Protein 4IC1 (pdb70)

Structure (mmCIF, N/CA/C/O backbone):
data_4IC1
#
_entry.id   4IC1
#
_cell.length_a   86.152
_cell.length_b   197.761
_cell.length_c   89.410
_cell.angle_alpha   90.00
_cell.angle_beta   100.88
_cell.angle_gamma   90.00
#
_symmetry.space_group_name_H-M   'P 1 21 1'
#
loop_
_entity.id
_entity.type
_entity.pdbx_description
1 polymer 'Uncharacterized protein'
2 non-polymer 'MANGANESE (II) ION'
3 non-polymer 'IRON/SULFUR CLUSTER'
4 water water
#
loop_
_atom_site.group_PDB
_atom_site.id
_atom_site.type_symbol
_atom_site.label_atom_id
_atom_site.label_alt_id
_atom_site.label_comp_id
_atom_site.label_asym_id
_atom_site.label_entity_id
_atom_site.label_seq_id
_atom_site.pdbx_PDB_ins_code
_atom_site.Cartn_x
_atom_site.Cartn_y
_atom_site.Cartn_z
_atom_site.occupancy
_atom_site.B_iso_or_equiv
_atom_site.auth_seq_id
_atom_site.auth_comp_id
_atom_site.auth_asym_id
_atom_site.auth_atom_id
_atom_site.pdbx_PDB_model_num
ATOM 1 N N . TYR A 1 1 ? 11.176 13.998 31.083 1.00 36.80 -3 TYR A N 1
ATOM 2 C CA . TYR A 1 1 ? 11.969 13.370 29.940 1.00 36.69 -3 TYR A CA 1
ATOM 3 C C . TYR A 1 1 ? 11.400 12.037 29.420 1.00 33.17 -3 TYR A C 1
ATOM 4 O O . TYR A 1 1 ? 11.361 11.032 30.137 1.00 34.09 -3 TYR A O 1
ATOM 13 N N . PHE A 1 2 ? 11.005 12.013 28.161 1.00 27.97 -2 PHE A N 1
ATOM 14 C CA . PHE A 1 2 ? 10.413 10.818 27.630 1.00 24.27 -2 PHE A CA 1
ATOM 15 C C . PHE A 1 2 ? 11.494 9.756 27.396 1.00 22.26 -2 PHE A C 1
ATOM 16 O O . PHE A 1 2 ? 11.410 8.684 27.978 1.00 21.34 -2 PHE A O 1
ATOM 24 N N . GLN A 1 3 ? 12.504 10.060 26.569 1.00 20.44 -1 GLN A N 1
ATOM 25 C CA . GLN A 1 3 ? 13.629 9.133 26.306 1.00 19.73 -1 GLN A CA 1
ATOM 26 C C . GLN A 1 3 ? 14.524 9.011 27.545 1.00 18.10 -1 GLN A C 1
ATOM 27 O O . GLN A 1 3 ? 14.962 7.933 27.901 1.00 18.97 -1 GLN A O 1
ATOM 33 N N . GLY A 1 4 ? 14.735 10.130 28.216 1.00 16.86 0 GLY A N 1
ATOM 34 C CA . GLY A 1 4 ? 15.663 10.266 29.327 1.00 15.37 0 GLY A CA 1
ATOM 35 C C . GLY A 1 4 ? 16.676 11.322 29.013 1.00 14.23 0 GLY A C 1
ATOM 36 O O . GLY A 1 4 ? 17.145 11.401 27.894 1.00 12.94 0 GLY A O 1
ATOM 45 N N . ILE A 1 6 ? 19.805 11.733 29.726 1.00 15.67 2 ILE A N 1
ATOM 46 C CA . ILE A 1 6 ? 21.164 11.359 29.300 1.00 14.80 2 ILE A CA 1
ATOM 47 C C . ILE A 1 6 ? 21.116 10.684 27.956 1.00 14.65 2 ILE A C 1
ATOM 48 O O . ILE A 1 6 ? 21.963 10.912 27.102 1.00 15.13 2 ILE A O 1
ATOM 53 N N . THR A 1 7 ? 20.120 9.861 27.741 1.00 14.66 3 THR A N 1
ATOM 54 C CA . THR A 1 7 ? 20.096 9.116 26.507 1.00 16.38 3 THR A CA 1
ATOM 55 C C . THR A 1 7 ? 19.724 9.976 25.282 1.00 16.08 3 THR A C 1
ATOM 56 O O . THR A 1 7 ? 20.296 9.877 24.196 1.00 16.41 3 THR A O 1
ATOM 60 N N . GLU A 1 8 ? 18.797 10.877 25.488 1.00 17.07 4 GLU A N 1
ATOM 61 C CA . GLU A 1 8 ? 18.458 11.875 24.483 1.00 17.69 4 GLU A CA 1
ATOM 62 C C . GLU A 1 8 ? 19.701 12.589 24.014 1.00 16.09 4 GLU A C 1
ATOM 63 O O . GLU A 1 8 ? 19.909 12.760 22.813 1.00 16.35 4 GLU A O 1
ATOM 69 N N . PHE A 1 9 ? 20.579 12.978 24.932 1.00 14.56 5 PHE A N 1
ATOM 70 C CA . PHE A 1 9 ? 21.801 13.654 24.472 1.00 13.81 5 PHE A CA 1
ATOM 71 C C . PHE A 1 9 ? 22.716 12.768 23.652 1.00 12.52 5 PHE A C 1
ATOM 72 O O . PHE A 1 9 ? 23.209 13.157 22.567 1.00 11.97 5 PHE A O 1
ATOM 80 N N . LEU A 1 10 ? 22.929 11.553 24.137 1.00 12.05 6 LEU A N 1
ATOM 81 C CA . LEU A 1 10 ? 23.850 10.627 23.418 1.00 11.99 6 LEU A CA 1
ATOM 82 C C . LEU A 1 10 ? 23.348 10.358 22.015 1.00 11.34 6 LEU A C 1
ATOM 83 O O . LEU A 1 10 ? 24.109 10.320 21.016 1.00 11.67 6 LEU A O 1
ATOM 88 N N . LEU A 1 11 ? 22.049 10.164 21.903 1.00 12.01 7 LEU A N 1
ATOM 89 C CA . LEU A 1 11 ? 21.505 9.803 20.566 1.00 12.22 7 LEU A CA 1
ATOM 90 C C . LEU A 1 11 ? 21.503 11.038 19.678 1.00 13.14 7 LEU A C 1
ATOM 91 O O . LEU A 1 11 ? 21.657 10.941 18.464 1.00 14.81 7 LEU A O 1
ATOM 96 N N . LYS A 1 12 ? 21.388 12.221 20.267 1.00 13.41 8 LYS A N 1
ATOM 97 C CA . LYS A 1 12 ? 21.468 13.398 19.420 1.00 14.28 8 LYS A CA 1
ATOM 98 C C . LYS A 1 12 ? 22.917 13.612 18.904 1.00 14.34 8 LYS A C 1
ATOM 99 O O . LYS A 1 12 ? 23.122 13.920 17.711 1.00 14.37 8 LYS A O 1
ATOM 105 N N . LYS A 1 13 ? 23.922 13.457 19.777 1.00 13.55 9 LYS A N 1
ATOM 106 C CA . LYS A 1 13 ? 25.301 13.639 19.321 1.00 14.13 9 LYS A CA 1
ATOM 107 C C . LYS A 1 13 ? 25.707 12.522 18.366 1.00 14.59 9 LYS A C 1
ATOM 108 O O . LYS A 1 13 ? 26.422 12.764 17.412 1.00 15.84 9 LYS A O 1
ATOM 110 N N . LYS A 1 14 ? 25.253 11.287 18.585 1.00 15.48 10 LYS A N 1
ATOM 111 C CA . LYS A 1 14 ? 25.586 10.223 17.622 1.00 15.04 10 LYS A CA 1
ATOM 112 C C . LYS A 1 14 ? 25.005 10.612 16.245 1.00 14.97 10 LYS A C 1
ATOM 113 O O . LYS A 1 14 ? 25.679 10.540 15.215 1.00 16.44 10 LYS A O 1
ATOM 119 N N . LEU A 1 15 ? 23.772 11.046 16.222 1.00 14.20 11 LEU A N 1
ATOM 120 C CA . LEU A 1 15 ? 23.114 11.240 14.952 1.00 16.15 11 LEU A CA 1
ATOM 121 C C . LEU A 1 15 ? 23.789 12.361 14.206 1.00 19.70 11 LEU A C 1
ATOM 122 O O . LEU A 1 15 ? 24.044 12.285 13.005 1.00 21.76 11 LEU A O 1
ATOM 127 N N . GLU A 1 16 ? 24.091 13.419 14.912 1.00 23.45 12 GLU A N 1
ATOM 128 C CA . GLU A 1 16 ? 24.777 14.551 14.277 1.00 26.70 12 GLU A CA 1
ATOM 129 C C . GLU A 1 16 ? 26.212 14.130 13.861 1.00 28.56 12 GLU A C 1
ATOM 130 O O . GLU A 1 16 ? 26.661 14.431 12.733 1.00 28.52 12 GLU A O 1
ATOM 136 N N . GLU A 1 17 ? 26.900 13.348 14.700 1.00 29.80 13 GLU A N 1
ATOM 137 C CA . GLU A 1 17 ? 28.181 12.818 14.261 1.00 31.25 13 GLU A CA 1
ATOM 138 C C . GLU A 1 17 ? 27.997 12.031 12.967 1.00 30.82 13 GLU A C 1
ATOM 139 O O . GLU A 1 17 ? 28.715 12.260 12.019 1.00 31.25 13 GLU A O 1
ATOM 145 N N . HIS A 1 18 ? 27.011 11.124 12.901 1.00 29.99 14 HIS A N 1
ATOM 146 C CA . HIS A 1 18 ? 26.844 10.291 11.695 1.00 28.48 14 HIS A CA 1
ATOM 147 C C . HIS A 1 18 ? 26.488 11.174 10.509 1.00 28.59 14 HIS A C 1
ATOM 148 O O . HIS A 1 18 ? 27.007 10.972 9.421 1.00 28.23 14 HIS A O 1
ATOM 155 N N . LEU A 1 19 ? 25.622 12.162 10.701 1.00 29.99 15 LEU A N 1
ATOM 156 C CA . LEU A 1 19 ? 25.228 13.010 9.552 1.00 32.24 15 LEU A CA 1
ATOM 157 C C . LEU A 1 19 ? 26.409 13.869 9.049 1.00 37.23 15 LEU A C 1
ATOM 158 O O . LEU A 1 19 ? 26.362 14.394 7.957 1.00 37.73 15 LEU A O 1
ATOM 163 N N . SER A 1 20 ? 27.469 14.023 9.831 1.00 43.88 16 SER A N 1
ATOM 164 C CA . SER A 1 20 ? 28.507 14.962 9.428 1.00 49.77 16 SER A CA 1
ATOM 165 C C . SER A 1 20 ? 29.393 14.342 8.375 1.00 55.78 16 SER A C 1
ATOM 166 O O . SER A 1 20 ? 29.893 15.027 7.510 1.00 56.71 16 SER A O 1
ATOM 169 N N . HIS A 1 21 ? 29.556 13.033 8.417 1.00 62.82 17 HIS A N 1
ATOM 170 C CA . HIS A 1 21 ? 30.450 12.385 7.477 1.00 67.87 17 HIS A CA 1
ATOM 171 C C . HIS A 1 21 ? 29.773 12.107 6.131 1.00 68.87 17 HIS A C 1
ATOM 172 O O . HIS A 1 21 ? 29.234 11.026 5.917 1.00 69.37 17 HIS A O 1
ATOM 179 N N . VAL A 1 22 ? 29.792 13.120 5.251 1.00 69.04 18 VAL A N 1
ATOM 180 C CA . VAL A 1 22 ? 29.440 12.969 3.823 1.00 68.09 18 VAL A CA 1
ATOM 181 C C . VAL A 1 22 ? 30.677 12.557 3.025 1.00 65.45 18 VAL A C 1
ATOM 182 O O . VAL A 1 22 ? 31.750 13.107 3.215 1.00 65.13 18 VAL A O 1
ATOM 186 N N . LYS A 1 23 ? 30.510 11.599 2.122 1.00 62.21 19 LYS A N 1
ATOM 187 C CA . LYS A 1 23 ? 31.632 11.017 1.373 1.00 59.66 19 LYS A CA 1
ATOM 188 C C . LYS A 1 23 ? 31.766 11.668 -0.014 1.00 59.43 19 LYS A C 1
ATOM 189 O O . LYS A 1 23 ? 30.772 11.929 -0.678 1.00 58.71 19 LYS A O 1
ATOM 195 N N . GLU A 1 24 ? 32.991 11.941 -0.446 1.00 59.60 20 GLU A N 1
ATOM 196 C CA . GLU A 1 24 ? 33.201 12.450 -1.795 1.00 60.25 20 GLU A CA 1
ATOM 197 C C . GLU A 1 24 ? 33.219 11.293 -2.795 1.00 58.84 20 GLU A C 1
ATOM 198 O O . GLU A 1 24 ? 33.400 10.140 -2.393 1.00 58.92 20 GLU A O 1
ATOM 204 N N . GLU A 1 25 ? 33.042 11.605 -4.085 1.00 57.02 21 GLU A N 1
ATOM 205 C CA . GLU A 1 25 ? 32.741 10.578 -5.116 1.00 55.54 21 GLU A CA 1
ATOM 206 C C . GLU A 1 25 ? 33.851 9.521 -5.312 1.00 53.47 21 GLU A C 1
ATOM 207 O O . GLU A 1 25 ? 33.560 8.335 -5.564 1.00 53.21 21 GLU A O 1
ATOM 209 N N . ASN A 1 26 ? 35.109 9.943 -5.187 1.00 50.24 22 ASN A N 1
ATOM 210 C CA . ASN A 1 26 ? 36.220 9.028 -5.380 1.00 47.81 22 ASN A CA 1
ATOM 211 C C . ASN A 1 26 ? 36.924 8.672 -4.041 1.00 43.57 22 ASN A C 1
ATOM 212 O O . ASN A 1 26 ? 38.122 8.500 -4.003 1.00 42.84 22 ASN A O 1
ATOM 217 N N . THR A 1 27 ? 36.155 8.548 -2.962 1.00 38.23 23 THR A N 1
ATOM 218 C CA . THR A 1 27 ? 36.682 8.298 -1.628 1.00 34.49 23 THR A CA 1
ATOM 219 C C . THR A 1 27 ? 36.176 6.979 -1.022 1.00 30.77 23 THR A C 1
ATOM 220 O O . THR A 1 27 ? 34.962 6.753 -0.898 1.00 30.73 23 THR A O 1
ATOM 224 N N . ILE A 1 28 ? 37.100 6.125 -0.611 1.00 26.47 24 ILE A N 1
ATOM 225 C CA . ILE A 1 28 ? 36.782 4.852 0.004 1.00 23.21 24 ILE A CA 1
ATOM 226 C C . ILE A 1 28 ? 37.314 4.837 1.432 1.00 22.96 24 ILE A C 1
ATOM 227 O O . ILE A 1 28 ? 38.495 5.099 1.637 1.00 23.86 24 ILE A O 1
ATOM 232 N N . TYR A 1 29 ? 36.496 4.522 2.439 1.00 22.35 25 TYR A N 1
ATOM 233 C CA . TYR A 1 29 ? 37.038 4.416 3.808 1.00 21.76 25 TYR A CA 1
ATOM 234 C C . TYR A 1 29 ? 37.818 3.136 4.010 1.00 20.69 25 TYR A C 1
ATOM 235 O O . TYR A 1 29 ? 37.522 2.123 3.399 1.00 21.49 25 TYR A O 1
ATOM 244 N N . VAL A 1 30 ? 38.810 3.169 4.896 1.00 19.60 26 VAL A N 1
ATOM 245 C CA . VAL A 1 30 ? 39.560 1.989 5.212 1.00 19.19 26 VAL A CA 1
ATOM 246 C C . VAL A 1 30 ? 38.597 0.895 5.729 1.00 19.88 26 VAL A C 1
ATOM 247 O O . VAL A 1 30 ? 38.703 -0.264 5.319 1.00 18.92 26 VAL A O 1
ATOM 251 N N . THR A 1 31 ? 37.649 1.268 6.579 1.00 20.68 27 THR A N 1
ATOM 252 C CA . THR A 1 31 ? 36.645 0.291 7.062 1.00 21.45 27 THR A CA 1
ATOM 253 C C . THR A 1 31 ? 35.858 -0.309 5.894 1.00 20.79 27 THR A C 1
ATOM 254 O O . THR A 1 31 ? 35.549 -1.458 5.901 1.00 22.69 27 THR A O 1
ATOM 258 N N . ASP A 1 32 ? 35.636 0.416 4.828 1.00 20.54 28 ASP A N 1
ATOM 259 C CA . ASP A 1 32 ? 34.938 -0.154 3.682 1.00 19.41 28 ASP A CA 1
ATOM 260 C C . ASP A 1 32 ? 35.698 -1.270 3.011 1.00 19.67 28 ASP A C 1
ATOM 261 O O . ASP A 1 32 ? 35.112 -2.153 2.401 1.00 19.79 28 ASP A O 1
ATOM 266 N N . LEU A 1 33 ? 37.017 -1.216 3.038 1.00 20.42 29 LEU A N 1
ATOM 267 C CA . LEU A 1 33 ? 37.804 -2.188 2.274 1.00 19.99 29 LEU A CA 1
ATOM 268 C C . LEU A 1 33 ? 37.777 -3.558 2.953 1.00 21.23 29 LEU A C 1
ATOM 269 O O . LEU A 1 33 ? 38.098 -4.579 2.328 1.00 22.76 29 LEU A O 1
ATOM 274 N N . VAL A 1 34 ? 37.413 -3.610 4.223 1.00 21.85 30 VAL A N 1
ATOM 275 C CA . VAL A 1 34 ? 37.295 -4.904 4.886 1.00 22.78 30 VAL A CA 1
ATOM 276 C C . VAL A 1 34 ? 35.824 -5.362 5.129 1.00 23.00 30 VAL A C 1
ATOM 277 O O . VAL A 1 34 ? 35.558 -6.271 5.925 1.00 23.70 30 VAL A O 1
ATOM 281 N N . ARG A 1 35 ? 34.881 -4.733 4.439 1.00 22.36 31 ARG A N 1
ATOM 282 C CA . ARG A 1 35 ? 33.489 -5.088 4.543 1.00 21.90 31 ARG A CA 1
ATOM 283 C C . ARG A 1 35 ? 32.831 -5.416 3.198 1.00 21.23 31 ARG A C 1
ATOM 284 O O . ARG A 1 35 ? 33.416 -5.288 2.115 1.00 20.58 31 ARG A O 1
ATOM 292 N N . CYS A 1 36 ? 31.592 -5.873 3.289 1.00 20.80 32 CYS A N 1
ATOM 293 C CA . CYS A 1 36 ? 30.842 -6.303 2.102 1.00 19.50 32 CYS A CA 1
ATOM 294 C C . CYS A 1 36 ? 30.702 -5.166 1.115 1.00 17.55 32 CYS A C 1
ATOM 295 O O . CYS A 1 36 ? 30.254 -4.078 1.468 1.00 17.40 32 CYS A O 1
ATOM 298 N N . PRO A 1 37 ? 31.126 -5.387 -0.118 1.00 16.77 33 PRO A N 1
ATOM 299 C CA . PRO A 1 37 ? 31.004 -4.313 -1.074 1.00 17.22 33 PRO A CA 1
ATOM 300 C C . PRO A 1 37 ? 29.580 -3.867 -1.262 1.00 16.93 33 PRO A C 1
ATOM 301 O O . PRO A 1 37 ? 29.350 -2.683 -1.400 1.00 18.98 33 PRO A O 1
ATOM 305 N N . ARG A 1 38 ? 28.613 -4.764 -1.230 1.00 16.52 34 ARG A N 1
ATOM 306 C CA . ARG A 1 38 ? 27.220 -4.310 -1.404 1.00 16.48 34 ARG A CA 1
ATOM 307 C C . ARG A 1 38 ? 26.782 -3.478 -0.226 1.00 15.97 34 ARG A C 1
ATOM 308 O O . ARG A 1 38 ? 26.084 -2.521 -0.400 1.00 15.43 34 ARG A O 1
ATOM 316 N N . ARG A 1 39 ? 27.234 -3.813 0.970 1.00 15.59 35 ARG A N 1
ATOM 317 C CA . ARG A 1 39 ? 26.778 -3.120 2.108 1.00 16.47 35 ARG A CA 1
ATOM 318 C C . ARG A 1 39 ? 27.299 -1.702 2.037 1.00 17.76 35 ARG A C 1
ATOM 319 O O . ARG A 1 39 ? 26.618 -0.759 2.385 1.00 17.25 35 ARG A O 1
ATOM 327 N N . VAL A 1 40 ? 28.540 -1.558 1.559 1.00 18.81 36 VAL A N 1
ATOM 328 C CA . VAL A 1 40 ? 29.147 -0.260 1.412 1.00 17.72 36 VAL A CA 1
ATOM 329 C C . VAL A 1 40 ? 28.334 0.564 0.460 1.00 17.44 36 VAL A C 1
ATOM 330 O O . VAL A 1 40 ? 28.069 1.729 0.746 1.00 18.65 36 VAL A O 1
ATOM 334 N N . ARG A 1 41 ? 27.893 -0.012 -0.638 1.00 16.98 37 ARG A N 1
ATOM 335 C CA . ARG A 1 41 ? 27.109 0.757 -1.633 1.00 17.04 37 ARG A CA 1
ATOM 336 C C . ARG A 1 41 ? 25.676 0.998 -1.138 1.00 15.05 37 ARG A C 1
ATOM 337 O O . ARG A 1 41 ? 25.106 2.027 -1.374 1.00 16.46 37 ARG A O 1
ATOM 345 N N . TYR A 1 42 ? 25.089 0.095 -0.399 1.00 14.33 38 TYR A N 1
ATOM 346 C CA . TYR A 1 42 ? 23.815 0.433 0.296 1.00 14.55 38 TYR A CA 1
ATOM 347 C C . TYR A 1 42 ? 23.910 1.636 1.198 1.00 14.54 38 TYR A C 1
ATOM 348 O O . TYR A 1 42 ? 22.970 2.416 1.272 1.00 14.45 38 TYR A O 1
ATOM 357 N N . GLU A 1 43 ? 25.027 1.813 1.890 1.00 15.66 39 GLU A N 1
ATOM 358 C CA . GLU A 1 43 ? 25.077 2.870 2.908 1.00 16.65 39 GLU A CA 1
ATOM 359 C C . GLU A 1 43 ? 25.089 4.235 2.217 1.00 18.27 39 GLU A C 1
ATOM 360 O O . GLU A 1 43 ? 24.902 5.274 2.857 1.00 20.20 39 GLU A O 1
ATOM 366 N N . SER A 1 44 ? 25.366 4.247 0.922 1.00 19.13 40 SER A N 1
ATOM 367 C CA . SER A 1 44 ? 25.390 5.479 0.195 1.00 20.26 40 SER A CA 1
ATOM 368 C C . SER A 1 44 ? 24.206 5.626 -0.775 1.00 21.24 40 SER A C 1
ATOM 369 O O . SER A 1 44 ? 23.920 6.734 -1.201 1.00 21.92 40 SER A O 1
ATOM 372 N N . GLU A 1 45 ? 23.554 4.531 -1.154 1.00 22.42 41 GLU A N 1
ATOM 373 C CA . GLU A 1 45 ? 22.276 4.600 -1.908 1.00 23.57 41 GLU A CA 1
ATOM 374 C C . GLU A 1 45 ? 21.035 4.638 -1.030 1.00 22.69 41 GLU A C 1
ATOM 375 O O . GLU A 1 45 ? 20.004 5.091 -1.485 1.00 24.79 41 GLU A O 1
ATOM 381 N N . TYR A 1 46 ? 21.100 4.119 0.195 1.00 20.75 42 TYR A N 1
ATOM 382 C CA . TYR A 1 46 ? 19.949 4.097 1.078 1.00 18.79 42 TYR A CA 1
ATOM 383 C C . TYR A 1 46 ? 20.296 4.745 2.423 1.00 18.23 42 TYR A C 1
ATOM 384 O O . TYR A 1 46 ? 20.129 4.144 3.489 1.00 18.67 42 TYR A O 1
ATOM 393 N N . LYS A 1 47 ? 20.701 6.015 2.360 1.00 17.60 43 LYS A N 1
ATOM 394 C CA . LYS A 1 47 ? 21.236 6.731 3.521 1.00 17.95 43 LYS A CA 1
ATOM 395 C C . LYS A 1 47 ? 20.198 6.853 4.604 1.00 17.06 43 LYS A C 1
ATOM 396 O O . LYS A 1 47 ? 20.548 6.944 5.798 1.00 16.58 43 LYS A O 1
ATOM 402 N N . GLU A 1 48 ? 18.923 6.914 4.205 1.00 15.93 44 GLU A N 1
ATOM 403 C CA . GLU A 1 48 ? 17.842 7.018 5.194 1.00 15.61 44 GLU A CA 1
ATOM 404 C C . GLU A 1 48 ? 17.746 5.700 6.017 1.00 14.95 44 GLU A C 1
ATOM 405 O O . GLU A 1 48 ? 17.584 5.719 7.263 1.00 15.71 44 GLU A O 1
ATOM 411 N N . LEU A 1 49 ? 17.902 4.567 5.352 1.00 12.85 45 LEU A N 1
ATOM 412 C CA . LEU A 1 49 ? 17.909 3.317 6.074 1.00 13.16 45 LEU A CA 1
ATOM 413 C C . LEU A 1 49 ? 19.207 3.182 6.894 1.00 13.50 45 LEU A C 1
ATOM 414 O O . LEU A 1 49 ? 19.162 2.847 8.093 1.00 15.49 45 LEU A O 1
ATOM 419 N N . ALA A 1 50 ? 20.344 3.496 6.276 1.00 12.38 46 ALA A N 1
ATOM 420 C CA . ALA A 1 50 ? 21.606 3.442 6.965 1.00 12.65 46 ALA A CA 1
ATOM 421 C C . ALA A 1 50 ? 21.628 4.169 8.311 1.00 13.61 46 ALA A C 1
ATOM 422 O O . ALA A 1 50 ? 22.309 3.758 9.259 1.00 15.16 46 ALA A O 1
ATOM 424 N N . ILE A 1 51 ? 20.833 5.215 8.452 1.00 14.30 47 ILE A N 1
ATOM 425 C CA . ILE A 1 51 ? 20.840 5.978 9.688 1.00 13.90 47 ILE A CA 1
ATOM 426 C C . ILE A 1 51 ? 20.416 5.133 10.847 1.00 15.06 47 ILE A C 1
ATOM 427 O O . ILE A 1 51 ? 20.621 5.524 12.009 1.00 16.92 47 ILE A O 1
ATOM 432 N N . SER A 1 52 ? 19.849 3.956 10.599 1.00 15.27 48 SER A N 1
ATOM 433 C CA . SER A 1 52 ? 19.340 3.195 11.747 1.00 16.07 48 SER A CA 1
ATOM 434 C C . SER A 1 52 ? 20.514 2.647 12.549 1.00 16.42 48 SER A C 1
ATOM 435 O O . SER A 1 52 ? 20.385 2.417 13.758 1.00 17.92 48 SER A O 1
ATOM 438 N N . GLN A 1 53 ? 21.656 2.498 11.868 1.00 16.22 49 GLN A N 1
ATOM 439 C CA . GLN A 1 53 ? 22.920 2.054 12.464 1.00 15.76 49 GLN A CA 1
ATOM 440 C C . GLN A 1 53 ? 23.340 2.912 13.624 1.00 14.24 49 GLN A C 1
ATOM 441 O O . GLN A 1 53 ? 23.971 2.425 14.522 1.00 18.26 49 GLN A O 1
ATOM 447 N N . VAL A 1 54 ? 23.015 4.183 13.620 1.00 11.49 50 VAL A N 1
ATOM 448 C CA . VAL A 1 54 ? 23.311 5.108 14.722 1.00 10.11 50 VAL A CA 1
ATOM 449 C C . VAL A 1 54 ? 22.718 4.622 16.021 1.00 11.24 50 VAL A C 1
ATOM 450 O O . VAL A 1 54 ? 23.207 4.953 17.084 1.00 12.21 50 VAL A O 1
ATOM 454 N N . TYR A 1 55 ? 21.627 3.859 15.958 1.00 11.66 51 TYR A N 1
ATOM 455 C CA . TYR A 1 55 ? 20.913 3.477 17.172 1.00 10.90 51 TYR A CA 1
ATOM 456 C C . TYR A 1 55 ? 21.300 2.039 17.662 1.00 10.38 51 TYR A C 1
ATOM 457 O O . TYR A 1 55 ? 20.773 1.523 18.600 1.00 10.94 51 TYR A O 1
ATOM 466 N N . ALA A 1 56 ? 22.259 1.405 17.039 1.00 10.14 52 ALA A N 1
ATOM 467 C CA . ALA A 1 56 ? 22.731 0.110 17.545 1.00 9.51 52 ALA A CA 1
ATOM 468 C C . ALA A 1 56 ? 23.377 0.313 18.910 1.00 9.99 52 ALA A C 1
ATOM 469 O O . ALA A 1 56 ? 24.431 0.912 18.997 1.00 11.61 52 ALA A O 1
ATOM 471 N N . PRO A 1 57 ? 22.800 -0.231 19.975 1.00 10.16 53 PRO A N 1
ATOM 472 C CA . PRO A 1 57 ? 23.359 -0.045 21.274 1.00 10.76 53 PRO A CA 1
ATOM 473 C C . PRO A 1 57 ? 24.809 -0.497 21.400 1.00 13.33 53 PRO A C 1
ATOM 474 O O . PRO A 1 57 ? 25.582 0.130 22.173 1.00 14.88 53 PRO A O 1
ATOM 478 N N . SER A 1 58 ? 25.206 -1.544 20.679 1.00 13.34 54 SER A N 1
ATOM 479 C CA . SER A 1 58 ? 26.586 -1.988 20.793 1.00 15.09 54 SER A CA 1
ATOM 480 C C . SER A 1 58 ? 27.525 -0.940 20.216 1.00 14.77 54 SER A C 1
ATOM 481 O O . SER A 1 58 ? 28.700 -0.861 20.589 1.00 15.96 54 SER A O 1
ATOM 484 N N . ALA A 1 59 ? 27.013 -0.103 19.317 1.00 14.53 55 ALA A N 1
ATOM 485 C CA . ALA A 1 59 ? 27.833 0.952 18.704 1.00 13.64 55 ALA A CA 1
ATOM 486 C C . ALA A 1 59 ? 27.976 2.061 19.722 1.00 13.68 55 ALA A C 1
ATOM 487 O O . ALA A 1 59 ? 29.056 2.685 19.838 1.00 15.27 55 ALA A O 1
ATOM 489 N N . ILE A 1 60 ? 26.920 2.281 20.505 1.00 12.55 56 ILE A N 1
ATOM 490 C CA . ILE A 1 60 ? 26.962 3.347 21.479 1.00 11.70 56 ILE A CA 1
ATOM 491 C C . ILE A 1 60 ? 27.898 2.959 22.590 1.00 11.78 56 ILE A C 1
ATOM 492 O O . ILE A 1 60 ? 28.702 3.775 23.062 1.00 12.24 56 ILE A O 1
ATOM 497 N N . LEU A 1 61 ? 27.826 1.699 23.012 1.00 12.26 57 LEU A N 1
ATOM 498 C CA . LEU A 1 61 ? 28.767 1.173 24.026 1.00 11.98 57 LEU A CA 1
ATOM 499 C C . LEU A 1 61 ? 30.216 1.345 23.499 1.00 11.77 57 LEU A C 1
ATOM 500 O O . LEU A 1 61 ? 31.104 1.999 24.113 1.00 8.69 57 LEU A O 1
ATOM 505 N N . GLY A 1 62 ? 30.403 0.829 22.284 1.00 12.44 58 GLY A N 1
ATOM 506 C CA . GLY A 1 62 ? 31.694 0.916 21.593 1.00 11.78 58 GLY A CA 1
ATOM 507 C C . GLY A 1 62 ? 32.208 2.306 21.568 1.00 12.76 58 GLY A C 1
ATOM 508 O O . GLY A 1 62 ? 33.375 2.492 21.813 1.00 14.36 58 GLY A O 1
ATOM 509 N N . ASP A 1 63 ? 31.363 3.309 21.307 1.00 13.64 59 ASP A N 1
ATOM 510 C CA . ASP A 1 63 ? 31.904 4.639 21.115 1.00 14.07 59 ASP A CA 1
ATOM 511 C C . ASP A 1 63 ? 32.345 5.217 22.424 1.00 12.65 59 ASP A C 1
ATOM 512 O O . ASP A 1 63 ? 33.327 5.890 22.445 1.00 13.74 59 ASP A O 1
ATOM 517 N N . ILE A 1 64 ? 31.568 5.008 23.487 1.00 11.13 60 ILE A N 1
ATOM 518 C CA . ILE A 1 64 ? 31.901 5.459 24.811 1.00 9.52 60 ILE A CA 1
ATOM 519 C C . ILE A 1 64 ? 33.173 4.786 25.300 1.00 11.18 60 ILE A C 1
ATOM 520 O O . ILE A 1 64 ? 33.974 5.411 25.940 1.00 11.95 60 ILE A O 1
ATOM 525 N N . LEU A 1 65 ? 33.399 3.524 24.977 1.00 13.74 61 LEU A N 1
ATOM 526 C CA . LEU A 1 65 ? 34.636 2.847 25.379 1.00 15.46 61 LEU A CA 1
ATOM 527 C C . LEU A 1 65 ? 35.807 3.472 24.694 1.00 16.31 61 LEU A C 1
ATOM 528 O O . LEU A 1 65 ? 36.794 3.803 25.356 1.00 16.39 61 LEU A O 1
ATOM 533 N N . HIS A 1 66 ? 35.698 3.655 23.380 1.00 16.64 62 HIS A N 1
ATOM 534 C CA . HIS A 1 66 ? 36.733 4.364 22.662 1.00 16.91 62 HIS A CA 1
ATOM 535 C C . HIS A 1 66 ? 36.989 5.662 23.391 1.00 17.78 62 HIS A C 1
ATOM 536 O O . HIS A 1 66 ? 38.104 5.960 23.729 1.00 19.75 62 HIS A O 1
ATOM 543 N N . LEU A 1 67 ? 35.964 6.407 23.730 1.00 18.53 63 LEU A N 1
ATOM 544 C CA . LEU A 1 67 ? 36.215 7.729 24.258 1.00 19.26 63 LEU A CA 1
ATOM 545 C C . LEU A 1 67 ? 37.034 7.624 25.549 1.00 19.91 63 LEU A C 1
ATOM 546 O O . LEU A 1 67 ? 37.805 8.533 25.842 1.00 22.18 63 LEU A O 1
ATOM 551 N N . GLY A 1 68 ? 36.801 6.584 26.350 1.00 19.03 64 GLY A N 1
ATOM 552 C CA . GLY A 1 68 ? 37.388 6.480 27.679 1.00 18.58 64 GLY A CA 1
ATOM 553 C C . GLY A 1 68 ? 38.843 6.086 27.556 1.00 18.90 64 GLY A C 1
ATOM 554 O O . GLY A 1 68 ? 39.690 6.564 28.256 1.00 19.96 64 GLY A O 1
ATOM 555 N N . LEU A 1 69 ? 39.121 5.225 26.609 1.00 20.25 65 LEU A N 1
ATOM 556 C CA . LEU A 1 69 ? 40.407 4.532 26.509 1.00 21.56 65 LEU A CA 1
ATOM 557 C C . LEU A 1 69 ? 41.233 5.432 25.643 1.00 23.24 65 LEU A C 1
ATOM 558 O O . LEU A 1 69 ? 42.430 5.591 25.839 1.00 24.19 65 LEU A O 1
ATOM 563 N N . GLU A 1 70 ? 40.588 6.069 24.676 1.00 25.84 66 GLU A N 1
ATOM 564 C CA . GLU A 1 70 ? 41.221 7.265 24.081 1.00 27.36 66 GLU A CA 1
ATOM 565 C C . GLU A 1 70 ? 41.661 8.296 25.121 1.00 26.93 66 GLU A C 1
ATOM 566 O O . GLU A 1 70 ? 42.801 8.712 25.044 1.00 27.91 66 GLU A O 1
ATOM 572 N N . SER A 1 71 ? 40.841 8.682 26.090 1.00 26.35 67 SER A N 1
ATOM 573 C CA . SER A 1 71 ? 41.364 9.658 27.047 1.00 27.04 67 SER A CA 1
ATOM 574 C C . SER A 1 71 ? 42.536 9.133 27.890 1.00 26.74 67 SER A C 1
ATOM 575 O O . SER A 1 71 ? 43.492 9.876 28.112 1.00 27.67 67 SER A O 1
ATOM 578 N N . VAL A 1 72 ? 42.520 7.867 28.324 1.00 25.83 68 VAL A N 1
ATOM 579 C CA . VAL A 1 72 ? 43.688 7.343 29.072 1.00 25.38 68 VAL A CA 1
ATOM 580 C C . VAL A 1 72 ? 44.996 7.471 28.243 1.00 24.63 68 VAL A C 1
ATOM 581 O O . VAL A 1 72 ? 46.044 7.855 28.738 1.00 23.94 68 VAL A O 1
ATOM 585 N N . LEU A 1 73 ? 44.902 7.141 26.965 1.00 24.51 69 LEU A N 1
ATOM 586 C CA . LEU A 1 73 ? 46.045 7.121 26.096 1.00 24.63 69 LEU A CA 1
ATOM 587 C C . LEU A 1 73 ? 46.586 8.489 26.011 1.00 26.11 69 LEU A C 1
ATOM 588 O O . LEU A 1 73 ? 47.751 8.682 26.111 1.00 26.05 69 LEU A O 1
ATOM 593 N N . LYS A 1 74 ? 45.713 9.456 25.822 1.00 28.76 70 LYS A N 1
ATOM 594 C CA . LYS A 1 74 ? 46.115 10.837 25.592 1.00 30.64 70 LYS A CA 1
ATOM 595 C C . LYS A 1 74 ? 46.866 11.393 26.774 1.00 31.34 70 LYS A C 1
ATOM 596 O O . LYS A 1 74 ? 47.834 12.102 26.595 1.00 32.25 70 LYS A O 1
ATOM 602 N N . GLY A 1 75 ? 46.429 11.046 27.977 1.00 32.20 71 GLY A N 1
ATOM 603 C CA . GLY A 1 75 ? 46.950 11.657 29.165 1.00 32.90 71 GLY A CA 1
ATOM 604 C C . GLY A 1 75 ? 48.111 10.961 29.852 1.00 33.66 71 GLY A C 1
ATOM 605 O O . GLY A 1 75 ? 48.599 11.468 30.879 1.00 34.82 71 GLY A O 1
ATOM 606 N N . ASN A 1 76 ? 48.522 9.802 29.337 1.00 32.68 72 ASN A N 1
ATOM 607 C CA . ASN A 1 76 ? 49.602 9.036 29.911 1.00 31.28 72 ASN A CA 1
ATOM 608 C C . ASN A 1 76 ? 50.581 8.522 28.879 1.00 31.06 72 ASN A C 1
ATOM 609 O O . ASN A 1 76 ? 51.667 8.140 29.235 1.00 31.29 72 ASN A O 1
ATOM 614 N N . PHE A 1 77 ? 50.217 8.528 27.599 1.00 31.10 73 PHE A N 1
ATOM 615 C CA . PHE A 1 77 ? 51.097 8.118 26.519 1.00 31.37 73 PHE A CA 1
ATOM 616 C C . PHE A 1 77 ? 51.262 9.207 25.467 1.00 33.01 73 PHE A C 1
ATOM 617 O O . PHE A 1 77 ? 51.680 8.901 24.362 1.00 33.35 73 PHE A O 1
ATOM 625 N N . ASN A 1 78 ? 50.916 10.444 25.750 1.00 34.90 74 ASN A N 1
ATOM 626 C CA . ASN A 1 78 ? 51.038 11.515 24.721 1.00 37.53 74 ASN A CA 1
ATOM 627 C C . ASN A 1 78 ? 50.695 11.049 23.271 1.00 36.38 74 ASN A C 1
ATOM 628 O O . ASN A 1 78 ? 51.531 11.074 22.342 1.00 36.13 74 ASN A O 1
ATOM 633 N N . ALA A 1 79 ? 49.456 10.586 23.120 1.00 34.86 75 ALA A N 1
ATOM 634 C CA . ALA A 1 79 ? 48.923 10.141 21.832 1.00 32.95 75 ALA A CA 1
ATOM 635 C C . ALA A 1 79 ? 48.039 11.197 21.302 1.00 30.91 75 ALA A C 1
ATOM 636 O O . ALA A 1 79 ? 47.434 11.938 22.045 1.00 28.82 75 ALA A O 1
ATOM 638 N N . GLU A 1 80 ? 47.917 11.185 20.000 1.00 30.21 76 GLU A N 1
ATOM 639 C CA . GLU A 1 80 ? 46.863 11.861 19.343 1.00 30.97 76 GLU A CA 1
ATOM 640 C C . GLU A 1 80 ? 45.711 10.877 19.104 1.00 28.82 76 GLU A C 1
ATOM 641 O O . GLU A 1 80 ? 45.945 9.768 18.714 1.00 28.31 76 GLU A O 1
ATOM 647 N N . THR A 1 81 ? 44.481 11.287 19.375 1.00 26.76 77 THR A N 1
ATOM 648 C CA . THR A 1 81 ? 43.296 10.484 19.082 1.00 25.40 77 THR A CA 1
ATOM 649 C C . THR A 1 81 ? 42.522 10.969 17.879 1.00 24.61 77 THR A C 1
ATOM 650 O O . THR A 1 81 ? 42.602 12.109 17.520 1.00 23.55 77 THR A O 1
ATOM 654 N N . GLU A 1 82 ? 41.727 10.075 17.291 1.00 24.66 78 GLU A N 1
ATOM 655 C CA . GLU A 1 82 ? 40.845 1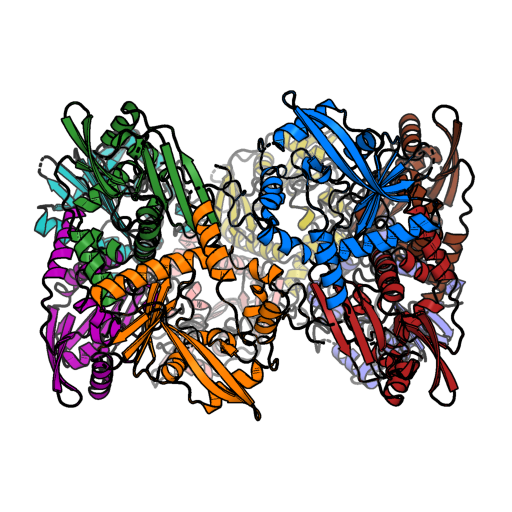0.411 16.192 1.00 24.62 78 GLU A CA 1
ATOM 656 C C . GLU A 1 82 ? 41.599 11.141 15.105 1.00 24.20 78 GLU A C 1
ATOM 657 O O . GLU A 1 82 ? 41.141 12.149 14.579 1.00 24.84 78 GLU A O 1
ATOM 663 N N . VAL A 1 83 ? 42.755 10.609 14.747 1.00 23.38 79 VAL A N 1
ATOM 664 C CA . VAL A 1 83 ? 43.575 11.175 13.701 1.00 23.07 79 VAL A CA 1
ATOM 665 C C . VAL A 1 83 ? 43.060 10.750 12.302 1.00 23.73 79 VAL A C 1
ATOM 666 O O . VAL A 1 83 ? 43.094 9.584 11.971 1.00 22.30 79 VAL A O 1
ATOM 670 N N . GLU A 1 84 ? 42.604 11.687 11.477 1.00 25.22 80 GLU A N 1
ATOM 671 C CA . GLU A 1 84 ? 42.185 11.378 10.082 1.00 27.22 80 GLU A CA 1
ATOM 672 C C . GLU A 1 84 ? 43.324 11.588 9.101 1.00 27.71 80 GLU A C 1
ATOM 673 O O . GLU A 1 84 ? 44.130 12.451 9.291 1.00 28.19 80 GLU A O 1
ATOM 679 N N . THR A 1 85 ? 43.401 10.809 8.047 1.00 28.40 81 THR A N 1
ATOM 680 C CA . THR A 1 85 ? 44.345 11.111 6.996 1.00 29.41 81 THR A CA 1
ATOM 681 C C . THR A 1 85 ? 43.843 10.492 5.707 1.00 30.60 81 THR A C 1
ATOM 682 O O . THR A 1 85 ? 42.880 9.693 5.698 1.00 31.15 81 THR A O 1
ATOM 686 N N . LEU A 1 86 ? 44.566 10.770 4.631 1.00 30.97 82 LEU A N 1
ATOM 687 C CA . LEU A 1 86 ? 44.057 10.558 3.308 1.00 31.66 82 LEU A CA 1
ATOM 688 C C . LEU A 1 86 ? 45.248 10.162 2.497 1.00 30.29 82 LEU A C 1
ATOM 689 O O . LEU A 1 86 ? 46.270 10.724 2.678 1.00 30.73 82 LEU A O 1
ATOM 694 N N . ARG A 1 87 ? 45.139 9.157 1.652 1.00 30.14 83 ARG A N 1
ATOM 695 C CA . ARG A 1 87 ? 46.186 8.787 0.707 1.00 29.69 83 ARG A CA 1
ATOM 696 C C . ARG A 1 87 ? 45.553 8.355 -0.594 1.00 31.03 83 ARG A C 1
ATOM 697 O O . ARG A 1 87 ? 44.479 7.744 -0.576 1.00 32.35 83 ARG A O 1
ATOM 705 N N . GLU A 1 88 ? 46.190 8.655 -1.725 1.00 32.31 84 GLU A N 1
ATOM 706 C CA . GLU A 1 88 ? 45.587 8.396 -3.053 1.00 33.74 84 GLU A CA 1
ATOM 707 C C . GLU A 1 88 ? 46.113 7.138 -3.673 1.00 34.01 84 GLU A C 1
ATOM 708 O O . GLU A 1 88 ? 47.263 6.807 -3.457 1.00 34.45 84 GLU A O 1
ATOM 714 N N . ILE A 1 89 ? 45.272 6.441 -4.451 1.00 35.16 85 ILE A N 1
ATOM 715 C CA . ILE A 1 89 ? 45.657 5.205 -5.143 1.00 35.56 85 ILE A CA 1
ATOM 716 C C . ILE A 1 89 ? 45.042 5.151 -6.505 1.00 38.45 85 ILE A C 1
ATOM 717 O O . ILE A 1 89 ? 44.032 5.767 -6.729 1.00 38.31 85 ILE A O 1
ATOM 722 N N . ASN A 1 90 ? 45.661 4.380 -7.392 1.00 42.66 86 ASN A N 1
ATOM 723 C CA . ASN A 1 90 ? 45.191 4.181 -8.768 1.00 46.30 86 ASN A CA 1
ATOM 724 C C . ASN A 1 90 ? 44.395 2.870 -8.955 1.00 46.95 86 ASN A C 1
ATOM 725 O O . ASN A 1 90 ? 44.934 1.782 -8.789 1.00 46.54 86 ASN A O 1
ATOM 730 N N . VAL A 1 91 ? 43.128 2.983 -9.336 1.00 48.18 87 VAL A N 1
ATOM 731 C CA . VAL A 1 91 ? 42.281 1.804 -9.606 1.00 49.41 87 VAL A CA 1
ATOM 732 C C . VAL A 1 91 ? 41.636 1.926 -10.986 1.00 51.95 87 VAL A C 1
ATOM 733 O O . VAL A 1 91 ? 40.931 2.894 -11.265 1.00 51.81 87 VAL A O 1
ATOM 737 N N . GLY A 1 92 ? 41.890 0.949 -11.851 1.00 55.38 88 GLY A N 1
ATOM 738 C CA . GLY A 1 92 ? 41.418 1.002 -13.245 1.00 57.96 88 GLY A CA 1
ATOM 739 C C . GLY A 1 92 ? 41.834 2.284 -13.949 1.00 60.16 88 GLY A C 1
ATOM 740 O O . GLY A 1 92 ? 41.059 2.845 -14.747 1.00 60.18 88 GLY A O 1
ATOM 741 N N . GLY A 1 93 ? 43.058 2.740 -13.624 1.00 62.06 89 GLY A N 1
ATOM 742 C CA . GLY A 1 93 ? 43.600 4.054 -14.022 1.00 62.44 89 GLY A CA 1
ATOM 743 C C . GLY A 1 93 ? 42.894 5.307 -13.500 1.00 61.81 89 GLY A C 1
ATOM 744 O O . GLY A 1 93 ? 43.058 6.384 -14.065 1.00 62.25 89 GLY A O 1
ATOM 745 N N . LYS A 1 94 ? 42.107 5.187 -12.436 1.00 59.92 90 LYS A N 1
ATOM 746 C CA . LYS A 1 94 ? 41.343 6.319 -11.913 1.00 57.94 90 LYS A CA 1
ATOM 747 C C . LYS A 1 94 ? 41.865 6.607 -10.518 1.00 55.08 90 LYS A C 1
ATOM 748 O O . LYS A 1 94 ? 42.416 5.720 -9.871 1.00 55.13 90 LYS A O 1
ATOM 754 N N . VAL A 1 95 ? 41.703 7.832 -10.035 1.00 51.06 91 VAL A N 1
ATOM 755 C CA . VAL A 1 95 ? 42.261 8.153 -8.723 1.00 47.80 91 VAL A CA 1
ATOM 756 C C . VAL A 1 95 ? 41.190 8.120 -7.636 1.00 44.30 91 VAL A C 1
ATOM 757 O O . VAL A 1 95 ? 40.202 8.848 -7.691 1.00 43.41 91 VAL A O 1
ATOM 761 N N . TYR A 1 96 ? 41.416 7.268 -6.642 1.00 40.47 92 TYR A N 1
ATOM 762 C CA . TYR A 1 96 ? 40.599 7.257 -5.452 1.00 37.60 92 TYR A CA 1
ATOM 763 C C . TYR A 1 96 ? 41.440 7.602 -4.256 1.00 35.30 92 TYR A C 1
ATOM 764 O O . TYR A 1 96 ? 42.577 7.202 -4.184 1.00 35.70 92 TYR A O 1
ATOM 773 N N . LYS A 1 97 ? 40.863 8.342 -3.330 1.00 32.89 93 LYS A N 1
ATOM 774 C CA . LYS A 1 97 ? 41.429 8.577 -2.017 1.00 32.16 93 LYS A CA 1
ATOM 775 C C . LYS A 1 97 ? 40.990 7.485 -1.057 1.00 29.58 93 LYS A C 1
ATOM 776 O O . LYS A 1 97 ? 39.790 7.254 -0.950 1.00 30.16 93 LYS A O 1
ATOM 782 N N . ILE A 1 98 ? 41.925 6.808 -0.385 1.00 25.80 94 ILE A N 1
ATOM 783 C CA . ILE A 1 98 ? 41.581 5.971 0.763 1.00 23.23 94 ILE A CA 1
ATOM 784 C C . ILE A 1 98 ? 41.688 6.851 1.990 1.00 22.96 94 ILE A C 1
ATOM 785 O O . ILE A 1 98 ? 42.711 7.416 2.262 1.00 22.82 94 ILE A O 1
ATOM 790 N N . LYS A 1 99 ? 40.625 6.921 2.758 1.00 23.09 95 LYS A N 1
ATOM 791 C CA . LYS A 1 99 ? 40.558 7.767 3.917 1.00 23.41 95 LYS A CA 1
ATOM 792 C C . LYS A 1 99 ? 40.343 6.920 5.169 1.00 22.27 95 LYS A C 1
ATOM 793 O O . LYS A 1 99 ? 39.567 5.972 5.179 1.00 22.16 95 LYS A O 1
ATOM 799 N N . GLY A 1 100 ? 41.022 7.281 6.238 1.00 20.79 96 GLY A N 1
ATOM 800 C CA . GLY A 1 100 ? 40.935 6.550 7.476 1.00 19.97 96 GLY A CA 1
ATOM 801 C C . GLY A 1 100 ? 41.090 7.435 8.677 1.00 19.06 96 GLY A C 1
ATOM 802 O O . GLY A 1 100 ? 41.475 8.588 8.577 1.00 20.35 96 GLY A O 1
ATOM 803 N N . ARG A 1 101 ? 40.755 6.878 9.808 1.00 17.80 97 ARG A N 1
ATOM 804 C CA . ARG A 1 101 ? 40.834 7.550 11.032 1.00 17.83 97 ARG A CA 1
ATOM 805 C C . ARG A 1 101 ? 41.179 6.568 12.138 1.00 16.75 97 ARG A C 1
ATOM 806 O O . ARG A 1 101 ? 40.410 5.643 12.458 1.00 16.15 97 ARG A O 1
ATOM 814 N N . ALA A 1 102 ? 42.355 6.798 12.714 1.00 15.20 98 ALA A N 1
ATOM 815 C CA . ALA A 1 102 ? 42.939 5.927 13.673 1.00 14.47 98 ALA A CA 1
ATOM 816 C C . ALA A 1 102 ? 42.368 6.283 15.024 1.00 13.36 98 ALA A C 1
ATOM 817 O O . ALA A 1 102 ? 42.206 7.427 15.358 1.00 13.81 98 ALA A O 1
ATOM 819 N N . ASP A 1 103 ? 42.116 5.313 15.858 1.00 12.35 99 ASP A N 1
ATOM 820 C CA . ASP A 1 103 ? 41.574 5.630 17.171 1.00 11.57 99 ASP A CA 1
ATOM 821 C C . ASP A 1 103 ? 42.586 6.415 17.957 1.00 12.06 99 ASP A C 1
ATOM 822 O O . ASP A 1 103 ? 42.229 7.362 18.639 1.00 12.85 99 ASP A O 1
ATOM 827 N N . ALA A 1 104 ? 43.849 5.971 17.917 1.00 12.49 100 ALA A N 1
ATOM 828 C CA . ALA A 1 104 ? 44.979 6.734 18.525 1.00 12.89 100 ALA A CA 1
ATOM 829 C C . ALA A 1 104 ? 46.285 6.435 17.804 1.00 13.94 100 ALA A C 1
ATOM 830 O O . ALA A 1 104 ? 46.456 5.362 17.215 1.00 13.43 100 ALA A O 1
ATOM 832 N N . ILE A 1 105 ? 47.172 7.418 17.800 1.00 16.83 101 ILE A N 1
ATOM 833 C CA . ILE A 1 105 ? 48.549 7.263 17.295 1.00 19.75 101 ILE A CA 1
ATOM 834 C C . ILE A 1 105 ? 49.537 7.759 18.310 1.00 23.44 101 ILE A C 1
ATOM 835 O O . ILE A 1 105 ? 49.377 8.822 18.867 1.00 23.71 101 ILE A O 1
ATOM 840 N N . ILE A 1 106 ? 50.529 6.953 18.609 1.00 28.63 102 ILE A N 1
ATOM 841 C CA . ILE A 1 106 ? 51.499 7.311 19.630 1.00 32.50 102 ILE A CA 1
ATOM 842 C C . ILE A 1 106 ? 52.867 7.689 19.009 1.00 36.74 102 ILE A C 1
ATOM 843 O O . ILE A 1 106 ? 53.330 7.054 18.059 1.00 36.77 102 ILE A O 1
ATOM 848 N N . ARG A 1 107 ? 53.425 8.779 19.549 1.00 41.83 103 ARG A N 1
ATOM 849 C CA . ARG A 1 107 ? 54.793 9.320 19.326 1.00 44.79 103 ARG A CA 1
ATOM 850 C C . ARG A 1 107 ? 55.173 9.427 17.854 1.00 46.20 103 ARG A C 1
ATOM 851 O O . ARG A 1 107 ? 54.978 10.477 17.239 1.00 47.39 103 ARG A O 1
ATOM 853 N N . LYS A 1 112 ? 59.136 7.425 14.992 1.00 35.02 108 LYS A N 1
ATOM 854 C CA . LYS A 1 112 ? 58.641 6.089 15.291 1.00 35.16 108 LYS A CA 1
ATOM 855 C C . LYS A 1 112 ? 57.165 6.135 15.797 1.00 34.86 108 LYS A C 1
ATOM 856 O O . LYS A 1 112 ? 56.912 6.477 16.984 1.00 36.58 108 LYS A O 1
ATOM 858 N N . SER A 1 113 ? 56.190 5.806 14.950 1.00 32.34 109 SER A N 1
ATOM 859 C CA . SER A 1 113 ? 54.806 5.857 15.416 1.00 31.11 109 SER A CA 1
ATOM 860 C C . SER A 1 113 ? 54.028 4.521 15.423 1.00 28.38 109 SER A C 1
ATOM 861 O O . SER A 1 113 ? 54.299 3.598 14.673 1.00 28.47 109 SER A O 1
ATOM 864 N N . ILE A 1 114 ? 53.072 4.464 16.342 1.00 25.19 110 ILE A N 1
ATOM 865 C CA . ILE A 1 114 ? 52.323 3.286 16.666 1.00 22.46 110 ILE A CA 1
ATOM 866 C C . ILE A 1 114 ? 50.846 3.645 16.478 1.00 19.64 110 ILE A C 1
ATOM 867 O O . ILE A 1 114 ? 50.351 4.527 17.145 1.00 18.02 110 ILE A O 1
ATOM 872 N N . VAL A 1 115 ? 50.166 2.945 15.573 1.00 17.03 111 VAL A N 1
ATOM 873 C CA . VAL A 1 115 ? 48.719 3.106 15.355 1.00 13.97 111 VAL A CA 1
ATOM 874 C C . VAL A 1 115 ? 48.039 2.176 16.286 1.00 13.05 111 VAL A C 1
ATOM 875 O O . VAL A 1 115 ? 48.358 0.999 16.328 1.00 13.11 111 VAL A O 1
ATOM 879 N N . ILE A 1 116 ? 47.089 2.690 17.019 1.00 12.49 112 ILE A N 1
ATOM 880 C CA . ILE A 1 116 ? 46.303 1.875 17.942 1.00 12.82 112 ILE A CA 1
ATOM 881 C C . ILE A 1 116 ? 44.844 1.755 17.478 1.00 13.54 112 ILE A C 1
ATOM 882 O O . ILE A 1 116 ? 44.215 2.733 17.144 1.00 13.48 112 ILE A O 1
ATOM 887 N N . GLU A 1 117 ? 44.338 0.535 17.402 1.00 13.69 113 GLU A N 1
ATOM 888 C CA . GLU A 1 117 ? 42.991 0.293 17.018 1.00 14.40 113 GLU A CA 1
ATOM 889 C C . GLU A 1 117 ? 42.337 -0.418 18.151 1.00 14.38 113 GLU A C 1
ATOM 890 O O . GLU A 1 117 ? 42.828 -1.458 18.557 1.00 15.20 113 GLU A O 1
ATOM 896 N N . ILE A 1 118 ? 41.260 0.150 18.687 1.00 14.38 114 ILE A N 1
ATOM 897 C CA . ILE A 1 118 ? 40.592 -0.405 19.863 1.00 14.72 114 ILE A CA 1
ATOM 898 C C . ILE A 1 118 ? 39.353 -1.155 19.413 1.00 15.06 114 ILE A C 1
ATOM 899 O O . ILE A 1 118 ? 38.664 -0.695 18.532 1.00 16.09 114 ILE A O 1
ATOM 904 N N . LYS A 1 119 ? 39.067 -2.329 19.985 1.00 15.51 115 LYS A N 1
ATOM 905 C CA . LYS A 1 119 ? 37.854 -3.098 19.597 1.00 14.89 115 LYS A CA 1
ATOM 906 C C . LYS A 1 119 ? 37.183 -3.542 20.831 1.00 16.98 115 LYS A C 1
ATOM 907 O O . LYS A 1 119 ? 37.832 -3.772 21.845 1.00 17.02 115 LYS A O 1
ATOM 913 N N . THR A 1 120 ? 35.863 -3.624 20.777 1.00 19.68 116 THR A N 1
ATOM 914 C CA . THR A 1 120 ? 35.100 -4.118 21.927 1.00 22.63 116 THR A CA 1
ATOM 915 C C . THR A 1 120 ? 34.129 -5.119 21.359 1.00 23.44 116 THR A C 1
ATOM 916 O O . THR A 1 120 ? 33.477 -4.798 20.426 1.00 27.21 116 THR A O 1
ATOM 920 N N . SER A 1 121 ? 34.107 -6.355 21.805 1.00 24.41 117 SER A N 1
ATOM 921 C CA . SER A 1 121 ? 33.143 -7.360 21.338 1.00 24.58 117 SER A CA 1
ATOM 922 C C . SER A 1 121 ? 32.556 -7.823 22.593 1.00 24.81 117 SER A C 1
ATOM 923 O O . SER A 1 121 ? 33.159 -7.653 23.658 1.00 25.10 117 SER A O 1
ATOM 926 N N . ARG A 1 122 ? 31.456 -8.511 22.540 1.00 24.94 118 ARG A N 1
ATOM 927 C CA . ARG A 1 122 ? 30.868 -9.015 23.739 1.00 25.67 118 ARG A CA 1
ATOM 928 C C . ARG A 1 122 ? 31.393 -10.412 23.977 1.00 24.92 118 ARG A C 1
ATOM 929 O O . ARG A 1 122 ? 31.164 -11.000 24.974 1.00 24.90 118 ARG A O 1
ATOM 937 N N . SER A 1 123 ? 32.158 -10.882 23.035 1.00 24.24 119 SER A N 1
ATOM 938 C CA . SER A 1 123 ? 32.797 -12.192 23.111 1.00 24.30 119 SER A CA 1
ATOM 939 C C . SER A 1 123 ? 34.299 -12.150 22.739 1.00 23.13 119 SER A C 1
ATOM 940 O O . SER A 1 123 ? 34.687 -11.509 21.795 1.00 24.62 119 SER A O 1
ATOM 943 N N . ASP A 1 124 ? 35.117 -12.925 23.413 1.00 21.76 120 ASP A N 1
ATOM 944 C CA . ASP A 1 124 ? 36.551 -13.009 23.131 1.00 20.85 120 ASP A CA 1
ATOM 945 C C . ASP A 1 124 ? 36.876 -14.186 22.280 1.00 21.02 120 ASP A C 1
ATOM 946 O O . ASP A 1 124 ? 37.996 -14.606 22.247 1.00 21.79 120 ASP A O 1
ATOM 951 N N . LYS A 1 125 ? 35.901 -14.723 21.581 1.00 21.39 121 LYS A N 1
ATOM 952 C CA . LYS A 1 125 ? 36.116 -15.872 20.727 1.00 22.69 121 LYS A CA 1
ATOM 953 C C . LYS A 1 125 ? 36.995 -15.563 19.496 1.00 21.04 121 LYS A C 1
ATOM 954 O O . LYS A 1 125 ? 36.710 -14.660 18.728 1.00 20.27 121 LYS A O 1
ATOM 960 N N . GLY A 1 126 ? 38.065 -16.330 19.299 1.00 20.24 122 GLY A N 1
ATOM 961 C CA . GLY A 1 126 ? 38.879 -16.241 18.041 1.00 19.62 122 GLY A CA 1
ATOM 962 C C . GLY A 1 126 ? 39.782 -15.011 17.839 1.00 18.92 122 GLY A C 1
ATOM 963 O O . GLY A 1 126 ? 40.278 -14.767 16.698 1.00 19.33 122 GLY A O 1
ATOM 964 N N . LEU A 1 127 ? 40.031 -14.254 18.911 1.00 16.69 123 LEU A N 1
ATOM 965 C CA . LEU A 1 127 ? 40.813 -13.025 18.780 1.00 16.37 123 LEU A CA 1
ATOM 966 C C . LEU A 1 127 ? 42.220 -13.390 18.374 1.00 15.87 123 LEU A C 1
ATOM 967 O O . LEU A 1 127 ? 42.775 -14.396 18.850 1.00 15.58 123 LEU A O 1
ATOM 972 N N . PRO A 1 128 ? 42.827 -12.577 17.517 1.00 14.56 124 PRO A N 1
ATOM 973 C CA . PRO A 1 128 ? 42.327 -11.399 16.861 1.00 14.16 124 PRO A CA 1
ATOM 974 C C . PRO A 1 128 ? 41.562 -11.740 15.619 1.00 14.93 124 PRO A C 1
ATOM 975 O O . PRO A 1 128 ? 41.966 -12.629 14.876 1.00 15.83 124 PRO A O 1
ATOM 979 N N . LEU A 1 129 ? 40.517 -10.984 15.309 1.00 15.60 125 LEU A N 1
ATOM 980 C CA . LEU A 1 129 ? 39.699 -11.354 14.154 1.00 15.66 125 LEU A CA 1
ATOM 981 C C . LEU A 1 129 ? 40.388 -10.849 12.906 1.00 16.24 125 LEU A C 1
ATOM 982 O O . LEU A 1 129 ? 40.945 -9.773 12.892 1.00 16.61 125 LEU A O 1
ATOM 987 N N . ILE A 1 130 ? 40.325 -11.623 11.839 1.00 17.38 126 ILE A N 1
ATOM 988 C CA . ILE A 1 130 ? 41.066 -11.319 10.623 1.00 17.74 126 ILE A CA 1
ATOM 989 C C . ILE A 1 130 ? 40.721 -9.952 10.084 1.00 18.32 126 ILE A C 1
ATOM 990 O O . ILE A 1 130 ? 41.634 -9.197 9.752 1.00 21.49 126 ILE A O 1
ATOM 995 N N . HIS A 1 131 ? 39.445 -9.572 10.065 1.00 17.55 127 HIS A N 1
ATOM 996 C CA . HIS A 1 131 ? 39.048 -8.272 9.489 1.00 16.61 127 HIS A CA 1
ATOM 997 C C . HIS A 1 131 ? 39.477 -7.088 10.306 1.00 16.38 127 HIS A C 1
ATOM 998 O O . HIS A 1 131 ? 39.697 -6.011 9.758 1.00 16.26 127 HIS A O 1
ATOM 1005 N N . HIS A 1 132 ? 39.581 -7.275 11.619 1.00 15.70 128 HIS A N 1
ATOM 1006 C CA . HIS A 1 132 ? 40.172 -6.280 12.475 1.00 15.01 128 HIS A CA 1
ATOM 1007 C C . HIS A 1 132 ? 41.679 -6.159 12.234 1.00 15.61 128 HIS A C 1
ATOM 1008 O O . HIS A 1 132 ? 42.197 -5.083 12.036 1.00 15.36 128 HIS A O 1
ATOM 1015 N N . LYS A 1 133 ? 42.385 -7.266 12.220 1.00 16.39 129 LYS A N 1
ATOM 1016 C CA . LYS A 1 133 ? 43.770 -7.227 11.771 1.00 18.20 129 LYS A CA 1
ATOM 1017 C C . LYS A 1 133 ? 43.958 -6.502 10.405 1.00 19.60 129 LYS A C 1
ATOM 1018 O O . LYS A 1 133 ? 44.871 -5.693 10.273 1.00 20.47 129 LYS A O 1
ATOM 1032 N N . GLN A 1 135 ? 42.154 -4.172 8.845 1.00 19.31 131 GLN A N 1
ATOM 1033 C CA . GLN A 1 135 ? 41.926 -2.783 9.079 1.00 17.49 131 GLN A CA 1
ATOM 1034 C C . GLN A 1 135 ? 43.212 -2.150 9.574 1.00 16.10 131 GLN A C 1
ATOM 1035 O O . GLN A 1 135 ? 43.692 -1.209 9.008 1.00 16.04 131 GLN A O 1
ATOM 1041 N N . LEU A 1 136 ? 43.765 -2.688 10.629 1.00 15.43 132 LEU A N 1
ATOM 1042 C CA . LEU A 1 136 ? 44.960 -2.118 11.235 1.00 15.57 132 LEU A CA 1
ATOM 1043 C C . LEU A 1 136 ? 46.118 -2.151 10.250 1.00 15.58 132 LEU A C 1
ATOM 1044 O O . LEU A 1 136 ? 46.792 -1.168 10.032 1.00 15.05 132 LEU A O 1
ATOM 1049 N N . GLN A 1 137 ? 46.291 -3.286 9.617 1.00 16.85 133 GLN A N 1
ATOM 1050 C CA . GLN A 1 137 ? 47.334 -3.420 8.634 1.00 18.05 133 GLN A CA 1
ATOM 1051 C C . GLN A 1 137 ? 47.155 -2.388 7.572 1.00 17.69 133 GLN A C 1
ATOM 1052 O O . GLN A 1 137 ? 48.135 -1.921 7.053 1.00 19.15 133 GLN A O 1
ATOM 1058 N N . ILE A 1 138 ? 45.925 -1.999 7.254 1.00 16.63 134 ILE A N 1
ATOM 1059 C CA . ILE A 1 138 ? 45.765 -0.934 6.276 1.00 15.56 134 ILE A CA 1
ATOM 1060 C C . ILE A 1 138 ? 46.141 0.425 6.861 1.00 15.94 134 ILE A C 1
ATOM 1061 O O . ILE A 1 138 ? 46.790 1.199 6.189 1.00 16.41 134 ILE A O 1
ATOM 1066 N N . TYR A 1 139 ? 45.701 0.742 8.079 1.00 15.34 135 TYR A N 1
ATOM 1067 C CA . TYR A 1 139 ? 46.134 1.959 8.733 1.00 14.63 135 TYR A CA 1
ATOM 1068 C C . TYR A 1 139 ? 47.696 2.102 8.741 1.00 15.22 135 TYR A C 1
ATOM 1069 O O . TYR A 1 139 ? 48.228 3.126 8.390 1.00 15.81 135 TYR A O 1
ATOM 1078 N N . LEU A 1 140 ? 48.427 1.065 9.060 1.00 16.26 136 LEU A N 1
ATOM 1079 C CA . LEU A 1 140 ? 49.910 1.129 8.898 1.00 17.39 136 LEU A CA 1
ATOM 1080 C C . LEU A 1 140 ? 50.300 1.690 7.511 1.00 19.40 136 LEU A C 1
ATOM 1081 O O . LEU A 1 140 ? 51.165 2.564 7.418 1.00 21.14 136 LEU A O 1
ATOM 1086 N N . TRP A 1 141 ? 49.680 1.205 6.444 1.00 20.85 137 TRP A N 1
ATOM 1087 C CA . TRP A 1 141 ? 50.014 1.684 5.126 1.00 22.51 137 TRP A CA 1
ATOM 1088 C C . TRP A 1 141 ? 49.643 3.109 5.050 1.00 24.20 137 TRP A C 1
ATOM 1089 O O . TRP A 1 141 ? 50.438 3.947 4.653 1.00 26.55 137 TRP A O 1
ATOM 1100 N N . LEU A 1 142 ? 48.428 3.409 5.460 1.00 25.53 138 LEU A N 1
ATOM 1101 C CA . LEU A 1 142 ? 47.878 4.735 5.331 1.00 25.52 138 LEU A CA 1
ATOM 1102 C C . LEU A 1 142 ? 48.666 5.800 6.085 1.00 26.07 138 LEU A C 1
ATOM 1103 O O . LEU A 1 142 ? 48.895 6.875 5.555 1.00 27.30 138 LEU A O 1
ATOM 1108 N N . PHE A 1 143 ? 49.030 5.537 7.334 1.00 26.32 139 PHE A N 1
ATOM 1109 C CA . PHE A 1 143 ? 49.757 6.530 8.128 1.00 26.42 139 PHE A CA 1
ATOM 1110 C C . PHE A 1 143 ? 51.257 6.318 8.001 1.00 26.87 139 PHE A C 1
ATOM 1111 O O . PHE A 1 143 ? 52.019 6.973 8.669 1.00 27.54 139 PHE A O 1
ATOM 1119 N N . SER A 1 144 ? 51.676 5.417 7.120 1.00 27.70 140 SER A N 1
ATOM 1120 C CA . SER A 1 144 ? 53.075 5.038 6.995 1.00 28.39 140 SER A CA 1
ATOM 1121 C C . SER A 1 144 ? 53.687 4.843 8.373 1.00 28.69 140 SER A C 1
ATOM 1122 O O . SER A 1 144 ? 54.803 5.322 8.632 1.00 28.80 140 SER A O 1
ATOM 1125 N N . ALA A 1 145 ? 52.940 4.151 9.245 1.00 28.62 141 ALA A N 1
ATOM 1126 C CA . ALA A 1 145 ? 53.366 3.885 10.627 1.00 28.78 141 ALA A CA 1
ATOM 1127 C C . ALA A 1 145 ? 54.042 2.528 10.662 1.00 29.45 141 ALA A C 1
ATOM 1128 O O . ALA A 1 145 ? 53.823 1.704 9.787 1.00 28.91 141 ALA A O 1
ATOM 1130 N N . GLU A 1 146 ? 54.869 2.310 11.676 1.00 30.49 142 GLU A N 1
ATOM 1131 C CA . GLU A 1 146 ? 55.733 1.121 11.713 1.00 31.78 142 GLU A CA 1
ATOM 1132 C C . GLU A 1 146 ? 55.250 0.089 12.704 1.00 29.83 142 GLU A C 1
ATOM 1133 O O . GLU A 1 146 ? 55.545 -1.074 12.548 1.00 30.68 142 GLU A O 1
ATOM 1139 N N . LYS A 1 147 ? 54.534 0.519 13.732 1.00 27.20 143 LYS A N 1
ATOM 1140 C CA . LYS A 1 147 ? 53.943 -0.406 14.672 1.00 25.25 143 LYS A CA 1
ATOM 1141 C C . LYS A 1 147 ? 52.420 -0.252 14.682 1.00 22.78 143 LYS A C 1
ATOM 1142 O O . LYS A 1 147 ? 51.880 0.830 14.462 1.00 22.12 143 LYS A O 1
ATOM 1148 N N . GLY A 1 148 ? 51.739 -1.346 14.977 1.00 20.13 144 GLY A N 1
ATOM 1149 C CA . GLY A 1 148 ? 50.310 -1.332 15.186 1.00 17.78 144 GLY A CA 1
ATOM 1150 C C . GLY A 1 148 ? 49.982 -2.072 16.461 1.00 15.94 144 GLY A C 1
ATOM 1151 O O . GLY A 1 148 ? 50.518 -3.125 16.722 1.00 13.43 144 GLY A O 1
ATOM 1152 N N . ILE A 1 149 ? 49.074 -1.523 17.250 1.00 15.19 145 ILE A N 1
ATOM 1153 C CA . ILE A 1 149 ? 48.500 -2.293 18.332 1.00 14.38 145 ILE A CA 1
ATOM 1154 C C . ILE A 1 149 ? 46.981 -2.443 18.133 1.00 13.52 145 ILE A C 1
ATOM 1155 O O . ILE A 1 149 ? 46.304 -1.496 17.911 1.00 12.86 145 ILE A O 1
ATOM 1160 N N . LEU A 1 150 ? 46.474 -3.663 18.320 1.00 13.49 146 LEU A N 1
ATOM 1161 C CA . LEU A 1 150 ? 45.048 -4.014 18.286 1.00 11.45 146 LEU A CA 1
ATOM 1162 C C . LEU A 1 150 ? 44.651 -4.471 19.679 1.00 10.86 146 LEU A C 1
ATOM 1163 O O . LEU A 1 150 ? 45.048 -5.535 20.081 1.00 11.91 146 LEU A O 1
ATOM 1168 N N . VAL A 1 151 ? 43.899 -3.673 20.432 1.00 10.44 147 VAL A N 1
ATOM 1169 C CA . VAL A 1 151 ? 43.543 -4.059 21.804 1.00 10.60 147 VAL A CA 1
ATOM 1170 C C . VAL A 1 151 ? 42.040 -4.310 21.897 1.00 12.02 147 VAL A C 1
ATOM 1171 O O . VAL A 1 151 ? 41.268 -3.468 21.457 1.00 12.42 147 VAL A O 1
ATOM 1175 N N . TYR A 1 152 ? 41.645 -5.459 22.493 1.00 12.11 148 TYR A N 1
ATOM 1176 C CA . TYR A 1 152 ? 40.265 -5.821 22.699 1.00 11.51 148 TYR A CA 1
ATOM 1177 C C . TYR A 1 152 ? 39.924 -5.684 24.127 1.00 12.29 148 TYR A C 1
ATOM 1178 O O . TYR A 1 152 ? 40.633 -6.219 24.957 1.00 11.51 148 TYR A O 1
ATOM 1187 N N . ILE A 1 153 ? 38.823 -4.985 24.415 1.00 13.62 149 ILE A N 1
ATOM 1188 C CA . ILE A 1 153 ? 38.251 -4.867 25.776 1.00 14.05 149 ILE A CA 1
ATOM 1189 C C . ILE A 1 153 ? 36.911 -5.557 25.674 1.00 14.94 149 ILE A C 1
ATOM 1190 O O . ILE A 1 153 ? 36.015 -5.012 25.014 1.00 17.45 149 ILE A O 1
ATOM 1195 N N . THR A 1 154 ? 36.775 -6.777 26.230 1.00 13.85 150 THR A N 1
ATOM 1196 C CA . THR A 1 154 ? 35.541 -7.525 26.197 1.00 11.64 150 THR A CA 1
ATOM 1197 C C . THR A 1 154 ? 35.198 -7.955 27.613 1.00 10.93 150 THR A C 1
ATOM 1198 O O . THR A 1 154 ? 36.057 -7.982 28.483 1.00 11.36 150 THR A O 1
ATOM 1202 N N . PRO A 1 155 ? 33.967 -8.382 27.863 1.00 9.68 151 PRO A N 1
ATOM 1203 C CA . PRO A 1 155 ? 33.656 -8.661 29.268 1.00 9.67 151 PRO A CA 1
ATOM 1204 C C . PRO A 1 155 ? 34.364 -9.899 29.784 1.00 11.51 151 PRO A C 1
ATOM 1205 O O . PRO A 1 155 ? 34.316 -10.169 30.988 1.00 12.99 151 PRO A O 1
ATOM 1209 N N . ASP A 1 156 ? 34.943 -10.692 28.894 1.00 12.91 152 ASP A N 1
ATOM 1210 C CA . ASP A 1 156 ? 35.580 -11.957 29.320 1.00 14.75 152 ASP A CA 1
ATOM 1211 C C . ASP A 1 156 ? 37.090 -11.867 29.320 1.00 14.73 152 ASP A C 1
ATOM 1212 O O . ASP A 1 156 ? 37.771 -12.739 29.876 1.00 16.52 152 ASP A O 1
ATOM 1217 N N . ARG A 1 157 ? 37.636 -10.842 28.693 1.00 14.41 153 ARG A N 1
ATOM 1218 C CA . ARG A 1 157 ? 39.068 -10.796 28.499 1.00 14.25 153 ARG A CA 1
ATOM 1219 C C . ARG A 1 157 ? 39.499 -9.484 27.903 1.00 15.38 153 ARG A C 1
ATOM 1220 O O . ARG A 1 157 ? 38.800 -8.925 27.052 1.00 16.55 153 ARG A O 1
ATOM 1228 N N . ILE A 1 158 ? 40.655 -9.021 28.347 1.00 15.66 154 ILE A N 1
ATOM 1229 C CA . ILE A 1 158 ? 41.394 -7.968 27.703 1.00 16.04 154 ILE A CA 1
ATOM 1230 C C . ILE A 1 158 ? 42.510 -8.649 26.943 1.00 16.12 154 ILE A C 1
ATOM 1231 O O . ILE A 1 158 ? 43.254 -9.408 27.525 1.00 15.83 154 ILE A O 1
ATOM 1236 N N . ALA A 1 159 ? 42.688 -8.335 25.673 1.00 16.21 155 ALA A N 1
ATOM 1237 C CA . ALA A 1 159 ? 43.697 -9.013 24.919 1.00 17.06 155 ALA A CA 1
ATOM 1238 C C . ALA A 1 159 ? 44.303 -8.024 23.962 1.00 17.63 155 ALA A C 1
ATOM 1239 O O . ALA A 1 159 ? 43.577 -7.366 23.263 1.00 20.11 155 ALA A O 1
ATOM 1241 N N . GLU A 1 160 ? 45.629 -7.985 23.862 1.00 17.54 156 GLU A N 1
ATOM 1242 C CA . GLU A 1 160 ? 46.349 -7.004 23.040 1.00 16.78 156 GLU A CA 1
ATOM 1243 C C . GLU A 1 160 ? 47.285 -7.712 22.076 1.00 15.53 156 GLU A C 1
ATOM 1244 O O . GLU A 1 160 ? 47.933 -8.635 22.443 1.00 14.97 156 GLU A O 1
ATOM 1250 N N . TYR A 1 161 ? 47.333 -7.273 20.835 1.00 15.59 157 TYR A N 1
ATOM 1251 C CA . TYR A 1 161 ? 48.092 -7.926 19.778 1.00 15.07 157 TYR A CA 1
ATOM 1252 C C . TYR A 1 161 ? 48.911 -6.869 19.091 1.00 17.42 157 TYR A C 1
ATOM 1253 O O . TYR A 1 161 ? 48.360 -5.809 18.679 1.00 17.22 157 TYR A O 1
ATOM 1262 N N . GLU A 1 162 ? 50.192 -7.146 18.948 1.00 19.54 158 GLU A N 1
ATOM 1263 C CA . GLU A 1 162 ? 51.124 -6.393 18.156 1.00 22.09 158 GLU A CA 1
ATOM 1264 C C . GLU A 1 162 ? 51.037 -6.792 16.685 1.00 22.49 158 GLU A C 1
ATOM 1265 O O . GLU A 1 162 ? 51.246 -7.912 16.350 1.00 23.44 158 GLU A O 1
ATOM 1271 N N . ILE A 1 163 ? 50.752 -5.856 15.805 1.00 23.11 159 ILE A N 1
ATOM 1272 C CA . ILE A 1 163 ? 50.605 -6.164 14.371 1.00 23.77 159 ILE A CA 1
ATOM 1273 C C . ILE A 1 163 ? 51.483 -5.101 13.736 1.00 24.91 159 ILE A C 1
ATOM 1274 O O . ILE A 1 163 ? 51.217 -3.939 13.864 1.00 24.11 159 ILE A O 1
ATOM 1279 N N . ASN A 1 164 ? 52.573 -5.510 13.100 1.00 27.11 160 ASN A N 1
ATOM 1280 C CA . ASN A 1 164 ? 53.538 -4.567 12.545 1.00 28.57 160 ASN A CA 1
ATOM 1281 C C . ASN A 1 164 ? 53.784 -4.707 11.051 1.00 29.66 160 ASN A C 1
ATOM 1282 O O . ASN A 1 164 ? 54.593 -3.941 10.515 1.00 30.62 160 ASN A O 1
ATOM 1287 N N . GLU A 1 165 ? 53.119 -5.639 10.372 1.00 30.33 161 GLU A N 1
ATOM 1288 C CA . GLU A 1 165 ? 53.284 -5.727 8.914 1.00 31.69 161 GLU A CA 1
ATOM 1289 C C . GLU A 1 165 ? 52.110 -5.042 8.206 1.00 30.69 161 GLU A C 1
ATOM 1290 O O . GLU A 1 165 ? 50.940 -5.407 8.372 1.00 31.15 161 GLU A O 1
ATOM 1296 N N . PRO A 1 166 ? 52.411 -4.049 7.396 1.00 29.32 162 PRO A N 1
ATOM 1297 C CA . PRO A 1 166 ? 51.319 -3.417 6.687 1.00 29.05 162 PRO A CA 1
ATOM 1298 C C . PRO A 1 166 ? 50.900 -4.293 5.522 1.00 29.89 162 PRO A C 1
ATOM 1299 O O . PRO A 1 166 ? 51.636 -5.212 5.151 1.00 31.42 162 PRO A O 1
ATOM 1303 N N . LEU A 1 167 ? 49.717 -4.037 4.971 1.00 30.67 163 LEU A N 1
ATOM 1304 C CA . LEU A 1 167 ? 49.278 -4.641 3.727 1.00 30.28 163 LEU A CA 1
ATOM 1305 C C . LEU A 1 167 ? 49.983 -3.874 2.639 1.00 31.59 163 LEU A C 1
ATOM 1306 O O . LEU A 1 167 ? 50.057 -2.660 2.723 1.00 30.64 163 LEU A O 1
ATOM 1311 N N . ASP A 1 168 ? 50.466 -4.558 1.612 1.00 33.37 164 ASP A N 1
ATOM 1312 C CA . ASP A 1 168 ? 51.064 -3.844 0.504 1.00 36.13 164 ASP A CA 1
ATOM 1313 C C . ASP A 1 168 ? 50.010 -3.114 -0.323 1.00 36.52 164 ASP A C 1
ATOM 1314 O O . ASP A 1 168 ? 48.834 -3.461 -0.283 1.00 37.86 164 ASP A O 1
ATOM 1319 N N . GLU A 1 169 ? 50.446 -2.119 -1.071 1.00 36.25 165 GLU A N 1
ATOM 1320 C CA . GLU A 1 169 ? 49.550 -1.262 -1.802 1.00 37.19 165 GLU A CA 1
ATOM 1321 C C . GLU A 1 169 ? 48.733 -2.009 -2.872 1.00 36.67 165 GLU A C 1
ATOM 1322 O O . GLU A 1 169 ? 47.573 -1.724 -3.082 1.00 36.83 165 GLU A O 1
ATOM 1328 N N . ALA A 1 170 ? 49.353 -2.960 -3.544 1.00 36.43 166 ALA A N 1
ATOM 1329 C CA . ALA A 1 170 ? 48.654 -3.871 -4.455 1.00 35.91 166 ALA A CA 1
ATOM 1330 C C . ALA A 1 170 ? 47.491 -4.661 -3.818 1.00 35.06 166 ALA A C 1
ATOM 1331 O O . ALA A 1 170 ? 46.482 -4.883 -4.469 1.00 35.91 166 ALA A O 1
ATOM 1333 N N . THR A 1 171 ? 47.619 -5.113 -2.577 1.00 33.53 167 THR A N 1
ATOM 1334 C CA . THR A 1 171 ? 46.480 -5.754 -1.910 1.00 32.19 167 THR A CA 1
ATOM 1335 C C . THR A 1 171 ? 45.404 -4.687 -1.717 1.00 30.50 167 THR A C 1
ATOM 1336 O O . THR A 1 171 ? 44.245 -4.886 -2.042 1.00 30.46 167 THR A O 1
ATOM 1340 N N . ILE A 1 172 ? 45.818 -3.522 -1.290 1.00 28.80 168 ILE A N 1
ATOM 1341 C CA . ILE A 1 172 ? 44.882 -2.444 -1.076 1.00 28.33 168 ILE A CA 1
ATOM 1342 C C . ILE A 1 172 ? 44.106 -2.111 -2.343 1.00 28.91 168 ILE A C 1
ATOM 1343 O O . ILE A 1 172 ? 42.875 -2.040 -2.318 1.00 28.22 168 ILE A O 1
ATOM 1348 N N . VAL A 1 173 ? 44.807 -1.993 -3.458 1.00 30.21 169 VAL A N 1
ATOM 1349 C CA . VAL A 1 173 ? 44.168 -1.784 -4.750 1.00 31.21 169 VAL A CA 1
ATOM 1350 C C . VAL A 1 173 ? 43.172 -2.907 -5.111 1.00 32.23 169 VAL A C 1
ATOM 1351 O O . VAL A 1 173 ? 42.089 -2.632 -5.597 1.00 32.06 169 VAL A O 1
ATOM 1355 N N . ARG A 1 174 ? 43.538 -4.160 -4.855 1.00 33.40 170 ARG A N 1
ATOM 1356 C CA . ARG A 1 174 ? 42.628 -5.278 -5.070 1.00 34.57 170 ARG A CA 1
ATOM 1357 C C . ARG A 1 174 ? 41.343 -5.145 -4.229 1.00 32.93 170 ARG A C 1
ATOM 1358 O O . ARG A 1 174 ? 40.229 -5.342 -4.736 1.00 33.55 170 ARG A O 1
ATOM 1366 N N . LEU A 1 175 ? 41.514 -4.851 -2.937 1.00 30.41 171 LEU A N 1
ATOM 1367 C CA . LEU A 1 175 ? 40.397 -4.631 -2.046 1.00 28.24 171 LEU A CA 1
ATOM 1368 C C . LEU A 1 175 ? 39.554 -3.466 -2.564 1.00 28.86 171 LEU A C 1
ATOM 1369 O O . LEU A 1 175 ? 38.324 -3.498 -2.502 1.00 29.01 171 LEU A O 1
ATOM 1374 N N . ALA A 1 176 ? 40.199 -2.419 -3.051 1.00 29.44 172 ALA A N 1
ATOM 1375 C CA . ALA A 1 176 ? 39.431 -1.297 -3.549 1.00 30.47 172 ALA A CA 1
ATOM 1376 C C . ALA A 1 176 ? 38.665 -1.645 -4.822 1.00 32.54 172 ALA A C 1
ATOM 1377 O O . ALA A 1 176 ? 37.640 -1.017 -5.081 1.00 32.54 172 ALA A O 1
ATOM 1379 N N . GLU A 1 177 ? 39.144 -2.618 -5.606 1.00 35.23 173 GLU A N 1
ATOM 1380 C CA . GLU A 1 177 ? 38.474 -2.987 -6.866 1.00 37.63 173 GLU A CA 1
ATOM 1381 C C . GLU A 1 177 ? 37.167 -3.661 -6.540 1.00 36.98 173 GLU A C 1
ATOM 1382 O O . GLU A 1 177 ? 36.112 -3.218 -6.981 1.00 37.15 173 GLU A O 1
ATOM 1388 N N . ASP A 1 178 ? 37.254 -4.734 -5.766 1.00 36.32 174 ASP A N 1
ATOM 1389 C CA . ASP A 1 178 ? 36.078 -5.375 -5.182 1.00 35.62 174 ASP A CA 1
ATOM 1390 C C . ASP A 1 178 ? 35.064 -4.385 -4.658 1.00 33.10 174 ASP A C 1
ATOM 1391 O O . ASP A 1 178 ? 33.871 -4.548 -4.866 1.00 33.85 174 ASP A O 1
ATOM 1396 N N . THR A 1 179 ? 35.538 -3.364 -3.973 1.00 29.92 175 THR A N 1
ATOM 1397 C CA . THR A 1 179 ? 34.640 -2.406 -3.425 1.00 28.32 175 THR A CA 1
ATOM 1398 C C . THR A 1 179 ? 33.978 -1.595 -4.505 1.00 29.20 175 THR A C 1
ATOM 1399 O O . THR A 1 179 ? 32.820 -1.233 -4.367 1.00 31.18 175 THR A O 1
ATOM 1403 N N . ILE A 1 180 ? 34.686 -1.269 -5.569 1.00 29.52 176 ILE A N 1
ATOM 1404 C CA . ILE A 1 180 ? 34.115 -0.412 -6.588 1.00 29.25 176 ILE A CA 1
ATOM 1405 C C . ILE A 1 180 ? 33.205 -1.211 -7.479 1.00 29.89 176 ILE A C 1
ATOM 1406 O O . ILE A 1 180 ? 32.134 -0.758 -7.824 1.00 29.29 176 ILE A O 1
ATOM 1419 N N . LEU A 1 182 ? 31.793 -4.283 -6.853 1.00 33.41 178 LEU A N 1
ATOM 1420 C CA . LEU A 1 182 ? 30.980 -5.258 -6.188 1.00 33.34 178 LEU A CA 1
ATOM 1421 C C . LEU A 1 182 ? 31.408 -6.656 -6.511 1.00 35.17 178 LEU A C 1
ATOM 1422 O O . LEU A 1 182 ? 30.581 -7.434 -6.919 1.00 37.40 178 LEU A O 1
ATOM 1427 N N . GLN A 1 183 ? 32.666 -7.028 -6.301 1.00 37.18 179 GLN A N 1
ATOM 1428 C CA . GLN A 1 183 ? 33.120 -8.345 -6.784 1.00 37.95 179 GLN A CA 1
ATOM 1429 C C . GLN A 1 183 ? 32.639 -9.543 -5.935 1.00 38.53 179 GLN A C 1
ATOM 1430 O O . GLN A 1 183 ? 31.975 -10.469 -6.500 1.00 40.47 179 GLN A O 1
ATOM 1432 N N . ASN A 1 184 ? 32.945 -9.593 -4.632 1.00 37.19 180 ASN A N 1
ATOM 1433 C CA . ASN A 1 184 ? 32.528 -10.767 -3.835 1.00 35.13 180 ASN A CA 1
ATOM 1434 C C . ASN A 1 184 ? 31.778 -10.398 -2.556 1.00 32.54 180 ASN A C 1
ATOM 1435 O O . ASN A 1 184 ? 32.396 -10.027 -1.541 1.00 32.10 180 ASN A O 1
ATOM 1440 N N . SER A 1 185 ? 30.456 -10.562 -2.593 1.00 28.76 181 SER A N 1
ATOM 1441 C CA . SER A 1 185 ? 29.581 -10.212 -1.470 1.00 25.35 181 SER A CA 1
ATOM 1442 C C . SER A 1 185 ? 28.856 -11.420 -0.873 1.00 22.34 181 SER A C 1
ATOM 1443 O O . SER A 1 185 ? 28.253 -12.174 -1.573 1.00 22.32 181 SER A O 1
ATOM 1446 N N . PRO A 1 186 ? 28.867 -11.571 0.443 1.00 19.65 182 PRO A N 1
ATOM 1447 C CA . PRO A 1 186 ? 29.507 -10.700 1.357 1.00 19.55 182 PRO A CA 1
ATOM 1448 C C . PRO A 1 186 ? 30.995 -10.990 1.405 1.00 21.99 182 PRO A C 1
ATOM 1449 O O . PRO A 1 186 ? 31.434 -12.084 1.052 1.00 22.92 182 PRO A O 1
ATOM 1453 N N . ARG A 1 187 ? 31.783 -10.044 1.886 1.00 24.29 183 ARG A N 1
ATOM 1454 C CA . ARG A 1 187 ? 33.172 -10.353 2.085 1.00 25.84 183 ARG A CA 1
ATOM 1455 C C . ARG A 1 187 ? 33.341 -11.538 3.054 1.00 25.76 183 ARG A C 1
ATOM 1456 O O . ARG A 1 187 ? 34.159 -12.381 2.763 1.00 28.02 183 ARG A O 1
ATOM 1464 N N . PHE A 1 188 ? 32.538 -11.635 4.132 1.00 24.03 184 PHE A N 1
ATOM 1465 C CA . PHE A 1 188 ? 32.687 -12.640 5.187 1.00 21.97 184 PHE A CA 1
ATOM 1466 C C . PHE A 1 188 ? 31.325 -13.215 5.456 1.00 22.44 184 PHE A C 1
ATOM 1467 O O . PHE A 1 188 ? 30.362 -12.489 5.620 1.00 23.92 184 PHE A O 1
ATOM 1475 N N . ASN A 1 189 ? 31.232 -14.517 5.565 1.00 22.34 185 ASN A N 1
ATOM 1476 C CA . ASN A 1 189 ? 29.931 -15.175 5.737 1.00 23.36 185 ASN A CA 1
ATOM 1477 C C . ASN A 1 189 ? 29.070 -14.704 6.898 1.00 21.95 185 ASN A C 1
ATOM 1478 O O . ASN A 1 189 ? 27.855 -14.786 6.800 1.00 22.85 185 ASN A O 1
ATOM 1483 N N . TRP A 1 190 ? 29.680 -14.242 7.991 1.00 20.10 186 TRP A N 1
ATOM 1484 C CA . TRP A 1 190 ? 28.905 -13.786 9.164 1.00 18.55 186 TRP A CA 1
ATOM 1485 C C . TRP A 1 190 ? 28.231 -12.402 8.936 1.00 17.00 186 TRP A C 1
ATOM 1486 O O . TRP A 1 190 ? 27.417 -11.970 9.760 1.00 16.18 186 TRP A O 1
ATOM 1497 N N . GLU A 1 191 ? 28.544 -11.709 7.838 1.00 15.67 187 GLU A N 1
ATOM 1498 C CA . GLU A 1 191 ? 28.049 -10.326 7.706 1.00 15.68 187 GLU A CA 1
ATOM 1499 C C . GLU A 1 191 ? 26.537 -10.208 7.577 1.00 14.89 187 GLU A C 1
ATOM 1500 O O . GLU A 1 191 ? 25.920 -9.350 8.178 1.00 13.93 187 GLU A O 1
ATOM 1506 N N . CYS A 1 192 ? 25.965 -11.068 6.745 1.00 15.15 188 CYS A N 1
ATOM 1507 C CA . CYS A 1 192 ? 24.528 -11.004 6.396 1.00 14.35 188 CYS A CA 1
ATOM 1508 C C . CYS A 1 192 ? 23.653 -11.033 7.635 1.00 14.74 188 CYS A C 1
ATOM 1509 O O . CYS A 1 192 ? 22.686 -10.294 7.755 1.00 15.84 188 CYS A O 1
ATOM 1512 N N . LYS A 1 193 ? 24.056 -11.824 8.592 1.00 15.75 189 LYS A N 1
ATOM 1513 C CA . LYS A 1 193 ? 23.254 -12.053 9.744 1.00 17.52 189 LYS A CA 1
ATOM 1514 C C . LYS A 1 193 ? 22.912 -10.768 10.464 1.00 18.80 189 LYS A C 1
ATOM 1515 O O . LYS A 1 193 ? 21.895 -10.701 11.095 1.00 18.91 189 LYS A O 1
ATOM 1521 N N . TYR A 1 194 ? 23.756 -9.747 10.377 1.00 20.82 190 TYR A N 1
ATOM 1522 C CA . TYR A 1 194 ? 23.546 -8.534 11.150 1.00 22.38 190 TYR A CA 1
ATOM 1523 C C . TYR A 1 194 ? 23.343 -7.304 10.281 1.00 19.96 190 TYR A C 1
ATOM 1524 O O . TYR A 1 194 ? 23.267 -6.205 10.817 1.00 21.36 190 TYR A O 1
ATOM 1533 N N . CYS A 1 195 ? 23.330 -7.489 8.969 1.00 15.95 191 CYS A N 1
ATOM 1534 C CA . CYS A 1 195 ? 23.236 -6.431 8.025 1.00 13.11 191 CYS A CA 1
ATOM 1535 C C . CYS A 1 195 ? 21.780 -5.928 7.946 1.00 12.22 191 CYS A C 1
ATOM 1536 O O . CYS A 1 195 ? 20.869 -6.691 7.608 1.00 11.73 191 CYS A O 1
ATOM 1539 N N . ILE A 1 196 ? 21.560 -4.643 8.211 1.00 11.43 192 ILE A N 1
ATOM 1540 C CA . ILE A 1 196 ? 20.236 -3.999 8.015 1.00 10.09 192 ILE A CA 1
ATOM 1541 C C . ILE A 1 196 ? 19.707 -4.003 6.539 1.00 9.23 192 ILE A C 1
ATOM 1542 O O . ILE A 1 196 ? 18.516 -3.847 6.341 1.00 8.05 192 ILE A O 1
ATOM 1547 N N . PHE A 1 197 ? 20.575 -4.219 5.529 1.00 8.96 193 PHE A N 1
ATOM 1548 C CA . PHE A 1 197 ? 20.161 -4.307 4.102 1.00 8.45 193 PHE A CA 1
ATOM 1549 C C . PHE A 1 197 ? 19.818 -5.734 3.654 1.00 9.98 193 PHE A C 1
ATOM 1550 O O . PHE A 1 197 ? 19.414 -5.988 2.508 1.00 11.02 193 PHE A O 1
ATOM 1558 N N . SER A 1 198 ? 19.963 -6.704 4.550 1.00 11.06 194 SER A N 1
ATOM 1559 C CA . SER A 1 198 ? 19.618 -8.067 4.184 1.00 10.63 194 SER A CA 1
ATOM 1560 C C . SER A 1 198 ? 18.205 -8.141 3.698 1.00 10.47 194 SER A C 1
ATOM 1561 O O . SER A 1 198 ? 17.908 -8.975 2.840 1.00 12.24 194 SER A O 1
ATOM 1564 N N . VAL A 1 199 ? 17.343 -7.264 4.211 1.00 9.65 195 VAL A N 1
ATOM 1565 C CA . VAL A 1 199 ? 15.890 -7.342 3.895 1.00 8.67 195 VAL A CA 1
ATOM 1566 C C . VAL A 1 199 ? 15.567 -6.992 2.456 1.00 8.73 195 VAL A C 1
ATOM 1567 O O . VAL A 1 199 ? 14.503 -7.346 1.945 1.00 11.03 195 VAL A O 1
ATOM 1571 N N . ILE A 1 200 ? 16.505 -6.372 1.767 1.00 8.40 196 ILE A N 1
ATOM 1572 C CA . ILE A 1 200 ? 16.339 -6.033 0.355 1.00 7.20 196 ILE A CA 1
ATOM 1573 C C . ILE A 1 200 ? 17.493 -6.514 -0.509 1.00 7.62 196 ILE A C 1
ATOM 1574 O O . ILE A 1 200 ? 17.531 -6.171 -1.679 1.00 8.11 196 ILE A O 1
ATOM 1579 N N . CYS A 1 201 ? 18.408 -7.336 0.009 1.00 8.32 197 CYS A N 1
ATOM 1580 C CA . CYS A 1 201 ? 19.593 -7.731 -0.764 1.00 9.07 197 CYS A CA 1
ATOM 1581 C C . CYS A 1 201 ? 19.512 -9.117 -1.359 1.00 9.39 197 CYS A C 1
ATOM 1582 O O . CYS A 1 201 ? 19.288 -10.085 -0.665 1.00 9.80 197 CYS A O 1
ATOM 1585 N N . PRO A 1 202 ? 19.760 -9.227 -2.647 1.00 10.53 198 PRO A N 1
ATOM 1586 C CA . PRO A 1 202 ? 19.683 -10.488 -3.318 1.00 12.14 198 PRO A CA 1
ATOM 1587 C C . PRO A 1 202 ? 20.800 -11.479 -3.034 1.00 13.17 198 PRO A C 1
ATOM 1588 O O . PRO A 1 202 ? 20.604 -12.676 -3.281 1.00 13.53 198 PRO A O 1
ATOM 1592 N N . ALA A 1 203 ? 21.932 -11.001 -2.513 1.00 14.07 199 ALA A N 1
ATOM 1593 C CA . ALA A 1 203 ? 23.092 -11.849 -2.250 1.00 13.68 199 ALA A CA 1
ATOM 1594 C C . ALA A 1 203 ? 23.149 -12.355 -0.823 1.00 14.49 199 ALA A C 1
ATOM 1595 O O . ALA A 1 203 ? 24.065 -13.069 -0.470 1.00 15.35 199 ALA A O 1
ATOM 1597 N N . LYS A 1 204 ? 22.182 -11.993 0.008 1.00 14.88 200 LYS A N 1
ATOM 1598 C CA . LYS A 1 204 ? 22.152 -12.451 1.381 1.00 14.68 200 LYS A CA 1
ATOM 1599 C C . LYS A 1 204 ? 22.314 -13.934 1.420 1.00 16.29 200 LYS A C 1
ATOM 1600 O O . LYS A 1 204 ? 21.619 -14.652 0.683 1.00 16.49 200 LYS A O 1
ATOM 1606 N N . LEU A 1 205 ? 23.183 -14.394 2.326 1.00 17.53 201 LEU A N 1
ATOM 1607 C CA . LEU A 1 205 ? 23.421 -15.798 2.528 1.00 17.52 201 LEU A CA 1
ATOM 1608 C C . LEU A 1 205 ? 22.270 -16.330 3.321 1.00 18.88 201 LEU A C 1
ATOM 1609 O O . LEU A 1 205 ? 21.895 -15.741 4.300 1.00 17.55 201 LEU A O 1
ATOM 1614 N N . THR A 1 206 ? 21.731 -17.474 2.896 1.00 21.61 202 THR A N 1
ATOM 1615 C CA . THR A 1 206 ? 20.597 -18.104 3.585 1.00 23.77 202 THR A CA 1
ATOM 1616 C C . THR A 1 206 ? 20.865 -19.565 3.950 1.00 25.32 202 THR A C 1
ATOM 1617 O O . THR A 1 206 ? 20.116 -20.112 4.815 1.00 25.53 202 THR A O 1
ATOM 1622 N N . TYR B 1 1 ? 21.952 -2.712 -12.946 1.00 37.50 -3 TYR B N 1
ATOM 1623 C CA . TYR B 1 1 ? 21.128 -2.089 -11.806 1.00 37.77 -3 TYR B CA 1
ATOM 1624 C C . TYR B 1 1 ? 21.537 -2.679 -10.425 1.00 36.55 -3 TYR B C 1
ATOM 1625 O O . TYR B 1 1 ? 21.613 -3.912 -10.250 1.00 36.40 -3 TYR B O 1
ATOM 1627 N N . PHE B 1 2 ? 21.843 -1.799 -9.471 1.00 34.35 -2 PHE B N 1
ATOM 1628 C CA . PHE B 1 2 ? 22.469 -2.231 -8.231 1.00 32.51 -2 PHE B CA 1
ATOM 1629 C C . PHE B 1 2 ? 21.486 -2.995 -7.334 1.00 30.86 -2 PHE B C 1
ATOM 1630 O O . PHE B 1 2 ? 21.733 -4.136 -6.965 1.00 29.99 -2 PHE B O 1
ATOM 1638 N N . GLN B 1 3 ? 20.376 -2.352 -6.997 1.00 29.15 -1 GLN B N 1
ATOM 1639 C CA . GLN B 1 3 ? 19.328 -2.957 -6.157 1.00 28.50 -1 GLN B CA 1
ATOM 1640 C C . GLN B 1 3 ? 18.287 -3.743 -6.938 1.00 27.97 -1 GLN B C 1
ATOM 1641 O O . GLN B 1 3 ? 17.692 -4.702 -6.408 1.00 28.28 -1 GLN B O 1
ATOM 1647 N N . GLY B 1 4 ? 18.087 -3.346 -8.189 1.00 26.78 0 GLY B N 1
ATOM 1648 C CA . GLY B 1 4 ? 17.131 -3.956 -9.043 1.00 26.11 0 GLY B CA 1
ATOM 1649 C C . GLY B 1 4 ? 16.168 -2.905 -9.498 1.00 25.81 0 GLY B C 1
ATOM 1650 O O . GLY B 1 4 ? 15.792 -2.047 -8.739 1.00 25.52 0 GLY B O 1
ATOM 1659 N N . ILE B 1 6 ? 13.017 -3.120 -10.413 1.00 24.84 2 ILE B N 1
ATOM 1660 C CA . ILE B 1 6 ? 11.694 -3.133 -9.827 1.00 23.42 2 ILE B CA 1
ATOM 1661 C C . ILE B 1 6 ? 11.794 -2.644 -8.407 1.00 22.36 2 ILE B C 1
ATOM 1662 O O . ILE B 1 6 ? 11.103 -1.706 -8.029 1.00 22.79 2 ILE B O 1
ATOM 1667 N N . THR B 1 7 ? 12.671 -3.261 -7.616 1.00 21.21 3 THR B N 1
ATOM 1668 C CA . THR B 1 7 ? 12.674 -2.993 -6.188 1.00 20.53 3 THR B CA 1
ATOM 1669 C C . THR B 1 7 ? 13.173 -1.580 -5.873 1.00 19.84 3 THR B C 1
ATOM 1670 O O . THR B 1 7 ? 12.627 -0.909 -4.986 1.00 20.52 3 THR B O 1
ATOM 1674 N N . GLU B 1 8 ? 14.132 -1.074 -6.644 1.00 19.03 4 GLU B N 1
ATOM 1675 C CA . GLU B 1 8 ? 14.483 0.359 -6.559 1.00 19.23 4 GLU B CA 1
ATOM 1676 C C . GLU B 1 8 ? 13.211 1.228 -6.608 1.00 18.64 4 GLU B C 1
ATOM 1677 O O . GLU B 1 8 ? 13.058 2.198 -5.876 1.00 17.76 4 GLU B O 1
ATOM 1679 N N . PHE B 1 9 ? 12.269 0.868 -7.468 1.00 19.06 5 PHE B N 1
ATOM 1680 C CA . PHE B 1 9 ? 11.097 1.723 -7.615 1.00 19.11 5 PHE B CA 1
ATOM 1681 C C . PHE B 1 9 ? 10.132 1.612 -6.443 1.00 17.74 5 PHE B C 1
ATOM 1682 O O . PHE B 1 9 ? 9.698 2.611 -5.910 1.00 17.94 5 PHE B O 1
ATOM 1690 N N . LEU B 1 10 ? 9.862 0.396 -5.990 1.00 17.40 6 LEU B N 1
ATOM 1691 C CA . LEU B 1 10 ? 8.912 0.169 -4.853 1.00 15.89 6 LEU B CA 1
ATOM 1692 C C . LEU B 1 10 ? 9.416 0.799 -3.602 1.00 14.99 6 LEU B C 1
ATOM 1693 O O . LEU B 1 10 ? 8.616 1.312 -2.810 1.00 15.04 6 LEU B O 1
ATOM 1698 N N . LEU B 1 11 ? 10.739 0.746 -3.419 1.00 14.18 7 LEU B N 1
ATOM 1699 C CA . LEU B 1 11 ? 11.386 1.356 -2.242 1.00 14.23 7 LEU B CA 1
ATOM 1700 C C . LEU B 1 11 ? 11.328 2.883 -2.296 1.00 14.59 7 LEU B C 1
ATOM 1701 O O . LEU B 1 11 ? 11.029 3.580 -1.319 1.00 13.71 7 LEU B O 1
ATOM 1706 N N . LYS B 1 12 ? 11.503 3.405 -3.490 1.00 15.73 8 LYS B N 1
ATOM 1707 C CA . LYS B 1 12 ? 11.423 4.810 -3.654 1.00 16.83 8 LYS B CA 1
ATOM 1708 C C . LYS B 1 12 ? 10.028 5.281 -3.335 1.00 16.93 8 LYS B C 1
ATOM 1709 O O . LYS B 1 12 ? 9.879 6.293 -2.621 1.00 17.94 8 LYS B O 1
ATOM 1715 N N . LYS B 1 13 ? 9.012 4.549 -3.817 1.00 15.76 9 LYS B N 1
ATOM 1716 C CA . LYS B 1 13 ? 7.638 4.977 -3.623 1.00 15.32 9 LYS B CA 1
ATOM 1717 C C . LYS B 1 13 ? 7.262 4.779 -2.193 1.00 14.97 9 LYS B C 1
ATOM 1718 O O . LYS B 1 13 ? 6.488 5.510 -1.637 1.00 16.61 9 LYS B O 1
ATOM 1720 N N . LYS B 1 14 ? 7.786 3.775 -1.540 1.00 14.79 10 LYS B N 1
ATOM 1721 C CA . LYS B 1 14 ? 7.305 3.574 -0.200 1.00 14.47 10 LYS B CA 1
ATOM 1722 C C . LYS B 1 14 ? 7.942 4.574 0.746 1.00 14.89 10 LYS B C 1
ATOM 1723 O O . LYS B 1 14 ? 7.315 5.022 1.712 1.00 13.26 10 LYS B O 1
ATOM 1729 N N . LEU B 1 15 ? 9.168 4.986 0.427 1.00 16.87 11 LEU B N 1
ATOM 1730 C CA . LEU B 1 15 ? 9.827 6.055 1.202 1.00 18.33 11 LEU B CA 1
ATOM 1731 C C . LEU B 1 15 ? 9.045 7.333 1.033 1.00 20.44 11 LEU B C 1
ATOM 1732 O O . LEU B 1 15 ? 8.717 7.977 2.008 1.00 20.54 11 LEU B O 1
ATOM 1737 N N . GLU B 1 16 ? 8.792 7.713 -0.212 1.00 23.68 12 GLU B N 1
ATOM 1738 C CA . GLU B 1 16 ? 7.899 8.859 -0.524 1.00 26.77 12 GLU B CA 1
ATOM 1739 C C . GLU B 1 16 ? 6.571 8.851 0.252 1.00 27.06 12 GLU B C 1
ATOM 1740 O O . GLU B 1 16 ? 6.204 9.829 0.869 1.00 27.40 12 GLU B O 1
ATOM 1746 N N . GLU B 1 17 ? 5.836 7.750 0.201 1.00 27.16 13 GLU B N 1
ATOM 1747 C CA . GLU B 1 17 ? 4.551 7.673 0.889 1.00 26.93 13 GLU B CA 1
ATOM 1748 C C . GLU B 1 17 ? 4.736 7.846 2.404 1.00 25.07 13 GLU B C 1
ATOM 1749 O O . GLU B 1 17 ? 3.960 8.513 3.077 1.00 25.04 13 GLU B O 1
ATOM 1755 N N . HIS B 1 18 ? 5.803 7.294 2.947 1.00 23.17 14 HIS B N 1
ATOM 1756 C CA . HIS B 1 18 ? 6.041 7.427 4.374 1.00 21.69 14 HIS B CA 1
ATOM 1757 C C . HIS B 1 18 ? 6.308 8.880 4.720 1.00 22.47 14 HIS B C 1
ATOM 1758 O O . HIS B 1 18 ? 5.771 9.392 5.679 1.00 22.28 14 HIS B O 1
ATOM 1765 N N . LEU B 1 19 ? 7.162 9.541 3.965 1.00 24.51 15 LEU B N 1
ATOM 1766 C CA . LEU B 1 19 ? 7.464 10.935 4.244 1.00 26.96 15 LEU B CA 1
ATOM 1767 C C . LEU B 1 19 ? 6.270 11.899 3.993 1.00 31.43 15 LEU B C 1
ATOM 1768 O O . LEU B 1 19 ? 6.284 13.044 4.460 1.00 32.05 15 LEU B O 1
ATOM 1773 N N . SER B 1 20 ? 5.272 11.442 3.234 1.00 36.51 16 SER B N 1
ATOM 1774 C CA . SER B 1 20 ? 4.093 12.237 2.884 1.00 41.09 16 SER B CA 1
ATOM 1775 C C . SER B 1 20 ? 3.069 12.322 3.995 1.00 44.86 16 SER B C 1
ATOM 1776 O O . SER B 1 20 ? 2.146 13.140 3.918 1.00 45.06 16 SER B O 1
ATOM 1779 N N . HIS B 1 21 ? 3.169 11.443 4.980 1.00 48.88 17 HIS B N 1
ATOM 1780 C CA . HIS B 1 21 ? 2.200 11.478 6.050 1.00 52.42 17 HIS B CA 1
ATOM 1781 C C . HIS B 1 21 ? 2.819 12.278 7.152 1.00 53.03 17 HIS B C 1
ATOM 1782 O O . HIS B 1 21 ? 3.705 11.791 7.870 1.00 53.65 17 HIS B O 1
ATOM 1789 N N . VAL B 1 22 ? 2.401 13.542 7.209 1.00 52.63 18 VAL B N 1
ATOM 1790 C CA . VAL B 1 22 ? 2.731 14.420 8.319 1.00 51.72 18 VAL B CA 1
ATOM 1791 C C . VAL B 1 22 ? 1.571 14.397 9.323 1.00 48.80 18 VAL B C 1
ATOM 1792 O O . VAL B 1 22 ? 0.396 14.476 8.941 1.00 48.59 18 VAL B O 1
ATOM 1796 N N . LYS B 1 23 ? 1.929 14.239 10.598 1.00 44.95 19 LYS B N 1
ATOM 1797 C CA . LYS B 1 23 ? 0.979 14.163 11.682 1.00 42.20 19 LYS B CA 1
ATOM 1798 C C . LYS B 1 23 ? 0.967 15.471 12.439 1.00 41.39 19 LYS B C 1
ATOM 1799 O O . LYS B 1 23 ? 2.005 15.956 12.799 1.00 42.05 19 LYS B O 1
ATOM 1805 N N . GLU B 1 24 ? -0.223 16.019 12.678 1.00 40.83 20 GLU B N 1
ATOM 1806 C CA . GLU B 1 24 ? -0.447 17.201 13.494 1.00 40.15 20 GLU B CA 1
ATOM 1807 C C . GLU B 1 24 ? -0.276 16.945 14.981 1.00 39.96 20 GLU B C 1
ATOM 1808 O O . GLU B 1 24 ? -0.321 15.818 15.449 1.00 39.57 20 GLU B O 1
ATOM 1814 N N . GLU B 1 25 ? -0.175 18.046 15.713 1.00 40.89 21 GLU B N 1
ATOM 1815 C CA . GLU B 1 25 ? 0.269 18.069 17.105 1.00 41.98 21 GLU B CA 1
ATOM 1816 C C . GLU B 1 25 ? -0.714 17.380 18.057 1.00 39.08 21 GLU B C 1
ATOM 1817 O O . GLU B 1 25 ? -0.310 16.747 19.030 1.00 38.72 21 GLU B O 1
ATOM 1823 N N . ASN B 1 26 ? -1.999 17.553 17.801 1.00 35.82 22 ASN B N 1
ATOM 1824 C CA . ASN B 1 26 ? -3.010 17.027 18.707 1.00 33.72 22 ASN B CA 1
ATOM 1825 C C . ASN B 1 26 ? -3.846 15.945 18.006 1.00 30.25 22 ASN B C 1
ATOM 1826 O O . ASN B 1 26 ? -5.016 15.738 18.307 1.00 29.34 22 ASN B O 1
ATOM 1831 N N . THR B 1 27 ? -3.213 15.275 17.063 1.00 25.72 23 THR B N 1
ATOM 1832 C CA . THR B 1 27 ? -3.865 14.329 16.263 1.00 24.11 23 THR B CA 1
ATOM 1833 C C . THR B 1 27 ? -3.316 12.968 16.691 1.00 21.72 23 THR B C 1
ATOM 1834 O O . THR B 1 27 ? -2.112 12.769 16.736 1.00 21.43 23 THR B O 1
ATOM 1838 N N . ILE B 1 28 ? -4.228 12.041 16.966 1.00 19.24 24 ILE B N 1
ATOM 1839 C CA . ILE B 1 28 ? -3.936 10.642 17.220 1.00 16.66 24 ILE B CA 1
ATOM 1840 C C . ILE B 1 28 ? -4.509 9.768 16.113 1.00 15.84 24 ILE B C 1
ATOM 1841 O O . ILE B 1 28 ? -5.675 9.881 15.799 1.00 15.67 24 ILE B O 1
ATOM 1846 N N . TYR B 1 29 ? -3.683 8.901 15.515 1.00 14.98 25 TYR B N 1
ATOM 1847 C CA . TYR B 1 29 ? -4.168 7.937 14.524 1.00 13.06 25 TYR B CA 1
ATOM 1848 C C . TYR B 1 29 ? -4.928 6.806 15.247 1.00 11.49 25 TYR B C 1
ATOM 1849 O O . TYR B 1 29 ? -4.664 6.524 16.424 1.00 9.32 25 TYR B O 1
ATOM 1858 N N . VAL B 1 30 ? -5.878 6.176 14.543 1.00 10.39 26 VAL B N 1
ATOM 1859 C CA . VAL B 1 30 ? -6.607 5.051 15.145 1.00 10.34 26 VAL B CA 1
ATOM 1860 C C . VAL B 1 30 ? -5.618 3.930 15.471 1.00 10.24 26 VAL B C 1
ATOM 1861 O O . VAL B 1 30 ? -5.667 3.343 16.546 1.00 10.82 26 VAL B O 1
ATOM 1865 N N . THR B 1 31 ? -4.679 3.704 14.574 1.00 10.30 27 THR B N 1
ATOM 1866 C CA . THR B 1 31 ? -3.708 2.714 14.778 1.00 11.25 27 THR B CA 1
ATOM 1867 C C . THR B 1 31 ? -2.852 2.979 16.001 1.00 12.35 27 THR B C 1
ATOM 1868 O O . THR B 1 31 ? -2.354 1.998 16.610 1.00 14.68 27 THR B O 1
ATOM 1872 N N . ASP B 1 32 ? -2.684 4.236 16.399 1.00 11.76 28 ASP B N 1
ATOM 1873 C CA . ASP B 1 32 ? -1.949 4.559 17.630 1.00 11.41 28 ASP B CA 1
ATOM 1874 C C . ASP B 1 32 ? -2.695 4.161 18.879 1.00 11.07 28 ASP B C 1
ATOM 1875 O O . ASP B 1 32 ? -2.088 3.877 19.890 1.00 11.30 28 ASP B O 1
ATOM 1880 N N . LEU B 1 33 ? -4.018 4.176 18.833 1.00 10.98 29 LEU B N 1
ATOM 1881 C CA . LEU B 1 33 ? -4.813 3.888 20.017 1.00 10.59 29 LEU B CA 1
ATOM 1882 C C . LEU B 1 33 ? -4.744 2.391 20.437 1.00 11.81 29 LEU B C 1
ATOM 1883 O O . LEU B 1 33 ? -5.106 2.015 21.561 1.00 12.86 29 LEU B O 1
ATOM 1888 N N . VAL B 1 34 ? -4.333 1.525 19.516 1.00 12.06 30 VAL B N 1
ATOM 1889 C CA . VAL B 1 34 ? -4.265 0.115 19.795 1.00 12.40 30 VAL B CA 1
ATOM 1890 C C . VAL B 1 34 ? -2.786 -0.368 19.761 1.00 13.66 30 VAL B C 1
ATOM 1891 O O . VAL B 1 34 ? -2.479 -1.518 19.476 1.00 13.89 30 VAL B O 1
ATOM 1895 N N . ARG B 1 35 ? -1.857 0.519 20.015 1.00 14.69 31 ARG B N 1
ATOM 1896 C CA . ARG B 1 35 ? -0.525 0.055 20.202 1.00 15.15 31 ARG B CA 1
ATOM 1897 C C . ARG B 1 35 ? 0.190 0.813 21.282 1.00 13.60 31 ARG B C 1
ATOM 1898 O O . ARG B 1 35 ? -0.387 1.660 21.915 1.00 14.47 31 ARG B O 1
ATOM 1906 N N . CYS B 1 36 ? 1.391 0.375 21.594 1.00 12.85 32 CYS B N 1
ATOM 1907 C CA . CYS B 1 36 ? 2.180 0.878 22.736 1.00 10.22 32 CYS B CA 1
ATOM 1908 C C . CYS B 1 36 ? 2.310 2.377 22.672 1.00 8.70 32 CYS B C 1
ATOM 1909 O O . CYS B 1 36 ? 2.749 2.902 21.694 1.00 8.07 32 CYS B O 1
ATOM 1912 N N . PRO B 1 37 ? 1.959 3.062 23.735 1.00 8.61 33 PRO B N 1
ATOM 1913 C CA . PRO B 1 37 ? 2.090 4.502 23.804 1.00 8.31 33 PRO B CA 1
ATOM 1914 C C . PRO B 1 37 ? 3.520 4.994 23.583 1.00 8.10 33 PRO B C 1
ATOM 1915 O O . PRO B 1 37 ? 3.730 5.873 22.797 1.00 8.31 33 PRO B O 1
ATOM 1919 N N . ARG B 1 38 ? 4.514 4.365 24.214 1.00 7.55 34 ARG B N 1
ATOM 1920 C CA . ARG B 1 38 ? 5.869 4.784 24.017 1.00 5.63 34 ARG B CA 1
ATOM 1921 C C . ARG B 1 38 ? 6.253 4.630 22.561 1.00 6.25 34 ARG B C 1
ATOM 1922 O O . ARG B 1 38 ? 6.955 5.456 22.022 1.00 6.56 34 ARG B O 1
ATOM 1930 N N . ARG B 1 39 ? 5.757 3.606 21.890 1.00 6.85 35 ARG B N 1
ATOM 1931 C CA . ARG B 1 39 ? 6.156 3.393 20.502 1.00 8.16 35 ARG B CA 1
ATOM 1932 C C . ARG B 1 39 ? 5.647 4.487 19.622 1.00 8.80 35 ARG B C 1
ATOM 1933 O O . ARG B 1 39 ? 6.329 4.945 18.733 1.00 7.92 35 ARG B O 1
ATOM 1941 N N . VAL B 1 40 ? 4.434 4.940 19.914 1.00 10.55 36 VAL B N 1
ATOM 1942 C CA . VAL B 1 40 ? 3.799 6.023 19.143 1.00 11.40 36 VAL B CA 1
ATOM 1943 C C . VAL B 1 40 ? 4.551 7.338 19.290 1.00 12.70 36 VAL B C 1
ATOM 1944 O O . VAL B 1 40 ? 4.739 8.077 18.351 1.00 13.99 36 VAL B O 1
ATOM 1948 N N . ARG B 1 41 ? 4.967 7.632 20.503 1.00 13.51 37 ARG B N 1
ATOM 1949 C CA . ARG B 1 41 ? 5.779 8.829 20.769 1.00 13.85 37 ARG B CA 1
ATOM 1950 C C . ARG B 1 41 ? 7.241 8.727 20.193 1.00 13.24 37 ARG B C 1
ATOM 1951 O O . ARG B 1 41 ? 7.712 9.667 19.656 1.00 13.97 37 ARG B O 1
ATOM 1959 N N . TYR B 1 42 ? 7.898 7.569 20.238 1.00 12.17 38 TYR B N 1
ATOM 1960 C CA . TYR B 1 42 ? 9.204 7.404 19.597 1.00 11.44 38 TYR B CA 1
ATOM 1961 C C . TYR B 1 42 ? 9.095 7.669 18.124 1.00 12.38 38 TYR B C 1
ATOM 1962 O O . TYR B 1 42 ? 10.034 8.174 17.558 1.00 13.48 38 TYR B O 1
ATOM 1971 N N . GLU B 1 43 ? 8.014 7.235 17.475 1.00 12.72 39 GLU B N 1
ATOM 1972 C CA . GLU B 1 43 ? 7.819 7.493 16.028 1.00 13.43 39 GLU B CA 1
ATOM 1973 C C . GLU B 1 43 ? 7.715 8.996 15.722 1.00 14.39 39 GLU B C 1
ATOM 1974 O O . GLU B 1 43 ? 7.934 9.433 14.623 1.00 14.00 39 GLU B O 1
ATOM 1980 N N . SER B 1 44 ? 7.390 9.769 16.730 1.00 15.71 40 SER B N 1
ATOM 1981 C CA . SER B 1 44 ? 7.279 11.189 16.579 1.00 17.65 40 SER B CA 1
ATOM 1982 C C . SER B 1 44 ? 8.595 11.879 16.970 1.00 18.67 40 SER B C 1
ATOM 1983 O O . SER B 1 44 ? 8.973 12.882 16.307 1.00 20.33 40 SER B O 1
ATOM 1986 N N . GLU B 1 45 ? 9.313 11.320 17.952 1.00 18.96 41 GLU B N 1
ATOM 1987 C CA . GLU B 1 45 ? 10.642 11.854 18.385 1.00 20.53 41 GLU B CA 1
ATOM 1988 C C . GLU B 1 45 ? 11.876 11.409 17.604 1.00 18.83 41 GLU B C 1
ATOM 1989 O O . GLU B 1 45 ? 12.868 12.108 17.613 1.00 20.38 41 GLU B O 1
ATOM 1995 N N . TYR B 1 46 ? 11.837 10.278 16.944 1.00 16.42 42 TYR B N 1
ATOM 1996 C CA . TYR B 1 46 ? 13.007 9.695 16.332 1.00 14.57 42 TYR B CA 1
ATOM 1997 C C . TYR B 1 46 ? 12.529 9.199 14.983 1.00 14.51 42 TYR B C 1
ATOM 1998 O O . TYR B 1 46 ? 12.517 8.000 14.707 1.00 12.44 42 TYR B O 1
ATOM 2007 N N . LYS B 1 47 ? 12.167 10.167 14.150 1.00 15.37 43 LYS B N 1
ATOM 2008 C CA . LYS B 1 47 ? 11.588 9.948 12.829 1.00 16.24 43 LYS B CA 1
ATOM 2009 C C . LYS B 1 47 ? 12.580 9.378 11.880 1.00 15.84 43 LYS B C 1
ATOM 2010 O O . LYS B 1 47 ? 12.216 8.634 10.975 1.00 15.80 43 LYS B O 1
ATOM 2016 N N . GLU B 1 48 ? 13.835 9.764 12.044 1.00 16.34 44 GLU B N 1
ATOM 2017 C CA . GLU B 1 48 ? 14.914 9.255 11.172 1.00 17.15 44 GLU B CA 1
ATOM 2018 C C . GLU B 1 48 ? 15.137 7.744 11.448 1.00 16.47 44 GLU B C 1
ATOM 2019 O O . GLU B 1 48 ? 15.280 6.963 10.528 1.00 18.37 44 GLU B O 1
ATOM 2025 N N . LEU B 1 49 ? 15.088 7.324 12.709 1.00 14.85 45 LEU B N 1
ATOM 2026 C CA . LEU B 1 49 ? 15.032 5.856 13.019 1.00 13.46 45 LEU B CA 1
ATOM 2027 C C . LEU B 1 49 ? 13.716 5.215 12.519 1.00 12.86 45 LEU B C 1
ATOM 2028 O O . LEU B 1 49 ? 13.752 4.157 11.956 1.00 13.61 45 LEU B O 1
ATOM 2033 N N . ALA B 1 50 ? 12.557 5.849 12.716 1.00 13.19 46 ALA B N 1
ATOM 2034 C CA . ALA B 1 50 ? 11.256 5.265 12.291 1.00 12.73 46 ALA B CA 1
ATOM 2035 C C . ALA B 1 50 ? 11.199 4.967 10.824 1.00 14.07 46 ALA B C 1
ATOM 2036 O O . ALA B 1 50 ? 10.463 4.065 10.381 1.00 14.06 46 ALA B O 1
ATOM 2038 N N . ILE B 1 51 ? 11.995 5.691 10.048 1.00 15.75 47 ILE B N 1
ATOM 2039 C CA . ILE B 1 51 ? 12.039 5.470 8.606 1.00 16.51 47 ILE B CA 1
ATOM 2040 C C . ILE B 1 51 ? 12.476 4.075 8.305 1.00 17.50 47 ILE B C 1
ATOM 2041 O O . ILE B 1 51 ? 12.176 3.544 7.214 1.00 20.11 47 ILE B O 1
ATOM 2046 N N . SER B 1 52 ? 13.151 3.423 9.244 1.00 17.41 48 SER B N 1
ATOM 2047 C CA . SER B 1 52 ? 13.646 2.085 8.974 1.00 17.03 48 SER B CA 1
ATOM 2048 C C . SER B 1 52 ? 12.501 1.087 8.729 1.00 15.18 48 SER B C 1
ATOM 2049 O O . SER B 1 52 ? 12.717 0.104 8.060 1.00 16.05 48 SER B O 1
ATOM 2052 N N . GLN B 1 53 ? 11.322 1.337 9.301 1.00 13.50 49 GLN B N 1
ATOM 2053 C CA A GLN B 1 53 ? 10.044 0.617 9.017 0.50 12.81 49 GLN B CA 1
ATOM 2054 C CA B GLN B 1 53 ? 10.142 0.494 9.002 0.50 13.24 49 GLN B CA 1
ATOM 2055 C C . GLN B 1 53 ? 9.673 0.585 7.530 1.00 12.58 49 GLN B C 1
ATOM 2056 O O . GLN B 1 53 ? 9.037 -0.303 7.035 1.00 14.16 49 GLN B O 1
ATOM 2067 N N . VAL B 1 54 ? 10.007 1.607 6.802 1.00 12.01 50 VAL B N 1
ATOM 2068 C CA . VAL B 1 54 ? 9.711 1.591 5.364 1.00 11.63 50 VAL B CA 1
ATOM 2069 C C . VAL B 1 54 ? 10.223 0.341 4.720 1.00 11.24 50 VAL B C 1
ATOM 2070 O O . VAL B 1 54 ? 9.684 -0.100 3.772 1.00 12.02 50 VAL B O 1
ATOM 2074 N N . TYR B 1 55 ? 11.279 -0.241 5.238 1.00 12.09 51 TYR B N 1
ATOM 2075 C CA . TYR B 1 55 ? 12.021 -1.268 4.500 1.00 12.08 51 TYR B CA 1
ATOM 2076 C C . TYR B 1 55 ? 11.721 -2.668 4.974 1.00 11.51 51 TYR B C 1
ATOM 2077 O O . TYR B 1 55 ? 12.305 -3.623 4.471 1.00 13.00 51 TYR B O 1
ATOM 2086 N N . ALA B 1 56 ? 10.828 -2.791 5.947 1.00 10.57 52 ALA B N 1
ATOM 2087 C CA . ALA B 1 56 ? 10.404 -4.086 6.448 1.00 9.97 52 ALA B CA 1
ATOM 2088 C C . ALA B 1 56 ? 9.661 -4.849 5.306 1.00 10.65 52 ALA B C 1
ATOM 2089 O O . ALA B 1 56 ? 8.583 -4.467 4.859 1.00 10.89 52 ALA B O 1
ATOM 2091 N N . PRO B 1 57 ? 10.229 -5.963 4.841 1.00 11.75 53 PRO B N 1
ATOM 2092 C CA . PRO B 1 57 ? 9.607 -6.674 3.684 1.00 12.44 53 PRO B CA 1
ATOM 2093 C C . PRO B 1 57 ? 8.158 -7.153 3.924 1.00 12.99 53 PRO B C 1
ATOM 2094 O O . PRO B 1 57 ? 7.343 -7.178 3.001 1.00 13.19 53 PRO B O 1
ATOM 2098 N N . SER B 1 58 ? 7.807 -7.494 5.156 1.00 13.60 54 SER B N 1
ATOM 2099 C CA . SER B 1 58 ? 6.402 -7.802 5.437 1.00 13.36 54 SER B CA 1
ATOM 2100 C C . SER B 1 58 ? 5.488 -6.661 5.192 1.00 12.57 54 SER B C 1
ATOM 2101 O O . SER B 1 58 ? 4.376 -6.895 4.794 1.00 13.98 54 SER B O 1
ATOM 2104 N N . ALA B 1 59 ? 5.944 -5.435 5.430 1.00 11.63 55 ALA B N 1
ATOM 2105 C CA . ALA B 1 59 ? 5.147 -4.205 5.174 1.00 10.19 55 ALA B CA 1
ATOM 2106 C C . ALA B 1 59 ? 5.043 -3.985 3.648 1.00 9.76 55 ALA B C 1
ATOM 2107 O O . ALA B 1 59 ? 4.000 -3.719 3.098 1.00 11.07 55 ALA B O 1
ATOM 2109 N N . ILE B 1 60 ? 6.125 -4.164 2.938 1.00 9.51 56 ILE B N 1
ATOM 2110 C CA . ILE B 1 60 ? 6.082 -4.030 1.512 1.00 10.06 56 ILE B CA 1
ATOM 2111 C C . ILE B 1 60 ? 5.111 -5.064 0.962 1.00 11.13 56 ILE B C 1
ATOM 2112 O O . ILE B 1 60 ? 4.218 -4.717 0.186 1.00 13.70 56 ILE B O 1
ATOM 2117 N N . LEU B 1 61 ? 5.229 -6.311 1.394 1.00 10.84 57 LEU B N 1
ATOM 2118 C CA . LEU B 1 61 ? 4.329 -7.361 0.943 1.00 11.46 57 LEU B CA 1
ATOM 2119 C C . LEU B 1 61 ? 2.917 -7.008 1.351 1.00 10.98 57 LEU B C 1
ATOM 2120 O O . LEU B 1 61 ? 2.007 -7.054 0.545 1.00 12.82 57 LEU B O 1
ATOM 2125 N N . GLY B 1 62 ? 2.748 -6.572 2.572 1.00 10.63 58 GLY B N 1
ATOM 2126 C CA . GLY B 1 62 ? 1.449 -6.156 3.031 1.00 11.22 58 GLY B CA 1
ATOM 2127 C C . GLY B 1 62 ? 0.872 -5.014 2.213 1.00 12.14 58 GLY B C 1
ATOM 2128 O O . GLY B 1 62 ? -0.306 -5.053 1.894 1.00 12.54 58 GLY B O 1
ATOM 2129 N N . ASP B 1 63 ? 1.691 -4.036 1.818 1.00 12.83 59 ASP B N 1
ATOM 2130 C CA . ASP B 1 63 ? 1.179 -2.935 0.982 1.00 13.85 59 ASP B CA 1
ATOM 2131 C C . ASP B 1 63 ? 0.817 -3.422 -0.385 1.00 13.51 59 ASP B C 1
ATOM 2132 O O . ASP B 1 63 ? -0.128 -2.936 -0.947 1.00 14.89 59 ASP B O 1
ATOM 2137 N N . ILE B 1 64 ? 1.532 -4.384 -0.936 1.00 13.60 60 ILE B N 1
ATOM 2138 C CA . ILE B 1 64 ? 1.175 -4.826 -2.291 1.00 12.80 60 ILE B CA 1
ATOM 2139 C C . ILE B 1 64 ? -0.140 -5.616 -2.260 1.00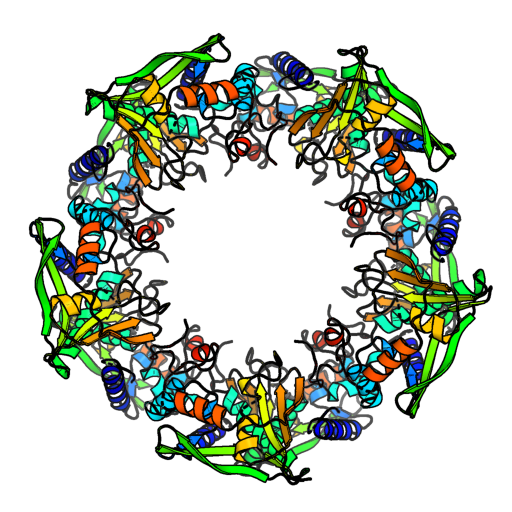 13.61 60 ILE B C 1
ATOM 2140 O O . ILE B 1 64 ? -0.914 -5.550 -3.166 1.00 14.44 60 ILE B O 1
ATOM 2145 N N . LEU B 1 65 ? -0.419 -6.340 -1.193 1.00 14.69 61 LEU B N 1
ATOM 2146 C CA . LEU B 1 65 ? -1.671 -7.119 -1.112 1.00 14.74 61 LEU B CA 1
ATOM 2147 C C . LEU B 1 65 ? -2.866 -6.217 -0.952 1.00 14.40 61 LEU B C 1
ATOM 2148 O O . LEU B 1 65 ? -3.919 -6.475 -1.512 1.00 13.65 61 LEU B O 1
ATOM 2153 N N . HIS B 1 66 ? -2.716 -5.182 -0.129 1.00 15.09 62 HIS B N 1
ATOM 2154 C CA . HIS B 1 66 ? -3.768 -4.150 -0.021 1.00 15.02 62 HIS B CA 1
ATOM 2155 C C . HIS B 1 66 ? -4.014 -3.590 -1.396 1.00 15.86 62 HIS B C 1
ATOM 2156 O O . HIS B 1 66 ? -5.143 -3.532 -1.859 1.00 16.87 62 HIS B O 1
ATOM 2163 N N . LEU B 1 67 ? -2.975 -3.210 -2.111 1.00 17.42 63 LEU B N 1
ATOM 2164 C CA . LEU B 1 67 ? -3.249 -2.636 -3.423 1.00 18.30 63 LEU B CA 1
ATOM 2165 C C . LEU B 1 67 ? -4.026 -3.630 -4.304 1.00 18.36 63 LEU B C 1
ATOM 2166 O O . LEU B 1 67 ? -4.889 -3.241 -5.002 1.00 19.11 63 LEU B O 1
ATOM 2171 N N . GLY B 1 68 ? -3.727 -4.925 -4.247 1.00 18.26 64 GLY B N 1
ATOM 2172 C CA . GLY B 1 68 ? -4.437 -5.910 -5.058 1.00 17.82 64 GLY B CA 1
ATOM 2173 C C . GLY B 1 68 ? -5.888 -6.097 -4.611 1.00 17.87 64 GLY B C 1
ATOM 2174 O O . GLY B 1 68 ? -6.810 -6.038 -5.393 1.00 18.56 64 GLY B O 1
ATOM 2175 N N . LEU B 1 69 ? -6.079 -6.343 -3.330 1.00 17.85 65 LEU B N 1
ATOM 2176 C CA . LEU B 1 69 ? -7.353 -6.708 -2.834 1.00 18.12 65 LEU B CA 1
ATOM 2177 C C . LEU B 1 69 ? -8.197 -5.485 -2.888 1.00 20.41 65 LEU B C 1
ATOM 2178 O O . LEU B 1 69 ? -9.391 -5.577 -3.162 1.00 23.34 65 LEU B O 1
ATOM 2183 N N . GLU B 1 70 ? -7.606 -4.317 -2.658 1.00 22.28 66 GLU B N 1
ATOM 2184 C CA . GLU B 1 70 ? -8.347 -3.017 -2.847 1.00 23.12 66 GLU B CA 1
ATOM 2185 C C . GLU B 1 70 ? -8.809 -2.819 -4.294 1.00 23.45 66 GLU B C 1
ATOM 2186 O O . GLU B 1 70 ? -9.925 -2.381 -4.479 1.00 24.01 66 GLU B O 1
ATOM 2192 N N . SER B 1 71 ? -8.006 -3.152 -5.298 1.00 23.65 67 SER B N 1
ATOM 2193 C CA . SER B 1 71 ? -8.493 -2.934 -6.664 1.00 26.10 67 SER B CA 1
ATOM 2194 C C . SER B 1 71 ? -9.650 -3.872 -7.030 1.00 27.24 67 SER B C 1
ATOM 2195 O O . SER B 1 71 ? -10.484 -3.531 -7.867 1.00 28.11 67 SER B O 1
ATOM 2198 N N . VAL B 1 72 ? -9.672 -5.073 -6.425 1.00 27.90 68 VAL B N 1
ATOM 2199 C CA . VAL B 1 72 ? -10.770 -6.025 -6.666 1.00 27.37 68 VAL B CA 1
ATOM 2200 C C . VAL B 1 72 ? -12.071 -5.508 -6.056 1.00 27.07 68 VAL B C 1
ATOM 2201 O O . VAL B 1 72 ? -13.125 -5.617 -6.670 1.00 27.36 68 VAL B O 1
ATOM 2205 N N . LEU B 1 73 ? -11.968 -4.915 -4.871 1.00 26.31 69 LEU B N 1
ATOM 2206 C CA . LEU B 1 73 ? -13.102 -4.339 -4.192 1.00 26.17 69 LEU B CA 1
ATOM 2207 C C . LEU B 1 73 ? -13.636 -3.135 -4.921 1.00 27.20 69 LEU B C 1
ATOM 2208 O O . LEU B 1 73 ? -14.828 -2.915 -4.969 1.00 27.46 69 LEU B O 1
ATOM 2213 N N . LYS B 1 74 ? -12.754 -2.340 -5.483 1.00 28.46 70 LYS B N 1
ATOM 2214 C CA . LYS B 1 74 ? -13.170 -1.118 -6.146 1.00 29.69 70 LYS B CA 1
ATOM 2215 C C . LYS B 1 74 ? -13.900 -1.526 -7.399 1.00 30.07 70 LYS B C 1
ATOM 2216 O O . LYS B 1 74 ? -14.933 -0.958 -7.765 1.00 30.82 70 LYS B O 1
ATOM 2222 N N . GLY B 1 75 ? -13.343 -2.526 -8.050 1.00 30.53 71 GLY B N 1
ATOM 2223 C CA . GLY B 1 75 ? -13.859 -2.984 -9.316 1.00 30.91 71 GLY B CA 1
ATOM 2224 C C . GLY B 1 75 ? -15.211 -3.675 -9.197 1.00 30.76 71 GLY B C 1
ATOM 2225 O O . GLY B 1 75 ? -16.066 -3.432 -10.013 1.00 33.56 71 GLY B O 1
ATOM 2226 N N . ASN B 1 76 ? -15.436 -4.502 -8.182 1.00 29.28 72 ASN B N 1
ATOM 2227 C CA . ASN B 1 76 ? -16.619 -5.361 -8.155 1.00 26.73 72 ASN B CA 1
ATOM 2228 C C . ASN B 1 76 ? -17.592 -5.047 -7.045 1.00 24.83 72 ASN B C 1
ATOM 2229 O O . ASN B 1 76 ? -18.694 -5.480 -7.104 1.00 24.48 72 ASN B O 1
ATOM 2234 N N . PHE B 1 77 ? -17.210 -4.313 -6.012 1.00 23.66 73 PHE B N 1
ATOM 2235 C CA . PHE B 1 77 ? -18.182 -3.871 -5.007 1.00 23.54 73 PHE B CA 1
ATOM 2236 C C . PHE B 1 77 ? -18.420 -2.359 -4.964 1.00 25.47 73 PHE B C 1
ATOM 2237 O O . PHE B 1 77 ? -19.075 -1.880 -4.051 1.00 25.42 73 PHE B O 1
ATOM 2245 N N . ASN B 1 78 ? -17.903 -1.587 -5.912 1.00 28.27 74 ASN B N 1
ATOM 2246 C CA . ASN B 1 78 ? -18.114 -0.125 -5.844 1.00 31.26 74 ASN B CA 1
ATOM 2247 C C . ASN B 1 78 ? -17.742 0.426 -4.423 1.00 30.07 74 ASN B C 1
ATOM 2248 O O . ASN B 1 78 ? -18.561 1.037 -3.690 1.00 30.29 74 ASN B O 1
ATOM 2253 N N . ALA B 1 79 ? -16.508 0.098 -4.025 1.00 27.65 75 ALA B N 1
ATOM 2254 C CA . ALA B 1 79 ? -15.909 0.538 -2.779 1.00 24.51 75 ALA B CA 1
ATOM 2255 C C . ALA B 1 79 ? -15.069 1.771 -3.045 1.00 22.64 75 ALA B C 1
ATOM 2256 O O . ALA B 1 79 ? -14.457 1.927 -4.114 1.00 20.90 75 ALA B O 1
ATOM 2258 N N . GLU B 1 80 ? -15.006 2.654 -2.070 1.00 21.65 76 GLU B N 1
ATOM 2259 C CA . GLU B 1 80 ? -13.943 3.644 -2.114 1.00 21.83 76 GLU B CA 1
ATOM 2260 C C . GLU B 1 80 ? -12.791 2.969 -1.381 1.00 19.21 76 GLU B C 1
ATOM 2261 O O . GLU B 1 80 ? -13.028 2.187 -0.475 1.00 17.28 76 GLU B O 1
ATOM 2267 N N . THR B 1 81 ? -11.563 3.270 -1.758 1.00 17.36 77 THR B N 1
ATOM 2268 C CA . THR B 1 81 ? -10.434 2.773 -0.994 1.00 17.29 77 THR B CA 1
ATOM 2269 C C . THR B 1 81 ? -9.589 3.885 -0.387 1.00 17.76 77 THR B C 1
ATOM 2270 O O . THR B 1 81 ? -9.709 5.052 -0.779 1.00 18.88 77 THR B O 1
ATOM 2274 N N . GLU B 1 82 ? -8.764 3.506 0.593 1.00 18.08 78 GLU B N 1
ATOM 2275 C CA . GLU B 1 82 ? -7.873 4.408 1.323 1.00 18.68 78 GLU B CA 1
ATOM 2276 C C . GLU B 1 82 ? -8.592 5.695 1.722 1.00 17.35 78 GLU B C 1
ATOM 2277 O O . GLU B 1 82 ? -8.099 6.773 1.451 1.00 18.46 78 GLU B O 1
ATOM 2283 N N . VAL B 1 83 ? -9.720 5.564 2.403 1.00 15.16 79 VAL B N 1
ATOM 2284 C CA . VAL B 1 83 ? -10.541 6.646 2.744 1.00 14.07 79 VAL B CA 1
ATOM 2285 C C . VAL B 1 83 ? -10.213 7.255 4.111 1.00 15.08 79 VAL B C 1
ATOM 2286 O O . VAL B 1 83 ? -10.357 6.561 5.140 1.00 14.49 79 VAL B O 1
ATOM 2290 N N . GLU B 1 84 ? -9.891 8.569 4.153 1.00 16.32 80 GLU B N 1
ATOM 2291 C CA . GLU B 1 84 ? -9.553 9.257 5.431 1.00 17.99 80 GLU B CA 1
ATOM 2292 C C . GLU B 1 84 ? -10.697 9.967 6.065 1.00 17.62 80 GLU B C 1
ATOM 2293 O O . GLU B 1 84 ? -11.520 10.413 5.393 1.00 18.66 80 GLU B O 1
ATOM 2299 N N . THR B 1 85 ? -10.744 10.040 7.380 1.00 18.07 81 THR B N 1
ATOM 2300 C CA . THR B 1 85 ? -11.665 10.904 8.066 1.00 19.06 81 THR B CA 1
ATOM 2301 C C . THR B 1 85 ? -11.072 11.392 9.427 1.00 19.30 81 THR B C 1
ATOM 2302 O O . THR B 1 85 ? -10.138 10.785 9.930 1.00 20.18 81 THR B O 1
ATOM 2306 N N . LEU B 1 86 ? -11.607 12.482 9.989 1.00 18.14 82 LEU B N 1
ATOM 2307 C CA . LEU B 1 86 ? -11.150 13.034 11.252 1.00 18.18 82 LEU B CA 1
ATOM 2308 C C . LEU B 1 86 ? -12.325 13.117 12.157 1.00 17.88 82 LEU B C 1
ATOM 2309 O O . LEU B 1 86 ? -13.390 13.391 11.722 1.00 16.24 82 LEU B O 1
ATOM 2314 N N . ARG B 1 87 ? -12.124 13.018 13.437 1.00 19.14 83 ARG B N 1
ATOM 2315 C CA . ARG B 1 87 ? -13.194 13.264 14.295 1.00 22.27 83 ARG B CA 1
ATOM 2316 C C . ARG B 1 87 ? -12.668 13.809 15.626 1.00 24.26 83 ARG B C 1
ATOM 2317 O O . ARG B 1 87 ? -11.598 13.448 16.078 1.00 25.60 83 ARG B O 1
ATOM 2325 N N . GLU B 1 88 ? -13.380 14.715 16.258 1.00 25.97 84 GLU B N 1
ATOM 2326 C CA . GLU B 1 88 ? -12.812 15.324 17.430 1.00 27.43 84 GLU B CA 1
ATOM 2327 C C . GLU B 1 88 ? -13.336 14.678 18.656 1.00 27.57 84 GLU B C 1
ATOM 2328 O O . GLU B 1 88 ? -14.502 14.336 18.712 1.00 25.59 84 GLU B O 1
ATOM 2334 N N . ILE B 1 89 ? -12.460 14.585 19.652 1.00 29.32 85 ILE B N 1
ATOM 2335 C CA . ILE B 1 89 ? -12.818 14.167 20.980 1.00 31.50 85 ILE B CA 1
ATOM 2336 C C . ILE B 1 89 ? -12.209 15.140 22.022 1.00 35.10 85 ILE B C 1
ATOM 2337 O O . ILE B 1 89 ? -11.155 15.782 21.771 1.00 33.37 85 ILE B O 1
ATOM 2342 N N . ASN B 1 90 ? -12.870 15.228 23.176 1.00 39.74 86 ASN B N 1
ATOM 2343 C CA . ASN B 1 90 ? -12.314 15.905 24.358 1.00 44.21 86 ASN B CA 1
ATOM 2344 C C . ASN B 1 90 ? -11.587 14.878 25.271 1.00 45.78 86 ASN B C 1
ATOM 2345 O O . ASN B 1 90 ? -12.203 13.942 25.797 1.00 45.83 86 ASN B O 1
ATOM 2350 N N . VAL B 1 91 ? -10.283 15.056 25.462 1.00 47.54 87 VAL B N 1
ATOM 2351 C CA . VAL B 1 91 ? -9.518 14.207 26.379 1.00 48.97 87 VAL B CA 1
ATOM 2352 C C . VAL B 1 91 ? -8.884 15.081 27.464 1.00 51.64 87 VAL B C 1
ATOM 2353 O O . VAL B 1 91 ? -8.085 15.954 27.166 1.00 51.19 87 VAL B O 1
ATOM 2357 N N . GLY B 1 92 ? -9.199 14.815 28.723 1.00 55.07 88 GLY B N 1
ATOM 2358 C CA . GLY B 1 92 ? -8.813 15.733 29.783 1.00 57.74 88 GLY B CA 1
ATOM 2359 C C . GLY B 1 92 ? -9.705 16.968 29.655 1.00 59.57 88 GLY B C 1
ATOM 2360 O O . GLY B 1 92 ? -10.939 16.861 29.826 1.00 61.21 88 GLY B O 1
ATOM 2361 N N . GLY B 1 93 ? -9.122 18.122 29.316 1.00 59.35 89 GLY B N 1
ATOM 2362 C CA . GLY B 1 93 ? -9.926 19.303 28.981 1.00 58.54 89 GLY B CA 1
ATOM 2363 C C . GLY B 1 93 ? -9.537 19.900 27.644 1.00 56.67 89 GLY B C 1
ATOM 2364 O O . GLY B 1 93 ? -9.566 21.121 27.478 1.00 56.63 89 GLY B O 1
ATOM 2365 N N . LYS B 1 94 ? -9.199 19.035 26.690 1.00 53.05 90 LYS B N 1
ATOM 2366 C CA . LYS B 1 94 ? -8.516 19.458 25.500 1.00 49.93 90 LYS B CA 1
ATOM 2367 C C . LYS B 1 94 ? -9.051 18.719 24.278 1.00 45.76 90 LYS B C 1
ATOM 2368 O O . LYS B 1 94 ? -9.464 17.582 24.361 1.00 46.12 90 LYS B O 1
ATOM 2374 N N . VAL B 1 95 ? -9.035 19.361 23.128 1.00 40.47 91 VAL B N 1
ATOM 2375 C CA . VAL B 1 95 ? -9.581 18.774 21.955 1.00 36.40 91 VAL B CA 1
ATOM 2376 C C . VAL B 1 95 ? -8.466 18.057 21.196 1.00 33.74 91 VAL B C 1
ATOM 2377 O O . VAL B 1 95 ? -7.397 18.637 20.925 1.00 33.80 91 VAL B O 1
ATOM 2381 N N . TYR B 1 96 ? -8.720 16.786 20.858 1.00 29.52 92 TYR B N 1
ATOM 2382 C CA . TYR B 1 96 ? -7.830 16.052 19.998 1.00 26.37 92 TYR B CA 1
ATOM 2383 C C . TYR B 1 96 ? -8.603 15.623 18.800 1.00 24.79 92 TYR B C 1
ATOM 2384 O O . TYR B 1 96 ? -9.825 15.458 18.862 1.00 25.61 92 TYR B O 1
ATOM 2393 N N . LYS B 1 97 ? -7.891 15.489 17.708 1.00 22.58 93 LYS B N 1
ATOM 2394 C CA . LYS B 1 97 ? -8.398 14.873 16.521 1.00 22.08 93 LYS B CA 1
ATOM 2395 C C . LYS B 1 97 ? -7.979 13.383 16.481 1.00 20.21 93 LYS B C 1
ATOM 2396 O O . LYS B 1 97 ? -6.763 13.109 16.627 1.00 20.21 93 LYS B O 1
ATOM 2402 N N . ILE B 1 98 ? -8.949 12.452 16.334 1.00 16.95 94 ILE B N 1
ATOM 2403 C CA . ILE B 1 98 ? -8.656 11.058 15.935 1.00 14.03 94 ILE B CA 1
ATOM 2404 C C . ILE B 1 98 ? -8.656 10.962 14.447 1.00 12.09 94 ILE B C 1
ATOM 2405 O O . ILE B 1 98 ? -9.669 11.223 13.870 1.00 12.26 94 ILE B O 1
ATOM 2410 N N . LYS B 1 99 ? -7.576 10.550 13.805 1.00 9.71 95 LYS B N 1
ATOM 2411 C CA . LYS B 1 99 ? -7.607 10.432 12.356 1.00 8.87 95 LYS B CA 1
ATOM 2412 C C . LYS B 1 99 ? -7.573 8.966 11.981 1.00 8.81 95 LYS B C 1
ATOM 2413 O O . LYS B 1 99 ? -6.820 8.207 12.582 1.00 9.07 95 LYS B O 1
ATOM 2419 N N . GLY B 1 100 ? -8.288 8.561 10.942 1.00 8.15 96 GLY B N 1
ATOM 2420 C CA . GLY B 1 100 ? -8.205 7.180 10.501 1.00 8.36 96 GLY B CA 1
ATOM 2421 C C . GLY B 1 100 ? -8.193 7.074 9.010 1.00 9.37 96 GLY B C 1
ATOM 2422 O O . GLY B 1 100 ? -8.519 8.014 8.302 1.00 11.77 96 GLY B O 1
ATOM 2423 N N . ARG B 1 101 ? -7.840 5.917 8.498 1.00 9.82 97 ARG B N 1
ATOM 2424 C CA . ARG B 1 101 ? -7.920 5.670 7.071 1.00 10.85 97 ARG B CA 1
ATOM 2425 C C . ARG B 1 101 ? -8.373 4.225 6.843 1.00 10.18 97 ARG B C 1
ATOM 2426 O O . ARG B 1 101 ? -7.650 3.301 7.118 1.00 9.96 97 ARG B O 1
ATOM 2434 N N . ALA B 1 102 ? -9.576 4.055 6.317 1.00 9.35 98 ALA B N 1
ATOM 2435 C CA . ALA B 1 102 ? -10.146 2.768 6.035 1.00 7.77 98 ALA B CA 1
ATOM 2436 C C . ALA B 1 102 ? -9.463 2.204 4.805 1.00 7.33 98 ALA B C 1
ATOM 2437 O O . ALA B 1 102 ? -9.305 2.908 3.807 1.00 7.81 98 ALA B O 1
ATOM 2439 N N . ASP B 1 103 ? -9.122 0.928 4.832 1.00 6.84 99 ASP B N 1
ATOM 2440 C CA . ASP B 1 103 ? -8.655 0.229 3.608 1.00 7.92 99 ASP B CA 1
ATOM 2441 C C . ASP B 1 103 ? -9.700 0.269 2.500 1.00 8.26 99 ASP B C 1
ATOM 2442 O O . ASP B 1 103 ? -9.372 0.515 1.354 1.00 8.94 99 ASP B O 1
ATOM 2447 N N . ALA B 1 104 ? -10.956 -0.010 2.841 1.00 7.93 100 ALA B N 1
ATOM 2448 C CA . ALA B 1 104 ? -12.014 0.202 1.925 1.00 9.03 100 ALA B CA 1
ATOM 2449 C C . ALA B 1 104 ? -13.321 0.464 2.603 1.00 11.64 100 ALA B C 1
ATOM 2450 O O . ALA B 1 104 ? -13.566 -0.052 3.699 1.00 11.01 100 ALA B O 1
ATOM 2452 N N . ILE B 1 105 ? -14.167 1.263 1.938 1.00 15.04 101 ILE B N 1
ATOM 2453 C CA . ILE B 1 105 ? -15.561 1.440 2.375 1.00 18.33 101 ILE B CA 1
ATOM 2454 C C . ILE B 1 105 ? -16.558 1.165 1.280 1.00 21.78 101 ILE B C 1
ATOM 2455 O O . ILE B 1 105 ? -16.360 1.499 0.104 1.00 21.06 101 ILE B O 1
ATOM 2460 N N . ILE B 1 106 ? -17.630 0.510 1.666 1.00 27.41 102 ILE B N 1
ATOM 2461 C CA . ILE B 1 106 ? -18.668 0.157 0.713 1.00 32.29 102 ILE B CA 1
ATOM 2462 C C . ILE B 1 106 ? -19.964 0.843 1.100 1.00 38.30 102 ILE B C 1
ATOM 2463 O O . ILE B 1 106 ? -20.380 0.770 2.265 1.00 37.53 102 ILE B O 1
ATOM 2468 N N . ARG B 1 107 ? -20.559 1.562 0.131 1.00 46.32 103 ARG B N 1
ATOM 2469 C CA . ARG B 1 107 ? -21.967 2.076 0.232 1.00 52.20 103 ARG B CA 1
ATOM 2470 C C . ARG B 1 107 ? -22.997 1.026 -0.309 1.00 57.09 103 ARG B C 1
ATOM 2471 O O . ARG B 1 107 ? -23.161 0.914 -1.529 1.00 58.29 103 ARG B O 1
ATOM 2473 N N . ASN B 1 108 ? -23.631 0.236 0.582 1.00 61.70 104 ASN B N 1
ATOM 2474 C CA . ASN B 1 108 ? -24.752 -0.678 0.210 1.00 64.68 104 ASN B CA 1
ATOM 2475 C C . ASN B 1 108 ? -25.860 0.021 -0.627 1.00 65.65 104 ASN B C 1
ATOM 2476 O O . ASN B 1 108 ? -26.860 0.541 -0.096 1.00 66.26 104 ASN B O 1
ATOM 2481 N N . LYS B 1 112 ? -26.376 2.508 3.693 1.00 31.68 108 LYS B N 1
ATOM 2482 C CA . LYS B 1 112 ? -25.529 1.906 4.709 1.00 32.93 108 LYS B CA 1
ATOM 2483 C C . LYS B 1 112 ? -24.069 1.649 4.249 1.00 30.58 108 LYS B C 1
ATOM 2484 O O . LYS B 1 112 ? -23.811 1.350 3.061 1.00 30.40 108 LYS B O 1
ATOM 2490 N N . SER B 1 113 ? -23.125 1.737 5.190 1.00 26.87 109 SER B N 1
ATOM 2491 C CA . SER B 1 113 ? -21.729 1.523 4.813 1.00 24.79 109 SER B CA 1
ATOM 2492 C C . SER B 1 113 ? -21.048 0.406 5.575 1.00 21.37 109 SER B C 1
ATOM 2493 O O . SER B 1 113 ? -21.383 0.130 6.723 1.00 21.01 109 SER B O 1
ATOM 2496 N N . ILE B 1 114 ? -20.105 -0.236 4.892 1.00 18.01 110 ILE B N 1
ATOM 2497 C CA . ILE B 1 114 ? -19.293 -1.310 5.451 1.00 15.88 110 ILE B CA 1
ATOM 2498 C C . ILE B 1 114 ? -17.820 -0.923 5.393 1.00 13.33 110 ILE B C 1
ATOM 2499 O O . ILE B 1 114 ? -17.266 -0.735 4.264 1.00 13.18 110 ILE B O 1
ATOM 2504 N N . VAL B 1 115 ? -17.190 -0.804 6.565 1.00 9.49 111 VAL B N 1
ATOM 2505 C CA . VAL B 1 115 ? -15.761 -0.594 6.611 1.00 8.01 111 VAL B CA 1
ATOM 2506 C C . VAL B 1 115 ? -15.033 -1.896 6.522 1.00 8.49 111 VAL B C 1
ATOM 2507 O O . VAL B 1 115 ? -15.271 -2.776 7.332 1.00 10.10 111 VAL B O 1
ATOM 2511 N N . ILE B 1 116 ? -14.115 -2.025 5.585 1.00 7.96 112 ILE B N 1
ATOM 2512 C CA . ILE B 1 116 ? -13.339 -3.213 5.437 1.00 7.11 112 ILE B CA 1
ATOM 2513 C C . ILE B 1 116 ? -11.901 -2.983 5.837 1.00 7.61 112 ILE B C 1
ATOM 2514 O O . ILE B 1 116 ? -11.262 -2.039 5.370 1.00 7.55 112 ILE B O 1
ATOM 2519 N N . GLU B 1 117 ? -11.348 -3.878 6.663 1.00 8.22 113 GLU B N 1
ATOM 2520 C CA . GLU B 1 117 ? -9.931 -3.816 7.100 1.00 8.94 113 GLU B CA 1
ATOM 2521 C C . GLU B 1 117 ? -9.285 -5.070 6.631 1.00 10.01 113 GLU B C 1
ATOM 2522 O O . GLU B 1 117 ? -9.769 -6.145 6.967 1.00 11.24 113 GLU B O 1
ATOM 2528 N N . ILE B 1 118 ? -8.298 -4.951 5.744 1.00 11.00 114 ILE B N 1
ATOM 2529 C CA . ILE B 1 118 ? -7.569 -6.071 5.191 1.00 11.58 114 ILE B CA 1
ATOM 2530 C C . ILE B 1 118 ? -6.369 -6.349 6.127 1.00 13.19 114 ILE B C 1
ATOM 2531 O O . ILE B 1 118 ? -5.694 -5.423 6.547 1.00 13.89 114 ILE B O 1
ATOM 2536 N N . LYS B 1 119 ? -6.056 -7.605 6.423 1.00 13.55 115 LYS B N 1
ATOM 2537 C CA . LYS B 1 119 ? -4.899 -7.893 7.263 1.00 13.86 115 LYS B CA 1
ATOM 2538 C C . LYS B 1 119 ? -4.112 -9.021 6.595 1.00 14.69 115 LYS B C 1
ATOM 2539 O O . LYS B 1 119 ? -4.692 -9.856 5.984 1.00 13.67 115 LYS B O 1
ATOM 2545 N N . THR B 1 120 ? -2.793 -9.010 6.657 1.00 17.12 116 THR B N 1
ATOM 2546 C CA . THR B 1 120 ? -1.987 -10.149 6.164 1.00 20.20 116 THR B CA 1
ATOM 2547 C C . THR B 1 120 ? -1.042 -10.599 7.265 1.00 22.05 116 THR B C 1
ATOM 2548 O O . THR B 1 120 ? -0.772 -9.838 8.119 1.00 24.91 116 THR B O 1
ATOM 2552 N N . SER B 1 121 ? -0.665 -11.861 7.347 1.00 23.77 117 SER B N 1
ATOM 2553 C CA . SER B 1 121 ? 0.339 -12.292 8.313 1.00 25.16 117 SER B CA 1
ATOM 2554 C C . SER B 1 121 ? 0.857 -13.599 7.859 1.00 25.51 117 SER B C 1
ATOM 2555 O O . SER B 1 121 ? 0.280 -14.192 6.966 1.00 24.93 117 SER B O 1
ATOM 2558 N N . ARG B 1 122 ? 1.946 -14.050 8.462 1.00 25.97 118 ARG B N 1
ATOM 2559 C CA . ARG B 1 122 ? 2.551 -15.311 8.028 1.00 27.41 118 ARG B CA 1
ATOM 2560 C C . ARG B 1 122 ? 1.791 -16.436 8.688 1.00 26.63 118 ARG B C 1
ATOM 2561 O O . ARG B 1 122 ? 1.909 -17.567 8.298 1.00 27.30 118 ARG B O 1
ATOM 2569 N N . SER B 1 123 ? 1.058 -16.113 9.736 1.00 26.06 119 SER B N 1
ATOM 2570 C CA . SER B 1 123 ? 0.397 -17.109 10.530 1.00 25.13 119 SER B CA 1
ATOM 2571 C C . SER B 1 123 ? -1.121 -16.820 10.667 1.00 23.20 119 SER B C 1
ATOM 2572 O O . SER B 1 123 ? -1.535 -15.646 10.910 1.00 22.51 119 SER B O 1
ATOM 2575 N N . ASP B 1 124 ? -1.910 -17.904 10.647 1.00 19.71 120 ASP B N 1
ATOM 2576 C CA . ASP B 1 124 ? -3.332 -17.808 10.895 1.00 17.83 120 ASP B CA 1
ATOM 2577 C C . ASP B 1 124 ? -3.637 -18.197 12.299 1.00 17.07 120 ASP B C 1
ATOM 2578 O O . ASP B 1 124 ? -4.767 -18.575 12.607 1.00 16.80 120 ASP B O 1
ATOM 2583 N N . LYS B 1 125 ? -2.671 -18.048 13.189 1.00 16.37 121 LYS B N 1
ATOM 2584 C CA . LYS B 1 125 ? -2.925 -18.395 14.595 1.00 17.18 121 LYS B CA 1
ATOM 2585 C C . LYS B 1 125 ? -3.712 -17.380 15.375 1.00 14.97 121 LYS B C 1
ATOM 2586 O O . LYS B 1 125 ? -3.350 -16.247 15.423 1.00 15.89 121 LYS B O 1
ATOM 2592 N N . GLY B 1 126 ? -4.764 -17.771 16.054 1.00 13.37 122 GLY B N 1
ATOM 2593 C CA . GLY B 1 126 ? -5.430 -16.860 17.016 1.00 11.66 122 GLY B CA 1
ATOM 2594 C C . GLY B 1 126 ? -6.444 -15.925 16.336 1.00 12.08 122 GLY B C 1
ATOM 2595 O O . GLY B 1 126 ? -7.028 -15.026 17.006 1.00 13.65 122 GLY B O 1
ATOM 2596 N N . LEU B 1 127 ? -6.674 -16.067 15.030 1.00 9.62 123 LEU B N 1
ATOM 2597 C CA . LEU B 1 127 ? -7.597 -15.144 14.389 1.00 9.95 123 LEU B CA 1
ATOM 2598 C C . LEU B 1 127 ? -9.025 -15.124 15.036 1.00 11.52 123 LEU B C 1
ATOM 2599 O O . LEU B 1 127 ? -9.587 -16.135 15.403 1.00 13.45 123 LEU B O 1
ATOM 2604 N N . PRO B 1 128 ? -9.630 -13.944 15.154 1.00 12.36 124 PRO B N 1
ATOM 2605 C CA . PRO B 1 128 ? -9.071 -12.650 14.773 1.00 11.36 124 PRO B CA 1
ATOM 2606 C C . PRO B 1 128 ? -8.333 -12.036 15.966 1.00 11.52 124 PRO B C 1
ATOM 2607 O O . PRO B 1 128 ? -8.769 -12.137 17.139 1.00 11.22 124 PRO B O 1
ATOM 2611 N N . LEU B 1 129 ? -7.253 -11.325 15.698 1.00 11.68 125 LEU B N 1
ATOM 2612 C CA . LEU B 1 129 ? -6.477 -10.759 16.807 1.00 10.88 125 LEU B CA 1
ATOM 2613 C C . LEU B 1 129 ? -7.207 -9.536 17.409 1.00 11.09 125 LEU B C 1
ATOM 2614 O O . LEU B 1 129 ? -7.871 -8.749 16.723 1.00 9.81 125 LEU B O 1
ATOM 2619 N N . ILE B 1 130 ? -7.102 -9.429 18.716 1.00 11.82 126 ILE B N 1
ATOM 2620 C CA . ILE B 1 130 ? -7.925 -8.535 19.457 1.00 12.18 126 ILE B CA 1
ATOM 2621 C C . ILE B 1 130 ? -7.651 -7.094 19.002 1.00 12.58 126 ILE B C 1
ATOM 2622 O O . ILE B 1 130 ? -8.572 -6.357 18.767 1.00 13.64 126 ILE B O 1
ATOM 2627 N N . HIS B 1 131 ? -6.385 -6.719 18.862 1.00 12.68 127 HIS B N 1
ATOM 2628 C CA . HIS B 1 131 ? -5.993 -5.410 18.435 1.00 12.74 127 HIS B CA 1
ATOM 2629 C C . HIS B 1 131 ? -6.401 -5.055 16.999 1.00 12.51 127 HIS B C 1
ATOM 2630 O O . HIS B 1 131 ? -6.494 -3.888 16.661 1.00 12.05 127 HIS B O 1
ATOM 2637 N N . HIS B 1 132 ? -6.621 -6.032 16.150 1.00 12.57 128 HIS B N 1
ATOM 2638 C CA . HIS B 1 132 ? -7.164 -5.744 14.826 1.00 12.51 128 HIS B CA 1
ATOM 2639 C C . HIS B 1 132 ? -8.674 -5.538 14.941 1.00 13.56 128 HIS B C 1
ATOM 2640 O O . HIS B 1 132 ? -9.284 -4.766 14.198 1.00 13.44 128 HIS B O 1
ATOM 2647 N N . LYS B 1 133 ? -9.320 -6.279 15.824 1.00 13.85 129 LYS B N 1
ATOM 2648 C CA . LYS B 1 133 ? -10.725 -6.097 15.935 1.00 15.06 129 LYS B CA 1
ATOM 2649 C C . LYS B 1 133 ? -10.997 -4.704 16.538 1.00 14.72 129 LYS B C 1
ATOM 2650 O O . LYS B 1 133 ? -11.896 -4.001 16.060 1.00 14.04 129 LYS B O 1
ATOM 2664 N N . GLN B 1 135 ? -9.138 -1.979 16.347 1.00 10.79 131 GLN B N 1
ATOM 2665 C CA . GLN B 1 135 ? -8.929 -1.069 15.260 1.00 9.54 131 GLN B CA 1
ATOM 2666 C C . GLN B 1 135 ? -10.238 -0.885 14.472 1.00 9.76 131 GLN B C 1
ATOM 2667 O O . GLN B 1 135 ? -10.721 0.227 14.334 1.00 10.28 131 GLN B O 1
ATOM 2673 N N . LEU B 1 136 ? -10.821 -1.976 13.991 1.00 9.48 132 LEU B N 1
ATOM 2674 C CA . LEU B 1 136 ? -12.005 -1.880 13.178 1.00 10.17 132 LEU B CA 1
ATOM 2675 C C . LEU B 1 136 ? -13.203 -1.332 13.899 1.00 10.18 132 LEU B C 1
ATOM 2676 O O . LEU B 1 136 ? -13.968 -0.608 13.319 1.00 10.78 132 LEU B O 1
ATOM 2681 N N . GLN B 1 137 ? -13.344 -1.669 15.148 1.00 10.51 133 GLN B N 1
ATOM 2682 C CA . GLN B 1 137 ? -14.461 -1.225 15.951 1.00 11.65 133 GLN B CA 1
ATOM 2683 C C . GLN B 1 137 ? -14.390 0.272 16.155 1.00 12.08 133 GLN B C 1
ATOM 2684 O O . GLN B 1 137 ? -15.432 0.947 16.442 1.00 12.27 133 GLN B O 1
ATOM 2690 N N . ILE B 1 138 ? -13.159 0.787 16.097 1.00 11.83 134 ILE B N 1
ATOM 2691 C CA . ILE B 1 138 ? -12.932 2.211 16.318 1.00 10.74 134 ILE B CA 1
ATOM 2692 C C . ILE B 1 138 ? -13.242 2.903 15.011 1.00 9.88 134 ILE B C 1
ATOM 2693 O O . ILE B 1 138 ? -13.797 3.996 15.064 1.00 10.50 134 ILE B O 1
ATOM 2698 N N . TYR B 1 139 ? -12.876 2.296 13.860 1.00 7.91 135 TYR B N 1
ATOM 2699 C CA . TYR B 1 139 ? -13.250 2.850 12.584 1.00 8.40 135 TYR B CA 1
ATOM 2700 C C . TYR B 1 139 ? -14.783 2.926 12.434 1.00 9.27 135 TYR B C 1
ATOM 2701 O O . TYR B 1 139 ? -15.303 3.838 11.848 1.00 11.19 135 TYR B O 1
ATOM 2710 N N . LEU B 1 140 ? -15.519 1.974 12.962 1.00 10.05 136 LEU B N 1
ATOM 2711 C CA . LEU B 1 140 ? -17.003 2.038 12.901 1.00 10.55 136 LEU B CA 1
ATOM 2712 C C . LEU B 1 140 ? -17.538 3.272 13.614 1.00 11.04 136 LEU B C 1
ATOM 2713 O O . LEU B 1 140 ? -18.526 3.829 13.197 1.00 11.85 136 LEU B O 1
ATOM 2718 N N . TRP B 1 141 ? -16.920 3.671 14.714 1.00 11.52 137 TRP B N 1
ATOM 2719 C CA . TRP B 1 141 ? -17.284 4.921 15.363 1.00 12.55 137 TRP B CA 1
ATOM 2720 C C . TRP B 1 141 ? -16.741 6.069 14.528 1.00 13.17 137 TRP B C 1
ATOM 2721 O O . TRP B 1 141 ? -17.440 6.991 14.221 1.00 14.66 137 TRP B O 1
ATOM 2732 N N . LEU B 1 142 ? -15.499 5.986 14.088 1.00 13.89 138 LEU B N 1
ATOM 2733 C CA . LEU B 1 142 ? -14.921 7.115 13.340 1.00 13.00 138 LEU B CA 1
ATOM 2734 C C . LEU B 1 142 ? -15.784 7.411 12.133 1.00 13.11 138 LEU B C 1
ATOM 2735 O O . LEU B 1 142 ? -16.041 8.535 11.839 1.00 14.05 138 LEU B O 1
ATOM 2740 N N . PHE B 1 143 ? -16.215 6.406 11.394 1.00 13.23 139 PHE B N 1
ATOM 2741 C CA . PHE B 1 143 ? -16.933 6.677 10.155 1.00 13.00 139 PHE B CA 1
ATOM 2742 C C . PHE B 1 143 ? -18.411 6.607 10.404 1.00 12.92 139 PHE B C 1
ATOM 2743 O O . PHE B 1 143 ? -19.171 6.645 9.483 1.00 12.74 139 PHE B O 1
ATOM 2751 N N . SER B 1 144 ? -18.838 6.503 11.648 1.00 13.98 140 SER B N 1
ATOM 2752 C CA . SER B 1 144 ? -20.271 6.200 11.891 1.00 16.20 140 SER B CA 1
ATOM 2753 C C . SER B 1 144 ? -20.821 5.141 10.943 1.00 16.38 140 SER B C 1
ATOM 2754 O O . SER B 1 144 ? -21.830 5.372 10.308 1.00 19.34 140 SER B O 1
ATOM 2757 N N . ALA B 1 145 ? -20.168 4.006 10.820 1.00 16.06 141 ALA B N 1
ATOM 2758 C CA . ALA B 1 145 ? -20.556 2.996 9.849 1.00 16.62 141 ALA B CA 1
ATOM 2759 C C . ALA B 1 145 ? -21.262 1.893 10.595 1.00 17.51 141 ALA B C 1
ATOM 2760 O O . ALA B 1 145 ? -20.965 1.671 11.759 1.00 16.35 141 ALA B O 1
ATOM 2762 N N . GLU B 1 146 ? -22.179 1.195 9.912 1.00 19.17 142 GLU B N 1
ATOM 2763 C CA . GLU B 1 146 ? -23.043 0.203 10.575 1.00 21.39 142 GLU B CA 1
ATOM 2764 C C . GLU B 1 146 ? -22.385 -1.189 10.767 1.00 19.39 142 GLU B C 1
ATOM 2765 O O . GLU B 1 146 ? -22.621 -1.866 11.759 1.00 18.40 142 GLU B O 1
ATOM 2771 N N . LYS B 1 147 ? -21.570 -1.576 9.790 1.00 16.88 143 LYS B N 1
ATOM 2772 C CA . LYS B 1 147 ? -21.086 -2.919 9.697 1.00 16.02 143 LYS B CA 1
ATOM 2773 C C . LYS B 1 147 ? -19.565 -2.843 9.347 1.00 14.98 143 LYS B C 1
ATOM 2774 O O . LYS B 1 147 ? -19.070 -1.831 8.790 1.00 13.56 143 LYS B O 1
ATOM 2776 N N . GLY B 1 148 ? -18.834 -3.869 9.768 1.00 12.56 144 GLY B N 1
ATOM 2777 C CA . GLY B 1 148 ? -17.418 -3.969 9.481 1.00 12.18 144 GLY B CA 1
ATOM 2778 C C . GLY B 1 148 ? -17.018 -5.397 9.127 1.00 11.72 144 GLY B C 1
ATOM 2779 O O . GLY B 1 148 ? -17.584 -6.339 9.633 1.00 12.15 144 GLY B O 1
ATOM 2780 N N . ILE B 1 149 ? -16.081 -5.530 8.202 1.00 11.17 145 ILE B N 1
ATOM 2781 C CA . ILE B 1 149 ? -15.486 -6.788 7.831 1.00 10.25 145 ILE B CA 1
ATOM 2782 C C . ILE B 1 149 ? -13.964 -6.682 8.044 1.00 10.00 145 ILE B C 1
ATOM 2783 O O . ILE B 1 149 ? -13.343 -5.783 7.559 1.00 9.08 145 ILE B O 1
ATOM 2788 N N . LEU B 1 150 ? -13.410 -7.643 8.783 1.00 10.65 146 LEU B N 1
ATOM 2789 C CA . LEU B 1 150 ? -11.969 -7.885 8.958 1.00 9.55 146 LEU B CA 1
ATOM 2790 C C . LEU B 1 150 ? -11.601 -9.149 8.225 1.00 9.17 146 LEU B C 1
ATOM 2791 O O . LEU B 1 150 ? -12.116 -10.168 8.530 1.00 9.40 146 LEU B O 1
ATOM 2796 N N . VAL B 1 151 ? -10.742 -9.066 7.231 1.00 9.42 147 VAL B N 1
ATOM 2797 C CA . VAL B 1 151 ? -10.459 -10.166 6.375 1.00 9.91 147 VAL B CA 1
ATOM 2798 C C . VAL B 1 151 ? -8.950 -10.360 6.382 1.00 10.78 147 VAL B C 1
ATOM 2799 O O . VAL B 1 151 ? -8.215 -9.450 6.057 1.00 11.70 147 VAL B O 1
ATOM 2803 N N . TYR B 1 152 ? -8.506 -11.572 6.731 1.00 10.96 148 TYR B N 1
ATOM 2804 C CA . TYR B 1 152 ? -7.095 -11.980 6.727 1.00 9.25 148 TYR B CA 1
ATOM 2805 C C . TYR B 1 152 ? -6.756 -12.786 5.486 1.00 10.18 148 TYR B C 1
ATOM 2806 O O . TYR B 1 152 ? -7.425 -13.749 5.179 1.00 10.93 148 TYR B O 1
ATOM 2815 N N . ILE B 1 153 ? -5.726 -12.386 4.767 1.00 11.39 149 ILE B N 1
ATOM 2816 C CA . ILE B 1 153 ? -5.128 -13.172 3.702 1.00 13.14 149 ILE B CA 1
ATOM 2817 C C . ILE B 1 153 ? -3.779 -13.699 4.183 1.00 14.14 149 ILE B C 1
ATOM 2818 O O . ILE B 1 153 ? -2.857 -12.944 4.279 1.00 16.46 149 ILE B O 1
ATOM 2823 N N . THR B 1 154 ? -3.663 -14.968 4.540 1.00 14.26 150 THR B N 1
ATOM 2824 C CA . THR B 1 154 ? -2.426 -15.498 5.080 1.00 13.95 150 THR B CA 1
ATOM 2825 C C . THR B 1 154 ? -2.155 -16.752 4.274 1.00 15.19 150 THR B C 1
ATOM 2826 O O . THR B 1 154 ? -3.052 -17.262 3.653 1.00 16.28 150 THR B O 1
ATOM 2830 N N . PRO B 1 155 ? -0.931 -17.262 4.295 1.00 15.83 151 PRO B N 1
ATOM 2831 C CA . PRO B 1 155 ? -0.538 -18.405 3.487 1.00 16.54 151 PRO B CA 1
ATOM 2832 C C . PRO B 1 155 ? -1.206 -19.712 3.878 1.00 16.47 151 PRO B C 1
ATOM 2833 O O . PRO B 1 155 ? -1.217 -20.604 3.078 1.00 18.39 151 PRO B O 1
ATOM 2837 N N . ASP B 1 156 ? -1.721 -19.815 5.086 1.00 16.00 152 ASP B N 1
ATOM 2838 C CA . ASP B 1 156 ? -2.408 -20.993 5.555 1.00 16.88 152 ASP B CA 1
ATOM 2839 C C . ASP B 1 156 ? -3.927 -20.865 5.571 1.00 16.22 152 ASP B C 1
ATOM 2840 O O . ASP B 1 156 ? -4.603 -21.866 5.692 1.00 16.45 152 ASP B O 1
ATOM 2845 N N . ARG B 1 157 ? -4.478 -19.670 5.454 1.00 14.53 153 ARG B N 1
ATOM 2846 C CA . ARG B 1 157 ? -5.914 -19.560 5.556 1.00 13.43 153 ARG B CA 1
ATOM 2847 C C . ARG B 1 157 ? -6.337 -18.199 5.173 1.00 14.18 153 ARG B C 1
ATOM 2848 O O . ARG B 1 157 ? -5.609 -17.238 5.452 1.00 14.02 153 ARG B O 1
ATOM 2856 N N . ILE B 1 158 ? -7.496 -18.143 4.503 1.00 14.82 154 ILE B N 1
ATOM 2857 C CA . ILE B 1 158 ? -8.267 -16.902 4.248 1.00 14.41 154 ILE B CA 1
ATOM 2858 C C . ILE B 1 158 ? -9.450 -16.915 5.187 1.00 13.34 154 ILE B C 1
ATOM 2859 O O . ILE B 1 158 ? -10.177 -17.849 5.152 1.00 13.32 154 ILE B O 1
ATOM 2864 N N . ALA B 1 159 ? -9.546 -15.969 6.114 1.00 12.80 155 ALA B N 1
ATOM 2865 C CA . ALA B 1 159 ? -10.515 -15.984 7.219 1.00 11.79 155 ALA B CA 1
ATOM 2866 C C . ALA B 1 159 ? -11.157 -14.569 7.304 1.00 12.34 155 ALA B C 1
ATOM 2867 O O . ALA B 1 159 ? -10.483 -13.618 7.184 1.00 14.60 155 ALA B O 1
ATOM 2869 N N . GLU B 1 160 ? -12.466 -14.464 7.459 1.00 12.56 156 GLU B N 1
ATOM 2870 C CA . GLU B 1 160 ? -13.206 -13.246 7.330 1.00 13.10 156 GLU B CA 1
ATOM 2871 C C . GLU B 1 160 ? -14.123 -13.158 8.505 1.00 13.07 156 GLU B C 1
ATOM 2872 O O . GLU B 1 160 ? -14.831 -14.097 8.802 1.00 13.29 156 GLU B O 1
ATOM 2878 N N . TYR B 1 161 ? -14.105 -12.035 9.175 1.00 12.56 157 TYR B N 1
ATOM 2879 C CA . TYR B 1 161 ? -14.883 -11.867 10.358 1.00 13.16 157 TYR B CA 1
ATOM 2880 C C . TYR B 1 161 ? -15.765 -10.637 10.189 1.00 15.49 157 TYR B C 1
ATOM 2881 O O . TYR B 1 161 ? -15.313 -9.626 9.581 1.00 16.76 157 TYR B O 1
ATOM 2890 N N . GLU B 1 162 ? -16.979 -10.709 10.771 1.00 16.83 158 GLU B N 1
ATOM 2891 C CA . GLU B 1 162 ? -17.946 -9.611 10.765 1.00 18.11 158 GLU B CA 1
ATOM 2892 C C . GLU B 1 162 ? -17.980 -8.943 12.124 1.00 18.30 158 GLU B C 1
ATOM 2893 O O . GLU B 1 162 ? -18.399 -9.547 13.104 1.00 18.29 158 GLU B O 1
ATOM 2899 N N . ILE B 1 163 ? -17.597 -7.672 12.156 1.00 18.53 159 ILE B N 1
ATOM 2900 C CA . ILE B 1 163 ? -17.531 -6.875 13.379 1.00 19.25 159 ILE B CA 1
ATOM 2901 C C . ILE B 1 163 ? -18.521 -5.709 13.147 1.00 20.41 159 ILE B C 1
ATOM 2902 O O . ILE B 1 163 ? -18.308 -4.876 12.267 1.00 21.10 159 ILE B O 1
ATOM 2907 N N . ASN B 1 164 ? -19.618 -5.685 13.881 1.00 20.97 160 ASN B N 1
ATOM 2908 C CA . ASN B 1 164 ? -20.639 -4.716 13.638 1.00 22.07 160 ASN B CA 1
ATOM 2909 C C . ASN B 1 164 ? -20.869 -3.815 14.828 1.00 23.10 160 ASN B C 1
ATOM 2910 O O . ASN B 1 164 ? -21.619 -2.868 14.716 1.00 23.69 160 ASN B O 1
ATOM 2915 N N . GLU B 1 165 ? -20.234 -4.103 15.954 1.00 23.84 161 GLU B N 1
ATOM 2916 C CA . GLU B 1 165 ? -20.369 -3.310 17.144 1.00 25.22 161 GLU B CA 1
ATOM 2917 C C . GLU B 1 165 ? -19.207 -2.300 17.231 1.00 23.88 161 GLU B C 1
ATOM 2918 O O . GLU B 1 165 ? -18.028 -2.681 17.180 1.00 23.55 161 GLU B O 1
ATOM 2924 N N . PRO B 1 166 ? -19.529 -0.999 17.374 1.00 22.19 162 PRO B N 1
ATOM 2925 C CA . PRO B 1 166 ? -18.479 0.047 17.549 1.00 21.33 162 PRO B CA 1
ATOM 2926 C C . PRO B 1 166 ? -18.012 0.169 18.984 1.00 21.73 162 PRO B C 1
ATOM 2927 O O . PRO B 1 166 ? -18.787 -0.131 19.894 1.00 21.99 162 PRO B O 1
ATOM 2931 N N . LEU B 1 167 ? -16.765 0.600 19.223 1.00 22.90 163 LEU B N 1
ATOM 2932 C CA . LEU B 1 167 ? -16.383 0.898 20.624 1.00 23.37 163 LEU B CA 1
ATOM 2933 C C . LEU B 1 167 ? -17.113 2.176 20.969 1.00 25.09 163 LEU B C 1
ATOM 2934 O O . LEU B 1 167 ? -17.283 3.026 20.112 1.00 25.10 163 LEU B O 1
ATOM 2939 N N . ASP B 1 168 ? -17.526 2.344 22.206 1.00 28.13 164 ASP B N 1
ATOM 2940 C CA . ASP B 1 168 ? -18.169 3.603 22.559 1.00 30.97 164 ASP B CA 1
ATOM 2941 C C . ASP B 1 168 ? -17.106 4.678 22.789 1.00 31.15 164 ASP B C 1
ATOM 2942 O O . ASP B 1 168 ? -15.952 4.370 23.069 1.00 31.81 164 ASP B O 1
ATOM 2947 N N . GLU B 1 169 ? -17.501 5.939 22.644 1.00 31.30 165 GLU B N 1
ATOM 2948 C CA . GLU B 1 169 ? -16.573 7.059 22.755 1.00 31.08 165 GLU B CA 1
ATOM 2949 C C . GLU B 1 169 ? -15.805 7.104 24.107 1.00 29.46 165 GLU B C 1
ATOM 2950 O O . GLU B 1 169 ? -14.642 7.461 24.110 1.00 29.79 165 GLU B O 1
ATOM 2956 N N . ALA B 1 170 ? -16.411 6.721 25.227 1.00 27.68 166 ALA B N 1
ATOM 2957 C CA . ALA B 1 170 ? -15.700 6.809 26.528 1.00 26.74 166 ALA B CA 1
ATOM 2958 C C . ALA B 1 170 ? -14.485 5.918 26.553 1.00 26.13 166 ALA B C 1
ATOM 2959 O O . ALA B 1 170 ? -13.505 6.202 27.254 1.00 26.52 166 ALA B O 1
ATOM 2961 N N . THR B 1 171 ? -14.563 4.793 25.846 1.00 25.05 167 THR B N 1
ATOM 2962 C CA . THR B 1 171 ? -13.431 3.900 25.837 1.00 23.74 167 THR B CA 1
ATOM 2963 C C . THR B 1 171 ? -12.388 4.371 24.805 1.00 23.21 167 THR B C 1
ATOM 2964 O O . THR B 1 171 ? -11.200 4.241 25.014 1.00 23.88 167 THR B O 1
ATOM 2968 N N . ILE B 1 172 ? -12.814 4.988 23.726 1.00 22.41 168 ILE B N 1
ATOM 2969 C CA . ILE B 1 172 ? -11.855 5.611 22.839 1.00 21.87 168 ILE B CA 1
ATOM 2970 C C . ILE B 1 172 ? -11.136 6.741 23.589 1.00 22.77 168 ILE B C 1
ATOM 2971 O O . ILE B 1 172 ? -9.936 6.916 23.470 1.00 22.49 168 ILE B O 1
ATOM 2976 N N . VAL B 1 173 ? -11.872 7.492 24.387 1.00 23.47 169 VAL B N 1
ATOM 2977 C CA . VAL B 1 173 ? -11.265 8.552 25.132 1.00 23.31 169 VAL B CA 1
ATOM 2978 C C . VAL B 1 173 ? -10.201 7.951 26.062 1.00 24.10 169 VAL B C 1
ATOM 2979 O O . VAL B 1 173 ? -9.092 8.497 26.142 1.00 23.82 169 VAL B O 1
ATOM 2983 N N . ARG B 1 174 ? -10.507 6.815 26.712 1.00 23.69 170 ARG B N 1
ATOM 2984 C CA . ARG B 1 174 ? -9.574 6.212 27.661 1.00 22.49 170 ARG B CA 1
ATOM 2985 C C . ARG B 1 174 ? -8.364 5.620 26.954 1.00 21.20 170 ARG B C 1
ATOM 2986 O O . ARG B 1 174 ? -7.268 5.563 27.506 1.00 21.38 170 ARG B O 1
ATOM 2988 N N . LEU B 1 175 ? -8.540 5.212 25.709 1.00 19.81 171 LEU B N 1
ATOM 2989 C CA . LEU B 1 175 ? -7.433 4.667 24.947 1.00 18.11 171 LEU B CA 1
ATOM 2990 C C . LEU B 1 175 ? -6.533 5.815 24.625 1.00 18.37 171 LEU B C 1
ATOM 2991 O O . LEU B 1 175 ? -5.307 5.700 24.646 1.00 19.42 171 LEU B O 1
ATOM 2996 N N . ALA B 1 176 ? -7.160 6.936 24.319 1.00 18.51 172 ALA B N 1
ATOM 2997 C CA . ALA B 1 176 ? -6.468 8.148 23.959 1.00 18.88 172 ALA B CA 1
ATOM 2998 C C . ALA B 1 176 ? -5.633 8.707 25.106 1.00 19.58 172 ALA B C 1
ATOM 2999 O O . ALA B 1 176 ? -4.503 9.148 24.886 1.00 17.63 172 ALA B O 1
ATOM 3001 N N . GLU B 1 177 ? -6.233 8.756 26.291 1.00 22.77 173 GLU B N 1
ATOM 3002 C CA . GLU B 1 177 ? -5.532 9.121 27.537 1.00 26.46 173 GLU B CA 1
ATOM 3003 C C . GLU B 1 177 ? -4.245 8.332 27.727 1.00 27.12 173 GLU B C 1
ATOM 3004 O O . GLU B 1 177 ? -3.189 8.914 28.007 1.00 26.42 173 GLU B O 1
ATOM 3010 N N . ASP B 1 178 ? -4.341 7.015 27.574 1.00 28.24 174 ASP B N 1
ATOM 3011 C CA . ASP B 1 178 ? -3.130 6.161 27.592 1.00 29.56 174 ASP B CA 1
ATOM 3012 C C . ASP B 1 178 ? -2.128 6.655 26.596 1.00 26.97 174 ASP B C 1
ATOM 3013 O O . ASP B 1 178 ? -0.942 6.757 26.900 1.00 27.87 174 ASP B O 1
ATOM 3018 N N . THR B 1 179 ? -2.595 6.961 25.405 1.00 23.84 175 THR B N 1
ATOM 3019 C CA . THR B 1 179 ? -1.662 7.368 24.376 1.00 21.74 175 THR B CA 1
ATOM 3020 C C . THR B 1 179 ? -0.887 8.609 24.732 1.00 22.38 175 THR B C 1
ATOM 3021 O O . THR B 1 179 ? 0.317 8.647 24.575 1.00 21.49 175 THR B O 1
ATOM 3025 N N . ILE B 1 180 ? -1.618 9.608 25.222 1.00 23.61 176 ILE B N 1
ATOM 3026 C CA . ILE B 1 180 ? -1.092 10.944 25.478 1.00 24.17 176 ILE B CA 1
ATOM 3027 C C . ILE B 1 180 ? -0.186 10.899 26.666 1.00 25.39 176 ILE B C 1
ATOM 3028 O O . ILE B 1 180 ? 0.928 11.334 26.579 1.00 24.68 176 ILE B O 1
ATOM 3041 N N . LEU B 1 182 ? 1.253 8.272 28.099 1.00 28.98 178 LEU B N 1
ATOM 3042 C CA . LEU B 1 182 ? 2.128 7.101 28.198 1.00 27.93 178 LEU B CA 1
ATOM 3043 C C . LEU B 1 182 ? 1.776 6.121 29.322 1.00 29.19 178 LEU B C 1
ATOM 3044 O O . LEU B 1 182 ? 2.636 5.714 30.078 1.00 27.87 178 LEU B O 1
ATOM 3049 N N . GLN B 1 183 ? 0.530 5.708 29.445 1.00 31.60 179 GLN B N 1
ATOM 3050 C CA . GLN B 1 183 ? 0.211 4.968 30.654 1.00 33.53 179 GLN B CA 1
ATOM 3051 C C . GLN B 1 183 ? 0.672 3.506 30.722 1.00 33.33 179 GLN B C 1
ATOM 3052 O O . GLN B 1 183 ? 1.396 3.130 31.664 1.00 36.37 179 GLN B O 1
ATOM 3058 N N . ASN B 1 184 ? 0.300 2.639 29.805 1.00 30.91 180 ASN B N 1
ATOM 3059 C CA . ASN B 1 184 ? 0.659 1.230 30.030 1.00 27.90 180 ASN B CA 1
ATOM 3060 C C . ASN B 1 184 ? 1.413 0.763 28.814 1.00 24.40 180 ASN B C 1
ATOM 3061 O O . ASN B 1 184 ? 0.859 0.603 27.737 1.00 24.21 180 ASN B O 1
ATOM 3066 N N . SER B 1 185 ? 2.712 0.630 28.984 1.00 20.50 181 SER B N 1
ATOM 3067 C CA . SER B 1 185 ? 3.603 0.331 27.907 1.00 18.02 181 SER B CA 1
ATOM 3068 C C . SER B 1 185 ? 4.351 -0.938 28.271 1.00 16.19 181 SER B C 1
ATOM 3069 O O . SER B 1 185 ? 4.898 -1.039 29.390 1.00 16.77 181 SER B O 1
ATOM 3072 N N . PRO B 1 186 ? 4.361 -1.927 27.366 1.00 14.37 182 PRO B N 1
ATOM 3073 C CA . PRO B 1 186 ? 3.664 -1.886 26.074 1.00 14.00 182 PRO B CA 1
ATOM 3074 C C . PRO B 1 186 ? 2.194 -2.196 26.270 1.00 14.98 182 PRO B C 1
ATOM 3075 O O . PRO B 1 186 ? 1.800 -2.618 27.370 1.00 16.68 182 PRO B O 1
ATOM 3079 N N . ARG B 1 187 ? 1.389 -1.949 25.252 1.00 15.42 183 ARG B N 1
ATOM 3080 C CA . ARG B 1 187 ? -0.029 -2.320 25.281 1.00 16.63 183 ARG B CA 1
ATOM 3081 C C . ARG B 1 187 ? -0.224 -3.862 25.308 1.00 16.45 183 ARG B C 1
ATOM 3082 O O . ARG B 1 187 ? -1.065 -4.404 26.008 1.00 17.39 183 ARG B O 1
ATOM 3090 N N . PHE B 1 188 ? 0.563 -4.561 24.512 1.00 16.57 184 PHE B N 1
ATOM 3091 C CA . PHE B 1 188 ? 0.487 -5.992 24.426 1.00 15.98 184 PHE B CA 1
ATOM 3092 C C . PHE B 1 188 ? 1.906 -6.478 24.554 1.00 17.37 184 PHE B C 1
ATOM 3093 O O . PHE B 1 188 ? 2.866 -5.864 23.985 1.00 18.83 184 PHE B O 1
ATOM 3101 N N . ASN B 1 189 ? 2.044 -7.603 25.225 1.00 17.20 185 ASN B N 1
ATOM 3102 C CA . ASN B 1 189 ? 3.313 -8.101 25.578 1.00 17.72 185 ASN B CA 1
ATOM 3103 C C . ASN B 1 189 ? 4.149 -8.579 24.405 1.00 15.61 185 ASN B C 1
ATOM 3104 O O . ASN B 1 189 ? 5.420 -8.706 24.515 1.00 16.34 185 ASN B O 1
ATOM 3109 N N . TRP B 1 190 ? 3.489 -8.842 23.290 1.00 11.90 186 TRP B N 1
ATOM 3110 C CA . TRP B 1 190 ? 4.215 -9.339 22.136 1.00 9.19 186 TRP B CA 1
ATOM 3111 C C . TRP B 1 190 ? 4.908 -8.169 21.437 1.00 8.70 186 TRP B C 1
ATOM 3112 O O . TRP B 1 190 ? 5.749 -8.382 20.575 1.00 9.24 186 TRP B O 1
ATOM 3123 N N . GLU B 1 191 ? 4.545 -6.914 21.731 1.00 7.58 187 GLU B N 1
ATOM 3124 C CA . GLU B 1 191 ? 5.037 -5.822 20.856 1.00 7.06 187 GLU B CA 1
ATOM 3125 C C . GLU B 1 191 ? 6.540 -5.613 20.941 1.00 6.62 187 GLU B C 1
ATOM 3126 O O . GLU B 1 191 ? 7.188 -5.269 19.962 1.00 6.67 187 GLU B O 1
ATOM 3132 N N . CYS B 1 192 ? 7.120 -5.793 22.107 1.00 7.11 188 CYS B N 1
ATOM 3133 C CA . CYS B 1 192 ? 8.505 -5.350 22.264 1.00 8.26 188 CYS B CA 1
ATOM 3134 C C . CYS B 1 192 ? 9.453 -6.091 21.313 1.00 8.60 188 CYS B C 1
ATOM 3135 O O . CYS B 1 192 ? 10.384 -5.504 20.757 1.00 7.46 188 CYS B O 1
ATOM 3138 N N . LYS B 1 193 ? 9.185 -7.367 21.112 1.00 9.86 189 LYS B N 1
ATOM 3139 C CA . LYS B 1 193 ? 10.020 -8.182 20.316 1.00 12.12 189 LYS B CA 1
ATOM 3140 C C . LYS B 1 193 ? 10.236 -7.670 18.908 1.00 14.10 189 LYS B C 1
ATOM 3141 O O . LYS B 1 193 ? 11.280 -7.894 18.356 1.00 17.51 189 LYS B O 1
ATOM 3147 N N . TYR B 1 194 ? 9.289 -6.986 18.310 1.00 15.32 190 TYR B N 1
ATOM 3148 C CA . TYR B 1 194 ? 9.459 -6.478 16.949 1.00 16.71 190 TYR B CA 1
ATOM 3149 C C . TYR B 1 194 ? 9.703 -4.988 16.869 1.00 14.09 190 TYR B C 1
ATOM 3150 O O . TYR B 1 194 ? 9.825 -4.483 15.783 1.00 14.76 190 TYR B O 1
ATOM 3159 N N . CYS B 1 195 ? 9.714 -4.308 18.011 1.00 10.75 191 CYS B N 1
ATOM 3160 C CA . CYS B 1 195 ? 9.845 -2.857 18.040 1.00 9.06 191 CYS B CA 1
ATOM 3161 C C . CYS B 1 195 ? 11.268 -2.429 17.719 1.00 8.21 191 CYS B C 1
ATOM 3162 O O . CYS B 1 195 ? 12.225 -2.940 18.300 1.00 8.39 191 CYS B O 1
ATOM 3165 N N . ILE B 1 196 ? 11.406 -1.489 16.790 1.00 6.65 192 ILE B N 1
ATOM 3166 C CA . ILE B 1 196 ? 12.716 -1.014 16.410 1.00 6.18 192 ILE B CA 1
ATOM 3167 C C . ILE B 1 196 ? 13.311 -0.118 17.525 1.00 5.96 192 ILE B C 1
ATOM 3168 O O . ILE B 1 196 ? 14.492 0.222 17.492 1.00 8.01 192 ILE B O 1
ATOM 3173 N N . PHE B 1 197 ? 12.518 0.239 18.526 1.00 4.95 193 PHE B N 1
ATOM 3174 C CA . PHE B 1 197 ? 12.948 1.181 19.562 1.00 5.01 193 PHE B CA 1
ATOM 3175 C C . PHE B 1 197 ? 13.366 0.461 20.816 1.00 5.46 193 PHE B C 1
ATOM 3176 O O . PHE B 1 197 ? 13.797 1.086 21.785 1.00 5.78 193 PHE B O 1
ATOM 3184 N N . SER B 1 198 ? 13.189 -0.864 20.834 1.00 6.34 194 SER B N 1
ATOM 3185 C CA . SER B 1 198 ? 13.517 -1.633 22.011 1.00 6.54 194 SER B CA 1
ATOM 3186 C C . SER B 1 198 ? 14.932 -1.412 22.427 1.00 5.92 194 SER B C 1
ATOM 3187 O O . SER B 1 198 ? 15.275 -1.556 23.606 1.00 9.98 194 SER B O 1
ATOM 3190 N N . VAL B 1 199 ? 15.778 -1.063 21.491 1.00 4.50 195 VAL B N 1
ATOM 3191 C CA . VAL B 1 199 ? 17.167 -0.865 21.776 1.00 3.55 195 VAL B CA 1
ATOM 3192 C C . VAL B 1 199 ? 17.438 0.373 22.609 1.00 4.24 195 VAL B C 1
ATOM 3193 O O . VAL B 1 199 ? 18.508 0.492 23.154 1.00 6.12 195 VAL B O 1
ATOM 3197 N N . ILE B 1 200 ? 16.501 1.320 22.725 1.00 4.41 196 ILE B N 1
ATOM 3198 C CA . ILE B 1 200 ? 16.737 2.475 23.577 1.00 3.73 196 ILE B CA 1
ATOM 3199 C C . ILE B 1 200 ? 15.640 2.619 24.607 1.00 3.66 196 ILE B C 1
ATOM 3200 O O . ILE B 1 200 ? 15.604 3.640 25.287 1.00 4.70 196 ILE B O 1
ATOM 3205 N N . CYS B 1 201 ? 14.754 1.638 24.736 1.00 2.92 197 CYS B N 1
ATOM 3206 C CA . CYS B 1 201 ? 13.527 1.867 25.516 1.00 3.50 197 CYS B CA 1
ATOM 3207 C C . CYS B 1 201 ? 13.624 1.216 26.898 1.00 3.48 197 CYS B C 1
ATOM 3208 O O . CYS B 1 201 ? 13.841 0.052 27.005 1.00 4.92 197 CYS B O 1
ATOM 3211 N N . PRO B 1 202 ? 13.437 1.966 27.960 1.00 3.96 198 PRO B N 1
ATOM 3212 C CA . PRO B 1 202 ? 13.486 1.389 29.284 1.00 4.56 198 PRO B CA 1
ATOM 3213 C C . PRO B 1 202 ? 12.356 0.524 29.640 1.00 5.46 198 PRO B C 1
ATOM 3214 O O . PRO B 1 202 ? 12.473 -0.228 30.604 1.00 6.98 198 PRO B O 1
ATOM 3218 N N . ALA B 1 203 ? 11.239 0.605 28.941 1.00 6.18 199 ALA B N 1
ATOM 3219 C CA . ALA B 1 203 ? 10.090 -0.219 29.350 1.00 5.17 199 ALA B CA 1
ATOM 3220 C C . ALA B 1 203 ? 10.068 -1.540 28.623 1.00 5.44 199 ALA B C 1
ATOM 3221 O O . ALA B 1 203 ? 9.232 -2.357 28.866 1.00 5.24 199 ALA B O 1
ATOM 3223 N N . LYS B 1 204 ? 10.968 -1.767 27.681 1.00 7.18 200 LYS B N 1
ATOM 3224 C CA . LYS B 1 204 ? 11.065 -3.106 27.015 1.00 7.73 200 LYS B CA 1
ATOM 3225 C C . LYS B 1 204 ? 10.944 -4.338 27.918 1.00 9.08 200 LYS B C 1
ATOM 3226 O O . LYS B 1 204 ? 11.709 -4.495 28.836 1.00 10.61 200 LYS B O 1
ATOM 3232 N N . LEU B 1 205 ? 10.021 -5.231 27.628 1.00 10.95 201 LEU B N 1
ATOM 3233 C CA . LEU B 1 205 ? 9.881 -6.482 28.373 1.00 11.59 201 LEU B CA 1
ATOM 3234 C C . LEU B 1 205 ? 11.019 -7.383 28.042 1.00 14.15 201 LEU B C 1
ATOM 3235 O O . LEU B 1 205 ? 11.388 -7.545 26.878 1.00 14.38 201 LEU B O 1
ATOM 3240 N N . THR B 1 206 ? 11.570 -8.018 29.066 1.00 17.56 202 THR B N 1
ATOM 3241 C CA . THR B 1 206 ? 12.625 -9.013 28.857 1.00 19.90 202 THR B CA 1
ATOM 3242 C C . THR B 1 206 ? 12.293 -10.334 29.577 1.00 21.75 202 THR B C 1
ATOM 3243 O O . THR B 1 206 ? 13.110 -11.251 29.531 1.00 22.10 202 THR B O 1
ATOM 3248 N N . TYR C 1 1 ? -22.689 -12.963 4.176 1.00 43.57 -3 TYR C N 1
ATOM 3249 C CA . TYR C 1 1 ? -22.732 -14.385 3.695 1.00 42.78 -3 TYR C CA 1
ATOM 3250 C C . TYR C 1 1 ? -22.193 -15.369 4.767 1.00 40.84 -3 TYR C C 1
ATOM 3251 O O . TYR C 1 1 ? -21.454 -14.956 5.659 1.00 41.00 -3 TYR C O 1
ATOM 3253 N N . PHE C 1 2 ? -22.577 -16.652 4.711 1.00 37.53 -2 PHE C N 1
ATOM 3254 C CA . PHE C 1 2 ? -22.086 -17.610 5.728 1.00 34.17 -2 PHE C CA 1
ATOM 3255 C C . PHE C 1 2 ? -20.563 -17.846 5.621 1.00 31.33 -2 PHE C C 1
ATOM 3256 O O . PHE C 1 2 ? -19.934 -18.011 6.639 1.00 29.99 -2 PHE C O 1
ATOM 3264 N N . GLN C 1 3 ? -20.005 -17.853 4.408 1.00 28.58 -1 GLN C N 1
ATOM 3265 C CA . GLN C 1 3 ? -18.559 -17.836 4.200 1.00 27.91 -1 GLN C CA 1
ATOM 3266 C C . GLN C 1 3 ? -17.902 -16.464 4.421 1.00 26.09 -1 GLN C C 1
ATOM 3267 O O . GLN C 1 3 ? -16.654 -16.400 4.510 1.00 26.28 -1 GLN C O 1
ATOM 3273 N N . GLY C 1 4 ? -18.698 -15.380 4.381 1.00 22.82 0 GLY C N 1
ATOM 3274 C CA . GLY C 1 4 ? -18.165 -14.037 4.306 1.00 20.34 0 GLY C CA 1
ATOM 3275 C C . GLY C 1 4 ? -18.279 -13.574 2.873 1.00 19.14 0 GLY C C 1
ATOM 3276 O O . GLY C 1 4 ? -17.941 -14.334 1.978 1.00 18.89 0 GLY C O 1
ATOM 3285 N N . ILE C 1 6 ? -16.566 -11.247 1.097 1.00 18.99 2 ILE C N 1
ATOM 3286 C CA . ILE C 1 6 ? -15.334 -11.055 0.334 1.00 18.25 2 ILE C CA 1
ATOM 3287 C C . ILE C 1 6 ? -14.770 -12.392 -0.032 1.00 17.77 2 ILE C C 1
ATOM 3288 O O . ILE C 1 6 ? -14.409 -12.619 -1.175 1.00 16.28 2 ILE C O 1
ATOM 3293 N N . THR C 1 7 ? -14.742 -13.286 0.946 1.00 18.55 3 THR C N 1
ATOM 3294 C CA . THR C 1 7 ? -14.231 -14.679 0.744 1.00 20.10 3 THR C CA 1
ATOM 3295 C C . THR C 1 7 ? -14.966 -15.365 -0.406 1.00 20.49 3 THR C C 1
ATOM 3296 O O . THR C 1 7 ? -14.371 -15.781 -1.393 1.00 19.85 3 THR C O 1
ATOM 3300 N N . GLU C 1 8 ? -16.284 -15.398 -0.283 1.00 21.73 4 GLU C N 1
ATOM 3301 C CA . GLU C 1 8 ? -17.168 -15.946 -1.321 1.00 23.31 4 GLU C CA 1
ATOM 3302 C C . GLU C 1 8 ? -16.846 -15.407 -2.724 1.00 21.69 4 GLU C C 1
ATOM 3303 O O . GLU C 1 8 ? -16.843 -16.166 -3.690 1.00 21.39 4 GLU C O 1
ATOM 3309 N N . PHE C 1 9 ? -16.533 -14.115 -2.828 1.00 20.30 5 PHE C N 1
ATOM 3310 C CA . PHE C 1 9 ? -16.341 -13.521 -4.127 1.00 19.64 5 PHE C CA 1
ATOM 3311 C C . PHE C 1 9 ? -15.020 -13.930 -4.729 1.00 18.25 5 PHE C C 1
ATOM 3312 O O . PHE C 1 9 ? -14.944 -14.242 -5.936 1.00 16.04 5 PHE C O 1
ATOM 3320 N N . LEU C 1 10 ? -13.962 -13.892 -3.912 1.00 18.04 6 LEU C N 1
ATOM 3321 C CA . LEU C 1 10 ? -12.619 -14.284 -4.404 1.00 17.81 6 LEU C CA 1
ATOM 3322 C C . LEU C 1 10 ? -12.618 -15.768 -4.787 1.00 18.01 6 LEU C C 1
ATOM 3323 O O . LEU C 1 10 ? -12.055 -16.187 -5.802 1.00 17.65 6 LEU C O 1
ATOM 3328 N N . LEU C 1 11 ? -13.237 -16.582 -3.962 1.00 19.15 7 LEU C N 1
ATOM 3329 C CA . LEU C 1 11 ? -13.268 -18.020 -4.275 1.00 21.23 7 LEU C CA 1
ATOM 3330 C C . LEU C 1 11 ? -14.049 -18.250 -5.583 1.00 23.01 7 LEU C C 1
ATOM 3331 O O . LEU C 1 11 ? -13.661 -19.056 -6.430 1.00 23.78 7 LEU C O 1
ATOM 3336 N N . LYS C 1 12 ? -15.128 -17.496 -5.767 1.00 25.14 8 LYS C N 1
ATOM 3337 C CA . LYS C 1 12 ? -15.964 -17.649 -6.953 1.00 26.72 8 LYS C CA 1
ATOM 3338 C C . LYS C 1 12 ? -15.224 -17.203 -8.206 1.00 25.88 8 LYS C C 1
ATOM 3339 O O . LYS C 1 12 ? -15.232 -17.910 -9.195 1.00 26.66 8 LYS C O 1
ATOM 3345 N N . LYS C 1 13 ? -14.531 -16.081 -8.157 1.00 25.38 9 LYS C N 1
ATOM 3346 C CA . LYS C 1 13 ? -13.737 -15.616 -9.315 1.00 25.52 9 LYS C CA 1
ATOM 3347 C C . LYS C 1 13 ? -12.565 -16.588 -9.571 1.00 25.48 9 LYS C C 1
ATOM 3348 O O . LYS C 1 13 ? -12.168 -16.822 -10.705 1.00 25.33 9 LYS C O 1
ATOM 3350 N N . LYS C 1 14 ? -12.024 -17.197 -8.521 1.00 25.81 10 LYS C N 1
ATOM 3351 C CA . LYS C 1 14 ? -10.850 -18.054 -8.731 1.00 25.72 10 LYS C CA 1
ATOM 3352 C C . LYS C 1 14 ? -11.239 -19.382 -9.360 1.00 25.50 10 LYS C C 1
ATOM 3353 O O . LYS C 1 14 ? -10.563 -19.859 -10.292 1.00 25.23 10 LYS C O 1
ATOM 3359 N N . LEU C 1 15 ? -12.348 -19.953 -8.917 1.00 25.74 11 LEU C N 1
ATOM 3360 C CA . LEU C 1 15 ? -12.898 -21.107 -9.635 1.00 26.82 11 LEU C CA 1
ATOM 3361 C C . LEU C 1 15 ? -13.195 -20.859 -11.125 1.00 29.94 11 LEU C C 1
ATOM 3362 O O . LEU C 1 15 ? -12.864 -21.698 -11.975 1.00 30.00 11 LEU C O 1
ATOM 3367 N N . GLU C 1 16 ? -13.826 -19.728 -11.448 1.00 33.45 12 GLU C N 1
ATOM 3368 C CA . GLU C 1 16 ? -14.137 -19.392 -12.838 1.00 36.73 12 GLU C CA 1
ATOM 3369 C C . GLU C 1 16 ? -12.844 -19.262 -13.605 1.00 38.24 12 GLU C C 1
ATOM 3370 O O . GLU C 1 16 ? -12.690 -19.888 -14.607 1.00 38.79 12 GLU C O 1
ATOM 3376 N N . GLU C 1 17 ? -11.868 -18.515 -13.111 1.00 40.52 13 GLU C N 1
ATOM 3377 C CA . GLU C 1 17 ? -10.521 -18.480 -13.754 1.00 42.26 13 GLU C CA 1
ATOM 3378 C C . GLU C 1 17 ? -9.873 -19.874 -14.014 1.00 42.49 13 GLU C C 1
ATOM 3379 O O . GLU C 1 17 ? -9.324 -20.149 -15.104 1.00 42.63 13 GLU C O 1
ATOM 3385 N N . HIS C 1 18 ? -9.924 -20.748 -13.004 1.00 42.30 14 HIS C N 1
ATOM 3386 C CA . HIS C 1 18 ? -9.356 -22.101 -13.133 1.00 41.68 14 HIS C CA 1
ATOM 3387 C C . HIS C 1 18 ? -10.119 -22.903 -14.183 1.00 42.46 14 HIS C C 1
ATOM 3388 O O . HIS C 1 18 ? -9.508 -23.575 -15.021 1.00 41.70 14 HIS C O 1
ATOM 3395 N N . LEU C 1 19 ? -11.450 -22.839 -14.128 1.00 44.74 15 LEU C N 1
ATOM 3396 C CA . LEU C 1 19 ? -12.281 -23.490 -15.147 1.00 47.15 15 LEU C CA 1
ATOM 3397 C C . LEU C 1 19 ? -12.060 -22.864 -16.524 1.00 52.10 15 LEU C C 1
ATOM 3398 O O . LEU C 1 19 ? -12.243 -23.507 -17.526 1.00 52.50 15 LEU C O 1
ATOM 3403 N N . SER C 1 20 ? -11.634 -21.609 -16.557 1.00 58.59 16 SER C N 1
ATOM 3404 C CA . SER C 1 20 ? -11.485 -20.860 -17.792 1.00 63.80 16 SER C CA 1
ATOM 3405 C C . SER C 1 20 ? -10.647 -21.599 -18.829 1.00 68.26 16 SER C C 1
ATOM 3406 O O . SER C 1 20 ? -11.064 -21.753 -19.971 1.00 68.48 16 SER C O 1
ATOM 3409 N N . HIS C 1 21 ? -9.479 -22.076 -18.427 1.00 73.31 17 HIS C N 1
ATOM 3410 C CA . HIS C 1 21 ? -8.517 -22.637 -19.384 1.00 77.13 17 HIS C CA 1
ATOM 3411 C C . HIS C 1 21 ? -8.699 -24.140 -19.636 1.00 77.02 17 HIS C C 1
ATOM 3412 O O . HIS C 1 21 ? -8.216 -24.974 -18.847 1.00 77.02 17 HIS C O 1
ATOM 3419 N N . VAL C 1 22 ? -9.382 -24.485 -20.731 1.00 76.20 18 VAL C N 1
ATOM 3420 C CA . VAL C 1 22 ? -9.314 -25.849 -21.249 1.00 75.00 18 VAL C CA 1
ATOM 3421 C C . VAL C 1 22 ? -8.017 -25.925 -22.036 1.00 73.06 18 VAL C C 1
ATOM 3422 O O . VAL C 1 22 ? -7.679 -25.006 -22.770 1.00 72.78 18 VAL C O 1
ATOM 3426 N N . LYS C 1 23 ? -7.267 -26.996 -21.837 1.00 70.90 19 LYS C N 1
ATOM 3427 C CA . LYS C 1 23 ? -5.972 -27.128 -22.478 1.00 69.44 19 LYS C CA 1
ATOM 3428 C C . LYS C 1 23 ? -6.171 -27.920 -23.777 1.00 69.10 19 LYS C C 1
ATOM 3429 O O . LYS C 1 23 ? -6.797 -28.996 -23.756 1.00 68.93 19 LYS C O 1
ATOM 3435 N N . GLU C 1 24 ? -5.676 -27.377 -24.898 1.00 68.70 20 GLU C N 1
ATOM 3436 C CA . GLU C 1 24 ? -5.754 -28.070 -26.199 1.00 69.07 20 GLU C CA 1
ATOM 3437 C C . GLU C 1 24 ? -4.970 -29.402 -26.115 1.00 69.49 20 GLU C C 1
ATOM 3438 O O . GLU C 1 24 ? -4.308 -29.665 -25.116 1.00 69.81 20 GLU C O 1
ATOM 3440 N N . GLU C 1 25 ? -5.064 -30.264 -27.119 1.00 70.13 21 GLU C N 1
ATOM 3441 C CA . GLU C 1 25 ? -4.573 -31.636 -26.941 1.00 70.69 21 GLU C CA 1
ATOM 3442 C C . GLU C 1 25 ? -3.061 -31.718 -26.923 1.00 70.21 21 GLU C C 1
ATOM 3443 O O . GLU C 1 25 ? -2.497 -32.516 -26.202 1.00 70.36 21 GLU C O 1
ATOM 3449 N N . ASN C 1 26 ? -2.416 -30.899 -27.735 1.00 69.62 22 ASN C N 1
ATOM 3450 C CA . ASN C 1 26 ? -0.968 -30.961 -27.929 1.00 68.71 22 ASN C CA 1
ATOM 3451 C C . ASN C 1 26 ? -0.264 -29.687 -27.430 1.00 65.34 22 ASN C C 1
ATOM 3452 O O . ASN C 1 26 ? 0.830 -29.335 -27.907 1.00 64.57 22 ASN C O 1
ATOM 3457 N N . THR C 1 27 ? -0.910 -28.977 -26.504 1.00 60.75 23 THR C N 1
ATOM 3458 C CA . THR C 1 27 ? -0.332 -27.760 -25.939 1.00 57.01 23 THR C CA 1
ATOM 3459 C C . THR C 1 27 ? 0.316 -28.080 -24.565 1.00 51.76 23 THR C C 1
ATOM 3460 O O . THR C 1 27 ? -0.292 -28.726 -23.684 1.00 50.63 23 THR C O 1
ATOM 3464 N N . ILE C 1 28 ? 1.576 -27.673 -24.431 1.00 45.53 24 ILE C N 1
ATOM 3465 C CA . ILE C 1 28 ? 2.298 -27.788 -23.178 1.00 40.58 24 ILE C CA 1
ATOM 3466 C C . ILE C 1 28 ? 2.629 -26.403 -22.618 1.00 37.05 24 ILE C C 1
ATOM 3467 O O . ILE C 1 28 ? 3.377 -25.651 -23.225 1.00 35.37 24 ILE C O 1
ATOM 3472 N N . TYR C 1 29 ? 2.077 -26.097 -21.446 1.00 34.04 25 TYR C N 1
ATOM 3473 C CA . TYR C 1 29 ? 2.345 -24.845 -20.777 1.00 32.48 25 TYR C CA 1
ATOM 3474 C C . TYR C 1 29 ? 3.771 -24.775 -20.320 1.00 30.20 25 TYR C C 1
ATOM 3475 O O . TYR C 1 29 ? 4.301 -25.760 -19.912 1.00 30.51 25 TYR C O 1
ATOM 3484 N N . VAL C 1 30 ? 4.375 -23.600 -20.341 1.00 28.72 26 VAL C N 1
ATOM 3485 C CA . VAL C 1 30 ? 5.724 -23.404 -19.784 1.00 28.04 26 VAL C CA 1
ATOM 3486 C C . VAL C 1 30 ? 5.881 -23.957 -18.339 1.00 28.27 26 VAL C C 1
ATOM 3487 O O . VAL C 1 30 ? 6.861 -24.609 -18.005 1.00 27.33 26 VAL C O 1
ATOM 3491 N N . THR C 1 31 ? 4.900 -23.660 -17.504 1.00 28.94 27 THR C N 1
ATOM 3492 C CA . THR C 1 31 ? 4.907 -24.066 -16.138 1.00 29.50 27 THR C CA 1
ATOM 3493 C C . THR C 1 31 ? 4.883 -25.544 -15.974 1.00 30.52 27 THR C C 1
ATOM 3494 O O . THR C 1 31 ? 5.452 -26.034 -14.993 1.00 30.99 27 THR C O 1
ATOM 3498 N N . ASP C 1 32 ? 4.253 -26.266 -16.907 1.00 30.98 28 ASP C N 1
ATOM 3499 C CA . ASP C 1 32 ? 4.299 -27.742 -16.890 1.00 31.03 28 ASP C CA 1
ATOM 3500 C C . ASP C 1 32 ? 5.686 -28.335 -17.137 1.00 29.73 28 ASP C C 1
ATOM 3501 O O . ASP C 1 32 ? 6.009 -29.347 -16.565 1.00 29.25 28 ASP C O 1
ATOM 3506 N N . LEU C 1 33 ? 6.473 -27.693 -17.993 1.00 28.43 29 LEU C N 1
ATOM 3507 C CA . LEU C 1 33 ? 7.838 -28.115 -18.298 1.00 27.93 29 LEU C CA 1
ATOM 3508 C C . LEU C 1 33 ? 8.802 -28.193 -17.116 1.00 27.62 29 LEU C C 1
ATOM 3509 O O . LEU C 1 33 ? 9.821 -28.850 -17.194 1.00 27.68 29 LEU C O 1
ATOM 3514 N N . VAL C 1 34 ? 8.498 -27.495 -16.036 1.00 27.46 30 VAL C N 1
ATOM 3515 C CA . VAL C 1 34 ? 9.359 -27.475 -14.878 1.00 26.79 30 VAL C CA 1
ATOM 3516 C C . VAL C 1 34 ? 8.610 -28.041 -13.703 1.00 26.15 30 VAL C C 1
ATOM 3517 O O . VAL C 1 34 ? 8.935 -27.724 -12.587 1.00 27.45 30 VAL C O 1
ATOM 3521 N N . ARG C 1 35 ? 7.616 -28.882 -13.941 1.00 25.73 31 ARG C N 1
ATOM 3522 C CA . ARG C 1 35 ? 6.946 -29.657 -12.863 1.00 25.44 31 ARG C CA 1
ATOM 3523 C C . ARG C 1 35 ? 6.922 -31.169 -13.090 1.00 24.30 31 ARG C C 1
ATOM 3524 O O . ARG C 1 35 ? 7.200 -31.663 -14.179 1.00 24.90 31 ARG C O 1
ATOM 3532 N N . CYS C 1 36 ? 6.551 -31.911 -12.058 1.00 22.47 32 CYS C N 1
ATOM 3533 C CA . CYS C 1 36 ? 6.439 -33.343 -12.206 1.00 21.11 32 CYS C CA 1
ATOM 3534 C C . CYS C 1 36 ? 5.523 -33.741 -13.402 1.00 21.38 32 CYS C C 1
ATOM 3535 O O . CYS C 1 36 ? 4.349 -33.341 -13.446 1.00 20.25 32 CYS C O 1
ATOM 3538 N N . PRO C 1 37 ? 6.038 -34.580 -14.332 1.00 21.37 33 PRO C N 1
ATOM 3539 C CA . PRO C 1 37 ? 5.202 -35.072 -15.427 1.00 21.39 33 PRO C CA 1
ATOM 3540 C C . PRO C 1 37 ? 3.936 -35.819 -15.007 1.00 20.97 33 PRO C C 1
ATOM 3541 O O . PRO C 1 37 ? 2.881 -35.620 -15.567 1.00 20.92 33 PRO C O 1
ATOM 3545 N N . ARG C 1 38 ? 3.991 -36.655 -14.016 1.00 21.18 34 ARG C N 1
ATOM 3546 C CA . ARG C 1 38 ? 2.744 -37.302 -13.630 1.00 22.13 34 ARG C CA 1
ATOM 3547 C C . ARG C 1 38 ? 1.694 -36.345 -13.143 1.00 23.40 34 ARG C C 1
ATOM 3548 O O . ARG C 1 38 ? 0.483 -36.590 -13.301 1.00 21.72 34 ARG C O 1
ATOM 3556 N N . ARG C 1 39 ? 2.174 -35.300 -12.457 1.00 25.29 35 ARG C N 1
ATOM 3557 C CA . ARG C 1 39 ? 1.325 -34.263 -11.886 1.00 25.96 35 ARG C CA 1
ATOM 3558 C C . ARG C 1 39 ? 0.612 -33.532 -12.994 1.00 24.39 35 ARG C C 1
ATOM 3559 O O . ARG C 1 39 ? -0.594 -33.280 -12.925 1.00 23.85 35 ARG C O 1
ATOM 3567 N N . VAL C 1 40 ? 1.349 -33.208 -14.041 1.00 23.23 36 VAL C N 1
ATOM 3568 C CA . VAL C 1 40 ? 0.747 -32.507 -15.178 1.00 22.97 36 VAL C CA 1
ATOM 3569 C C . VAL C 1 40 ? -0.412 -33.356 -15.764 1.00 24.03 36 VAL C C 1
ATOM 3570 O O . VAL C 1 40 ? -1.542 -32.887 -16.025 1.00 23.90 36 VAL C O 1
ATOM 3574 N N . ARG C 1 41 ? -0.122 -34.641 -15.921 1.00 24.76 37 ARG C N 1
ATOM 3575 C CA . ARG C 1 41 ? -1.018 -35.570 -16.570 1.00 25.04 37 ARG C CA 1
ATOM 3576 C C . ARG C 1 41 ? -2.198 -35.859 -15.666 1.00 24.35 37 ARG C C 1
ATOM 3577 O O . ARG C 1 41 ? -3.296 -36.108 -16.142 1.00 25.07 37 ARG C O 1
ATOM 3585 N N . TYR C 1 42 ? -1.995 -35.797 -14.361 1.00 23.50 38 TYR C N 1
ATOM 3586 C CA . TYR C 1 42 ? -3.100 -36.018 -13.419 1.00 23.40 38 TYR C CA 1
ATOM 3587 C C . TYR C 1 42 ? -4.057 -34.834 -13.479 1.00 24.33 38 TYR C C 1
ATOM 3588 O O . TYR C 1 42 ? -5.275 -34.972 -13.231 1.00 23.65 38 TYR C O 1
ATOM 3597 N N . GLU C 1 43 ? -3.472 -33.661 -13.713 1.00 25.27 39 GLU C N 1
ATOM 3598 C CA . GLU C 1 43 ? -4.255 -32.455 -13.789 1.00 26.99 39 GLU C CA 1
ATOM 3599 C C . GLU C 1 43 ? -5.243 -32.571 -14.943 1.00 27.84 39 GLU C C 1
ATOM 3600 O O . GLU C 1 43 ? -6.365 -32.094 -14.875 1.00 28.86 39 GLU C O 1
ATOM 3606 N N . SER C 1 44 ? -4.833 -33.255 -15.982 1.00 28.54 40 SER C N 1
ATOM 3607 C CA . SER C 1 44 ? -5.699 -33.487 -17.111 1.00 28.88 40 SER C CA 1
ATOM 3608 C C . SER C 1 44 ? -6.601 -34.708 -16.883 1.00 29.06 40 SER C C 1
ATOM 3609 O O . SER C 1 44 ? -7.776 -34.683 -17.198 1.00 29.62 40 SER C O 1
ATOM 3612 N N . GLU C 1 45 ? -6.084 -35.766 -16.278 1.00 29.80 41 GLU C N 1
ATOM 3613 C CA . GLU C 1 45 ? -6.883 -36.980 -16.071 1.00 29.66 41 GLU C CA 1
ATOM 3614 C C . GLU C 1 45 ? -7.802 -36.925 -14.880 1.00 28.41 41 GLU C C 1
ATOM 3615 O O . GLU C 1 45 ? -8.746 -37.679 -14.839 1.00 28.34 41 GLU C O 1
ATOM 3621 N N . TYR C 1 46 ? -7.558 -36.053 -13.913 1.00 27.67 42 TYR C N 1
ATOM 3622 C CA . TYR C 1 46 ? -8.395 -36.017 -12.710 1.00 28.24 42 TYR C CA 1
ATOM 3623 C C . TYR C 1 46 ? -8.769 -34.593 -12.338 1.00 29.28 42 TYR C C 1
ATOM 3624 O O . TYR C 1 46 ? -8.559 -34.137 -11.192 1.00 29.06 42 TYR C O 1
ATOM 3633 N N . LYS C 1 47 ? -9.379 -33.920 -13.314 1.00 30.15 43 LYS C N 1
ATOM 3634 C CA . LYS C 1 47 ? -9.768 -32.517 -13.216 1.00 30.80 43 LYS C CA 1
ATOM 3635 C C . LYS C 1 47 ? -10.629 -32.216 -12.029 1.00 30.36 43 LYS C C 1
ATOM 3636 O O . LYS C 1 47 ? -10.573 -31.111 -11.523 1.00 30.41 43 LYS C O 1
ATOM 3642 N N . GLU C 1 48 ? -11.454 -33.158 -11.595 1.00 29.88 44 GLU C N 1
ATOM 3643 C CA . GLU C 1 48 ? -12.338 -32.866 -10.468 1.00 30.37 44 GLU C CA 1
ATOM 3644 C C . GLU C 1 48 ? -11.533 -32.673 -9.180 1.00 28.49 44 GLU C C 1
ATOM 3645 O O . GLU C 1 48 ? -11.801 -31.765 -8.383 1.00 27.52 44 GLU C O 1
ATOM 3651 N N . LEU C 1 49 ? -10.548 -33.553 -9.005 1.00 26.43 45 LEU C N 1
ATOM 3652 C CA . LEU C 1 49 ? -9.578 -33.473 -7.929 1.00 24.71 45 LEU C CA 1
ATOM 3653 C C . LEU C 1 49 ? -8.643 -32.266 -8.107 1.00 24.03 45 LEU C C 1
ATOM 3654 O O . LEU C 1 49 ? -8.332 -31.584 -7.156 1.00 24.43 45 LEU C O 1
ATOM 3659 N N . ALA C 1 50 ? -8.190 -32.035 -9.335 1.00 23.26 46 ALA C N 1
ATOM 3660 C CA . ALA C 1 50 ? -7.406 -30.861 -9.711 1.00 22.35 46 ALA C CA 1
ATOM 3661 C C . ALA C 1 50 ? -8.037 -29.532 -9.260 1.00 22.01 46 ALA C C 1
ATOM 3662 O O . ALA C 1 50 ? -7.343 -28.614 -8.886 1.00 21.79 46 ALA C O 1
ATOM 3664 N N . ILE C 1 51 ? -9.365 -29.448 -9.275 1.00 22.26 47 ILE C N 1
ATOM 3665 C CA . ILE C 1 51 ? -10.063 -28.261 -8.842 1.00 22.32 47 ILE C CA 1
ATOM 3666 C C . ILE C 1 51 ? -9.732 -27.836 -7.392 1.00 22.54 47 ILE C C 1
ATOM 3667 O O . ILE C 1 51 ? -9.839 -26.662 -7.048 1.00 22.54 47 ILE C O 1
ATOM 3672 N N . SER C 1 52 ? -9.305 -28.747 -6.534 1.00 22.92 48 SER C N 1
ATOM 3673 C CA . SER C 1 52 ? -9.076 -28.338 -5.144 1.00 23.14 48 SER C CA 1
ATOM 3674 C C . SER C 1 52 ? -7.894 -27.395 -5.005 1.00 22.53 48 SER C C 1
ATOM 3675 O O . SER C 1 52 ? -7.725 -26.820 -3.962 1.00 21.89 48 SER C O 1
ATOM 3678 N N . GLN C 1 53 ? -7.078 -27.241 -6.040 1.00 23.17 49 GLN C N 1
ATOM 3679 C CA . GLN C 1 53 ? -5.938 -26.315 -6.005 1.00 24.15 49 GLN C CA 1
ATOM 3680 C C . GLN C 1 53 ? -6.361 -24.864 -5.995 1.00 23.53 49 GLN C C 1
ATOM 3681 O O . GLN C 1 53 ? -5.541 -23.971 -5.730 1.00 24.54 49 GLN C O 1
ATOM 3687 N N . VAL C 1 54 ? -7.629 -24.621 -6.335 1.00 22.74 50 VAL C N 1
ATOM 3688 C CA . VAL C 1 54 ? -8.256 -23.294 -6.317 1.00 21.43 50 VAL C CA 1
ATOM 3689 C C . VAL C 1 54 ? -8.361 -22.776 -4.905 1.00 20.01 50 VAL C C 1
ATOM 3690 O O . VAL C 1 54 ? -8.389 -21.569 -4.692 1.00 19.08 50 VAL C O 1
ATOM 3694 N N . TYR C 1 55 ? -8.423 -23.679 -3.938 1.00 18.73 51 TYR C N 1
ATOM 3695 C CA . TYR C 1 55 ? -8.702 -23.268 -2.582 1.00 18.68 51 TYR C CA 1
ATOM 3696 C C . TYR C 1 55 ? -7.445 -23.261 -1.698 1.00 17.60 51 TYR C C 1
ATOM 3697 O O . TYR C 1 55 ? -7.524 -23.257 -0.455 1.00 17.30 51 TYR C O 1
ATOM 3706 N N . ALA C 1 56 ? -6.301 -23.221 -2.364 1.00 16.04 52 ALA C N 1
ATOM 3707 C CA . ALA C 1 56 ? -4.992 -23.140 -1.712 1.00 15.54 52 ALA C CA 1
ATOM 3708 C C . ALA C 1 56 ? -4.737 -21.673 -1.300 1.00 15.15 52 ALA C C 1
ATOM 3709 O O . ALA C 1 56 ? -4.574 -20.799 -2.174 1.00 16.33 52 ALA C O 1
ATOM 3711 N N . PRO C 1 57 ? -4.713 -21.372 -0.005 1.00 14.13 53 PRO C N 1
ATOM 3712 C CA . PRO C 1 57 ? -4.591 -19.979 0.396 1.00 14.55 53 PRO C CA 1
ATOM 3713 C C . PRO C 1 57 ? -3.337 -19.293 -0.105 1.00 15.64 53 PRO C C 1
ATOM 3714 O O . PRO C 1 57 ? -3.426 -18.130 -0.478 1.00 17.25 53 PRO C O 1
ATOM 3718 N N . SER C 1 58 ? -2.185 -19.959 -0.158 1.00 15.98 54 SER C N 1
ATOM 3719 C CA A SER C 1 58 ? -0.962 -19.305 -0.683 0.52 16.09 54 SER C CA 1
ATOM 3720 C CA B SER C 1 58 ? -0.970 -19.297 -0.665 0.48 15.92 54 SER C CA 1
ATOM 3721 C C . SER C 1 58 ? -1.121 -18.946 -2.141 1.00 15.97 54 SER C C 1
ATOM 3722 O O . SER C 1 58 ? -0.470 -18.026 -2.642 1.00 17.48 54 SER C O 1
ATOM 3727 N N . ALA C 1 59 ? -1.960 -19.692 -2.842 1.00 15.41 55 ALA C N 1
ATOM 3728 C CA . ALA C 1 59 ? -2.243 -19.373 -4.276 1.00 14.48 55 ALA C CA 1
ATOM 3729 C C . ALA C 1 59 ? -3.065 -18.102 -4.364 1.00 13.95 55 ALA C C 1
ATOM 3730 O O . ALA C 1 59 ? -2.824 -17.252 -5.216 1.00 16.09 55 ALA C O 1
ATOM 3732 N N . ILE C 1 60 ? -4.031 -17.968 -3.474 1.00 13.20 56 ILE C N 1
ATOM 3733 C CA . ILE C 1 60 ? -4.893 -16.820 -3.492 1.00 13.91 56 ILE C CA 1
ATOM 3734 C C . ILE C 1 60 ? -4.037 -15.601 -3.123 1.00 14.48 56 ILE C C 1
ATOM 3735 O O . ILE C 1 60 ? -3.980 -14.613 -3.845 1.00 15.90 56 ILE C O 1
ATOM 3740 N N . LEU C 1 61 ? -3.271 -15.732 -2.076 1.00 14.68 57 LEU C N 1
ATOM 3741 C CA . LEU C 1 61 ? -2.300 -14.680 -1.704 1.00 15.13 57 LEU C CA 1
ATOM 3742 C C . LEU C 1 61 ? -1.447 -14.295 -2.921 1.00 15.32 57 LEU C C 1
ATOM 3743 O O . LEU C 1 61 ? -1.337 -13.125 -3.319 1.00 13.75 57 LEU C O 1
ATOM 3748 N N . GLY C 1 62 ? -0.862 -15.284 -3.553 1.00 16.36 58 GLY C N 1
ATOM 3749 C CA . GLY C 1 62 ? 0.008 -14.994 -4.676 1.00 17.83 58 GLY C CA 1
ATOM 3750 C C . GLY C 1 62 ? -0.679 -14.248 -5.797 1.00 19.51 58 GLY C C 1
ATOM 3751 O O . GLY C 1 62 ? -0.072 -13.364 -6.407 1.00 20.28 58 GLY C O 1
ATOM 3752 N N . ASP C 1 63 ? -1.943 -14.584 -6.073 1.00 20.30 59 ASP C N 1
ATOM 3753 C CA . ASP C 1 63 ? -2.663 -13.913 -7.146 1.00 21.08 59 ASP C CA 1
ATOM 3754 C C . ASP C 1 63 ? -2.987 -12.445 -6.826 1.00 19.17 59 ASP C C 1
ATOM 3755 O O . ASP C 1 63 ? -2.845 -11.577 -7.661 1.00 17.98 59 ASP C O 1
ATOM 3760 N N . ILE C 1 64 ? -3.478 -12.193 -5.626 1.00 17.90 60 ILE C N 1
ATOM 3761 C CA . ILE C 1 64 ? -3.783 -10.848 -5.190 1.00 17.48 60 ILE C CA 1
ATOM 3762 C C . ILE C 1 64 ? -2.518 -9.988 -5.305 1.00 19.59 60 ILE C C 1
ATOM 3763 O O . ILE C 1 64 ? -2.508 -8.828 -5.748 1.00 19.56 60 ILE C O 1
ATOM 3768 N N . LEU C 1 65 ? -1.419 -10.590 -4.933 1.00 21.70 61 LEU C N 1
ATOM 3769 C CA . LEU C 1 65 ? -0.161 -9.921 -4.955 1.00 23.36 61 LEU C CA 1
ATOM 3770 C C . LEU C 1 65 ? 0.332 -9.622 -6.373 1.00 24.41 61 LEU C C 1
ATOM 3771 O O . LEU C 1 65 ? 0.762 -8.495 -6.645 1.00 25.36 61 LEU C O 1
ATOM 3776 N N . HIS C 1 66 ? 0.251 -10.586 -7.277 1.00 24.66 62 HIS C N 1
ATOM 3777 C CA . HIS C 1 66 ? 0.531 -10.291 -8.697 1.00 24.89 62 HIS C CA 1
ATOM 3778 C C . HIS C 1 66 ? -0.366 -9.182 -9.181 1.00 25.23 62 HIS C C 1
ATOM 3779 O O . HIS C 1 66 ? 0.074 -8.332 -9.931 1.00 27.41 62 HIS C O 1
ATOM 3786 N N . LEU C 1 67 ? -1.617 -9.138 -8.725 1.00 25.27 63 LEU C N 1
ATOM 3787 C CA . LEU C 1 67 ? -2.555 -8.097 -9.147 1.00 24.82 63 LEU C CA 1
ATOM 3788 C C . LEU C 1 67 ? -2.018 -6.760 -8.607 1.00 25.99 63 LEU C C 1
ATOM 3789 O O . LEU C 1 67 ? -1.817 -5.825 -9.354 1.00 26.68 63 LEU C O 1
ATOM 3794 N N . GLY C 1 68 ? -1.773 -6.687 -7.293 1.00 26.95 64 GLY C N 1
ATOM 3795 C CA . GLY C 1 68 ? -1.158 -5.521 -6.650 1.00 26.79 64 GLY C CA 1
ATOM 3796 C C . GLY C 1 68 ? 0.023 -5.036 -7.455 1.00 28.04 64 GLY C C 1
ATOM 3797 O O . GLY C 1 68 ? 0.148 -3.878 -7.756 1.00 29.02 64 GLY C O 1
ATOM 3798 N N . LEU C 1 69 ? 0.895 -5.928 -7.842 1.00 30.35 65 LEU C N 1
ATOM 3799 C CA . LEU C 1 69 ? 2.225 -5.501 -8.220 1.00 32.67 65 LEU C CA 1
ATOM 3800 C C . LEU C 1 69 ? 2.235 -5.228 -9.669 1.00 36.97 65 LEU C C 1
ATOM 3801 O O . LEU C 1 69 ? 2.951 -4.351 -10.146 1.00 38.78 65 LEU C O 1
ATOM 3806 N N . GLU C 1 70 ? 1.415 -5.984 -10.384 1.00 41.73 66 GLU C N 1
ATOM 3807 C CA . GLU C 1 70 ? 1.188 -5.740 -11.813 1.00 44.76 66 GLU C CA 1
ATOM 3808 C C . GLU C 1 70 ? 0.553 -4.364 -12.094 1.00 45.45 66 GLU C C 1
ATOM 3809 O O . GLU C 1 70 ? 0.900 -3.734 -13.075 1.00 46.16 66 GLU C O 1
ATOM 3815 N N . SER C 1 71 ? -0.320 -3.880 -11.233 1.00 46.15 67 SER C N 1
ATOM 3816 C CA . SER C 1 71 ? -0.822 -2.523 -11.416 1.00 47.33 67 SER C CA 1
ATOM 3817 C C . SER C 1 71 ? 0.296 -1.474 -11.567 1.00 46.94 67 SER C C 1
ATOM 3818 O O . SER C 1 71 ? 0.260 -0.650 -12.483 1.00 47.29 67 SER C O 1
ATOM 3821 N N . VAL C 1 72 ? 1.260 -1.497 -10.631 1.00 46.26 68 VAL C N 1
ATOM 3822 C CA . VAL C 1 72 ? 2.435 -0.586 -10.639 1.00 45.00 68 VAL C CA 1
ATOM 3823 C C . VAL C 1 72 ? 3.328 -0.765 -11.859 1.00 43.43 68 VAL C C 1
ATOM 3824 O O . VAL C 1 72 ? 3.915 0.174 -12.310 1.00 43.98 68 VAL C O 1
ATOM 3828 N N . LEU C 1 73 ? 3.459 -1.972 -12.373 1.00 41.96 69 LEU C N 1
ATOM 3829 C CA . LEU C 1 73 ? 4.242 -2.203 -13.605 1.00 40.96 69 LEU C CA 1
ATOM 3830 C C . LEU C 1 73 ? 3.610 -1.623 -14.873 1.00 41.14 69 LEU C C 1
ATOM 3831 O O . LEU C 1 73 ? 4.296 -1.248 -15.823 1.00 40.90 69 LEU C O 1
ATOM 3836 N N . LYS C 1 74 ? 2.289 -1.610 -14.905 1.00 41.20 70 LYS C N 1
ATOM 3837 C CA . LYS C 1 74 ? 1.583 -1.001 -15.997 1.00 41.54 70 LYS C CA 1
ATOM 3838 C C . LYS C 1 74 ? 1.843 0.491 -15.926 1.00 41.09 70 LYS C C 1
ATOM 3839 O O . LYS C 1 74 ? 2.332 1.118 -16.895 1.00 40.47 70 LYS C O 1
ATOM 3845 N N . GLY C 1 75 ? 1.533 1.040 -14.744 1.00 40.58 71 GLY C N 1
ATOM 3846 C CA . GLY C 1 75 ? 1.492 2.479 -14.548 1.00 39.92 71 GLY C CA 1
ATOM 3847 C C . GLY C 1 75 ? 2.780 3.277 -14.345 1.00 39.62 71 GLY C C 1
ATOM 3848 O O . GLY C 1 75 ? 2.683 4.455 -14.009 1.00 41.83 71 GLY C O 1
ATOM 3849 N N . ASN C 1 76 ? 3.971 2.678 -14.451 1.00 38.30 72 ASN C N 1
ATOM 3850 C CA A ASN C 1 76 ? 5.295 3.404 -14.253 0.52 37.29 72 ASN C CA 1
ATOM 3851 C CA B ASN C 1 76 ? 5.200 3.402 -14.250 0.48 37.25 72 ASN C CA 1
ATOM 3852 C C . ASN C 1 76 ? 6.268 2.836 -15.222 1.00 37.79 72 ASN C C 1
ATOM 3853 O O . ASN C 1 76 ? 7.141 3.534 -15.658 1.00 37.87 72 ASN C O 1
ATOM 3862 N N . PHE C 1 77 ? 6.167 1.544 -15.533 1.00 39.58 73 PHE C N 1
ATOM 3863 C CA . PHE C 1 77 ? 7.035 0.913 -16.511 1.00 41.32 73 PHE C CA 1
ATOM 3864 C C . PHE C 1 77 ? 6.364 0.698 -17.854 1.00 44.51 73 PHE C C 1
ATOM 3865 O O . PHE C 1 77 ? 6.993 0.189 -18.773 1.00 44.16 73 PHE C O 1
ATOM 3873 N N . ASN C 1 78 ? 5.104 1.105 -17.984 1.00 48.28 74 ASN C N 1
ATOM 3874 C CA . ASN C 1 78 ? 4.419 0.987 -19.258 1.00 50.86 74 ASN C CA 1
ATOM 3875 C C . ASN C 1 78 ? 4.692 -0.440 -19.738 1.00 50.56 74 ASN C C 1
ATOM 3876 O O . ASN C 1 78 ? 5.373 -0.675 -20.754 1.00 51.04 74 ASN C O 1
ATOM 3881 N N . ALA C 1 79 ? 4.190 -1.395 -18.954 1.00 49.13 75 ALA C N 1
ATOM 3882 C CA . ALA C 1 79 ? 4.359 -2.804 -19.258 1.00 47.25 75 ALA C CA 1
ATOM 3883 C C . ALA C 1 79 ? 3.037 -3.412 -19.625 1.00 45.35 75 ALA C C 1
ATOM 3884 O O . ALA C 1 79 ? 1.977 -2.947 -19.246 1.00 44.10 75 ALA C O 1
ATOM 3886 N N . GLU C 1 80 ? 3.128 -4.501 -20.355 1.00 44.03 76 GLU C N 1
ATOM 3887 C CA . GLU C 1 80 ? 1.985 -5.328 -20.626 1.00 43.32 76 GLU C CA 1
ATOM 3888 C C . GLU C 1 80 ? 1.977 -6.407 -19.543 1.00 41.26 76 GLU C C 1
ATOM 3889 O O . GLU C 1 80 ? 3.028 -6.996 -19.257 1.00 40.20 76 GLU C O 1
ATOM 3895 N N . THR C 1 81 ? 0.816 -6.644 -18.928 1.00 39.31 77 THR C N 1
ATOM 3896 C CA . THR C 1 81 ? 0.695 -7.697 -17.932 1.00 38.37 77 THR C CA 1
ATOM 3897 C C . THR C 1 81 ? -0.062 -8.907 -18.478 1.00 38.84 77 THR C C 1
ATOM 3898 O O . THR C 1 81 ? -0.811 -8.781 -19.408 1.00 38.33 77 THR C O 1
ATOM 3902 N N . GLU C 1 82 ? 0.167 -10.083 -17.883 1.00 39.91 78 GLU C N 1
ATOM 3903 C CA . GLU C 1 82 ? -0.592 -11.310 -18.164 1.00 39.99 78 GLU C CA 1
ATOM 3904 C C . GLU C 1 82 ? -0.626 -11.591 -19.675 1.00 39.08 78 GLU C C 1
ATOM 3905 O O . GLU C 1 82 ? -1.695 -11.813 -20.264 1.00 39.07 78 GLU C O 1
ATOM 3911 N N . VAL C 1 83 ? 0.564 -11.575 -20.278 1.00 37.78 79 VAL C N 1
ATOM 3912 C CA . VAL C 1 83 ? 0.756 -11.599 -21.728 1.00 37.03 79 VAL C CA 1
ATOM 3913 C C . VAL C 1 83 ? 0.963 -13.012 -22.272 1.00 37.71 79 VAL C C 1
ATOM 3914 O O . VAL C 1 83 ? 1.961 -13.637 -21.939 1.00 37.58 79 VAL C O 1
ATOM 3918 N N . GLU C 1 84 ? 0.050 -13.495 -23.120 1.00 38.45 80 GLU C N 1
ATOM 3919 C CA . GLU C 1 84 ? 0.106 -14.869 -23.665 1.00 39.91 80 GLU C CA 1
ATOM 3920 C C . GLU C 1 84 ? 0.763 -15.021 -25.054 1.00 40.04 80 GLU C C 1
ATOM 3921 O O . GLU C 1 84 ? 0.702 -14.132 -25.900 1.00 40.03 80 GLU C O 1
ATOM 3927 N N . THR C 1 85 ? 1.378 -16.170 -25.287 1.00 40.28 81 THR C N 1
ATOM 3928 C CA . THR C 1 85 ? 1.835 -16.491 -26.602 1.00 41.05 81 THR C CA 1
ATOM 3929 C C . THR C 1 85 ? 2.081 -17.994 -26.724 1.00 42.56 81 THR C C 1
ATOM 3930 O O . THR C 1 85 ? 2.102 -18.719 -25.710 1.00 42.57 81 THR C O 1
ATOM 3934 N N . LEU C 1 86 ? 2.258 -18.435 -27.973 1.00 43.58 82 LEU C N 1
ATOM 3935 C CA . LEU C 1 86 ? 2.546 -19.815 -28.318 1.00 45.10 82 LEU C CA 1
ATOM 3936 C C . LEU C 1 86 ? 3.817 -19.887 -29.119 1.00 45.47 82 LEU C C 1
ATOM 3937 O O . LEU C 1 86 ? 4.198 -18.930 -29.766 1.00 46.46 82 LEU C O 1
ATOM 3942 N N . ARG C 1 87 ? 4.478 -21.022 -29.107 1.00 45.15 83 ARG C N 1
ATOM 3943 C CA . ARG C 1 87 ? 5.549 -21.214 -30.035 1.00 45.39 83 ARG C CA 1
ATOM 3944 C C . ARG C 1 87 ? 5.748 -22.688 -30.161 1.00 46.44 83 ARG C C 1
ATOM 3945 O O . ARG C 1 87 ? 5.660 -23.412 -29.177 1.00 46.37 83 ARG C O 1
ATOM 3953 N N . GLU C 1 88 ? 6.006 -23.116 -31.395 1.00 47.92 84 GLU C N 1
ATOM 3954 C CA . GLU C 1 88 ? 6.068 -24.509 -31.747 1.00 48.83 84 GLU C CA 1
ATOM 3955 C C . GLU C 1 88 ? 7.466 -25.014 -31.738 1.00 49.70 84 GLU C C 1
ATOM 3956 O O . GLU C 1 88 ? 8.423 -24.276 -32.022 1.00 48.68 84 GLU C O 1
ATOM 3962 N N . ILE C 1 89 ? 7.519 -26.308 -31.435 1.00 51.46 85 ILE C N 1
ATOM 3963 C CA . ILE C 1 89 ? 8.704 -27.156 -31.433 1.00 53.07 85 ILE C CA 1
ATOM 3964 C C . ILE C 1 89 ? 8.252 -28.502 -31.999 1.00 55.29 85 ILE C C 1
ATOM 3965 O O . ILE C 1 89 ? 7.044 -28.815 -31.998 1.00 54.60 85 ILE C O 1
ATOM 3970 N N . ASN C 1 90 ? 9.207 -29.321 -32.436 1.00 57.81 86 ASN C N 1
ATOM 3971 C CA . ASN C 1 90 ? 8.871 -30.670 -32.881 1.00 59.70 86 ASN C CA 1
ATOM 3972 C C . ASN C 1 90 ? 9.468 -31.733 -31.956 1.00 59.47 86 ASN C C 1
ATOM 3973 O O . ASN C 1 90 ? 10.628 -31.669 -31.606 1.00 59.47 86 ASN C O 1
ATOM 3978 N N . VAL C 1 91 ? 8.656 -32.696 -31.539 1.00 59.59 87 VAL C N 1
ATOM 3979 C CA . VAL C 1 91 ? 9.083 -33.669 -30.537 1.00 60.05 87 VAL C CA 1
ATOM 3980 C C . VAL C 1 91 ? 8.852 -35.123 -30.993 1.00 62.22 87 VAL C C 1
ATOM 3981 O O . VAL C 1 91 ? 7.708 -35.616 -31.110 1.00 61.74 87 VAL C O 1
ATOM 3985 N N . GLY C 1 92 ? 9.973 -35.805 -31.233 1.00 65.04 88 GLY C N 1
ATOM 3986 C CA . GLY C 1 92 ? 9.958 -37.142 -31.800 1.00 67.39 88 GLY C CA 1
ATOM 3987 C C . GLY C 1 92 ? 9.237 -37.127 -33.137 1.00 69.53 88 GLY C C 1
ATOM 3988 O O . GLY C 1 92 ? 8.723 -38.160 -33.560 1.00 70.05 88 GLY C O 1
ATOM 3989 N N . GLY C 1 93 ? 9.209 -35.960 -33.796 1.00 71.46 89 GLY C N 1
ATOM 3990 C CA . GLY C 1 93 ? 8.420 -35.749 -35.015 1.00 72.48 89 GLY C CA 1
ATOM 3991 C C . GLY C 1 93 ? 7.200 -34.844 -34.859 1.00 72.73 89 GLY C C 1
ATOM 3992 O O . GLY C 1 93 ? 7.028 -33.893 -35.629 1.00 73.08 89 GLY C O 1
ATOM 3993 N N . LYS C 1 94 ? 6.352 -35.128 -33.870 1.00 72.14 90 LYS C N 1
ATOM 3994 C CA . LYS C 1 94 ? 5.069 -34.415 -33.712 1.00 71.26 90 LYS C CA 1
ATOM 3995 C C . LYS C 1 94 ? 5.259 -32.932 -33.352 1.00 68.87 90 LYS C C 1
ATOM 3996 O O . LYS C 1 94 ? 6.166 -32.573 -32.591 1.00 68.88 90 LYS C O 1
ATOM 4002 N N . VAL C 1 95 ? 4.409 -32.072 -33.903 1.00 65.57 91 VAL C N 1
ATOM 4003 C CA . VAL C 1 95 ? 4.430 -30.651 -33.553 1.00 62.77 91 VAL C CA 1
ATOM 4004 C C . VAL C 1 95 ? 3.595 -30.326 -32.308 1.00 60.24 91 VAL C C 1
ATOM 4005 O O . VAL C 1 95 ? 2.364 -30.432 -32.329 1.00 59.97 91 VAL C O 1
ATOM 4009 N N . TYR C 1 96 ? 4.283 -29.895 -31.241 1.00 56.91 92 TYR C N 1
ATOM 4010 C CA . TYR C 1 96 ? 3.632 -29.466 -29.990 1.00 53.98 92 TYR C CA 1
ATOM 4011 C C . TYR C 1 96 ? 3.691 -27.956 -29.840 1.00 50.92 92 TYR C C 1
ATOM 4012 O O . TYR C 1 96 ? 4.637 -27.302 -30.306 1.00 50.50 92 TYR C O 1
ATOM 4021 N N . LYS C 1 97 ? 2.667 -27.407 -29.199 1.00 47.33 93 LYS C N 1
ATOM 4022 C CA . LYS C 1 97 ? 2.620 -25.977 -28.939 1.00 45.10 93 LYS C CA 1
ATOM 4023 C C . LYS C 1 97 ? 3.059 -25.705 -27.496 1.00 43.07 93 LYS C C 1
ATOM 4024 O O . LYS C 1 97 ? 2.563 -26.316 -26.559 1.00 42.12 93 LYS C O 1
ATOM 4027 N N . ILE C 1 98 ? 3.992 -24.785 -27.311 1.00 41.31 94 ILE C N 1
ATOM 4028 C CA . ILE C 1 98 ? 4.351 -24.380 -25.966 1.00 39.88 94 ILE C CA 1
ATOM 4029 C C . ILE C 1 98 ? 3.757 -23.047 -25.624 1.00 39.93 94 ILE C C 1
ATOM 4030 O O . ILE C 1 98 ? 4.177 -22.039 -26.160 1.00 39.99 94 ILE C O 1
ATOM 4035 N N . LYS C 1 99 ? 2.829 -23.066 -24.677 1.00 40.08 95 LYS C N 1
ATOM 4036 C CA . LYS C 1 99 ? 2.003 -21.923 -24.309 1.00 40.69 95 LYS C CA 1
ATOM 4037 C C . LYS C 1 99 ? 2.445 -21.324 -22.967 1.00 38.98 95 LYS C C 1
ATOM 4038 O O . LYS C 1 99 ? 2.497 -22.018 -21.936 1.00 39.65 95 LYS C O 1
ATOM 4044 N N . GLY C 1 100 ? 2.704 -20.027 -22.956 1.00 36.50 96 GLY C N 1
ATOM 4045 C CA . GLY C 1 100 ? 3.106 -19.343 -21.742 1.00 34.63 96 GLY C CA 1
ATOM 4046 C C . GLY C 1 100 ? 2.414 -18.027 -21.529 1.00 33.22 96 GLY C C 1
ATOM 4047 O O . GLY C 1 100 ? 2.013 -17.375 -22.467 1.00 34.61 96 GLY C O 1
ATOM 4048 N N . ARG C 1 101 ? 2.305 -17.609 -20.282 1.00 31.72 97 ARG C N 1
ATOM 4049 C CA . ARG C 1 101 ? 1.722 -16.324 -19.949 1.00 30.14 97 ARG C CA 1
ATOM 4050 C C . ARG C 1 101 ? 2.687 -15.628 -19.030 1.00 28.48 97 ARG C C 1
ATOM 4051 O O . ARG C 1 101 ? 2.923 -16.130 -17.943 1.00 29.11 97 ARG C O 1
ATOM 4059 N N . ALA C 1 102 ? 3.278 -14.502 -19.462 1.00 26.79 98 ALA C N 1
ATOM 4060 C CA . ALA C 1 102 ? 4.249 -13.767 -18.643 1.00 24.61 98 ALA C CA 1
ATOM 4061 C C . ALA C 1 102 ? 3.516 -12.823 -17.738 1.00 23.45 98 ALA C C 1
ATOM 4062 O O . ALA C 1 102 ? 2.509 -12.212 -18.184 1.00 23.99 98 ALA C O 1
ATOM 4064 N N . ASP C 1 103 ? 4.025 -12.672 -16.498 1.00 21.11 99 ASP C N 1
ATOM 4065 C CA . ASP C 1 103 ? 3.449 -11.736 -15.519 1.00 20.07 99 ASP C CA 1
ATOM 4066 C C . ASP C 1 103 ? 3.484 -10.293 -16.038 1.00 20.00 99 ASP C C 1
ATOM 4067 O O . ASP C 1 103 ? 2.549 -9.542 -15.834 1.00 19.71 99 ASP C O 1
ATOM 4072 N N . ALA C 1 104 ? 4.550 -9.932 -16.730 1.00 20.36 100 ALA C N 1
ATOM 4073 C CA . ALA C 1 104 ? 4.690 -8.617 -17.306 1.00 22.42 100 ALA C CA 1
ATOM 4074 C C . ALA C 1 104 ? 5.750 -8.636 -18.395 1.00 24.66 100 ALA C C 1
ATOM 4075 O O . ALA C 1 104 ? 6.741 -9.380 -18.291 1.00 24.45 100 ALA C O 1
ATOM 4077 N N . ILE C 1 105 ? 5.550 -7.844 -19.436 1.00 27.16 101 ILE C N 1
ATOM 4078 C CA . ILE C 1 105 ? 6.625 -7.624 -20.355 1.00 30.81 101 ILE C CA 1
ATOM 4079 C C . ILE C 1 105 ? 6.806 -6.148 -20.626 1.00 34.18 101 ILE C C 1
ATOM 4080 O O . ILE C 1 105 ? 5.840 -5.374 -20.654 1.00 34.20 101 ILE C O 1
ATOM 4085 N N . ILE C 1 106 ? 8.054 -5.768 -20.829 1.00 38.72 102 ILE C N 1
ATOM 4086 C CA . ILE C 1 106 ? 8.401 -4.375 -21.085 1.00 42.76 102 ILE C CA 1
ATOM 4087 C C . ILE C 1 106 ? 9.095 -4.218 -22.414 1.00 46.21 102 ILE C C 1
ATOM 4088 O O . ILE C 1 106 ? 10.068 -4.927 -22.675 1.00 46.40 102 ILE C O 1
ATOM 4093 N N . ARG C 1 107 ? 8.604 -3.266 -23.218 1.00 50.37 103 ARG C N 1
ATOM 4094 C CA . ARG C 1 107 ? 9.083 -3.026 -24.601 1.00 52.86 103 ARG C CA 1
ATOM 4095 C C . ARG C 1 107 ? 9.570 -1.580 -24.839 1.00 53.42 103 ARG C C 1
ATOM 4096 O O . ARG C 1 107 ? 10.744 -1.350 -25.187 1.00 53.87 103 ARG C O 1
ATOM 4104 N N . LYS C 1 112 ? 14.967 -2.959 -26.839 1.00 71.44 108 LYS C N 1
ATOM 4105 C CA . LYS C 1 112 ? 14.761 -4.389 -26.602 1.00 70.42 108 LYS C CA 1
ATOM 4106 C C . LYS C 1 112 ? 13.674 -4.609 -25.532 1.00 68.00 108 LYS C C 1
ATOM 4107 O O . LYS C 1 112 ? 13.147 -3.635 -24.968 1.00 67.70 108 LYS C O 1
ATOM 4109 N N . SER C 1 113 ? 13.336 -5.878 -25.264 1.00 63.45 109 SER C N 1
ATOM 4110 C CA . SER C 1 113 ? 12.227 -6.192 -24.335 1.00 59.14 109 SER C CA 1
ATOM 4111 C C . SER C 1 113 ? 12.604 -7.025 -23.078 1.00 53.31 109 SER C C 1
ATOM 4112 O O . SER C 1 113 ? 13.454 -7.889 -23.137 1.00 51.42 109 SER C O 1
ATOM 4115 N N . ILE C 1 114 ? 11.930 -6.736 -21.964 1.00 47.04 110 ILE C N 1
ATOM 4116 C CA . ILE C 1 114 ? 12.184 -7.392 -20.674 1.00 42.33 110 ILE C CA 1
ATOM 4117 C C . ILE C 1 114 ? 10.982 -8.213 -20.192 1.00 38.03 110 ILE C C 1
ATOM 4118 O O . ILE C 1 114 ? 9.888 -7.706 -20.069 1.00 37.15 110 ILE C O 1
ATOM 4123 N N . VAL C 1 115 ? 11.199 -9.4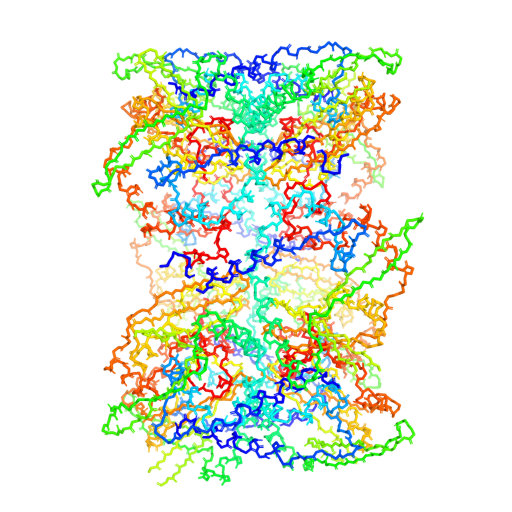83 -19.904 1.00 34.01 111 VAL C N 1
ATOM 4124 C CA . VAL C 1 115 ? 10.172 -10.306 -19.249 1.00 31.17 111 VAL C CA 1
ATOM 4125 C C . VAL C 1 115 ? 10.370 -10.320 -17.733 1.00 28.88 111 VAL C C 1
ATOM 4126 O O . VAL C 1 115 ? 11.484 -10.509 -17.226 1.00 28.38 111 VAL C O 1
ATOM 4130 N N . ILE C 1 116 ? 9.275 -10.154 -17.017 1.00 26.58 112 ILE C N 1
ATOM 4131 C CA . ILE C 1 116 ? 9.305 -10.059 -15.586 1.00 24.84 112 ILE C CA 1
ATOM 4132 C C . ILE C 1 116 ? 8.474 -11.174 -14.954 1.00 24.03 112 ILE C C 1
ATOM 4133 O O . ILE C 1 116 ? 7.336 -11.362 -15.294 1.00 23.43 112 ILE C O 1
ATOM 4138 N N . GLU C 1 117 ? 9.069 -11.900 -14.026 1.00 23.70 113 GLU C N 1
ATOM 4139 C CA . GLU C 1 117 ? 8.377 -12.964 -13.353 1.00 23.96 113 GLU C CA 1
ATOM 4140 C C . GLU C 1 117 ? 8.416 -12.662 -11.880 1.00 23.76 113 GLU C C 1
ATOM 4141 O O . GLU C 1 117 ? 9.504 -12.442 -11.315 1.00 23.36 113 GLU C O 1
ATOM 4147 N N . ILE C 1 118 ? 7.229 -12.631 -11.281 1.00 23.06 114 ILE C N 1
ATOM 4148 C CA . ILE C 1 118 ? 7.062 -12.266 -9.901 1.00 23.04 114 ILE C CA 1
ATOM 4149 C C . ILE C 1 118 ? 6.744 -13.528 -9.123 1.00 22.84 114 ILE C C 1
ATOM 4150 O O . ILE C 1 118 ? 5.890 -14.301 -9.511 1.00 22.88 114 ILE C O 1
ATOM 4155 N N . LYS C 1 119 ? 7.363 -13.674 -7.969 1.00 22.34 115 LYS C N 1
ATOM 4156 C CA . LYS C 1 119 ? 7.161 -14.861 -7.168 1.00 21.22 115 LYS C CA 1
ATOM 4157 C C . LYS C 1 119 ? 6.951 -14.421 -5.754 1.00 20.95 115 LYS C C 1
ATOM 4158 O O . LYS C 1 119 ? 7.422 -13.373 -5.360 1.00 19.43 115 LYS C O 1
ATOM 4164 N N . THR C 1 120 ? 6.230 -15.235 -5.003 1.00 22.01 116 THR C N 1
ATOM 4165 C CA . THR C 1 120 ? 6.127 -15.047 -3.574 1.00 23.32 116 THR C CA 1
ATOM 4166 C C . THR C 1 120 ? 6.211 -16.281 -2.671 1.00 23.45 116 THR C C 1
ATOM 4167 O O . THR C 1 120 ? 5.232 -16.707 -2.170 1.00 25.72 116 THR C O 1
ATOM 4171 N N . SER C 1 121 ? 7.376 -16.818 -2.393 1.00 23.63 117 SER C N 1
ATOM 4172 C CA . SER C 1 121 ? 7.533 -17.851 -1.346 1.00 23.04 117 SER C CA 1
ATOM 4173 C C . SER C 1 121 ? 7.144 -17.371 0.020 1.00 22.59 117 SER C C 1
ATOM 4174 O O . SER C 1 121 ? 7.079 -16.189 0.253 1.00 23.60 117 SER C O 1
ATOM 4177 N N . ARG C 1 122 ? 6.925 -18.260 0.966 1.00 22.32 118 ARG C N 1
ATOM 4178 C CA . ARG C 1 122 ? 6.897 -17.805 2.370 1.00 22.85 118 ARG C CA 1
ATOM 4179 C C . ARG C 1 122 ? 8.263 -17.801 3.044 1.00 22.38 118 ARG C C 1
ATOM 4180 O O . ARG C 1 122 ? 8.410 -17.365 4.181 1.00 22.66 118 ARG C O 1
ATOM 4188 N N . SER C 1 123 ? 9.277 -18.233 2.322 1.00 22.22 119 SER C N 1
ATOM 4189 C CA . SER C 1 123 ? 10.605 -18.345 2.877 1.00 22.99 119 SER C CA 1
ATOM 4190 C C . SER C 1 123 ? 11.527 -17.693 1.867 1.00 22.29 119 SER C C 1
ATOM 4191 O O . SER C 1 123 ? 11.221 -17.784 0.677 1.00 21.57 119 SER C O 1
ATOM 4194 N N . ASP C 1 124 ? 12.643 -17.102 2.317 1.00 21.21 120 ASP C N 1
ATOM 4195 C CA . ASP C 1 124 ? 13.632 -16.600 1.400 1.00 21.44 120 ASP C CA 1
ATOM 4196 C C . ASP C 1 124 ? 14.878 -17.468 1.299 1.00 22.42 120 ASP C C 1
ATOM 4197 O O . ASP C 1 124 ? 15.894 -17.016 0.735 1.00 21.38 120 ASP C O 1
ATOM 4202 N N . LYS C 1 125 ? 14.828 -18.706 1.797 1.00 23.88 121 LYS C N 1
ATOM 4203 C CA . LYS C 1 125 ? 15.976 -19.627 1.583 1.00 26.22 121 LYS C CA 1
ATOM 4204 C C . LYS C 1 125 ? 16.248 -19.979 0.101 1.00 24.22 121 LYS C C 1
ATOM 4205 O O . LYS C 1 125 ? 15.379 -20.378 -0.615 1.00 22.89 121 LYS C O 1
ATOM 4211 N N . GLY C 1 126 ? 17.499 -19.800 -0.328 1.00 23.18 122 GLY C N 1
ATOM 4212 C CA . GLY C 1 126 ? 17.976 -20.349 -1.584 1.00 21.54 122 GLY C CA 1
ATOM 4213 C C . GLY C 1 126 ? 17.650 -19.550 -2.812 1.00 20.87 122 GLY C C 1
ATOM 4214 O O . GLY C 1 126 ? 17.803 -20.050 -3.945 1.00 23.12 122 GLY C O 1
ATOM 4215 N N . LEU C 1 127 ? 17.243 -18.301 -2.640 1.00 18.05 123 LEU C N 1
ATOM 4216 C CA . LEU C 1 127 ? 16.795 -17.554 -3.787 1.00 16.65 123 LEU C CA 1
ATOM 4217 C C . LEU C 1 127 ? 17.994 -17.296 -4.707 1.00 16.43 123 LEU C C 1
ATOM 4218 O O . LEU C 1 127 ? 19.089 -16.954 -4.238 1.00 17.00 123 LEU C O 1
ATOM 4223 N N . PRO C 1 128 ? 17.803 -17.458 -6.009 1.00 15.20 124 PRO C N 1
ATOM 4224 C CA . PRO C 1 128 ? 16.604 -17.860 -6.741 1.00 15.37 124 PRO C CA 1
ATOM 4225 C C . PRO C 1 128 ? 16.517 -19.368 -6.945 1.00 16.42 124 PRO C C 1
ATOM 4226 O O . PRO C 1 128 ? 17.551 -20.023 -7.180 1.00 17.90 124 PRO C O 1
ATOM 4230 N N . LEU C 1 129 ? 15.295 -19.909 -6.821 1.00 16.91 125 LEU C N 1
ATOM 4231 C CA . LEU C 1 129 ? 15.022 -21.319 -6.933 1.00 16.69 125 LEU C CA 1
ATOM 4232 C C . LEU C 1 129 ? 15.169 -21.772 -8.395 1.00 18.62 125 LEU C C 1
ATOM 4233 O O . LEU C 1 129 ? 14.763 -21.069 -9.328 1.00 19.28 125 LEU C O 1
ATOM 4238 N N . ILE C 1 130 ? 15.801 -22.929 -8.601 1.00 20.87 126 ILE C N 1
ATOM 4239 C CA . ILE C 1 130 ? 16.258 -23.291 -9.932 1.00 22.19 126 ILE C CA 1
ATOM 4240 C C . ILE C 1 130 ? 15.033 -23.370 -10.837 1.00 23.09 126 ILE C C 1
ATOM 4241 O O . ILE C 1 130 ? 15.077 -22.912 -11.976 1.00 24.69 126 ILE C O 1
ATOM 4246 N N . HIS C 1 131 ? 13.930 -23.899 -10.321 1.00 23.09 127 HIS C N 1
ATOM 4247 C CA . HIS C 1 131 ? 12.752 -24.054 -11.146 1.00 23.12 127 HIS C CA 1
ATOM 4248 C C . HIS C 1 131 ? 12.114 -22.722 -11.541 1.00 23.00 127 HIS C C 1
ATOM 4249 O O . HIS C 1 131 ? 11.536 -22.628 -12.607 1.00 23.29 127 HIS C O 1
ATOM 4256 N N . HIS C 1 132 ? 12.246 -21.700 -10.705 1.00 22.70 128 HIS C N 1
ATOM 4257 C CA . HIS C 1 132 ? 11.757 -20.376 -11.052 1.00 22.02 128 HIS C CA 1
ATOM 4258 C C . HIS C 1 132 ? 12.655 -19.773 -12.091 1.00 22.04 128 HIS C C 1
ATOM 4259 O O . HIS C 1 132 ? 12.179 -19.128 -12.997 1.00 22.03 128 HIS C O 1
ATOM 4266 N N . LYS C 1 133 ? 13.960 -19.984 -11.979 1.00 22.90 129 LYS C N 1
ATOM 4267 C CA . LYS C 1 133 ? 14.872 -19.503 -13.007 1.00 24.25 129 LYS C CA 1
ATOM 4268 C C . LYS C 1 133 ? 14.627 -20.194 -14.373 1.00 24.97 129 LYS C C 1
ATOM 4269 O O . LYS C 1 133 ? 14.604 -19.542 -15.406 1.00 25.04 129 LYS C O 1
ATOM 4283 N N . GLN C 1 135 ? 11.901 -21.602 -15.670 1.00 26.04 131 GLN C N 1
ATOM 4284 C CA . GLN C 1 135 ? 10.680 -21.014 -16.174 1.00 25.16 131 GLN C CA 1
ATOM 4285 C C . GLN C 1 135 ? 10.964 -19.712 -16.900 1.00 25.35 131 GLN C C 1
ATOM 4286 O O . GLN C 1 135 ? 10.723 -19.600 -18.085 1.00 25.30 131 GLN C O 1
ATOM 4292 N N . LEU C 1 136 ? 11.519 -18.740 -16.194 1.00 25.86 132 LEU C N 1
ATOM 4293 C CA . LEU C 1 136 ? 11.880 -17.464 -16.793 1.00 26.70 132 LEU C CA 1
ATOM 4294 C C . LEU C 1 136 ? 12.788 -17.606 -18.000 1.00 28.65 132 LEU C C 1
ATOM 4295 O O . LEU C 1 136 ? 12.646 -16.870 -18.961 1.00 30.21 132 LEU C O 1
ATOM 4300 N N . GLN C 1 137 ? 13.738 -18.524 -17.929 1.00 30.41 133 GLN C N 1
ATOM 4301 C CA . GLN C 1 137 ? 14.637 -18.786 -19.039 1.00 31.57 133 GLN C CA 1
ATOM 4302 C C . GLN C 1 137 ? 13.840 -19.245 -20.257 1.00 32.68 133 GLN C C 1
ATOM 4303 O O . GLN C 1 137 ? 14.084 -18.787 -21.385 1.00 33.26 133 GLN C O 1
ATOM 4309 N N . ILE C 1 138 ? 12.848 -20.097 -20.020 1.00 33.38 134 ILE C N 1
ATOM 4310 C CA . ILE C 1 138 ? 11.995 -20.562 -21.111 1.00 33.43 134 ILE C CA 1
ATOM 4311 C C . ILE C 1 138 ? 11.143 -19.418 -21.673 1.00 33.17 134 ILE C C 1
ATOM 4312 O O . ILE C 1 138 ? 11.026 -19.308 -22.877 1.00 34.28 134 ILE C O 1
ATOM 4317 N N . TYR C 1 139 ? 10.571 -18.556 -20.835 1.00 32.33 135 TYR C N 1
ATOM 4318 C CA . TYR C 1 139 ? 9.823 -17.391 -21.351 1.00 31.10 135 TYR C CA 1
ATOM 4319 C C . TYR C 1 139 ? 10.703 -16.482 -22.205 1.00 30.92 135 TYR C C 1
ATOM 4320 O O . TYR C 1 139 ? 10.218 -15.843 -23.139 1.00 30.53 135 TYR C O 1
ATOM 4329 N N . LEU C 1 140 ? 11.988 -16.400 -21.881 1.00 30.74 136 LEU C N 1
ATOM 4330 C CA . LEU C 1 140 ? 12.882 -15.622 -22.714 1.00 31.01 136 LEU C CA 1
ATOM 4331 C C . LEU C 1 140 ? 12.880 -16.207 -24.134 1.00 32.97 136 LEU C C 1
ATOM 4332 O O . LEU C 1 140 ? 12.658 -15.492 -25.107 1.00 33.35 136 LEU C O 1
ATOM 4337 N N . TRP C 1 141 ? 13.108 -17.516 -24.243 1.00 34.57 137 TRP C N 1
ATOM 4338 C CA . TRP C 1 141 ? 12.954 -18.220 -25.508 1.00 35.53 137 TRP C CA 1
ATOM 4339 C C . TRP C 1 141 ? 11.577 -17.979 -26.090 1.00 35.51 137 TRP C C 1
ATOM 4340 O O . TRP C 1 141 ? 11.466 -17.510 -27.235 1.00 36.71 137 TRP C O 1
ATOM 4351 N N . LEU C 1 142 ? 10.533 -18.261 -25.317 1.00 34.36 138 LEU C N 1
ATOM 4352 C CA . LEU C 1 142 ? 9.173 -18.117 -25.827 1.00 33.51 138 LEU C CA 1
ATOM 4353 C C . LEU C 1 142 ? 9.049 -16.768 -26.460 1.00 34.37 138 LEU C C 1
ATOM 4354 O O . LEU C 1 142 ? 8.938 -16.693 -27.658 1.00 36.04 138 LEU C O 1
ATOM 4359 N N . PHE C 1 143 ? 9.154 -15.690 -25.696 1.00 35.40 139 PHE C N 1
ATOM 4360 C CA . PHE C 1 143 ? 8.851 -14.361 -26.223 1.00 36.01 139 PHE C CA 1
ATOM 4361 C C . PHE C 1 143 ? 10.004 -13.746 -27.012 1.00 37.28 139 PHE C C 1
ATOM 4362 O O . PHE C 1 143 ? 9.959 -12.568 -27.368 1.00 36.79 139 PHE C O 1
ATOM 4370 N N . SER C 1 144 ? 11.039 -14.538 -27.283 1.00 39.22 140 SER C N 1
ATOM 4371 C CA . SER C 1 144 ? 12.234 -14.040 -27.954 1.00 40.93 140 SER C CA 1
ATOM 4372 C C . SER C 1 144 ? 12.653 -12.724 -27.347 1.00 41.49 140 SER C C 1
ATOM 4373 O O . SER C 1 144 ? 12.696 -11.698 -28.042 1.00 42.65 140 SER C O 1
ATOM 4376 N N . ALA C 1 145 ? 12.928 -12.745 -26.043 1.00 41.68 141 ALA C N 1
ATOM 4377 C CA . ALA C 1 145 ? 13.377 -11.544 -25.319 1.00 41.12 141 ALA C CA 1
ATOM 4378 C C . ALA C 1 145 ? 14.813 -11.698 -24.835 1.00 40.68 141 ALA C C 1
ATOM 4379 O O . ALA C 1 145 ? 15.297 -12.809 -24.555 1.00 40.37 141 ALA C O 1
ATOM 4381 N N . GLU C 1 146 ? 15.473 -10.555 -24.711 1.00 40.58 142 GLU C N 1
ATOM 4382 C CA . GLU C 1 146 ? 16.910 -10.492 -24.409 1.00 40.21 142 GLU C CA 1
ATOM 4383 C C . GLU C 1 146 ? 17.176 -10.447 -22.891 1.00 38.75 142 GLU C C 1
ATOM 4384 O O . GLU C 1 146 ? 18.186 -10.971 -22.417 1.00 39.20 142 GLU C O 1
ATOM 4386 N N . LYS C 1 147 ? 16.259 -9.856 -22.134 1.00 36.82 143 LYS C N 1
ATOM 4387 C CA . LYS C 1 147 ? 16.467 -9.648 -20.693 1.00 35.65 143 LYS C CA 1
ATOM 4388 C C . LYS C 1 147 ? 15.310 -10.247 -19.889 1.00 33.96 143 LYS C C 1
ATOM 4389 O O . LYS C 1 147 ? 14.166 -10.216 -20.357 1.00 32.37 143 LYS C O 1
ATOM 4391 N N . GLY C 1 148 ? 15.640 -10.808 -18.706 1.00 32.17 144 GLY C N 1
ATOM 4392 C CA . GLY C 1 148 ? 14.654 -11.289 -17.711 1.00 30.56 144 GLY C CA 1
ATOM 4393 C C . GLY C 1 148 ? 14.904 -10.886 -16.228 1.00 29.01 144 GLY C C 1
ATOM 4394 O O . GLY C 1 148 ? 16.024 -10.979 -15.714 1.00 28.91 144 GLY C O 1
ATOM 4395 N N . ILE C 1 149 ? 13.858 -10.446 -15.532 1.00 26.50 145 ILE C N 1
ATOM 4396 C CA . ILE C 1 149 ? 13.921 -10.115 -14.110 1.00 24.33 145 ILE C CA 1
ATOM 4397 C C . ILE C 1 149 ? 13.070 -11.150 -13.367 1.00 23.58 145 ILE C C 1
ATOM 4398 O O . ILE C 1 149 ? 11.934 -11.413 -13.771 1.00 24.14 145 ILE C O 1
ATOM 4403 N N . LEU C 1 150 ? 13.614 -11.765 -12.322 1.00 21.59 146 LEU C N 1
ATOM 4404 C CA . LEU C 1 150 ? 12.843 -12.664 -11.451 1.00 19.95 146 LEU C CA 1
ATOM 4405 C C . LEU C 1 150 ? 12.775 -11.939 -10.123 1.00 19.69 146 LEU C C 1
ATOM 4406 O O . LEU C 1 150 ? 13.819 -11.642 -9.564 1.00 20.61 146 LEU C O 1
ATOM 4411 N N . VAL C 1 151 ? 11.586 -11.571 -9.642 1.00 18.77 147 VAL C N 1
ATOM 4412 C CA . VAL C 1 151 ? 11.502 -10.778 -8.427 1.00 17.98 147 VAL C CA 1
ATOM 4413 C C . VAL C 1 151 ? 10.683 -11.518 -7.432 1.00 17.15 147 VAL C C 1
ATOM 4414 O O . VAL C 1 151 ? 9.589 -11.952 -7.759 1.00 18.98 147 VAL C O 1
ATOM 4418 N N . TYR C 1 152 ? 11.246 -11.670 -6.231 1.00 15.37 148 TYR C N 1
ATOM 4419 C CA . TYR C 1 152 ? 10.640 -12.361 -5.092 1.00 13.80 148 TYR C CA 1
ATOM 4420 C C . TYR C 1 152 ? 10.179 -11.350 -4.056 1.00 12.96 148 TYR C C 1
ATOM 4421 O O . TYR C 1 152 ? 10.966 -10.524 -3.635 1.00 11.81 148 TYR C O 1
ATOM 4430 N N . ILE C 1 153 ? 8.923 -11.496 -3.621 1.00 13.50 149 ILE C N 1
ATOM 4431 C CA . ILE C 1 153 ? 8.315 -10.719 -2.537 1.00 13.56 149 ILE C CA 1
ATOM 4432 C C . ILE C 1 153 ? 7.983 -11.696 -1.442 1.00 13.70 149 ILE C C 1
ATOM 4433 O O . ILE C 1 153 ? 6.996 -12.356 -1.507 1.00 16.06 149 ILE C O 1
ATOM 4438 N N . THR C 1 154 ? 8.833 -11.802 -0.430 1.00 13.28 150 THR C N 1
ATOM 4439 C CA . THR C 1 154 ? 8.629 -12.706 0.665 1.00 12.51 150 THR C CA 1
ATOM 4440 C C . THR C 1 154 ? 8.611 -11.920 1.946 1.00 12.11 150 THR C C 1
ATOM 4441 O O . THR C 1 154 ? 9.123 -10.857 1.982 1.00 12.28 150 THR C O 1
ATOM 4445 N N . PRO C 1 155 ? 8.080 -12.502 3.029 1.00 12.46 151 PRO C N 1
ATOM 4446 C CA . PRO C 1 155 ? 7.982 -11.789 4.326 1.00 13.24 151 PRO C CA 1
ATOM 4447 C C . PRO C 1 155 ? 9.302 -11.446 4.988 1.00 14.08 151 PRO C C 1
ATOM 4448 O O . PRO C 1 155 ? 9.319 -10.646 5.910 1.00 14.61 151 PRO C O 1
ATOM 4452 N N . ASP C 1 156 ? 10.368 -12.092 4.542 1.00 15.18 152 ASP C N 1
ATOM 4453 C CA . ASP C 1 156 ? 11.683 -11.940 5.130 1.00 15.77 152 ASP C CA 1
ATOM 4454 C C . ASP C 1 156 ? 12.563 -11.164 4.207 1.00 14.55 152 ASP C C 1
ATOM 4455 O O . ASP C 1 156 ? 13.588 -10.686 4.624 1.00 15.17 152 ASP C O 1
ATOM 4460 N N . ARG C 1 157 ? 12.170 -10.987 2.981 1.00 13.43 153 ARG C N 1
ATOM 4461 C CA . ARG C 1 157 ? 13.026 -10.324 2.075 1.00 12.80 153 ARG C CA 1
ATOM 4462 C C . ARG C 1 157 ? 12.488 -10.114 0.683 1.00 13.58 153 ARG C C 1
ATOM 4463 O O . ARG C 1 157 ? 11.796 -10.897 0.155 1.00 13.56 153 ARG C O 1
ATOM 4471 N N . ILE C 1 158 ? 12.875 -9.017 0.099 1.00 14.60 154 ILE C N 1
ATOM 4472 C CA . ILE C 1 158 ? 12.555 -8.725 -1.276 1.00 15.91 154 ILE C CA 1
ATOM 4473 C C . ILE C 1 158 ? 13.861 -8.865 -2.069 1.00 16.44 154 ILE C C 1
ATOM 4474 O O . ILE C 1 158 ? 14.858 -8.269 -1.696 1.00 17.32 154 ILE C O 1
ATOM 4479 N N . ALA C 1 159 ? 13.867 -9.592 -3.174 1.00 15.81 155 ALA C N 1
ATOM 4480 C CA . ALA C 1 159 ? 15.111 -9.806 -3.865 1.00 15.81 155 ALA C CA 1
ATOM 4481 C C . ALA C 1 159 ? 14.784 -9.929 -5.312 1.00 16.65 155 ALA C C 1
ATOM 4482 O O . ALA C 1 159 ? 13.763 -10.497 -5.642 1.00 17.82 155 ALA C O 1
ATOM 4484 N N . GLU C 1 160 ? 15.649 -9.403 -6.166 1.00 17.00 156 GLU C N 1
ATOM 4485 C CA . GLU C 1 160 ? 15.428 -9.316 -7.604 1.00 17.75 156 GLU C CA 1
ATOM 4486 C C . GLU C 1 160 ? 16.637 -9.840 -8.338 1.00 17.95 156 GLU C C 1
ATOM 4487 O O . GLU C 1 160 ? 17.702 -9.557 -7.940 1.00 18.70 156 GLU C O 1
ATOM 4493 N N . TYR C 1 161 ? 16.474 -10.571 -9.422 1.00 18.98 157 TYR C N 1
ATOM 4494 C CA . TYR C 1 161 ? 17.590 -11.239 -10.065 1.00 20.22 157 TYR C CA 1
ATOM 4495 C C . TYR C 1 161 ? 17.497 -11.034 -11.563 1.00 24.20 157 TYR C C 1
ATOM 4496 O O . TYR C 1 161 ? 16.440 -11.183 -12.148 1.00 24.71 157 TYR C O 1
ATOM 4505 N N . GLU C 1 162 ? 18.607 -10.681 -12.187 1.00 29.15 158 GLU C N 1
ATOM 4506 C CA . GLU C 1 162 ? 18.640 -10.547 -13.636 1.00 32.98 158 GLU C CA 1
ATOM 4507 C C . GLU C 1 162 ? 18.916 -11.931 -14.222 1.00 33.88 158 GLU C C 1
ATOM 4508 O O . GLU C 1 162 ? 19.863 -12.603 -13.866 1.00 33.76 158 GLU C O 1
ATOM 4514 N N . ILE C 1 163 ? 18.035 -12.389 -15.079 1.00 35.12 159 ILE C N 1
ATOM 4515 C CA . ILE C 1 163 ? 18.262 -13.627 -15.771 1.00 36.04 159 ILE C CA 1
ATOM 4516 C C . ILE C 1 163 ? 18.202 -13.264 -17.250 1.00 38.05 159 ILE C C 1
ATOM 4517 O O . ILE C 1 163 ? 17.199 -12.783 -17.732 1.00 37.98 159 ILE C O 1
ATOM 4522 N N . ASN C 1 164 ? 19.307 -13.414 -17.962 1.00 41.01 160 ASN C N 1
ATOM 4523 C CA . ASN C 1 164 ? 19.346 -12.992 -19.365 1.00 43.58 160 ASN C CA 1
ATOM 4524 C C . ASN C 1 164 ? 19.626 -14.077 -20.420 1.00 45.68 160 ASN C C 1
ATOM 4525 O O . ASN C 1 164 ? 19.350 -13.858 -21.590 1.00 46.03 160 ASN C O 1
ATOM 4530 N N . GLU C 1 165 ? 20.101 -15.249 -19.990 1.00 47.84 161 GLU C N 1
ATOM 4531 C CA . GLU C 1 165 ? 20.326 -16.401 -20.868 1.00 49.40 161 GLU C CA 1
ATOM 4532 C C . GLU C 1 165 ? 19.036 -17.205 -21.141 1.00 48.13 161 GLU C C 1
ATOM 4533 O O . GLU C 1 165 ? 18.449 -17.768 -20.221 1.00 48.22 161 GLU C O 1
ATOM 4539 N N . PRO C 1 166 ? 18.587 -17.247 -22.404 1.00 46.70 162 PRO C N 1
ATOM 4540 C CA . PRO C 1 166 ? 17.462 -18.107 -22.799 1.00 45.95 162 PRO C CA 1
ATOM 4541 C C . PRO C 1 166 ? 17.832 -19.585 -22.760 1.00 45.11 162 PRO C C 1
ATOM 4542 O O . PRO C 1 166 ? 18.997 -19.906 -22.947 1.00 45.54 162 PRO C O 1
ATOM 4546 N N . LEU C 1 167 ? 16.879 -20.477 -22.496 1.00 44.44 163 LEU C N 1
ATOM 4547 C CA . LEU C 1 167 ? 17.155 -21.918 -22.619 1.00 44.29 163 LEU C CA 1
ATOM 4548 C C . LEU C 1 167 ? 17.224 -22.341 -24.093 1.00 46.29 163 LEU C C 1
ATOM 4549 O O . LEU C 1 167 ? 16.405 -21.908 -24.882 1.00 45.90 163 LEU C O 1
ATOM 4554 N N . ASP C 1 168 ? 18.215 -23.170 -24.446 1.00 49.41 164 ASP C N 1
ATOM 4555 C CA . ASP C 1 168 ? 18.371 -23.713 -25.813 1.00 51.93 164 ASP C CA 1
ATOM 4556 C C . ASP C 1 168 ? 17.260 -24.722 -26.169 1.00 52.79 164 ASP C C 1
ATOM 4557 O O . ASP C 1 168 ? 16.949 -25.634 -25.383 1.00 52.43 164 ASP C O 1
ATOM 4562 N N . GLU C 1 169 ? 16.685 -24.546 -27.368 1.00 53.90 165 GLU C N 1
ATOM 4563 C CA . GLU C 1 169 ? 15.522 -25.315 -27.850 1.00 54.37 165 GLU C CA 1
ATOM 4564 C C . GLU C 1 169 ? 15.723 -26.808 -27.704 1.00 54.20 165 GLU C C 1
ATOM 4565 O O . GLU C 1 169 ? 14.786 -27.558 -27.481 1.00 53.71 165 GLU C O 1
ATOM 4571 N N . ALA C 1 170 ? 16.972 -27.216 -27.838 1.00 54.33 166 ALA C N 1
ATOM 4572 C CA . ALA C 1 170 ? 17.376 -28.577 -27.590 1.00 54.18 166 ALA C CA 1
ATOM 4573 C C . ALA C 1 170 ? 16.953 -29.057 -26.213 1.00 53.59 166 ALA C C 1
ATOM 4574 O O . ALA C 1 170 ? 16.382 -30.134 -26.108 1.00 53.31 166 ALA C O 1
ATOM 4576 N N . THR C 1 171 ? 17.230 -28.281 -25.156 1.00 52.91 167 THR C N 1
ATOM 4577 C CA . THR C 1 171 ? 16.814 -28.711 -23.802 1.00 51.98 167 THR C CA 1
ATOM 4578 C C . THR C 1 171 ? 15.337 -28.475 -23.604 1.00 49.92 167 THR C C 1
ATOM 4579 O O . THR C 1 171 ? 14.675 -29.241 -22.913 1.00 49.39 167 THR C O 1
ATOM 4583 N N . ILE C 1 172 ? 14.796 -27.443 -24.221 1.00 47.92 168 ILE C N 1
ATOM 4584 C CA . ILE C 1 172 ? 13.350 -27.281 -24.143 1.00 47.03 168 ILE C CA 1
ATOM 4585 C C . ILE C 1 172 ? 12.627 -28.523 -24.647 1.00 46.66 168 ILE C C 1
ATOM 4586 O O . ILE C 1 172 ? 11.721 -29.034 -23.994 1.00 45.42 168 ILE C O 1
ATOM 4591 N N . VAL C 1 173 ? 13.078 -28.992 -25.808 1.00 47.14 169 VAL C N 1
ATOM 4592 C CA . VAL C 1 173 ? 12.604 -30.212 -26.429 1.00 47.66 169 VAL C CA 1
ATOM 4593 C C . VAL C 1 173 ? 12.721 -31.400 -25.523 1.00 48.13 169 VAL C C 1
ATOM 4594 O O . VAL C 1 173 ? 11.769 -32.123 -25.361 1.00 46.92 169 VAL C O 1
ATOM 4598 N N . ARG C 1 174 ? 13.879 -31.593 -24.908 1.00 49.82 170 ARG C N 1
ATOM 4599 C CA . ARG C 1 174 ? 14.033 -32.727 -23.997 1.00 51.34 170 ARG C CA 1
ATOM 4600 C C . ARG C 1 174 ? 13.233 -32.593 -22.693 1.00 48.88 170 ARG C C 1
ATOM 4601 O O . ARG C 1 174 ? 12.840 -33.597 -22.112 1.00 49.43 170 ARG C O 1
ATOM 4609 N N . LEU C 1 175 ? 12.945 -31.374 -22.253 1.00 46.01 171 LEU C N 1
ATOM 4610 C CA . LEU C 1 175 ? 12.066 -31.199 -21.088 1.00 43.74 171 LEU C CA 1
ATOM 4611 C C . LEU C 1 175 ? 10.665 -31.643 -21.503 1.00 43.63 171 LEU C C 1
ATOM 4612 O O . LEU C 1 175 ? 9.935 -32.287 -20.739 1.00 42.44 171 LEU C O 1
ATOM 4617 N N . ALA C 1 176 ? 10.318 -31.286 -22.742 1.00 44.47 172 ALA C N 1
ATOM 4618 C CA . ALA C 1 176 ? 9.041 -31.641 -23.370 1.00 45.24 172 ALA C CA 1
ATOM 4619 C C . ALA C 1 176 ? 8.773 -33.155 -23.480 1.00 46.39 172 ALA C C 1
ATOM 4620 O O . ALA C 1 176 ? 7.728 -33.625 -23.052 1.00 45.25 172 ALA C O 1
ATOM 4622 N N . GLU C 1 177 ? 9.711 -33.931 -24.017 1.00 48.90 173 GLU C N 1
ATOM 4623 C CA . GLU C 1 177 ? 9.462 -35.380 -24.155 1.00 50.85 173 GLU C CA 1
ATOM 4624 C C . GLU C 1 177 ? 9.432 -36.046 -22.821 1.00 50.75 173 GLU C C 1
ATOM 4625 O O . GLU C 1 177 ? 8.831 -37.108 -22.670 1.00 51.00 173 GLU C O 1
ATOM 4631 N N . ASP C 1 178 ? 10.050 -35.413 -21.837 1.00 50.32 174 ASP C N 1
ATOM 4632 C CA . ASP C 1 178 ? 9.997 -35.929 -20.489 1.00 50.01 174 ASP C CA 1
ATOM 4633 C C . ASP C 1 178 ? 8.563 -35.757 -19.935 1.00 47.20 174 ASP C C 1
ATOM 4634 O O . ASP C 1 178 ? 8.072 -36.561 -19.164 1.00 46.55 174 ASP C O 1
ATOM 4639 N N . THR C 1 179 ? 7.871 -34.732 -20.393 1.00 44.55 175 THR C N 1
ATOM 4640 C CA . THR C 1 179 ? 6.510 -34.439 -19.942 1.00 42.22 175 THR C CA 1
ATOM 4641 C C . THR C 1 179 ? 5.490 -35.352 -20.611 1.00 42.29 175 THR C C 1
ATOM 4642 O O . THR C 1 179 ? 4.520 -35.812 -19.971 1.00 40.77 175 THR C O 1
ATOM 4646 N N . ILE C 1 180 ? 5.704 -35.545 -21.920 1.00 42.82 176 ILE C N 1
ATOM 4647 C CA . ILE C 1 180 ? 4.847 -36.360 -22.765 1.00 43.46 176 ILE C CA 1
ATOM 4648 C C . ILE C 1 180 ? 5.037 -37.827 -22.408 1.00 44.72 176 ILE C C 1
ATOM 4649 O O . ILE C 1 180 ? 4.063 -38.563 -22.260 1.00 44.68 176 ILE C O 1
ATOM 4662 N N . LEU C 1 182 ? 6.184 -39.124 -19.565 1.00 46.15 178 LEU C N 1
ATOM 4663 C CA . LEU C 1 182 ? 6.320 -39.377 -18.126 1.00 45.53 178 LEU C CA 1
ATOM 4664 C C . LEU C 1 182 ? 7.658 -39.983 -17.722 1.00 46.94 178 LEU C C 1
ATOM 4665 O O . LEU C 1 182 ? 7.688 -40.869 -16.900 1.00 46.58 178 LEU C O 1
ATOM 4670 N N . GLN C 1 183 ? 8.764 -39.495 -18.262 1.00 49.12 179 GLN C N 1
ATOM 4671 C CA . GLN C 1 183 ? 10.047 -40.138 -18.009 1.00 51.42 179 GLN C CA 1
ATOM 4672 C C . GLN C 1 183 ? 10.612 -40.028 -16.564 1.00 50.11 179 GLN C C 1
ATOM 4673 O O . GLN C 1 183 ? 10.988 -41.045 -15.987 1.00 50.96 179 GLN C O 1
ATOM 4679 N N . ASN C 1 184 ? 10.670 -38.844 -15.965 1.00 47.59 180 ASN C N 1
ATOM 4680 C CA . ASN C 1 184 ? 11.264 -38.731 -14.619 1.00 45.21 180 ASN C CA 1
ATOM 4681 C C . ASN C 1 184 ? 10.385 -37.983 -13.611 1.00 41.21 180 ASN C C 1
ATOM 4682 O O . ASN C 1 184 ? 10.291 -36.752 -13.654 1.00 41.04 180 ASN C O 1
ATOM 4687 N N . SER C 1 185 ? 9.770 -38.727 -12.702 1.00 36.17 181 SER C N 1
ATOM 4688 C CA . SER C 1 185 ? 8.865 -38.152 -11.756 1.00 33.27 181 SER C CA 1
ATOM 4689 C C . SER C 1 185 ? 9.146 -38.580 -10.338 1.00 31.34 181 SER C C 1
ATOM 4690 O O . SER C 1 185 ? 9.337 -39.767 -10.068 1.00 31.57 181 SER C O 1
ATOM 4693 N N . PRO C 1 186 ? 9.155 -37.628 -9.404 1.00 29.18 182 PRO C N 1
ATOM 4694 C CA . PRO C 1 186 ? 8.920 -36.195 -9.602 1.00 28.03 182 PRO C CA 1
ATOM 4695 C C . PRO C 1 186 ? 10.052 -35.520 -10.299 1.00 27.06 182 PRO C C 1
ATOM 4696 O O . PRO C 1 186 ? 11.136 -36.058 -10.381 1.00 27.56 182 PRO C O 1
ATOM 4700 N N . ARG C 1 187 ? 9.812 -34.335 -10.798 1.00 26.54 183 ARG C N 1
ATOM 4701 C CA . ARG C 1 187 ? 10.908 -33.556 -11.297 1.00 27.04 183 ARG C CA 1
ATOM 4702 C C . ARG C 1 187 ? 11.852 -33.077 -10.189 1.00 26.61 183 ARG C C 1
ATOM 4703 O O . ARG C 1 187 ? 13.059 -33.023 -10.419 1.00 26.60 183 ARG C O 1
ATOM 4711 N N . PHE C 1 188 ? 11.336 -32.682 -9.024 1.00 25.58 184 PHE C N 1
ATOM 4712 C CA . PHE C 1 188 ? 12.238 -32.320 -7.915 1.00 25.67 184 PHE C CA 1
ATOM 4713 C C . PHE C 1 188 ? 11.734 -33.020 -6.701 1.00 25.95 184 PHE C C 1
ATOM 4714 O O . PHE C 1 188 ? 10.546 -33.265 -6.568 1.00 26.35 184 PHE C O 1
ATOM 4722 N N . ASN C 1 189 ? 12.630 -33.308 -5.797 1.00 26.69 185 ASN C N 1
ATOM 4723 C CA . ASN C 1 189 ? 12.275 -34.148 -4.692 1.00 28.27 185 ASN C CA 1
ATOM 4724 C C . ASN C 1 189 ? 11.255 -33.551 -3.761 1.00 26.04 185 ASN C C 1
ATOM 4725 O O . ASN C 1 189 ? 10.576 -34.269 -3.023 1.00 26.36 185 ASN C O 1
ATOM 4730 N N . TRP C 1 190 ? 11.139 -32.229 -3.759 1.00 23.31 186 TRP C N 1
ATOM 4731 C CA . TRP C 1 190 ? 10.217 -31.588 -2.823 1.00 20.48 186 TRP C CA 1
ATOM 4732 C C . TRP C 1 190 ? 8.750 -31.666 -3.296 1.00 18.34 186 TRP C C 1
ATOM 4733 O O . TRP C 1 190 ? 7.857 -31.460 -2.483 1.00 16.76 186 TRP C O 1
ATOM 4744 N N . GLU C 1 191 ? 8.498 -31.996 -4.578 1.00 16.71 187 GLU C N 1
ATOM 4745 C CA . GLU C 1 191 ? 7.138 -31.851 -5.145 1.00 16.15 187 GLU C CA 1
ATOM 4746 C C . GLU C 1 191 ? 6.063 -32.685 -4.454 1.00 16.35 187 GLU C C 1
ATOM 4747 O O . GLU C 1 191 ? 4.940 -32.188 -4.230 1.00 14.69 187 GLU C O 1
ATOM 4753 N N . CYS C 1 192 ? 6.405 -33.933 -4.097 1.00 17.20 188 CYS C N 1
ATOM 4754 C CA . CYS C 1 192 ? 5.404 -34.884 -3.555 1.00 18.63 188 CYS C CA 1
ATOM 4755 C C . CYS C 1 192 ? 4.786 -34.408 -2.264 1.00 19.59 188 CYS C C 1
ATOM 4756 O O . CYS C 1 192 ? 3.654 -34.782 -1.915 1.00 19.84 188 CYS C O 1
ATOM 4759 N N . LYS C 1 193 ? 5.520 -33.580 -1.544 1.00 21.71 189 LYS C N 1
ATOM 4760 C CA . LYS C 1 193 ? 5.102 -33.199 -0.207 1.00 23.76 189 LYS C CA 1
ATOM 4761 C C . LYS C 1 193 ? 3.816 -32.389 -0.275 1.00 24.79 189 LYS C C 1
ATOM 4762 O O . LYS C 1 193 ? 2.954 -32.507 0.592 1.00 24.66 189 LYS C O 1
ATOM 4768 N N . TYR C 1 194 ? 3.675 -31.608 -1.341 1.00 26.22 190 TYR C N 1
ATOM 4769 C CA . TYR C 1 194 ? 2.556 -30.679 -1.442 1.00 28.25 190 TYR C CA 1
ATOM 4770 C C . TYR C 1 194 ? 1.553 -31.089 -2.483 1.00 26.20 190 TYR C C 1
ATOM 4771 O O . TYR C 1 194 ? 0.569 -30.401 -2.685 1.00 27.98 190 TYR C O 1
ATOM 4780 N N . CYS C 1 195 ? 1.796 -32.221 -3.122 1.00 23.66 191 CYS C N 1
ATOM 4781 C CA . CYS C 1 195 ? 1.044 -32.642 -4.288 1.00 20.38 191 CYS C CA 1
ATOM 4782 C C . CYS C 1 195 ? -0.236 -33.295 -3.892 1.00 17.99 191 CYS C C 1
ATOM 4783 O O . CYS C 1 195 ? -0.251 -34.226 -3.127 1.00 17.24 191 CYS C O 1
ATOM 4786 N N . ILE C 1 196 ? -1.330 -32.796 -4.413 1.00 16.45 192 ILE C N 1
ATOM 4787 C CA . ILE C 1 196 ? -2.630 -33.327 -4.040 1.00 15.71 192 ILE C CA 1
ATOM 4788 C C . ILE C 1 196 ? -2.880 -34.721 -4.611 1.00 15.04 192 ILE C C 1
ATOM 4789 O O . ILE C 1 196 ? -3.802 -35.363 -4.166 1.00 15.29 192 ILE C O 1
ATOM 4794 N N . PHE C 1 197 ? -2.103 -35.138 -5.607 1.00 14.26 193 PHE C N 1
ATOM 4795 C CA . PHE C 1 197 ? -2.243 -36.458 -6.209 1.00 14.82 193 PHE C CA 1
ATOM 4796 C C . PHE C 1 197 ? -1.410 -37.566 -5.569 1.00 15.04 193 PHE C C 1
ATOM 4797 O O . PHE C 1 197 ? -1.402 -38.702 -6.038 1.00 14.78 193 PHE C O 1
ATOM 4805 N N . SER C 1 198 ? -0.725 -37.236 -4.491 1.00 16.12 194 SER C N 1
ATOM 4806 C CA . SER C 1 198 ? 0.119 -38.187 -3.815 1.00 16.13 194 SER C CA 1
ATOM 4807 C C . SER C 1 198 ? -0.726 -39.258 -3.161 1.00 16.62 194 SER C C 1
ATOM 4808 O O . SER C 1 198 ? -0.244 -40.301 -2.825 1.00 17.75 194 SER C O 1
ATOM 4811 N N . VAL C 1 199 ? -1.994 -39.000 -2.932 1.00 17.66 195 VAL C N 1
ATOM 4812 C CA . VAL C 1 199 ? -2.862 -40.041 -2.378 1.00 18.13 195 VAL C CA 1
ATOM 4813 C C . VAL C 1 199 ? -3.127 -41.227 -3.347 1.00 18.96 195 VAL C C 1
ATOM 4814 O O . VAL C 1 199 ? -3.666 -42.266 -2.956 1.00 19.90 195 VAL C O 1
ATOM 4818 N N . ILE C 1 200 ? -2.743 -41.103 -4.598 1.00 18.63 196 ILE C N 1
ATOM 4819 C CA . ILE C 1 200 ? -3.063 -42.156 -5.531 1.00 18.46 196 ILE C CA 1
ATOM 4820 C C . ILE C 1 200 ? -1.887 -42.428 -6.416 1.00 18.58 196 ILE C C 1
ATOM 4821 O O . ILE C 1 200 ? -1.945 -43.291 -7.231 1.00 19.14 196 ILE C O 1
ATOM 4826 N N . CYS C 1 201 ? -0.799 -41.707 -6.236 1.00 18.66 197 CYS C N 1
ATOM 4827 C CA . CYS C 1 201 ? 0.253 -41.761 -7.215 1.00 19.29 197 CYS C CA 1
ATOM 4828 C C . CYS C 1 201 ? 1.272 -42.821 -6.798 1.00 19.75 197 CYS C C 1
ATOM 4829 O O . CYS C 1 201 ? 1.720 -42.832 -5.657 1.00 21.90 197 CYS C O 1
ATOM 4832 N N . PRO C 1 202 ? 1.620 -43.723 -7.706 1.00 18.47 198 PRO C N 1
ATOM 4833 C CA . PRO C 1 202 ? 2.615 -44.708 -7.448 1.00 18.72 198 PRO C CA 1
ATOM 4834 C C . PRO C 1 202 ? 4.068 -44.223 -7.387 1.00 18.39 198 PRO C C 1
ATOM 4835 O O . PRO C 1 202 ? 4.898 -44.967 -6.902 1.00 19.57 198 PRO C O 1
ATOM 4839 N N . ALA C 1 203 ? 4.374 -43.037 -7.865 1.00 18.13 199 ALA C N 1
ATOM 4840 C CA . ALA C 1 203 ? 5.745 -42.632 -8.051 1.00 18.38 199 ALA C CA 1
ATOM 4841 C C . ALA C 1 203 ? 6.217 -41.825 -6.852 1.00 19.40 199 ALA C C 1
ATOM 4842 O O . ALA C 1 203 ? 7.421 -41.512 -6.763 1.00 19.97 199 ALA C O 1
ATOM 4844 N N . LYS C 1 204 ? 5.276 -41.544 -5.931 1.00 19.59 200 LYS C N 1
ATOM 4845 C CA . LYS C 1 204 ? 5.456 -40.671 -4.770 1.00 19.48 200 LYS C CA 1
ATOM 4846 C C . LYS C 1 204 ? 6.693 -41.008 -3.943 1.00 21.56 200 LYS C C 1
ATOM 4847 O O . LYS C 1 204 ? 6.807 -42.149 -3.471 1.00 22.01 200 LYS C O 1
ATOM 4853 N N . LEU C 1 205 ? 7.569 -40.011 -3.716 1.00 22.74 201 LEU C N 1
ATOM 4854 C CA . LEU C 1 205 ? 8.762 -40.193 -2.878 1.00 23.56 201 LEU C CA 1
ATOM 4855 C C . LEU C 1 205 ? 8.323 -40.307 -1.442 1.00 25.99 201 LEU C C 1
ATOM 4856 O O . LEU C 1 205 ? 7.547 -39.496 -1.011 1.00 26.77 201 LEU C O 1
ATOM 4861 N N . THR C 1 206 ? 8.776 -41.324 -0.697 1.00 29.02 202 THR C N 1
ATOM 4862 C CA . THR C 1 206 ? 8.388 -41.438 0.716 1.00 31.38 202 THR C CA 1
ATOM 4863 C C . THR C 1 206 ? 9.561 -41.471 1.703 1.00 33.13 202 THR C C 1
ATOM 4864 O O . THR C 1 206 ? 9.330 -41.223 2.913 1.00 33.31 202 THR C O 1
ATOM 4869 N N . TYR D 1 1 ? 56.831 -6.063 24.534 1.00 52.68 -3 TYR D N 1
ATOM 4870 C CA . TYR D 1 1 ? 56.084 -5.948 25.842 1.00 52.49 -3 TYR D CA 1
ATOM 4871 C C . TYR D 1 1 ? 55.257 -7.219 26.092 1.00 50.67 -3 TYR D C 1
ATOM 4872 O O . TYR D 1 1 ? 54.161 -7.351 25.535 1.00 50.65 -3 TYR D O 1
ATOM 4874 N N . PHE D 1 2 ? 55.773 -8.148 26.911 1.00 46.99 -2 PHE D N 1
ATOM 4875 C CA . PHE D 1 2 ? 55.224 -9.517 26.940 1.00 43.80 -2 PHE D CA 1
ATOM 4876 C C . PHE D 1 2 ? 53.705 -9.535 27.205 1.00 41.03 -2 PHE D C 1
ATOM 4877 O O . PHE D 1 2 ? 52.968 -10.226 26.489 1.00 40.47 -2 PHE D O 1
ATOM 4885 N N . GLN D 1 3 ? 53.245 -8.767 28.192 1.00 37.46 -1 GLN D N 1
ATOM 4886 C CA . GLN D 1 3 ? 51.817 -8.639 28.420 1.00 35.39 -1 GLN D CA 1
ATOM 4887 C C . GLN D 1 3 ? 51.134 -7.714 27.382 1.00 33.40 -1 GLN D C 1
ATOM 4888 O O . GLN D 1 3 ? 49.972 -7.939 26.970 1.00 32.27 -1 GLN D O 1
ATOM 4894 N N . GLY D 1 4 ? 51.866 -6.683 26.960 1.00 31.11 0 GLY D N 1
ATOM 4895 C CA . GLY D 1 4 ? 51.377 -5.702 26.017 1.00 28.95 0 GLY D CA 1
ATOM 4896 C C . GLY D 1 4 ? 51.375 -4.370 26.732 1.00 27.15 0 GLY D C 1
ATOM 4897 O O . GLY D 1 4 ? 51.015 -4.283 27.919 1.00 25.72 0 GLY D O 1
ATOM 4906 N N . ILE D 1 6 ? 49.546 -1.486 26.409 1.00 22.07 2 ILE D N 1
ATOM 4907 C CA . ILE D 1 6 ? 48.317 -0.864 26.901 1.00 21.16 2 ILE D CA 1
ATOM 4908 C C . ILE D 1 6 ? 47.770 -1.637 28.097 1.00 20.02 2 ILE D C 1
ATOM 4909 O O . ILE D 1 6 ? 47.436 -1.067 29.118 1.00 19.27 2 ILE D O 1
ATOM 4914 N N . THR D 1 7 ? 47.687 -2.935 27.946 1.00 19.77 3 THR D N 1
ATOM 4915 C CA . THR D 1 7 ? 47.219 -3.838 29.011 1.00 21.30 3 THR D CA 1
ATOM 4916 C C . THR D 1 7 ? 47.979 -3.630 30.297 1.00 21.81 3 THR D C 1
ATOM 4917 O O . THR D 1 7 ? 47.385 -3.420 31.359 1.00 22.33 3 THR D O 1
ATOM 4921 N N . GLU D 1 8 ? 49.301 -3.679 30.191 1.00 22.63 4 GLU D N 1
ATOM 4922 C CA . GLU D 1 8 ? 50.188 -3.380 31.314 1.00 24.81 4 GLU D CA 1
ATOM 4923 C C . GLU D 1 8 ? 49.843 -2.064 32.025 1.00 23.29 4 GLU D C 1
ATOM 4924 O O . GLU D 1 8 ? 49.733 -2.023 33.267 1.00 22.87 4 GLU D O 1
ATOM 4930 N N . PHE D 1 9 ? 49.634 -0.997 31.262 1.00 21.64 5 PHE D N 1
ATOM 4931 C CA . PHE D 1 9 ? 49.327 0.282 31.907 1.00 21.33 5 PHE D CA 1
ATOM 4932 C C . PHE D 1 9 ? 47.987 0.248 32.623 1.00 20.28 5 PHE D C 1
ATOM 4933 O O . PHE D 1 9 ? 47.916 0.646 33.773 1.00 19.56 5 PHE D O 1
ATOM 4941 N N . LEU D 1 10 ? 46.930 -0.271 31.980 1.00 19.55 6 LEU D N 1
ATOM 4942 C CA . LEU D 1 10 ? 45.601 -0.304 32.636 1.00 19.96 6 LEU D CA 1
ATOM 4943 C C . LEU D 1 10 ? 45.620 -1.153 33.923 1.00 20.00 6 LEU D C 1
ATOM 4944 O O . LEU D 1 10 ? 45.052 -0.777 34.978 1.00 19.62 6 LEU D O 1
ATOM 4949 N N . LEU D 1 11 ? 46.268 -2.303 33.837 1.00 19.64 7 LEU D N 1
ATOM 4950 C CA . LEU D 1 11 ? 46.344 -3.161 35.023 1.00 20.61 7 LEU D CA 1
ATOM 4951 C C . LEU D 1 11 ? 47.104 -2.473 36.168 1.00 20.09 7 LEU D C 1
ATOM 4952 O O . LEU D 1 11 ? 46.691 -2.524 37.325 1.00 18.51 7 LEU D O 1
ATOM 4957 N N . LYS D 1 12 ? 48.192 -1.798 35.816 1.00 20.74 8 LYS D N 1
ATOM 4958 C CA . LYS D 1 12 ? 48.964 -1.088 36.829 1.00 21.64 8 LYS D CA 1
ATOM 4959 C C . LYS D 1 12 ? 48.129 0.006 37.465 1.00 20.37 8 LYS D C 1
ATOM 4960 O O . LYS D 1 12 ? 48.028 0.080 38.690 1.00 20.30 8 LYS D O 1
ATOM 4966 N N . LYS D 1 13 ? 47.448 0.804 36.649 1.00 19.47 9 LYS D N 1
ATOM 4967 C CA . LYS D 1 13 ? 46.645 1.881 37.217 1.00 19.53 9 LYS D CA 1
ATOM 4968 C C . LYS D 1 13 ? 45.510 1.313 38.038 1.00 19.92 9 LYS D C 1
ATOM 4969 O O . LYS D 1 13 ? 45.209 1.854 39.107 1.00 19.77 9 LYS D O 1
ATOM 4971 N N . LYS D 1 14 ? 44.880 0.221 37.597 1.00 20.56 10 LYS D N 1
ATOM 4972 C CA . LYS D 1 14 ? 43.763 -0.304 38.393 1.00 22.22 10 LYS D CA 1
ATOM 4973 C C . LYS D 1 14 ? 44.161 -0.913 39.783 1.00 22.83 10 LYS D C 1
ATOM 4974 O O . LYS D 1 14 ? 43.432 -0.779 40.814 1.00 21.17 10 LYS D O 1
ATOM 4980 N N . LEU D 1 15 ? 45.299 -1.598 39.810 1.00 24.08 11 LEU D N 1
ATOM 4981 C CA . LEU D 1 15 ? 45.829 -2.111 41.098 1.00 25.93 11 LEU D CA 1
ATOM 4982 C C . LEU D 1 15 ? 46.114 -0.918 42.070 1.00 28.79 11 LEU D C 1
ATOM 4983 O O . LEU D 1 15 ? 45.680 -0.930 43.239 1.00 27.92 11 LEU D O 1
ATOM 4988 N N . GLU D 1 16 ? 46.800 0.113 41.564 1.00 32.01 12 GLU D N 1
ATOM 4989 C CA . GLU D 1 16 ? 46.976 1.373 42.328 1.00 34.66 12 GLU D CA 1
ATOM 4990 C C . GLU D 1 16 ? 45.680 1.981 42.893 1.00 33.95 12 GLU D C 1
ATOM 4991 O O . GLU D 1 16 ? 45.549 2.158 44.083 1.00 34.09 12 GLU D O 1
ATOM 4997 N N . GLU D 1 17 ? 44.726 2.304 42.048 1.00 33.86 13 GLU D N 1
ATOM 4998 C CA . GLU D 1 17 ? 43.402 2.718 42.535 1.00 34.28 13 GLU D CA 1
ATOM 4999 C C . GLU D 1 17 ? 42.859 1.805 43.641 1.00 33.12 13 GLU D C 1
ATOM 5000 O O . GLU D 1 17 ? 42.467 2.273 44.699 1.00 33.67 13 GLU D O 1
ATOM 5006 N N . HIS D 1 18 ? 42.836 0.501 43.408 1.00 32.01 14 HIS D N 1
ATOM 5007 C CA . HIS D 1 18 ? 42.295 -0.431 44.403 1.00 31.59 14 HIS D CA 1
ATOM 5008 C C . HIS D 1 18 ? 43.061 -0.358 45.745 1.00 32.92 14 HIS D C 1
ATOM 5009 O O . HIS D 1 18 ? 42.471 -0.354 46.831 1.00 33.23 14 HIS D O 1
ATOM 5016 N N . LEU D 1 19 ? 44.385 -0.311 45.654 1.00 34.68 15 LEU D N 1
ATOM 5017 C CA . LEU D 1 19 ? 45.251 -0.243 46.831 1.00 36.86 15 LEU D CA 1
ATOM 5018 C C . LEU D 1 19 ? 45.225 1.145 47.497 1.00 39.65 15 LEU D C 1
ATOM 5019 O O . LEU D 1 19 ? 45.615 1.260 48.649 1.00 39.60 15 LEU D O 1
ATOM 5024 N N . SER D 1 20 ? 44.784 2.189 46.786 1.00 42.81 16 SER D N 1
ATOM 5025 C CA . SER D 1 20 ? 44.716 3.529 47.379 1.00 45.40 16 SER D CA 1
ATOM 5026 C C . SER D 1 20 ? 43.627 3.634 48.446 1.00 47.51 16 SER D C 1
ATOM 5027 O O . SER D 1 20 ? 43.685 4.534 49.255 1.00 47.84 16 SER D O 1
ATOM 5030 N N . HIS D 1 21 ? 42.627 2.755 48.414 1.00 49.64 17 HIS D N 1
ATOM 5031 C CA . HIS D 1 21 ? 41.432 2.943 49.219 1.00 51.71 17 HIS D CA 1
ATOM 5032 C C . HIS D 1 21 ? 41.412 2.058 50.434 1.00 52.67 17 HIS D C 1
ATOM 5033 O O . HIS D 1 21 ? 40.712 1.053 50.448 1.00 52.88 17 HIS D O 1
ATOM 5040 N N . VAL D 1 22 ? 42.168 2.430 51.461 1.00 53.55 18 VAL D N 1
ATOM 5041 C CA . VAL D 1 22 ? 42.150 1.698 52.735 1.00 53.82 18 VAL D CA 1
ATOM 5042 C C . VAL D 1 22 ? 40.956 2.184 53.582 1.00 53.75 18 VAL D C 1
ATOM 5043 O O . VAL D 1 22 ? 40.732 3.387 53.707 1.00 54.14 18 VAL D O 1
ATOM 5047 N N . LYS D 1 23 ? 40.212 1.248 54.163 1.00 53.46 19 LYS D N 1
ATOM 5048 C CA . LYS D 1 23 ? 38.895 1.506 54.760 1.00 53.40 19 LYS D CA 1
ATOM 5049 C C . LYS D 1 23 ? 38.967 1.565 56.288 1.00 53.60 19 LYS D C 1
ATOM 5050 O O . LYS D 1 23 ? 39.525 0.666 56.903 1.00 53.13 19 LYS D O 1
ATOM 5056 N N . GLU D 1 24 ? 38.393 2.600 56.900 1.00 54.03 20 GLU D N 1
ATOM 5057 C CA . GLU D 1 24 ? 38.504 2.775 58.357 1.00 54.83 20 GLU D CA 1
ATOM 5058 C C . GLU D 1 24 ? 37.487 1.946 59.106 1.00 54.12 20 GLU D C 1
ATOM 5059 O O . GLU D 1 24 ? 36.453 1.576 58.558 1.00 54.00 20 GLU D O 1
ATOM 5065 N N . GLU D 1 25 ? 37.801 1.667 60.370 1.00 53.32 21 GLU D N 1
ATOM 5066 C CA . GLU D 1 25 ? 37.135 0.600 61.116 1.00 52.43 21 GLU D CA 1
ATOM 5067 C C . GLU D 1 25 ? 35.654 0.892 61.353 1.00 50.75 21 GLU D C 1
ATOM 5068 O O . GLU D 1 25 ? 34.870 -0.043 61.549 1.00 50.60 21 GLU D O 1
ATOM 5070 N N . ASN D 1 26 ? 35.275 2.167 61.317 1.00 48.56 22 ASN D N 1
ATOM 5071 C CA . ASN D 1 26 ? 33.872 2.558 61.479 1.00 47.14 22 ASN D CA 1
ATOM 5072 C C . ASN D 1 26 ? 33.217 3.159 60.224 1.00 45.04 22 ASN D C 1
ATOM 5073 O O . ASN D 1 26 ? 32.149 3.768 60.333 1.00 45.02 22 ASN D O 1
ATOM 5078 N N . THR D 1 27 ? 33.840 3.037 59.049 1.00 42.08 23 THR D N 1
ATOM 5079 C CA . THR D 1 27 ? 33.137 3.442 57.806 1.00 39.80 23 THR D CA 1
ATOM 5080 C C . THR D 1 27 ? 32.438 2.260 57.106 1.00 35.44 23 THR D C 1
ATOM 5081 O O . THR D 1 27 ? 32.844 1.083 57.216 1.00 35.26 23 THR D O 1
ATOM 5085 N N . ILE D 1 28 ? 31.364 2.609 56.416 1.00 29.94 24 ILE D N 1
ATOM 5086 C CA . ILE D 1 28 ? 30.634 1.676 55.598 1.00 25.76 24 ILE D CA 1
ATOM 5087 C C . ILE D 1 28 ? 30.394 2.356 54.290 1.00 23.27 24 ILE D C 1
ATOM 5088 O O . ILE D 1 28 ? 29.771 3.414 54.269 1.00 22.08 24 ILE D O 1
ATOM 5093 N N . TYR D 1 29 ? 30.894 1.783 53.200 1.00 20.90 25 TYR D N 1
ATOM 5094 C CA . TYR D 1 29 ? 30.573 2.326 51.902 1.00 20.15 25 TYR D CA 1
ATOM 5095 C C . TYR D 1 29 ? 29.110 2.014 51.560 1.00 18.58 25 TYR D C 1
ATOM 5096 O O . TYR D 1 29 ? 28.530 1.041 52.019 1.00 17.56 25 TYR D O 1
ATOM 5105 N N . VAL D 1 30 ? 28.520 2.856 50.739 1.00 18.09 26 VAL D N 1
ATOM 5106 C CA . VAL D 1 30 ? 27.175 2.624 50.225 1.00 17.71 26 VAL D CA 1
ATOM 5107 C C . VAL D 1 30 ? 27.107 1.272 49.498 1.00 18.10 26 VAL D C 1
ATOM 5108 O O . VAL D 1 30 ? 26.181 0.524 49.647 1.00 18.71 26 VAL D O 1
ATOM 5112 N N . THR D 1 31 ? 28.088 1.032 48.662 1.00 18.53 27 THR D N 1
ATOM 5113 C CA . THR D 1 31 ? 28.276 -0.172 47.941 1.00 19.84 27 THR D CA 1
ATOM 5114 C C . THR D 1 31 ? 28.287 -1.387 48.834 1.00 20.61 27 THR D C 1
ATOM 5115 O O . THR D 1 31 ? 27.685 -2.421 48.514 1.00 23.01 27 THR D O 1
ATOM 5119 N N . ASP D 1 32 ? 28.922 -1.298 49.985 1.00 19.74 28 ASP D N 1
ATOM 5120 C CA . ASP D 1 32 ? 28.718 -2.357 50.956 1.00 19.22 28 ASP D CA 1
ATOM 5121 C C . ASP D 1 32 ? 27.280 -2.598 51.408 1.00 18.28 28 ASP D C 1
ATOM 5122 O O . ASP D 1 32 ? 26.941 -3.726 51.681 1.00 19.12 28 ASP D O 1
ATOM 5127 N N . LEU D 1 33 ? 26.419 -1.587 51.467 1.00 16.59 29 LEU D N 1
ATOM 5128 C CA . LEU D 1 33 ? 25.083 -1.797 52.030 1.00 15.64 29 LEU D CA 1
ATOM 5129 C C . LEU D 1 33 ? 24.197 -2.679 51.146 1.00 15.71 29 LEU D C 1
ATOM 5130 O O . LEU D 1 33 ? 23.166 -3.194 51.574 1.00 16.05 29 LEU D O 1
ATOM 5135 N N . VAL D 1 34 ? 24.571 -2.829 49.887 1.00 15.79 30 VAL D N 1
ATOM 5136 C CA . VAL D 1 34 ? 23.725 -3.557 48.958 1.00 15.80 30 VAL D CA 1
ATOM 5137 C C . VAL D 1 34 ? 24.402 -4.851 48.523 1.00 17.81 30 VAL D C 1
ATOM 5138 O O . VAL D 1 34 ? 24.088 -5.406 47.480 1.00 18.86 30 VAL D O 1
ATOM 5142 N N . ARG D 1 35 ? 25.347 -5.301 49.337 1.00 19.56 31 ARG D N 1
ATOM 5143 C CA . ARG D 1 35 ? 26.075 -6.519 49.122 1.00 20.69 31 ARG D CA 1
ATOM 5144 C C . ARG D 1 35 ? 26.068 -7.406 50.343 1.00 20.56 31 ARG D C 1
ATOM 5145 O O . ARG D 1 35 ? 25.574 -7.038 51.416 1.00 21.41 31 ARG D O 1
ATOM 5153 N N . CYS D 1 36 ? 26.546 -8.627 50.125 1.00 19.78 32 CYS D N 1
ATOM 5154 C CA . CYS D 1 36 ? 26.591 -9.658 51.146 1.00 18.23 32 CYS D CA 1
ATOM 5155 C C . CYS D 1 36 ? 27.486 -9.183 52.279 1.00 17.13 32 CYS D C 1
ATOM 5156 O O . CYS D 1 36 ? 28.635 -8.799 52.043 1.00 15.99 32 CYS D O 1
ATOM 5159 N N . PRO D 1 37 ? 26.993 -9.256 53.508 1.00 16.60 33 PRO D N 1
ATOM 5160 C CA . PRO D 1 37 ? 27.837 -8.842 54.592 1.00 17.11 33 PRO D CA 1
ATOM 5161 C C . PRO D 1 37 ? 29.112 -9.661 54.732 1.00 19.49 33 PRO D C 1
ATOM 5162 O O . PRO D 1 37 ? 30.195 -9.084 54.920 1.00 20.72 33 PRO D O 1
ATOM 5166 N N . ARG D 1 38 ? 29.013 -10.989 54.628 1.00 20.37 34 ARG D N 1
ATOM 5167 C CA . ARG D 1 38 ? 30.190 -11.806 54.765 1.00 20.99 34 ARG D CA 1
ATOM 5168 C C . ARG D 1 38 ? 31.221 -11.430 53.727 1.00 19.88 34 ARG D C 1
ATOM 5169 O O . ARG D 1 38 ? 32.412 -11.499 53.962 1.00 18.89 34 ARG D O 1
ATOM 5177 N N . ARG D 1 39 ? 30.777 -11.069 52.542 1.00 19.84 35 ARG D N 1
ATOM 5178 C CA . ARG D 1 39 ? 31.739 -10.762 51.474 1.00 19.98 35 ARG D CA 1
ATOM 5179 C C . ARG D 1 39 ? 32.472 -9.453 51.760 1.00 18.97 35 ARG D C 1
ATOM 5180 O O . ARG D 1 39 ? 33.652 -9.274 51.410 1.00 16.49 35 ARG D O 1
ATOM 5188 N N . VAL D 1 40 ? 31.729 -8.529 52.357 1.00 18.77 36 VAL D N 1
ATOM 5189 C CA . VAL D 1 40 ? 32.292 -7.213 52.684 1.00 19.72 36 VAL D CA 1
ATOM 5190 C C . VAL D 1 40 ? 33.365 -7.432 53.739 1.00 20.10 36 VAL D C 1
ATOM 5191 O O . VAL D 1 40 ? 34.473 -6.966 53.594 1.00 19.97 36 VAL D O 1
ATOM 5195 N N . ARG D 1 41 ? 33.062 -8.204 54.768 1.00 20.64 37 ARG D N 1
ATOM 5196 C CA . ARG D 1 41 ? 34.101 -8.491 55.736 1.00 22.14 37 ARG D CA 1
ATOM 5197 C C . ARG D 1 41 ? 35.250 -9.277 55.139 1.00 21.86 37 ARG D C 1
ATOM 5198 O O . ARG D 1 41 ? 36.380 -9.122 55.570 1.00 21.52 37 ARG D O 1
ATOM 5206 N N . TYR D 1 42 ? 34.982 -10.136 54.158 1.00 21.87 38 TYR D N 1
ATOM 5207 C CA . TYR D 1 42 ? 36.071 -10.892 53.545 1.00 21.77 38 TYR D CA 1
ATOM 5208 C C . TYR D 1 42 ? 37.000 -9.956 52.872 1.00 21.46 38 TYR D C 1
ATOM 5209 O O . TYR D 1 42 ? 38.190 -10.174 52.886 1.00 21.51 38 TYR D O 1
ATOM 5218 N N . GLU D 1 43 ? 36.464 -8.910 52.269 1.00 22.46 39 GLU D N 1
ATOM 5219 C CA . GLU D 1 43 ? 37.317 -7.899 51.635 1.00 23.78 39 GLU D CA 1
ATOM 5220 C C . GLU D 1 43 ? 38.270 -7.136 52.586 1.00 24.31 39 GLU D C 1
ATOM 5221 O O . GLU D 1 43 ? 39.274 -6.626 52.106 1.00 24.83 39 GLU D O 1
ATOM 5227 N N . SER D 1 44 ? 37.965 -7.076 53.889 1.00 24.90 40 SER D N 1
ATOM 5228 C CA . SER D 1 44 ? 38.899 -6.570 54.921 1.00 26.98 40 SER D CA 1
ATOM 5229 C C . SER D 1 44 ? 39.846 -7.625 55.467 1.00 27.03 40 SER D C 1
ATOM 5230 O O . SER D 1 44 ? 41.041 -7.362 55.623 1.00 26.85 40 SER D O 1
ATOM 5233 N N . GLU D 1 45 ? 39.309 -8.810 55.772 1.00 27.14 41 GLU D N 1
ATOM 5234 C CA . GLU D 1 45 ? 40.105 -9.869 56.374 1.00 27.11 41 GLU D CA 1
ATOM 5235 C C . GLU D 1 45 ? 40.957 -10.647 55.398 1.00 26.04 41 GLU D C 1
ATOM 5236 O O . GLU D 1 45 ? 41.822 -11.367 55.879 1.00 26.99 41 GLU D O 1
ATOM 5242 N N . TYR D 1 46 ? 40.739 -10.568 54.075 1.00 24.99 42 TYR D N 1
ATOM 5243 C CA . TYR D 1 46 ? 41.553 -11.367 53.095 1.00 25.10 42 TYR D CA 1
ATOM 5244 C C . TYR D 1 46 ? 41.870 -10.522 51.887 1.00 27.58 42 TYR D C 1
ATOM 5245 O O . TYR D 1 46 ? 41.525 -10.831 50.705 1.00 28.68 42 TYR D O 1
ATOM 5254 N N . LYS D 1 47 ? 42.560 -9.442 52.200 1.00 29.31 43 LYS D N 1
ATOM 5255 C CA . LYS D 1 47 ? 42.787 -8.401 51.265 1.00 31.23 43 LYS D CA 1
ATOM 5256 C C . LYS D 1 47 ? 43.676 -8.896 50.160 1.00 31.60 43 LYS D C 1
ATOM 5257 O O . LYS D 1 47 ? 43.619 -8.359 49.043 1.00 33.37 43 LYS D O 1
ATOM 5260 N N . GLU D 1 48 ? 44.525 -9.867 50.445 1.00 30.59 44 GLU D N 1
ATOM 5261 C CA . GLU D 1 48 ? 45.407 -10.319 49.396 1.00 30.86 44 GLU D CA 1
ATOM 5262 C C . GLU D 1 48 ? 44.578 -11.031 48.300 1.00 29.48 44 GLU D C 1
ATOM 5263 O O . GLU D 1 48 ? 44.810 -10.847 47.081 1.00 29.03 44 GLU D O 1
ATOM 5269 N N . LEU D 1 49 ? 43.571 -11.783 48.743 1.00 27.28 45 LEU D N 1
ATOM 5270 C CA . LEU D 1 49 ? 42.678 -12.476 47.820 1.00 25.73 45 LEU D CA 1
ATOM 5271 C C . LEU D 1 49 ? 41.769 -11.417 47.151 1.00 24.55 45 LEU D C 1
ATOM 5272 O O . LEU D 1 49 ? 41.596 -11.409 45.915 1.00 24.89 45 LEU D O 1
ATOM 5277 N N . ALA D 1 50 ? 41.211 -10.510 47.957 1.00 22.97 46 ALA D N 1
ATOM 5278 C CA . ALA D 1 50 ? 40.394 -9.410 47.406 1.00 21.84 46 ALA D CA 1
ATOM 5279 C C . ALA D 1 50 ? 41.020 -8.766 46.158 1.00 21.02 46 ALA D C 1
ATOM 5280 O O . ALA D 1 50 ? 40.326 -8.494 45.218 1.00 21.48 46 ALA D O 1
ATOM 5282 N N . ILE D 1 51 ? 42.331 -8.573 46.143 1.00 20.25 47 ILE D N 1
ATOM 5283 C CA . ILE D 1 51 ? 43.027 -7.923 45.047 1.00 19.89 47 ILE D CA 1
ATOM 5284 C C . ILE D 1 51 ? 42.800 -8.564 43.671 1.00 21.45 47 ILE D C 1
ATOM 5285 O O . ILE D 1 51 ? 42.952 -7.901 42.614 1.00 22.51 47 ILE D O 1
ATOM 5290 N N . SER D 1 52 ? 42.460 -9.852 43.635 1.00 22.27 48 SER D N 1
ATOM 5291 C CA . SER D 1 52 ? 42.216 -10.509 42.340 1.00 22.71 48 SER D CA 1
ATOM 5292 C C . SER D 1 52 ? 41.010 -9.898 41.627 1.00 23.13 48 SER D C 1
ATOM 5293 O O . SER D 1 52 ? 40.902 -9.955 40.401 1.00 23.84 48 SER D O 1
ATOM 5296 N N . GLN D 1 53 ? 40.111 -9.300 42.386 1.00 23.58 49 GLN D N 1
ATOM 5297 C CA . GLN D 1 53 ? 38.960 -8.666 41.766 1.00 24.62 49 GLN D CA 1
ATOM 5298 C C . GLN D 1 53 ? 39.348 -7.458 40.886 1.00 22.97 49 GLN D C 1
ATOM 5299 O O . GLN D 1 53 ? 38.617 -7.121 40.027 1.00 23.28 49 GLN D O 1
ATOM 5305 N N . VAL D 1 54 ? 40.532 -6.875 41.085 1.00 21.92 50 VAL D N 1
ATOM 5306 C CA . VAL D 1 54 ? 41.160 -5.932 40.151 1.00 20.94 50 VAL D CA 1
ATOM 5307 C C . VAL D 1 54 ? 41.251 -6.408 38.707 1.00 20.47 50 VAL D C 1
ATOM 5308 O O . VAL D 1 54 ? 41.306 -5.605 37.755 1.00 20.96 50 VAL D O 1
ATOM 5312 N N . TYR D 1 55 ? 41.366 -7.700 38.518 1.00 19.25 51 TYR D N 1
ATOM 5313 C CA . TYR D 1 55 ? 41.732 -8.185 37.203 1.00 18.23 51 TYR D CA 1
ATOM 5314 C C . TYR D 1 55 ? 40.501 -8.747 36.496 1.00 18.10 51 TYR D C 1
ATOM 5315 O O . TYR D 1 55 ? 40.617 -9.411 35.478 1.00 18.55 51 TYR D O 1
ATOM 5324 N N . ALA D 1 56 ? 39.324 -8.490 37.064 1.00 17.30 52 ALA D N 1
ATOM 5325 C CA . ALA D 1 56 ? 38.081 -8.818 36.434 1.00 17.18 52 ALA D CA 1
ATOM 5326 C C . ALA D 1 56 ? 37.876 -7.926 35.173 1.00 18.03 52 ALA D C 1
ATOM 5327 O O . ALA D 1 56 ? 37.653 -6.710 35.293 1.00 18.61 52 ALA D O 1
ATOM 5329 N N . PRO D 1 57 ? 37.902 -8.514 33.968 1.00 18.72 53 PRO D N 1
ATOM 5330 C CA . PRO D 1 57 ? 37.839 -7.751 32.705 1.00 18.91 53 PRO D CA 1
ATOM 5331 C C . PRO D 1 57 ? 36.552 -6.947 32.540 1.00 19.41 53 PRO D C 1
ATOM 5332 O O . PRO D 1 57 ? 36.608 -5.894 31.920 1.00 21.13 53 PRO D O 1
ATOM 5336 N N . SER D 1 58 ? 35.413 -7.417 33.081 1.00 19.06 54 SER D N 1
ATOM 5337 C CA . SER D 1 58 ? 34.163 -6.614 33.137 1.00 18.08 54 SER D CA 1
ATOM 5338 C C . SER D 1 58 ? 34.308 -5.375 33.958 1.00 17.88 54 SER D C 1
ATOM 5339 O O . SER D 1 58 ? 33.660 -4.348 33.703 1.00 16.92 54 SER D O 1
ATOM 5342 N N . ALA D 1 59 ? 35.167 -5.442 34.975 1.00 18.20 55 ALA D N 1
ATOM 5343 C CA . ALA D 1 59 ? 35.372 -4.255 35.802 1.00 17.28 55 ALA D CA 1
ATOM 5344 C C . ALA D 1 59 ? 36.257 -3.287 35.019 1.00 17.46 55 ALA D C 1
ATOM 5345 O O . ALA D 1 59 ? 36.099 -2.092 35.106 1.00 18.31 55 ALA D O 1
ATOM 5347 N N . ILE D 1 60 ? 37.163 -3.775 34.195 1.00 17.91 56 ILE D N 1
ATOM 5348 C CA . ILE D 1 60 ? 38.063 -2.842 33.504 1.00 19.06 56 ILE D CA 1
ATOM 5349 C C . ILE D 1 60 ? 37.225 -2.196 32.394 1.00 18.55 56 ILE D C 1
ATOM 5350 O O . ILE D 1 60 ? 37.291 -0.987 32.161 1.00 18.04 56 ILE D O 1
ATOM 5355 N N . LEU D 1 61 ? 36.413 -3.037 31.749 1.00 18.00 57 LEU D N 1
ATOM 5356 C CA . LEU D 1 61 ? 35.436 -2.598 30.762 1.00 17.20 57 LEU D CA 1
ATOM 5357 C C . LEU D 1 61 ? 34.534 -1.568 31.422 1.00 16.15 57 LEU D C 1
ATOM 5358 O O . LEU D 1 61 ? 34.375 -0.439 30.919 1.00 17.11 57 LEU D O 1
ATOM 5363 N N . GLY D 1 62 ? 33.984 -1.933 32.563 1.00 14.22 58 GLY D N 1
ATOM 5364 C CA . GLY D 1 62 ? 33.135 -1.038 33.327 1.00 13.68 58 GLY D CA 1
ATOM 5365 C C . GLY D 1 62 ? 33.759 0.295 33.634 1.00 14.05 58 GLY D C 1
ATOM 5366 O O . GLY D 1 62 ? 33.108 1.328 33.473 1.00 16.33 58 GLY D O 1
ATOM 5367 N N . ASP D 1 63 ? 35.015 0.329 34.066 1.00 13.52 59 ASP D N 1
ATOM 5368 C CA . ASP D 1 63 ? 35.651 1.612 34.404 1.00 13.74 59 ASP D CA 1
ATOM 5369 C C . ASP D 1 63 ? 35.987 2.543 33.234 1.00 12.04 59 ASP D C 1
ATOM 5370 O O . ASP D 1 63 ? 35.962 3.711 33.388 1.00 10.19 59 ASP D O 1
ATOM 5375 N N . ILE D 1 64 ? 36.375 1.980 32.104 1.00 12.37 60 ILE D N 1
ATOM 5376 C CA . ILE D 1 64 ? 36.573 2.691 30.858 1.00 12.45 60 ILE D CA 1
ATOM 5377 C C . ILE D 1 64 ? 35.275 3.354 30.376 1.00 14.44 60 ILE D C 1
ATOM 5378 O O . ILE D 1 64 ? 35.299 4.529 29.950 1.00 13.84 60 ILE D O 1
ATOM 5383 N N . LEU D 1 65 ? 34.142 2.638 30.451 1.00 16.50 61 LEU D N 1
ATOM 5384 C CA . LEU D 1 65 ? 32.835 3.222 30.117 1.00 18.62 61 LEU D CA 1
ATOM 5385 C C . LEU D 1 65 ? 32.525 4.421 30.972 1.00 18.63 61 LEU D C 1
ATOM 5386 O O . LEU D 1 65 ? 32.169 5.446 30.459 1.00 17.80 61 LEU D O 1
ATOM 5391 N N . HIS D 1 66 ? 32.673 4.276 32.277 1.00 19.22 62 HIS D N 1
ATOM 5392 C CA . HIS D 1 66 ? 32.469 5.384 33.203 1.00 19.59 62 HIS D CA 1
ATOM 5393 C C . HIS D 1 66 ? 33.385 6.482 32.825 1.00 20.81 62 HIS D C 1
ATOM 5394 O O . HIS D 1 66 ? 32.944 7.622 32.668 1.00 21.95 62 HIS D O 1
ATOM 5401 N N . LEU D 1 67 ? 34.659 6.191 32.621 1.00 22.01 63 LEU D N 1
ATOM 5402 C CA . LEU D 1 67 ? 35.535 7.294 32.184 1.00 23.52 63 LEU D CA 1
ATOM 5403 C C . LEU D 1 67 ? 34.906 7.985 30.972 1.00 23.39 63 LEU D C 1
ATOM 5404 O O . LEU D 1 67 ? 34.668 9.162 31.012 1.00 26.40 63 LEU D O 1
ATOM 5409 N N . GLY D 1 68 ? 34.610 7.267 29.906 1.00 22.19 64 GLY D N 1
ATOM 5410 C CA . GLY D 1 68 ? 34.220 7.926 28.698 1.00 21.98 64 GLY D CA 1
ATOM 5411 C C . GLY D 1 68 ? 32.901 8.658 28.769 1.00 21.87 64 GLY D C 1
ATOM 5412 O O . GLY D 1 68 ? 32.675 9.523 28.000 1.00 20.22 64 GLY D O 1
ATOM 5413 N N . LEU D 1 69 ? 32.000 8.222 29.623 1.00 24.07 65 LEU D N 1
ATOM 5414 C CA . LEU D 1 69 ? 30.630 8.696 29.587 1.00 26.49 65 LEU D CA 1
ATOM 5415 C C . LEU D 1 69 ? 30.637 9.843 30.541 1.00 30.57 65 LEU D C 1
ATOM 5416 O O . LEU D 1 69 ? 30.200 10.921 30.243 1.00 31.47 65 LEU D O 1
ATOM 5421 N N . GLU D 1 70 ? 31.173 9.613 31.720 1.00 35.21 66 GLU D N 1
ATOM 5422 C CA . GLU D 1 70 ? 31.562 10.738 32.566 1.00 38.26 66 GLU D CA 1
ATOM 5423 C C . GLU D 1 70 ? 32.203 11.922 31.821 1.00 39.20 66 GLU D C 1
ATOM 5424 O O . GLU D 1 70 ? 31.798 13.040 32.073 1.00 39.83 66 GLU D O 1
ATOM 5430 N N . SER D 1 71 ? 33.166 11.749 30.928 1.00 40.04 67 SER D N 1
ATOM 5431 C CA . SER D 1 71 ? 33.684 12.989 30.259 1.00 40.88 67 SER D CA 1
ATOM 5432 C C . SER D 1 71 ? 32.601 13.780 29.442 1.00 40.57 67 SER D C 1
ATOM 5433 O O . SER D 1 71 ? 32.683 15.016 29.306 1.00 41.23 67 SER D O 1
ATOM 5436 N N . VAL D 1 72 ? 31.592 13.061 28.909 1.00 38.70 68 VAL D N 1
ATOM 5437 C CA . VAL D 1 72 ? 30.440 13.702 28.271 1.00 36.37 68 VAL D CA 1
ATOM 5438 C C . VAL D 1 72 ? 29.659 14.541 29.278 1.00 33.44 68 VAL D C 1
ATOM 5439 O O . VAL D 1 72 ? 29.146 15.633 28.989 1.00 32.53 68 VAL D O 1
ATOM 5443 N N . LEU D 1 73 ? 29.541 13.984 30.462 1.00 30.16 69 LEU D N 1
ATOM 5444 C CA . LEU D 1 73 ? 28.762 14.586 31.505 1.00 28.84 69 LEU D CA 1
ATOM 5445 C C . LEU D 1 73 ? 29.349 15.886 32.079 1.00 28.73 69 LEU D C 1
ATOM 5446 O O . LEU D 1 73 ? 28.635 16.760 32.557 1.00 27.75 69 LEU D O 1
ATOM 5451 N N . LYS D 1 74 ? 30.666 15.983 32.064 1.00 29.41 70 LYS D N 1
ATOM 5452 C CA . LYS D 1 74 ? 31.361 17.124 32.598 1.00 30.19 70 LYS D CA 1
ATOM 5453 C C . LYS D 1 74 ? 31.209 18.218 31.575 1.00 30.39 70 LYS D C 1
ATOM 5454 O O . LYS D 1 74 ? 30.998 19.364 31.947 1.00 31.01 70 LYS D O 1
ATOM 5460 N N . GLY D 1 75 ? 31.270 17.873 30.280 1.00 31.02 71 GLY D N 1
ATOM 5461 C CA . GLY D 1 75 ? 31.051 18.879 29.204 1.00 31.18 71 GLY D CA 1
ATOM 5462 C C . GLY D 1 75 ? 29.631 19.453 29.133 1.00 31.46 71 GLY D C 1
ATOM 5463 O O . GLY D 1 75 ? 29.322 20.583 29.586 1.00 32.19 71 GLY D O 1
ATOM 5464 N N . ASN D 1 76 ? 28.718 18.644 28.633 1.00 31.31 72 ASN D N 1
ATOM 5465 C CA . ASN D 1 76 ? 27.406 19.138 28.303 1.00 30.64 72 ASN D CA 1
ATOM 5466 C C . ASN D 1 76 ? 26.461 19.380 29.435 1.00 28.21 72 ASN D C 1
ATOM 5467 O O . ASN D 1 76 ? 25.580 20.188 29.298 1.00 27.80 72 ASN D O 1
ATOM 5472 N N . PHE D 1 77 ? 26.621 18.701 30.543 1.00 26.07 73 PHE D N 1
ATOM 5473 C CA . PHE D 1 77 ? 25.735 18.886 31.662 1.00 25.69 73 PHE D CA 1
ATOM 5474 C C . PHE D 1 77 ? 26.410 19.539 32.870 1.00 26.01 73 PHE D C 1
ATOM 5475 O O . PHE D 1 77 ? 25.827 19.629 33.916 1.00 25.59 73 PHE D O 1
ATOM 5483 N N . ASN D 1 78 ? 27.663 19.934 32.774 1.00 26.86 74 ASN D N 1
ATOM 5484 C CA . ASN D 1 78 ? 28.300 20.549 33.927 1.00 28.73 74 ASN D CA 1
ATOM 5485 C C . ASN D 1 78 ? 28.146 19.717 35.230 1.00 26.50 74 ASN D C 1
ATOM 5486 O O . ASN D 1 78 ? 27.911 20.242 36.344 1.00 25.57 74 ASN D O 1
ATOM 5491 N N . ALA D 1 79 ? 28.341 18.409 35.095 1.00 23.55 75 ALA D N 1
ATOM 5492 C CA . ALA D 1 79 ? 28.386 17.560 36.264 1.00 21.16 75 ALA D CA 1
ATOM 5493 C C . ALA D 1 79 ? 29.783 17.545 36.887 1.00 19.08 75 ALA D C 1
ATOM 5494 O O . ALA D 1 79 ? 30.771 17.760 36.220 1.00 17.34 75 ALA D O 1
ATOM 5496 N N . GLU D 1 80 ? 29.837 17.298 38.177 1.00 18.25 76 GLU D N 1
ATOM 5497 C CA . GLU D 1 80 ? 31.060 16.837 38.814 1.00 19.79 76 GLU D CA 1
ATOM 5498 C C . GLU D 1 80 ? 31.045 15.314 38.675 1.00 19.38 76 GLU D C 1
ATOM 5499 O O . GLU D 1 80 ? 29.967 14.725 38.644 1.00 19.10 76 GLU D O 1
ATOM 5505 N N . THR D 1 81 ? 32.211 14.683 38.600 1.00 18.73 77 THR D N 1
ATOM 5506 C CA . THR D 1 81 ? 32.295 13.252 38.422 1.00 18.70 77 THR D CA 1
ATOM 5507 C C . THR D 1 81 ? 33.140 12.666 39.531 1.00 19.59 77 THR D C 1
ATOM 5508 O O . THR D 1 81 ? 34.011 13.334 40.009 1.00 19.42 77 THR D O 1
ATOM 5512 N N . GLU D 1 82 ? 32.822 11.434 39.947 1.00 20.84 78 GLU D N 1
ATOM 5513 C CA . GLU D 1 82 ? 33.489 10.688 40.992 1.00 21.86 78 GLU D CA 1
ATOM 5514 C C . GLU D 1 82 ? 33.521 11.471 42.277 1.00 21.59 78 GLU D C 1
ATOM 5515 O O . GLU D 1 82 ? 34.564 11.704 42.886 1.00 21.69 78 GLU D O 1
ATOM 5521 N N . VAL D 1 83 ? 32.327 11.842 42.693 1.00 21.13 79 VAL D N 1
ATOM 5522 C CA . VAL D 1 83 ? 32.136 12.778 43.742 1.00 20.41 79 VAL D CA 1
ATOM 5523 C C . VAL D 1 83 ? 31.975 12.071 45.053 1.00 21.05 79 VAL D C 1
ATOM 5524 O O . VAL D 1 83 ? 31.011 11.341 45.283 1.00 20.19 79 VAL D O 1
ATOM 5528 N N . GLU D 1 84 ? 32.917 12.348 45.930 1.00 21.80 80 GLU D N 1
ATOM 5529 C CA . GLU D 1 84 ? 33.031 11.625 47.177 1.00 23.73 80 GLU D CA 1
ATOM 5530 C C . GLU D 1 84 ? 32.402 12.423 48.289 1.00 22.24 80 GLU D C 1
ATOM 5531 O O . GLU D 1 84 ? 32.591 13.608 48.362 1.00 23.53 80 GLU D O 1
ATOM 5537 N N . THR D 1 85 ? 31.678 11.795 49.179 1.00 21.66 81 THR D N 1
ATOM 5538 C CA . THR D 1 85 ? 31.011 12.512 50.270 1.00 21.80 81 THR D CA 1
ATOM 5539 C C . THR D 1 85 ? 30.634 11.579 51.393 1.00 22.54 81 THR D C 1
ATOM 5540 O O . THR D 1 85 ? 30.665 10.365 51.263 1.00 22.16 81 THR D O 1
ATOM 5544 N N . LEU D 1 86 ? 30.168 12.141 52.485 1.00 24.18 82 LEU D N 1
ATOM 5545 C CA . LEU D 1 86 ? 30.145 11.369 53.711 1.00 26.01 82 LEU D CA 1
ATOM 5546 C C . LEU D 1 86 ? 28.993 11.828 54.544 1.00 25.16 82 LEU D C 1
ATOM 5547 O O . LEU D 1 86 ? 28.599 12.971 54.459 1.00 24.99 82 LEU D O 1
ATOM 5552 N N . ARG D 1 87 ? 28.377 10.909 55.270 1.00 25.12 83 ARG D N 1
ATOM 5553 C CA . ARG D 1 87 ? 27.175 11.217 56.027 1.00 26.07 83 ARG D CA 1
ATOM 5554 C C . ARG D 1 87 ? 27.133 10.235 57.168 1.00 29.06 83 ARG D C 1
ATOM 5555 O O . ARG D 1 87 ? 27.575 9.095 57.021 1.00 30.09 83 ARG D O 1
ATOM 5563 N N . GLU D 1 88 ? 26.628 10.658 58.318 1.00 32.64 84 GLU D N 1
ATOM 5564 C CA . GLU D 1 88 ? 26.774 9.790 59.487 1.00 35.44 84 GLU D CA 1
ATOM 5565 C C . GLU D 1 88 ? 25.459 9.193 59.934 1.00 36.16 84 GLU D C 1
ATOM 5566 O O . GLU D 1 88 ? 24.391 9.764 59.692 1.00 35.54 84 GLU D O 1
ATOM 5572 N N . ILE D 1 89 ? 25.583 8.043 60.604 1.00 37.71 85 ILE D N 1
ATOM 5573 C CA . ILE D 1 89 ? 24.472 7.219 60.958 1.00 39.63 85 ILE D CA 1
ATOM 5574 C C . ILE D 1 89 ? 24.720 6.609 62.322 1.00 43.68 85 ILE D C 1
ATOM 5575 O O . ILE D 1 89 ? 25.858 6.275 62.632 1.00 43.05 85 ILE D O 1
ATOM 5580 N N . ASN D 1 90 ? 23.661 6.469 63.128 1.00 49.33 86 ASN D N 1
ATOM 5581 C CA . ASN D 1 90 ? 23.740 5.789 64.446 1.00 54.16 86 ASN D CA 1
ATOM 5582 C C . ASN D 1 90 ? 23.251 4.334 64.404 1.00 56.21 86 ASN D C 1
ATOM 5583 O O . ASN D 1 90 ? 22.102 4.061 64.020 1.00 55.70 86 ASN D O 1
ATOM 5588 N N . VAL D 1 91 ? 24.118 3.413 64.831 1.00 58.71 87 VAL D N 1
ATOM 5589 C CA . VAL D 1 91 ? 23.798 1.995 64.817 1.00 60.58 87 VAL D CA 1
ATOM 5590 C C . VAL D 1 91 ? 24.146 1.315 66.139 1.00 63.01 87 VAL D C 1
ATOM 5591 O O . VAL D 1 91 ? 25.271 0.835 66.328 1.00 63.25 87 VAL D O 1
ATOM 5595 N N . GLY D 1 92 ? 23.180 1.252 67.051 1.00 65.50 88 GLY D N 1
ATOM 5596 C CA . GLY D 1 92 ? 23.435 0.653 68.374 1.00 67.38 88 GLY D CA 1
ATOM 5597 C C . GLY D 1 92 ? 24.309 1.571 69.217 1.00 68.64 88 GLY D C 1
ATOM 5598 O O . GLY D 1 92 ? 25.285 1.141 69.860 1.00 68.56 88 GLY D O 1
ATOM 5599 N N . GLY D 1 93 ? 23.963 2.857 69.172 1.00 69.49 89 GLY D N 1
ATOM 5600 C CA . GLY D 1 93 ? 24.721 3.892 69.857 1.00 69.52 89 GLY D CA 1
ATOM 5601 C C . GLY D 1 93 ? 26.162 4.096 69.399 1.00 68.42 89 GLY D C 1
ATOM 5602 O O . GLY D 1 93 ? 26.833 4.999 69.915 1.00 69.07 89 GLY D O 1
ATOM 5603 N N . LYS D 1 94 ? 26.655 3.270 68.465 1.00 65.72 90 LYS D N 1
ATOM 5604 C CA . LYS D 1 94 ? 27.954 3.501 67.827 1.00 62.84 90 LYS D CA 1
ATOM 5605 C C . LYS D 1 94 ? 27.671 4.419 66.647 1.00 59.84 90 LYS D C 1
ATOM 5606 O O . LYS D 1 94 ? 26.620 4.309 66.006 1.00 60.18 90 LYS D O 1
ATOM 5610 N N . VAL D 1 95 ? 28.570 5.360 66.381 1.00 55.57 91 VAL D N 1
ATOM 5611 C CA . VAL D 1 95 ? 28.395 6.271 65.253 1.00 51.98 91 VAL D CA 1
ATOM 5612 C C . VAL D 1 95 ? 29.176 5.731 64.070 1.00 48.33 91 VAL D C 1
ATOM 5613 O O . VAL D 1 95 ? 30.318 5.291 64.236 1.00 47.45 91 VAL D O 1
ATOM 5617 N N . TYR D 1 96 ? 28.553 5.773 62.886 1.00 43.71 92 TYR D N 1
ATOM 5618 C CA . TYR D 1 96 ? 29.177 5.248 61.699 1.00 40.17 92 TYR D CA 1
ATOM 5619 C C . TYR D 1 96 ? 29.146 6.258 60.596 1.00 37.67 92 TYR D C 1
ATOM 5620 O O . TYR D 1 96 ? 28.172 6.959 60.402 1.00 35.67 92 TYR D O 1
ATOM 5629 N N . LYS D 1 97 ? 30.248 6.315 59.880 1.00 36.23 93 LYS D N 1
ATOM 5630 C CA . LYS D 1 97 ? 30.360 7.180 58.726 1.00 35.81 93 LYS D CA 1
ATOM 5631 C C . LYS D 1 97 ? 30.025 6.371 57.464 1.00 32.12 93 LYS D C 1
ATOM 5632 O O . LYS D 1 97 ? 30.771 5.482 57.090 1.00 31.72 93 LYS D O 1
ATOM 5638 N N . ILE D 1 98 ? 28.907 6.695 56.829 1.00 27.63 94 ILE D N 1
ATOM 5639 C CA . ILE D 1 98 ? 28.585 6.140 55.547 1.00 24.50 94 ILE D CA 1
ATOM 5640 C C . ILE D 1 98 ? 29.244 6.952 54.438 1.00 22.39 94 ILE D C 1
ATOM 5641 O O . ILE D 1 98 ? 29.057 8.153 54.316 1.00 20.92 94 ILE D O 1
ATOM 5646 N N . LYS D 1 99 ? 29.998 6.275 53.606 1.00 20.77 95 LYS D N 1
ATOM 5647 C CA . LYS D 1 99 ? 30.806 6.934 52.615 1.00 20.54 95 LYS D CA 1
ATOM 5648 C C . LYS D 1 99 ? 30.451 6.470 51.208 1.00 19.19 95 LYS D C 1
ATOM 5649 O O . LYS D 1 99 ? 30.261 5.313 50.979 1.00 20.07 95 LYS D O 1
ATOM 5655 N N . GLY D 1 100 ? 30.354 7.381 50.252 1.00 18.13 96 GLY D N 1
ATOM 5656 C CA . GLY D 1 100 ? 30.073 7.010 48.892 1.00 16.33 96 GLY D CA 1
ATOM 5657 C C . GLY D 1 100 ? 30.643 7.947 47.887 1.00 15.91 96 GLY D C 1
ATOM 5658 O O . GLY D 1 100 ? 31.038 9.048 48.212 1.00 16.76 96 GLY D O 1
ATOM 5659 N N . ARG D 1 101 ? 30.608 7.508 46.647 1.00 15.89 97 ARG D N 1
ATOM 5660 C CA . ARG D 1 101 ? 31.194 8.196 45.516 1.00 16.21 97 ARG D CA 1
ATOM 5661 C C . ARG D 1 101 ? 30.270 7.974 44.331 1.00 15.16 97 ARG D C 1
ATOM 5662 O O . ARG D 1 101 ? 30.173 6.852 43.810 1.00 14.68 97 ARG D O 1
ATOM 5670 N N . ALA D 1 102 ? 29.605 9.049 43.921 1.00 13.14 98 ALA D N 1
ATOM 5671 C CA . ALA D 1 102 ? 28.618 9.011 42.917 1.00 11.92 98 ALA D CA 1
ATOM 5672 C C . ALA D 1 102 ? 29.363 9.151 41.603 1.00 11.93 98 ALA D C 1
ATOM 5673 O O . ALA D 1 102 ? 30.356 9.865 41.499 1.00 12.58 98 ALA D O 1
ATOM 5675 N N . ASP D 1 103 ? 28.925 8.441 40.597 1.00 11.24 99 ASP D N 1
ATOM 5676 C CA . ASP D 1 103 ? 29.577 8.522 39.313 1.00 10.78 99 ASP D CA 1
ATOM 5677 C C . ASP D 1 103 ? 29.475 9.956 38.789 1.00 10.26 99 ASP D C 1
ATOM 5678 O O . ASP D 1 103 ? 30.423 10.475 38.159 1.00 9.92 99 ASP D O 1
ATOM 5683 N N . ALA D 1 104 ? 28.335 10.614 38.996 1.00 9.88 100 ALA D N 1
ATOM 5684 C CA . ALA D 1 104 ? 28.250 12.037 38.556 1.00 10.34 100 ALA D CA 1
ATOM 5685 C C . ALA D 1 104 ? 27.211 12.760 39.325 1.00 12.06 100 ALA D C 1
ATOM 5686 O O . ALA D 1 104 ? 26.269 12.134 39.778 1.00 12.79 100 ALA D O 1
ATOM 5688 N N . ILE D 1 105 ? 27.397 14.071 39.511 1.00 14.87 101 ILE D N 1
ATOM 5689 C CA . ILE D 1 105 ? 26.364 14.905 40.125 1.00 17.28 101 ILE D CA 1
ATOM 5690 C C . ILE D 1 105 ? 26.111 16.188 39.369 1.00 19.98 101 ILE D C 1
ATOM 5691 O O . ILE D 1 105 ? 27.034 16.911 38.951 1.00 19.01 101 ILE D O 1
ATOM 5696 N N . ILE D 1 106 ? 24.829 16.463 39.180 1.00 23.41 102 ILE D N 1
ATOM 5697 C CA . ILE D 1 106 ? 24.418 17.772 38.713 1.00 26.20 102 ILE D CA 1
ATOM 5698 C C . ILE D 1 106 ? 23.873 18.533 39.928 1.00 29.85 102 ILE D C 1
ATOM 5699 O O . ILE D 1 106 ? 22.806 18.199 40.436 1.00 30.20 102 ILE D O 1
ATOM 5704 N N . ARG D 1 107 ? 24.656 19.519 40.406 1.00 33.76 103 ARG D N 1
ATOM 5705 C CA . ARG D 1 107 ? 24.351 20.272 41.630 1.00 36.77 103 ARG D CA 1
ATOM 5706 C C . ARG D 1 107 ? 23.078 21.159 41.560 1.00 39.65 103 ARG D C 1
ATOM 5707 O O . ARG D 1 107 ? 22.302 21.250 42.549 1.00 39.01 103 ARG D O 1
ATOM 5715 N N . ASN D 1 108 ? 22.875 21.819 40.414 1.00 42.90 104 ASN D N 1
ATOM 5716 C CA . ASN D 1 108 ? 21.756 22.766 40.250 1.00 45.82 104 ASN D CA 1
ATOM 5717 C C . ASN D 1 108 ? 21.271 22.762 38.830 1.00 47.55 104 ASN D C 1
ATOM 5718 O O . ASN D 1 108 ? 21.808 23.460 37.971 1.00 46.75 104 ASN D O 1
ATOM 5723 N N . ASP D 1 109 ? 20.248 21.942 38.630 1.00 50.07 105 ASP D N 1
ATOM 5724 C CA . ASP D 1 109 ? 19.462 21.902 37.425 1.00 52.43 105 ASP D CA 1
ATOM 5725 C C . ASP D 1 109 ? 18.030 22.373 37.795 1.00 53.33 105 ASP D C 1
ATOM 5726 O O . ASP D 1 109 ? 17.239 21.611 38.351 1.00 52.53 105 ASP D O 1
ATOM 5731 N N . ASN D 1 110 ? 17.733 23.646 37.523 1.00 54.50 106 ASN D N 1
ATOM 5732 C CA . ASN D 1 110 ? 16.461 24.274 37.934 1.00 55.33 106 ASN D CA 1
ATOM 5733 C C . ASN D 1 110 ? 16.079 24.089 39.405 1.00 54.26 106 ASN D C 1
ATOM 5734 O O . ASN D 1 110 ? 14.940 23.788 39.735 1.00 54.47 106 ASN D O 1
ATOM 5739 N N . GLY D 1 111 ? 17.031 24.292 40.294 1.00 52.73 107 GLY D N 1
ATOM 5740 C CA . GLY D 1 111 ? 16.784 24.105 41.720 1.00 51.25 107 GLY D CA 1
ATOM 5741 C C . GLY D 1 111 ? 16.764 22.651 42.174 1.00 48.80 107 GLY D C 1
ATOM 5742 O O . GLY D 1 111 ? 16.097 22.312 43.157 1.00 49.56 107 GLY D O 1
ATOM 5743 N N . LYS D 1 112 ? 17.493 21.787 41.466 1.00 44.85 108 LYS D N 1
ATOM 5744 C CA . LYS D 1 112 ? 17.586 20.383 41.841 1.00 41.44 108 LYS D CA 1
ATOM 5745 C C . LYS D 1 112 ? 19.018 19.817 41.625 1.00 37.60 108 LYS D C 1
ATOM 5746 O O . LYS D 1 112 ? 19.722 20.171 40.670 1.00 37.10 108 LYS D O 1
ATOM 5748 N N . SER D 1 113 ? 19.462 19.004 42.576 1.00 32.98 109 SER D N 1
ATOM 5749 C CA . SER D 1 113 ? 20.639 18.155 42.391 1.00 29.78 109 SER D CA 1
ATOM 5750 C C . SER D 1 113 ? 20.193 16.835 41.770 1.00 24.68 109 SER D C 1
ATOM 5751 O O . SER D 1 113 ? 19.186 16.285 42.156 1.00 23.61 109 SER D O 1
ATOM 5754 N N . ILE D 1 114 ? 20.977 16.319 40.859 1.00 19.79 110 ILE D N 1
ATOM 5755 C CA . ILE D 1 114 ? 20.711 15.033 40.300 1.00 17.49 110 ILE D CA 1
ATOM 5756 C C . ILE D 1 114 ? 21.913 14.111 40.510 1.00 14.98 110 ILE D C 1
ATOM 5757 O O . ILE D 1 114 ? 22.989 14.397 39.999 1.00 15.35 110 ILE D O 1
ATOM 5762 N N . VAL D 1 115 ? 21.749 13.011 41.243 1.00 12.60 111 VAL D N 1
ATOM 5763 C CA . VAL D 1 115 ? 22.822 11.988 41.311 1.00 9.99 111 VAL D CA 1
ATOM 5764 C C . VAL D 1 115 ? 22.665 11.044 40.121 1.00 10.39 111 VAL D C 1
ATOM 5765 O O . VAL D 1 115 ? 21.569 10.532 39.873 1.00 10.93 111 VAL D O 1
ATOM 5769 N N . ILE D 1 116 ? 23.726 10.786 39.381 1.00 9.99 112 ILE D N 1
ATOM 5770 C CA . ILE D 1 116 ? 23.635 9.894 38.227 1.00 9.95 112 ILE D CA 1
ATOM 5771 C C . ILE D 1 116 ? 24.491 8.662 38.453 1.00 10.52 112 ILE D C 1
ATOM 5772 O O . ILE D 1 116 ? 25.659 8.787 38.739 1.00 11.84 112 ILE D O 1
ATOM 5777 N N . GLU D 1 117 ? 23.954 7.477 38.266 1.00 11.00 113 GLU D N 1
ATOM 5778 C CA . GLU D 1 117 ? 24.721 6.223 38.449 1.00 12.01 113 GLU D CA 1
ATOM 5779 C C . GLU D 1 117 ? 24.678 5.478 37.121 1.00 12.65 113 GLU D C 1
ATOM 5780 O O . GLU D 1 117 ? 23.619 5.337 36.457 1.00 12.32 113 GLU D O 1
ATOM 5786 N N . ILE D 1 118 ? 25.844 5.122 36.648 1.00 13.27 114 ILE D N 1
ATOM 5787 C CA . ILE D 1 118 ? 25.970 4.526 35.359 1.00 14.22 114 ILE D CA 1
ATOM 5788 C C . ILE D 1 118 ? 26.291 3.063 35.549 1.00 15.79 114 ILE D C 1
ATOM 5789 O O . ILE D 1 118 ? 27.078 2.722 36.410 1.00 17.03 114 ILE D O 1
ATOM 5794 N N . LYS D 1 119 ? 25.714 2.201 34.723 1.00 16.32 115 LYS D N 1
ATOM 5795 C CA . LYS D 1 119 ? 25.880 0.771 34.893 1.00 16.19 115 LYS D CA 1
ATOM 5796 C C . LYS D 1 119 ? 26.063 0.125 33.562 1.00 16.60 115 LYS D C 1
ATOM 5797 O O . LYS D 1 119 ? 25.537 0.592 32.558 1.00 15.95 115 LYS D O 1
ATOM 5803 N N . THR D 1 120 ? 26.817 -0.961 33.551 1.00 17.50 116 THR D N 1
ATOM 5804 C CA . THR D 1 120 ? 27.033 -1.698 32.315 1.00 19.97 116 THR D CA 1
ATOM 5805 C C . THR D 1 120 ? 26.899 -3.153 32.619 1.00 20.31 116 THR D C 1
ATOM 5806 O O . THR D 1 120 ? 27.132 -3.569 33.705 1.00 22.87 116 THR D O 1
ATOM 5810 N N . SER D 1 121 ? 26.416 -3.938 31.707 1.00 20.81 117 SER D N 1
ATOM 5811 C CA . SER D 1 121 ? 26.392 -5.386 31.908 1.00 21.22 117 SER D CA 1
ATOM 5812 C C . SER D 1 121 ? 26.321 -5.924 30.563 1.00 20.08 117 SER D C 1
ATOM 5813 O O . SER D 1 121 ? 26.177 -5.143 29.600 1.00 17.11 117 SER D O 1
ATOM 5816 N N . ARG D 1 122 ? 26.469 -7.238 30.476 1.00 20.10 118 ARG D N 1
ATOM 5817 C CA . ARG D 1 122 ? 26.433 -7.872 29.146 1.00 21.69 118 ARG D CA 1
ATOM 5818 C C . ARG D 1 122 ? 25.030 -8.160 28.647 1.00 20.81 118 ARG D C 1
ATOM 5819 O O . ARG D 1 122 ? 24.853 -8.394 27.440 1.00 21.97 118 ARG D O 1
ATOM 5827 N N . SER D 1 123 ? 24.044 -8.125 29.544 1.00 19.74 119 SER D N 1
ATOM 5828 C CA . SER D 1 123 ? 22.629 -8.294 29.147 1.00 19.41 119 SER D CA 1
ATOM 5829 C C . SER D 1 123 ? 21.701 -7.199 29.739 1.00 17.75 119 SER D C 1
ATOM 5830 O O . SER D 1 123 ? 21.968 -6.671 30.819 1.00 17.26 119 SER D O 1
ATOM 5833 N N . ASP D 1 124 ? 20.563 -6.998 29.085 1.00 15.93 120 ASP D N 1
ATOM 5834 C CA . ASP D 1 124 ? 19.579 -6.021 29.486 1.00 15.12 120 ASP D CA 1
ATOM 5835 C C . ASP D 1 124 ? 18.439 -6.696 30.170 1.00 14.33 120 ASP D C 1
ATOM 5836 O O . ASP D 1 124 ? 17.321 -6.162 30.223 1.00 14.88 120 ASP D O 1
ATOM 5841 N N . LYS D 1 125 ? 18.696 -7.854 30.709 1.00 12.59 121 LYS D N 1
ATOM 5842 C CA . LYS D 1 125 ? 17.640 -8.575 31.362 1.00 13.43 121 LYS D CA 1
ATOM 5843 C C . LYS D 1 125 ? 17.196 -7.951 32.659 1.00 11.78 121 LYS D C 1
ATOM 5844 O O . LYS D 1 125 ? 18.008 -7.647 33.515 1.00 12.49 121 LYS D O 1
ATOM 5850 N N . GLY D 1 126 ? 15.906 -7.784 32.848 1.00 10.70 122 GLY D N 1
ATOM 5851 C CA . GLY D 1 126 ? 15.402 -7.382 34.168 1.00 10.35 122 GLY D CA 1
ATOM 5852 C C . GLY D 1 126 ? 15.685 -5.927 34.612 1.00 10.62 122 GLY D C 1
ATOM 5853 O O . GLY D 1 126 ? 15.439 -5.595 35.807 1.00 10.53 122 GLY D O 1
ATOM 5854 N N . LEU D 1 127 ? 16.132 -5.051 33.683 1.00 9.24 123 LEU D N 1
ATOM 5855 C CA . LEU D 1 127 ? 16.454 -3.650 34.069 1.00 9.33 123 LEU D CA 1
ATOM 5856 C C . LEU D 1 127 ? 15.240 -2.904 34.537 1.00 10.04 123 LEU D C 1
ATOM 5857 O O . LEU D 1 127 ? 14.249 -2.926 33.855 1.00 10.24 123 LEU D O 1
ATOM 5862 N N . PRO D 1 128 ? 15.348 -2.183 35.671 1.00 10.94 124 PRO D N 1
ATOM 5863 C CA . PRO D 1 128 ? 16.565 -2.018 36.461 1.00 11.13 124 PRO D CA 1
ATOM 5864 C C . PRO D 1 128 ? 16.647 -3.008 37.575 1.00 11.89 124 PRO D C 1
ATOM 5865 O O . PRO D 1 128 ? 15.640 -3.354 38.195 1.00 12.46 124 PRO D O 1
ATOM 5869 N N . LEU D 1 129 ? 17.856 -3.416 37.875 1.00 13.01 125 LEU D N 1
ATOM 5870 C CA . LEU D 1 129 ? 18.107 -4.403 38.967 1.00 13.38 125 LEU D CA 1
ATOM 5871 C C . LEU D 1 129 ? 18.004 -3.762 40.360 1.00 14.31 125 LEU D C 1
ATOM 5872 O O . LEU D 1 129 ? 18.389 -2.582 40.601 1.00 15.11 125 LEU D O 1
ATOM 5877 N N . ILE D 1 130 ? 17.453 -4.508 41.288 1.00 15.03 126 ILE D N 1
ATOM 5878 C CA . ILE D 1 130 ? 16.973 -3.879 42.513 1.00 15.81 126 ILE D CA 1
ATOM 5879 C C . ILE D 1 130 ? 18.162 -3.358 43.342 1.00 15.36 126 ILE D C 1
ATOM 5880 O O . ILE D 1 130 ? 18.039 -2.355 43.996 1.00 16.52 126 ILE D O 1
ATOM 5885 N N . HIS D 1 131 ? 19.306 -4.011 43.258 1.00 14.70 127 HIS D N 1
ATOM 5886 C CA . HIS D 1 131 ? 20.446 -3.615 44.030 1.00 14.43 127 HIS D CA 1
ATOM 5887 C C . HIS D 1 131 ? 21.061 -2.395 43.406 1.00 14.82 127 HIS D C 1
ATOM 5888 O O . HIS D 1 131 ? 21.667 -1.614 44.094 1.00 15.72 127 HIS D O 1
ATOM 5895 N N . HIS D 1 132 ? 20.909 -2.212 42.109 1.00 15.00 128 HIS D N 1
ATOM 5896 C CA . HIS D 1 132 ? 21.325 -0.950 41.491 1.00 14.67 128 HIS D CA 1
ATOM 5897 C C . HIS D 1 132 ? 20.418 0.210 41.900 1.00 14.04 128 HIS D C 1
ATOM 5898 O O . HIS D 1 132 ? 20.895 1.322 42.141 1.00 14.28 128 HIS D O 1
ATOM 5905 N N . LYS D 1 133 ? 19.136 -0.035 41.983 1.00 14.15 129 LYS D N 1
ATOM 5906 C CA . LYS D 1 133 ? 18.235 1.032 42.311 1.00 15.06 129 LYS D CA 1
ATOM 5907 C C . LYS D 1 133 ? 18.473 1.361 43.764 1.00 16.12 129 LYS D C 1
ATOM 5908 O O . LYS D 1 133 ? 18.571 2.515 44.101 1.00 16.86 129 LYS D O 1
ATOM 5922 N N . GLN D 1 135 ? 21.107 1.288 45.467 1.00 15.67 131 GLN D N 1
ATOM 5923 C CA . GLN D 1 135 ? 22.368 1.979 45.606 1.00 15.57 131 GLN D CA 1
ATOM 5924 C C . GLN D 1 135 ? 22.101 3.436 45.289 1.00 16.12 131 GLN D C 1
ATOM 5925 O O . GLN D 1 135 ? 22.583 4.310 45.969 1.00 18.46 131 GLN D O 1
ATOM 5931 N N . LEU D 1 136 ? 21.306 3.704 44.267 1.00 15.61 132 LEU D N 1
ATOM 5932 C CA . LEU D 1 136 ? 21.065 5.058 43.827 1.00 14.60 132 LEU D CA 1
ATOM 5933 C C . LEU D 1 136 ? 20.206 5.752 44.856 1.00 15.59 132 LEU D C 1
ATOM 5934 O O . LEU D 1 136 ? 20.359 6.941 45.138 1.00 17.62 132 LEU D O 1
ATOM 5939 N N . GLN D 1 137 ? 19.328 5.012 45.472 1.00 15.11 133 GLN D N 1
ATOM 5940 C CA . GLN D 1 137 ? 18.467 5.603 46.460 1.00 14.79 133 GLN D CA 1
ATOM 5941 C C . GLN D 1 137 ? 19.195 5.949 47.772 1.00 15.11 133 GLN D C 1
ATOM 5942 O O . GLN D 1 137 ? 18.762 6.818 48.530 1.00 15.99 133 GLN D O 1
ATOM 5948 N N . ILE D 1 138 ? 20.261 5.218 48.070 1.00 14.71 134 ILE D N 1
ATOM 5949 C CA . ILE D 1 138 ? 21.053 5.518 49.218 1.00 13.37 134 ILE D CA 1
ATOM 5950 C C . ILE D 1 138 ? 21.866 6.776 48.884 1.00 13.58 134 ILE D C 1
ATOM 5951 O O . ILE D 1 138 ? 21.897 7.672 49.691 1.00 14.45 134 ILE D O 1
ATOM 5956 N N . TYR D 1 139 ? 22.508 6.857 47.709 1.00 12.86 135 TYR D N 1
ATOM 5957 C CA . TYR D 1 139 ? 23.193 8.067 47.341 1.00 12.13 135 TYR D CA 1
ATOM 5958 C C . TYR D 1 139 ? 22.238 9.254 47.512 1.00 13.36 135 TYR D C 1
ATOM 5959 O O . TYR D 1 139 ? 22.625 10.304 48.101 1.00 15.04 135 TYR D O 1
ATOM 5968 N N . LEU D 1 140 ? 20.991 9.113 47.072 1.00 12.99 136 LEU D N 1
ATOM 5969 C CA . LEU D 1 140 ? 20.070 10.240 47.172 1.00 13.70 136 LEU D CA 1
ATOM 5970 C C . LEU D 1 140 ? 20.030 10.756 48.632 1.00 14.51 136 LEU D C 1
ATOM 5971 O O . LEU D 1 140 ? 20.078 11.961 48.873 1.00 14.37 136 LEU D O 1
ATOM 5976 N N . TRP D 1 141 ? 19.939 9.853 49.588 1.00 14.47 137 TRP D N 1
ATOM 5977 C CA . TRP D 1 141 ? 20.030 10.233 50.989 1.00 14.65 137 TRP D CA 1
ATOM 5978 C C . TRP D 1 141 ? 21.411 10.860 51.290 1.00 14.61 137 TRP D C 1
ATOM 5979 O O . TRP D 1 141 ? 21.513 11.950 51.872 1.00 13.65 137 TRP D O 1
ATOM 5990 N N . LEU D 1 142 ? 22.462 10.225 50.792 1.00 14.61 138 LEU D N 1
ATOM 5991 C CA . LEU D 1 142 ? 23.836 10.649 51.125 1.00 15.21 138 LEU D CA 1
ATOM 5992 C C . LEU D 1 142 ? 24.148 12.100 50.755 1.00 15.31 138 LEU D C 1
ATOM 5993 O O . LEU D 1 142 ? 24.695 12.848 51.548 1.00 15.40 138 LEU D O 1
ATOM 5998 N N . PHE D 1 143 ? 23.776 12.459 49.539 1.00 15.28 139 PHE D N 1
ATOM 5999 C CA . PHE D 1 143 ? 23.899 13.788 49.020 1.00 14.77 139 PHE D CA 1
ATOM 6000 C C . PHE D 1 143 ? 22.711 14.658 49.343 1.00 15.77 139 PHE D C 1
ATOM 6001 O O . PHE D 1 143 ? 22.729 15.842 49.017 1.00 15.30 139 PHE D O 1
ATOM 6009 N N . SER D 1 144 ? 21.674 14.089 49.983 1.00 17.22 140 SER D N 1
ATOM 6010 C CA . SER D 1 144 ? 20.361 14.767 50.117 1.00 17.61 140 SER D CA 1
ATOM 6011 C C . SER D 1 144 ? 19.911 15.404 48.813 1.00 17.48 140 SER D C 1
ATOM 6012 O O . SER D 1 144 ? 19.540 16.568 48.782 1.00 18.04 140 SER D O 1
ATOM 6015 N N . ALA D 1 145 ? 19.982 14.646 47.736 1.00 17.89 141 ALA D N 1
ATOM 6016 C CA . ALA D 1 145 ? 19.556 15.100 46.426 1.00 18.90 141 ALA D CA 1
ATOM 6017 C C . ALA D 1 145 ? 18.096 14.707 46.176 1.00 21.66 141 ALA D C 1
ATOM 6018 O O . ALA D 1 145 ? 17.518 13.852 46.857 1.00 22.17 141 ALA D O 1
ATOM 6020 N N . GLU D 1 146 ? 17.466 15.389 45.231 1.00 25.10 142 GLU D N 1
ATOM 6021 C CA . GLU D 1 146 ? 16.030 15.195 44.998 1.00 27.57 142 GLU D CA 1
ATOM 6022 C C . GLU D 1 146 ? 15.763 14.245 43.807 1.00 25.41 142 GLU D C 1
ATOM 6023 O O . GLU D 1 146 ? 14.754 13.559 43.802 1.00 25.04 142 GLU D O 1
ATOM 6029 N N . LYS D 1 147 ? 16.696 14.212 42.849 1.00 22.73 143 LYS D N 1
ATOM 6030 C CA . LYS D 1 147 ? 16.585 13.420 41.647 1.00 21.19 143 LYS D CA 1
ATOM 6031 C C . LYS D 1 147 ? 17.774 12.454 41.454 1.00 17.46 143 LYS D C 1
ATOM 6032 O O . LYS D 1 147 ? 18.962 12.759 41.777 1.00 15.72 143 LYS D O 1
ATOM 6038 N N . GLY D 1 148 ? 17.424 11.294 40.907 1.00 13.57 144 GLY D N 1
ATOM 6039 C CA . GLY D 1 148 ? 18.381 10.242 40.584 1.00 12.22 144 GLY D CA 1
ATOM 6040 C C . GLY D 1 148 ? 18.149 9.692 39.209 1.00 11.04 144 GLY D C 1
ATOM 6041 O O . GLY D 1 148 ? 17.015 9.508 38.812 1.00 11.94 144 GLY D O 1
ATOM 6042 N N . ILE D 1 149 ? 19.215 9.447 38.468 1.00 10.08 145 ILE D N 1
ATOM 6043 C CA . ILE D 1 149 ? 19.121 8.784 37.184 1.00 9.18 145 ILE D CA 1
ATOM 6044 C C . ILE D 1 149 ? 20.064 7.559 37.239 1.00 8.99 145 ILE D C 1
ATOM 6045 O O . ILE D 1 149 ? 21.227 7.688 37.585 1.00 10.16 145 ILE D O 1
ATOM 6050 N N . LEU D 1 150 ? 19.546 6.389 36.860 1.00 7.74 146 LEU D N 1
ATOM 6051 C CA . LEU D 1 150 ? 20.268 5.164 36.712 1.00 6.59 146 LEU D CA 1
ATOM 6052 C C . LEU D 1 150 ? 20.250 4.866 35.230 1.00 6.87 146 LEU D C 1
ATOM 6053 O O . LEU D 1 150 ? 19.197 4.611 34.693 1.00 9.33 146 LEU D O 1
ATOM 6058 N N . VAL D 1 151 ? 21.384 4.833 34.572 1.00 6.06 147 VAL D N 1
ATOM 6059 C CA . VAL D 1 151 ? 21.442 4.640 33.153 1.00 6.23 147 VAL D CA 1
ATOM 6060 C C . VAL D 1 151 ? 22.290 3.391 32.863 1.00 7.29 147 VAL D C 1
ATOM 6061 O O . VAL D 1 151 ? 23.434 3.238 33.419 1.00 8.26 147 VAL D O 1
ATOM 6065 N N . TYR D 1 152 ? 21.759 2.507 32.000 1.00 5.67 148 TYR D N 1
ATOM 6066 C CA . TYR D 1 152 ? 22.411 1.250 31.665 1.00 6.13 148 TYR D CA 1
ATOM 6067 C C . TYR D 1 152 ? 22.906 1.343 30.252 1.00 6.73 148 TYR D C 1
ATOM 6068 O O . TYR D 1 152 ? 22.156 1.671 29.392 1.00 8.01 148 TYR D O 1
ATOM 6077 N N . ILE D 1 153 ? 24.163 1.061 30.026 1.00 7.21 149 ILE D N 1
ATOM 6078 C CA . ILE D 1 153 ? 24.735 0.974 28.702 1.00 8.18 149 ILE D CA 1
ATOM 6079 C C . ILE D 1 153 ? 25.071 -0.507 28.519 1.00 8.65 149 ILE D C 1
ATOM 6080 O O . ILE D 1 153 ? 25.956 -1.008 29.163 1.00 10.65 149 ILE D O 1
ATOM 6085 N N . THR D 1 154 ? 24.321 -1.235 27.709 1.00 7.80 150 THR D N 1
ATOM 6086 C CA . THR D 1 154 ? 24.537 -2.645 27.541 1.00 6.97 150 THR D CA 1
ATOM 6087 C C . THR D 1 154 ? 24.565 -2.922 26.076 1.00 7.40 150 THR D C 1
ATOM 6088 O O . THR D 1 154 ? 24.190 -2.078 25.287 1.00 8.64 150 THR D O 1
ATOM 6092 N N . PRO D 1 155 ? 25.015 -4.091 25.673 1.00 8.55 151 PRO D N 1
ATOM 6093 C CA . PRO D 1 155 ? 25.202 -4.283 24.209 1.00 9.73 151 PRO D CA 1
ATOM 6094 C C . PRO D 1 155 ? 23.900 -4.505 23.432 1.00 11.08 151 PRO D C 1
ATOM 6095 O O . PRO D 1 155 ? 23.903 -4.491 22.192 1.00 12.61 151 PRO D O 1
ATOM 6099 N N . ASP D 1 156 ? 22.843 -4.737 24.176 1.00 12.13 152 ASP D N 1
ATOM 6100 C CA . ASP D 1 156 ? 21.513 -4.985 23.715 1.00 13.55 152 ASP D CA 1
ATOM 6101 C C . ASP D 1 156 ? 20.591 -3.796 23.802 1.00 12.46 152 ASP D C 1
ATOM 6102 O O . ASP D 1 156 ? 19.580 -3.793 23.183 1.00 12.55 152 ASP D O 1
ATOM 6107 N N . ARG D 1 157 ? 20.951 -2.814 24.600 1.00 10.96 153 ARG D N 1
ATOM 6108 C CA . ARG D 1 157 ? 20.083 -1.760 24.992 1.00 9.43 153 ARG D CA 1
ATOM 6109 C C . ARG D 1 157 ? 20.693 -0.669 25.851 1.00 9.27 153 ARG D C 1
ATOM 6110 O O . ARG D 1 157 ? 21.332 -0.897 26.794 1.00 7.71 153 ARG D O 1
ATOM 6118 N N . ILE D 1 158 ? 20.394 0.547 25.536 1.00 8.81 154 ILE D N 1
ATOM 6119 C CA . ILE D 1 158 ? 20.628 1.642 26.411 1.00 9.57 154 ILE D CA 1
ATOM 6120 C C . ILE D 1 158 ? 19.324 1.965 27.077 1.00 9.58 154 ILE D C 1
ATOM 6121 O O . ILE D 1 158 ? 18.366 1.950 26.443 1.00 12.15 154 ILE D O 1
ATOM 6126 N N . ALA D 1 159 ? 19.297 2.231 28.359 1.00 9.50 155 ALA D N 1
ATOM 6127 C CA . ALA D 1 159 ? 18.011 2.331 29.106 1.00 9.81 155 ALA D CA 1
ATOM 6128 C C . ALA D 1 159 ? 18.194 3.179 30.331 1.00 9.60 155 ALA D C 1
ATOM 6129 O O . ALA D 1 159 ? 19.096 2.933 31.045 1.00 11.42 155 ALA D O 1
ATOM 6131 N N . GLU D 1 160 ? 17.342 4.157 30.564 1.00 9.40 156 GLU D N 1
ATOM 6132 C CA . GLU D 1 160 ? 17.542 5.160 31.585 1.00 9.00 156 GLU D CA 1
ATOM 6133 C C . GLU D 1 160 ? 16.308 5.223 32.486 1.00 7.90 156 GLU D C 1
ATOM 6134 O O . GLU D 1 160 ? 15.202 5.223 32.063 1.00 5.68 156 GLU D O 1
ATOM 6140 N N . TYR D 1 161 ? 16.525 5.300 33.763 1.00 9.42 157 TYR D N 1
ATOM 6141 C CA . TYR D 1 161 ? 15.457 5.261 34.745 1.00 9.47 157 TYR D CA 1
ATOM 6142 C C . TYR D 1 161 ? 15.567 6.426 35.705 1.00 10.96 157 TYR D C 1
ATOM 6143 O O . TYR D 1 161 ? 16.648 6.779 36.244 1.00 13.10 157 TYR D O 1
ATOM 6152 N N . GLU D 1 162 ? 14.446 7.021 35.967 1.00 11.76 158 GLU D N 1
ATOM 6153 C CA . GLU D 1 162 ? 14.393 8.129 36.863 1.00 14.09 158 GLU D CA 1
ATOM 6154 C C . GLU D 1 162 ? 13.969 7.554 38.207 1.00 15.10 158 GLU D C 1
ATOM 6155 O O . GLU D 1 162 ? 12.899 6.952 38.331 1.00 15.12 158 GLU D O 1
ATOM 6161 N N . ILE D 1 163 ? 14.850 7.670 39.198 1.00 16.12 159 ILE D N 1
ATOM 6162 C CA . ILE D 1 163 ? 14.623 7.187 40.570 1.00 16.34 159 ILE D CA 1
ATOM 6163 C C . ILE D 1 163 ? 14.746 8.417 41.482 1.00 17.08 159 ILE D C 1
ATOM 6164 O O . ILE D 1 163 ? 15.830 8.980 41.591 1.00 16.07 159 ILE D O 1
ATOM 6169 N N . ASN D 1 164 ? 13.652 8.806 42.115 1.00 18.28 160 ASN D N 1
ATOM 6170 C CA . ASN D 1 164 ? 13.607 10.042 42.871 1.00 20.29 160 ASN D CA 1
ATOM 6171 C C . ASN D 1 164 ? 13.336 9.884 44.363 1.00 23.22 160 ASN D C 1
ATOM 6172 O O . ASN D 1 164 ? 13.552 10.824 45.103 1.00 24.81 160 ASN D O 1
ATOM 6177 N N . GLU D 1 165 ? 12.965 8.694 44.815 1.00 25.82 161 GLU D N 1
ATOM 6178 C CA . GLU D 1 165 ? 12.781 8.472 46.233 1.00 28.19 161 GLU D CA 1
ATOM 6179 C C . GLU D 1 165 ? 14.034 7.919 46.916 1.00 27.74 161 GLU D C 1
ATOM 6180 O O . GLU D 1 165 ? 14.504 6.820 46.625 1.00 27.97 161 GLU D O 1
ATOM 6186 N N . PRO D 1 166 ? 14.551 8.668 47.874 1.00 27.48 162 PRO D N 1
ATOM 6187 C CA . PRO D 1 166 ? 15.653 8.194 48.696 1.00 27.47 162 PRO D CA 1
ATOM 6188 C C . PRO D 1 166 ? 15.178 7.207 49.736 1.00 28.03 162 PRO D C 1
ATOM 6189 O O . PRO D 1 166 ? 14.018 7.305 50.154 1.00 28.60 162 PRO D O 1
ATOM 6193 N N . LEU D 1 167 ? 16.057 6.285 50.170 1.00 28.25 163 LEU D N 1
ATOM 6194 C CA . LEU D 1 167 ? 15.696 5.340 51.233 1.00 28.66 163 LEU D CA 1
ATOM 6195 C C . LEU D 1 167 ? 15.613 6.114 52.528 1.00 30.94 163 LEU D C 1
ATOM 6196 O O . LEU D 1 167 ? 16.461 6.991 52.775 1.00 30.62 163 LEU D O 1
ATOM 6201 N N . ASP D 1 168 ? 14.625 5.781 53.367 1.00 33.76 164 ASP D N 1
ATOM 6202 C CA . ASP D 1 168 ? 14.567 6.358 54.716 1.00 36.66 164 ASP D CA 1
ATOM 6203 C C . ASP D 1 168 ? 15.885 6.048 55.437 1.00 36.45 164 ASP D C 1
ATOM 6204 O O . ASP D 1 168 ? 16.561 5.068 55.131 1.00 36.17 164 ASP D O 1
ATOM 6209 N N . GLU D 1 169 ? 16.200 6.858 56.435 1.00 36.56 165 GLU D N 1
ATOM 6210 C CA . GLU D 1 169 ? 17.374 6.648 57.267 1.00 37.07 165 GLU D CA 1
ATOM 6211 C C . GLU D 1 169 ? 17.261 5.362 58.074 1.00 35.68 165 GLU D C 1
ATOM 6212 O O . GLU D 1 169 ? 18.236 4.691 58.270 1.00 35.59 165 GLU D O 1
ATOM 6218 N N . ALA D 1 170 ? 16.063 5.020 58.525 1.00 34.94 166 ALA D N 1
ATOM 6219 C CA . ALA D 1 170 ? 15.839 3.774 59.262 1.00 34.18 166 ALA D CA 1
ATOM 6220 C C . ALA D 1 170 ? 16.165 2.518 58.430 1.00 33.45 166 ALA D C 1
ATOM 6221 O O . ALA D 1 170 ? 16.740 1.576 58.924 1.00 33.64 166 ALA D O 1
ATOM 6223 N N . THR D 1 171 ? 15.807 2.519 57.157 1.00 32.95 167 THR D N 1
ATOM 6224 C CA . THR D 1 171 ? 16.119 1.406 56.277 1.00 32.04 167 THR D CA 1
ATOM 6225 C C . THR D 1 171 ? 17.629 1.265 56.132 1.00 30.60 167 THR D C 1
ATOM 6226 O O . THR D 1 171 ? 18.155 0.167 56.146 1.00 31.52 167 THR D O 1
ATOM 6230 N N . ILE D 1 172 ? 18.330 2.387 56.037 1.00 28.43 168 ILE D N 1
ATOM 6231 C CA . ILE D 1 172 ? 19.769 2.401 55.867 1.00 25.74 168 ILE D CA 1
ATOM 6232 C C . ILE D 1 172 ? 20.423 1.896 57.135 1.00 25.53 168 ILE D C 1
ATOM 6233 O O . ILE D 1 172 ? 21.443 1.225 57.079 1.00 24.60 168 ILE D O 1
ATOM 6238 N N . VAL D 1 173 ? 19.836 2.209 58.287 1.00 25.28 169 VAL D N 1
ATOM 6239 C CA . VAL D 1 173 ? 20.369 1.725 59.535 1.00 25.55 169 VAL D CA 1
ATOM 6240 C C . VAL D 1 173 ? 20.187 0.218 59.548 1.00 26.33 169 VAL D C 1
ATOM 6241 O O . VAL D 1 173 ? 21.107 -0.489 59.949 1.00 26.62 169 VAL D O 1
ATOM 6245 N N . ARG D 1 174 ? 19.029 -0.277 59.099 1.00 26.10 170 ARG D N 1
ATOM 6246 C CA . ARG D 1 174 ? 18.801 -1.750 59.037 1.00 26.91 170 ARG D CA 1
ATOM 6247 C C . ARG D 1 174 ? 19.840 -2.434 58.113 1.00 25.30 170 ARG D C 1
ATOM 6248 O O . ARG D 1 174 ? 20.432 -3.439 58.505 1.00 25.78 170 ARG D O 1
ATOM 6251 N N . LEU D 1 175 ? 20.105 -1.842 56.939 1.00 23.05 171 LEU D N 1
ATOM 6252 C CA . LEU D 1 175 ? 21.122 -2.359 56.036 1.00 21.82 171 LEU D CA 1
ATOM 6253 C C . LEU D 1 175 ? 22.481 -2.371 56.719 1.00 22.88 171 LEU D C 1
ATOM 6254 O O . LEU D 1 175 ? 23.244 -3.340 56.618 1.00 21.58 171 LEU D O 1
ATOM 6259 N N . ALA D 1 176 ? 22.778 -1.281 57.418 1.00 24.69 172 ALA D N 1
ATOM 6260 C CA . ALA D 1 176 ? 24.044 -1.130 58.113 1.00 26.60 172 ALA D CA 1
ATOM 6261 C C . ALA D 1 176 ? 24.200 -2.179 59.205 1.00 28.76 172 ALA D C 1
ATOM 6262 O O . ALA D 1 176 ? 25.261 -2.773 59.310 1.00 28.39 172 ALA D O 1
ATOM 6264 N N . GLU D 1 177 ? 23.149 -2.419 59.988 1.00 32.05 173 GLU D N 1
ATOM 6265 C CA . GLU D 1 177 ? 23.209 -3.409 61.077 1.00 35.35 173 GLU D CA 1
ATOM 6266 C C . GLU D 1 177 ? 23.586 -4.791 60.562 1.00 35.18 173 GLU D C 1
ATOM 6267 O O . GLU D 1 177 ? 24.370 -5.487 61.216 1.00 35.46 173 GLU D O 1
ATOM 6273 N N . ASP D 1 178 ? 22.995 -5.193 59.428 1.00 34.29 174 ASP D N 1
ATOM 6274 C CA . ASP D 1 178 ? 23.293 -6.487 58.829 1.00 33.87 174 ASP D CA 1
ATOM 6275 C C . ASP D 1 178 ? 24.686 -6.533 58.349 1.00 32.02 174 ASP D C 1
ATOM 6276 O O . ASP D 1 178 ? 25.332 -7.575 58.382 1.00 30.07 174 ASP D O 1
ATOM 6281 N N . THR D 1 179 ? 25.176 -5.397 57.893 1.00 30.75 175 THR D N 1
ATOM 6282 C CA . THR D 1 179 ? 26.535 -5.403 57.396 1.00 30.14 175 THR D CA 1
ATOM 6283 C C . THR D 1 179 ? 27.475 -5.692 58.528 1.00 32.46 175 THR D C 1
ATOM 6284 O O . THR D 1 179 ? 28.397 -6.499 58.403 1.00 32.25 175 THR D O 1
ATOM 6288 N N . ILE D 1 180 ? 27.189 -5.059 59.648 1.00 34.92 176 ILE D N 1
ATOM 6289 C CA . ILE D 1 180 ? 28.045 -5.139 60.815 1.00 36.96 176 ILE D CA 1
ATOM 6290 C C . ILE D 1 180 ? 27.883 -6.496 61.522 1.00 39.04 176 ILE D C 1
ATOM 6291 O O . ILE D 1 180 ? 28.849 -7.214 61.700 1.00 39.08 176 ILE D O 1
ATOM 6304 N N . LEU D 1 182 ? 26.754 -9.277 60.394 1.00 43.99 178 LEU D N 1
ATOM 6305 C CA . LEU D 1 182 ? 26.736 -10.427 59.440 1.00 43.26 178 LEU D CA 1
ATOM 6306 C C . LEU D 1 182 ? 25.419 -11.219 59.472 1.00 44.76 178 LEU D C 1
ATOM 6307 O O . LEU D 1 182 ? 25.442 -12.448 59.417 1.00 45.36 178 LEU D O 1
ATOM 6312 N N . GLN D 1 183 ? 24.306 -10.527 59.423 1.00 46.12 179 GLN D N 1
ATOM 6313 C CA . GLN D 1 183 ? 23.013 -11.112 59.616 1.00 47.06 179 GLN D CA 1
ATOM 6314 C C . GLN D 1 183 ? 22.485 -12.050 58.531 1.00 47.22 179 GLN D C 1
ATOM 6315 O O . GLN D 1 183 ? 22.218 -13.203 58.800 1.00 48.53 179 GLN D O 1
ATOM 6321 N N . ASN D 1 184 ? 22.292 -11.544 57.331 1.00 45.60 180 ASN D N 1
ATOM 6322 C CA . ASN D 1 184 ? 21.669 -12.332 56.232 1.00 43.34 180 ASN D CA 1
ATOM 6323 C C . ASN D 1 184 ? 22.543 -12.402 55.004 1.00 39.60 180 ASN D C 1
ATOM 6324 O O . ASN D 1 184 ? 22.519 -11.534 54.141 1.00 39.64 180 ASN D O 1
ATOM 6329 N N . SER D 1 185 ? 23.339 -13.445 54.940 1.00 35.02 181 SER D N 1
ATOM 6330 C CA . SER D 1 185 ? 24.207 -13.653 53.825 1.00 31.38 181 SER D CA 1
ATOM 6331 C C . SER D 1 185 ? 23.816 -14.883 53.004 1.00 28.22 181 SER D C 1
ATOM 6332 O O . SER D 1 185 ? 23.708 -15.977 53.517 1.00 28.05 181 SER D O 1
ATOM 6335 N N . PRO D 1 186 ? 23.731 -14.729 51.708 1.00 24.81 182 PRO D N 1
ATOM 6336 C CA . PRO D 1 186 ? 24.084 -13.537 50.970 1.00 23.46 182 PRO D CA 1
ATOM 6337 C C . PRO D 1 186 ? 22.944 -12.569 51.009 1.00 23.22 182 PRO D C 1
ATOM 6338 O O . PRO D 1 186 ? 21.878 -12.907 51.513 1.00 24.01 182 PRO D O 1
ATOM 6342 N N . ARG D 1 187 ? 23.144 -11.367 50.507 1.00 22.98 183 ARG D N 1
ATOM 6343 C CA . ARG D 1 187 ? 22.065 -10.423 50.516 1.00 23.45 183 ARG D CA 1
ATOM 6344 C C . ARG D 1 187 ? 21.129 -10.811 49.402 1.00 23.51 183 ARG D C 1
ATOM 6345 O O . ARG D 1 187 ? 19.898 -10.860 49.616 1.00 23.55 183 ARG D O 1
ATOM 6353 N N . PHE D 1 188 ? 21.716 -11.083 48.227 1.00 22.80 184 PHE D N 1
ATOM 6354 C CA . PHE D 1 188 ? 20.951 -11.642 47.099 1.00 23.06 184 PHE D CA 1
ATOM 6355 C C . PHE D 1 188 ? 21.484 -13.010 46.694 1.00 24.49 184 PHE D C 1
ATOM 6356 O O . PHE D 1 188 ? 22.687 -13.271 46.742 1.00 24.09 184 PHE D O 1
ATOM 6364 N N . ASN D 1 189 ? 20.575 -13.862 46.223 1.00 26.05 185 ASN D N 1
ATOM 6365 C CA . ASN D 1 189 ? 20.897 -15.239 45.887 1.00 26.88 185 ASN D CA 1
ATOM 6366 C C . ASN D 1 189 ? 21.938 -15.461 44.800 1.00 24.27 185 ASN D C 1
ATOM 6367 O O . ASN D 1 189 ? 22.644 -16.464 44.825 1.00 25.25 185 ASN D O 1
ATOM 6372 N N . TRP D 1 190 ? 21.994 -14.581 43.819 1.00 20.41 186 TRP D N 1
ATOM 6373 C CA . TRP D 1 190 ? 22.899 -14.743 42.688 1.00 17.82 186 TRP D CA 1
ATOM 6374 C C . TRP D 1 190 ? 24.377 -14.422 43.067 1.00 16.89 186 TRP D C 1
ATOM 6375 O O . TRP D 1 190 ? 25.333 -14.673 42.302 1.00 14.45 186 TRP D O 1
ATOM 6386 N N . GLU D 1 191 ? 24.569 -13.847 44.250 1.00 16.95 187 GLU D N 1
ATOM 6387 C CA . GLU D 1 191 ? 25.926 -13.411 44.685 1.00 16.99 187 GLU D CA 1
ATOM 6388 C C . GLU D 1 191 ? 26.990 -14.461 44.734 1.00 16.26 187 GLU D C 1
ATOM 6389 O O . GLU D 1 191 ? 28.073 -14.260 44.175 1.00 15.91 187 GLU D O 1
ATOM 6395 N N . CYS D 1 192 ? 26.700 -15.584 45.393 1.00 16.37 188 CYS D N 1
ATOM 6396 C CA . CYS D 1 192 ? 27.741 -16.576 45.689 1.00 16.54 188 CYS D CA 1
ATOM 6397 C C . CYS D 1 192 ? 28.355 -17.097 44.382 1.00 16.90 188 CYS D C 1
ATOM 6398 O O . CYS D 1 192 ? 29.568 -17.352 44.291 1.00 15.01 188 CYS D O 1
ATOM 6401 N N . LYS D 1 193 ? 27.531 -17.195 43.343 1.00 18.03 189 LYS D N 1
ATOM 6402 C CA . LYS D 1 193 ? 27.990 -17.754 42.062 1.00 19.64 189 LYS D CA 1
ATOM 6403 C C . LYS D 1 193 ? 29.197 -16.963 41.491 1.00 21.75 189 LYS D C 1
ATOM 6404 O O . LYS D 1 193 ? 30.070 -17.504 40.785 1.00 21.48 189 LYS D O 1
ATOM 6408 N N . TYR D 1 194 ? 29.248 -15.671 41.801 1.00 23.80 190 TYR D N 1
ATOM 6409 C CA . TYR D 1 194 ? 30.264 -14.843 41.224 1.00 25.45 190 TYR D CA 1
ATOM 6410 C C . TYR D 1 194 ? 31.320 -14.467 42.261 1.00 23.90 190 TYR D C 1
ATOM 6411 O O . TYR D 1 194 ? 32.324 -13.886 41.925 1.00 25.06 190 TYR D O 1
ATOM 6420 N N . CYS D 1 195 ? 31.088 -14.857 43.512 1.00 21.48 191 CYS D N 1
ATOM 6421 C CA . CYS D 1 195 ? 31.854 -14.425 44.669 1.00 18.06 191 CYS D CA 1
ATOM 6422 C C . CYS D 1 195 ? 33.193 -15.166 44.778 1.00 16.35 191 CYS D C 1
ATOM 6423 O O . CYS D 1 195 ? 33.233 -16.405 44.857 1.00 14.71 191 CYS D O 1
ATOM 6426 N N . ILE D 1 196 ? 34.285 -14.403 44.824 1.00 14.92 192 ILE D N 1
ATOM 6427 C CA . ILE D 1 196 ? 35.607 -15.008 44.788 1.00 13.76 192 ILE D CA 1
ATOM 6428 C C . ILE D 1 196 ? 35.910 -15.635 46.124 1.00 12.96 192 ILE D C 1
ATOM 6429 O O . ILE D 1 196 ? 36.895 -16.300 46.220 1.00 12.77 192 ILE D O 1
ATOM 6434 N N . PHE D 1 197 ? 35.079 -15.423 47.141 1.00 12.50 193 PHE D N 1
ATOM 6435 C CA . PHE D 1 197 ? 35.287 -16.026 48.452 1.00 13.06 193 PHE D CA 1
ATOM 6436 C C . PHE D 1 197 ? 34.485 -17.306 48.719 1.00 12.97 193 PHE D C 1
ATOM 6437 O O . PHE D 1 197 ? 34.491 -17.869 49.826 1.00 11.30 193 PHE D O 1
ATOM 6445 N N . SER D 1 198 ? 33.763 -17.745 47.707 1.00 14.34 194 SER D N 1
ATOM 6446 C CA . SER D 1 198 ? 32.914 -18.943 47.837 1.00 15.30 194 SER D CA 1
ATOM 6447 C C . SER D 1 198 ? 33.750 -20.141 48.166 1.00 15.44 194 SER D C 1
ATOM 6448 O O . SER D 1 198 ? 33.249 -20.978 48.807 1.00 17.71 194 SER D O 1
ATOM 6451 N N . VAL D 1 199 ? 35.004 -20.184 47.708 1.00 15.19 195 VAL D N 1
ATOM 6452 C CA . VAL D 1 199 ? 35.911 -21.221 48.025 1.00 16.16 195 VAL D CA 1
ATOM 6453 C C . VAL D 1 199 ? 36.234 -21.406 49.488 1.00 17.36 195 VAL D C 1
ATOM 6454 O O . VAL D 1 199 ? 36.810 -22.433 49.832 1.00 18.94 195 VAL D O 1
ATOM 6458 N N . ILE D 1 200 ? 35.920 -20.444 50.358 1.00 17.91 196 ILE D N 1
ATOM 6459 C CA . ILE D 1 200 ? 36.219 -20.586 51.804 1.00 17.19 196 ILE D CA 1
ATOM 6460 C C . ILE D 1 200 ? 35.065 -20.207 52.657 1.00 17.44 196 ILE D C 1
ATOM 6461 O O . ILE D 1 200 ? 35.184 -20.204 53.840 1.00 18.29 196 ILE D O 1
ATOM 6466 N N . CYS D 1 201 ? 33.925 -19.903 52.070 1.00 17.82 197 CYS D N 1
ATOM 6467 C CA . CYS D 1 201 ? 32.836 -19.389 52.838 1.00 18.28 197 CYS D CA 1
ATOM 6468 C C . CYS D 1 201 ? 31.832 -20.451 53.124 1.00 17.87 197 CYS D C 1
ATOM 6469 O O . CYS D 1 201 ? 31.337 -21.081 52.206 1.00 19.47 197 CYS D O 1
ATOM 6472 N N . PRO D 1 202 ? 31.461 -20.607 54.379 1.00 17.13 198 PRO D N 1
ATOM 6473 C CA . PRO D 1 202 ? 30.471 -21.570 54.789 1.00 17.43 198 PRO D CA 1
ATOM 6474 C C . PRO D 1 202 ? 29.043 -21.278 54.480 1.00 17.25 198 PRO D C 1
ATOM 6475 O O . PRO D 1 202 ? 28.211 -22.170 54.665 1.00 18.91 198 PRO D O 1
ATOM 6479 N N . ALA D 1 203 ? 28.728 -20.061 54.071 1.00 16.74 199 ALA D N 1
ATOM 6480 C CA . ALA D 1 203 ? 27.334 -19.663 53.862 1.00 15.87 199 ALA D CA 1
ATOM 6481 C C . ALA D 1 203 ? 26.931 -19.699 52.386 1.00 15.94 199 ALA D C 1
ATOM 6482 O O . ALA D 1 203 ? 25.770 -19.499 52.072 1.00 16.35 199 ALA D O 1
ATOM 6484 N N . LYS D 1 204 ? 27.910 -19.887 51.500 1.00 16.40 200 LYS D N 1
ATOM 6485 C CA . LYS D 1 204 ? 27.723 -20.055 50.057 1.00 17.67 200 LYS D CA 1
ATOM 6486 C C . LYS D 1 204 ? 26.555 -20.904 49.745 1.00 19.78 200 LYS D C 1
ATOM 6487 O O . LYS D 1 204 ? 26.450 -21.967 50.278 1.00 20.48 200 LYS D O 1
ATOM 6493 N N . LEU D 1 205 ? 25.702 -20.450 48.837 1.00 22.31 201 LEU D N 1
ATOM 6494 C CA . LEU D 1 205 ? 24.566 -21.235 48.385 1.00 23.53 201 LEU D CA 1
ATOM 6495 C C . LEU D 1 205 ? 24.990 -22.278 47.368 1.00 25.40 201 LEU D C 1
ATOM 6496 O O . LEU D 1 205 ? 25.852 -22.007 46.518 1.00 25.40 201 LEU D O 1
ATOM 6501 N N . THR D 1 206 ? 24.374 -23.457 47.462 1.00 27.63 202 THR D N 1
ATOM 6502 C CA . THR D 1 206 ? 24.705 -24.601 46.591 1.00 29.57 202 THR D CA 1
ATOM 6503 C C . THR D 1 206 ? 23.463 -25.152 45.879 1.00 30.83 202 THR D C 1
ATOM 6504 O O . THR D 1 206 ? 22.400 -25.196 46.508 1.00 32.57 202 THR D O 1
ATOM 6508 N N . TYR E 1 1 ? -1.451 -48.164 -18.859 1.00 42.87 -3 TYR F N 1
ATOM 6509 C CA . TYR E 1 1 ? -2.342 -47.541 -17.824 1.00 42.46 -3 TYR F CA 1
ATOM 6510 C C . TYR E 1 1 ? -1.616 -46.443 -16.978 1.00 41.69 -3 TYR F C 1
ATOM 6511 O O . TYR E 1 1 ? -0.663 -46.702 -16.223 1.00 41.26 -3 TYR F O 1
ATOM 6513 N N . PHE E 1 2 ? -2.076 -45.202 -17.097 1.00 39.96 -2 PHE F N 1
ATOM 6514 C CA . PHE E 1 2 ? -1.438 -44.127 -16.356 1.00 37.91 -2 PHE F CA 1
ATOM 6515 C C . PHE E 1 2 ? -1.612 -44.296 -14.823 1.00 35.66 -2 PHE F C 1
ATOM 6516 O O . PHE E 1 2 ? -0.640 -44.386 -14.076 1.00 35.15 -2 PHE F O 1
ATOM 6524 N N . GLN E 1 3 ? -2.850 -44.330 -14.370 1.00 33.05 -1 GLN F N 1
ATOM 6525 C CA . GLN E 1 3 ? -3.120 -44.460 -12.977 1.00 31.82 -1 GLN F CA 1
ATOM 6526 C C . GLN E 1 3 ? -3.098 -45.933 -12.576 1.00 32.17 -1 GLN F C 1
ATOM 6527 O O . GLN E 1 3 ? -2.752 -46.267 -11.446 1.00 31.96 -1 GLN F O 1
ATOM 6533 N N . GLY E 1 4 ? -3.459 -46.832 -13.494 1.00 32.12 0 GLY F N 1
ATOM 6534 C CA . GLY E 1 4 ? -3.529 -48.241 -13.157 1.00 32.04 0 GLY F CA 1
ATOM 6535 C C . GLY E 1 4 ? -4.946 -48.763 -13.227 1.00 32.15 0 GLY F C 1
ATOM 6536 O O . GLY E 1 4 ? -5.877 -48.230 -12.589 1.00 32.46 0 GLY F O 1
ATOM 6545 N N . ILE E 1 6 ? -6.727 -51.106 -11.965 1.00 28.04 2 ILE F N 1
ATOM 6546 C CA . ILE E 1 6 ? -7.660 -51.337 -10.841 1.00 27.04 2 ILE F CA 1
ATOM 6547 C C . ILE E 1 6 ? -7.995 -50.048 -10.096 1.00 27.45 2 ILE F C 1
ATOM 6548 O O . ILE E 1 6 ? -9.118 -49.879 -9.576 1.00 26.85 2 ILE F O 1
ATOM 6553 N N . THR E 1 7 ? -7.013 -49.157 -9.980 1.00 27.96 3 THR F N 1
ATOM 6554 C CA . THR E 1 7 ? -7.228 -47.984 -9.130 1.00 28.29 3 THR F CA 1
ATOM 6555 C C . THR E 1 7 ? -8.129 -47.051 -9.910 1.00 29.18 3 THR F C 1
ATOM 6556 O O . THR E 1 7 ? -9.087 -46.519 -9.375 1.00 27.85 3 THR F O 1
ATOM 6560 N N . GLU E 1 8 ? -7.862 -46.956 -11.198 1.00 31.85 4 GLU F N 1
ATOM 6561 C CA . GLU E 1 8 ? -8.700 -46.173 -12.128 1.00 34.47 4 GLU F CA 1
ATOM 6562 C C . GLU E 1 8 ? -10.176 -46.460 -11.949 1.00 33.66 4 GLU F C 1
ATOM 6563 O O . GLU E 1 8 ? -11.014 -45.554 -11.901 1.00 35.13 4 GLU F O 1
ATOM 6569 N N . PHE E 1 9 ? -10.487 -47.736 -11.821 1.00 32.35 5 PHE F N 1
ATOM 6570 C CA . PHE E 1 9 ? -11.834 -48.184 -11.657 1.00 30.78 5 PHE F CA 1
ATOM 6571 C C . PHE E 1 9 ? -12.374 -47.881 -10.288 1.00 28.80 5 PHE F C 1
ATOM 6572 O O . PHE E 1 9 ? -13.534 -47.543 -10.183 1.00 29.71 5 PHE F O 1
ATOM 6580 N N . LEU E 1 10 ? -11.603 -48.040 -9.230 1.00 26.94 6 LEU F N 1
ATOM 6581 C CA . LEU E 1 10 ? -12.142 -47.762 -7.868 1.00 26.14 6 LEU F CA 1
ATOM 6582 C C . LEU E 1 10 ? -12.485 -46.255 -7.714 1.00 25.96 6 LEU F C 1
ATOM 6583 O O . LEU E 1 10 ? -13.462 -45.892 -7.076 1.00 25.06 6 LEU F O 1
ATOM 6588 N N . LEU E 1 11 ? -11.647 -45.399 -8.285 1.00 26.23 7 LEU F N 1
ATOM 6589 C CA . LEU E 1 11 ? -11.784 -43.964 -8.120 1.00 26.86 7 LEU F CA 1
ATOM 6590 C C . LEU E 1 11 ? -12.983 -43.524 -8.982 1.00 28.56 7 LEU F C 1
ATOM 6591 O O . LEU E 1 11 ? -13.794 -42.710 -8.562 1.00 27.60 7 LEU F O 1
ATOM 6596 N N . LYS E 1 12 ? -13.114 -44.144 -10.158 1.00 30.80 8 LYS F N 1
ATOM 6597 C CA . LYS E 1 12 ? -14.289 -43.946 -11.001 1.00 32.59 8 LYS F CA 1
ATOM 6598 C C . LYS E 1 12 ? -15.566 -44.359 -10.304 1.00 32.06 8 LYS F C 1
ATOM 6599 O O . LYS E 1 12 ? -16.467 -43.578 -10.223 1.00 33.35 8 LYS F O 1
ATOM 6605 N N . LYS E 1 13 ? -15.643 -45.535 -9.732 1.00 31.81 9 LYS F N 1
ATOM 6606 C CA . LYS E 1 13 ? -16.881 -45.919 -9.028 1.00 31.69 9 LYS F CA 1
ATOM 6607 C C . LYS E 1 13 ? -17.127 -45.016 -7.788 1.00 31.56 9 LYS F C 1
ATOM 6608 O O . LYS E 1 13 ? -18.264 -44.661 -7.492 1.00 32.33 9 LYS F O 1
ATOM 6610 N N . LYS E 1 14 ? -16.079 -44.594 -7.095 1.00 31.24 10 LYS F N 1
ATOM 6611 C CA . LYS E 1 14 ? -16.273 -43.786 -5.897 1.00 30.85 10 LYS F CA 1
ATOM 6612 C C . LYS E 1 14 ? -16.695 -42.326 -6.240 1.00 31.24 10 LYS F C 1
ATOM 6613 O O . LYS E 1 14 ? -17.478 -41.689 -5.501 1.00 28.72 10 LYS F O 1
ATOM 6619 N N . LEU E 1 15 ? -16.181 -41.810 -7.352 1.00 32.98 11 LEU F N 1
ATOM 6620 C CA . LEU E 1 15 ? -16.611 -40.477 -7.809 1.00 35.33 11 LEU F CA 1
ATOM 6621 C C . LEU E 1 15 ? -18.099 -40.501 -8.091 1.00 37.93 11 LEU F C 1
ATOM 6622 O O . LEU E 1 15 ? -18.807 -39.619 -7.629 1.00 38.10 11 LEU F O 1
ATOM 6627 N N . GLU E 1 16 ? -18.564 -41.540 -8.789 1.00 41.11 12 GLU F N 1
ATOM 6628 C CA . GLU E 1 16 ? -19.977 -41.641 -9.144 1.00 43.91 12 GLU F CA 1
ATOM 6629 C C . GLU E 1 16 ? -20.891 -41.814 -7.947 1.00 45.27 12 GLU F C 1
ATOM 6630 O O . GLU E 1 16 ? -21.925 -41.203 -7.896 1.00 45.58 12 GLU F O 1
ATOM 6636 N N . GLU E 1 17 ? -20.522 -42.632 -6.979 1.00 47.38 13 GLU F N 1
ATOM 6637 C CA . GLU E 1 17 ? -21.346 -42.752 -5.783 1.00 49.12 13 GLU F CA 1
ATOM 6638 C C . GLU E 1 17 ? -21.396 -41.409 -5.060 1.00 48.94 13 GLU F C 1
ATOM 6639 O O . GLU E 1 17 ? -22.403 -41.085 -4.401 1.00 49.16 13 GLU F O 1
ATOM 6645 N N . HIS E 1 18 ? -20.315 -40.632 -5.165 1.00 48.60 14 HIS F N 1
ATOM 6646 C CA . HIS E 1 18 ? -20.289 -39.309 -4.537 1.00 48.34 14 HIS F CA 1
ATOM 6647 C C . HIS E 1 18 ? -21.278 -38.365 -5.201 1.00 49.81 14 HIS F C 1
ATOM 6648 O O . HIS E 1 18 ? -22.113 -37.790 -4.530 1.00 48.84 14 HIS F O 1
ATOM 6655 N N . LEU E 1 19 ? -21.169 -38.252 -6.521 1.00 53.13 15 LEU F N 1
ATOM 6656 C CA . LEU E 1 19 ? -22.011 -37.381 -7.362 1.00 56.46 15 LEU F CA 1
ATOM 6657 C C . LEU E 1 19 ? -23.498 -37.752 -7.406 1.00 61.73 15 LEU F C 1
ATOM 6658 O O . LEU E 1 19 ? -24.313 -36.977 -7.910 1.00 62.84 15 LEU F O 1
ATOM 6663 N N . SER E 1 20 ? -23.854 -38.925 -6.902 1.00 67.93 16 SER F N 1
ATOM 6664 C CA . SER E 1 20 ? -25.240 -39.375 -6.901 1.00 72.75 16 SER F CA 1
ATOM 6665 C C . SER E 1 20 ? -25.978 -39.032 -5.603 1.00 76.65 16 SER F C 1
ATOM 6666 O O . SER E 1 20 ? -27.105 -39.485 -5.415 1.00 77.08 16 SER F O 1
ATOM 6669 N N . HIS E 1 21 ? -25.355 -38.272 -4.702 1.00 80.75 17 HIS F N 1
ATOM 6670 C CA . HIS E 1 21 ? -26.019 -37.893 -3.448 1.00 83.89 17 HIS F CA 1
ATOM 6671 C C . HIS E 1 21 ? -26.725 -36.541 -3.576 1.00 85.08 17 HIS F C 1
ATOM 6672 O O . HIS E 1 21 ? -26.301 -35.521 -2.993 1.00 85.32 17 HIS F O 1
ATOM 6679 N N . VAL E 1 22 ? -27.806 -36.577 -4.363 1.00 85.34 18 VAL F N 1
ATOM 6680 C CA . VAL E 1 22 ? -28.785 -35.506 -4.461 1.00 84.92 18 VAL F CA 1
ATOM 6681 C C . VAL E 1 22 ? -29.399 -35.214 -3.067 1.00 82.88 18 VAL F C 1
ATOM 6682 O O . VAL E 1 22 ? -30.232 -35.975 -2.572 1.00 82.86 18 VAL F O 1
ATOM 6686 N N . LYS E 1 23 ? -28.963 -34.125 -2.435 1.00 79.97 19 LYS F N 1
ATOM 6687 C CA . LYS E 1 23 ? -29.447 -33.757 -1.103 1.00 77.55 19 LYS F CA 1
ATOM 6688 C C . LYS E 1 23 ? -30.733 -32.917 -1.169 1.00 75.21 19 LYS F C 1
ATOM 6689 O O . LYS E 1 23 ? -30.709 -31.770 -1.633 1.00 74.84 19 LYS F O 1
ATOM 6691 N N . GLU E 1 24 ? -31.839 -33.500 -0.688 1.00 72.36 20 GLU F N 1
ATOM 6692 C CA . GLU E 1 24 ? -33.141 -32.833 -0.621 1.00 69.92 20 GLU F CA 1
ATOM 6693 C C . GLU E 1 24 ? -33.181 -31.825 0.530 1.00 67.56 20 GLU F C 1
ATOM 6694 O O . GLU E 1 24 ? -32.509 -32.013 1.549 1.00 67.14 20 GLU F O 1
ATOM 6696 N N . GLU E 1 25 ? -33.985 -30.767 0.365 1.00 64.45 21 GLU F N 1
ATOM 6697 C CA . GLU E 1 25 ? -34.033 -29.666 1.331 1.00 61.88 21 GLU F CA 1
ATOM 6698 C C . GLU E 1 25 ? -34.820 -30.066 2.576 1.00 58.79 21 GLU F C 1
ATOM 6699 O O . GLU E 1 25 ? -35.698 -30.910 2.521 1.00 57.86 21 GLU F O 1
ATOM 6701 N N . ASN E 1 26 ? -34.465 -29.444 3.697 1.00 55.56 22 ASN F N 1
ATOM 6702 C CA . ASN E 1 26 ? -34.952 -29.815 5.036 1.00 53.04 22 ASN F CA 1
ATOM 6703 C C . ASN E 1 26 ? -34.593 -31.258 5.491 1.00 50.08 22 ASN F C 1
ATOM 6704 O O . ASN E 1 26 ? -35.172 -31.776 6.482 1.00 49.30 22 ASN F O 1
ATOM 6709 N N . THR E 1 27 ? -33.620 -31.865 4.793 1.00 46.01 23 THR F N 1
ATOM 6710 C CA . THR E 1 27 ? -33.103 -33.186 5.108 1.00 43.48 23 THR F CA 1
ATOM 6711 C C . THR E 1 27 ? -31.716 -33.108 5.783 1.00 40.56 23 THR F C 1
ATOM 6712 O O . THR E 1 27 ? -30.780 -32.549 5.246 1.00 39.46 23 THR F O 1
ATOM 6716 N N . ILE E 1 28 ? -31.601 -33.677 6.974 1.00 38.22 24 ILE F N 1
ATOM 6717 C CA . ILE E 1 28 ? -30.303 -33.782 7.667 1.00 36.50 24 ILE F CA 1
ATOM 6718 C C . ILE E 1 28 ? -29.909 -35.260 7.913 1.00 35.95 24 ILE F C 1
ATOM 6719 O O . ILE E 1 28 ? -30.584 -35.970 8.664 1.00 35.29 24 ILE F O 1
ATOM 6724 N N . TYR E 1 29 ? -28.823 -35.715 7.290 1.00 35.27 25 TYR F N 1
ATOM 6725 C CA . TYR E 1 29 ? -28.331 -37.058 7.527 1.00 35.30 25 TYR F CA 1
ATOM 6726 C C . TYR E 1 29 ? -27.726 -37.194 8.885 1.00 32.77 25 TYR F C 1
ATOM 6727 O O . TYR E 1 29 ? -27.116 -36.282 9.367 1.00 32.49 25 TYR F O 1
ATOM 6736 N N . VAL E 1 30 ? -27.866 -38.363 9.488 1.00 31.00 26 VAL F N 1
ATOM 6737 C CA . VAL E 1 30 ? -27.267 -38.646 10.792 1.00 29.39 26 VAL F CA 1
ATOM 6738 C C . VAL E 1 30 ? -25.778 -38.332 10.812 1.00 28.73 26 VAL F C 1
ATOM 6739 O O . VAL E 1 30 ? -25.304 -37.796 11.773 1.00 28.68 26 VAL F O 1
ATOM 6743 N N . THR E 1 31 ? -25.045 -38.652 9.756 1.00 28.38 27 THR F N 1
ATOM 6744 C CA . THR E 1 31 ? -23.620 -38.364 9.712 1.00 28.60 27 THR F CA 1
ATOM 6745 C C . THR E 1 31 ? -23.273 -36.863 9.666 1.00 28.94 27 THR F C 1
ATOM 6746 O O . THR E 1 31 ? -22.187 -36.480 10.122 1.00 29.58 27 THR F O 1
ATOM 6750 N N . ASP E 1 32 ? -24.179 -36.029 9.142 1.00 28.18 28 ASP F N 1
ATOM 6751 C CA . ASP E 1 32 ? -24.091 -34.579 9.280 1.00 27.24 28 ASP F CA 1
ATOM 6752 C C . ASP E 1 32 ? -24.411 -34.136 10.709 1.00 26.46 28 ASP F C 1
ATOM 6753 O O . ASP E 1 32 ? -23.759 -33.293 11.263 1.00 26.63 28 ASP F O 1
ATOM 6758 N N . LEU E 1 33 ? -25.375 -34.751 11.344 1.00 26.21 29 LEU F N 1
ATOM 6759 C CA . LEU E 1 33 ? -25.738 -34.346 12.669 1.00 26.42 29 LEU F CA 1
ATOM 6760 C C . LEU E 1 33 ? -24.590 -34.367 13.631 1.00 27.13 29 LEU F C 1
ATOM 6761 O O . LEU E 1 33 ? -24.599 -33.617 14.570 1.00 28.86 29 LEU F O 1
ATOM 6766 N N . VAL E 1 34 ? -23.653 -35.287 13.492 1.00 27.69 30 VAL F N 1
ATOM 6767 C CA . VAL E 1 34 ? -22.629 -35.475 14.535 1.00 27.84 30 VAL F CA 1
ATOM 6768 C C . VAL E 1 34 ? -21.255 -34.814 14.169 1.00 27.22 30 VAL F C 1
ATOM 6769 O O . VAL E 1 34 ? -20.282 -34.943 14.883 1.00 25.75 30 VAL F O 1
ATOM 6773 N N . ARG E 1 35 ? -21.214 -34.155 13.023 1.00 26.94 31 ARG F N 1
ATOM 6774 C CA . ARG E 1 35 ? -20.064 -33.403 12.571 1.00 27.28 31 ARG F CA 1
ATOM 6775 C C . ARG E 1 35 ? -20.279 -31.906 12.726 1.00 26.54 31 ARG F C 1
ATOM 6776 O O . ARG E 1 35 ? -21.345 -31.432 13.073 1.00 27.01 31 ARG F O 1
ATOM 6784 N N . CYS E 1 36 ? -19.224 -31.169 12.500 1.00 25.99 32 CYS F N 1
ATOM 6785 C CA . CYS E 1 36 ? -19.263 -29.697 12.511 1.00 24.62 32 CYS F CA 1
ATOM 6786 C C . CYS E 1 36 ? -20.310 -29.110 11.528 1.00 23.29 32 CYS F C 1
ATOM 6787 O O . CYS E 1 36 ? -20.250 -29.347 10.322 1.00 23.17 32 CYS F O 1
ATOM 6790 N N . PRO E 1 37 ? -21.227 -28.304 12.046 1.00 21.47 33 PRO F N 1
ATOM 6791 C CA . PRO E 1 37 ? -22.224 -27.652 11.221 1.00 21.51 33 PRO F CA 1
ATOM 6792 C C . PRO E 1 37 ? -21.656 -26.906 10.035 1.00 21.18 33 PRO F C 1
ATOM 6793 O O . PRO E 1 37 ? -22.134 -27.121 8.893 1.00 20.91 33 PRO F O 1
ATOM 6797 N N . ARG E 1 38 ? -20.602 -26.104 10.241 1.00 19.89 34 ARG F N 1
ATOM 6798 C CA . ARG E 1 38 ? -20.091 -25.329 9.106 1.00 19.38 34 ARG F CA 1
ATOM 6799 C C . ARG E 1 38 ? -19.523 -26.238 8.044 1.00 19.26 34 ARG F C 1
ATOM 6800 O O . ARG E 1 38 ? -19.620 -25.974 6.861 1.00 16.91 34 ARG F O 1
ATOM 6808 N N . ARG E 1 39 ? -18.910 -27.330 8.464 1.00 20.47 35 ARG F N 1
ATOM 6809 C CA . ARG E 1 39 ? -18.418 -28.292 7.487 1.00 21.89 35 ARG F CA 1
ATOM 6810 C C . ARG E 1 39 ? -19.526 -28.903 6.611 1.00 22.32 35 ARG F C 1
ATOM 6811 O O . ARG E 1 39 ? -19.339 -29.050 5.405 1.00 20.64 35 ARG F O 1
ATOM 6819 N N . VAL E 1 40 ? -20.669 -29.226 7.213 1.00 23.58 36 VAL F N 1
ATOM 6820 C CA . VAL E 1 40 ? -21.834 -29.736 6.436 1.00 25.33 36 VAL F CA 1
ATOM 6821 C C . VAL E 1 40 ? -22.286 -28.692 5.414 1.00 25.85 36 VAL F C 1
ATOM 6822 O O . VAL E 1 40 ? -22.393 -28.951 4.220 1.00 25.44 36 VAL F O 1
ATOM 6826 N N . ARG E 1 41 ? -22.481 -27.468 5.890 1.00 26.45 37 ARG F N 1
ATOM 6827 C CA . ARG E 1 41 ? -22.800 -26.356 4.990 1.00 25.73 37 ARG F CA 1
ATOM 6828 C C . ARG E 1 41 ? -21.703 -26.105 3.972 1.00 23.93 37 ARG F C 1
ATOM 6829 O O . ARG E 1 41 ? -22.006 -25.881 2.819 1.00 23.32 37 ARG F O 1
ATOM 6837 N N . TYR E 1 42 ? -20.428 -26.172 4.356 1.00 22.67 38 TYR F N 1
ATOM 6838 C CA . TYR E 1 42 ? -19.361 -26.010 3.343 1.00 22.21 38 TYR F CA 1
ATOM 6839 C C . TYR E 1 42 ? -19.513 -27.049 2.257 1.00 21.95 38 TYR F C 1
ATOM 6840 O O . TYR E 1 42 ? -19.258 -26.769 1.098 1.00 22.71 38 TYR F O 1
ATOM 6849 N N . GLU E 1 43 ? -19.959 -28.233 2.636 1.00 21.95 39 GLU F N 1
ATOM 6850 C CA . GLU E 1 43 ? -20.059 -29.345 1.689 1.00 23.18 39 GLU F CA 1
ATOM 6851 C C . GLU E 1 43 ? -21.144 -29.130 0.652 1.00 24.48 39 GLU F C 1
ATOM 6852 O O . GLU E 1 43 ? -21.009 -29.529 -0.517 1.00 24.37 39 GLU F O 1
ATOM 6858 N N . SER E 1 44 ? -22.232 -28.506 1.085 1.00 26.41 40 SER F N 1
ATOM 6859 C CA . SER E 1 44 ? -23.320 -28.177 0.174 1.00 28.17 40 SER F CA 1
ATOM 6860 C C . SER E 1 44 ? -22.997 -26.927 -0.664 1.00 28.88 40 SER F C 1
ATOM 6861 O O . SER E 1 44 ? -23.494 -26.793 -1.755 1.00 29.79 40 SER F O 1
ATOM 6864 N N . GLU E 1 45 ? -22.113 -26.057 -0.177 1.00 29.34 41 GLU F N 1
ATOM 6865 C CA . GLU E 1 45 ? -21.821 -24.775 -0.856 1.00 29.23 41 GLU F CA 1
ATOM 6866 C C . GLU E 1 45 ? -20.595 -24.833 -1.763 1.00 27.38 41 GLU F C 1
ATOM 6867 O O . GLU E 1 45 ? -20.538 -24.143 -2.764 1.00 27.47 41 GLU F O 1
ATOM 6873 N N . TYR E 1 46 ? -19.605 -25.643 -1.417 1.00 25.44 42 TYR F N 1
ATOM 6874 C CA . TYR E 1 46 ? -18.416 -25.770 -2.265 1.00 25.16 42 TYR F CA 1
ATOM 6875 C C . TYR E 1 46 ? -18.219 -27.250 -2.714 1.00 25.71 42 TYR F C 1
ATOM 6876 O O . TYR E 1 46 ? -17.255 -27.941 -2.343 1.00 25.08 42 TYR F O 1
ATOM 6885 N N . LYS E 1 47 ? -19.156 -27.702 -3.526 1.00 25.48 43 LYS F N 1
ATOM 6886 C CA . LYS E 1 47 ? -19.160 -29.030 -3.977 1.00 25.64 43 LYS F CA 1
ATOM 6887 C C . LYS E 1 47 ? -17.955 -29.365 -4.798 1.00 25.78 43 LYS F C 1
ATOM 6888 O O . LYS E 1 47 ? -17.574 -30.518 -4.815 1.00 26.44 43 LYS F O 1
ATOM 6894 N N . GLU E 1 48 ? -17.361 -28.418 -5.503 1.00 26.01 44 GLU F N 1
ATOM 6895 C CA . GLU E 1 48 ? -16.229 -28.775 -6.339 1.00 26.95 44 GLU F CA 1
ATOM 6896 C C . GLU E 1 48 ? -15.043 -29.129 -5.446 1.00 26.36 44 GLU F C 1
ATOM 6897 O O . GLU E 1 48 ? -14.339 -30.085 -5.664 1.00 26.73 44 GLU F O 1
ATOM 6903 N N . LEU E 1 49 ? -14.868 -28.383 -4.385 1.00 25.69 45 LEU F N 1
ATOM 6904 C CA . LEU E 1 49 ? -13.867 -28.735 -3.402 1.00 24.84 45 LEU F CA 1
ATOM 6905 C C . LEU E 1 49 ? -14.153 -30.011 -2.616 1.00 24.34 45 LEU F C 1
ATOM 6906 O O . LEU E 1 49 ? -13.202 -30.738 -2.297 1.00 24.01 45 LEU F O 1
ATOM 6911 N N . ALA E 1 50 ? -15.412 -30.228 -2.242 1.00 23.64 46 ALA F N 1
ATOM 6912 C CA . ALA E 1 50 ? -15.846 -31.417 -1.488 1.00 24.54 46 ALA F CA 1
ATOM 6913 C C . ALA E 1 50 ? -15.623 -32.755 -2.182 1.00 24.98 46 ALA F C 1
ATOM 6914 O O . ALA E 1 50 ? -15.478 -33.787 -1.524 1.00 24.76 46 ALA F O 1
ATOM 6916 N N . ILE E 1 51 ? -15.643 -32.729 -3.507 1.00 25.59 47 ILE F N 1
ATOM 6917 C CA . ILE E 1 51 ? -15.391 -33.900 -4.312 1.00 25.81 47 ILE F CA 1
ATOM 6918 C C . ILE E 1 51 ? -14.015 -34.502 -4.003 1.00 25.80 47 ILE F C 1
ATOM 6919 O O . ILE E 1 51 ? -13.806 -35.720 -4.137 1.00 25.14 47 ILE F O 1
ATOM 6924 N N . SER E 1 52 ? -13.084 -33.662 -3.559 1.00 25.28 48 SER F N 1
ATOM 6925 C CA . SER E 1 52 ? -11.742 -34.125 -3.238 1.00 24.90 48 SER F CA 1
ATOM 6926 C C . SER E 1 52 ? -11.720 -35.162 -2.105 1.00 24.72 48 SER F C 1
ATOM 6927 O O . SER E 1 52 ? -10.789 -35.928 -2.070 1.00 23.26 48 SER F O 1
ATOM 6930 N N . GLN E 1 53 ? -12.742 -35.205 -1.239 1.00 25.41 49 GLN F N 1
ATOM 6931 C CA . GLN E 1 53 ? -12.887 -36.291 -0.230 1.00 26.81 49 GLN F CA 1
ATOM 6932 C C . GLN E 1 53 ? -13.025 -37.689 -0.876 1.00 26.33 49 GLN F C 1
ATOM 6933 O O . GLN E 1 53 ? -12.836 -38.721 -0.223 1.00 26.64 49 GLN F O 1
ATOM 6939 N N . VAL E 1 54 ? -13.431 -37.716 -2.132 1.00 26.01 50 VAL F N 1
ATOM 6940 C CA . VAL E 1 54 ? -13.494 -38.959 -2.901 1.00 25.97 50 VAL F CA 1
ATOM 6941 C C . VAL E 1 54 ? -12.142 -39.650 -2.916 1.00 25.34 50 VAL F C 1
ATOM 6942 O O . VAL E 1 54 ? -12.069 -40.873 -2.943 1.00 26.82 50 VAL F O 1
ATOM 6946 N N . TYR E 1 55 ? -11.077 -38.869 -2.913 1.00 23.48 51 TYR F N 1
ATOM 6947 C CA . TYR E 1 55 ? -9.783 -39.383 -3.157 1.00 22.51 51 TYR F CA 1
ATOM 6948 C C . TYR E 1 55 ? -9.019 -39.602 -1.856 1.00 22.23 51 TYR F C 1
ATOM 6949 O O . TYR E 1 55 ? -7.804 -39.764 -1.874 1.00 23.72 51 TYR F O 1
ATOM 6958 N N . ALA E 1 56 ? -9.733 -39.675 -0.737 1.00 21.10 52 ALA F N 1
ATOM 6959 C CA . ALA E 1 56 ? -9.104 -39.940 0.527 1.00 21.19 52 ALA F CA 1
ATOM 6960 C C . ALA E 1 56 ? -8.865 -41.477 0.692 1.00 21.70 52 ALA F C 1
ATOM 6961 O O . ALA E 1 56 ? -9.811 -42.286 0.791 1.00 21.92 52 ALA F O 1
ATOM 6963 N N . PRO E 1 57 ? -7.604 -41.883 0.770 1.00 22.22 53 PRO F N 1
ATOM 6964 C CA . PRO E 1 57 ? -7.333 -43.324 0.849 1.00 22.52 53 PRO F CA 1
ATOM 6965 C C . PRO E 1 57 ? -7.947 -43.963 2.049 1.00 22.46 53 PRO F C 1
ATOM 6966 O O . PRO E 1 57 ? -8.367 -45.092 1.967 1.00 24.15 53 PRO F O 1
ATOM 6970 N N . SER E 1 58 ? -8.074 -43.266 3.147 1.00 23.09 54 SER F N 1
ATOM 6971 C CA . SER E 1 58 ? -8.761 -43.869 4.307 1.00 24.21 54 SER F CA 1
ATOM 6972 C C . SER E 1 58 ? -10.226 -44.150 4.073 1.00 23.67 54 SER F C 1
ATOM 6973 O O . SER E 1 58 ? -10.807 -44.949 4.783 1.00 24.06 54 SER F O 1
ATOM 6976 N N . ALA E 1 59 ? -10.831 -43.424 3.147 1.00 23.23 55 ALA F N 1
ATOM 6977 C CA . ALA E 1 59 ? -12.261 -43.577 2.839 1.00 23.61 55 ALA F CA 1
ATOM 6978 C C . ALA E 1 59 ? -12.425 -44.725 1.865 1.00 24.02 55 ALA F C 1
ATOM 6979 O O . ALA E 1 59 ? -13.394 -45.479 1.959 1.00 24.38 55 ALA F O 1
ATOM 6981 N N . ILE E 1 60 ? -11.505 -44.829 0.907 1.00 24.10 56 ILE F N 1
ATOM 6982 C CA . ILE E 1 60 ? -11.574 -45.901 -0.059 1.00 25.30 56 ILE F CA 1
ATOM 6983 C C . ILE E 1 60 ? -11.377 -47.207 0.735 1.00 25.81 56 ILE F C 1
ATOM 6984 O O . ILE E 1 60 ? -12.249 -48.079 0.736 1.00 24.89 56 ILE F O 1
ATOM 6989 N N . LEU E 1 61 ? -10.256 -47.275 1.480 1.00 25.79 57 LEU F N 1
ATOM 6990 C CA . LEU E 1 61 ? -9.980 -48.377 2.423 1.00 25.31 57 LEU F CA 1
ATOM 6991 C C . LEU E 1 61 ? -11.175 -48.676 3.309 1.00 24.64 57 LEU F C 1
ATOM 6992 O O . LEU E 1 61 ? -11.662 -49.760 3.314 1.00 24.42 57 LEU F O 1
ATOM 6997 N N . GLY E 1 62 ? -11.706 -47.714 4.018 1.00 24.72 58 GLY F N 1
ATOM 6998 C CA . GLY E 1 62 ? -12.864 -47.995 4.877 1.00 25.13 58 GLY F CA 1
ATOM 6999 C C . GLY E 1 62 ? -14.065 -48.566 4.131 1.00 26.31 58 GLY F C 1
ATOM 7000 O O . GLY E 1 62 ? -14.840 -49.372 4.684 1.00 27.03 58 GLY F O 1
ATOM 7001 N N . ASP E 1 63 ? -14.229 -48.175 2.875 1.00 26.74 59 ASP F N 1
ATOM 7002 C CA . ASP E 1 63 ? -15.368 -48.627 2.116 1.00 27.80 59 ASP F CA 1
ATOM 7003 C C . ASP E 1 63 ? -15.226 -50.072 1.752 1.00 27.04 59 ASP F C 1
ATOM 7004 O O . ASP E 1 63 ? -16.170 -50.857 1.891 1.00 28.03 59 ASP F O 1
ATOM 7009 N N . ILE E 1 64 ? -14.027 -50.421 1.308 1.00 25.97 60 ILE F N 1
ATOM 7010 C CA . ILE E 1 64 ? -13.694 -51.773 0.993 1.00 23.90 60 ILE F CA 1
ATOM 7011 C C . ILE E 1 64 ? -13.876 -52.681 2.188 1.00 25.19 60 ILE F C 1
ATOM 7012 O O . ILE E 1 64 ? -14.346 -53.798 2.010 1.00 25.47 60 ILE F O 1
ATOM 7017 N N . LEU E 1 65 ? -13.482 -52.250 3.380 1.00 26.55 61 LEU F N 1
ATOM 7018 C CA . LEU E 1 65 ? -13.753 -53.037 4.585 1.00 29.38 61 LEU F CA 1
ATOM 7019 C C . LEU E 1 65 ? -15.183 -53.250 4.773 1.00 30.00 61 LEU F C 1
ATOM 7020 O O . LEU E 1 65 ? -15.593 -54.281 5.219 1.00 30.53 61 LEU F O 1
ATOM 7025 N N . HIS E 1 66 ? -15.935 -52.193 4.565 1.00 31.85 62 HIS F N 1
ATOM 7026 C CA . HIS E 1 66 ? -17.372 -52.243 4.760 1.00 33.03 62 HIS F CA 1
ATOM 7027 C C . HIS E 1 66 ? -17.941 -53.316 3.845 1.00 32.91 62 HIS F C 1
ATOM 7028 O O . HIS E 1 66 ? -18.684 -54.163 4.298 1.00 32.39 62 HIS F O 1
ATOM 7035 N N . LEU E 1 67 ? -17.526 -53.307 2.584 1.00 33.50 63 LEU F N 1
ATOM 7036 C CA . LEU E 1 67 ? -18.005 -54.269 1.615 1.00 34.69 63 LEU F CA 1
ATOM 7037 C C . LEU E 1 67 ? -17.605 -55.680 2.049 1.00 36.08 63 LEU F C 1
ATOM 7038 O O . LEU E 1 67 ? -18.445 -56.595 2.090 1.00 36.92 63 LEU F O 1
ATOM 7043 N N . GLY E 1 68 ? -16.312 -55.841 2.358 1.00 36.72 64 GLY F N 1
ATOM 7044 C CA . GLY E 1 68 ? -15.772 -57.053 2.915 1.00 37.14 64 GLY F CA 1
ATOM 7045 C C . GLY E 1 68 ? -16.647 -57.526 4.046 1.00 38.34 64 GLY F C 1
ATOM 7046 O O . GLY E 1 68 ? -17.211 -58.566 3.960 1.00 38.25 64 GLY F O 1
ATOM 7047 N N . LEU E 1 69 ? -16.807 -56.749 5.099 1.00 40.38 65 LEU F N 1
ATOM 7048 C CA . LEU E 1 69 ? -17.442 -57.295 6.289 1.00 42.59 65 LEU F CA 1
ATOM 7049 C C . LEU E 1 69 ? -18.934 -57.390 6.075 1.00 46.61 65 LEU F C 1
ATOM 7050 O O . LEU E 1 69 ? -19.642 -58.109 6.790 1.00 46.61 65 LEU F O 1
ATOM 7055 N N . GLU E 1 70 ? -19.423 -56.671 5.066 1.00 51.29 66 GLU F N 1
ATOM 7056 C CA . GLU E 1 70 ? -20.865 -56.663 4.789 1.00 54.29 66 GLU F CA 1
ATOM 7057 C C . GLU E 1 70 ? -21.300 -57.973 4.130 1.00 54.97 66 GLU F C 1
ATOM 7058 O O . GLU E 1 70 ? -22.327 -58.519 4.505 1.00 55.64 66 GLU F O 1
ATOM 7064 N N . SER E 1 71 ? -20.507 -58.501 3.207 1.00 55.46 67 SER F N 1
ATOM 7065 C CA . SER E 1 71 ? -20.871 -59.751 2.536 1.00 55.39 67 SER F CA 1
ATOM 7066 C C . SER E 1 71 ? -21.021 -60.879 3.543 1.00 54.23 67 SER F C 1
ATOM 7067 O O . SER E 1 71 ? -21.780 -61.808 3.324 1.00 54.95 67 SER F O 1
ATOM 7070 N N . VAL E 1 72 ? -20.287 -60.787 4.646 1.00 52.46 68 VAL F N 1
ATOM 7071 C CA . VAL E 1 72 ? -20.293 -61.801 5.709 1.00 50.78 68 VAL F CA 1
ATOM 7072 C C . VAL E 1 72 ? -21.513 -61.727 6.601 1.00 50.26 68 VAL F C 1
ATOM 7073 O O . VAL E 1 72 ? -22.024 -62.726 7.047 1.00 49.44 68 VAL F O 1
ATOM 7077 N N . LEU E 1 73 ? -21.921 -60.514 6.915 1.00 50.98 69 LEU F N 1
ATOM 7078 C CA . LEU E 1 73 ? -23.105 -60.256 7.733 1.00 52.08 69 LEU F CA 1
ATOM 7079 C C . LEU E 1 73 ? -24.419 -60.615 7.044 1.00 53.20 69 LEU F C 1
ATOM 7080 O O . LEU E 1 73 ? -25.421 -60.876 7.712 1.00 52.74 69 LEU F O 1
ATOM 7085 N N . LYS E 1 74 ? -24.425 -60.565 5.716 1.00 54.90 70 LYS F N 1
ATOM 7086 C CA . LYS E 1 74 ? -25.615 -60.919 4.950 1.00 56.69 70 LYS F CA 1
ATOM 7087 C C . LYS E 1 74 ? -25.739 -62.438 4.979 1.00 56.47 70 LYS F C 1
ATOM 7088 O O . LYS E 1 74 ? -26.810 -62.960 5.304 1.00 56.45 70 LYS F O 1
ATOM 7094 N N . GLY E 1 75 ? -24.620 -63.122 4.692 1.00 56.18 71 GLY F N 1
ATOM 7095 C CA . GLY E 1 75 ? -24.589 -64.581 4.511 1.00 55.79 71 GLY F CA 1
ATOM 7096 C C . GLY E 1 75 ? -24.423 -65.493 5.725 1.00 54.74 71 GLY F C 1
ATOM 7097 O O . GLY E 1 75 ? -24.168 -66.678 5.549 1.00 55.59 71 GLY F O 1
ATOM 7098 N N . ASN E 1 76 ? -24.592 -64.978 6.941 1.00 53.25 72 ASN F N 1
ATOM 7099 C CA . ASN E 1 76 ? -24.293 -65.729 8.169 1.00 51.83 72 ASN F CA 1
ATOM 7100 C C . ASN E 1 76 ? -25.082 -65.198 9.377 1.00 51.83 72 ASN F C 1
ATOM 7101 O O . ASN E 1 76 ? -25.375 -65.947 10.298 1.00 51.19 72 ASN F O 1
ATOM 7106 N N . PHE E 1 77 ? -25.390 -63.893 9.402 1.00 52.32 73 PHE F N 1
ATOM 7107 C CA . PHE E 1 77 ? -26.313 -63.309 10.409 1.00 52.81 73 PHE F CA 1
ATOM 7108 C C . PHE E 1 77 ? -27.672 -62.923 9.834 1.00 54.11 73 PHE F C 1
ATOM 7109 O O . PHE E 1 77 ? -28.539 -62.428 10.568 1.00 53.88 73 PHE F O 1
ATOM 7117 N N . ASN E 1 78 ? -27.845 -63.152 8.533 1.00 55.35 74 ASN F N 1
ATOM 7118 C CA . ASN E 1 78 ? -29.094 -62.874 7.842 1.00 56.85 74 ASN F CA 1
ATOM 7119 C C . ASN E 1 78 ? -29.533 -61.420 7.990 1.00 56.22 74 ASN F C 1
ATOM 7120 O O . ASN E 1 78 ? -30.691 -61.128 8.312 1.00 55.67 74 ASN F O 1
ATOM 7125 N N . ALA E 1 79 ? -28.595 -60.511 7.737 1.00 55.26 75 ALA F N 1
ATOM 7126 C CA . ALA E 1 79 ? -28.839 -59.087 7.914 1.00 53.99 75 ALA F CA 1
ATOM 7127 C C . ALA E 1 79 ? -29.029 -58.413 6.580 1.00 53.07 75 ALA F C 1
ATOM 7128 O O . ALA E 1 79 ? -28.606 -58.899 5.529 1.00 52.47 75 ALA F O 1
ATOM 7130 N N . GLU E 1 80 ? -29.702 -57.279 6.635 1.00 52.56 76 GLU F N 1
ATOM 7131 C CA . GLU E 1 80 ? -29.764 -56.407 5.486 1.00 52.02 76 GLU F CA 1
ATOM 7132 C C . GLU E 1 80 ? -28.663 -55.353 5.634 1.00 49.76 76 GLU F C 1
ATOM 7133 O O . GLU E 1 80 ? -28.330 -54.924 6.741 1.00 48.11 76 GLU F O 1
ATOM 7139 N N . THR E 1 81 ? -28.062 -55.014 4.507 1.00 47.88 77 THR F N 1
ATOM 7140 C CA . THR E 1 81 ? -26.969 -54.090 4.486 1.00 47.16 77 THR F CA 1
ATOM 7141 C C . THR E 1 81 ? -27.322 -52.824 3.705 1.00 47.31 77 THR F C 1
ATOM 7142 O O . THR E 1 81 ? -28.092 -52.874 2.749 1.00 46.18 77 THR F O 1
ATOM 7146 N N . GLU E 1 82 ? -26.723 -51.702 4.134 1.00 48.28 78 GLU F N 1
ATOM 7147 C CA . GLU E 1 82 ? -26.892 -50.391 3.514 1.00 49.16 78 GLU F CA 1
ATOM 7148 C C . GLU E 1 82 ? -28.381 -50.012 3.539 1.00 48.75 78 GLU F C 1
ATOM 7149 O O . GLU E 1 82 ? -28.982 -49.821 2.501 1.00 48.83 78 GLU F O 1
ATOM 7155 N N . VAL E 1 83 ? -28.966 -49.905 4.729 1.00 47.99 79 VAL F N 1
ATOM 7156 C CA . VAL E 1 83 ? -30.413 -49.839 4.861 1.00 47.47 79 VAL F CA 1
ATOM 7157 C C . VAL E 1 83 ? -30.908 -48.426 5.214 1.00 47.91 79 VAL F C 1
ATOM 7158 O O . VAL E 1 83 ? -30.846 -47.979 6.366 1.00 47.17 79 VAL F O 1
ATOM 7162 N N . GLU E 1 84 ? -31.449 -47.765 4.202 1.00 48.49 80 GLU F N 1
ATOM 7163 C CA . GLU E 1 84 ? -31.928 -46.402 4.311 1.00 49.33 80 GLU F CA 1
ATOM 7164 C C . GLU E 1 84 ? -33.283 -46.314 4.987 1.00 48.72 80 GLU F C 1
ATOM 7165 O O . GLU E 1 84 ? -34.188 -47.031 4.610 1.00 49.24 80 GLU F O 1
ATOM 7171 N N . THR E 1 85 ? -33.420 -45.439 5.985 1.00 48.13 81 THR F N 1
ATOM 7172 C CA . THR E 1 85 ? -34.734 -44.964 6.436 1.00 47.82 81 THR F CA 1
ATOM 7173 C C . THR E 1 85 ? -34.716 -43.412 6.746 1.00 48.61 81 THR F C 1
ATOM 7174 O O . THR E 1 85 ? -33.705 -42.714 6.536 1.00 48.19 81 THR F O 1
ATOM 7178 N N . LEU E 1 86 ? -35.840 -42.868 7.209 1.00 49.57 82 LEU F N 1
ATOM 7179 C CA . LEU E 1 86 ? -35.904 -41.454 7.589 1.00 50.28 82 LEU F CA 1
ATOM 7180 C C . LEU E 1 86 ? -36.994 -41.214 8.589 1.00 50.30 82 LEU F C 1
ATOM 7181 O O . LEU E 1 86 ? -37.889 -42.013 8.731 1.00 50.41 82 LEU F O 1
ATOM 7186 N N . ARG E 1 87 ? -36.910 -40.100 9.283 1.00 50.88 83 ARG F N 1
ATOM 7187 C CA . ARG E 1 87 ? -37.864 -39.809 10.316 1.00 51.74 83 ARG F CA 1
ATOM 7188 C C . ARG E 1 87 ? -37.978 -38.298 10.528 1.00 53.66 83 ARG F C 1
ATOM 7189 O O . ARG E 1 87 ? -36.972 -37.556 10.480 1.00 53.99 83 ARG F O 1
ATOM 7197 N N . GLU E 1 88 ? -39.203 -37.844 10.766 1.00 55.46 84 GLU F N 1
ATOM 7198 C CA . GLU E 1 88 ? -39.467 -36.433 10.815 1.00 57.21 84 GLU F CA 1
ATOM 7199 C C . GLU E 1 88 ? -39.332 -35.963 12.247 1.00 57.42 84 GLU F C 1
ATOM 7200 O O . GLU E 1 88 ? -39.634 -36.695 13.185 1.00 56.64 84 GLU F O 1
ATOM 7206 N N . ILE E 1 89 ? -38.805 -34.758 12.407 1.00 58.04 85 ILE F N 1
ATOM 7207 C CA . ILE E 1 89 ? -38.847 -34.085 13.699 1.00 59.07 85 ILE F CA 1
ATOM 7208 C C . ILE E 1 89 ? -39.229 -32.631 13.507 1.00 60.02 85 ILE F C 1
ATOM 7209 O O . ILE E 1 89 ? -39.097 -32.083 12.411 1.00 59.81 85 ILE F O 1
ATOM 7214 N N . ASN E 1 90 ? -39.734 -32.042 14.591 1.00 61.26 86 ASN F N 1
ATOM 7215 C CA . ASN E 1 90 ? -40.210 -30.665 14.613 1.00 61.96 86 ASN F CA 1
ATOM 7216 C C . ASN E 1 90 ? -39.105 -29.841 15.221 1.00 62.35 86 ASN F C 1
ATOM 7217 O O . ASN E 1 90 ? -38.860 -29.931 16.412 1.00 61.09 86 ASN F O 1
ATOM 7222 N N . VAL E 1 91 ? -38.415 -29.062 14.399 1.00 63.85 87 VAL F N 1
ATOM 7223 C CA . VAL E 1 91 ? -37.275 -28.282 14.898 1.00 65.81 87 VAL F CA 1
ATOM 7224 C C . VAL E 1 91 ? -37.532 -26.764 14.896 1.00 68.30 87 VAL F C 1
ATOM 7225 O O . VAL E 1 91 ? -37.595 -26.108 13.846 1.00 67.48 87 VAL F O 1
ATOM 7229 N N . GLY E 1 92 ? -37.654 -26.236 16.117 1.00 71.65 88 GLY F N 1
ATOM 7230 C CA . GLY E 1 92 ? -38.189 -24.903 16.352 1.00 73.86 88 GLY F CA 1
ATOM 7231 C C . GLY E 1 92 ? -39.632 -24.952 15.879 1.00 75.02 88 GLY F C 1
ATOM 7232 O O . GLY E 1 92 ? -40.458 -25.692 16.452 1.00 75.67 88 GLY F O 1
ATOM 7233 N N . GLY E 1 93 ? -39.918 -24.206 14.805 1.00 74.54 89 GLY F N 1
ATOM 7234 C CA . GLY E 1 93 ? -41.186 -24.319 14.106 1.00 73.22 89 GLY F CA 1
ATOM 7235 C C . GLY E 1 93 ? -41.156 -25.439 13.091 1.00 71.16 89 GLY F C 1
ATOM 7236 O O . GLY E 1 93 ? -42.014 -26.299 13.093 1.00 71.29 89 GLY F O 1
ATOM 7237 N N . LYS E 1 94 ? -40.137 -25.450 12.247 1.00 68.34 90 LYS F N 1
ATOM 7238 C CA . LYS E 1 94 ? -40.207 -26.167 10.978 1.00 66.01 90 LYS F CA 1
ATOM 7239 C C . LYS E 1 94 ? -39.958 -27.686 11.057 1.00 63.60 90 LYS F C 1
ATOM 7240 O O . LYS E 1 94 ? -39.300 -28.186 11.985 1.00 63.45 90 LYS F O 1
ATOM 7246 N N . VAL E 1 95 ? -40.485 -28.397 10.054 1.00 60.49 91 VAL F N 1
ATOM 7247 C CA . VAL E 1 95 ? -40.412 -29.847 9.966 1.00 57.81 91 VAL F CA 1
ATOM 7248 C C . VAL E 1 95 ? -39.273 -30.309 9.063 1.00 55.80 91 VAL F C 1
ATOM 7249 O O . VAL E 1 95 ? -39.296 -30.092 7.856 1.00 55.62 91 VAL F O 1
ATOM 7253 N N . TYR E 1 96 ? -38.298 -30.977 9.676 1.00 53.47 92 TYR F N 1
ATOM 7254 C CA . TYR E 1 96 ? -37.110 -31.504 8.999 1.00 51.64 92 TYR F CA 1
ATOM 7255 C C . TYR E 1 96 ? -37.122 -33.045 9.024 1.00 49.98 92 TYR F C 1
ATOM 7256 O O . TYR E 1 96 ? -37.621 -33.659 9.979 1.00 49.06 92 TYR F O 1
ATOM 7265 N N . LYS E 1 97 ? -36.587 -33.654 7.969 1.00 48.20 93 LYS F N 1
ATOM 7266 C CA . LYS E 1 97 ? -36.345 -35.102 7.944 1.00 47.31 93 LYS F CA 1
ATOM 7267 C C . LYS E 1 97 ? -34.881 -35.487 8.296 1.00 45.54 93 LYS F C 1
ATOM 7268 O O . LYS E 1 97 ? -33.944 -35.024 7.634 1.00 45.02 93 LYS F O 1
ATOM 7274 N N . ILE E 1 98 ? -34.723 -36.355 9.309 1.00 43.54 94 ILE F N 1
ATOM 7275 C CA . ILE E 1 98 ? -33.454 -37.002 9.657 1.00 41.67 94 ILE F CA 1
ATOM 7276 C C . ILE E 1 98 ? -33.367 -38.338 8.918 1.00 41.56 94 ILE F C 1
ATOM 7277 O O . ILE E 1 98 ? -34.144 -39.239 9.148 1.00 41.54 94 ILE F O 1
ATOM 7282 N N . LYS E 1 99 ? -32.396 -38.449 8.037 1.00 41.74 95 LYS F N 1
ATOM 7283 C CA . LYS E 1 99 ? -32.177 -39.596 7.191 1.00 42.26 95 LYS F CA 1
ATOM 7284 C C . LYS E 1 99 ? -30.845 -40.315 7.579 1.00 42.85 95 LYS F C 1
ATOM 7285 O O . LYS E 1 99 ? -29.849 -39.676 7.971 1.00 42.87 95 LYS F O 1
ATOM 7291 N N . GLY E 1 100 ? -30.834 -41.647 7.469 1.00 42.77 96 GLY F N 1
ATOM 7292 C CA . GLY E 1 100 ? -29.683 -42.448 7.838 1.00 42.55 96 GLY F CA 1
ATOM 7293 C C . GLY E 1 100 ? -29.510 -43.672 6.971 1.00 42.72 96 GLY F C 1
ATOM 7294 O O . GLY E 1 100 ? -30.440 -44.129 6.356 1.00 42.88 96 GLY F O 1
ATOM 7295 N N . ARG E 1 101 ? -28.307 -44.212 6.918 1.00 43.18 97 ARG F N 1
ATOM 7296 C CA . ARG E 1 101 ? -28.097 -45.492 6.285 1.00 43.88 97 ARG F CA 1
ATOM 7297 C C . ARG E 1 101 ? -27.269 -46.389 7.194 1.00 41.97 97 ARG F C 1
ATOM 7298 O O . ARG E 1 101 ? -26.034 -46.219 7.297 1.00 41.88 97 ARG F O 1
ATOM 7306 N N . ALA E 1 102 ? -27.945 -47.341 7.847 1.00 39.51 98 ALA F N 1
ATOM 7307 C CA . ALA E 1 102 ? -27.275 -48.265 8.752 1.00 37.68 98 ALA F CA 1
ATOM 7308 C C . ALA E 1 102 ? -26.360 -49.176 7.940 1.00 35.91 98 ALA F C 1
ATOM 7309 O O . ALA E 1 102 ? -26.681 -49.515 6.810 1.00 34.82 98 ALA F O 1
ATOM 7311 N N . ASP E 1 103 ? -25.182 -49.500 8.477 1.00 34.51 99 ASP F N 1
ATOM 7312 C CA . ASP E 1 103 ? -24.262 -50.404 7.770 1.00 33.79 99 ASP F CA 1
ATOM 7313 C C . ASP E 1 103 ? -24.927 -51.809 7.611 1.00 33.59 99 ASP F C 1
ATOM 7314 O O . ASP E 1 103 ? -24.861 -52.452 6.551 1.00 32.73 99 ASP F O 1
ATOM 7319 N N . ALA E 1 104 ? -25.574 -52.257 8.676 1.00 33.42 100 ALA F N 1
ATOM 7320 C CA . ALA E 1 104 ? -26.250 -53.532 8.684 1.00 34.54 100 ALA F CA 1
ATOM 7321 C C . ALA E 1 104 ? -27.308 -53.565 9.784 1.00 36.29 100 ALA F C 1
ATOM 7322 O O . ALA E 1 104 ? -27.109 -53.004 10.883 1.00 35.00 100 ALA F O 1
ATOM 7324 N N . ILE E 1 105 ? -28.433 -54.211 9.474 1.00 38.80 101 ILE F N 1
ATOM 7325 C CA . ILE E 1 105 ? -29.433 -54.477 10.484 1.00 42.05 101 ILE F CA 1
ATOM 7326 C C . ILE E 1 105 ? -29.753 -55.979 10.428 1.00 45.81 101 ILE F C 1
ATOM 7327 O O . ILE E 1 105 ? -30.088 -56.511 9.367 1.00 45.12 101 ILE F O 1
ATOM 7332 N N . ILE E 1 106 ? -29.575 -56.666 11.548 1.00 51.21 102 ILE F N 1
ATOM 7333 C CA . ILE E 1 106 ? -30.030 -58.040 11.672 1.00 56.24 102 ILE F CA 1
ATOM 7334 C C . ILE E 1 106 ? -31.354 -57.931 12.385 1.00 61.66 102 ILE F C 1
ATOM 7335 O O . ILE E 1 106 ? -31.485 -57.157 13.344 1.00 61.56 102 ILE F O 1
ATOM 7340 N N . ARG E 1 107 ? -32.348 -58.654 11.882 1.00 68.61 103 ARG F N 1
ATOM 7341 C CA . ARG E 1 107 ? -33.642 -58.792 12.576 1.00 74.48 103 ARG F CA 1
ATOM 7342 C C . ARG E 1 107 ? -33.738 -60.196 13.229 1.00 79.70 103 ARG F C 1
ATOM 7343 O O . ARG E 1 107 ? -33.080 -61.147 12.767 1.00 79.95 103 ARG F O 1
ATOM 7345 N N . ASN E 1 108 ? -34.526 -60.303 14.311 1.00 85.33 104 ASN F N 1
ATOM 7346 C CA . ASN E 1 108 ? -34.696 -61.565 15.070 1.00 89.14 104 ASN F CA 1
ATOM 7347 C C . ASN E 1 108 ? -36.180 -61.956 15.259 1.00 89.90 104 ASN F C 1
ATOM 7348 O O . ASN E 1 108 ? -36.745 -61.880 16.360 1.00 90.36 104 ASN F O 1
ATOM 7353 N N . LYS E 1 112 ? -37.674 -57.319 17.532 1.00 71.14 108 LYS F N 1
ATOM 7354 C CA . LYS E 1 112 ? -36.254 -57.406 17.868 1.00 70.63 108 LYS F CA 1
ATOM 7355 C C . LYS E 1 112 ? -35.372 -56.997 16.663 1.00 68.96 108 LYS F C 1
ATOM 7356 O O . LYS E 1 112 ? -35.324 -57.704 15.652 1.00 68.99 108 LYS F O 1
ATOM 7358 N N . SER E 1 113 ? -34.712 -55.841 16.775 1.00 65.69 109 SER F N 1
ATOM 7359 C CA .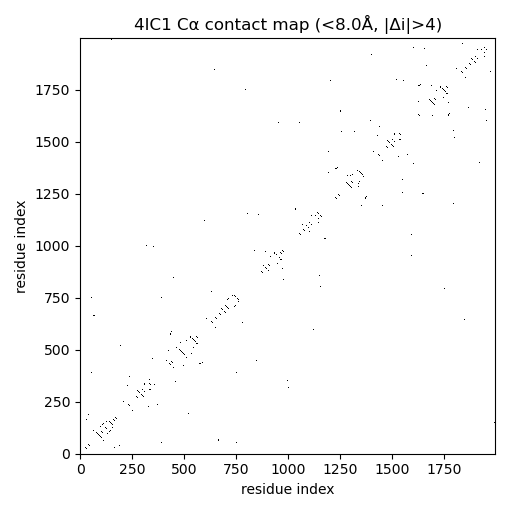 SER E 1 113 ? -33.726 -55.383 15.770 1.00 62.44 109 SER F CA 1
ATOM 7360 C C . SER E 1 113 ? -32.357 -55.011 16.400 1.00 57.70 109 SER F C 1
ATOM 7361 O O . SER E 1 113 ? -32.301 -54.494 17.524 1.00 56.78 109 SER F O 1
ATOM 7364 N N . ILE E 1 114 ? -31.273 -55.337 15.682 1.00 51.87 110 ILE F N 1
ATOM 7365 C CA . ILE E 1 114 ? -29.920 -54.896 16.040 1.00 47.44 110 ILE F CA 1
ATOM 7366 C C . ILE E 1 114 ? -29.289 -54.098 14.888 1.00 43.96 110 ILE F C 1
ATOM 7367 O O . ILE E 1 114 ? -29.195 -54.570 13.740 1.00 43.29 110 ILE F O 1
ATOM 7372 N N . VAL E 1 115 ? -28.885 -52.867 15.200 1.00 39.67 111 VAL F N 1
ATOM 7373 C CA . VAL E 1 115 ? -28.169 -52.029 14.235 1.00 36.22 111 VAL F CA 1
ATOM 7374 C C . VAL E 1 115 ? -26.669 -52.236 14.403 1.00 33.71 111 VAL F C 1
ATOM 7375 O O . VAL E 1 115 ? -26.121 -52.121 15.514 1.00 30.71 111 VAL F O 1
ATOM 7379 N N . ILE E 1 116 ? -26.031 -52.578 13.290 1.00 32.30 112 ILE F N 1
ATOM 7380 C CA . ILE E 1 116 ? -24.595 -52.704 13.233 1.00 31.98 112 ILE F CA 1
ATOM 7381 C C . ILE E 1 116 ? -23.959 -51.480 12.548 1.00 31.44 112 ILE F C 1
ATOM 7382 O O . ILE E 1 116 ? -24.245 -51.179 11.386 1.00 30.47 112 ILE F O 1
ATOM 7387 N N . GLU E 1 117 ? -23.085 -50.792 13.282 1.00 31.28 113 GLU F N 1
ATOM 7388 C CA . GLU E 1 117 ? -22.184 -49.777 12.693 1.00 30.73 113 GLU F CA 1
ATOM 7389 C C . GLU E 1 117 ? -20.749 -50.328 12.701 1.00 29.68 113 GLU F C 1
ATOM 7390 O O . GLU E 1 117 ? -20.236 -50.769 13.736 1.00 27.08 113 GLU F O 1
ATOM 7396 N N . ILE E 1 118 ? -20.149 -50.358 11.522 1.00 29.97 114 ILE F N 1
ATOM 7397 C CA . ILE E 1 118 ? -18.767 -50.761 11.358 1.00 31.03 114 ILE F CA 1
ATOM 7398 C C . ILE E 1 118 ? -17.846 -49.542 11.191 1.00 32.60 114 ILE F C 1
ATOM 7399 O O . ILE E 1 118 ? -18.159 -48.619 10.437 1.00 32.15 114 ILE F O 1
ATOM 7404 N N . LYS E 1 119 ? -16.709 -49.585 11.879 1.00 34.16 115 LYS F N 1
ATOM 7405 C CA . LYS E 1 119 ? -15.718 -48.535 11.835 1.00 35.47 115 LYS F CA 1
ATOM 7406 C C . LYS E 1 119 ? -14.361 -49.153 11.608 1.00 37.28 115 LYS F C 1
ATOM 7407 O O . LYS E 1 119 ? -14.055 -50.239 12.134 1.00 37.90 115 LYS F O 1
ATOM 7413 N N . THR E 1 120 ? -13.563 -48.462 10.809 1.00 38.72 116 THR F N 1
ATOM 7414 C CA . THR E 1 120 ? -12.137 -48.677 10.729 1.00 40.17 116 THR F CA 1
ATOM 7415 C C . THR E 1 120 ? -11.488 -47.527 11.405 1.00 39.57 116 THR F C 1
ATOM 7416 O O . THR E 1 120 ? -12.132 -46.570 11.788 1.00 41.41 116 THR F O 1
ATOM 7420 N N . SER E 1 121 ? -10.199 -47.609 11.567 1.00 38.14 117 SER F N 1
ATOM 7421 C CA . SER E 1 121 ? -9.499 -46.541 12.163 1.00 37.17 117 SER F CA 1
ATOM 7422 C C . SER E 1 121 ? -8.075 -46.940 12.079 1.00 36.62 117 SER F C 1
ATOM 7423 O O . SER E 1 121 ? -7.749 -48.123 11.995 1.00 37.27 117 SER F O 1
ATOM 7426 N N . ARG E 1 122 ? -7.216 -45.950 12.103 1.00 35.44 118 ARG F N 1
ATOM 7427 C CA . ARG E 1 122 ? -5.782 -46.206 12.125 1.00 34.91 118 ARG F CA 1
ATOM 7428 C C . ARG E 1 122 ? -5.260 -46.600 13.505 1.00 32.61 118 ARG F C 1
ATOM 7429 O O . ARG E 1 122 ? -4.172 -47.107 13.638 1.00 31.92 118 ARG F O 1
ATOM 7437 N N . SER E 1 123 ? -6.020 -46.290 14.533 1.00 30.92 119 SER F N 1
ATOM 7438 C CA . SER E 1 123 ? -5.547 -46.396 15.881 1.00 30.22 119 SER F CA 1
ATOM 7439 C C . SER E 1 123 ? -6.630 -47.049 16.720 1.00 29.52 119 SER F C 1
ATOM 7440 O O . SER E 1 123 ? -7.819 -46.815 16.524 1.00 30.14 119 SER F O 1
ATOM 7443 N N . ASP E 1 124 ? -6.217 -47.786 17.715 1.00 28.34 120 ASP F N 1
ATOM 7444 C CA . ASP E 1 124 ? -7.150 -48.349 18.619 1.00 28.45 120 ASP F CA 1
ATOM 7445 C C . ASP E 1 124 ? -7.278 -47.559 19.884 1.00 27.88 120 ASP F C 1
ATOM 7446 O O . ASP E 1 124 ? -7.770 -48.070 20.888 1.00 26.81 120 ASP F O 1
ATOM 7451 N N . LYS E 1 125 ? -6.843 -46.307 19.863 1.00 27.96 121 LYS F N 1
ATOM 7452 C CA . LYS E 1 125 ? -6.762 -45.548 21.103 1.00 28.67 121 LYS F CA 1
ATOM 7453 C C . LYS E 1 125 ? -8.082 -44.900 21.348 1.00 27.99 121 LYS F C 1
ATOM 7454 O O . LYS E 1 125 ? -8.700 -44.431 20.430 1.00 27.90 121 LYS F O 1
ATOM 7460 N N . GLY E 1 126 ? -8.525 -44.926 22.588 1.00 28.12 122 GLY F N 1
ATOM 7461 C CA . GLY E 1 126 ? -9.807 -44.358 23.015 1.00 28.37 122 GLY F CA 1
ATOM 7462 C C . GLY E 1 126 ? -11.138 -45.052 22.679 1.00 28.82 122 GLY F C 1
ATOM 7463 O O . GLY E 1 126 ? -12.225 -44.490 22.947 1.00 29.10 122 GLY F O 1
ATOM 7464 N N . LEU E 1 127 ? -11.087 -46.261 22.123 1.00 27.85 123 LEU F N 1
ATOM 7465 C CA . LEU E 1 127 ? -12.326 -46.938 21.727 1.00 27.04 123 LEU F CA 1
ATOM 7466 C C . LEU E 1 127 ? -13.284 -47.171 22.912 1.00 26.40 123 LEU F C 1
ATOM 7467 O O . LEU E 1 127 ? -12.854 -47.481 24.012 1.00 27.38 123 LEU F O 1
ATOM 7472 N N . PRO E 1 128 ? -14.589 -46.962 22.723 1.00 25.40 124 PRO F N 1
ATOM 7473 C CA . PRO E 1 128 ? -15.262 -46.436 21.565 1.00 24.84 124 PRO F CA 1
ATOM 7474 C C . PRO E 1 128 ? -15.159 -44.901 21.545 1.00 24.71 124 PRO F C 1
ATOM 7475 O O . PRO E 1 128 ? -15.238 -44.240 22.599 1.00 24.10 124 PRO F O 1
ATOM 7479 N N . LEU E 1 129 ? -15.025 -44.343 20.349 1.00 24.44 125 LEU F N 1
ATOM 7480 C CA . LEU E 1 129 ? -15.052 -42.880 20.170 1.00 23.59 125 LEU F CA 1
ATOM 7481 C C . LEU E 1 129 ? -16.484 -42.329 20.334 1.00 24.37 125 LEU F C 1
ATOM 7482 O O . LEU E 1 129 ? -17.452 -42.893 19.821 1.00 23.89 125 LEU F O 1
ATOM 7487 N N . ILE E 1 130 ? -16.613 -41.206 21.038 1.00 25.35 126 ILE F N 1
ATOM 7488 C CA . ILE E 1 130 ? -17.928 -40.647 21.360 1.00 25.93 126 ILE F CA 1
ATOM 7489 C C . ILE E 1 130 ? -18.747 -40.194 20.146 1.00 25.04 126 ILE F C 1
ATOM 7490 O O . ILE E 1 130 ? -19.941 -40.285 20.193 1.00 25.44 126 ILE F O 1
ATOM 7495 N N . HIS E 1 131 ? -18.147 -39.675 19.078 1.00 23.89 127 HIS F N 1
ATOM 7496 C CA . HIS E 1 131 ? -18.961 -39.403 17.874 1.00 22.93 127 HIS F CA 1
ATOM 7497 C C . HIS E 1 131 ? -19.491 -40.644 17.170 1.00 22.56 127 HIS F C 1
ATOM 7498 O O . HIS E 1 131 ? -20.570 -40.610 16.626 1.00 21.41 127 HIS F O 1
ATOM 7505 N N . HIS E 1 132 ? -18.699 -41.712 17.140 1.00 22.68 128 HIS F N 1
ATOM 7506 C CA . HIS E 1 132 ? -19.177 -43.001 16.619 1.00 22.44 128 HIS F CA 1
ATOM 7507 C C . HIS E 1 132 ? -20.345 -43.470 17.473 1.00 22.59 128 HIS F C 1
ATOM 7508 O O . HIS E 1 132 ? -21.405 -43.776 16.980 1.00 21.02 128 HIS F O 1
ATOM 7515 N N . LYS E 1 133 ? -20.152 -43.456 18.774 1.00 24.57 129 LYS F N 1
ATOM 7516 C CA . LYS E 1 133 ? -21.207 -43.861 19.699 1.00 27.48 129 LYS F CA 1
ATOM 7517 C C . LYS E 1 133 ? -22.504 -43.082 19.420 1.00 28.90 129 LYS F C 1
ATOM 7518 O O . LYS E 1 133 ? -23.587 -43.660 19.226 1.00 29.02 129 LYS F O 1
ATOM 7532 N N . GLN E 1 135 ? -23.457 -41.410 16.818 1.00 26.16 131 GLN F N 1
ATOM 7533 C CA . GLN E 1 135 ? -24.035 -41.748 15.543 1.00 25.05 131 GLN F CA 1
ATOM 7534 C C . GLN E 1 135 ? -24.947 -42.987 15.679 1.00 26.62 131 GLN F C 1
ATOM 7535 O O . GLN E 1 135 ? -26.080 -43.001 15.201 1.00 25.53 131 GLN F O 1
ATOM 7541 N N . LEU E 1 136 ? -24.441 -44.040 16.343 1.00 28.52 132 LEU F N 1
ATOM 7542 C CA . LEU E 1 136 ? -25.212 -45.271 16.549 1.00 28.94 132 LEU F CA 1
ATOM 7543 C C . LEU E 1 136 ? -26.391 -45.033 17.481 1.00 29.76 132 LEU F C 1
ATOM 7544 O O . LEU E 1 136 ? -27.466 -45.525 17.201 1.00 29.15 132 LEU F O 1
ATOM 7549 N N . GLN E 1 137 ? -26.215 -44.251 18.543 1.00 30.52 133 GLN F N 1
ATOM 7550 C CA . GLN E 1 137 ? -27.317 -43.975 19.439 1.00 31.89 133 GLN F CA 1
ATOM 7551 C C . GLN E 1 137 ? -28.453 -43.217 18.727 1.00 32.02 133 GLN F C 1
ATOM 7552 O O . GLN E 1 137 ? -29.635 -43.254 19.162 1.00 30.93 133 GLN F O 1
ATOM 7558 N N . ILE E 1 138 ? -28.093 -42.531 17.637 1.00 31.45 134 ILE F N 1
ATOM 7559 C CA . ILE E 1 138 ? -29.077 -41.835 16.844 1.00 30.80 134 ILE F CA 1
ATOM 7560 C C . ILE E 1 138 ? -29.753 -42.805 15.903 1.00 31.18 134 ILE F C 1
ATOM 7561 O O . ILE E 1 138 ? -30.947 -42.618 15.591 1.00 29.89 134 ILE F O 1
ATOM 7566 N N . TYR E 1 139 ? -28.994 -43.798 15.411 1.00 31.53 135 TYR F N 1
ATOM 7567 C CA . TYR E 1 139 ? -29.566 -44.842 14.558 1.00 31.48 135 TYR F CA 1
ATOM 7568 C C . TYR E 1 139 ? -30.552 -45.720 15.345 1.00 31.55 135 TYR F C 1
ATOM 7569 O O . TYR E 1 139 ? -31.462 -46.273 14.770 1.00 31.55 135 TYR F O 1
ATOM 7578 N N . LEU E 1 140 ? -30.383 -45.843 16.649 1.00 32.04 136 LEU F N 1
ATOM 7579 C CA . LEU E 1 140 ? -31.352 -46.604 17.418 1.00 33.10 136 LEU F CA 1
ATOM 7580 C C . LEU E 1 140 ? -32.710 -45.938 17.349 1.00 34.52 136 LEU F C 1
ATOM 7581 O O . LEU E 1 140 ? -33.690 -46.542 16.940 1.00 35.50 136 LEU F O 1
ATOM 7586 N N . TRP E 1 141 ? -32.745 -44.661 17.695 1.00 36.29 137 TRP F N 1
ATOM 7587 C CA . TRP E 1 141 ? -33.952 -43.826 17.597 1.00 36.50 137 TRP F CA 1
ATOM 7588 C C . TRP E 1 141 ? -34.510 -43.864 16.199 1.00 36.35 137 TRP F C 1
ATOM 7589 O O . TRP E 1 141 ? -35.666 -44.194 16.012 1.00 37.09 137 TRP F O 1
ATOM 7600 N N . LEU E 1 142 ? -33.682 -43.606 15.212 1.00 36.80 138 LEU F N 1
ATOM 7601 C CA . LEU E 1 142 ? -34.135 -43.569 13.828 1.00 37.36 138 LEU F CA 1
ATOM 7602 C C . LEU E 1 142 ? -34.802 -44.866 13.338 1.00 38.09 138 LEU F C 1
ATOM 7603 O O . LEU E 1 142 ? -35.757 -44.806 12.595 1.00 38.87 138 LEU F O 1
ATOM 7608 N N . PHE E 1 143 ? -34.281 -46.032 13.688 1.00 39.26 139 PHE F N 1
ATOM 7609 C CA . PHE E 1 143 ? -34.903 -47.311 13.252 1.00 40.07 139 PHE F CA 1
ATOM 7610 C C . PHE E 1 143 ? -35.760 -47.935 14.353 1.00 40.62 139 PHE F C 1
ATOM 7611 O O . PHE E 1 143 ? -36.195 -49.090 14.242 1.00 41.82 139 PHE F O 1
ATOM 7619 N N . SER E 1 144 ? -35.958 -47.192 15.438 1.00 40.58 140 SER F N 1
ATOM 7620 C CA . SER E 1 144 ? -36.656 -47.717 16.598 1.00 40.47 140 SER F CA 1
ATOM 7621 C C . SER E 1 144 ? -36.121 -49.126 16.889 1.00 40.16 140 SER F C 1
ATOM 7622 O O . SER E 1 144 ? -36.861 -50.105 16.868 1.00 41.16 140 SER F O 1
ATOM 7625 N N . ALA E 1 145 ? -34.814 -49.210 17.103 1.00 39.20 141 ALA F N 1
ATOM 7626 C CA . ALA E 1 145 ? -34.166 -50.426 17.555 1.00 38.68 141 ALA F CA 1
ATOM 7627 C C . ALA E 1 145 ? -33.789 -50.273 19.029 1.00 38.53 141 ALA F C 1
ATOM 7628 O O . ALA E 1 145 ? -33.744 -49.165 19.554 1.00 38.00 141 ALA F O 1
ATOM 7630 N N . GLU E 1 146 ? -33.552 -51.404 19.692 1.00 38.74 142 GLU F N 1
ATOM 7631 C CA . GLU E 1 146 ? -33.254 -51.432 21.130 1.00 38.81 142 GLU F CA 1
ATOM 7632 C C . GLU E 1 146 ? -31.851 -51.982 21.372 1.00 38.06 142 GLU F C 1
ATOM 7633 O O . GLU E 1 146 ? -31.428 -52.154 22.506 1.00 38.64 142 GLU F O 1
ATOM 7635 N N . LYS E 1 147 ? -31.120 -52.242 20.308 1.00 36.92 143 LYS F N 1
ATOM 7636 C CA . LYS E 1 147 ? -29.805 -52.814 20.437 1.00 36.35 143 LYS F CA 1
ATOM 7637 C C . LYS E 1 147 ? -28.931 -52.394 19.238 1.00 35.35 143 LYS F C 1
ATOM 7638 O O . LYS E 1 147 ? -29.340 -52.469 18.046 1.00 34.34 143 LYS F O 1
ATOM 7640 N N . GLY E 1 148 ? -27.717 -51.955 19.559 1.00 33.70 144 GLY F N 1
ATOM 7641 C CA . GLY E 1 148 ? -26.730 -51.734 18.524 1.00 32.21 144 GLY F CA 1
ATOM 7642 C C . GLY E 1 148 ? -25.362 -52.218 18.881 1.00 30.81 144 GLY F C 1
ATOM 7643 O O . GLY E 1 148 ? -24.989 -52.336 20.052 1.00 30.65 144 GLY F O 1
ATOM 7644 N N . ILE E 1 149 ? -24.586 -52.467 17.843 1.00 29.81 145 ILE F N 1
ATOM 7645 C CA . ILE E 1 149 ? -23.221 -52.902 18.016 1.00 28.81 145 ILE F CA 1
ATOM 7646 C C . ILE E 1 149 ? -22.276 -51.991 17.240 1.00 27.66 145 ILE F C 1
ATOM 7647 O O . ILE E 1 149 ? -22.455 -51.755 16.044 1.00 27.31 145 ILE F O 1
ATOM 7652 N N . LEU E 1 150 ? -21.241 -51.523 17.915 1.00 26.92 146 LEU F N 1
ATOM 7653 C CA . LEU E 1 150 ? -20.183 -50.754 17.252 1.00 26.58 146 LEU F CA 1
ATOM 7654 C C . LEU E 1 150 ? -18.973 -51.643 17.188 1.00 26.20 146 LEU F C 1
ATOM 7655 O O . LEU E 1 150 ? -18.463 -52.079 18.217 1.00 27.05 146 LEU F O 1
ATOM 7660 N N . VAL E 1 151 ? -18.500 -51.904 15.987 1.00 25.42 147 VAL F N 1
ATOM 7661 C CA . VAL E 1 151 ? -17.368 -52.773 15.796 1.00 25.34 147 VAL F CA 1
ATOM 7662 C C . VAL E 1 151 ? -16.213 -52.049 15.187 1.00 25.15 147 VAL F C 1
ATOM 7663 O O . VAL E 1 151 ? -16.378 -51.478 14.098 1.00 25.99 147 VAL F O 1
ATOM 7667 N N . TYR E 1 152 ? -15.036 -52.135 15.820 1.00 24.34 148 TYR F N 1
ATOM 7668 C CA . TYR E 1 152 ? -13.818 -51.592 15.243 1.00 23.74 148 TYR F CA 1
ATOM 7669 C C . TYR E 1 152 ? -12.892 -52.659 14.631 1.00 24.16 148 TYR F C 1
ATOM 7670 O O . TYR E 1 152 ? -12.543 -53.644 15.266 1.00 23.90 148 TYR F O 1
ATOM 7679 N N . ILE E 1 153 ? -12.507 -52.436 13.388 1.00 23.98 149 ILE F N 1
ATOM 7680 C CA . ILE E 1 153 ? -11.452 -53.160 12.774 1.00 24.43 149 ILE F CA 1
ATOM 7681 C C . ILE E 1 153 ? -10.235 -52.227 12.645 1.00 23.92 149 ILE F C 1
ATOM 7682 O O . ILE E 1 153 ? -10.194 -51.384 11.756 1.00 23.60 149 ILE F O 1
ATOM 7687 N N . THR E 1 154 ? -9.263 -52.385 13.550 1.00 23.51 150 THR F N 1
ATOM 7688 C CA . THR E 1 154 ? -8.027 -51.600 13.526 1.00 22.98 150 THR F CA 1
ATOM 7689 C C . THR E 1 154 ? -6.816 -52.498 13.433 1.00 24.45 150 THR F C 1
ATOM 7690 O O . THR E 1 154 ? -6.853 -53.685 13.818 1.00 24.68 150 THR F O 1
ATOM 7694 N N . PRO E 1 155 ? -5.699 -51.941 12.972 1.00 25.44 151 PRO F N 1
ATOM 7695 C CA . PRO E 1 155 ? -4.498 -52.784 12.854 1.00 25.84 151 PRO F CA 1
ATOM 7696 C C . PRO E 1 155 ? -3.931 -53.246 14.172 1.00 26.30 151 PRO F C 1
ATOM 7697 O O . PRO E 1 155 ? -3.194 -54.181 14.184 1.00 26.61 151 PRO F O 1
ATOM 7701 N N . ASP E 1 156 ? -4.252 -52.584 15.261 1.00 27.28 152 ASP F N 1
ATOM 7702 C CA . ASP E 1 156 ? -3.660 -52.925 16.519 1.00 28.53 152 ASP F CA 1
ATOM 7703 C C . ASP E 1 156 ? -4.649 -53.688 17.348 1.00 28.57 152 ASP F C 1
ATOM 7704 O O . ASP E 1 156 ? -4.278 -54.258 18.392 1.00 28.11 152 ASP F O 1
ATOM 7709 N N . ARG E 1 157 ? -5.880 -53.761 16.861 1.00 28.48 153 ARG F N 1
ATOM 7710 C CA . ARG E 1 157 ? -6.962 -54.341 17.613 1.00 27.83 153 ARG F CA 1
ATOM 7711 C C . ARG E 1 157 ? -8.320 -54.437 16.954 1.00 27.56 153 ARG F C 1
ATOM 7712 O O . ARG E 1 157 ? -8.697 -53.658 16.137 1.00 26.39 153 ARG F O 1
ATOM 7720 N N . ILE E 1 158 ? -9.058 -55.437 17.358 1.00 27.43 154 ILE F N 1
ATOM 7721 C CA . ILE E 1 158 ? -10.444 -55.598 16.925 1.00 27.71 154 ILE F CA 1
ATOM 7722 C C . ILE E 1 158 ? -11.264 -55.495 18.161 1.00 27.42 154 ILE F C 1
ATOM 7723 O O . ILE E 1 158 ? -11.051 -56.243 19.103 1.00 27.67 154 ILE F O 1
ATOM 7728 N N . ALA E 1 159 ? -12.220 -54.591 18.175 1.00 27.05 155 ALA F N 1
ATOM 7729 C CA . ALA E 1 159 ? -12.982 -54.400 19.400 1.00 26.86 155 ALA F CA 1
ATOM 7730 C C . ALA E 1 159 ? -14.428 -54.153 19.062 1.00 26.60 155 ALA F C 1
ATOM 7731 O O . ALA E 1 159 ? -14.713 -53.535 18.056 1.00 28.30 155 ALA F O 1
ATOM 7733 N N . GLU E 1 160 ? -15.325 -54.585 19.920 1.00 26.21 156 GLU F N 1
ATOM 7734 C CA . GLU E 1 160 ? -16.737 -54.535 19.662 1.00 26.89 156 GLU F CA 1
ATOM 7735 C C . GLU E 1 160 ? -17.452 -53.997 20.867 1.00 27.40 156 GLU F C 1
ATOM 7736 O O . GLU E 1 160 ? -17.063 -54.314 21.998 1.00 27.35 156 GLU F O 1
ATOM 7742 N N . TYR E 1 161 ? -18.471 -53.155 20.662 1.00 28.76 157 TYR F N 1
ATOM 7743 C CA . TYR E 1 161 ? -19.171 -52.537 21.804 1.00 30.24 157 TYR F CA 1
ATOM 7744 C C . TYR E 1 161 ? -20.672 -52.562 21.695 1.00 34.00 157 TYR F C 1
ATOM 7745 O O . TYR E 1 161 ? -21.278 -52.243 20.649 1.00 35.57 157 TYR F O 1
ATOM 7754 N N . GLU E 1 162 ? -21.270 -52.908 22.811 1.00 37.49 158 GLU F N 1
ATOM 7755 C CA . GLU E 1 162 ? -22.678 -53.071 22.873 1.00 41.16 158 GLU F CA 1
ATOM 7756 C C . GLU E 1 162 ? -23.241 -51.737 23.263 1.00 42.81 158 GLU F C 1
ATOM 7757 O O . GLU E 1 162 ? -22.971 -51.245 24.363 1.00 43.62 158 GLU F O 1
ATOM 7763 N N . ILE E 1 163 ? -24.004 -51.129 22.368 1.00 44.03 159 ILE F N 1
ATOM 7764 C CA . ILE E 1 163 ? -24.558 -49.809 22.652 1.00 44.94 159 ILE F CA 1
ATOM 7765 C C . ILE E 1 163 ? -26.054 -49.921 22.533 1.00 45.86 159 ILE F C 1
ATOM 7766 O O . ILE E 1 163 ? -26.566 -50.222 21.453 1.00 44.74 159 ILE F O 1
ATOM 7771 N N . ASN E 1 164 ? -26.742 -49.686 23.648 1.00 47.68 160 ASN F N 1
ATOM 7772 C CA . ASN E 1 164 ? -28.170 -50.027 23.762 1.00 49.79 160 ASN F CA 1
ATOM 7773 C C . ASN E 1 164 ? -29.137 -48.883 24.057 1.00 50.94 160 ASN F C 1
ATOM 7774 O O . ASN E 1 164 ? -30.345 -49.014 23.802 1.00 50.55 160 ASN F O 1
ATOM 7779 N N . GLU E 1 165 ? -28.610 -47.785 24.605 1.00 52.25 161 GLU F N 1
ATOM 7780 C CA . GLU E 1 165 ? -29.413 -46.606 24.901 1.00 52.97 161 GLU F CA 1
ATOM 7781 C C . GLU E 1 165 ? -29.515 -45.693 23.672 1.00 50.49 161 GLU F C 1
ATOM 7782 O O . GLU E 1 165 ? -28.518 -45.132 23.233 1.00 51.06 161 GLU F O 1
ATOM 7788 N N . PRO E 1 166 ? -30.718 -45.556 23.095 1.00 47.55 162 PRO F N 1
ATOM 7789 C CA . PRO E 1 166 ? -30.886 -44.641 21.954 1.00 45.44 162 PRO F CA 1
ATOM 7790 C C . PRO E 1 166 ? -30.817 -43.192 22.465 1.00 43.98 162 PRO F C 1
ATOM 7791 O O . PRO E 1 166 ? -30.961 -42.970 23.675 1.00 43.64 162 PRO F O 1
ATOM 7795 N N . LEU E 1 167 ? -30.552 -42.214 21.599 1.00 42.25 163 LEU F N 1
ATOM 7796 C CA . LEU E 1 167 ? -30.603 -40.814 22.059 1.00 40.99 163 LEU F CA 1
ATOM 7797 C C . LEU E 1 167 ? -32.059 -40.350 22.125 1.00 41.23 163 LEU F C 1
ATOM 7798 O O . LEU E 1 167 ? -32.864 -40.701 21.275 1.00 39.80 163 LEU F O 1
ATOM 7803 N N . ASP E 1 168 ? -32.375 -39.547 23.130 1.00 42.23 164 ASP F N 1
ATOM 7804 C CA . ASP E 1 168 ? -33.684 -38.903 23.196 1.00 44.06 164 ASP F CA 1
ATOM 7805 C C . ASP E 1 168 ? -33.917 -37.860 22.078 1.00 43.34 164 ASP F C 1
ATOM 7806 O O . ASP E 1 168 ? -32.967 -37.216 21.564 1.00 43.15 164 ASP F O 1
ATOM 7811 N N . GLU E 1 169 ? -35.186 -37.707 21.713 1.00 42.00 165 GLU F N 1
ATOM 7812 C CA . GLU E 1 169 ? -35.586 -36.822 20.636 1.00 41.61 165 GLU F CA 1
ATOM 7813 C C . GLU E 1 169 ? -35.169 -35.365 20.915 1.00 40.05 165 GLU F C 1
ATOM 7814 O O . GLU E 1 169 ? -34.752 -34.667 20.016 1.00 39.56 165 GLU F O 1
ATOM 7820 N N . ALA E 1 170 ? -35.250 -34.944 22.170 1.00 38.87 166 ALA F N 1
ATOM 7821 C CA . ALA E 1 170 ? -34.869 -33.596 22.566 1.00 38.75 166 ALA F CA 1
ATOM 7822 C C . ALA E 1 170 ? -33.377 -33.272 22.289 1.00 38.37 166 ALA F C 1
ATOM 7823 O O . ALA E 1 170 ? -33.065 -32.128 21.930 1.00 38.86 166 ALA F O 1
ATOM 7825 N N . THR E 1 171 ? -32.486 -34.266 22.475 1.00 37.19 167 THR F N 1
ATOM 7826 C CA . THR E 1 171 ? -31.077 -34.157 22.163 1.00 35.78 167 THR F CA 1
ATOM 7827 C C . THR E 1 171 ? -30.917 -34.166 20.661 1.00 36.09 167 THR F C 1
ATOM 7828 O O . THR E 1 171 ? -30.038 -33.501 20.123 1.00 36.64 167 THR F O 1
ATOM 7832 N N . ILE E 1 172 ? -31.760 -34.894 19.958 1.00 36.02 168 ILE F N 1
ATOM 7833 C CA . ILE E 1 172 ? -31.600 -34.965 18.523 1.00 36.24 168 ILE F CA 1
ATOM 7834 C C . ILE E 1 172 ? -32.031 -33.673 17.949 1.00 36.65 168 ILE F C 1
ATOM 7835 O O . ILE E 1 172 ? -31.522 -33.250 16.903 1.00 36.65 168 ILE F O 1
ATOM 7840 N N . VAL E 1 173 ? -32.987 -33.050 18.629 1.00 37.00 169 VAL F N 1
ATOM 7841 C CA . VAL E 1 173 ? -33.547 -31.797 18.164 1.00 37.15 169 VAL F CA 1
ATOM 7842 C C . VAL E 1 173 ? -32.535 -30.690 18.422 1.00 37.66 169 VAL F C 1
ATOM 7843 O O . VAL E 1 173 ? -32.199 -29.915 17.525 1.00 37.02 169 VAL F O 1
ATOM 7847 N N . ARG E 1 174 ? -32.061 -30.658 19.662 1.00 38.66 170 ARG F N 1
ATOM 7848 C CA . ARG E 1 174 ? -30.967 -29.792 20.100 1.00 39.74 170 ARG F CA 1
ATOM 7849 C C . ARG E 1 174 ? -29.726 -29.901 19.205 1.00 38.70 170 ARG F C 1
ATOM 7850 O O . ARG E 1 174 ? -29.141 -28.887 18.864 1.00 39.74 170 ARG F O 1
ATOM 7858 N N . LEU E 1 175 ? -29.378 -31.103 18.745 1.00 37.10 171 LEU F N 1
ATOM 7859 C CA . LEU E 1 175 ? -28.325 -31.244 17.730 1.00 35.39 171 LEU F CA 1
ATOM 7860 C C . LEU E 1 175 ? -28.716 -30.703 16.348 1.00 35.57 171 LEU F C 1
ATOM 7861 O O . LEU E 1 175 ? -27.844 -30.198 15.594 1.00 34.24 171 LEU F O 1
ATOM 7866 N N . ALA E 1 176 ? -29.981 -30.847 15.985 1.00 36.29 172 ALA F N 1
ATOM 7867 C CA . ALA E 1 176 ? -30.397 -30.430 14.644 1.00 37.87 172 ALA F CA 1
ATOM 7868 C C . ALA E 1 176 ? -30.416 -28.885 14.519 1.00 39.28 172 ALA F C 1
ATOM 7869 O O . ALA E 1 176 ? -30.048 -28.355 13.484 1.00 37.93 172 ALA F O 1
ATOM 7871 N N . GLU E 1 177 ? -30.815 -28.198 15.595 1.00 41.92 173 GLU F N 1
ATOM 7872 C CA . GLU E 1 177 ? -30.653 -26.733 15.738 1.00 44.08 173 GLU F CA 1
ATOM 7873 C C . GLU E 1 177 ? -29.236 -26.305 15.374 1.00 42.66 173 GLU F C 1
ATOM 7874 O O . GLU E 1 177 ? -29.047 -25.384 14.582 1.00 43.23 173 GLU F O 1
ATOM 7880 N N . ASP E 1 178 ? -28.242 -26.950 15.988 1.00 40.06 174 ASP F N 1
ATOM 7881 C CA . ASP E 1 178 ? -26.873 -26.541 15.795 1.00 37.56 174 ASP F CA 1
ATOM 7882 C C . ASP E 1 178 ? -26.512 -26.684 14.319 1.00 34.42 174 ASP F C 1
ATOM 7883 O O . ASP E 1 178 ? -25.839 -25.825 13.763 1.00 33.37 174 ASP F O 1
ATOM 7888 N N . THR E 1 179 ? -27.003 -27.725 13.661 1.00 31.07 175 THR F N 1
ATOM 7889 C CA . THR E 1 179 ? -26.724 -27.894 12.256 1.00 29.08 175 THR F CA 1
ATOM 7890 C C . THR E 1 179 ? -27.347 -26.801 11.474 1.00 29.19 175 THR F C 1
ATOM 7891 O O . THR E 1 179 ? -26.791 -26.376 10.474 1.00 28.04 175 THR F O 1
ATOM 7895 N N . ILE E 1 180 ? -28.538 -26.390 11.891 1.00 29.91 176 ILE F N 1
ATOM 7896 C CA . ILE E 1 180 ? -29.316 -25.464 11.096 1.00 31.08 176 ILE F CA 1
ATOM 7897 C C . ILE E 1 180 ? -28.804 -24.030 11.289 1.00 31.68 176 ILE F C 1
ATOM 7898 O O . ILE E 1 180 ? -28.539 -23.331 10.335 1.00 30.95 176 ILE F O 1
ATOM 7911 N N . LEU E 1 182 ? -25.869 -23.040 12.566 1.00 30.97 178 LEU F N 1
ATOM 7912 C CA . LEU E 1 182 ? -24.415 -23.009 12.640 1.00 28.90 178 LEU F CA 1
ATOM 7913 C C . LEU E 1 182 ? -23.817 -22.783 14.003 1.00 28.80 178 LEU F C 1
ATOM 7914 O O . LEU E 1 182 ? -22.822 -22.133 14.089 1.00 29.22 178 LEU F O 1
ATOM 7919 N N . GLN E 1 183 ? -24.385 -23.346 15.055 1.00 29.40 179 GLN F N 1
ATOM 7920 C CA . GLN E 1 183 ? -23.802 -23.251 16.411 1.00 30.88 179 GLN F CA 1
ATOM 7921 C C . GLN E 1 183 ? -22.735 -24.368 16.710 1.00 31.55 179 GLN F C 1
ATOM 7922 O O . GLN E 1 183 ? -22.552 -25.272 15.881 1.00 30.88 179 GLN F O 1
ATOM 7928 N N . ASN E 1 184 ? -22.016 -24.301 17.848 1.00 31.31 180 ASN F N 1
ATOM 7929 C CA . ASN E 1 184 ? -21.116 -25.420 18.217 1.00 31.46 180 ASN F CA 1
ATOM 7930 C C . ASN E 1 184 ? -20.204 -25.858 17.055 1.00 28.85 180 ASN F C 1
ATOM 7931 O O . ASN E 1 184 ? -20.171 -27.045 16.717 1.00 29.26 180 ASN F O 1
ATOM 7936 N N . SER E 1 185 ? -19.526 -24.930 16.395 1.00 24.77 181 SER F N 1
ATOM 7937 C CA . SER E 1 185 ? -18.595 -25.307 15.384 1.00 22.77 181 SER F CA 1
ATOM 7938 C C . SER E 1 185 ? -17.209 -25.082 15.924 1.00 21.63 181 SER F C 1
ATOM 7939 O O . SER E 1 185 ? -16.897 -23.988 16.309 1.00 21.84 181 SER F O 1
ATOM 7942 N N . PRO E 1 186 ? -16.362 -26.129 15.959 1.00 20.86 182 PRO F N 1
ATOM 7943 C CA . PRO E 1 186 ? -16.685 -27.515 15.574 1.00 20.91 182 PRO F CA 1
ATOM 7944 C C . PRO E 1 186 ? -17.315 -28.237 16.689 1.00 21.48 182 PRO F C 1
ATOM 7945 O O . PRO E 1 186 ? -17.361 -27.730 17.805 1.00 20.88 182 PRO F O 1
ATOM 7949 N N . ARG E 1 187 ? -17.803 -29.439 16.406 1.00 23.53 183 ARG F N 1
ATOM 7950 C CA . ARG E 1 187 ? -18.421 -30.221 17.472 1.00 24.24 183 ARG F CA 1
ATOM 7951 C C . ARG E 1 187 ? -17.338 -30.780 18.319 1.00 24.00 183 ARG F C 1
ATOM 7952 O O . ARG E 1 187 ? -17.438 -30.780 19.535 1.00 26.05 183 ARG F O 1
ATOM 7960 N N . PHE E 1 188 ? -16.278 -31.218 17.682 1.00 22.74 184 PHE F N 1
ATOM 7961 C CA . PHE E 1 188 ? -15.171 -31.809 18.398 1.00 21.84 184 PHE F CA 1
ATOM 7962 C C . PHE E 1 188 ? -13.891 -31.128 17.979 1.00 21.45 184 PHE F C 1
ATOM 7963 O O . PHE E 1 188 ? -13.639 -30.938 16.806 1.00 21.20 184 PHE F O 1
ATOM 7971 N N . ASN E 1 189 ? -13.038 -30.838 18.933 1.00 21.98 185 ASN F N 1
ATOM 7972 C CA . ASN E 1 189 ? -11.858 -30.052 18.654 1.00 22.91 185 ASN F CA 1
ATOM 7973 C C . ASN E 1 189 ? -10.905 -30.689 17.683 1.00 22.33 185 ASN F C 1
ATOM 7974 O O . ASN E 1 189 ? -10.109 -30.001 17.070 1.00 23.80 185 ASN F O 1
ATOM 7979 N N . TRP E 1 190 ? -10.982 -31.987 17.479 1.00 20.84 186 TRP F N 1
ATOM 7980 C CA . TRP E 1 190 ? -10.031 -32.616 16.572 1.00 19.66 186 TRP F CA 1
ATOM 7981 C C . TRP E 1 190 ? -10.443 -32.343 15.173 1.00 17.97 186 TRP F C 1
ATOM 7982 O O . TRP E 1 190 ? -9.635 -32.421 14.288 1.00 19.18 186 TRP F O 1
ATOM 7993 N N . GLU E 1 191 ? -11.687 -31.988 14.931 1.00 16.30 187 GLU F N 1
ATOM 7994 C CA . GLU E 1 191 ? -12.139 -31.968 13.550 1.00 15.15 187 GLU F CA 1
ATOM 7995 C C . GLU E 1 191 ? -11.395 -31.061 12.583 1.00 14.37 187 GLU F C 1
ATOM 7996 O O . GLU E 1 191 ? -11.180 -31.418 11.425 1.00 12.95 187 GLU F O 1
ATOM 8002 N N . CYS E 1 192 ? -11.043 -29.866 13.015 1.00 14.80 188 CYS F N 1
ATOM 8003 C CA . CYS E 1 192 ? -10.458 -28.858 12.070 1.00 16.31 188 CYS F CA 1
ATOM 8004 C C . CYS E 1 192 ? -9.119 -29.334 11.491 1.00 17.51 188 CYS F C 1
ATOM 8005 O O . CYS E 1 192 ? -8.753 -29.025 10.345 1.00 16.63 188 CYS F O 1
ATOM 8008 N N . LYS E 1 193 ? -8.389 -30.094 12.302 1.00 19.50 189 LYS F N 1
ATOM 8009 C CA . LYS E 1 193 ? -7.150 -30.697 11.833 1.00 22.44 189 LYS F CA 1
ATOM 8010 C C . LYS E 1 193 ? -7.278 -31.421 10.488 1.00 24.05 189 LYS F C 1
ATOM 8011 O O . LYS E 1 193 ? -6.402 -31.313 9.682 1.00 25.13 189 LYS F O 1
ATOM 8017 N N . TYR E 1 194 ? -8.370 -32.129 10.230 1.00 26.40 190 TYR F N 1
ATOM 8018 C CA . TYR E 1 194 ? -8.517 -32.905 8.974 1.00 28.98 190 TYR F CA 1
ATOM 8019 C C . TYR E 1 194 ? -9.506 -32.367 7.912 1.00 27.09 190 TYR F C 1
ATOM 8020 O O . TYR E 1 194 ? -9.770 -33.032 6.879 1.00 27.40 190 TYR F O 1
ATOM 8029 N N . CYS E 1 195 ? -10.009 -31.155 8.174 1.00 23.92 191 CYS F N 1
ATOM 8030 C CA . CYS E 1 195 ? -11.090 -30.528 7.428 1.00 19.92 191 CYS F CA 1
ATOM 8031 C C . CYS E 1 195 ? -10.505 -29.870 6.244 1.00 17.61 191 CYS F C 1
ATOM 8032 O O . CYS E 1 195 ? -9.641 -29.067 6.374 1.00 18.29 191 CYS F O 1
ATOM 8035 N N . ILE E 1 196 ? -11.015 -30.164 5.085 1.00 15.77 192 ILE F N 1
ATOM 8036 C CA . ILE E 1 196 ? -10.497 -29.581 3.855 1.00 15.13 192 ILE F CA 1
ATOM 8037 C C . ILE E 1 196 ? -10.886 -28.089 3.659 1.00 14.50 192 ILE F C 1
ATOM 8038 O O . ILE E 1 196 ? -10.294 -27.415 2.821 1.00 12.09 192 ILE F O 1
ATOM 8043 N N . PHE E 1 197 ? -11.875 -27.635 4.440 1.00 13.97 193 PHE F N 1
ATOM 8044 C CA . PHE E 1 197 ? -12.364 -26.266 4.437 1.00 14.88 193 PHE F CA 1
ATOM 8045 C C . PHE E 1 197 ? -11.637 -25.397 5.461 1.00 14.51 193 PHE F C 1
ATOM 8046 O O . PHE E 1 197 ? -11.904 -24.198 5.603 1.00 13.18 193 PHE F O 1
ATOM 8054 N N . SER E 1 198 ? -10.683 -25.993 6.164 1.00 14.77 194 SER F N 1
ATOM 8055 C CA . SER E 1 198 ? -9.946 -25.237 7.184 1.00 13.73 194 SER F CA 1
ATOM 8056 C C . SER E 1 198 ? -9.212 -24.113 6.518 1.00 12.36 194 SER F C 1
ATOM 8057 O O . SER E 1 198 ? -8.913 -23.175 7.165 1.00 12.77 194 SER F O 1
ATOM 8060 N N . VAL E 1 199 ? -8.901 -24.236 5.232 1.00 11.67 195 VAL F N 1
ATOM 8061 C CA . VAL E 1 199 ? -8.216 -23.182 4.520 1.00 10.72 195 VAL F CA 1
ATOM 8062 C C . VAL E 1 199 ? -9.026 -21.903 4.236 1.00 11.69 195 VAL F C 1
ATOM 8063 O O . VAL E 1 199 ? -8.437 -20.892 3.824 1.00 12.50 195 VAL F O 1
ATOM 8067 N N . ILE E 1 200 ? -10.339 -21.937 4.459 1.00 11.39 196 ILE F N 1
ATOM 8068 C CA . ILE E 1 200 ? -11.226 -20.808 4.239 1.00 10.98 196 ILE F CA 1
ATOM 8069 C C . ILE E 1 200 ? -12.171 -20.562 5.406 1.00 10.98 196 ILE F C 1
ATOM 8070 O O . ILE E 1 200 ? -12.883 -19.597 5.411 1.00 10.53 196 ILE F O 1
ATOM 8075 N N . CYS E 1 201 ? -12.083 -21.337 6.453 1.00 11.24 197 CYS F N 1
ATOM 8076 C CA . CYS E 1 201 ? -13.021 -21.186 7.548 1.00 11.81 197 CYS F CA 1
ATOM 8077 C C . CYS E 1 201 ? -12.545 -20.296 8.661 1.00 12.39 197 CYS F C 1
ATOM 8078 O O . CYS E 1 201 ? -11.485 -20.535 9.252 1.00 14.30 197 CYS F O 1
ATOM 8081 N N . PRO E 1 202 ? -13.353 -19.323 9.063 1.00 12.46 198 PRO F N 1
ATOM 8082 C CA . PRO E 1 202 ? -12.927 -18.445 10.158 1.00 12.23 198 PRO F CA 1
ATOM 8083 C C . PRO E 1 202 ? -13.023 -19.018 11.533 1.00 11.74 198 PRO F C 1
ATOM 8084 O O . PRO E 1 202 ? -12.426 -18.510 12.442 1.00 12.77 198 PRO F O 1
ATOM 8088 N N . ALA E 1 203 ? -13.777 -20.062 11.701 1.00 12.77 199 ALA F N 1
ATOM 8089 C CA . ALA E 1 203 ? -13.954 -20.711 13.029 1.00 13.33 199 ALA F CA 1
ATOM 8090 C C . ALA E 1 203 ? -12.899 -21.812 13.343 1.00 13.72 199 ALA F C 1
ATOM 8091 O O . ALA E 1 203 ? -12.863 -22.332 14.470 1.00 14.83 199 ALA F O 1
ATOM 8093 N N . LYS E 1 204 ? -12.067 -22.155 12.368 1.00 13.73 200 LYS F N 1
ATOM 8094 C CA . LYS E 1 204 ? -10.955 -23.071 12.548 1.00 15.14 200 LYS F CA 1
ATOM 8095 C C . LYS E 1 204 ? -10.197 -22.908 13.814 1.00 17.11 200 LYS F C 1
ATOM 8096 O O . LYS E 1 204 ? -9.617 -21.829 14.034 1.00 19.02 200 LYS F O 1
ATOM 8102 N N . LEU E 1 205 ? -10.103 -23.994 14.596 1.00 18.46 201 LEU F N 1
ATOM 8103 C CA . LEU E 1 205 ? -9.339 -23.990 15.822 1.00 19.54 201 LEU F CA 1
ATOM 8104 C C . LEU E 1 205 ? -7.816 -24.004 15.553 1.00 21.23 201 LEU F C 1
ATOM 8105 O O . LEU E 1 205 ? -7.333 -24.658 14.643 1.00 20.42 201 LEU F O 1
ATOM 8110 N N . THR E 1 206 ? -7.078 -23.225 16.327 1.00 23.25 202 THR F N 1
ATOM 8111 C CA . THR E 1 206 ? -5.665 -23.121 16.112 1.00 25.11 202 THR F CA 1
ATOM 8112 C C . THR E 1 206 ? -4.992 -23.099 17.475 1.00 27.42 202 THR F C 1
ATOM 8113 O O . THR E 1 206 ? -3.776 -23.386 17.506 1.00 28.48 202 THR F O 1
ATOM 8118 N N . PHE F 1 2 ? -19.926 -61.935 25.890 1.00 56.61 -2 PHE G N 1
ATOM 8119 C CA . PHE F 1 2 ? -18.541 -61.841 26.464 1.00 56.81 -2 PHE G CA 1
ATOM 8120 C C . PHE F 1 2 ? -17.568 -61.195 25.464 1.00 54.68 -2 PHE G C 1
ATOM 8121 O O . PHE F 1 2 ? -17.169 -60.068 25.663 1.00 54.96 -2 PHE G O 1
ATOM 8129 N N . GLN F 1 3 ? -17.184 -61.906 24.410 1.00 51.60 -1 GLN G N 1
ATOM 8130 C CA . GLN F 1 3 ? -16.259 -61.352 23.440 1.00 49.15 -1 GLN G CA 1
ATOM 8131 C C . GLN F 1 3 ? -17.006 -60.385 22.519 1.00 47.70 -1 GLN G C 1
ATOM 8132 O O . GLN F 1 3 ? -16.463 -59.333 22.173 1.00 47.68 -1 GLN G O 1
ATOM 8138 N N . GLY F 1 4 ? -18.254 -60.698 22.181 1.00 45.35 0 GLY G N 1
ATOM 8139 C CA . GLY F 1 4 ? -18.991 -59.907 21.223 1.00 43.59 0 GLY G CA 1
ATOM 8140 C C . GLY F 1 4 ? -19.443 -60.719 20.016 1.00 42.64 0 GLY G C 1
ATOM 8141 O O . GLY F 1 4 ? -18.646 -61.393 19.339 1.00 41.95 0 GLY G O 1
ATOM 8150 N N . ILE F 1 6 ? -20.182 -60.164 16.876 1.00 38.02 2 ILE G N 1
ATOM 8151 C CA . ILE F 1 6 ? -19.549 -60.128 15.557 1.00 36.95 2 ILE G CA 1
ATOM 8152 C C . ILE F 1 6 ? -18.147 -60.747 15.556 1.00 36.75 2 ILE G C 1
ATOM 8153 O O . ILE F 1 6 ? -17.812 -61.521 14.670 1.00 36.30 2 ILE G O 1
ATOM 8158 N N . THR F 1 7 ? -17.337 -60.357 16.532 1.00 36.80 3 THR G N 1
ATOM 8159 C CA . THR F 1 7 ? -15.945 -60.758 16.591 1.00 37.05 3 THR G CA 1
ATOM 8160 C C . THR F 1 7 ? -15.786 -62.239 17.019 1.00 38.61 3 THR G C 1
ATOM 8161 O O . THR F 1 7 ? -14.894 -62.942 16.536 1.00 38.03 3 THR G O 1
ATOM 8165 N N . GLU F 1 8 ? -16.642 -62.717 17.908 1.00 40.73 4 GLU G N 1
ATOM 8166 C CA . GLU F 1 8 ? -16.608 -64.155 18.255 1.00 43.20 4 GLU G CA 1
ATOM 8167 C C . GLU F 1 8 ? -16.774 -64.977 16.988 1.00 41.24 4 GLU G C 1
ATOM 8168 O O . GLU F 1 8 ? -16.150 -65.999 16.865 1.00 41.54 4 GLU G O 1
ATOM 8174 N N . PHE F 1 9 ? -17.549 -64.474 16.027 1.00 39.17 5 PHE G N 1
ATOM 8175 C CA . PHE F 1 9 ? -17.753 -65.147 14.757 1.00 37.71 5 PHE G CA 1
ATOM 8176 C C . PHE F 1 9 ? -16.547 -65.072 13.852 1.00 36.35 5 PHE G C 1
ATOM 8177 O O . PHE F 1 9 ? -16.178 -66.061 13.190 1.00 36.19 5 PHE G O 1
ATOM 8185 N N . LEU F 1 10 ? -15.972 -63.879 13.756 1.00 35.18 6 LEU G N 1
ATOM 8186 C CA . LEU F 1 10 ? -14.798 -63.660 12.892 1.00 34.49 6 LEU G CA 1
ATOM 8187 C C . LEU F 1 10 ? -13.599 -64.562 13.302 1.00 34.26 6 LEU G C 1
ATOM 8188 O O . LEU F 1 10 ? -12.914 -65.148 12.453 1.00 32.45 6 LEU G O 1
ATOM 8193 N N . LEU F 1 11 ? -13.409 -64.686 14.612 1.00 35.30 7 LEU G N 1
ATOM 8194 C CA . LEU F 1 11 ? -12.326 -65.471 15.194 1.00 36.95 7 LEU G CA 1
ATOM 8195 C C . LEU F 1 11 ? -12.534 -66.990 15.009 1.00 38.69 7 LEU G C 1
ATOM 8196 O O . LEU F 1 11 ? -11.642 -67.700 14.511 1.00 37.98 7 LEU G O 1
ATOM 8201 N N . LYS F 1 12 ? -13.718 -67.469 15.396 1.00 40.67 8 LYS G N 1
ATOM 8202 C CA . LYS F 1 12 ? -14.163 -68.837 15.044 1.00 42.56 8 LYS G CA 1
ATOM 8203 C C . LYS F 1 12 ? -13.846 -69.155 13.567 1.00 41.48 8 LYS G C 1
ATOM 8204 O O . LYS F 1 12 ? -13.001 -69.996 13.267 1.00 40.62 8 LYS G O 1
ATOM 8210 N N . LYS F 1 13 ? -14.497 -68.429 12.659 1.00 40.79 9 LYS G N 1
ATOM 8211 C CA . LYS F 1 13 ? -14.328 -68.637 11.227 1.00 40.11 9 LYS G CA 1
ATOM 8212 C C . LYS F 1 13 ? -12.869 -68.575 10.798 1.00 39.10 9 LYS G C 1
ATOM 8213 O O . LYS F 1 13 ? -12.463 -69.265 9.878 1.00 40.20 9 LYS G O 1
ATOM 8215 N N . LYS F 1 14 ? -12.074 -67.755 11.469 1.00 37.78 10 LYS G N 1
ATOM 8216 C CA . LYS F 1 14 ? -10.663 -67.566 11.092 1.00 36.62 10 LYS G CA 1
ATOM 8217 C C . LYS F 1 14 ? -9.803 -68.737 11.637 1.00 35.90 10 LYS G C 1
ATOM 8218 O O . LYS F 1 14 ? -8.895 -69.199 10.975 1.00 34.47 10 LYS G O 1
ATOM 8224 N N . LEU F 1 15 ? -10.105 -69.210 12.838 1.00 36.39 11 LEU G N 1
ATOM 8225 C CA . LEU F 1 15 ? -9.441 -70.396 13.369 1.00 37.66 11 LEU G CA 1
ATOM 8226 C C . LEU F 1 15 ? -9.639 -71.595 12.434 1.00 40.32 11 LEU G C 1
ATOM 8227 O O . LEU F 1 15 ? -8.652 -72.210 12.023 1.00 40.20 11 LEU G O 1
ATOM 8232 N N . GLU F 1 16 ? -10.891 -71.868 12.044 1.00 43.50 12 GLU G N 1
ATOM 8233 C CA . GLU F 1 16 ? -11.215 -72.990 11.126 1.00 45.86 12 GLU G CA 1
ATOM 8234 C C . GLU F 1 16 ? -10.463 -72.905 9.802 1.00 46.97 12 GLU G C 1
ATOM 8235 O O . GLU F 1 16 ? -9.966 -73.896 9.319 1.00 47.20 12 GLU G O 1
ATOM 8241 N N . GLU F 1 17 ? -10.390 -71.739 9.180 1.00 48.50 13 GLU G N 1
ATOM 8242 C CA . GLU F 1 17 ? -9.629 -71.646 7.906 1.00 49.38 13 GLU G CA 1
ATOM 8243 C C . GLU F 1 17 ? -8.126 -71.944 8.111 1.00 49.77 13 GLU G C 1
ATOM 8244 O O . GLU F 1 17 ? -7.422 -72.371 7.180 1.00 49.27 13 GLU G O 1
ATOM 8246 N N . HIS F 1 18 ? -7.634 -71.698 9.326 1.00 50.11 14 HIS G N 1
ATOM 8247 C CA . HIS F 1 18 ? -6.255 -72.001 9.621 1.00 50.85 14 HIS G CA 1
ATOM 8248 C C . HIS F 1 18 ? -6.152 -73.518 9.750 1.00 52.56 14 HIS G C 1
ATOM 8249 O O . HIS F 1 18 ? -5.533 -74.199 8.911 1.00 52.64 14 HIS G O 1
ATOM 8256 N N . LEU F 1 19 ? -6.816 -74.039 10.769 1.00 54.77 15 LEU G N 1
ATOM 8257 C CA . LEU F 1 19 ? -6.889 -75.478 10.994 1.00 57.33 15 LEU G CA 1
ATOM 8258 C C . LEU F 1 19 ? -7.211 -76.344 9.749 1.00 60.14 15 LEU G C 1
ATOM 8259 O O . LEU F 1 19 ? -6.950 -77.535 9.764 1.00 60.46 15 LEU G O 1
ATOM 8264 N N . SER F 1 20 ? -7.765 -75.762 8.684 1.00 63.55 16 SER G N 1
ATOM 8265 C CA . SER F 1 20 ? -8.111 -76.533 7.482 1.00 65.83 16 SER G CA 1
ATOM 8266 C C . SER F 1 20 ? -6.888 -76.804 6.582 1.00 67.20 16 SER G C 1
ATOM 8267 O O . SER F 1 20 ? -6.623 -77.946 6.217 1.00 67.94 16 SER G O 1
ATOM 8270 N N . HIS F 1 21 ? -6.151 -75.767 6.213 1.00 68.54 17 HIS G N 1
ATOM 8271 C CA . HIS F 1 21 ? -4.950 -75.960 5.409 1.00 69.08 17 HIS G CA 1
ATOM 8272 C C . HIS F 1 21 ? -3.933 -76.662 6.318 1.00 69.14 17 HIS G C 1
ATOM 8273 O O . HIS F 1 21 ? -3.565 -76.118 7.372 1.00 69.86 17 HIS G O 1
ATOM 8275 N N . VAL F 1 22 ? -3.538 -77.881 5.931 1.00 68.27 18 VAL G N 1
ATOM 8276 C CA . VAL F 1 22 ? -2.548 -78.692 6.667 1.00 67.48 18 VAL G CA 1
ATOM 8277 C C . VAL F 1 22 ? -1.403 -79.046 5.706 1.00 66.43 18 VAL G C 1
ATOM 8278 O O . VAL F 1 22 ? -1.561 -79.931 4.865 1.00 66.76 18 VAL G O 1
ATOM 8282 N N . LYS F 1 23 ? -0.261 -78.355 5.831 1.00 64.93 19 LYS G N 1
ATOM 8283 C CA . LYS F 1 23 ? 0.785 -78.376 4.785 1.00 63.58 19 LYS G CA 1
ATOM 8284 C C . LYS F 1 23 ? 1.490 -79.746 4.734 1.00 62.57 19 LYS G C 1
ATOM 8285 O O . LYS F 1 23 ? 2.112 -80.166 5.715 1.00 62.69 19 LYS G O 1
ATOM 8287 N N . GLU F 1 24 ? 1.376 -80.446 3.599 1.00 61.36 20 GLU G N 1
ATOM 8288 C CA . GLU F 1 24 ? 2.088 -81.716 3.391 1.00 60.35 20 GLU G CA 1
ATOM 8289 C C . GLU F 1 24 ? 3.602 -81.541 3.632 1.00 59.54 20 GLU G C 1
ATOM 8290 O O . GLU F 1 24 ? 4.104 -80.410 3.762 1.00 59.31 20 GLU G O 1
ATOM 8292 N N . GLU F 1 25 ? 4.317 -82.667 3.702 1.00 58.65 21 GLU G N 1
ATOM 8293 C CA . GLU F 1 25 ? 5.750 -82.677 4.049 1.00 57.53 21 GLU G CA 1
ATOM 8294 C C . GLU F 1 25 ? 6.594 -81.844 3.090 1.00 55.96 21 GLU G C 1
ATOM 8295 O O . GLU F 1 25 ? 7.451 -81.069 3.527 1.00 56.43 21 GLU G O 1
ATOM 8297 N N . ASN F 1 26 ? 6.353 -82.003 1.790 1.00 53.08 22 ASN G N 1
ATOM 8298 C CA . ASN F 1 26 ? 7.217 -81.411 0.780 1.00 50.53 22 ASN G CA 1
ATOM 8299 C C . ASN F 1 26 ? 6.583 -80.200 0.066 1.00 45.45 22 ASN G C 1
ATOM 8300 O O . ASN F 1 26 ? 6.964 -79.844 -1.044 1.00 43.04 22 ASN G O 1
ATOM 8305 N N . THR F 1 27 ? 5.624 -79.565 0.730 1.00 40.02 23 THR G N 1
ATOM 8306 C CA . THR F 1 27 ? 5.026 -78.368 0.205 1.00 36.64 23 THR G CA 1
ATOM 8307 C C . THR F 1 27 ? 5.691 -77.105 0.746 1.00 34.30 23 THR G C 1
ATOM 8308 O O . THR F 1 27 ? 5.799 -76.921 1.927 1.00 33.49 23 THR G O 1
ATOM 8312 N N . ILE F 1 28 ? 6.091 -76.232 -0.158 1.00 32.55 24 ILE G N 1
ATOM 8313 C CA . ILE F 1 28 ? 6.452 -74.854 0.156 1.00 31.33 24 ILE G CA 1
ATOM 8314 C C . ILE F 1 28 ? 5.449 -73.844 -0.465 1.00 31.39 24 ILE G C 1
ATOM 8315 O O . ILE F 1 28 ? 5.239 -73.823 -1.660 1.00 30.04 24 ILE G O 1
ATOM 8320 N N . TYR F 1 29 ? 4.827 -72.997 0.345 1.00 32.76 25 TYR G N 1
ATOM 8321 C CA . TYR F 1 29 ? 3.977 -71.932 -0.197 1.00 32.92 25 TYR G CA 1
ATOM 8322 C C . TYR F 1 29 ? 4.830 -70.875 -0.850 1.00 31.87 25 TYR G C 1
ATOM 8323 O O . TYR F 1 29 ? 5.997 -70.735 -0.481 1.00 32.67 25 TYR G O 1
ATOM 8332 N N . VAL F 1 30 ? 4.297 -70.165 -1.842 1.00 30.40 26 VAL G N 1
ATOM 8333 C CA . VAL F 1 30 ? 5.027 -69.052 -2.451 1.00 29.79 26 VAL G CA 1
ATOM 8334 C C . VAL F 1 30 ? 5.411 -67.976 -1.393 1.00 29.94 26 VAL G C 1
ATOM 8335 O O . VAL F 1 30 ? 6.498 -67.443 -1.400 1.00 28.01 26 VAL G O 1
ATOM 8339 N N . THR F 1 31 ? 4.519 -67.691 -0.467 1.00 31.16 27 THR G N 1
ATOM 8340 C CA . THR F 1 31 ? 4.832 -66.779 0.609 1.00 32.13 27 THR G CA 1
ATOM 8341 C C . THR F 1 31 ? 5.990 -67.278 1.465 1.00 32.80 27 THR G C 1
ATOM 8342 O O . THR F 1 31 ? 6.709 -66.448 2.031 1.00 34.45 27 THR G O 1
ATOM 8346 N N . ASP F 1 32 ? 6.229 -68.588 1.539 1.00 31.85 28 ASP G N 1
ATOM 8347 C CA . ASP F 1 32 ? 7.371 -69.080 2.313 1.00 31.09 28 ASP G CA 1
ATOM 8348 C C . ASP F 1 32 ? 8.688 -68.808 1.620 1.00 29.36 28 ASP G C 1
ATOM 8349 O O . ASP F 1 32 ? 9.699 -68.648 2.270 1.00 30.47 28 ASP G O 1
ATOM 8354 N N . LEU F 1 33 ? 8.718 -68.762 0.314 1.00 26.98 29 LEU G N 1
ATOM 8355 C CA . LEU F 1 33 ? 9.982 -68.464 -0.378 1.00 25.99 29 LEU G CA 1
ATOM 8356 C C . LEU F 1 33 ? 10.567 -67.005 -0.195 1.00 26.60 29 LEU G C 1
ATOM 8357 O O . LEU F 1 33 ? 11.710 -66.709 -0.597 1.00 25.41 29 LEU G O 1
ATOM 8362 N N . VAL F 1 34 ? 9.740 -66.081 0.310 1.00 27.27 30 VAL G N 1
ATOM 8363 C CA . VAL F 1 34 ? 10.148 -64.699 0.532 1.00 27.76 30 VAL G CA 1
ATOM 8364 C C . VAL F 1 34 ? 10.009 -64.334 2.033 1.00 28.86 30 VAL G C 1
ATOM 8365 O O . VAL F 1 34 ? 9.937 -63.185 2.387 1.00 29.69 30 VAL G O 1
ATOM 8369 N N . ARG F 1 35 ? 9.905 -65.336 2.882 1.00 29.74 31 ARG G N 1
ATOM 8370 C CA . ARG F 1 35 ? 9.957 -65.185 4.301 1.00 30.84 31 ARG G CA 1
ATOM 8371 C C . ARG F 1 35 ? 11.286 -65.765 4.812 1.00 30.92 31 ARG G C 1
ATOM 8372 O O . ARG F 1 35 ? 12.118 -66.326 4.056 1.00 30.88 31 ARG G O 1
ATOM 8380 N N . CYS F 1 36 ? 11.446 -65.607 6.121 1.00 30.10 32 CYS G N 1
ATOM 8381 C CA . CYS F 1 36 ? 12.489 -66.261 6.910 1.00 28.63 32 CYS G CA 1
ATOM 8382 C C . CYS F 1 36 ? 12.385 -67.796 6.953 1.00 27.33 32 CYS G C 1
ATOM 8383 O O . CYS F 1 36 ? 11.401 -68.355 7.477 1.00 26.05 32 CYS G O 1
ATOM 8386 N N . PRO F 1 37 ? 13.426 -68.480 6.468 1.00 26.22 33 PRO G N 1
ATOM 8387 C CA . PRO F 1 37 ? 13.325 -69.928 6.441 1.00 26.10 33 PRO G CA 1
ATOM 8388 C C . PRO F 1 37 ? 13.116 -70.460 7.827 1.00 25.66 33 PRO G C 1
ATOM 8389 O O . PRO F 1 37 ? 12.372 -71.373 8.008 1.00 26.75 33 PRO G O 1
ATOM 8393 N N . ARG F 1 38 ? 13.755 -69.906 8.830 1.00 24.88 34 ARG G N 1
ATOM 8394 C CA . ARG F 1 38 ? 13.537 -70.478 10.122 1.00 24.81 34 ARG G CA 1
ATOM 8395 C C . ARG F 1 38 ? 12.135 -70.280 10.545 1.00 24.85 34 ARG G C 1
ATOM 8396 O O . ARG F 1 38 ? 11.601 -71.079 11.287 1.00 23.18 34 ARG G O 1
ATOM 8404 N N . ARG F 1 39 ? 11.521 -69.182 10.119 1.00 26.02 35 ARG G N 1
ATOM 8405 C CA . ARG F 1 39 ? 10.175 -68.933 10.543 1.00 27.82 35 ARG G CA 1
ATOM 8406 C C . ARG F 1 39 ? 9.222 -69.933 9.878 1.00 27.83 35 ARG G C 1
ATOM 8407 O O . ARG F 1 39 ? 8.307 -70.451 10.528 1.00 26.34 35 ARG G O 1
ATOM 8415 N N . VAL F 1 40 ? 9.453 -70.191 8.592 1.00 28.63 36 VAL G N 1
ATOM 8416 C CA . VAL F 1 40 ? 8.711 -71.207 7.848 1.00 29.94 36 VAL G CA 1
ATOM 8417 C C . VAL F 1 40 ? 8.730 -72.539 8.608 1.00 31.54 36 VAL G C 1
ATOM 8418 O O . VAL F 1 40 ? 7.675 -73.109 8.950 1.00 31.95 36 VAL G O 1
ATOM 8422 N N . ARG F 1 41 ? 9.949 -72.989 8.920 1.00 31.94 37 ARG G N 1
ATOM 8423 C CA . ARG F 1 41 ? 10.155 -74.230 9.635 1.00 31.62 37 ARG G CA 1
ATOM 8424 C C . ARG F 1 41 ? 9.494 -74.178 11.017 1.00 30.27 37 ARG G C 1
ATOM 8425 O O . ARG F 1 41 ? 8.933 -75.174 11.472 1.00 29.73 37 ARG G O 1
ATOM 8433 N N . TYR F 1 42 ? 9.542 -73.042 11.699 1.00 28.70 38 TYR G N 1
ATOM 8434 C CA . TYR F 1 42 ? 8.978 -73.015 13.049 1.00 28.66 38 TYR G CA 1
ATOM 8435 C C . TYR F 1 42 ? 7.478 -73.214 12.951 1.00 28.64 38 TYR G C 1
ATOM 8436 O O . TYR F 1 42 ? 6.860 -73.714 13.852 1.00 27.69 38 TYR G O 1
ATOM 8445 N N . GLU F 1 43 ? 6.877 -72.730 11.883 1.00 29.95 39 GLU G N 1
ATOM 8446 C CA . GLU F 1 43 ? 5.423 -72.801 11.781 1.00 31.89 39 GLU G CA 1
ATOM 8447 C C . GLU F 1 43 ? 5.007 -74.268 11.651 1.00 33.33 39 GLU G C 1
ATOM 8448 O O . GLU F 1 43 ? 4.006 -74.720 12.233 1.00 33.35 39 GLU G O 1
ATOM 8454 N N . SER F 1 44 ? 5.810 -75.006 10.897 1.00 34.80 40 SER G N 1
ATOM 8455 C CA . SER F 1 44 ? 5.667 -76.430 10.795 1.00 37.07 40 SER G CA 1
ATOM 8456 C C . SER F 1 44 ? 5.903 -77.160 12.130 1.00 38.28 40 SER G C 1
ATOM 8457 O O . SER F 1 44 ? 5.056 -77.928 12.584 1.00 37.73 40 SER G O 1
ATOM 8460 N N . GLU F 1 45 ? 7.041 -76.887 12.764 1.00 40.01 41 GLU G N 1
ATOM 8461 C CA . GLU F 1 45 ? 7.436 -77.576 14.013 1.00 40.92 41 GLU G CA 1
ATOM 8462 C C . GLU F 1 45 ? 6.689 -77.183 15.296 1.00 39.83 41 GLU G C 1
ATOM 8463 O O . GLU F 1 45 ? 6.666 -77.967 16.239 1.00 39.33 41 GLU G O 1
ATOM 8469 N N . TYR F 1 46 ? 6.128 -75.975 15.359 1.00 38.66 42 TYR G N 1
ATOM 8470 C CA . TYR F 1 46 ? 5.454 -75.498 16.589 1.00 38.47 42 TYR G CA 1
ATOM 8471 C C . TYR F 1 46 ? 4.096 -74.928 16.236 1.00 38.80 42 TYR G C 1
ATOM 8472 O O . TYR F 1 46 ? 3.841 -73.716 16.341 1.00 37.31 42 TYR G O 1
ATOM 8481 N N . LYS F 1 47 ? 3.216 -75.844 15.835 1.00 39.48 43 LYS G N 1
ATOM 8482 C CA . LYS F 1 47 ? 1.953 -75.493 15.210 1.00 39.78 43 LYS G CA 1
ATOM 8483 C C . LYS F 1 47 ? 0.989 -74.988 16.238 1.00 38.72 43 LYS G C 1
ATOM 8484 O O . LYS F 1 47 ? 0.071 -74.260 15.891 1.00 38.85 43 LYS G O 1
ATOM 8490 N N . GLU F 1 48 ? 1.189 -75.340 17.496 1.00 38.03 44 GLU G N 1
ATOM 8491 C CA . GLU F 1 48 ? 0.333 -74.780 18.545 1.00 38.29 44 GLU G CA 1
ATOM 8492 C C . GLU F 1 48 ? 0.628 -73.301 18.779 1.00 37.12 44 GLU G C 1
ATOM 8493 O O . GLU F 1 48 ? -0.289 -72.532 19.046 1.00 36.05 44 GLU G O 1
ATOM 8499 N N . LEU F 1 49 ? 1.915 -72.926 18.686 1.00 36.18 45 LEU G N 1
ATOM 8500 C CA . LEU F 1 49 ? 2.333 -71.508 18.759 1.00 35.20 45 LEU G CA 1
ATOM 8501 C C . LEU F 1 49 ? 1.954 -70.732 17.491 1.00 34.27 45 LEU G C 1
ATOM 8502 O O . LEU F 1 49 ? 1.523 -69.589 17.613 1.00 34.46 45 LEU G O 1
ATOM 8507 N N . ALA F 1 50 ? 2.136 -71.344 16.306 1.00 32.98 46 ALA G N 1
ATOM 8508 C CA . ALA F 1 50 ? 1.826 -70.726 15.028 1.00 32.49 46 ALA G CA 1
ATOM 8509 C C . ALA F 1 50 ? 0.346 -70.356 14.981 1.00 33.11 46 ALA G C 1
ATOM 8510 O O . ALA F 1 50 ? -0.077 -69.331 14.392 1.00 32.90 46 ALA G O 1
ATOM 8512 N N . ILE F 1 51 ? -0.463 -71.143 15.659 1.00 33.45 47 ILE G N 1
ATOM 8513 C CA . ILE F 1 51 ? -1.849 -70.778 15.725 1.00 33.75 47 ILE G CA 1
ATOM 8514 C C . ILE F 1 51 ? -2.031 -69.334 16.158 1.00 33.32 47 ILE G C 1
ATOM 8515 O O . ILE F 1 51 ? -3.025 -68.729 15.762 1.00 34.33 47 ILE G O 1
ATOM 8520 N N . SER F 1 52 ? -1.119 -68.762 16.958 1.00 32.38 48 SER G N 1
ATOM 8521 C CA . SER F 1 52 ? -1.353 -67.417 17.523 1.00 31.36 48 SER G CA 1
ATOM 8522 C C . SER F 1 52 ? -1.446 -66.349 16.429 1.00 31.72 48 SER G C 1
ATOM 8523 O O . SER F 1 52 ? -2.119 -65.330 16.642 1.00 32.71 48 SER G O 1
ATOM 8526 N N . GLN F 1 53 ? -0.787 -66.572 15.283 1.00 31.59 49 GLN G N 1
ATOM 8527 C CA . GLN F 1 53 ? -0.926 -65.719 14.103 1.00 32.17 49 GLN G CA 1
ATOM 8528 C C . GLN F 1 53 ? -2.372 -65.539 13.658 1.00 32.07 49 GLN G C 1
ATOM 8529 O O . GLN F 1 53 ? -2.709 -64.544 13.027 1.00 32.22 49 GLN G O 1
ATOM 8535 N N . VAL F 1 54 ? -3.237 -66.509 13.925 1.00 32.17 50 VAL G N 1
ATOM 8536 C CA . VAL F 1 54 ? -4.665 -66.371 13.558 1.00 31.81 50 VAL G CA 1
ATOM 8537 C C . VAL F 1 54 ? -5.316 -65.088 14.119 1.00 31.54 50 VAL G C 1
ATOM 8538 O O . VAL F 1 54 ? -6.316 -64.607 13.589 1.00 31.50 50 VAL G O 1
ATOM 8542 N N . TYR F 1 55 ? -4.768 -64.546 15.196 1.00 30.90 51 TYR G N 1
ATOM 8543 C CA . TYR F 1 55 ? -5.449 -63.513 15.943 1.00 30.27 51 TYR G CA 1
ATOM 8544 C C . TYR F 1 55 ? -4.725 -62.172 15.832 1.00 30.08 51 TYR G C 1
ATOM 8545 O O . TYR F 1 55 ? -5.039 -61.286 16.576 1.00 29.91 51 TYR G O 1
ATOM 8554 N N . ALA F 1 56 ? -3.759 -62.044 14.925 1.00 30.53 52 ALA G N 1
ATOM 8555 C CA . ALA F 1 56 ? -3.177 -60.745 14.547 1.00 31.51 52 ALA G CA 1
ATOM 8556 C C . ALA F 1 56 ? -4.257 -59.810 13.900 1.00 32.63 52 ALA G C 1
ATOM 8557 O O . ALA F 1 56 ? -4.728 -60.061 12.797 1.00 33.48 52 ALA G O 1
ATOM 8559 N N . PRO F 1 57 ? -4.617 -58.709 14.564 1.00 33.66 53 PRO G N 1
ATOM 8560 C CA . PRO F 1 57 ? -5.717 -57.894 14.035 1.00 33.77 53 PRO G CA 1
ATOM 8561 C C . PRO F 1 57 ? -5.467 -57.340 12.657 1.00 32.65 53 PRO G C 1
ATOM 8562 O O . PRO F 1 57 ? -6.410 -57.070 11.946 1.00 32.33 53 PRO G O 1
ATOM 8566 N N . SER F 1 58 ? -4.212 -57.200 12.271 1.00 31.66 54 SER G N 1
ATOM 8567 C CA . SER F 1 58 ? -3.918 -56.722 10.941 1.00 31.56 54 SER G CA 1
ATOM 8568 C C . SER F 1 58 ? -4.107 -57.840 9.915 1.00 31.07 54 SER G C 1
ATOM 8569 O O . SER F 1 58 ? -4.209 -57.601 8.709 1.00 31.66 54 SER G O 1
ATOM 8572 N N . ALA F 1 59 ? -4.136 -59.082 10.367 1.00 29.99 55 ALA G N 1
ATOM 8573 C CA . ALA F 1 59 ? -4.386 -60.157 9.428 1.00 29.05 55 ALA G CA 1
ATOM 8574 C C . ALA F 1 59 ? -5.894 -60.207 9.154 1.00 28.21 55 ALA G C 1
ATOM 8575 O O . ALA F 1 59 ? -6.327 -60.376 8.018 1.00 27.87 55 ALA G O 1
ATOM 8577 N N . ILE F 1 60 ? -6.683 -60.027 10.193 1.00 27.61 56 ILE G N 1
ATOM 8578 C CA . ILE F 1 60 ? -8.137 -60.014 10.066 1.00 27.95 56 ILE G CA 1
ATOM 8579 C C . ILE F 1 60 ? -8.565 -58.856 9.171 1.00 27.41 56 ILE G C 1
ATOM 8580 O O . ILE F 1 60 ? -9.429 -59.002 8.301 1.00 25.40 56 ILE G O 1
ATOM 8585 N N . LEU F 1 61 ? -7.916 -57.705 9.378 1.00 26.87 57 LEU G N 1
ATOM 8586 C CA . LEU F 1 61 ? -8.225 -56.551 8.590 1.00 27.01 57 LEU G CA 1
ATOM 8587 C C . LEU F 1 61 ? -7.855 -56.864 7.158 1.00 26.82 57 LEU G C 1
ATOM 8588 O O . LEU F 1 61 ? -8.661 -56.677 6.265 1.00 26.36 57 LEU G O 1
ATOM 8593 N N . GLY F 1 62 ? -6.662 -57.397 6.929 1.00 27.00 58 GLY G N 1
ATOM 8594 C CA . GLY F 1 62 ? -6.230 -57.667 5.561 1.00 27.39 58 GLY G CA 1
ATOM 8595 C C . GLY F 1 62 ? -7.133 -58.639 4.879 1.00 28.38 58 GLY G C 1
ATOM 8596 O O . GLY F 1 62 ? -7.296 -58.640 3.641 1.00 28.07 58 GLY G O 1
ATOM 8597 N N . ASP F 1 63 ? -7.730 -59.503 5.681 1.00 29.51 59 ASP G N 1
ATOM 8598 C CA . ASP F 1 63 ? -8.556 -60.551 5.097 1.00 30.73 59 ASP G CA 1
ATOM 8599 C C . ASP F 1 63 ? -9.917 -59.988 4.727 1.00 29.06 59 ASP G C 1
ATOM 8600 O O . ASP F 1 63 ? -10.439 -60.330 3.668 1.00 29.10 59 ASP G O 1
ATOM 8605 N N . ILE F 1 64 ? -10.472 -59.127 5.583 1.00 27.25 60 ILE G N 1
ATOM 8606 C CA . ILE F 1 64 ? -11.723 -58.442 5.279 1.00 26.04 60 ILE G CA 1
ATOM 8607 C C . ILE F 1 64 ? -11.593 -57.559 4.031 1.00 25.56 60 ILE G C 1
ATOM 8608 O O . ILE F 1 64 ? -12.479 -57.574 3.184 1.00 24.26 60 ILE G O 1
ATOM 8613 N N . LEU F 1 65 ? -10.478 -56.853 3.886 1.00 26.12 61 LEU G N 1
ATOM 8614 C CA . LEU F 1 65 ? -10.206 -56.059 2.681 1.00 27.28 61 LEU G CA 1
ATOM 8615 C C . LEU F 1 65 ? -10.096 -56.899 1.429 1.00 28.27 61 LEU G C 1
ATOM 8616 O O . LEU F 1 65 ? -10.501 -56.459 0.342 1.00 27.59 61 LEU G O 1
ATOM 8621 N N . HIS F 1 66 ? -9.479 -58.072 1.546 1.00 29.45 62 HIS G N 1
ATOM 8622 C CA . HIS F 1 66 ? -9.269 -58.911 0.343 1.00 30.86 62 HIS G CA 1
ATOM 8623 C C . HIS F 1 66 ? -10.625 -59.338 -0.080 1.00 30.65 62 HIS G C 1
ATOM 8624 O O . HIS F 1 66 ? -10.952 -59.242 -1.241 1.00 30.20 62 HIS G O 1
ATOM 8631 N N . LEU F 1 67 ? -11.457 -59.699 0.882 1.00 31.89 63 LEU G N 1
ATOM 8632 C CA . LEU F 1 67 ? -12.866 -60.026 0.579 1.00 33.70 63 LEU G CA 1
ATOM 8633 C C . LEU F 1 67 ? -13.609 -58.930 -0.176 1.00 34.69 63 LEU G C 1
ATOM 8634 O O . LEU F 1 67 ? -14.047 -59.147 -1.298 1.00 36.04 63 LEU G O 1
ATOM 8639 N N . GLY F 1 68 ? -13.715 -57.739 0.408 1.00 35.69 64 GLY G N 1
ATOM 8640 C CA . GLY F 1 68 ? -14.465 -56.662 -0.215 1.00 36.00 64 GLY G CA 1
ATOM 8641 C C . GLY F 1 68 ? -13.943 -56.354 -1.598 1.00 36.55 64 GLY G C 1
ATOM 8642 O O . GLY F 1 68 ? -14.693 -56.043 -2.484 1.00 37.05 64 GLY G O 1
ATOM 8643 N N . LEU F 1 69 ? -12.646 -56.434 -1.783 1.00 37.81 65 LEU G N 1
ATOM 8644 C CA . LEU F 1 69 ? -12.050 -55.905 -2.975 1.00 39.35 65 LEU G CA 1
ATOM 8645 C C . LEU F 1 69 ? -12.156 -56.953 -4.004 1.00 42.45 65 LEU G C 1
ATOM 8646 O O . LEU F 1 69 ? -12.432 -56.667 -5.158 1.00 42.36 65 LEU G O 1
ATOM 8651 N N . GLU F 1 70 ? -11.943 -58.197 -3.563 1.00 46.37 66 GLU G N 1
ATOM 8652 C CA . GLU F 1 70 ? -12.061 -59.380 -4.442 1.00 48.49 66 GLU G CA 1
ATOM 8653 C C . GLU F 1 70 ? -13.474 -59.464 -5.027 1.00 48.37 66 GLU G C 1
ATOM 8654 O O . GLU F 1 70 ? -13.617 -59.722 -6.225 1.00 48.90 66 GLU G O 1
ATOM 8660 N N . SER F 1 71 ? -14.500 -59.209 -4.223 1.00 47.59 67 SER G N 1
ATOM 8661 C CA . SER F 1 71 ? -15.854 -59.256 -4.774 1.00 47.59 67 SER G CA 1
ATOM 8662 C C . SER F 1 71 ? -16.118 -58.176 -5.829 1.00 47.15 67 SER G C 1
ATOM 8663 O O . SER F 1 71 ? -17.051 -58.292 -6.595 1.00 47.32 67 SER G O 1
ATOM 8666 N N . VAL F 1 72 ? -15.291 -57.129 -5.855 1.00 46.79 68 VAL G N 1
ATOM 8667 C CA . VAL F 1 72 ? -15.363 -56.087 -6.885 1.00 45.98 68 VAL G CA 1
ATOM 8668 C C . VAL F 1 72 ? -14.661 -56.556 -8.127 1.00 45.69 68 VAL G C 1
ATOM 8669 O O . VAL F 1 72 ? -15.105 -56.280 -9.227 1.00 44.93 68 VAL G O 1
ATOM 8673 N N . LEU F 1 73 ? -13.537 -57.242 -7.944 1.00 45.67 69 LEU G N 1
ATOM 8674 C CA . LEU F 1 73 ? -12.822 -57.856 -9.080 1.00 46.37 69 LEU G CA 1
ATOM 8675 C C . LEU F 1 73 ? -13.660 -58.941 -9.831 1.00 47.97 69 LEU G C 1
ATOM 8676 O O . LEU F 1 73 ? -13.555 -59.106 -11.054 1.00 46.79 69 LEU G O 1
ATOM 8681 N N . LYS F 1 74 ? -14.495 -59.659 -9.089 1.00 50.75 70 LYS G N 1
ATOM 8682 C CA . LYS F 1 74 ? -15.323 -60.696 -9.685 1.00 53.73 70 LYS G CA 1
ATOM 8683 C C . LYS F 1 74 ? -16.432 -60.012 -10.489 1.00 54.70 70 LYS G C 1
ATOM 8684 O O . LYS F 1 74 ? -16.549 -60.217 -11.701 1.00 54.30 70 LYS G O 1
ATOM 8690 N N . GLY F 1 75 ? -17.199 -59.168 -9.783 1.00 55.78 71 GLY G N 1
ATOM 8691 C CA . GLY F 1 75 ? -18.316 -58.408 -10.333 1.00 56.41 71 GLY G CA 1
ATOM 8692 C C . GLY F 1 75 ? -18.053 -57.559 -11.587 1.00 56.18 71 GLY G C 1
ATOM 8693 O O . GLY F 1 75 ? -18.922 -57.484 -12.434 1.00 57.05 71 GLY G O 1
ATOM 8694 N N . ASN F 1 76 ? -16.875 -56.941 -11.721 1.00 54.73 72 ASN G N 1
ATOM 8695 C CA . ASN F 1 76 ? -16.620 -55.962 -12.779 1.00 53.00 72 ASN G CA 1
ATOM 8696 C C . ASN F 1 76 ? -15.432 -56.229 -13.671 1.00 51.90 72 ASN G C 1
ATOM 8697 O O . ASN F 1 76 ? -15.316 -55.619 -14.732 1.00 50.45 72 ASN G O 1
ATOM 8702 N N . PHE F 1 77 ? -14.507 -57.087 -13.223 1.00 51.11 73 PHE G N 1
ATOM 8703 C CA . PHE F 1 77 ? -13.318 -57.438 -14.046 1.00 49.99 73 PHE G CA 1
ATOM 8704 C C . PHE F 1 77 ? -13.313 -58.857 -14.675 1.00 50.34 73 PHE G C 1
ATOM 8705 O O . PHE F 1 77 ? -12.494 -59.150 -15.590 1.00 49.69 73 PHE G O 1
ATOM 8713 N N . ASN F 1 78 ? -14.252 -59.700 -14.232 1.00 50.08 74 ASN G N 1
ATOM 8714 C CA . ASN F 1 78 ? -14.414 -61.011 -14.831 1.00 50.35 74 ASN G CA 1
ATOM 8715 C C . ASN F 1 78 ? -13.218 -61.857 -14.382 1.00 49.88 74 ASN G C 1
ATOM 8716 O O . ASN F 1 78 ? -12.535 -62.516 -15.198 1.00 49.94 74 ASN G O 1
ATOM 8718 N N . ALA F 1 79 ? -12.948 -61.788 -13.080 1.00 48.25 75 ALA G N 1
ATOM 8719 C CA . ALA F 1 79 ? -11.765 -62.392 -12.528 1.00 46.75 75 ALA G CA 1
ATOM 8720 C C . ALA F 1 79 ? -12.178 -63.528 -11.635 1.00 45.55 75 ALA G C 1
ATOM 8721 O O . ALA F 1 79 ? -13.298 -63.555 -11.094 1.00 45.23 75 ALA G O 1
ATOM 8723 N N . GLU F 1 80 ? -11.263 -64.471 -11.480 1.00 44.30 76 GLU G N 1
ATOM 8724 C CA . GLU F 1 80 ? -11.449 -65.538 -10.523 1.00 43.91 76 GLU G CA 1
ATOM 8725 C C . GLU F 1 80 ? -10.672 -65.121 -9.299 1.00 41.48 76 GLU G C 1
ATOM 8726 O O . GLU F 1 80 ? -9.619 -64.517 -9.413 1.00 39.59 76 GLU G O 1
ATOM 8732 N N . THR F 1 81 ? -11.223 -65.436 -8.149 1.00 39.93 77 THR G N 1
ATOM 8733 C CA . THR F 1 81 ? -10.635 -65.086 -6.891 1.00 39.91 77 THR G CA 1
ATOM 8734 C C . THR F 1 81 ? -10.056 -66.301 -6.191 1.00 39.48 77 THR G C 1
ATOM 8735 O O . THR F 1 81 ? -10.552 -67.400 -6.379 1.00 39.01 77 THR G O 1
ATOM 8739 N N . GLU F 1 82 ? -9.015 -66.073 -5.391 1.00 38.99 78 GLU G N 1
ATOM 8740 C CA . GLU F 1 82 ? -8.410 -67.089 -4.558 1.00 39.09 78 GLU G CA 1
ATOM 8741 C C . GLU F 1 82 ? -8.050 -68.363 -5.379 1.00 36.68 78 GLU G C 1
ATOM 8742 O O . GLU F 1 82 ? -8.467 -69.451 -5.056 1.00 35.45 78 GLU G O 1
ATOM 8748 N N . VAL F 1 83 ? -7.279 -68.201 -6.437 1.00 34.63 79 VAL G N 1
ATOM 8749 C CA . VAL F 1 83 ? -7.037 -69.268 -7.362 1.00 34.45 79 VAL G CA 1
ATOM 8750 C C . VAL F 1 83 ? -5.830 -70.113 -6.907 1.00 34.63 79 VAL G C 1
ATOM 8751 O O . VAL F 1 83 ? -4.673 -69.640 -6.962 1.00 33.10 79 VAL G O 1
ATOM 8755 N N . GLU F 1 84 ? -6.111 -71.355 -6.465 1.00 34.91 80 GLU G N 1
ATOM 8756 C CA . GLU F 1 84 ? -5.045 -72.327 -6.014 1.00 35.66 80 GLU G CA 1
ATOM 8757 C C . GLU F 1 84 ? -4.440 -73.049 -7.191 1.00 34.85 80 GLU G C 1
ATOM 8758 O O . GLU F 1 84 ? -5.125 -73.415 -8.106 1.00 35.34 80 GLU G O 1
ATOM 8764 N N . THR F 1 85 ? -3.140 -73.181 -7.212 1.00 34.73 81 THR G N 1
ATOM 8765 C CA . THR F 1 85 ? -2.486 -73.998 -8.217 1.00 34.86 81 THR G CA 1
ATOM 8766 C C . THR F 1 85 ? -1.184 -74.466 -7.589 1.00 35.56 81 THR G C 1
ATOM 8767 O O . THR F 1 85 ? -0.822 -74.040 -6.464 1.00 35.32 81 THR G O 1
ATOM 8771 N N . LEU F 1 86 ? -0.471 -75.343 -8.285 1.00 35.41 82 LEU G N 1
ATOM 8772 C CA . LEU F 1 86 ? 0.805 -75.774 -7.760 1.00 35.62 82 LEU G CA 1
ATOM 8773 C C . LEU F 1 86 ? 1.713 -76.278 -8.823 1.00 34.67 82 LEU G C 1
ATOM 8774 O O . LEU F 1 86 ? 1.306 -76.537 -9.948 1.00 35.13 82 LEU G O 1
ATOM 8779 N N . ARG F 1 87 ? 2.967 -76.425 -8.470 1.00 32.37 83 ARG G N 1
ATOM 8780 C CA . ARG F 1 87 ? 3.887 -76.822 -9.460 1.00 31.37 83 ARG G CA 1
ATOM 8781 C C . ARG F 1 87 ? 5.012 -77.524 -8.725 1.00 30.27 83 ARG G C 1
ATOM 8782 O O . ARG F 1 87 ? 5.469 -77.070 -7.655 1.00 31.28 83 ARG G O 1
ATOM 8790 N N . GLU F 1 88 ? 5.421 -78.663 -9.252 1.00 27.73 84 GLU G N 1
ATOM 8791 C CA . GLU F 1 88 ? 6.380 -79.489 -8.586 1.00 26.75 84 GLU G CA 1
ATOM 8792 C C . GLU F 1 88 ? 7.743 -79.199 -9.142 1.00 26.01 84 GLU G C 1
ATOM 8793 O O . GLU F 1 88 ? 7.887 -78.874 -10.308 1.00 26.05 84 GLU G O 1
ATOM 8799 N N . ILE F 1 89 ? 8.753 -79.331 -8.304 1.00 25.51 85 ILE G N 1
ATOM 8800 C CA . ILE F 1 89 ? 10.133 -79.092 -8.727 1.00 25.80 85 ILE G CA 1
ATOM 8801 C C . ILE F 1 89 ? 11.057 -80.035 -7.985 1.00 26.78 85 ILE G C 1
ATOM 8802 O O . ILE F 1 89 ? 10.780 -80.432 -6.849 1.00 23.64 85 ILE G O 1
ATOM 8807 N N . ASN F 1 90 ? 12.169 -80.304 -8.648 1.00 29.55 86 ASN G N 1
ATOM 8808 C CA . ASN F 1 90 ? 13.264 -81.061 -8.123 1.00 33.59 86 ASN G CA 1
ATOM 8809 C C . ASN F 1 90 ? 14.260 -80.179 -7.373 1.00 35.48 86 ASN G C 1
ATOM 8810 O O . ASN F 1 90 ? 14.932 -79.348 -7.994 1.00 35.05 86 ASN G O 1
ATOM 8815 N N . VAL F 1 91 ? 14.323 -80.338 -6.051 1.00 38.12 87 VAL G N 1
ATOM 8816 C CA . VAL F 1 91 ? 15.310 -79.651 -5.193 1.00 40.17 87 VAL G CA 1
ATOM 8817 C C . VAL F 1 91 ? 16.216 -80.701 -4.594 1.00 41.96 87 VAL G C 1
ATOM 8818 O O . VAL F 1 91 ? 15.980 -81.148 -3.443 1.00 41.82 87 VAL G O 1
ATOM 8822 N N . GLY F 1 92 ? 17.232 -81.103 -5.383 1.00 43.43 88 GLY G N 1
ATOM 8823 C CA . GLY F 1 92 ? 18.273 -82.066 -4.947 1.00 43.88 88 GLY G CA 1
ATOM 8824 C C . GLY F 1 92 ? 17.732 -83.497 -4.922 1.00 43.65 88 GLY G C 1
ATOM 8825 O O . GLY F 1 92 ? 17.839 -84.213 -3.906 1.00 42.09 88 GLY G O 1
ATOM 8826 N N . GLY F 1 93 ? 17.108 -83.876 -6.050 1.00 43.08 89 GLY G N 1
ATOM 8827 C CA . GLY F 1 93 ? 16.414 -85.149 -6.175 1.00 41.99 89 GLY G CA 1
ATOM 8828 C C . GLY F 1 93 ? 15.002 -85.179 -5.585 1.00 40.58 89 GLY G C 1
ATOM 8829 O O . GLY F 1 93 ? 14.131 -85.823 -6.180 1.00 40.24 89 GLY G O 1
ATOM 8830 N N . LYS F 1 94 ? 14.754 -84.523 -4.437 1.00 38.28 90 LYS G N 1
ATOM 8831 C CA . LYS F 1 94 ? 13.416 -84.570 -3.816 1.00 37.01 90 LYS G CA 1
ATOM 8832 C C . LYS F 1 94 ? 12.399 -83.635 -4.487 1.00 34.54 90 LYS G C 1
ATOM 8833 O O . LYS F 1 94 ? 12.733 -82.586 -5.020 1.00 33.57 90 LYS G O 1
ATOM 8839 N N . VAL F 1 95 ? 11.141 -84.042 -4.445 1.00 31.99 91 VAL G N 1
ATOM 8840 C CA . VAL F 1 95 ? 10.116 -83.367 -5.154 1.00 30.12 91 VAL G CA 1
ATOM 8841 C C . VAL F 1 95 ? 9.455 -82.487 -4.159 1.00 29.11 91 VAL G C 1
ATOM 8842 O O . VAL F 1 95 ? 9.013 -82.969 -3.110 1.00 28.28 91 VAL G O 1
ATOM 8846 N N . TYR F 1 96 ? 9.394 -81.187 -4.487 1.00 27.94 92 TYR G N 1
ATOM 8847 C CA . TYR F 1 96 ? 8.649 -80.255 -3.670 1.00 27.27 92 TYR G CA 1
ATOM 8848 C C . TYR F 1 96 ? 7.471 -79.694 -4.443 1.00 26.62 92 TYR G C 1
ATOM 8849 O O . TYR F 1 96 ? 7.556 -79.442 -5.657 1.00 23.90 92 TYR G O 1
ATOM 8858 N N . LYS F 1 97 ? 6.355 -79.573 -3.729 1.00 27.04 93 LYS G N 1
ATOM 8859 C CA . LYS F 1 97 ? 5.201 -78.806 -4.211 1.00 28.25 93 LYS G CA 1
ATOM 8860 C C . LYS F 1 97 ? 5.308 -77.287 -3.904 1.00 27.26 93 LYS G C 1
ATOM 8861 O O . LYS F 1 97 ? 5.180 -76.839 -2.754 1.00 25.59 93 LYS G O 1
ATOM 8867 N N . ILE F 1 98 ? 5.545 -76.504 -4.941 1.00 27.13 94 ILE G N 1
ATOM 8868 C CA . ILE F 1 98 ? 5.405 -75.045 -4.821 1.00 27.53 94 ILE G CA 1
ATOM 8869 C C . ILE F 1 98 ? 3.900 -74.705 -5.015 1.00 29.59 94 ILE G C 1
ATOM 8870 O O . ILE F 1 98 ? 3.408 -74.633 -6.153 1.00 29.17 94 ILE G O 1
ATOM 8875 N N . LYS F 1 99 ? 3.175 -74.566 -3.916 1.00 31.63 95 LYS G N 1
ATOM 8876 C CA . LYS F 1 99 ? 1.773 -74.251 -3.946 1.00 34.29 95 LYS G CA 1
ATOM 8877 C C . LYS F 1 99 ? 1.567 -72.711 -3.849 1.00 34.18 95 LYS G C 1
ATOM 8878 O O . LYS F 1 99 ? 2.371 -72.028 -3.255 1.00 34.23 95 LYS G O 1
ATOM 8884 N N . GLY F 1 100 ? 0.507 -72.162 -4.451 1.00 34.17 96 GLY G N 1
ATOM 8885 C CA . GLY F 1 100 ? 0.183 -70.727 -4.309 1.00 34.01 96 GLY G CA 1
ATOM 8886 C C . GLY F 1 100 ? -1.284 -70.384 -4.448 1.00 34.32 96 GLY G C 1
ATOM 8887 O O . GLY F 1 100 ? -1.985 -70.995 -5.233 1.00 34.97 96 GLY G O 1
ATOM 8888 N N . ARG F 1 101 ? -1.757 -69.412 -3.687 1.00 34.96 97 ARG G N 1
ATOM 8889 C CA . ARG F 1 101 ? -3.096 -68.850 -3.900 1.00 35.46 97 ARG G CA 1
ATOM 8890 C C . ARG F 1 101 ? -3.117 -67.375 -4.371 1.00 33.83 97 ARG G C 1
ATOM 8891 O O . ARG F 1 101 ? -2.856 -66.456 -3.605 1.00 33.94 97 ARG G O 1
ATOM 8899 N N . ALA F 1 102 ? -3.469 -67.156 -5.630 1.00 32.02 98 ALA G N 1
ATOM 8900 C CA . ALA F 1 102 ? -3.515 -65.817 -6.212 1.00 30.43 98 ALA G CA 1
ATOM 8901 C C . ALA F 1 102 ? -4.809 -65.113 -5.771 1.00 29.98 98 ALA G C 1
ATOM 8902 O O . ALA F 1 102 ? -5.863 -65.722 -5.770 1.00 29.31 98 ALA G O 1
ATOM 8904 N N . ASP F 1 103 ? -4.706 -63.851 -5.332 1.00 28.86 99 ASP G N 1
ATOM 8905 C CA . ASP F 1 103 ? -5.847 -63.152 -4.808 1.00 27.84 99 ASP G CA 1
ATOM 8906 C C . ASP F 1 103 ? -6.928 -63.035 -5.924 1.00 27.13 99 ASP G C 1
ATOM 8907 O O . ASP F 1 103 ? -8.131 -63.111 -5.680 1.00 25.23 99 ASP G O 1
ATOM 8912 N N . ALA F 1 104 ? -6.490 -62.809 -7.145 1.00 26.75 100 ALA G N 1
ATOM 8913 C CA . ALA F 1 104 ? -7.388 -62.849 -8.244 1.00 28.31 100 ALA G CA 1
ATOM 8914 C C . ALA F 1 104 ? -6.622 -63.003 -9.546 1.00 30.19 100 ALA G C 1
ATOM 8915 O O . ALA F 1 104 ? -5.452 -62.619 -9.638 1.00 29.41 100 ALA G O 1
ATOM 8917 N N . ILE F 1 105 ? -7.292 -63.598 -10.540 1.00 33.06 101 ILE G N 1
ATOM 8918 C CA . ILE F 1 105 ? -6.727 -63.763 -11.906 1.00 35.39 101 ILE G CA 1
ATOM 8919 C C . ILE F 1 105 ? -7.763 -63.302 -12.917 1.00 37.97 101 ILE G C 1
ATOM 8920 O O . ILE F 1 105 ? -8.946 -63.506 -12.720 1.00 37.62 101 ILE G O 1
ATOM 8925 N N . ILE F 1 106 ? -7.301 -62.645 -13.964 1.00 42.25 102 ILE G N 1
ATOM 8926 C CA . ILE F 1 106 ? -8.126 -62.299 -15.085 1.00 46.49 102 ILE G CA 1
ATOM 8927 C C . ILE F 1 106 ? -7.522 -62.979 -16.293 1.00 50.99 102 ILE G C 1
ATOM 8928 O O . ILE F 1 106 ? -6.381 -62.672 -16.666 1.00 51.21 102 ILE G O 1
ATOM 8933 N N . ARG F 1 107 ? -8.291 -63.914 -16.869 1.00 56.34 103 ARG G N 1
ATOM 8934 C CA . ARG F 1 107 ? -7.879 -64.747 -18.024 1.00 60.14 103 ARG G CA 1
ATOM 8935 C C . ARG F 1 107 ? -8.535 -64.101 -19.238 1.00 62.64 103 ARG G C 1
ATOM 8936 O O . ARG F 1 107 ? -9.756 -64.041 -19.327 1.00 62.71 103 ARG G O 1
ATOM 8944 N N . ASN F 1 108 ? -7.712 -63.591 -20.146 1.00 65.51 104 ASN G N 1
ATOM 8945 C CA . ASN F 1 108 ? -8.119 -62.518 -21.078 1.00 67.47 104 ASN G CA 1
ATOM 8946 C C . ASN F 1 108 ? -9.018 -61.450 -20.419 1.00 67.70 104 ASN G C 1
ATOM 8947 O O . ASN F 1 108 ? -8.539 -60.546 -19.715 1.00 67.59 104 ASN G O 1
ATOM 8952 N N . LYS F 1 112 ? -2.801 -62.884 -22.613 1.00 62.92 108 LYS G N 1
ATOM 8953 C CA . LYS F 1 112 ? -4.070 -63.541 -22.350 1.00 62.58 108 LYS G CA 1
ATOM 8954 C C . LYS F 1 112 ? -4.346 -63.798 -20.848 1.00 60.88 108 LYS G C 1
ATOM 8955 O O . LYS F 1 112 ? -5.324 -64.514 -20.530 1.00 62.02 108 LYS G O 1
ATOM 8957 N N . SER F 1 113 ? -3.525 -63.248 -19.933 1.00 56.72 109 SER G N 1
ATOM 8958 C CA . SER F 1 113 ? -3.722 -63.466 -18.461 1.00 52.68 109 SER G CA 1
ATOM 8959 C C . SER F 1 113 ? -2.956 -62.521 -17.485 1.00 47.69 109 SER G C 1
ATOM 8960 O O . SER F 1 113 ? -1.825 -62.099 -17.743 1.00 46.55 109 SER G O 1
ATOM 8963 N N . ILE F 1 114 ? -3.587 -62.226 -16.353 1.00 41.69 110 ILE G N 1
ATOM 8964 C CA . ILE F 1 114 ? -3.083 -61.208 -15.426 1.00 37.48 110 ILE G CA 1
ATOM 8965 C C . ILE F 1 114 ? -3.315 -61.633 -13.990 1.00 34.05 110 ILE G C 1
ATOM 8966 O O . ILE F 1 114 ? -4.460 -61.896 -13.602 1.00 33.27 110 ILE G O 1
ATOM 8971 N N . VAL F 1 115 ? -2.233 -61.726 -13.207 1.00 30.16 111 VAL G N 1
ATOM 8972 C CA . VAL F 1 115 ? -2.349 -62.069 -11.798 1.00 27.38 111 VAL G CA 1
ATOM 8973 C C . VAL F 1 115 ? -2.411 -60.778 -10.994 1.00 26.56 111 VAL G C 1
ATOM 8974 O O . VAL F 1 115 ? -1.576 -59.885 -11.186 1.00 24.98 111 VAL G O 1
ATOM 8978 N N . ILE F 1 116 ? -3.376 -60.670 -10.099 1.00 25.40 112 ILE G N 1
ATOM 8979 C CA . ILE F 1 116 ? -3.415 -59.514 -9.291 1.00 25.71 112 ILE G CA 1
ATOM 8980 C C . ILE F 1 116 ? -3.208 -59.856 -7.793 1.00 25.54 112 ILE G C 1
ATOM 8981 O O . ILE F 1 116 ? -3.873 -60.740 -7.222 1.00 24.25 112 ILE G O 1
ATOM 8986 N N . GLU F 1 117 ? -2.253 -59.162 -7.160 1.00 25.41 113 GLU G N 1
ATOM 8987 C CA . GLU F 1 117 ? -2.022 -59.348 -5.729 1.00 25.34 113 GLU G CA 1
ATOM 8988 C C . GLU F 1 117 ? -2.380 -58.042 -5.041 1.00 25.31 113 GLU G C 1
ATOM 8989 O O . GLU F 1 117 ? -1.994 -56.981 -5.477 1.00 24.19 113 GLU G O 1
ATOM 8995 N N . ILE F 1 118 ? -3.148 -58.154 -3.978 1.00 26.00 114 ILE G N 1
ATOM 8996 C CA . ILE F 1 118 ? -3.641 -57.022 -3.257 1.00 27.43 114 ILE G CA 1
ATOM 8997 C C . ILE F 1 118 ? -2.910 -56.975 -1.932 1.00 28.53 114 ILE G C 1
ATOM 8998 O O . ILE F 1 118 ? -2.806 -58.030 -1.281 1.00 30.44 114 ILE G O 1
ATOM 9003 N N . LYS F 1 119 ? -2.439 -55.791 -1.514 1.00 27.98 115 LYS G N 1
ATOM 9004 C CA . LYS F 1 119 ? -1.714 -55.638 -0.233 1.00 28.07 115 LYS G CA 1
ATOM 9005 C C . LYS F 1 119 ? -2.292 -54.512 0.622 1.00 28.62 115 LYS G C 1
ATOM 9006 O O . LYS F 1 119 ? -2.717 -53.472 0.104 1.00 26.86 115 LYS G O 1
ATOM 9012 N N . THR F 1 120 ? -2.301 -54.748 1.924 1.00 29.91 116 THR G N 1
ATOM 9013 C CA . THR F 1 120 ? -2.699 -53.750 2.874 1.00 32.77 116 THR G CA 1
ATOM 9014 C C . THR F 1 120 ? -1.562 -53.525 3.819 1.00 34.11 116 THR G C 1
ATOM 9015 O O . THR F 1 120 ? -1.015 -54.438 4.407 1.00 36.07 116 THR G O 1
ATOM 9019 N N . SER F 1 121 ? -1.201 -52.287 3.980 1.00 35.40 117 SER G N 1
ATOM 9020 C CA . SER F 1 121 ? -0.057 -51.957 4.763 1.00 35.53 117 SER G CA 1
ATOM 9021 C C . SER F 1 121 ? -0.499 -50.807 5.589 1.00 35.43 117 SER G C 1
ATOM 9022 O O . SER F 1 121 ? -1.455 -50.096 5.250 1.00 35.45 117 SER G O 1
ATOM 9025 N N . ARG F 1 122 ? 0.155 -50.668 6.715 1.00 35.56 118 ARG G N 1
ATOM 9026 C CA . ARG F 1 122 ? -0.211 -49.655 7.681 1.00 35.83 118 ARG G CA 1
ATOM 9027 C C . ARG F 1 122 ? 0.263 -48.329 7.140 1.00 34.44 118 ARG G C 1
ATOM 9028 O O . ARG F 1 122 ? -0.350 -47.299 7.391 1.00 35.58 118 ARG G O 1
ATOM 9036 N N . SER F 1 123 ? 1.359 -48.362 6.387 1.00 32.37 119 SER G N 1
ATOM 9037 C CA . SER F 1 123 ? 1.931 -47.169 5.834 1.00 30.70 119 SER G CA 1
ATOM 9038 C C . SER F 1 123 ? 2.255 -47.406 4.373 1.00 29.09 119 SER G C 1
ATOM 9039 O O . SER F 1 123 ? 2.311 -48.547 3.917 1.00 30.28 119 SER G O 1
ATOM 9042 N N . ASP F 1 124 ? 2.594 -46.339 3.681 1.00 26.11 120 ASP G N 1
ATOM 9043 C CA . ASP F 1 124 ? 2.961 -46.423 2.326 1.00 24.78 120 ASP G CA 1
ATOM 9044 C C . ASP F 1 124 ? 4.416 -46.215 2.097 1.00 24.59 120 ASP G C 1
ATOM 9045 O O . ASP F 1 124 ? 4.776 -45.821 0.970 1.00 23.56 120 ASP G O 1
ATOM 9050 N N . LYS F 1 125 ? 5.276 -46.426 3.100 1.00 24.69 121 LYS G N 1
ATOM 9051 C CA . LYS F 1 125 ? 6.718 -46.206 2.811 1.00 26.41 121 LYS G CA 1
ATOM 9052 C C . LYS F 1 125 ? 7.228 -47.267 1.929 1.00 24.34 121 LYS G C 1
ATOM 9053 O O . LYS F 1 125 ? 6.862 -48.424 2.078 1.00 24.46 121 LYS G O 1
ATOM 9059 N N . GLY F 1 126 ? 8.084 -46.880 1.010 1.00 23.32 122 GLY G N 1
ATOM 9060 C CA . GLY F 1 126 ? 8.877 -47.850 0.254 1.00 23.28 122 GLY G CA 1
ATOM 9061 C C . GLY F 1 126 ? 8.129 -48.651 -0.837 1.00 23.30 122 GLY G C 1
ATOM 9062 O O . GLY F 1 126 ? 8.697 -49.594 -1.403 1.00 24.28 122 GLY G O 1
ATOM 9063 N N . LEU F 1 127 ? 6.884 -48.286 -1.159 1.00 21.11 123 LEU G N 1
ATOM 9064 C CA . LEU F 1 127 ? 6.106 -49.071 -2.095 1.00 19.57 123 LEU G CA 1
ATOM 9065 C C . LEU F 1 127 ? 6.786 -49.031 -3.435 1.00 19.06 123 LEU G C 1
ATOM 9066 O O . LEU F 1 127 ? 7.371 -48.052 -3.802 1.00 20.27 123 LEU G O 1
ATOM 9071 N N . PRO F 1 128 ? 6.840 -50.131 -4.128 1.00 18.85 124 PRO G N 1
ATOM 9072 C CA . PRO F 1 128 ? 6.505 -51.499 -3.777 1.00 19.12 124 PRO G CA 1
ATOM 9073 C C . PRO F 1 128 ? 7.575 -52.194 -2.947 1.00 18.61 124 PRO G C 1
ATOM 9074 O O . PRO F 1 128 ? 8.754 -52.090 -3.265 1.00 17.12 124 PRO G O 1
ATOM 9078 N N . LEU F 1 129 ? 7.164 -52.891 -1.898 1.00 18.84 125 LEU G N 1
ATOM 9079 C CA . LEU F 1 129 ? 8.119 -53.659 -1.104 1.00 19.53 125 LEU G CA 1
ATOM 9080 C C . LEU F 1 129 ? 8.686 -54.860 -1.934 1.00 20.76 125 LEU G C 1
ATOM 9081 O O . LEU F 1 129 ? 7.952 -55.510 -2.671 1.00 21.02 125 LEU G O 1
ATOM 9086 N N . ILE F 1 130 ? 9.990 -55.125 -1.843 1.00 21.55 126 ILE G N 1
ATOM 9087 C CA . ILE F 1 130 ? 10.604 -56.095 -2.724 1.00 22.85 126 ILE G CA 1
ATOM 9088 C C . ILE F 1 130 ? 10.088 -57.538 -2.446 1.00 22.42 126 ILE G C 1
ATOM 9089 O O . ILE F 1 130 ? 9.944 -58.291 -3.353 1.00 21.70 126 ILE G O 1
ATOM 9094 N N . HIS F 1 131 ? 9.770 -57.890 -1.204 1.00 22.21 127 HIS G N 1
ATOM 9095 C CA . HIS F 1 131 ? 9.212 -59.199 -0.991 1.00 22.39 127 HIS G CA 1
ATOM 9096 C C . HIS F 1 131 ? 7.851 -59.386 -1.657 1.00 23.99 127 HIS G C 1
ATOM 9097 O O . HIS F 1 131 ? 7.442 -60.515 -2.010 1.00 23.58 127 HIS G O 1
ATOM 9104 N N . HIS F 1 132 ? 7.144 -58.277 -1.832 1.00 25.19 128 HIS G N 1
ATOM 9105 C CA . HIS F 1 132 ? 5.823 -58.323 -2.446 1.00 25.87 128 HIS G CA 1
ATOM 9106 C C . HIS F 1 132 ? 5.984 -58.425 -3.921 1.00 26.19 128 HIS G C 1
ATOM 9107 O O . HIS F 1 132 ? 5.303 -59.167 -4.552 1.00 26.04 128 HIS G O 1
ATOM 9114 N N . LYS F 1 133 ? 6.925 -57.699 -4.462 1.00 27.55 129 LYS G N 1
ATOM 9115 C CA . LYS F 1 133 ? 7.189 -57.798 -5.864 1.00 29.36 129 LYS G CA 1
ATOM 9116 C C . LYS F 1 133 ? 7.499 -59.257 -6.193 1.00 29.87 129 LYS G C 1
ATOM 9117 O O . LYS F 1 133 ? 6.812 -59.867 -7.015 1.00 30.75 129 LYS G O 1
ATOM 9131 N N . GLN F 1 135 ? 7.120 -62.196 -4.651 1.00 23.33 131 GLN G N 1
ATOM 9132 C CA . GLN F 1 135 ? 5.941 -62.986 -4.526 1.00 21.97 131 GLN G CA 1
ATOM 9133 C C . GLN F 1 135 ? 5.120 -62.918 -5.810 1.00 23.19 131 GLN G C 1
ATOM 9134 O O . GLN F 1 135 ? 4.680 -63.924 -6.347 1.00 23.84 131 GLN G O 1
ATOM 9140 N N . LEU F 1 136 ? 4.883 -61.735 -6.323 1.00 24.41 132 LEU G N 1
ATOM 9141 C CA . LEU F 1 136 ? 4.132 -61.625 -7.572 1.00 24.80 132 LEU G CA 1
ATOM 9142 C C . LEU F 1 136 ? 4.939 -62.212 -8.726 1.00 26.27 132 LEU G C 1
ATOM 9143 O O . LEU F 1 136 ? 4.373 -62.863 -9.576 1.00 27.09 132 LEU G O 1
ATOM 9148 N N . GLN F 1 137 ? 6.245 -62.025 -8.771 1.00 27.54 133 GLN G N 1
ATOM 9149 C CA . GLN F 1 137 ? 6.980 -62.599 -9.900 1.00 29.33 133 GLN G CA 1
ATOM 9150 C C . GLN F 1 137 ? 7.007 -64.161 -9.840 1.00 29.29 133 GLN G C 1
ATOM 9151 O O . GLN F 1 137 ? 7.189 -64.831 -10.865 1.00 28.73 133 GLN G O 1
ATOM 9157 N N . ILE F 1 138 ? 6.797 -64.713 -8.644 1.00 28.31 134 ILE G N 1
ATOM 9158 C CA . ILE F 1 138 ? 6.747 -66.125 -8.488 1.00 28.14 134 ILE G CA 1
ATOM 9159 C C . ILE F 1 138 ? 5.408 -66.620 -9.041 1.00 27.99 134 ILE G C 1
ATOM 9160 O O . ILE F 1 138 ? 5.359 -67.693 -9.680 1.00 28.15 134 ILE G O 1
ATOM 9165 N N . TYR F 1 139 ? 4.331 -65.886 -8.761 1.00 26.65 135 TYR G N 1
ATOM 9166 C CA . TYR F 1 139 ? 3.012 -66.281 -9.237 1.00 26.31 135 TYR G CA 1
ATOM 9167 C C . TYR F 1 139 ? 2.960 -66.277 -10.785 1.00 25.96 135 TYR G C 1
ATOM 9168 O O . TYR F 1 139 ? 2.362 -67.134 -11.418 1.00 24.22 135 TYR G O 1
ATOM 9177 N N . LEU F 1 140 ? 3.626 -65.337 -11.412 1.00 26.67 136 LEU G N 1
ATOM 9178 C CA . LEU F 1 140 ? 3.583 -65.332 -12.868 1.00 27.91 136 LEU G CA 1
ATOM 9179 C C . LEU F 1 140 ? 4.168 -66.638 -13.448 1.00 29.60 136 LEU G C 1
ATOM 9180 O O . LEU F 1 140 ? 3.700 -67.136 -14.453 1.00 31.15 136 LEU G O 1
ATOM 9185 N N . TRP F 1 141 ? 5.211 -67.156 -12.814 1.00 30.89 137 TRP G N 1
ATOM 9186 C CA . TRP F 1 141 ? 5.820 -68.448 -13.150 1.00 31.03 137 TRP G CA 1
ATOM 9187 C C . TRP F 1 141 ? 4.838 -69.481 -12.720 1.00 31.46 137 TRP G C 1
ATOM 9188 O O . TRP F 1 141 ? 4.415 -70.292 -13.516 1.00 31.86 137 TRP G O 1
ATOM 9199 N N . LEU F 1 142 ? 4.410 -69.415 -11.470 1.00 31.70 138 LEU G N 1
ATOM 9200 C CA . LEU F 1 142 ? 3.496 -70.410 -10.980 1.00 32.15 138 LEU G CA 1
ATOM 9201 C C . LEU F 1 142 ? 2.273 -70.619 -11.889 1.00 32.80 138 LEU G C 1
ATOM 9202 O O . LEU F 1 142 ? 1.867 -71.736 -12.090 1.00 33.54 138 LEU G O 1
ATOM 9207 N N . PHE F 1 143 ? 1.662 -69.550 -12.392 1.00 33.53 139 PHE G N 1
ATOM 9208 C CA . PHE F 1 143 ? 0.418 -69.634 -13.154 1.00 33.35 139 PHE G CA 1
ATOM 9209 C C . PHE F 1 143 ? 0.721 -69.391 -14.618 1.00 34.23 139 PHE G C 1
ATOM 9210 O O . PHE F 1 143 ? -0.184 -69.240 -15.412 1.00 34.16 139 PHE G O 1
ATOM 9218 N N . SER F 1 144 ? 1.995 -69.341 -14.986 1.00 35.26 140 SER G N 1
ATOM 9219 C CA . SER F 1 144 ? 2.368 -69.033 -16.380 1.00 36.39 140 SER G CA 1
ATOM 9220 C C . SER F 1 144 ? 1.558 -67.861 -16.954 1.00 36.90 140 SER G C 1
ATOM 9221 O O . SER F 1 144 ? 0.978 -67.999 -18.030 1.00 36.51 140 SER G O 1
ATOM 9224 N N . ALA F 1 145 ? 1.510 -66.730 -16.213 1.00 37.80 141 ALA G N 1
ATOM 9225 C CA . ALA F 1 145 ? 0.971 -65.441 -16.727 1.00 37.47 141 ALA G CA 1
ATOM 9226 C C . ALA F 1 145 ? 2.053 -64.507 -17.211 1.00 37.93 141 ALA G C 1
ATOM 9227 O O . ALA F 1 145 ? 3.198 -64.488 -16.705 1.00 37.78 141 ALA G O 1
ATOM 9229 N N . GLU F 1 146 ? 1.684 -63.706 -18.197 1.00 38.85 142 GLU G N 1
ATOM 9230 C CA . GLU F 1 146 ? 2.625 -62.760 -18.807 1.00 38.89 142 GLU G CA 1
ATOM 9231 C C . GLU F 1 146 ? 2.532 -61.414 -18.087 1.00 37.93 142 GLU G C 1
ATOM 9232 O O . GLU F 1 146 ? 3.391 -60.559 -18.262 1.00 38.40 142 GLU G O 1
ATOM 9234 N N . LYS F 1 147 ? 1.486 -61.213 -17.294 1.00 36.51 143 LYS G N 1
ATOM 9235 C CA . LYS F 1 147 ? 1.303 -59.934 -16.619 1.00 35.87 143 LYS G CA 1
ATOM 9236 C C . LYS F 1 147 ? 0.793 -60.077 -15.157 1.00 34.72 143 LYS G C 1
ATOM 9237 O O . LYS F 1 147 ? -0.068 -60.943 -14.826 1.00 33.10 143 LYS G O 1
ATOM 9239 N N . GLY F 1 148 ? 1.347 -59.209 -14.300 1.00 32.94 144 GLY G N 1
ATOM 9240 C CA . GLY F 1 148 ? 0.848 -59.036 -12.938 1.00 31.86 144 GLY G CA 1
ATOM 9241 C C . GLY F 1 148 ? 0.633 -57.608 -12.442 1.00 30.11 144 GLY G C 1
ATOM 9242 O O . GLY F 1 148 ? 1.271 -56.651 -12.884 1.00 29.57 144 GLY G O 1
ATOM 9243 N N . ILE F 1 149 ? -0.263 -57.488 -11.481 1.00 28.17 145 ILE G N 1
ATOM 9244 C CA . ILE F 1 149 ? -0.522 -56.233 -10.841 1.00 27.39 145 ILE G CA 1
ATOM 9245 C C . ILE F 1 149 ? -0.493 -56.352 -9.349 1.00 25.65 145 ILE G C 1
ATOM 9246 O O . ILE F 1 149 ? -1.199 -57.177 -8.756 1.00 24.37 145 ILE G O 1
ATOM 9251 N N . LEU F 1 150 ? 0.329 -55.491 -8.759 1.00 24.03 146 LEU G N 1
ATOM 9252 C CA . LEU F 1 150 ? 0.475 -55.388 -7.330 1.00 23.22 146 LEU G CA 1
ATOM 9253 C C . LEU F 1 150 ? -0.245 -54.109 -6.894 1.00 22.96 146 LEU G C 1
ATOM 9254 O O . LEU F 1 150 ? 0.103 -53.002 -7.331 1.00 21.48 146 LEU G O 1
ATOM 9259 N N . VAL F 1 151 ? -1.269 -54.260 -6.071 1.00 22.72 147 VAL G N 1
ATOM 9260 C CA . VAL F 1 151 ? -2.069 -53.115 -5.708 1.00 23.81 147 VAL G CA 1
ATOM 9261 C C . VAL F 1 151 ? -2.049 -52.928 -4.204 1.00 23.19 147 VAL G C 1
ATOM 9262 O O . VAL F 1 151 ? -2.426 -53.870 -3.511 1.00 24.17 147 VAL G O 1
ATOM 9266 N N . TYR F 1 152 ? -1.645 -51.731 -3.714 1.00 21.27 148 TYR G N 1
ATOM 9267 C CA . TYR F 1 152 ? -1.701 -51.388 -2.274 1.00 20.48 148 TYR G CA 1
ATOM 9268 C C . TYR F 1 152 ? -2.847 -50.429 -1.839 1.00 22.02 148 TYR G C 1
ATOM 9269 O O . TYR F 1 152 ? -3.033 -49.320 -2.387 1.00 22.18 148 TYR G O 1
ATOM 9278 N N . ILE F 1 153 ? -3.597 -50.855 -0.838 1.00 22.79 149 ILE G N 1
ATOM 9279 C CA . ILE F 1 153 ? -4.622 -50.061 -0.222 1.00 23.48 149 ILE G CA 1
ATOM 9280 C C . ILE F 1 153 ? -4.145 -49.735 1.165 1.00 23.58 149 ILE G C 1
ATOM 9281 O O . ILE F 1 153 ? -4.310 -50.589 2.035 1.00 25.06 149 ILE G O 1
ATOM 9286 N N . THR F 1 154 ? -3.564 -48.535 1.382 1.00 22.43 150 THR G N 1
ATOM 9287 C CA . THR F 1 154 ? -3.072 -48.096 2.699 1.00 21.03 150 THR G CA 1
ATOM 9288 C C . THR F 1 154 ? -3.783 -46.808 3.130 1.00 21.81 150 THR G C 1
ATOM 9289 O O . THR F 1 154 ? -4.308 -46.076 2.266 1.00 22.05 150 THR G O 1
ATOM 9293 N N . PRO F 1 155 ? -3.774 -46.471 4.446 1.00 21.72 151 PRO G N 1
ATOM 9294 C CA . PRO F 1 155 ? -4.499 -45.292 4.925 1.00 21.81 151 PRO G CA 1
ATOM 9295 C C . PRO F 1 155 ? -3.974 -43.957 4.436 1.00 22.13 151 PRO G C 1
ATOM 9296 O O . PRO F 1 155 ? -4.720 -42.982 4.483 1.00 23.63 151 PRO G O 1
ATOM 9300 N N . ASP F 1 156 ? -2.757 -43.946 3.913 1.00 21.49 152 ASP G N 1
ATOM 9301 C CA . ASP F 1 156 ? -2.126 -42.791 3.367 1.00 21.27 152 ASP G CA 1
ATOM 9302 C C . ASP F 1 156 ? -2.188 -42.735 1.891 1.00 19.83 152 ASP G C 1
ATOM 9303 O O . ASP F 1 156 ? -1.925 -41.688 1.303 1.00 19.41 152 ASP G O 1
ATOM 9308 N N . ARG F 1 157 ? -2.527 -43.828 1.257 1.00 18.21 153 ARG G N 1
ATOM 9309 C CA . ARG F 1 157 ? -2.321 -43.899 -0.147 1.00 17.43 153 ARG G CA 1
ATOM 9310 C C . ARG F 1 157 ? -2.739 -45.204 -0.789 1.00 18.35 153 ARG G C 1
ATOM 9311 O O . ARG F 1 157 ? -2.611 -46.246 -0.217 1.00 18.41 153 ARG G O 1
ATOM 9319 N N . ILE F 1 158 ? -3.272 -45.111 -1.987 1.00 18.16 154 ILE G N 1
ATOM 9320 C CA . ILE F 1 158 ? -3.516 -46.265 -2.796 1.00 17.96 154 ILE G CA 1
ATOM 9321 C C . ILE F 1 158 ? -2.596 -46.218 -3.997 1.00 18.74 154 ILE G C 1
ATOM 9322 O O . ILE F 1 158 ? -2.398 -45.175 -4.589 1.00 17.89 154 ILE G O 1
ATOM 9327 N N . ALA F 1 159 ? -1.999 -47.341 -4.358 1.00 19.78 155 ALA G N 1
ATOM 9328 C CA . ALA F 1 159 ? -1.054 -47.283 -5.465 1.00 20.94 155 ALA G CA 1
ATOM 9329 C C . ALA F 1 159 ? -0.941 -48.644 -6.092 1.00 21.74 155 ALA G C 1
ATOM 9330 O O . ALA F 1 159 ? -1.173 -49.637 -5.415 1.00 23.65 155 ALA G O 1
ATOM 9332 N N . GLU F 1 160 ? -0.535 -48.681 -7.355 1.00 21.96 156 GLU G N 1
ATOM 9333 C CA . GLU F 1 160 ? -0.663 -49.842 -8.167 1.00 22.37 156 GLU G CA 1
ATOM 9334 C C . GLU F 1 160 ? 0.545 -49.922 -9.060 1.00 22.62 156 GLU G C 1
ATOM 9335 O O . GLU F 1 160 ? 0.948 -48.919 -9.686 1.00 22.06 156 GLU G O 1
ATOM 9341 N N . TYR F 1 161 ? 1.099 -51.134 -9.136 1.00 23.23 157 TYR G N 1
ATOM 9342 C CA . TYR F 1 161 ? 2.335 -51.421 -9.884 1.00 23.44 157 TYR G CA 1
ATOM 9343 C C . TYR F 1 161 ? 2.136 -52.580 -10.838 1.00 24.06 157 TYR G C 1
ATOM 9344 O O . TYR F 1 161 ? 1.534 -53.588 -10.493 1.00 24.47 157 TYR G O 1
ATOM 9353 N N . GLU F 1 162 ? 2.666 -52.407 -12.032 1.00 24.90 158 GLU G N 1
ATOM 9354 C CA . GLU F 1 162 ? 2.591 -53.363 -13.079 1.00 25.92 158 GLU G CA 1
ATOM 9355 C C . GLU F 1 162 ? 3.901 -54.139 -13.065 1.00 27.92 158 GLU G C 1
ATOM 9356 O O . GLU F 1 162 ? 4.903 -53.598 -13.493 1.00 28.95 158 GLU G O 1
ATOM 9358 N N . ILE F 1 163 ? 3.887 -55.403 -12.625 1.00 29.87 159 ILE G N 1
ATOM 9359 C CA . ILE F 1 163 ? 5.087 -56.285 -12.687 1.00 31.68 159 ILE G CA 1
ATOM 9360 C C . ILE F 1 163 ? 4.944 -57.372 -13.772 1.00 34.05 159 ILE G C 1
ATOM 9361 O O . ILE F 1 163 ? 4.042 -58.205 -13.687 1.00 34.97 159 ILE G O 1
ATOM 9366 N N . ASN F 1 164 ? 5.837 -57.396 -14.752 1.00 36.16 160 ASN G N 1
ATOM 9367 C CA . ASN F 1 164 ? 5.621 -58.213 -15.936 1.00 38.56 160 ASN G CA 1
ATOM 9368 C C . ASN F 1 164 ? 6.661 -59.353 -16.208 1.00 39.52 160 ASN G C 1
ATOM 9369 O O . ASN F 1 164 ? 6.449 -60.201 -17.073 1.00 39.86 160 ASN G O 1
ATOM 9374 N N . GLU F 1 165 ? 7.764 -59.356 -15.465 1.00 39.72 161 GLU G N 1
ATOM 9375 C CA . GLU F 1 165 ? 8.826 -60.310 -15.624 1.00 39.82 161 GLU G CA 1
ATOM 9376 C C . GLU F 1 165 ? 8.734 -61.325 -14.461 1.00 39.85 161 GLU G C 1
ATOM 9377 O O . GLU F 1 165 ? 8.934 -60.980 -13.290 1.00 39.76 161 GLU G O 1
ATOM 9379 N N . PRO F 1 166 ? 8.430 -62.595 -14.783 1.00 39.97 162 PRO G N 1
ATOM 9380 C CA . PRO F 1 166 ? 8.395 -63.661 -13.771 1.00 40.04 162 PRO G CA 1
ATOM 9381 C C . PRO F 1 166 ? 9.798 -64.079 -13.429 1.00 40.83 162 PRO G C 1
ATOM 9382 O O . PRO F 1 166 ? 10.691 -63.889 -14.221 1.00 40.19 162 PRO G O 1
ATOM 9386 N N . LEU F 1 167 ? 9.995 -64.599 -12.235 1.00 43.47 163 LEU G N 1
ATOM 9387 C CA . LEU F 1 167 ? 11.310 -65.066 -11.802 1.00 45.83 163 LEU G CA 1
ATOM 9388 C C . LEU F 1 167 ? 11.669 -66.348 -12.547 1.00 49.13 163 LEU G C 1
ATOM 9389 O O . LEU F 1 167 ? 10.802 -67.214 -12.659 1.00 48.75 163 LEU G O 1
ATOM 9394 N N . ASP F 1 168 ? 12.927 -66.475 -13.016 1.00 52.93 164 ASP G N 1
ATOM 9395 C CA . ASP F 1 168 ? 13.510 -67.760 -13.539 1.00 55.75 164 ASP G CA 1
ATOM 9396 C C . ASP F 1 168 ? 13.150 -68.999 -12.693 1.00 54.82 164 ASP G C 1
ATOM 9397 O O . ASP F 1 168 ? 13.101 -68.922 -11.453 1.00 54.98 164 ASP G O 1
ATOM 9402 N N . GLU F 1 169 ? 12.947 -70.146 -13.332 1.00 53.19 165 GLU G N 1
ATOM 9403 C CA . GLU F 1 169 ? 12.752 -71.384 -12.554 1.00 52.03 165 GLU G CA 1
ATOM 9404 C C . GLU F 1 169 ? 13.938 -71.684 -11.618 1.00 50.00 165 GLU G C 1
ATOM 9405 O O . GLU F 1 169 ? 13.748 -72.068 -10.466 1.00 49.04 165 GLU G O 1
ATOM 9411 N N . ALA F 1 170 ? 15.152 -71.481 -12.131 1.00 48.27 166 ALA G N 1
ATOM 9412 C CA . ALA F 1 170 ? 16.397 -71.696 -11.371 1.00 46.87 166 ALA G CA 1
ATOM 9413 C C . ALA F 1 170 ? 16.415 -70.883 -10.092 1.00 45.61 166 ALA G C 1
ATOM 9414 O O . ALA F 1 170 ? 16.757 -71.380 -9.031 1.00 45.32 166 ALA G O 1
ATOM 9416 N N . THR F 1 171 ? 16.050 -69.609 -10.209 1.00 44.30 167 THR G N 1
ATOM 9417 C CA . THR F 1 171 ? 16.019 -68.703 -9.072 1.00 42.21 167 THR G CA 1
ATOM 9418 C C . THR F 1 171 ? 15.024 -69.220 -8.028 1.00 40.22 167 THR G C 1
ATOM 9419 O O . THR F 1 171 ? 15.335 -69.229 -6.826 1.00 39.58 167 THR G O 1
ATOM 9423 N N . ILE F 1 172 ? 13.875 -69.721 -8.473 1.00 37.48 168 ILE G N 1
ATOM 9424 C CA . ILE F 1 172 ? 12.875 -70.218 -7.527 1.00 36.37 168 ILE G CA 1
ATOM 9425 C C . ILE F 1 172 ? 13.384 -71.438 -6.792 1.00 35.90 168 ILE G C 1
ATOM 9426 O O . ILE F 1 172 ? 13.149 -71.605 -5.578 1.00 34.86 168 ILE G O 1
ATOM 9431 N N . VAL F 1 173 ? 14.104 -72.282 -7.534 1.00 35.23 169 VAL G N 1
ATOM 9432 C CA . VAL F 1 173 ? 14.800 -73.430 -6.940 1.00 35.25 169 VAL G CA 1
ATOM 9433 C C . VAL F 1 173 ? 15.792 -72.973 -5.850 1.00 34.13 169 VAL G C 1
ATOM 9434 O O . VAL F 1 173 ? 15.711 -73.447 -4.694 1.00 33.52 169 VAL G O 1
ATOM 9438 N N . ARG F 1 174 ? 16.667 -72.023 -6.193 1.00 32.54 170 ARG G N 1
ATOM 9439 C CA . ARG F 1 174 ? 17.609 -71.489 -5.217 1.00 31.71 170 ARG G CA 1
ATOM 9440 C C . ARG F 1 174 ? 16.843 -70.960 -4.017 1.00 30.70 170 ARG G C 1
ATOM 9441 O O . ARG F 1 174 ? 17.259 -71.137 -2.890 1.00 30.53 170 ARG G O 1
ATOM 9443 N N . LEU F 1 175 ? 15.682 -70.358 -4.240 1.00 29.56 171 LEU G N 1
ATOM 9444 C CA . LEU F 1 175 ? 14.897 -69.832 -3.127 1.00 28.45 171 LEU G CA 1
ATOM 9445 C C . LEU F 1 175 ? 14.410 -70.951 -2.272 1.00 28.22 171 LEU G C 1
ATOM 9446 O O . LEU F 1 175 ? 14.438 -70.875 -1.050 1.00 28.22 171 LEU G O 1
ATOM 9451 N N . ALA F 1 176 ? 13.978 -72.027 -2.911 1.00 28.78 172 ALA G N 1
ATOM 9452 C CA . ALA F 1 176 ? 13.532 -73.201 -2.164 1.00 28.61 172 ALA G CA 1
ATOM 9453 C C . ALA F 1 176 ? 14.685 -73.906 -1.465 1.00 28.94 172 ALA G C 1
ATOM 9454 O O . ALA F 1 176 ? 14.522 -74.338 -0.321 1.00 26.10 172 ALA G O 1
ATOM 9456 N N . GLU F 1 177 ? 15.830 -74.022 -2.129 1.00 31.44 173 GLU G N 1
ATOM 9457 C CA . GLU F 1 177 ? 17.070 -74.532 -1.448 1.00 35.18 173 GLU G CA 1
ATOM 9458 C C . GLU F 1 177 ? 17.310 -73.763 -0.123 1.00 36.63 173 GLU G C 1
ATOM 9459 O O . GLU F 1 177 ? 17.476 -74.376 0.935 1.00 36.23 173 GLU G O 1
ATOM 9465 N N . ASP F 1 178 ? 17.259 -72.429 -0.174 1.00 37.86 174 ASP G N 1
ATOM 9466 C CA . ASP F 1 178 ? 17.556 -71.646 1.017 1.00 39.40 174 ASP G CA 1
ATOM 9467 C C . ASP F 1 178 ? 16.462 -71.871 2.025 1.00 39.36 174 ASP G C 1
ATOM 9468 O O . ASP F 1 178 ? 16.731 -71.922 3.210 1.00 41.12 174 ASP G O 1
ATOM 9473 N N . THR F 1 179 ? 15.241 -72.094 1.576 1.00 38.16 175 THR G N 1
ATOM 9474 C CA . THR F 1 179 ? 14.150 -72.338 2.509 1.00 37.20 175 THR G CA 1
ATOM 9475 C C . THR F 1 179 ? 14.239 -73.600 3.332 1.00 40.02 175 THR G C 1
ATOM 9476 O O . THR F 1 179 ? 14.035 -73.558 4.545 1.00 39.19 175 THR G O 1
ATOM 9480 N N . ILE F 1 180 ? 14.436 -74.743 2.654 1.00 43.36 176 ILE G N 1
ATOM 9481 C CA . ILE F 1 180 ? 14.536 -76.043 3.344 1.00 45.84 176 ILE G CA 1
ATOM 9482 C C . ILE F 1 180 ? 15.876 -76.185 4.037 1.00 47.92 176 ILE G C 1
ATOM 9483 O O . ILE F 1 180 ? 15.927 -76.756 5.114 1.00 47.13 176 ILE G O 1
ATOM 9496 N N . LEU F 1 182 ? 17.541 -73.797 5.421 1.00 55.68 178 LEU G N 1
ATOM 9497 C CA . LEU F 1 182 ? 17.662 -72.770 6.469 1.00 55.23 178 LEU G CA 1
ATOM 9498 C C . LEU F 1 182 ? 18.918 -71.923 6.322 1.00 56.40 178 LEU G C 1
ATOM 9499 O O . LEU F 1 182 ? 19.683 -71.820 7.255 1.00 56.54 178 LEU G O 1
ATOM 9504 N N . GLN F 1 183 ? 19.120 -71.301 5.167 1.00 57.71 179 GLN G N 1
ATOM 9505 C CA . GLN F 1 183 ? 20.429 -70.700 4.856 1.00 58.80 179 GLN G CA 1
ATOM 9506 C C . GLN F 1 183 ? 20.684 -69.256 5.364 1.00 55.69 179 GLN G C 1
ATOM 9507 O O . GLN F 1 183 ? 21.734 -68.974 5.975 1.00 55.60 179 GLN G O 1
ATOM 9513 N N . ASN F 1 184 ? 19.756 -68.349 5.099 1.00 50.98 180 ASN G N 1
ATOM 9514 C CA . ASN F 1 184 ? 19.956 -66.975 5.490 1.00 46.78 180 ASN G CA 1
ATOM 9515 C C . ASN F 1 184 ? 18.717 -66.478 6.176 1.00 42.03 180 ASN G C 1
ATOM 9516 O O . ASN F 1 184 ? 17.799 -65.986 5.546 1.00 42.05 180 ASN G O 1
ATOM 9521 N N . SER F 1 185 ? 18.685 -66.707 7.481 1.00 36.47 181 SER G N 1
ATOM 9522 C CA . SER F 1 185 ? 17.672 -66.223 8.386 1.00 32.40 181 SER G CA 1
ATOM 9523 C C . SER F 1 185 ? 18.162 -65.036 9.224 1.00 31.26 181 SER G C 1
ATOM 9524 O O . SER F 1 185 ? 19.268 -65.072 9.752 1.00 30.60 181 SER G O 1
ATOM 9527 N N . PRO F 1 186 ? 17.346 -63.963 9.326 1.00 29.89 182 PRO G N 1
ATOM 9528 C CA . PRO F 1 186 ? 16.089 -63.774 8.569 1.00 29.54 182 PRO G CA 1
ATOM 9529 C C . PRO F 1 186 ? 16.390 -63.399 7.150 1.00 30.52 182 PRO G C 1
ATOM 9530 O O . PRO F 1 186 ? 17.542 -63.122 6.829 1.00 30.10 182 PRO G O 1
ATOM 9534 N N . ARG F 1 187 ? 15.391 -63.460 6.282 1.00 32.89 183 ARG G N 1
ATOM 9535 C CA . ARG F 1 187 ? 15.586 -62.985 4.892 1.00 35.17 183 ARG G CA 1
ATOM 9536 C C . ARG F 1 187 ? 15.660 -61.447 4.816 1.00 34.14 183 ARG G C 1
ATOM 9537 O O . ARG F 1 187 ? 16.359 -60.894 3.951 1.00 33.91 183 ARG G O 1
ATOM 9545 N N . PHE F 1 188 ? 14.962 -60.781 5.743 1.00 33.00 184 PHE G N 1
ATOM 9546 C CA . PHE F 1 188 ? 14.949 -59.322 5.848 1.00 31.97 184 PHE G CA 1
ATOM 9547 C C . PHE F 1 188 ? 15.014 -58.932 7.312 1.00 32.00 184 PHE G C 1
ATOM 9548 O O . PHE F 1 188 ? 14.374 -59.555 8.145 1.00 30.61 184 PHE G O 1
ATOM 9556 N N . ASN F 1 189 ? 15.705 -57.829 7.594 1.00 32.94 185 ASN G N 1
ATOM 9557 C CA . ASN F 1 189 ? 16.003 -57.384 8.954 1.00 33.17 185 ASN G CA 1
ATOM 9558 C C . ASN F 1 189 ? 14.794 -56.926 9.767 1.00 30.99 185 ASN G C 1
ATOM 9559 O O . ASN F 1 189 ? 14.859 -56.868 10.986 1.00 31.05 185 ASN G O 1
ATOM 9564 N N . TRP F 1 190 ? 13.703 -56.576 9.110 1.00 27.49 186 TRP G N 1
ATOM 9565 C CA . TRP F 1 190 ? 12.480 -56.213 9.839 1.00 24.47 186 TRP G CA 1
ATOM 9566 C C . TRP F 1 190 ? 11.710 -57.380 10.419 1.00 22.28 186 TRP G C 1
ATOM 9567 O O . TRP F 1 190 ? 10.886 -57.193 11.293 1.00 21.46 186 TRP G O 1
ATOM 9578 N N . GLU F 1 191 ? 11.975 -58.594 9.965 1.00 20.84 187 GLU G N 1
ATOM 9579 C CA . GLU F 1 191 ? 11.115 -59.758 10.334 1.00 19.78 187 GLU G CA 1
ATOM 9580 C C . GLU F 1 191 ? 11.059 -60.118 11.800 1.00 18.57 187 GLU G C 1
ATOM 9581 O O . GLU F 1 191 ? 9.981 -60.408 12.332 1.00 16.42 187 GLU G O 1
ATOM 9587 N N . CYS F 1 192 ? 12.225 -60.140 12.450 1.00 18.14 188 CYS G N 1
ATOM 9588 C CA . CYS F 1 192 ? 12.306 -60.597 13.848 1.00 19.01 188 CYS G CA 1
ATOM 9589 C C . CYS F 1 192 ? 11.463 -59.747 14.780 1.00 19.41 188 CYS G C 1
ATOM 9590 O O . CYS F 1 192 ? 10.859 -60.272 15.706 1.00 18.72 188 CYS G O 1
ATOM 9593 N N . LYS F 1 193 ? 11.437 -58.439 14.544 1.00 20.28 189 LYS G N 1
ATOM 9594 C CA . LYS F 1 193 ? 10.630 -57.527 15.364 1.00 22.17 189 LYS G CA 1
ATOM 9595 C C . LYS F 1 193 ? 9.187 -58.000 15.603 1.00 24.08 189 LYS G C 1
ATOM 9596 O O . LYS F 1 193 ? 8.670 -57.819 16.662 1.00 24.74 189 LYS G O 1
ATOM 9598 N N . TYR F 1 194 ? 8.571 -58.586 14.590 1.00 26.43 190 TYR G N 1
ATOM 9599 C CA . TYR F 1 194 ? 7.182 -59.051 14.593 1.00 29.83 190 TYR G CA 1
ATOM 9600 C C . TYR F 1 194 ? 6.982 -60.565 14.855 1.00 29.38 190 TYR G C 1
ATOM 9601 O O . TYR F 1 194 ? 5.884 -60.974 15.213 1.00 30.49 190 TYR G O 1
ATOM 9610 N N . CYS F 1 195 ? 8.030 -61.367 14.625 1.00 28.10 191 CYS G N 1
ATOM 9611 C CA . CYS F 1 195 ? 7.979 -62.834 14.656 1.00 25.86 191 CYS G CA 1
ATOM 9612 C C . CYS F 1 195 ? 7.666 -63.385 16.017 1.00 25.72 191 CYS G C 1
ATOM 9613 O O . CYS F 1 195 ? 8.315 -63.038 17.006 1.00 25.36 191 CYS G O 1
ATOM 9616 N N . ILE F 1 196 ? 6.716 -64.306 16.061 1.00 26.09 192 ILE G N 1
ATOM 9617 C CA . ILE F 1 196 ? 6.270 -64.877 17.331 1.00 26.22 192 ILE G CA 1
ATOM 9618 C C . ILE F 1 196 ? 7.250 -65.928 17.882 1.00 25.23 192 ILE G C 1
ATOM 9619 O O . ILE F 1 196 ? 7.056 -66.403 19.022 1.00 24.43 192 ILE G O 1
ATOM 9624 N N . PHE F 1 197 ? 8.296 -66.234 17.105 1.00 23.90 193 PHE G N 1
ATOM 9625 C CA . PHE F 1 197 ? 9.277 -67.281 17.451 1.00 24.09 193 PHE G CA 1
ATOM 9626 C C . PHE F 1 197 ? 10.590 -66.718 17.981 1.00 23.98 193 PHE G C 1
ATOM 9627 O O . PHE F 1 197 ? 11.558 -67.461 18.300 1.00 22.84 193 PHE G O 1
ATOM 9635 N N . SER F 1 198 ? 10.616 -65.396 18.090 1.00 23.60 194 SER G N 1
ATOM 9636 C CA . SER F 1 198 ? 11.820 -64.691 18.427 1.00 22.06 194 SER G CA 1
ATOM 9637 C C . SER F 1 198 ? 12.208 -65.054 19.840 1.00 21.86 194 SER G C 1
ATOM 9638 O O . SER F 1 198 ? 13.368 -65.027 20.154 1.00 21.64 194 SER G O 1
ATOM 9641 N N . VAL F 1 199 ? 11.233 -65.318 20.690 1.00 22.67 195 VAL G N 1
ATOM 9642 C CA . VAL F 1 199 ? 11.459 -65.754 22.051 1.00 24.21 195 VAL G CA 1
ATOM 9643 C C . VAL F 1 199 ? 12.175 -67.118 22.157 1.00 25.28 195 VAL G C 1
ATOM 9644 O O . VAL F 1 199 ? 12.733 -67.452 23.197 1.00 25.78 195 VAL G O 1
ATOM 9648 N N . ILE F 1 200 ? 12.156 -67.933 21.104 1.00 25.35 196 ILE G N 1
ATOM 9649 C CA . ILE F 1 200 ? 12.969 -69.139 21.125 1.00 23.89 196 ILE G CA 1
ATOM 9650 C C . ILE F 1 200 ? 13.980 -69.196 20.007 1.00 22.42 196 ILE G C 1
ATOM 9651 O O . ILE F 1 200 ? 14.700 -70.156 19.942 1.00 22.68 196 ILE G O 1
ATOM 9656 N N . CYS F 1 201 ? 14.100 -68.188 19.165 1.00 20.26 197 CYS G N 1
ATOM 9657 C CA . CYS F 1 201 ? 14.975 -68.346 18.018 1.00 20.59 197 CYS G CA 1
ATOM 9658 C C . CYS F 1 201 ? 16.392 -67.861 18.230 1.00 20.87 197 CYS G C 1
ATOM 9659 O O . CYS F 1 201 ? 16.607 -66.754 18.658 1.00 22.29 197 CYS G O 1
ATOM 9662 N N . PRO F 1 202 ? 17.390 -68.659 17.893 1.00 21.32 198 PRO G N 1
ATOM 9663 C CA . PRO F 1 202 ? 18.741 -68.122 18.096 1.00 21.46 198 PRO G CA 1
ATOM 9664 C C . PRO F 1 202 ? 19.256 -67.168 17.048 1.00 20.86 198 PRO G C 1
ATOM 9665 O O . PRO F 1 202 ? 20.317 -66.529 17.245 1.00 21.01 198 PRO G O 1
ATOM 9669 N N . ALA F 1 203 ? 18.603 -67.114 15.902 1.00 20.34 199 ALA G N 1
ATOM 9670 C CA . ALA F 1 203 ? 19.139 -66.268 14.821 1.00 20.08 199 ALA G CA 1
ATOM 9671 C C . ALA F 1 203 ? 18.569 -64.830 14.902 1.00 19.08 199 ALA G C 1
ATOM 9672 O O . ALA F 1 203 ? 18.919 -64.027 14.079 1.00 17.74 199 ALA G O 1
ATOM 9674 N N . LYS F 1 204 ? 17.696 -64.580 15.871 1.00 19.23 200 LYS G N 1
ATOM 9675 C CA . LYS F 1 204 ? 16.976 -63.345 16.060 1.00 20.81 200 LYS G CA 1
ATOM 9676 C C . LYS F 1 204 ? 17.860 -62.128 16.031 1.00 21.99 200 LYS G C 1
ATOM 9677 O O . LYS F 1 204 ? 18.815 -62.076 16.762 1.00 21.87 200 LYS G O 1
ATOM 9683 N N . LEU F 1 205 ? 17.536 -61.134 15.208 1.00 23.07 201 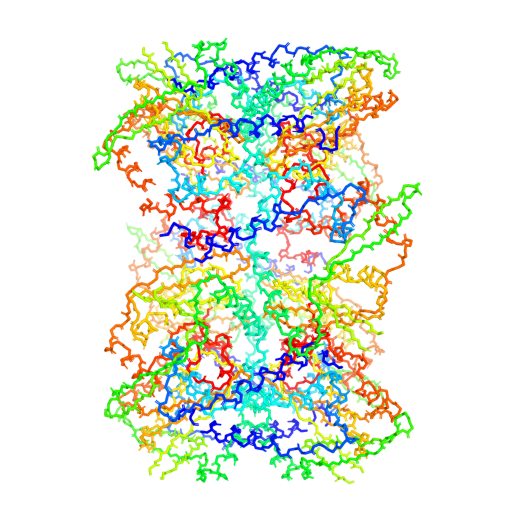LEU G N 1
ATOM 9684 C CA . LEU F 1 205 ? 18.396 -59.956 15.142 1.00 23.57 201 LEU G CA 1
ATOM 9685 C C . LEU F 1 205 ? 18.151 -59.160 16.381 1.00 24.06 201 LEU G C 1
ATOM 9686 O O . LEU F 1 205 ? 17.013 -58.975 16.788 1.00 22.74 201 LEU G O 1
ATOM 9691 N N . THR F 1 206 ? 19.245 -58.826 17.052 1.00 25.66 202 THR G N 1
ATOM 9692 C CA . THR F 1 206 ? 19.163 -57.880 18.149 1.00 27.23 202 THR G CA 1
ATOM 9693 C C . THR F 1 206 ? 20.035 -56.677 17.835 1.00 27.23 202 THR G C 1
ATOM 9694 O O . THR F 1 206 ? 19.914 -55.717 18.566 1.00 26.93 202 THR G O 1
ATOM 9698 N N . TYR G 1 1 ? 15.552 -64.733 60.579 1.00 51.16 -3 TYR H N 1
ATOM 9699 C CA . TYR G 1 1 ? 14.515 -63.663 60.590 1.00 50.84 -3 TYR H CA 1
ATOM 9700 C C . TYR G 1 1 ? 15.063 -62.221 60.420 1.00 49.88 -3 TYR H C 1
ATOM 9701 O O . TYR G 1 1 ? 14.288 -61.327 60.085 1.00 49.62 -3 TYR H O 1
ATOM 9703 N N . PHE G 1 2 ? 16.344 -61.969 60.668 1.00 47.98 -2 PHE H N 1
ATOM 9704 C CA . PHE G 1 2 ? 16.882 -60.649 60.355 1.00 47.05 -2 PHE H CA 1
ATOM 9705 C C . PHE G 1 2 ? 17.048 -60.482 58.845 1.00 46.04 -2 PHE H C 1
ATOM 9706 O O . PHE G 1 2 ? 16.491 -59.552 58.257 1.00 45.27 -2 PHE H O 1
ATOM 9714 N N . GLN G 1 3 ? 17.874 -61.352 58.255 1.00 44.93 -1 GLN H N 1
ATOM 9715 C CA . GLN G 1 3 ? 18.065 -61.416 56.806 1.00 44.43 -1 GLN H CA 1
ATOM 9716 C C . GLN G 1 3 ? 16.914 -62.174 56.150 1.00 44.47 -1 GLN H C 1
ATOM 9717 O O . GLN G 1 3 ? 16.407 -61.766 55.092 1.00 44.29 -1 GLN H O 1
ATOM 9723 N N . GLY G 1 4 ? 16.521 -63.292 56.773 1.00 44.00 0 GLY H N 1
ATOM 9724 C CA . GLY G 1 4 ? 15.487 -64.134 56.226 1.00 43.50 0 GLY H CA 1
ATOM 9725 C C . GLY G 1 4 ? 15.950 -65.566 56.172 1.00 43.21 0 GLY H C 1
ATOM 9726 O O . GLY G 1 4 ? 17.105 -65.842 55.876 1.00 42.61 0 GLY H O 1
ATOM 9735 N N . ILE G 1 6 ? 15.308 -68.270 54.156 1.00 41.14 2 ILE H N 1
ATOM 9736 C CA . ILE G 1 6 ? 15.841 -68.838 52.914 1.00 40.50 2 ILE H CA 1
ATOM 9737 C C . ILE G 1 6 ? 17.155 -68.196 52.517 1.00 40.03 2 ILE H C 1
ATOM 9738 O O . ILE G 1 6 ? 18.163 -68.881 52.306 1.00 40.04 2 ILE H O 1
ATOM 9743 N N . THR G 1 7 ? 17.168 -66.873 52.444 1.00 39.70 3 THR H N 1
ATOM 9744 C CA . THR G 1 7 ? 18.344 -66.199 51.875 1.00 39.60 3 THR H CA 1
ATOM 9745 C C . THR G 1 7 ? 19.579 -66.397 52.732 1.00 38.84 3 THR H C 1
ATOM 9746 O O . THR G 1 7 ? 20.637 -66.728 52.212 1.00 38.24 3 THR H O 1
ATOM 9750 N N . GLU G 1 8 ? 19.425 -66.238 54.041 1.00 38.59 4 GLU H N 1
ATOM 9751 C CA . GLU G 1 8 ? 20.497 -66.552 54.980 1.00 38.78 4 GLU H CA 1
ATOM 9752 C C . GLU G 1 8 ? 21.197 -67.865 54.595 1.00 37.50 4 GLU H C 1
ATOM 9753 O O . GLU G 1 8 ? 22.444 -67.957 54.594 1.00 36.19 4 GLU H O 1
ATOM 9759 N N . PHE G 1 9 ? 20.386 -68.873 54.276 1.00 36.30 5 PHE H N 1
ATOM 9760 C CA . PHE G 1 9 ? 20.921 -70.205 53.957 1.00 36.23 5 PHE H CA 1
ATOM 9761 C C . PHE G 1 9 ? 21.599 -70.206 52.605 1.00 34.23 5 PHE H C 1
ATOM 9762 O O . PHE G 1 9 ? 22.672 -70.824 52.435 1.00 33.98 5 PHE H O 1
ATOM 9770 N N . LEU G 1 10 ? 20.965 -69.550 51.638 1.00 32.12 6 LEU H N 1
ATOM 9771 C CA . LEU G 1 10 ? 21.543 -69.473 50.310 1.00 31.04 6 LEU H CA 1
ATOM 9772 C C . LEU G 1 10 ? 22.891 -68.763 50.316 1.00 30.30 6 LEU H C 1
ATOM 9773 O O . LEU G 1 10 ? 23.821 -69.170 49.604 1.00 29.35 6 LEU H O 1
ATOM 9778 N N . LEU G 1 11 ? 23.015 -67.741 51.165 1.00 30.37 7 LEU H N 1
ATOM 9779 C CA . LEU G 1 11 ? 24.242 -66.966 51.261 1.00 30.72 7 LEU H CA 1
ATOM 9780 C C . LEU G 1 11 ? 25.339 -67.756 51.957 1.00 31.69 7 LEU H C 1
ATOM 9781 O O . LEU G 1 11 ? 26.451 -67.851 51.465 1.00 31.59 7 LEU H O 1
ATOM 9786 N N . LYS G 1 12 ? 24.998 -68.356 53.090 1.00 33.33 8 LYS H N 1
ATOM 9787 C CA . LYS G 1 12 ? 25.855 -69.325 53.808 1.00 34.76 8 LYS H CA 1
ATOM 9788 C C . LYS G 1 12 ? 26.471 -70.428 52.922 1.00 33.35 8 LYS H C 1
ATOM 9789 O O . LYS G 1 12 ? 27.703 -70.628 52.920 1.00 32.92 8 LYS H O 1
ATOM 9795 N N . LYS G 1 13 ? 25.614 -71.148 52.196 1.00 31.67 9 LYS H N 1
ATOM 9796 C CA . LYS G 1 13 ? 26.074 -72.207 51.280 1.00 30.80 9 LYS H CA 1
ATOM 9797 C C . LYS G 1 13 ? 26.845 -71.639 50.100 1.00 30.23 9 LYS H C 1
ATOM 9798 O O . LYS G 1 13 ? 27.720 -72.323 49.550 1.00 30.45 9 LYS H O 1
ATOM 9800 N N . LYS G 1 14 ? 26.547 -70.398 49.676 1.00 29.10 10 LYS H N 1
ATOM 9801 C CA . LYS G 1 14 ? 27.315 -69.848 48.571 1.00 28.17 10 LYS H CA 1
ATOM 9802 C C . LYS G 1 14 ? 28.696 -69.497 49.035 1.00 28.12 10 LYS H C 1
ATOM 9803 O O . LYS G 1 14 ? 29.683 -69.740 48.331 1.00 27.13 10 LYS H O 1
ATOM 9809 N N . LEU G 1 15 ? 28.764 -68.911 50.220 1.00 29.23 11 LEU H N 1
ATOM 9810 C CA . LEU G 1 15 ? 30.049 -68.606 50.849 1.00 30.97 11 LEU H CA 1
ATOM 9811 C C . LEU G 1 15 ? 30.958 -69.884 50.951 1.00 33.17 11 LEU H C 1
ATOM 9812 O O . LEU G 1 15 ? 32.120 -69.898 50.488 1.00 33.33 11 LEU H O 1
ATOM 9817 N N . GLU G 1 16 ? 30.407 -70.965 51.504 1.00 35.45 12 GLU H N 1
ATOM 9818 C CA . GLU G 1 16 ? 31.172 -72.226 51.652 1.00 37.60 12 GLU H CA 1
ATOM 9819 C C . GLU G 1 16 ? 31.674 -72.726 50.330 1.00 37.61 12 GLU H C 1
ATOM 9820 O O . GLU G 1 16 ? 32.816 -73.095 50.237 1.00 36.76 12 GLU H O 1
ATOM 9826 N N . GLU G 1 17 ? 30.803 -72.785 49.316 1.00 38.63 13 GLU H N 1
ATOM 9827 C CA . GLU G 1 17 ? 31.247 -73.205 47.979 1.00 39.59 13 GLU H CA 1
ATOM 9828 C C . GLU G 1 17 ? 32.440 -72.373 47.535 1.00 38.85 13 GLU H C 1
ATOM 9829 O O . GLU G 1 17 ? 33.392 -72.917 46.990 1.00 38.41 13 GLU H O 1
ATOM 9835 N N . HIS G 1 18 ? 32.415 -71.063 47.819 1.00 38.65 14 HIS H N 1
ATOM 9836 C CA . HIS G 1 18 ? 33.515 -70.165 47.440 1.00 38.40 14 HIS H CA 1
ATOM 9837 C C . HIS G 1 18 ? 34.847 -70.557 48.085 1.00 38.86 14 HIS H C 1
ATOM 9838 O O . HIS G 1 18 ? 35.880 -70.701 47.413 1.00 37.55 14 HIS H O 1
ATOM 9845 N N . LEU G 1 19 ? 34.796 -70.714 49.404 1.00 40.73 15 LEU H N 1
ATOM 9846 C CA . LEU G 1 19 ? 35.938 -71.167 50.195 1.00 43.07 15 LEU H CA 1
ATOM 9847 C C . LEU G 1 19 ? 36.338 -72.663 49.962 1.00 46.96 15 LEU H C 1
ATOM 9848 O O . LEU G 1 19 ? 37.408 -73.112 50.401 1.00 46.96 15 LEU H O 1
ATOM 9853 N N . SER G 1 20 ? 35.475 -73.408 49.269 1.00 51.91 16 SER H N 1
ATOM 9854 C CA . SER G 1 20 ? 35.669 -74.845 48.967 1.00 55.92 16 SER H CA 1
ATOM 9855 C C . SER G 1 20 ? 36.714 -75.133 47.895 1.00 58.17 16 SER H C 1
ATOM 9856 O O . SER G 1 20 ? 37.153 -76.271 47.760 1.00 58.61 16 SER H O 1
ATOM 9859 N N . HIS G 1 21 ? 37.054 -74.139 47.091 1.00 60.29 17 HIS H N 1
ATOM 9860 C CA . HIS G 1 21 ? 38.005 -74.348 46.007 1.00 61.88 17 HIS H CA 1
ATOM 9861 C C . HIS G 1 21 ? 39.195 -73.475 46.284 1.00 60.02 17 HIS H C 1
ATOM 9862 O O . HIS G 1 21 ? 39.031 -72.288 46.608 1.00 60.64 17 HIS H O 1
ATOM 9869 N N . VAL G 1 22 ? 40.386 -74.073 46.221 1.00 56.98 18 VAL H N 1
ATOM 9870 C CA . VAL G 1 22 ? 41.624 -73.308 46.251 1.00 53.85 18 VAL H CA 1
ATOM 9871 C C . VAL G 1 22 ? 42.403 -73.738 45.026 1.00 51.70 18 VAL H C 1
ATOM 9872 O O . VAL G 1 22 ? 42.345 -74.910 44.582 1.00 51.13 18 VAL H O 1
ATOM 9876 N N . LYS G 1 23 ? 43.085 -72.768 44.447 1.00 49.38 19 LYS H N 1
ATOM 9877 C CA . LYS G 1 23 ? 43.637 -72.923 43.117 1.00 48.18 19 LYS H CA 1
ATOM 9878 C C . LYS G 1 23 ? 45.028 -73.540 43.220 1.00 47.10 19 LYS H C 1
ATOM 9879 O O . LYS G 1 23 ? 45.791 -73.220 44.129 1.00 47.71 19 LYS H O 1
ATOM 9881 N N . GLU G 1 24 ? 45.343 -74.419 42.278 1.00 46.07 20 GLU H N 1
ATOM 9882 C CA . GLU G 1 24 ? 46.632 -75.086 42.227 1.00 45.95 20 GLU H CA 1
ATOM 9883 C C . GLU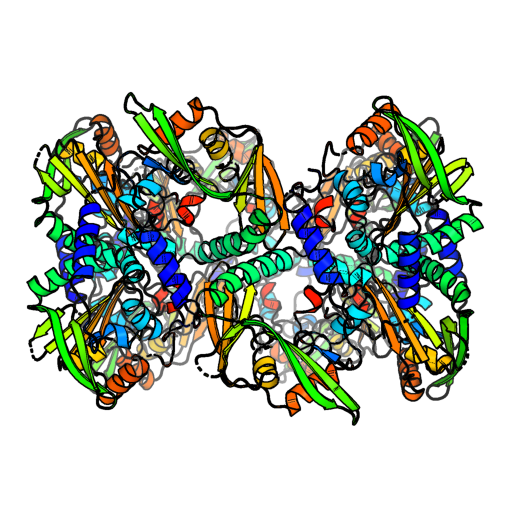 G 1 24 ? 47.693 -74.174 41.641 1.00 46.35 20 GLU H C 1
ATOM 9884 O O . GLU G 1 24 ? 47.397 -73.291 40.860 1.00 46.52 20 GLU H O 1
ATOM 9890 N N . GLU G 1 25 ? 48.930 -74.406 42.039 1.00 47.63 21 GLU H N 1
ATOM 9891 C CA . GLU G 1 25 ? 50.090 -73.743 41.454 1.00 49.15 21 GLU H CA 1
ATOM 9892 C C . GLU G 1 25 ? 50.342 -74.293 40.057 1.00 48.81 21 GLU H C 1
ATOM 9893 O O . GLU G 1 25 ? 50.093 -75.473 39.763 1.00 48.39 21 GLU H O 1
ATOM 9899 N N . ASN G 1 26 ? 50.885 -73.425 39.214 1.00 48.18 22 ASN H N 1
ATOM 9900 C CA . ASN G 1 26 ? 51.112 -73.705 37.797 1.00 47.11 22 ASN H CA 1
ATOM 9901 C C . ASN G 1 26 ? 49.868 -74.178 37.043 1.00 43.89 22 ASN H C 1
ATOM 9902 O O . ASN G 1 26 ? 49.962 -74.840 36.006 1.00 42.62 22 ASN H O 1
ATOM 9907 N N . THR G 1 27 ? 48.712 -73.790 37.580 1.00 40.21 23 THR H N 1
ATOM 9908 C CA . THR G 1 27 ? 47.440 -74.155 37.028 1.00 38.21 23 THR H CA 1
ATOM 9909 C C . THR G 1 27 ? 46.610 -72.921 36.643 1.00 35.81 23 THR H C 1
ATOM 9910 O O . THR G 1 27 ? 46.440 -71.981 37.431 1.00 34.19 23 THR H O 1
ATOM 9914 N N . ILE G 1 28 ? 46.136 -72.940 35.404 1.00 33.80 24 ILE H N 1
ATOM 9915 C CA . ILE G 1 28 ? 45.212 -71.925 34.898 1.00 32.85 24 ILE H CA 1
ATOM 9916 C C . ILE G 1 28 ? 43.882 -72.576 34.573 1.00 31.86 24 ILE H C 1
ATOM 9917 O O . ILE G 1 28 ? 43.847 -73.522 33.841 1.00 30.69 24 ILE H O 1
ATOM 9922 N N . TYR G 1 29 ? 42.786 -72.029 35.049 1.00 31.45 25 TYR H N 1
ATOM 9923 C CA . TYR G 1 29 ? 41.490 -72.567 34.749 1.00 31.76 25 TYR H CA 1
ATOM 9924 C C . TYR G 1 29 ? 40.994 -71.945 33.450 1.00 29.94 25 TYR H C 1
ATOM 9925 O O . TYR G 1 29 ? 41.532 -70.938 32.996 1.00 29.13 25 TYR H O 1
ATOM 9934 N N . VAL G 1 30 ? 40.024 -72.587 32.812 1.00 28.42 26 VAL H N 1
ATOM 9935 C CA . VAL G 1 30 ? 39.545 -72.128 31.504 1.00 26.77 26 VAL H CA 1
ATOM 9936 C C . VAL G 1 30 ? 38.818 -70.818 31.686 1.00 25.93 26 VAL H C 1
ATOM 9937 O O . VAL G 1 30 ? 39.012 -69.901 30.915 1.00 25.27 26 VAL H O 1
ATOM 9941 N N . THR G 1 31 ? 38.020 -70.747 32.752 1.00 25.38 27 THR H N 1
ATOM 9942 C CA . THR G 1 31 ? 37.265 -69.591 33.049 1.00 25.96 27 THR H CA 1
ATOM 9943 C C . THR G 1 31 ? 38.216 -68.403 33.127 1.00 27.43 27 THR H C 1
ATOM 9944 O O . THR G 1 31 ? 37.815 -67.280 32.885 1.00 29.52 27 THR H O 1
ATOM 9948 N N . ASP G 1 32 ? 39.471 -68.634 33.454 1.00 27.92 28 ASP H N 1
ATOM 9949 C CA . ASP G 1 32 ? 40.402 -67.554 33.572 1.00 28.00 28 ASP H CA 1
ATOM 9950 C C . ASP G 1 32 ? 41.102 -67.251 32.263 1.00 26.94 28 ASP H C 1
ATOM 9951 O O . ASP G 1 32 ? 41.511 -66.132 32.057 1.00 28.02 28 ASP H O 1
ATOM 9956 N N . LEU G 1 33 ? 41.247 -68.190 31.350 1.00 25.07 29 LEU H N 1
ATOM 9957 C CA . LEU G 1 33 ? 41.790 -67.810 30.027 1.00 23.93 29 LEU H CA 1
ATOM 9958 C C . LEU G 1 33 ? 40.886 -66.797 29.310 1.00 23.84 29 LEU H C 1
ATOM 9959 O O . LEU G 1 33 ? 41.324 -66.189 28.343 1.00 23.87 29 LEU H O 1
ATOM 9964 N N . VAL G 1 34 ? 39.620 -66.662 29.725 1.00 23.56 30 VAL H N 1
ATOM 9965 C CA . VAL G 1 34 ? 38.696 -65.743 29.043 1.00 24.14 30 VAL H CA 1
ATOM 9966 C C . VAL G 1 34 ? 38.355 -64.433 29.793 1.00 24.43 30 VAL H C 1
ATOM 9967 O O . VAL G 1 34 ? 37.445 -63.711 29.416 1.00 23.94 30 VAL H O 1
ATOM 9971 N N . ARG G 1 35 ? 39.089 -64.161 30.857 1.00 24.75 31 ARG H N 1
ATOM 9972 C CA . ARG G 1 35 ? 38.889 -63.018 31.682 1.00 24.72 31 ARG H CA 1
ATOM 9973 C C . ARG G 1 35 ? 40.179 -62.273 31.782 1.00 24.42 31 ARG H C 1
ATOM 9974 O O . ARG G 1 35 ? 41.230 -62.760 31.381 1.00 23.61 31 ARG H O 1
ATOM 9982 N N . CYS G 1 36 ? 40.068 -61.049 32.287 1.00 24.57 32 CYS H N 1
ATOM 9983 C CA . CYS G 1 36 ? 41.213 -60.141 32.428 1.00 23.08 32 CYS H CA 1
ATOM 9984 C C . CYS G 1 36 ? 42.340 -60.763 33.281 1.00 21.79 32 CYS H C 1
ATOM 9985 O O . CYS G 1 36 ? 42.126 -61.161 34.429 1.00 21.45 32 CYS H O 1
ATOM 9988 N N . PRO G 1 37 ? 43.543 -60.826 32.740 1.00 20.79 33 PRO H N 1
ATOM 9989 C CA . PRO G 1 37 ? 44.681 -61.306 33.527 1.00 20.84 33 PRO H CA 1
ATOM 9990 C C . PRO G 1 37 ? 44.885 -60.626 34.873 1.00 21.51 33 PRO H C 1
ATOM 9991 O O . PRO G 1 37 ? 45.176 -61.304 35.854 1.00 22.05 33 PRO H O 1
ATOM 9995 N N . ARG G 1 38 ? 44.746 -59.299 34.961 1.00 21.60 34 ARG H N 1
ATOM 9996 C CA . ARG G 1 38 ? 44.954 -58.663 36.259 1.00 21.36 34 ARG H CA 1
ATOM 9997 C C . ARG G 1 38 ? 43.847 -59.038 37.201 1.00 21.48 34 ARG H C 1
ATOM 9998 O O . ARG G 1 38 ? 44.064 -59.191 38.373 1.00 21.86 34 ARG H O 1
ATOM 10006 N N . ARG G 1 39 ? 42.645 -59.162 36.702 1.00 21.46 35 ARG H N 1
ATOM 10007 C CA . ARG G 1 39 ? 41.565 -59.525 37.562 1.00 22.58 35 ARG H CA 1
ATOM 10008 C C . ARG G 1 39 ? 41.807 -60.928 38.211 1.00 22.08 35 ARG H C 1
ATOM 10009 O O . ARG G 1 39 ? 41.514 -61.164 39.390 1.00 20.84 35 ARG H O 1
ATOM 10017 N N . VAL G 1 40 ? 42.365 -61.837 37.425 1.00 21.61 36 VAL H N 1
ATOM 10018 C CA . VAL G 1 40 ? 42.583 -63.242 37.880 1.00 21.66 36 VAL H CA 1
ATOM 10019 C C . VAL G 1 40 ? 43.664 -63.194 38.982 1.00 22.05 36 VAL H C 1
ATOM 10020 O O . VAL G 1 40 ? 43.492 -63.750 40.053 1.00 20.82 36 VAL H O 1
ATOM 10024 N N . ARG G 1 41 ? 44.723 -62.436 38.736 1.00 22.88 37 ARG H N 1
ATOM 10025 C CA . ARG G 1 41 ? 45.710 -62.257 39.772 1.00 24.70 37 ARG H CA 1
ATOM 10026 C C . ARG G 1 41 ? 45.133 -61.553 41.002 1.00 24.74 37 ARG H C 1
ATOM 10027 O O . ARG G 1 41 ? 45.430 -61.946 42.129 1.00 26.57 37 ARG H O 1
ATOM 10035 N N . TYR G 1 42 ? 44.269 -60.569 40.806 1.00 24.16 38 TYR H N 1
ATOM 10036 C CA . TYR G 1 42 ? 43.696 -59.854 41.932 1.00 24.43 38 TYR H CA 1
ATOM 10037 C C . TYR G 1 42 ? 42.915 -60.804 42.818 1.00 24.87 38 TYR H C 1
ATOM 10038 O O . TYR G 1 42 ? 42.806 -60.615 44.033 1.00 23.51 38 TYR H O 1
ATOM 10047 N N . GLU G 1 43 ? 42.334 -61.812 42.187 1.00 27.01 39 GLU H N 1
ATOM 10048 C CA . GLU G 1 43 ? 41.502 -62.766 42.916 1.00 28.03 39 GLU H CA 1
ATOM 10049 C C . GLU G 1 43 ? 42.316 -63.655 43.903 1.00 29.02 39 GLU H C 1
ATOM 10050 O O . GLU G 1 43 ? 41.814 -63.972 44.966 1.00 28.59 39 GLU H O 1
ATOM 10056 N N . SER G 1 44 ? 43.557 -63.999 43.561 1.00 30.65 40 SER H N 1
ATOM 10057 C CA . SER G 1 44 ? 44.520 -64.576 44.519 1.00 32.29 40 SER H CA 1
ATOM 10058 C C . SER G 1 44 ? 45.083 -63.564 45.527 1.00 33.37 40 SER H C 1
ATOM 10059 O O . SER G 1 44 ? 45.139 -63.855 46.738 1.00 33.85 40 SER H O 1
ATOM 10062 N N . GLU G 1 45 ? 45.518 -62.394 45.065 1.00 33.56 41 GLU H N 1
ATOM 10063 C CA . GLU G 1 45 ? 46.142 -61.455 45.999 1.00 34.32 41 GLU H CA 1
ATOM 10064 C C . GLU G 1 45 ? 45.207 -60.879 47.058 1.00 33.08 41 GLU H C 1
ATOM 10065 O O . GLU G 1 45 ? 45.670 -60.523 48.132 1.00 32.57 41 GLU H O 1
ATOM 10071 N N . TYR G 1 46 ? 43.910 -60.778 46.762 1.00 32.13 42 TYR H N 1
ATOM 10072 C CA . TYR G 1 46 ? 42.983 -60.001 47.590 1.00 31.73 42 TYR H CA 1
ATOM 10073 C C . TYR G 1 46 ? 41.737 -60.816 47.827 1.00 32.01 42 TYR H C 1
ATOM 10074 O O . TYR G 1 46 ? 40.608 -60.376 47.573 1.00 31.38 42 TYR H O 1
ATOM 10083 N N . LYS G 1 47 ? 41.939 -62.001 48.365 1.00 32.60 43 LYS H N 1
ATOM 10084 C CA . LYS G 1 47 ? 40.832 -62.948 48.525 1.00 33.43 43 LYS H CA 1
ATOM 10085 C C . LYS G 1 47 ? 39.758 -62.388 49.436 1.00 33.36 43 LYS H C 1
ATOM 10086 O O . LYS G 1 47 ? 38.588 -62.724 49.285 1.00 33.33 43 LYS H O 1
ATOM 10092 N N . GLU G 1 48 ? 40.144 -61.584 50.409 1.00 33.83 44 GLU H N 1
ATOM 10093 C CA . GLU G 1 48 ? 39.146 -61.038 51.317 1.00 35.41 44 GLU H CA 1
ATOM 10094 C C . GLU G 1 48 ? 38.208 -60.141 50.487 1.00 35.43 44 GLU H C 1
ATOM 10095 O O . GLU G 1 48 ? 36.978 -60.181 50.657 1.00 35.85 44 GLU H O 1
ATOM 10101 N N . LEU G 1 49 ? 38.775 -59.336 49.579 1.00 34.68 45 LEU H N 1
ATOM 10102 C CA . LEU G 1 49 ? 37.931 -58.502 48.716 1.00 33.44 45 LEU H CA 1
ATOM 10103 C C . LEU G 1 49 ? 37.217 -59.417 47.719 1.00 32.05 45 LEU H C 1
ATOM 10104 O O . LEU G 1 49 ? 35.998 -59.360 47.601 1.00 31.32 45 LEU H O 1
ATOM 10109 N N . ALA G 1 50 ? 37.951 -60.304 47.056 1.00 30.97 46 ALA H N 1
ATOM 10110 C CA . ALA G 1 50 ? 37.308 -61.220 46.068 1.00 29.90 46 ALA H CA 1
ATOM 10111 C C . ALA G 1 50 ? 36.033 -61.855 46.624 1.00 29.09 46 ALA H C 1
ATOM 10112 O O . ALA G 1 50 ? 35.116 -62.081 45.880 1.00 29.68 46 ALA H O 1
ATOM 10114 N N . ILE G 1 51 ? 35.936 -62.056 47.937 1.00 28.69 47 ILE H N 1
ATOM 10115 C CA . ILE G 1 51 ? 34.748 -62.686 48.543 1.00 28.83 47 ILE H CA 1
ATOM 10116 C C . ILE G 1 51 ? 33.406 -61.923 48.354 1.00 29.01 47 ILE H C 1
ATOM 10117 O O . ILE G 1 51 ? 32.334 -62.519 48.304 1.00 29.32 47 ILE H O 1
ATOM 10122 N N . SER G 1 52 ? 33.433 -60.616 48.249 1.00 28.89 48 SER H N 1
ATOM 10123 C CA . SER G 1 52 ? 32.199 -59.921 47.913 1.00 29.20 48 SER H CA 1
ATOM 10124 C C . SER G 1 52 ? 31.519 -60.491 46.633 1.00 29.44 48 SER H C 1
ATOM 10125 O O . SER G 1 52 ? 30.308 -60.361 46.485 1.00 29.33 48 SER H O 1
ATOM 10128 N N . GLN G 1 53 ? 32.269 -61.093 45.707 1.00 28.87 49 GLN H N 1
ATOM 10129 C CA . GLN G 1 53 ? 31.612 -61.654 44.525 1.00 29.85 49 GLN H CA 1
ATOM 10130 C C . GLN G 1 53 ? 30.546 -62.694 44.919 1.00 29.01 49 GLN H C 1
ATOM 10131 O O . GLN G 1 53 ? 29.665 -62.991 44.162 1.00 29.22 49 GLN H O 1
ATOM 10137 N N . VAL G 1 54 ? 30.658 -63.270 46.101 1.00 28.49 50 VAL H N 1
ATOM 10138 C CA . VAL G 1 54 ? 29.683 -64.239 46.583 1.00 27.54 50 VAL H CA 1
ATOM 10139 C C . VAL G 1 54 ? 28.290 -63.684 46.635 1.00 26.84 50 VAL H C 1
ATOM 10140 O O . VAL G 1 54 ? 27.341 -64.432 46.396 1.00 27.27 50 VAL H O 1
ATOM 10144 N N . TYR G 1 55 ? 28.153 -62.389 46.901 1.00 26.23 51 TYR H N 1
ATOM 10145 C CA . TYR G 1 55 ? 26.836 -61.796 47.194 1.00 26.07 51 TYR H CA 1
ATOM 10146 C C . TYR G 1 55 ? 26.198 -61.095 45.975 1.00 25.64 51 TYR H C 1
ATOM 10147 O O . TYR G 1 55 ? 25.169 -60.392 46.066 1.00 26.09 51 TYR H O 1
ATOM 10156 N N . ALA G 1 56 ? 26.787 -61.338 44.820 1.00 24.58 52 ALA H N 1
ATOM 10157 C CA . ALA G 1 56 ? 26.311 -60.767 43.604 1.00 24.09 52 ALA H CA 1
ATOM 10158 C C . ALA G 1 56 ? 25.026 -61.516 43.199 1.00 23.90 52 ALA H C 1
ATOM 10159 O O . ALA G 1 56 ? 25.072 -62.675 42.814 1.00 22.86 52 ALA H O 1
ATOM 10161 N N . PRO G 1 57 ? 23.868 -60.837 43.256 1.00 24.81 53 PRO H N 1
ATOM 10162 C CA . PRO G 1 57 ? 22.584 -61.517 43.035 1.00 24.70 53 PRO H CA 1
ATOM 10163 C C . PRO G 1 57 ? 22.519 -62.155 41.656 1.00 24.10 53 PRO H C 1
ATOM 10164 O O . PRO G 1 57 ? 21.874 -63.185 41.474 1.00 21.91 53 PRO H O 1
ATOM 10168 N N . SER G 1 58 ? 23.201 -61.557 40.686 1.00 23.65 54 SER H N 1
ATOM 10169 C CA . SER G 1 58 ? 23.286 -62.235 39.425 1.00 23.83 54 SER H CA 1
ATOM 10170 C C . SER G 1 58 ? 23.942 -63.567 39.536 1.00 23.22 54 SER H C 1
ATOM 10171 O O . SER G 1 58 ? 23.525 -64.457 38.872 1.00 22.19 54 SER H O 1
ATOM 10174 N N . ALA G 1 59 ? 25.018 -63.682 40.287 1.00 23.61 55 ALA H N 1
ATOM 10175 C CA . ALA G 1 59 ? 25.648 -64.988 40.422 1.00 24.39 55 ALA H CA 1
ATOM 10176 C C . ALA G 1 59 ? 24.707 -65.947 41.175 1.00 23.76 55 ALA H C 1
ATOM 10177 O O . ALA G 1 59 ? 24.536 -67.059 40.771 1.00 24.99 55 ALA H O 1
ATOM 10179 N N . ILE G 1 60 ? 24.048 -65.491 42.217 1.00 23.38 56 ILE H N 1
ATOM 10180 C CA . ILE G 1 60 ? 23.111 -66.342 42.929 1.00 23.42 56 ILE H CA 1
ATOM 10181 C C . ILE G 1 60 ? 22.032 -66.853 42.018 1.00 23.52 56 ILE H C 1
ATOM 10182 O O . ILE G 1 60 ? 21.802 -68.038 41.939 1.00 24.82 56 ILE H O 1
ATOM 10187 N N . LEU G 1 61 ? 21.354 -65.966 41.336 1.00 24.47 57 LEU H N 1
ATOM 10188 C CA . LEU G 1 61 ? 20.366 -66.354 40.294 1.00 25.16 57 LEU H CA 1
ATOM 10189 C C . LEU G 1 61 ? 20.992 -67.307 39.315 1.00 25.47 57 LEU H C 1
ATOM 10190 O O . LEU G 1 61 ? 20.348 -68.213 38.872 1.00 26.07 57 LEU H O 1
ATOM 10195 N N . GLY G 1 62 ? 22.249 -67.077 38.976 1.00 26.25 58 GLY H N 1
ATOM 10196 C CA . GLY G 1 62 ? 22.963 -67.867 37.980 1.00 26.95 58 GLY H CA 1
ATOM 10197 C C . GLY G 1 62 ? 23.229 -69.293 38.426 1.00 28.15 58 GLY H C 1
ATOM 10198 O O . GLY G 1 62 ? 23.055 -70.219 37.631 1.00 28.30 58 GLY H O 1
ATOM 10199 N N . ASP G 1 63 ? 23.654 -69.469 39.681 1.00 28.89 59 ASP H N 1
ATOM 10200 C CA . ASP G 1 63 ? 23.927 -70.799 40.242 1.00 29.69 59 ASP H CA 1
ATOM 10201 C C . ASP G 1 63 ? 22.650 -71.627 40.342 1.00 29.29 59 ASP H C 1
ATOM 10202 O O . ASP G 1 63 ? 22.637 -72.795 39.968 1.00 29.32 59 ASP H O 1
ATOM 10207 N N . ILE G 1 64 ? 21.577 -71.006 40.834 1.00 28.61 60 ILE H N 1
ATOM 10208 C CA . ILE G 1 64 ? 20.329 -71.680 40.969 1.00 27.19 60 ILE H CA 1
ATOM 10209 C C . ILE G 1 64 ? 19.869 -72.177 39.633 1.00 28.88 60 ILE H C 1
ATOM 10210 O O . ILE G 1 64 ? 19.453 -73.344 39.523 1.00 29.86 60 ILE H O 1
ATOM 10215 N N . LEU G 1 65 ? 19.968 -71.343 38.600 1.00 29.55 61 LEU H N 1
ATOM 10216 C CA . LEU G 1 65 ? 19.514 -71.756 37.267 1.00 30.31 61 LEU H CA 1
ATOM 10217 C C . LEU G 1 65 ? 20.392 -72.807 36.656 1.00 31.21 61 LEU H C 1
ATOM 10218 O O . LEU G 1 65 ? 19.923 -73.519 35.786 1.00 31.21 61 LEU H O 1
ATOM 10223 N N . HIS G 1 66 ? 21.678 -72.846 37.015 1.00 32.51 62 HIS H N 1
ATOM 10224 C CA . HIS G 1 66 ? 22.543 -73.950 36.571 1.00 33.76 62 HIS H CA 1
ATOM 10225 C C . HIS G 1 66 ? 22.036 -75.229 37.241 1.00 34.99 62 HIS H C 1
ATOM 10226 O O . HIS G 1 66 ? 21.954 -76.274 36.608 1.00 35.26 62 HIS H O 1
ATOM 10233 N N . LEU G 1 67 ? 21.640 -75.133 38.505 1.00 36.41 63 LEU H N 1
ATOM 10234 C CA . LEU G 1 67 ? 21.201 -76.315 39.257 1.00 37.34 63 LEU H CA 1
ATOM 10235 C C . LEU G 1 67 ? 19.953 -76.929 38.592 1.00 36.42 63 LEU H C 1
ATOM 10236 O O . LEU G 1 67 ? 19.906 -78.139 38.325 1.00 36.31 63 LEU H O 1
ATOM 10241 N N . GLY G 1 68 ? 18.962 -76.082 38.312 1.00 34.88 64 GLY H N 1
ATOM 10242 C CA . GLY G 1 68 ? 17.695 -76.551 37.760 1.00 33.55 64 GLY H CA 1
ATOM 10243 C C . GLY G 1 68 ? 17.880 -77.139 36.378 1.00 32.41 64 GLY H C 1
ATOM 10244 O O . GLY G 1 68 ? 17.259 -78.103 36.027 1.00 31.31 64 GLY H O 1
ATOM 10245 N N . LEU G 1 69 ? 18.726 -76.538 35.574 1.00 33.18 65 LEU H N 1
ATOM 10246 C CA . LEU G 1 69 ? 18.799 -76.943 34.191 1.00 34.45 65 LEU H CA 1
ATOM 10247 C C . LEU G 1 69 ? 19.595 -78.213 34.214 1.00 37.97 65 LEU H C 1
ATOM 10248 O O . LEU G 1 69 ? 19.326 -79.115 33.423 1.00 38.51 65 LEU H O 1
ATOM 10253 N N . GLU G 1 70 ? 20.573 -78.280 35.121 1.00 41.90 66 GLU H N 1
ATOM 10254 C CA . GLU G 1 70 ? 21.401 -79.486 35.281 1.00 44.68 66 GLU H CA 1
ATOM 10255 C C . GLU G 1 70 ? 20.509 -80.677 35.661 1.00 44.36 66 GLU H C 1
ATOM 10256 O O . GLU G 1 70 ? 20.527 -81.707 34.996 1.00 44.26 66 GLU H O 1
ATOM 10262 N N . SER G 1 71 ? 19.678 -80.489 36.678 1.00 43.65 67 SER H N 1
ATOM 10263 C CA . SER G 1 71 ? 18.701 -81.490 37.075 1.00 42.82 67 SER H CA 1
ATOM 10264 C C . SER G 1 71 ? 17.931 -82.112 35.897 1.00 41.32 67 SER H C 1
ATOM 10265 O O . SER G 1 71 ? 17.709 -83.322 35.851 1.00 41.07 67 SER H O 1
ATOM 10268 N N . VAL G 1 72 ? 17.499 -81.267 34.965 1.00 39.49 68 VAL H N 1
ATOM 10269 C CA . VAL G 1 72 ? 16.829 -81.709 33.746 1.00 37.21 68 VAL H CA 1
ATOM 10270 C C . VAL G 1 72 ? 17.799 -82.430 32.859 1.00 35.98 68 VAL H C 1
ATOM 10271 O O . VAL G 1 72 ? 17.456 -83.401 32.222 1.00 34.68 68 VAL H O 1
ATOM 10275 N N . LEU G 1 73 ? 19.020 -81.915 32.761 1.00 35.66 69 LEU H N 1
ATOM 10276 C CA . LEU G 1 73 ? 20.008 -82.527 31.855 1.00 35.35 69 LEU H CA 1
ATOM 10277 C C . LEU G 1 73 ? 20.419 -83.945 32.300 1.00 36.23 69 LEU H C 1
ATOM 10278 O O . LEU G 1 73 ? 20.713 -84.776 31.461 1.00 35.53 69 LEU H O 1
ATOM 10283 N N . LYS G 1 74 ? 20.450 -84.215 33.599 1.00 37.89 70 LYS H N 1
ATOM 10284 C CA . LYS G 1 74 ? 21.055 -85.467 34.069 1.00 40.50 70 LYS H CA 1
ATOM 10285 C C . LYS G 1 74 ? 20.023 -86.589 34.213 1.00 41.77 70 LYS H C 1
ATOM 10286 O O . LYS G 1 74 ? 20.365 -87.755 34.085 1.00 41.60 70 LYS H O 1
ATOM 10292 N N . GLY G 1 75 ? 18.771 -86.206 34.465 1.00 44.11 71 GLY H N 1
ATOM 10293 C CA . GLY G 1 75 ? 17.644 -87.114 34.474 1.00 45.74 71 GLY H CA 1
ATOM 10294 C C . GLY G 1 75 ? 16.853 -87.235 33.179 1.00 47.24 71 GLY H C 1
ATOM 10295 O O . GLY G 1 75 ? 15.742 -87.733 33.193 1.00 47.99 71 GLY H O 1
ATOM 10296 N N . ASN G 1 76 ? 17.387 -86.775 32.062 1.00 48.69 72 ASN H N 1
ATOM 10297 C CA . ASN G 1 76 ? 16.683 -86.921 30.772 1.00 49.70 72 ASN H CA 1
ATOM 10298 C C . ASN G 1 76 ? 17.649 -87.047 29.624 1.00 49.36 72 ASN H C 1
ATOM 10299 O O . ASN G 1 76 ? 17.305 -87.592 28.592 1.00 49.48 72 ASN H O 1
ATOM 10304 N N . PHE G 1 77 ? 18.848 -86.516 29.791 1.00 48.90 73 PHE H N 1
ATOM 10305 C CA . PHE G 1 77 ? 19.913 -86.758 28.848 1.00 48.78 73 PHE H CA 1
ATOM 10306 C C . PHE G 1 77 ? 20.981 -87.654 29.421 1.00 49.43 73 PHE H C 1
ATOM 10307 O O . PHE G 1 77 ? 21.995 -87.907 28.775 1.00 48.09 73 PHE H O 1
ATOM 10315 N N . ASN G 1 78 ? 20.748 -88.144 30.632 1.00 50.91 74 ASN H N 1
ATOM 10316 C CA . ASN G 1 78 ? 21.742 -88.979 31.311 1.00 52.55 74 ASN H CA 1
ATOM 10317 C C . ASN G 1 78 ? 23.137 -88.290 31.281 1.00 50.78 74 ASN H C 1
ATOM 10318 O O . ASN G 1 78 ? 24.192 -88.902 31.060 1.00 50.50 74 ASN H O 1
ATOM 10323 N N . ALA G 1 79 ? 23.102 -86.984 31.500 1.00 47.85 75 ALA H N 1
ATOM 10324 C CA . ALA G 1 79 ? 24.283 -86.158 31.492 1.00 45.00 75 ALA H CA 1
ATOM 10325 C C . ALA G 1 79 ? 25.131 -86.380 32.749 1.00 41.78 75 ALA H C 1
ATOM 10326 O O . ALA G 1 79 ? 24.608 -86.587 33.847 1.00 40.17 75 ALA H O 1
ATOM 10328 N N . GLU G 1 80 ? 26.438 -86.296 32.569 1.00 38.61 76 GLU H N 1
ATOM 10329 C CA . GLU G 1 80 ? 27.353 -86.051 33.669 1.00 36.96 76 GLU H CA 1
ATOM 10330 C C . GLU G 1 80 ? 27.440 -84.504 33.917 1.00 33.99 76 GLU H C 1
ATOM 10331 O O . GLU G 1 80 ? 27.540 -83.733 32.964 1.00 32.82 76 GLU H O 1
ATOM 10337 N N . THR G 1 81 ? 27.345 -84.060 35.169 1.00 31.25 77 THR H N 1
ATOM 10338 C CA . THR G 1 81 ? 27.507 -82.637 35.481 1.00 30.15 77 THR H CA 1
ATOM 10339 C C . THR G 1 81 ? 28.806 -82.319 36.242 1.00 29.93 77 THR H C 1
ATOM 10340 O O . THR G 1 81 ? 29.369 -83.178 36.874 1.00 30.49 77 THR H O 1
ATOM 10344 N N . GLU G 1 82 ? 29.304 -81.093 36.086 1.00 29.68 78 GLU H N 1
ATOM 10345 C CA . GLU G 1 82 ? 30.483 -80.592 36.757 1.00 29.65 78 GLU H CA 1
ATOM 10346 C C . GLU G 1 82 ? 31.702 -81.483 36.532 1.00 27.81 78 GLU H C 1
ATOM 10347 O O . GLU G 1 82 ? 32.416 -81.816 37.445 1.00 26.55 78 GLU H O 1
ATOM 10353 N N . VAL G 1 83 ? 31.966 -81.785 35.279 1.00 26.52 79 VAL H N 1
ATOM 10354 C CA . VAL G 1 83 ? 33.014 -82.693 34.941 1.00 26.04 79 VAL H CA 1
ATOM 10355 C C . VAL G 1 83 ? 34.372 -82.025 34.882 1.00 25.99 79 VAL H C 1
ATOM 10356 O O . VAL G 1 83 ? 34.621 -81.162 34.042 1.00 25.80 79 VAL H O 1
ATOM 10360 N N . GLU G 1 84 ? 35.271 -82.476 35.749 1.00 25.73 80 GLU H N 1
ATOM 10361 C CA . GLU G 1 84 ? 36.603 -81.942 35.862 1.00 25.39 80 GLU H CA 1
ATOM 10362 C C . GLU G 1 84 ? 37.519 -82.678 34.957 1.00 23.87 80 GLU H C 1
ATOM 10363 O O . GLU G 1 84 ? 37.305 -83.837 34.693 1.00 24.77 80 GLU H O 1
ATOM 10369 N N . THR G 1 85 ? 38.522 -82.007 34.440 1.00 22.94 81 THR H N 1
ATOM 10370 C CA . THR G 1 85 ? 39.605 -82.652 33.699 1.00 23.53 81 THR H CA 1
ATOM 10371 C C . THR G 1 85 ? 40.813 -81.723 33.526 1.00 24.02 81 THR H C 1
ATOM 10372 O O . THR G 1 85 ? 40.782 -80.581 33.992 1.00 23.47 81 THR H O 1
ATOM 10376 N N . LEU G 1 86 ? 41.863 -82.189 32.844 1.00 24.75 82 LEU H N 1
ATOM 10377 C CA . LEU G 1 86 ? 43.002 -81.347 32.577 1.00 26.55 82 LEU H CA 1
ATOM 10378 C C . LEU G 1 86 ? 43.735 -81.740 31.345 1.00 28.66 82 LEU H C 1
ATOM 10379 O O . LEU G 1 86 ? 43.543 -82.820 30.869 1.00 29.88 82 LEU H O 1
ATOM 10384 N N . ARG G 1 87 ? 44.557 -80.847 30.820 1.00 32.13 83 ARG H N 1
ATOM 10385 C CA . ARG G 1 87 ? 45.525 -81.131 29.770 1.00 36.25 83 ARG H CA 1
ATOM 10386 C C . ARG G 1 87 ? 46.769 -80.422 30.184 1.00 39.63 83 ARG H C 1
ATOM 10387 O O . ARG G 1 87 ? 46.729 -79.580 31.084 1.00 39.78 83 ARG H O 1
ATOM 10395 N N . GLU G 1 88 ? 47.873 -80.752 29.518 1.00 43.95 84 GLU H N 1
ATOM 10396 C CA . GLU G 1 88 ? 49.128 -80.091 29.788 1.00 47.91 84 GLU H CA 1
ATOM 10397 C C . GLU G 1 88 ? 49.477 -79.254 28.582 1.00 49.74 84 GLU H C 1
ATOM 10398 O O . GLU G 1 88 ? 49.223 -79.646 27.433 1.00 49.37 84 GLU H O 1
ATOM 10404 N N . ILE G 1 89 ? 50.063 -78.096 28.852 1.00 51.88 85 ILE H N 1
ATOM 10405 C CA . ILE G 1 89 ? 50.589 -77.283 27.789 1.00 53.88 85 ILE H CA 1
ATOM 10406 C C . ILE G 1 89 ? 51.959 -76.781 28.174 1.00 56.66 85 ILE H C 1
ATOM 10407 O O . ILE G 1 89 ? 52.270 -76.625 29.359 1.00 55.85 85 ILE H O 1
ATOM 10412 N N . ASN G 1 90 ? 52.772 -76.550 27.152 1.00 60.53 86 ASN H N 1
ATOM 10413 C CA . ASN G 1 90 ? 54.086 -75.934 27.318 1.00 63.90 86 ASN H CA 1
ATOM 10414 C C . ASN G 1 90 ? 53.986 -74.403 27.093 1.00 64.98 86 ASN H C 1
ATOM 10415 O O . ASN G 1 90 ? 53.472 -73.961 26.055 1.00 65.25 86 ASN H O 1
ATOM 10420 N N . VAL G 1 91 ? 54.456 -73.606 28.058 1.00 65.77 87 VAL H N 1
ATOM 10421 C CA . VAL G 1 91 ? 54.535 -72.159 27.869 1.00 66.54 87 VAL H CA 1
ATOM 10422 C C . VAL G 1 91 ? 55.726 -71.500 28.606 1.00 67.57 87 VAL H C 1
ATOM 10423 O O . VAL G 1 91 ? 55.728 -71.331 29.829 1.00 67.57 87 VAL H O 1
ATOM 10427 N N . GLY G 1 92 ? 56.729 -71.114 27.824 1.00 68.53 88 GLY H N 1
ATOM 10428 C CA . GLY G 1 92 ? 57.935 -70.481 28.348 1.00 69.29 88 GLY H CA 1
ATOM 10429 C C . GLY G 1 92 ? 58.968 -71.528 28.710 1.00 69.55 88 GLY H C 1
ATOM 10430 O O . GLY G 1 92 ? 59.810 -71.303 29.594 1.00 69.79 88 GLY H O 1
ATOM 10431 N N . GLY G 1 93 ? 58.899 -72.675 28.026 1.00 69.01 89 GLY H N 1
ATOM 10432 C CA . GLY G 1 93 ? 59.688 -73.844 28.386 1.00 68.04 89 GLY H CA 1
ATOM 10433 C C . GLY G 1 93 ? 59.323 -74.398 29.752 1.00 66.54 89 GLY H C 1
ATOM 10434 O O . GLY G 1 93 ? 60.064 -75.214 30.311 1.00 66.66 89 GLY H O 1
ATOM 10435 N N . LYS G 1 94 ? 58.194 -73.944 30.302 1.00 63.96 90 LYS H N 1
ATOM 10436 C CA . LYS G 1 94 ? 57.686 -74.434 31.589 1.00 61.42 90 LYS H CA 1
ATOM 10437 C C . LYS G 1 94 ? 56.350 -75.122 31.337 1.00 57.53 90 LYS H C 1
ATOM 10438 O O . LYS G 1 94 ? 55.627 -74.766 30.389 1.00 56.80 90 LYS H O 1
ATOM 10444 N N . VAL G 1 95 ? 56.037 -76.118 32.166 1.00 52.69 91 VAL H N 1
ATOM 10445 C CA . VAL G 1 95 ? 54.805 -76.885 32.000 1.00 48.82 91 VAL H CA 1
ATOM 10446 C C . VAL G 1 95 ? 53.729 -76.325 32.924 1.00 44.90 91 VAL H C 1
ATOM 10447 O O . VAL G 1 95 ? 53.988 -76.045 34.099 1.00 43.95 91 VAL H O 1
ATOM 10451 N N . TYR G 1 96 ? 52.540 -76.121 32.344 1.00 40.49 92 TYR H N 1
ATOM 10452 C CA . TYR G 1 96 ? 51.366 -75.641 33.071 1.00 37.64 92 TYR H CA 1
ATOM 10453 C C . TYR G 1 96 ? 50.231 -76.599 32.781 1.00 34.23 92 TYR H C 1
ATOM 10454 O O . TYR G 1 96 ? 50.199 -77.234 31.733 1.00 32.63 92 TYR H O 1
ATOM 10463 N N . LYS G 1 97 ? 49.289 -76.644 33.704 1.00 30.95 93 LYS H N 1
ATOM 10464 C CA . LYS G 1 97 ? 48.092 -77.399 33.530 1.00 29.62 93 LYS H CA 1
ATOM 10465 C C . LYS G 1 97 ? 46.917 -76.434 33.253 1.00 28.65 93 LYS H C 1
ATOM 10466 O O . LYS G 1 97 ? 46.743 -75.430 33.967 1.00 29.33 93 LYS H O 1
ATOM 10468 N N . ILE G 1 98 ? 46.127 -76.709 32.213 1.00 26.05 94 ILE H N 1
ATOM 10469 C CA . ILE G 1 98 ? 44.837 -76.062 32.056 1.00 23.79 94 ILE H CA 1
ATOM 10470 C C . ILE G 1 98 ? 43.770 -76.977 32.608 1.00 22.73 94 ILE H C 1
ATOM 10471 O O . ILE G 1 98 ? 43.691 -78.145 32.247 1.00 21.74 94 ILE H O 1
ATOM 10476 N N . LYS G 1 99 ? 42.936 -76.455 33.468 1.00 21.47 95 LYS H N 1
ATOM 10477 C CA . LYS G 1 99 ? 41.943 -77.249 34.091 1.00 22.45 95 LYS H CA 1
ATOM 10478 C C . LYS G 1 99 ? 40.611 -76.650 33.772 1.00 21.93 95 LYS H C 1
ATOM 10479 O O . LYS G 1 99 ? 40.514 -75.454 33.558 1.00 21.83 95 LYS H O 1
ATOM 10485 N N . GLY G 1 100 ? 39.578 -77.475 33.775 1.00 21.51 96 GLY H N 1
ATOM 10486 C CA . GLY G 1 100 ? 38.233 -76.960 33.710 1.00 22.27 96 GLY H CA 1
ATOM 10487 C C . GLY G 1 100 ? 37.159 -77.881 34.200 1.00 22.75 96 GLY H C 1
ATOM 10488 O O . GLY G 1 100 ? 37.416 -79.049 34.398 1.00 23.69 96 GLY H O 1
ATOM 10489 N N . ARG G 1 101 ? 35.964 -77.335 34.384 1.00 23.48 97 ARG H N 1
ATOM 10490 C CA . ARG G 1 101 ? 34.788 -78.010 34.917 1.00 24.81 97 ARG H CA 1
ATOM 10491 C C . ARG G 1 101 ? 33.595 -77.744 33.972 1.00 23.84 97 ARG H C 1
ATOM 10492 O O . ARG G 1 101 ? 32.932 -76.708 34.070 1.00 24.91 97 ARG H O 1
ATOM 10500 N N . ALA G 1 102 ? 33.335 -78.657 33.037 1.00 22.44 98 ALA H N 1
ATOM 10501 C CA . ALA G 1 102 ? 32.182 -78.543 32.145 1.00 21.71 98 ALA H CA 1
ATOM 10502 C C . ALA G 1 102 ? 30.932 -78.625 32.958 1.00 21.13 98 ALA H C 1
ATOM 10503 O O . ALA G 1 102 ? 30.872 -79.438 33.849 1.00 21.61 98 ALA H O 1
ATOM 10505 N N . ASP G 1 103 ? 29.952 -77.774 32.652 1.00 20.92 99 ASP H N 1
ATOM 10506 C CA . ASP G 1 103 ? 28.668 -77.745 33.347 1.00 20.75 99 ASP H CA 1
ATOM 10507 C C . ASP G 1 103 ? 27.940 -79.064 33.146 1.00 21.14 99 ASP H C 1
ATOM 10508 O O . ASP G 1 103 ? 27.244 -79.519 34.046 1.00 21.12 99 ASP H O 1
ATOM 10513 N N . ALA G 1 104 ? 28.012 -79.607 31.934 1.00 21.39 100 ALA H N 1
ATOM 10514 C CA . ALA G 1 104 ? 27.439 -80.918 31.665 1.00 22.14 100 ALA H CA 1
ATOM 10515 C C . ALA G 1 104 ? 28.092 -81.462 30.441 1.00 23.27 100 ALA H C 1
ATOM 10516 O O . ALA G 1 104 ? 28.537 -80.684 29.613 1.00 23.13 100 ALA H O 1
ATOM 10518 N N . ILE G 1 105 ? 28.209 -82.789 30.385 1.00 25.03 101 ILE H N 1
ATOM 10519 C CA . ILE G 1 105 ? 28.580 -83.473 29.176 1.00 27.02 101 ILE H CA 1
ATOM 10520 C C . ILE G 1 105 ? 27.583 -84.591 28.840 1.00 29.41 101 ILE H C 1
ATOM 10521 O O . ILE G 1 105 ? 27.060 -85.270 29.736 1.00 29.67 101 ILE H O 1
ATOM 10526 N N . ILE G 1 106 ? 27.324 -84.766 27.549 1.00 31.77 102 ILE H N 1
ATOM 10527 C CA . ILE G 1 106 ? 26.357 -85.737 27.094 1.00 34.75 102 ILE H CA 1
ATOM 10528 C C . ILE G 1 106 ? 27.016 -86.522 25.995 1.00 38.63 102 ILE H C 1
ATOM 10529 O O . ILE G 1 106 ? 27.845 -85.941 25.257 1.00 38.42 102 ILE H O 1
ATOM 10534 N N . ARG G 1 107 ? 26.660 -87.828 25.918 1.00 43.20 103 ARG H N 1
ATOM 10535 C CA . ARG G 1 107 ? 27.127 -88.792 24.883 1.00 46.96 103 ARG H CA 1
ATOM 10536 C C . ARG G 1 107 ? 26.023 -89.084 23.810 1.00 50.70 103 ARG H C 1
ATOM 10537 O O . ARG G 1 107 ? 24.901 -88.600 23.932 1.00 49.95 103 ARG H O 1
ATOM 10539 N N . ASN G 1 108 ? 26.347 -89.926 22.808 1.00 55.49 104 ASN H N 1
ATOM 10540 C CA . ASN G 1 108 ? 25.529 -90.152 21.577 1.00 58.18 104 ASN H CA 1
ATOM 10541 C C . ASN G 1 108 ? 24.879 -91.542 21.374 1.00 59.24 104 ASN H C 1
ATOM 10542 O O . ASN G 1 108 ? 24.442 -91.905 20.247 1.00 59.98 104 ASN H O 1
ATOM 10547 N N . LYS G 1 112 ? 30.165 -90.723 21.578 1.00 45.71 108 LYS H N 1
ATOM 10548 C CA . LYS G 1 112 ? 30.804 -89.388 21.441 1.00 45.47 108 LYS H CA 1
ATOM 10549 C C . LYS G 1 112 ? 30.168 -88.223 22.278 1.00 42.43 108 LYS H C 1
ATOM 10550 O O . LYS G 1 112 ? 28.960 -88.159 22.543 1.00 40.57 108 LYS H O 1
ATOM 10556 N N . SER G 1 113 ? 31.040 -87.323 22.693 1.00 39.58 109 SER H N 1
ATOM 10557 C CA . SER G 1 113 ? 30.731 -86.388 23.750 1.00 37.80 109 SER H CA 1
ATOM 10558 C C . SER G 1 113 ? 30.337 -84.995 23.214 1.00 34.98 109 SER H C 1
ATOM 10559 O O . SER G 1 113 ? 30.892 -84.492 22.204 1.00 32.48 109 SER H O 1
ATOM 10562 N N . ILE G 1 114 ? 29.354 -84.426 23.918 1.00 31.75 110 ILE H N 1
ATOM 10563 C CA . ILE G 1 114 ? 28.827 -83.084 23.673 1.00 29.30 110 ILE H CA 1
ATOM 10564 C C . ILE G 1 114 ? 29.033 -82.262 24.937 1.00 26.85 110 ILE H C 1
ATOM 10565 O O . ILE G 1 114 ? 28.403 -82.537 25.955 1.00 26.04 110 ILE H O 1
ATOM 10570 N N . VAL G 1 115 ? 29.904 -81.254 24.865 1.00 24.22 111 VAL H N 1
ATOM 10571 C CA . VAL G 1 115 ? 30.081 -80.343 25.997 1.00 22.91 111 VAL H CA 1
ATOM 10572 C C . VAL G 1 115 ? 28.924 -79.287 26.023 1.00 22.17 111 VAL H C 1
ATOM 10573 O O . VAL G 1 115 ? 28.673 -78.600 25.030 1.00 20.03 111 VAL H O 1
ATOM 10577 N N . ILE G 1 116 ? 28.218 -79.219 27.140 1.00 21.89 112 ILE H N 1
ATOM 10578 C CA . ILE G 1 116 ? 27.198 -78.240 27.336 1.00 22.95 112 ILE H CA 1
ATOM 10579 C C . ILE G 1 116 ? 27.731 -77.113 28.239 1.00 23.83 112 ILE H C 1
ATOM 10580 O O . ILE G 1 116 ? 28.235 -77.369 29.325 1.00 23.37 112 ILE H O 1
ATOM 10585 N N . GLU G 1 117 ? 27.610 -75.854 27.798 1.00 24.79 113 GLU H N 1
ATOM 10586 C CA . GLU G 1 117 ? 27.897 -74.681 28.667 1.00 24.56 113 GLU H CA 1
ATOM 10587 C C . GLU G 1 117 ? 26.561 -73.951 28.802 1.00 23.95 113 GLU H C 1
ATOM 10588 O O . GLU G 1 117 ? 25.901 -73.671 27.807 1.00 25.65 113 GLU H O 1
ATOM 10594 N N . ILE G 1 118 ? 26.105 -73.736 30.024 1.00 22.36 114 ILE H N 1
ATOM 10595 C CA . ILE G 1 118 ? 24.879 -73.026 30.292 1.00 21.30 114 ILE H CA 1
ATOM 10596 C C . ILE G 1 118 ? 25.212 -71.537 30.615 1.00 22.20 114 ILE H C 1
ATOM 10597 O O . ILE G 1 118 ? 26.172 -71.288 31.355 1.00 21.81 114 ILE H O 1
ATOM 10602 N N . LYS G 1 119 ? 24.454 -70.566 30.055 1.00 22.02 115 LYS H N 1
ATOM 10603 C CA . LYS G 1 119 ? 24.609 -69.129 30.419 1.00 22.48 115 LYS H CA 1
ATOM 10604 C C . LYS G 1 119 ? 23.312 -68.485 30.792 1.00 23.79 115 LYS H C 1
ATOM 10605 O O . LYS G 1 119 ? 22.278 -68.835 30.283 1.00 24.54 115 LYS H O 1
ATOM 10611 N N . THR G 1 120 ? 23.374 -67.546 31.707 1.00 26.15 116 THR H N 1
ATOM 10612 C CA . THR G 1 120 ? 22.204 -66.771 32.077 1.00 29.02 116 THR H CA 1
ATOM 10613 C C . THR G 1 120 ? 22.623 -65.314 31.943 1.00 30.37 116 THR H C 1
ATOM 10614 O O . THR G 1 120 ? 23.720 -64.998 32.280 1.00 32.37 116 THR H O 1
ATOM 10618 N N . SER G 1 121 ? 21.795 -64.477 31.364 1.00 31.20 117 SER H N 1
ATOM 10619 C CA . SER G 1 121 ? 22.094 -63.075 31.126 1.00 32.22 117 SER H CA 1
ATOM 10620 C C . SER G 1 121 ? 20.794 -62.377 31.317 1.00 32.22 117 SER H C 1
ATOM 10621 O O . SER G 1 121 ? 19.706 -62.933 31.067 1.00 30.93 117 SER H O 1
ATOM 10624 N N . ARG G 1 122 ? 20.955 -61.131 31.706 1.00 32.70 118 ARG H N 1
ATOM 10625 C CA . ARG G 1 122 ? 19.908 -60.152 31.900 1.00 33.75 118 ARG H CA 1
ATOM 10626 C C . ARG G 1 122 ? 19.213 -59.861 30.587 1.00 33.13 118 ARG H C 1
ATOM 10627 O O . ARG G 1 122 ? 17.996 -59.636 30.555 1.00 32.59 118 ARG H O 1
ATOM 10635 N N . SER G 1 123 ? 20.008 -59.858 29.517 1.00 32.05 119 SER H N 1
ATOM 10636 C CA . SER G 1 123 ? 19.491 -59.508 28.234 1.00 31.34 119 SER H CA 1
ATOM 10637 C C . SER G 1 123 ? 19.925 -60.499 27.180 1.00 29.98 119 SER H C 1
ATOM 10638 O O . SER G 1 123 ? 20.969 -61.109 27.280 1.00 28.34 119 SER H O 1
ATOM 10641 N N . ASP G 1 124 ? 19.171 -60.533 26.101 1.00 28.79 120 ASP H N 1
ATOM 10642 C CA . ASP G 1 124 ? 19.472 -61.408 25.015 1.00 28.05 120 ASP H CA 1
ATOM 10643 C C . ASP G 1 124 ? 20.186 -60.699 23.898 1.00 26.66 120 ASP H C 1
ATOM 10644 O O . ASP G 1 124 ? 20.061 -61.057 22.737 1.00 26.60 120 ASP H O 1
ATOM 10649 N N . LYS G 1 125 ? 20.979 -59.708 24.240 1.00 25.45 121 LYS H N 1
ATOM 10650 C CA . LYS G 1 125 ? 21.623 -58.890 23.232 1.00 25.23 121 LYS H CA 1
ATOM 10651 C C . LYS G 1 125 ? 22.938 -59.457 22.705 1.00 23.61 121 LYS H C 1
ATOM 10652 O O . LYS G 1 125 ? 23.802 -59.810 23.494 1.00 25.41 121 LYS H O 1
ATOM 10658 N N . GLY G 1 126 ? 23.133 -59.551 21.392 1.00 22.17 122 GLY H N 1
ATOM 10659 C CA . GLY G 1 126 ? 24.432 -60.012 20.832 1.00 21.36 122 GLY H CA 1
ATOM 10660 C C . GLY G 1 126 ? 24.724 -61.527 21.011 1.00 21.13 122 GLY H C 1
ATOM 10661 O O . GLY G 1 126 ? 25.854 -61.966 20.816 1.00 21.39 122 GLY H O 1
ATOM 10662 N N . LEU G 1 127 ? 23.715 -62.334 21.330 1.00 19.79 123 LEU H N 1
ATOM 10663 C CA . LEU G 1 127 ? 23.925 -63.818 21.476 1.00 19.69 123 LEU H CA 1
ATOM 10664 C C . LEU G 1 127 ? 24.441 -64.459 20.194 1.00 19.95 123 LEU H C 1
ATOM 10665 O O . LEU G 1 127 ? 24.002 -64.168 19.123 1.00 20.23 123 LEU H O 1
ATOM 10670 N N . PRO G 1 128 ? 25.450 -65.298 20.302 1.00 20.57 124 PRO H N 1
ATOM 10671 C CA . PRO G 1 128 ? 26.153 -65.664 21.500 1.00 20.11 124 PRO H CA 1
ATOM 10672 C C . PRO G 1 128 ? 27.350 -64.750 21.688 1.00 20.63 124 PRO H C 1
ATOM 10673 O O . PRO G 1 128 ? 28.099 -64.481 20.741 1.00 20.51 124 PRO H O 1
ATOM 10677 N N . LEU G 1 129 ? 27.592 -64.345 22.918 1.00 20.98 125 LEU H N 1
ATOM 10678 C CA . LEU G 1 129 ? 28.676 -63.447 23.189 1.00 21.43 125 LEU H CA 1
ATOM 10679 C C . LEU G 1 129 ? 29.976 -64.133 22.913 1.00 22.62 125 LEU H C 1
ATOM 10680 O O . LEU G 1 129 ? 30.119 -65.315 23.144 1.00 22.88 125 LEU H O 1
ATOM 10685 N N . ILE G 1 130 ? 30.926 -63.401 22.354 1.00 24.10 126 ILE H N 1
ATOM 10686 C CA . ILE G 1 130 ? 32.149 -64.006 21.844 1.00 24.76 126 ILE H CA 1
ATOM 10687 C C . ILE G 1 130 ? 32.919 -64.700 22.971 1.00 24.44 126 ILE H C 1
ATOM 10688 O O . ILE G 1 130 ? 33.425 -65.764 22.799 1.00 25.33 126 ILE H O 1
ATOM 10693 N N . HIS G 1 131 ? 32.952 -64.129 24.154 1.00 24.61 127 HIS H N 1
ATOM 10694 C CA . HI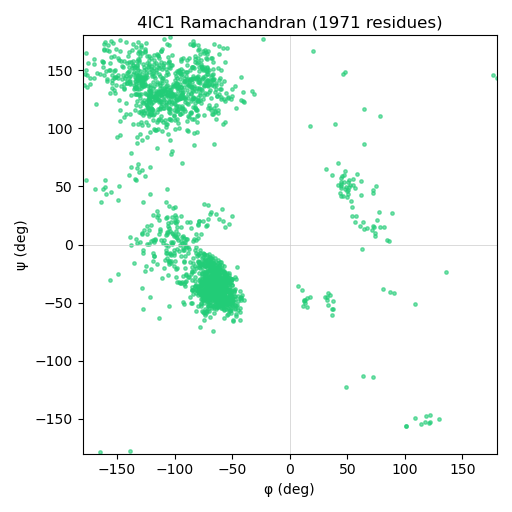S G 1 131 ? 33.779 -64.716 25.216 1.00 24.20 127 HIS H CA 1
ATOM 10695 C C . HIS G 1 131 ? 33.252 -66.073 25.675 1.00 23.48 127 HIS H C 1
ATOM 10696 O O . HIS G 1 131 ? 34.043 -66.983 25.955 1.00 23.87 127 HIS H O 1
ATOM 10703 N N . HIS G 1 132 ? 31.922 -66.183 25.713 1.00 22.24 128 HIS H N 1
ATOM 10704 C CA . HIS G 1 132 ? 31.229 -67.404 26.017 1.00 20.19 128 HIS H CA 1
ATOM 10705 C C . HIS G 1 132 ? 31.589 -68.415 25.019 1.00 20.03 128 HIS H C 1
ATOM 10706 O O . HIS G 1 132 ? 31.983 -69.509 25.375 1.00 18.79 128 HIS H O 1
ATOM 10713 N N . LYS G 1 133 ? 31.495 -68.043 23.750 1.00 20.92 129 LYS H N 1
ATOM 10714 C CA . LYS G 1 133 ? 31.796 -68.973 22.673 1.00 21.83 129 LYS H CA 1
ATOM 10715 C C . LYS G 1 133 ? 33.210 -69.393 22.884 1.00 23.25 129 LYS H C 1
ATOM 10716 O O . LYS G 1 133 ? 33.548 -70.571 22.706 1.00 23.04 129 LYS H O 1
ATOM 10730 N N . GLN G 1 135 ? 34.917 -69.686 25.627 1.00 22.85 131 GLN H N 1
ATOM 10731 C CA . GLN G 1 135 ? 35.035 -70.620 26.728 1.00 22.37 131 GLN H CA 1
ATOM 10732 C C . GLN G 1 135 ? 34.742 -72.073 26.304 1.00 22.55 131 GLN H C 1
ATOM 10733 O O . GLN G 1 135 ? 35.468 -73.026 26.657 1.00 22.03 131 GLN H O 1
ATOM 10739 N N . LEU G 1 136 ? 33.667 -72.228 25.544 1.00 22.56 132 LEU H N 1
ATOM 10740 C CA . LEU G 1 136 ? 33.241 -73.529 25.074 1.00 22.73 132 LEU H CA 1
ATOM 10741 C C . LEU G 1 136 ? 34.253 -74.106 24.089 1.00 22.65 132 LEU H C 1
ATOM 10742 O O . LEU G 1 136 ? 34.594 -75.263 24.190 1.00 24.73 132 LEU H O 1
ATOM 10747 N N . GLN G 1 137 ? 34.769 -73.323 23.172 1.00 22.17 133 GLN H N 1
ATOM 10748 C CA . GLN G 1 137 ? 35.816 -73.828 22.272 1.00 22.62 133 GLN H CA 1
ATOM 10749 C C . GLN G 1 137 ? 37.061 -74.315 22.996 1.00 22.84 133 GLN H C 1
ATOM 10750 O O . GLN G 1 137 ? 37.739 -75.238 22.532 1.00 22.07 133 GLN H O 1
ATOM 10756 N N . ILE G 1 138 ? 37.367 -73.683 24.118 1.00 22.63 134 ILE H N 1
ATOM 10757 C CA . ILE G 1 138 ? 38.489 -74.120 24.898 1.00 23.04 134 ILE H CA 1
ATOM 10758 C C . ILE G 1 138 ? 38.140 -75.483 25.553 1.00 21.85 134 ILE H C 1
ATOM 10759 O O . ILE G 1 138 ? 38.979 -76.347 25.587 1.00 22.18 134 ILE H O 1
ATOM 10764 N N . TYR G 1 139 ? 36.923 -75.646 26.060 1.00 20.54 135 TYR H N 1
ATOM 10765 C CA . TYR G 1 139 ? 36.486 -76.897 26.594 1.00 20.20 135 TYR H CA 1
ATOM 10766 C C . TYR G 1 139 ? 36.461 -77.988 25.508 1.00 20.57 135 TYR H C 1
ATOM 10767 O O . TYR G 1 139 ? 36.720 -79.139 25.792 1.00 21.21 135 TYR H O 1
ATOM 10776 N N . LEU G 1 140 ? 36.214 -77.657 24.260 1.00 20.95 136 LEU H N 1
ATOM 10777 C CA . LEU G 1 140 ? 36.220 -78.722 23.262 1.00 21.38 136 LEU H CA 1
ATOM 10778 C C . LEU G 1 140 ? 37.629 -79.280 23.101 1.00 21.44 136 LEU H C 1
ATOM 10779 O O . LEU G 1 140 ? 37.821 -80.457 22.836 1.00 20.94 136 LEU H O 1
ATOM 10784 N N . TRP G 1 141 ? 38.617 -78.420 23.215 1.00 21.21 137 TRP H N 1
ATOM 10785 C CA . TRP G 1 141 ? 39.990 -78.877 23.152 1.00 21.54 137 TRP H CA 1
ATOM 10786 C C . TRP G 1 141 ? 40.348 -79.601 24.452 1.00 22.03 137 TRP H C 1
ATOM 10787 O O . TRP G 1 141 ? 41.061 -80.598 24.422 1.00 22.85 137 TRP H O 1
ATOM 10798 N N . LEU G 1 142 ? 39.858 -79.103 25.593 1.00 22.04 138 LEU H N 1
ATOM 10799 C CA . LEU G 1 142 ? 40.248 -79.646 26.872 1.00 22.41 138 LEU H CA 1
ATOM 10800 C C . LEU G 1 142 ? 39.785 -81.126 26.952 1.00 23.69 138 LEU H C 1
ATOM 10801 O O . LEU G 1 142 ? 40.562 -82.017 27.190 1.00 24.01 138 LEU H O 1
ATOM 10806 N N . PHE G 1 143 ? 38.508 -81.349 26.701 1.00 25.77 139 PHE H N 1
ATOM 10807 C CA . PHE G 1 143 ? 37.890 -82.667 26.644 1.00 26.34 139 PHE H CA 1
ATOM 10808 C C . PHE G 1 143 ? 38.070 -83.393 25.323 1.00 27.88 139 PHE H C 1
ATOM 10809 O O . PHE G 1 143 ? 37.547 -84.483 25.149 1.00 28.54 139 PHE H O 1
ATOM 10817 N N . SER G 1 144 ? 38.820 -82.821 24.393 1.00 29.70 140 SER H N 1
ATOM 10818 C CA . SER G 1 144 ? 38.918 -83.383 23.037 1.00 31.36 140 SER H CA 1
ATOM 10819 C C . SER G 1 144 ? 37.558 -83.794 22.497 1.00 31.91 140 SER H C 1
ATOM 10820 O O . SER G 1 144 ? 37.444 -84.899 21.932 1.00 32.85 140 SER H O 1
ATOM 10823 N N . ALA G 1 145 ? 36.532 -82.970 22.722 1.00 32.30 141 ALA H N 1
ATOM 10824 C CA . ALA G 1 145 ? 35.174 -83.235 22.232 1.00 33.11 141 ALA H CA 1
ATOM 10825 C C . ALA G 1 145 ? 35.091 -82.613 20.838 1.00 35.00 141 ALA H C 1
ATOM 10826 O O . ALA G 1 145 ? 35.878 -81.690 20.513 1.00 35.18 141 ALA H O 1
ATOM 10828 N N . GLU G 1 146 ? 34.187 -83.142 19.996 1.00 36.44 142 GLU H N 1
ATOM 10829 C CA . GLU G 1 146 ? 34.057 -82.632 18.609 1.00 37.16 142 GLU H CA 1
ATOM 10830 C C . GLU G 1 146 ? 32.790 -81.830 18.412 1.00 36.09 142 GLU H C 1
ATOM 10831 O O . GLU G 1 146 ? 32.631 -81.257 17.369 1.00 36.40 142 GLU H O 1
ATOM 10833 N N . LYS G 1 147 ? 31.916 -81.816 19.419 1.00 34.58 143 LYS H N 1
ATOM 10834 C CA . LYS G 1 147 ? 30.641 -81.154 19.371 1.00 33.54 143 LYS H CA 1
ATOM 10835 C C . LYS G 1 147 ? 30.309 -80.477 20.718 1.00 32.41 143 LYS H C 1
ATOM 10836 O O . LYS G 1 147 ? 30.606 -81.029 21.796 1.00 30.61 143 LYS H O 1
ATOM 10838 N N . GLY G 1 148 ? 29.710 -79.266 20.625 1.00 30.44 144 GLY H N 1
ATOM 10839 C CA . GLY G 1 148 ? 29.426 -78.380 21.771 1.00 28.91 144 GLY H CA 1
ATOM 10840 C C . GLY G 1 148 ? 28.145 -77.555 21.668 1.00 27.61 144 GLY H C 1
ATOM 10841 O O . GLY G 1 148 ? 27.789 -77.099 20.591 1.00 26.86 144 GLY H O 1
ATOM 10842 N N . ILE G 1 149 ? 27.440 -77.381 22.788 1.00 26.33 145 ILE H N 1
ATOM 10843 C CA . ILE G 1 149 ? 26.211 -76.590 22.839 1.00 25.58 145 ILE H CA 1
ATOM 10844 C C . ILE G 1 149 ? 26.300 -75.469 23.876 1.00 25.08 145 ILE H C 1
ATOM 10845 O O . ILE G 1 149 ? 26.458 -75.734 25.083 1.00 25.62 145 ILE H O 1
ATOM 10850 N N . LEU G 1 150 ? 26.158 -74.217 23.416 1.00 23.87 146 LEU H N 1
ATOM 10851 C CA . LEU G 1 150 ? 26.014 -73.030 24.300 1.00 21.64 146 LEU H CA 1
ATOM 10852 C C . LEU G 1 150 ? 24.562 -72.694 24.478 1.00 21.55 146 LEU H C 1
ATOM 10853 O O . LEU G 1 150 ? 23.882 -72.406 23.498 1.00 22.44 146 LEU H O 1
ATOM 10858 N N . VAL G 1 151 ? 24.038 -72.722 25.680 1.00 21.40 147 VAL H N 1
ATOM 10859 C CA . VAL G 1 151 ? 22.604 -72.498 25.802 1.00 21.95 147 VAL H CA 1
ATOM 10860 C C . VAL G 1 151 ? 22.300 -71.362 26.747 1.00 23.12 147 VAL H C 1
ATOM 10861 O O . VAL G 1 151 ? 22.647 -71.429 27.903 1.00 24.67 147 VAL H O 1
ATOM 10865 N N . TYR G 1 152 ? 21.589 -70.348 26.279 1.00 23.85 148 TYR H N 1
ATOM 10866 C CA . TYR G 1 152 ? 21.247 -69.167 27.090 1.00 24.06 148 TYR H CA 1
ATOM 10867 C C . TYR G 1 152 ? 19.847 -69.220 27.693 1.00 25.31 148 TYR H C 1
ATOM 10868 O O . TYR G 1 152 ? 18.926 -69.559 27.011 1.00 25.96 148 TYR H O 1
ATOM 10877 N N . ILE G 1 153 ? 19.688 -68.871 28.959 1.00 27.11 149 ILE H N 1
ATOM 10878 C CA . ILE G 1 153 ? 18.365 -68.676 29.536 1.00 29.19 149 ILE H CA 1
ATOM 10879 C C . ILE G 1 153 ? 18.277 -67.206 29.987 1.00 30.00 149 ILE H C 1
ATOM 10880 O O . ILE G 1 153 ? 18.778 -66.829 31.051 1.00 31.67 149 ILE H O 1
ATOM 10885 N N . THR G 1 154 ? 17.640 -66.377 29.173 1.00 29.47 150 THR H N 1
ATOM 10886 C CA . THR G 1 154 ? 17.411 -64.984 29.484 1.00 28.21 150 THR H CA 1
ATOM 10887 C C . THR G 1 154 ? 15.900 -64.728 29.552 1.00 29.20 150 THR H C 1
ATOM 10888 O O . THR G 1 154 ? 15.108 -65.483 28.986 1.00 29.78 150 THR H O 1
ATOM 10892 N N . PRO G 1 155 ? 15.478 -63.656 30.225 1.00 29.87 151 PRO H N 1
ATOM 10893 C CA . PRO G 1 155 ? 14.067 -63.310 30.380 1.00 30.03 151 PRO H CA 1
ATOM 10894 C C . PRO G 1 155 ? 13.359 -62.906 29.102 1.00 29.91 151 PRO H C 1
ATOM 10895 O O . PRO G 1 155 ? 12.147 -62.802 29.102 1.00 28.67 151 PRO H O 1
ATOM 10899 N N . ASP G 1 156 ? 14.107 -62.642 28.039 1.00 30.46 152 ASP H N 1
ATOM 10900 C CA . ASP G 1 156 ? 13.496 -62.267 26.756 1.00 31.50 152 ASP H CA 1
ATOM 10901 C C . ASP G 1 156 ? 13.496 -63.400 25.778 1.00 30.75 152 ASP H C 1
ATOM 10902 O O . ASP G 1 156 ? 12.801 -63.315 24.735 1.00 31.22 152 ASP H O 1
ATOM 10907 N N . ARG G 1 157 ? 14.304 -64.418 26.072 1.00 28.83 153 ARG H N 1
ATOM 10908 C CA . ARG G 1 157 ? 14.677 -65.384 25.071 1.00 27.76 153 ARG H CA 1
ATOM 10909 C C . ARG G 1 157 ? 15.533 -66.532 25.597 1.00 28.00 153 ARG H C 1
ATOM 10910 O O . ARG G 1 157 ? 16.413 -66.356 26.498 1.00 25.64 153 ARG H O 1
ATOM 10918 N N . ILE G 1 158 ? 15.265 -67.688 24.972 1.00 28.45 154 ILE H N 1
ATOM 10919 C CA . ILE G 1 158 ? 15.982 -68.952 25.147 1.00 28.87 154 ILE H CA 1
ATOM 10920 C C . ILE G 1 158 ? 16.658 -69.245 23.836 1.00 28.90 154 ILE H C 1
ATOM 10921 O O . ILE G 1 158 ? 16.008 -69.229 22.787 1.00 29.96 154 ILE H O 1
ATOM 10926 N N . ALA G 1 159 ? 17.956 -69.462 23.850 1.00 28.00 155 ALA H N 1
ATOM 10927 C CA . ALA G 1 159 ? 18.655 -69.547 22.597 1.00 27.83 155 ALA H CA 1
ATOM 10928 C C . ALA G 1 159 ? 19.809 -70.488 22.727 1.00 28.12 155 ALA H C 1
ATOM 10929 O O . ALA G 1 159 ? 20.679 -70.293 23.568 1.00 27.74 155 ALA H O 1
ATOM 10931 N N . GLU G 1 160 ? 19.821 -71.486 21.850 1.00 28.55 156 GLU H N 1
ATOM 10932 C CA . GLU G 1 160 ? 20.781 -72.547 21.881 1.00 28.53 156 GLU H CA 1
ATOM 10933 C C . GLU G 1 160 ? 21.688 -72.459 20.664 1.00 27.40 156 GLU H C 1
ATOM 10934 O O . GLU G 1 160 ? 21.212 -72.211 19.562 1.00 25.96 156 GLU H O 1
ATOM 10940 N N . TYR G 1 161 ? 22.998 -72.613 20.873 1.00 26.76 157 TYR H N 1
ATOM 10941 C CA . TYR G 1 161 ? 23.952 -72.560 19.768 1.00 27.07 157 TYR H CA 1
ATOM 10942 C C . TYR G 1 161 ? 24.827 -73.803 19.738 1.00 29.04 157 TYR H C 1
ATOM 10943 O O . TYR G 1 161 ? 25.325 -74.237 20.760 1.00 29.71 157 TYR H O 1
ATOM 10952 N N . GLU G 1 162 ? 25.065 -74.318 18.546 1.00 31.10 158 GLU H N 1
ATOM 10953 C CA . GLU G 1 162 ? 25.973 -75.417 18.350 1.00 33.28 158 GLU H CA 1
ATOM 10954 C C . GLU G 1 162 ? 27.273 -74.846 17.974 1.00 33.91 158 GLU H C 1
ATOM 10955 O O . GLU G 1 162 ? 27.395 -74.301 16.902 1.00 33.93 158 GLU H O 1
ATOM 10961 N N . ILE G 1 163 ? 28.255 -74.969 18.841 1.00 35.33 159 ILE H N 1
ATOM 10962 C CA . ILE G 1 163 ? 29.596 -74.575 18.481 1.00 37.03 159 ILE H CA 1
ATOM 10963 C C . ILE G 1 163 ? 30.423 -75.829 18.416 1.00 39.39 159 ILE H C 1
ATOM 10964 O O . ILE G 1 163 ? 30.498 -76.544 19.414 1.00 40.19 159 ILE H O 1
ATOM 10969 N N . ASN G 1 164 ? 31.045 -76.098 17.270 1.00 41.85 160 ASN H N 1
ATOM 10970 C CA . ASN G 1 164 ? 31.743 -77.368 17.070 1.00 44.03 160 ASN H CA 1
ATOM 10971 C C . ASN G 1 164 ? 33.215 -77.246 16.685 1.00 44.90 160 ASN H C 1
ATOM 10972 O O . ASN G 1 164 ? 33.868 -78.264 16.495 1.00 45.39 160 ASN H O 1
ATOM 10977 N N . GLU G 1 165 ? 33.754 -76.038 16.565 1.00 45.19 161 GLU H N 1
ATOM 10978 C CA . GLU G 1 165 ? 35.204 -75.904 16.366 1.00 45.39 161 GLU H CA 1
ATOM 10979 C C . GLU G 1 165 ? 35.923 -75.684 17.707 1.00 43.01 161 GLU H C 1
ATOM 10980 O O . GLU G 1 165 ? 35.581 -74.776 18.463 1.00 42.55 161 GLU H O 1
ATOM 10986 N N . PRO G 1 166 ? 36.938 -76.514 18.014 1.00 40.03 162 PRO H N 1
ATOM 10987 C CA . PRO G 1 166 ? 37.744 -76.212 19.185 1.00 37.79 162 PRO H CA 1
ATOM 10988 C C . PRO G 1 166 ? 38.826 -75.242 18.804 1.00 36.63 162 PRO H C 1
ATOM 10989 O O . PRO G 1 166 ? 39.258 -75.239 17.651 1.00 35.82 162 PRO H O 1
ATOM 10993 N N . LEU G 1 167 ? 39.288 -74.449 19.766 1.00 36.40 163 LEU H N 1
ATOM 10994 C CA . LEU G 1 167 ? 40.440 -73.589 19.535 1.00 36.97 163 LEU H CA 1
ATOM 10995 C C . LEU G 1 167 ? 41.684 -74.409 19.320 1.00 39.72 163 LEU H C 1
ATOM 10996 O O . LEU G 1 167 ? 41.850 -75.457 19.908 1.00 39.87 163 LEU H O 1
ATOM 11001 N N . ASP G 1 168 ? 42.568 -73.904 18.484 1.00 43.85 164 ASP H N 1
ATOM 11002 C CA . ASP G 1 168 ? 43.844 -74.549 18.229 1.00 46.97 164 ASP H CA 1
ATOM 11003 C C . ASP G 1 168 ? 44.749 -74.279 19.406 1.00 47.00 164 ASP H C 1
ATOM 11004 O O . ASP G 1 168 ? 44.634 -73.249 20.081 1.00 47.45 164 ASP H O 1
ATOM 11009 N N . GLU G 1 169 ? 45.665 -75.211 19.619 1.00 46.75 165 GLU H N 1
ATOM 11010 C CA . GLU G 1 169 ? 46.498 -75.250 20.803 1.00 46.29 165 GLU H CA 1
ATOM 11011 C C . GLU G 1 169 ? 47.385 -74.008 20.961 1.00 44.84 165 GLU H C 1
ATOM 11012 O O . GLU G 1 169 ? 47.529 -73.487 22.063 1.00 44.42 165 GLU H O 1
ATOM 11018 N N . ALA G 1 170 ? 47.934 -73.519 19.851 1.00 43.14 166 ALA H N 1
ATOM 11019 C CA . ALA G 1 170 ? 48.720 -72.284 19.855 1.00 41.71 166 ALA H CA 1
ATOM 11020 C C . ALA G 1 170 ? 47.987 -71.142 20.532 1.00 39.62 166 ALA H C 1
ATOM 11021 O O . ALA G 1 170 ? 48.578 -70.383 21.313 1.00 39.28 166 ALA H O 1
ATOM 11023 N N . THR G 1 171 ? 46.701 -71.033 20.200 1.00 37.03 167 THR H N 1
ATOM 11024 C CA . THR G 1 171 ? 45.865 -69.922 20.637 1.00 34.84 167 THR H CA 1
ATOM 11025 C C . THR G 1 171 ? 45.668 -70.025 22.116 1.00 33.23 167 THR H C 1
ATOM 11026 O O . THR G 1 171 ? 45.658 -68.996 22.829 1.00 33.60 167 THR H O 1
ATOM 11030 N N . ILE G 1 172 ? 45.496 -71.260 22.585 1.00 30.65 168 ILE H N 1
ATOM 11031 C CA . ILE G 1 172 ? 45.350 -71.464 24.006 1.00 28.99 168 ILE H CA 1
ATOM 11032 C C . ILE G 1 172 ? 46.645 -71.073 24.703 1.00 29.15 168 ILE H C 1
ATOM 11033 O O . ILE G 1 172 ? 46.628 -70.404 25.758 1.00 27.60 168 ILE H O 1
ATOM 11038 N N . VAL G 1 173 ? 47.766 -71.432 24.083 1.00 30.07 169 VAL H N 1
ATOM 11039 C CA . VAL G 1 173 ? 49.059 -71.120 24.669 1.00 31.57 169 VAL H CA 1
ATOM 11040 C C . VAL G 1 173 ? 49.146 -69.596 24.822 1.00 34.15 169 VAL H C 1
ATOM 11041 O O . VAL G 1 173 ? 49.515 -69.075 25.884 1.00 34.38 169 VAL H O 1
ATOM 11045 N N . ARG G 1 174 ? 48.739 -68.898 23.771 1.00 36.28 170 ARG H N 1
ATOM 11046 C CA . ARG G 1 174 ? 48.800 -67.456 23.752 1.00 38.33 170 ARG H CA 1
ATOM 11047 C C . ARG G 1 174 ? 47.936 -66.881 24.879 1.00 35.55 170 ARG H C 1
ATOM 11048 O O . ARG G 1 174 ? 48.422 -66.077 25.694 1.00 35.14 170 ARG H O 1
ATOM 11056 N N . LEU G 1 175 ? 46.669 -67.293 24.932 1.00 32.23 171 LEU H N 1
ATOM 11057 C CA . LEU G 1 175 ? 45.800 -66.879 26.029 1.00 30.20 171 LEU H CA 1
ATOM 11058 C C . LEU G 1 175 ? 46.472 -67.142 27.393 1.00 29.59 171 LEU H C 1
ATOM 11059 O O . LEU G 1 175 ? 46.361 -66.348 28.333 1.00 27.15 171 LEU H O 1
ATOM 11064 N N . ALA G 1 176 ? 47.138 -68.297 27.485 1.00 29.40 172 ALA H N 1
ATOM 11065 C CA . ALA G 1 176 ? 47.877 -68.648 28.675 1.00 30.43 172 ALA H CA 1
ATOM 11066 C C . ALA G 1 176 ? 49.063 -67.693 28.980 1.00 30.87 172 ALA H C 1
ATOM 11067 O O . ALA G 1 176 ? 49.204 -67.249 30.117 1.00 29.76 172 ALA H O 1
ATOM 11069 N N . GLU G 1 177 ? 49.903 -67.416 27.989 1.00 32.64 173 GLU H N 1
ATOM 11070 C CA . GLU G 1 177 ? 50.966 -66.418 28.137 1.00 35.28 173 GLU H CA 1
ATOM 11071 C C . GLU G 1 177 ? 50.419 -65.117 28.678 1.00 34.92 173 GLU H C 1
ATOM 11072 O O . GLU G 1 177 ? 50.985 -64.572 29.611 1.00 36.01 173 GLU H O 1
ATOM 11078 N N . ASP G 1 178 ? 49.312 -64.627 28.143 1.00 33.76 174 ASP H N 1
ATOM 11079 C CA . ASP G 1 178 ? 48.762 -63.362 28.649 1.00 33.56 174 ASP H CA 1
ATOM 11080 C C . ASP G 1 178 ? 48.357 -63.479 30.072 1.00 31.83 174 ASP H C 1
ATOM 11081 O O . ASP G 1 178 ? 48.423 -62.507 30.798 1.00 31.47 174 ASP H O 1
ATOM 11086 N N . THR G 1 179 ? 47.908 -64.658 30.474 1.00 30.40 175 THR H N 1
ATOM 11087 C CA . THR G 1 179 ? 47.369 -64.822 31.809 1.00 29.81 175 THR H CA 1
ATOM 11088 C C . THR G 1 179 ? 48.522 -64.766 32.776 1.00 31.20 175 THR H C 1
ATOM 11089 O O . THR G 1 179 ? 48.416 -64.144 33.844 1.00 30.76 175 THR H O 1
ATOM 11093 N N . ILE G 1 180 ? 49.637 -65.364 32.367 1.00 32.98 176 ILE H N 1
ATOM 11094 C CA . ILE G 1 180 ? 50.787 -65.500 33.251 1.00 34.92 176 ILE H CA 1
ATOM 11095 C C . ILE G 1 180 ? 51.564 -64.209 33.320 1.00 37.17 176 ILE H C 1
ATOM 11096 O O . ILE G 1 180 ? 51.913 -63.772 34.413 1.00 38.28 176 ILE H O 1
ATOM 11109 N N . LEU G 1 182 ? 50.500 -61.195 32.575 1.00 42.68 178 LEU H N 1
ATOM 11110 C CA . LEU G 1 182 ? 49.597 -60.060 32.786 1.00 43.17 178 LEU H CA 1
ATOM 11111 C C . LEU G 1 182 ? 49.599 -59.099 31.639 1.00 45.68 178 LEU H C 1
ATOM 11112 O O . LEU G 1 182 ? 49.446 -57.902 31.846 1.00 46.51 178 LEU H O 1
ATOM 11117 N N . GLN G 1 183 ? 49.714 -59.610 30.425 1.00 48.39 179 GLN H N 1
ATOM 11118 C CA . GLN G 1 183 ? 50.068 -58.766 29.294 1.00 50.45 179 GLN H CA 1
ATOM 11119 C C . GLN G 1 183 ? 48.973 -57.753 28.798 1.00 49.12 179 GLN H C 1
ATOM 11120 O O . GLN G 1 183 ? 49.259 -56.528 28.680 1.00 50.51 179 GLN H O 1
ATOM 11126 N N . ASN G 1 184 ? 47.756 -58.216 28.507 1.00 45.61 180 ASN H N 1
ATOM 11127 C CA . ASN G 1 184 ? 46.764 -57.329 27.883 1.00 41.88 180 ASN H CA 1
ATOM 11128 C C . ASN G 1 184 ? 45.486 -57.359 28.647 1.00 36.75 180 ASN H C 1
ATOM 11129 O O . ASN G 1 184 ? 44.579 -58.187 28.425 1.00 35.08 180 ASN H O 1
ATOM 11134 N N . SER G 1 185 ? 45.454 -56.440 29.591 1.00 30.65 181 SER H N 1
ATOM 11135 C CA . SER G 1 185 ? 44.355 -56.318 30.465 1.00 27.52 181 SER H CA 1
ATOM 11136 C C . SER G 1 185 ? 43.694 -54.987 30.219 1.00 25.18 181 SER H C 1
ATOM 11137 O O . SER G 1 185 ? 44.388 -53.979 30.035 1.00 25.92 181 SER H O 1
ATOM 11140 N N . PRO G 1 186 ? 42.364 -54.962 30.208 1.00 22.26 182 PRO H N 1
ATOM 11141 C CA . PRO G 1 186 ? 41.476 -56.093 30.430 1.00 21.17 182 PRO H CA 1
ATOM 11142 C C . PRO G 1 186 ? 41.374 -56.962 29.166 1.00 22.08 182 PRO H C 1
ATOM 11143 O O . PRO G 1 186 ? 41.830 -56.575 28.095 1.00 22.47 182 PRO H O 1
ATOM 11147 N N . ARG G 1 187 ? 40.794 -58.145 29.266 1.00 22.84 183 ARG H N 1
ATOM 11148 C CA . ARG G 1 187 ? 40.736 -58.972 28.105 1.00 23.82 183 ARG H CA 1
ATOM 11149 C C . ARG G 1 187 ? 39.670 -58.424 27.201 1.00 24.49 183 ARG H C 1
ATOM 11150 O O . ARG G 1 187 ? 39.885 -58.321 25.977 1.00 26.13 183 ARG H O 1
ATOM 11158 N N . PHE G 1 188 ? 38.532 -58.069 27.792 1.00 24.46 184 PHE H N 1
ATOM 11159 C CA . PHE G 1 188 ? 37.500 -57.341 27.071 1.00 24.85 184 PHE H CA 1
ATOM 11160 C C . PHE G 1 188 ? 37.198 -55.998 27.750 1.00 26.52 184 PHE H C 1
ATOM 11161 O O . PHE G 1 188 ? 37.013 -55.926 28.977 1.00 25.82 184 PHE H O 1
ATOM 11169 N N . ASN G 1 189 ? 37.091 -54.966 26.904 1.00 27.86 185 ASN H N 1
ATOM 11170 C CA . ASN G 1 189 ? 36.813 -53.604 27.298 1.00 29.39 185 ASN H CA 1
ATOM 11171 C C . ASN G 1 189 ? 35.672 -53.394 28.267 1.00 28.34 185 ASN H C 1
ATOM 11172 O O . ASN G 1 189 ? 35.673 -52.411 29.001 1.00 29.09 185 ASN H O 1
ATOM 11177 N N . TRP G 1 190 ? 34.689 -54.278 28.266 1.00 26.36 186 TRP H N 1
ATOM 11178 C CA . TRP G 1 190 ? 33.504 -54.060 29.096 1.00 24.75 186 TRP H CA 1
ATOM 11179 C C . TRP G 1 190 ? 33.724 -54.508 30.552 1.00 23.76 186 TRP H C 1
ATOM 11180 O O . TRP G 1 190 ? 32.873 -54.309 31.426 1.00 23.18 186 TRP H O 1
ATOM 11191 N N . GLU G 1 191 ? 34.877 -55.100 30.815 1.00 23.17 187 GLU H N 1
ATOM 11192 C CA . GLU G 1 191 ? 35.078 -55.815 32.069 1.00 23.09 187 GLU H CA 1
ATOM 11193 C C . GLU G 1 191 ? 35.188 -54.850 33.234 1.00 23.82 187 GLU H C 1
ATOM 11194 O O . GLU G 1 191 ? 34.517 -55.015 34.258 1.00 23.86 187 GLU H O 1
ATOM 11200 N N . CYS G 1 192 ? 36.029 -53.825 33.073 1.00 24.04 188 CYS H N 1
ATOM 11201 C CA . CYS G 1 192 ? 36.316 -52.894 34.168 1.00 24.04 188 CYS H CA 1
ATOM 11202 C C . CYS G 1 192 ? 35.040 -52.322 34.742 1.00 25.12 188 CYS H C 1
ATOM 11203 O O . CYS G 1 192 ? 34.972 -52.050 35.919 1.00 24.52 188 CYS H O 1
ATOM 11206 N N . LYS G 1 193 ? 34.011 -52.165 33.930 1.00 27.59 189 LYS H N 1
ATOM 11207 C CA . LYS G 1 193 ? 32.778 -51.553 34.411 1.00 30.60 189 LYS H CA 1
ATOM 11208 C C . LYS G 1 193 ? 32.171 -52.319 35.586 1.00 31.31 189 LYS H C 1
ATOM 11209 O O . LYS G 1 193 ? 31.585 -51.760 36.511 1.00 30.85 189 LYS H O 1
ATOM 11215 N N . TYR G 1 194 ? 32.361 -53.622 35.552 1.00 33.10 190 TYR H N 1
ATOM 11216 C CA . TYR G 1 194 ? 31.854 -54.525 36.594 1.00 34.03 190 TYR H CA 1
ATOM 11217 C C . TYR G 1 194 ? 32.939 -55.047 37.561 1.00 30.10 190 TYR H C 1
ATOM 11218 O O . TYR G 1 194 ? 32.600 -55.530 38.617 1.00 30.59 190 TYR H O 1
ATOM 11227 N N . CYS G 1 195 ? 34.211 -54.912 37.204 1.00 25.33 191 CYS H N 1
ATOM 11228 C CA . CYS G 1 195 ? 35.293 -55.366 38.076 1.00 22.43 191 CYS H CA 1
ATOM 11229 C C . CYS G 1 195 ? 35.225 -54.741 39.474 1.00 21.59 191 CYS H C 1
ATOM 11230 O O . CYS G 1 195 ? 35.105 -53.524 39.614 1.00 20.67 191 CYS H O 1
ATOM 11233 N N . ILE G 1 196 ? 35.307 -55.584 40.501 1.00 20.01 192 ILE H N 1
ATOM 11234 C CA . ILE G 1 196 ? 35.316 -55.122 41.912 1.00 19.46 192 ILE H CA 1
ATOM 11235 C C . ILE G 1 196 ? 36.661 -54.554 42.325 1.00 18.57 192 ILE H C 1
ATOM 11236 O O . ILE G 1 196 ? 36.762 -53.896 43.350 1.00 18.63 192 ILE H O 1
ATOM 11241 N N . PHE G 1 197 ? 37.681 -54.833 41.520 1.00 17.90 193 PHE H N 1
ATOM 11242 C CA . PHE G 1 197 ? 39.029 -54.321 41.737 1.00 18.09 193 PHE H CA 1
ATOM 11243 C C . PHE G 1 197 ? 39.316 -53.035 40.957 1.00 18.30 193 PHE H C 1
ATOM 11244 O O . PHE G 1 197 ? 40.463 -52.547 40.926 1.00 16.93 193 PHE H O 1
ATOM 11252 N N . SER G 1 198 ? 38.313 -52.517 40.246 1.00 19.50 194 SER H N 1
ATOM 11253 C CA . SER G 1 198 ? 38.527 -51.287 39.447 1.00 19.69 194 SER H CA 1
ATOM 11254 C C . SER G 1 198 ? 39.013 -50.141 40.334 1.00 20.39 194 SER H C 1
ATOM 11255 O O . SER G 1 198 ? 39.814 -49.327 39.905 1.00 22.10 194 SER H O 1
ATOM 11258 N N . VAL G 1 199 ? 38.551 -50.108 41.575 1.00 20.87 195 VAL H N 1
ATOM 11259 C CA . VAL G 1 199 ? 39.007 -49.150 42.575 1.00 20.82 195 VAL H CA 1
ATOM 11260 C C . VAL G 1 199 ? 40.498 -49.132 42.966 1.00 20.00 195 VAL H C 1
ATOM 11261 O O . VAL G 1 199 ? 40.961 -48.135 43.548 1.00 21.19 195 VAL H O 1
ATOM 11265 N N . ILE G 1 200 ? 41.269 -50.151 42.639 1.00 17.67 196 ILE H N 1
ATOM 11266 C CA . ILE G 1 200 ? 42.715 -50.123 42.934 1.00 16.37 196 ILE H CA 1
ATOM 11267 C C . ILE G 1 200 ? 43.511 -50.482 41.728 1.00 15.63 196 ILE H C 1
ATOM 11268 O O . ILE G 1 200 ? 44.698 -50.525 41.791 1.00 14.73 196 ILE H O 1
ATOM 11273 N N . CYS G 1 201 ? 42.868 -50.724 40.602 1.00 15.65 197 CYS H N 1
ATOM 11274 C CA . CYS G 1 201 ? 43.593 -51.162 39.430 1.00 16.22 197 CYS H CA 1
ATOM 11275 C C . CYS G 1 201 ? 44.101 -50.014 38.549 1.00 16.70 197 CYS H C 1
ATOM 11276 O O . CYS G 1 201 ? 43.339 -49.266 37.975 1.00 15.55 197 CYS H O 1
ATOM 11279 N N . PRO G 1 202 ? 45.400 -49.956 38.344 1.00 18.01 198 PRO H N 1
ATOM 11280 C CA . PRO G 1 202 ? 46.027 -49.008 37.450 1.00 18.41 198 PRO H CA 1
ATOM 11281 C C . PRO G 1 202 ? 45.626 -49.100 36.018 1.00 20.05 198 PRO H C 1
ATOM 11282 O O . PRO G 1 202 ? 45.928 -48.166 35.237 1.00 22.26 198 PRO H O 1
ATOM 11286 N N . ALA G 1 203 ? 45.040 -50.218 35.614 1.00 20.13 199 ALA H N 1
ATOM 11287 C CA . ALA G 1 203 ? 44.774 -50.447 34.194 1.00 19.29 199 ALA H CA 1
ATOM 11288 C C . ALA G 1 203 ? 43.301 -50.256 33.833 1.00 18.65 199 ALA H C 1
ATOM 11289 O O . ALA G 1 203 ? 42.966 -50.345 32.667 1.00 17.59 199 ALA H O 1
ATOM 11291 N N . LYS G 1 204 ? 42.435 -50.076 34.823 1.00 18.47 200 LYS H N 1
ATOM 11292 C CA . LYS G 1 204 ? 41.058 -49.718 34.617 1.00 19.95 200 LYS H CA 1
ATOM 11293 C C . LYS G 1 204 ? 40.915 -48.875 33.366 1.00 21.91 200 LYS H C 1
ATOM 11294 O O . LYS G 1 204 ? 41.652 -47.887 33.218 1.00 22.14 200 LYS H O 1
ATOM 11300 N N . LEU G 1 205 ? 39.982 -49.277 32.485 1.00 23.71 201 LEU H N 1
ATOM 11301 C CA . LEU G 1 205 ? 39.537 -48.486 31.313 1.00 25.25 201 LEU H CA 1
ATOM 11302 C C . LEU G 1 205 ? 38.567 -47.441 31.797 1.00 28.14 201 LEU H C 1
ATOM 11303 O O . LEU G 1 205 ? 37.707 -47.669 32.649 1.00 28.87 201 LEU H O 1
ATOM 11308 N N . THR G 1 206 ? 38.711 -46.271 31.226 1.00 31.63 202 THR H N 1
ATOM 11309 C CA . THR G 1 206 ? 38.206 -45.083 31.875 1.00 33.85 202 THR H CA 1
ATOM 11310 C C . THR G 1 206 ? 37.569 -44.094 30.852 1.00 35.25 202 THR H C 1
ATOM 11311 O O . THR G 1 206 ? 36.671 -43.310 31.264 1.00 35.17 202 THR H O 1
ATOM 11316 N N . PHE H 1 2 ? 17.312 -78.676 14.987 1.00 44.90 -2 PHE I N 1
ATOM 11317 C CA . PHE H 1 2 ? 16.892 -77.444 14.232 1.00 45.52 -2 PHE I CA 1
ATOM 11318 C C . PHE H 1 2 ? 16.673 -76.288 15.201 1.00 43.41 -2 PHE I C 1
ATOM 11319 O O . PHE H 1 2 ? 17.265 -75.234 15.052 1.00 41.71 -2 PHE I O 1
ATOM 11327 N N . GLN H 1 3 ? 15.778 -76.512 16.160 1.00 41.72 -1 GLN I N 1
ATOM 11328 C CA . GLN H 1 3 ? 15.595 -75.618 17.280 1.00 41.21 -1 GLN I CA 1
ATOM 11329 C C . GLN H 1 3 ? 16.756 -75.746 18.248 1.00 40.47 -1 GLN I C 1
ATOM 11330 O O . GLN H 1 3 ? 17.077 -74.775 18.924 1.00 40.17 -1 GLN I O 1
ATOM 11336 N N . GLY H 1 4 ? 17.376 -76.938 18.301 1.00 39.66 0 GLY I N 1
ATOM 11337 C CA . GLY H 1 4 ? 18.399 -77.250 19.265 1.00 39.08 0 GLY I CA 1
ATOM 11338 C C . GLY H 1 4 ? 17.880 -78.232 20.280 1.00 39.33 0 GLY I C 1
ATOM 11339 O O . GLY H 1 4 ? 16.706 -78.161 20.711 1.00 38.21 0 GLY I O 1
ATOM 11348 N N . ILE H 1 6 ? 18.376 -78.984 23.576 1.00 38.74 2 ILE I N 1
ATOM 11349 C CA . ILE H 1 6 ? 17.895 -78.701 24.948 1.00 37.87 2 ILE I CA 1
ATOM 11350 C C . ILE H 1 6 ? 16.532 -78.002 24.926 1.00 38.54 2 ILE I C 1
ATOM 11351 O O . ILE H 1 6 ? 15.604 -78.333 25.677 1.00 37.97 2 ILE I O 1
ATOM 11356 N N . THR H 1 7 ? 16.422 -77.004 24.064 1.00 39.21 3 THR I N 1
ATOM 11357 C CA . THR H 1 7 ? 15.234 -76.170 24.069 1.00 39.96 3 THR I CA 1
ATOM 11358 C C . THR H 1 7 ? 14.033 -76.963 23.581 1.00 40.77 3 THR I C 1
ATOM 11359 O O . THR H 1 7 ? 12.962 -76.896 24.198 1.00 39.57 3 THR I O 1
ATOM 11363 N N . GLU H 1 8 ? 14.232 -77.761 22.537 1.00 41.95 4 GLU I N 1
ATOM 11364 C CA . GLU H 1 8 ? 13.189 -78.723 22.111 1.00 43.42 4 GLU I CA 1
ATOM 11365 C C . GLU H 1 8 ? 12.564 -79.442 23.310 1.00 40.58 4 GLU I C 1
ATOM 11366 O O . GLU H 1 8 ? 11.342 -79.403 23.502 1.00 39.37 4 GLU I O 1
ATOM 11372 N N . PHE H 1 9 ? 13.430 -80.063 24.119 1.00 37.50 5 PHE I N 1
ATOM 11373 C CA . PHE H 1 9 ? 12.976 -80.829 25.245 1.00 35.54 5 PHE I CA 1
ATOM 11374 C C . PHE H 1 9 ? 12.246 -79.953 26.220 1.00 34.60 5 PHE I C 1
ATOM 11375 O O . PHE H 1 9 ? 11.165 -80.319 26.676 1.00 34.06 5 PHE I O 1
ATOM 11383 N N . LEU H 1 10 ? 12.827 -78.806 26.578 1.00 34.05 6 LEU I N 1
ATOM 11384 C CA . LEU H 1 10 ? 12.211 -77.961 27.620 1.00 33.88 6 LEU I CA 1
ATOM 11385 C C . LEU H 1 10 ? 10.810 -77.495 27.163 1.00 33.50 6 LEU I C 1
ATOM 11386 O O . LEU H 1 10 ? 9.846 -77.417 27.952 1.00 33.23 6 LEU I O 1
ATOM 11391 N N . LEU H 1 11 ? 10.697 -77.216 25.871 1.00 32.72 7 LEU I N 1
ATOM 11392 C CA . LEU H 1 11 ? 9.469 -76.680 25.347 1.00 32.92 7 LEU I CA 1
ATOM 11393 C C . LEU H 1 11 ? 8.433 -77.782 25.198 1.00 33.43 7 LEU I C 1
ATOM 11394 O O . LEU H 1 11 ? 7.246 -77.586 25.547 1.00 33.11 7 LEU I O 1
ATOM 11399 N N . LYS H 1 12 ? 8.854 -78.936 24.673 1.00 34.08 8 LYS I N 1
ATOM 11400 C CA . LYS H 1 12 ? 7.900 -80.058 24.559 1.00 34.61 8 LYS I CA 1
ATOM 11401 C C . LYS H 1 12 ? 7.337 -80.362 25.951 1.00 35.31 8 LYS I C 1
ATOM 11402 O O . LYS H 1 12 ? 6.113 -80.478 26.103 1.00 34.58 8 LYS I O 1
ATOM 11404 N N . LYS H 1 13 ? 8.209 -80.413 26.964 1.00 36.33 9 LYS I N 1
ATOM 11405 C CA . LYS H 1 13 ? 7.768 -80.688 28.337 1.00 37.89 9 LYS I CA 1
ATOM 11406 C C . LYS H 1 13 ? 6.919 -79.574 28.887 1.00 38.88 9 LYS I C 1
ATOM 11407 O O . LYS H 1 13 ? 5.900 -79.811 29.537 1.00 38.76 9 LYS I O 1
ATOM 11409 N N . LYS H 1 14 ? 7.330 -78.338 28.635 1.00 40.18 10 LYS I N 1
ATOM 11410 C CA . LYS H 1 14 ? 6.495 -77.229 29.073 1.00 41.28 10 LYS I CA 1
ATOM 11411 C C . LYS H 1 14 ? 5.090 -77.295 28.418 1.00 41.93 10 LYS I C 1
ATOM 11412 O O . LYS H 1 14 ? 4.075 -77.157 29.095 1.00 40.91 10 LYS I O 1
ATOM 11418 N N . LEU H 1 15 ? 5.053 -77.524 27.111 1.00 43.58 11 LEU I N 1
ATOM 11419 C CA . LEU H 1 15 ? 3.784 -77.618 26.404 1.00 45.83 11 LEU I CA 1
ATOM 11420 C C . LEU H 1 15 ? 2.922 -78.707 27.020 1.00 48.66 11 LEU I C 1
ATOM 11421 O O . LEU H 1 15 ? 1.743 -78.464 27.360 1.00 48.16 11 LEU I O 1
ATOM 11426 N N . GLU H 1 16 ? 3.518 -79.895 27.177 1.00 51.98 12 GLU I N 1
ATOM 11427 C CA . GLU H 1 16 ? 2.775 -81.059 27.656 1.00 55.06 12 GLU I CA 1
ATOM 11428 C C . GLU H 1 16 ? 2.252 -80.820 29.069 1.00 56.11 12 GLU I C 1
ATOM 11429 O O . GLU H 1 16 ? 1.132 -81.233 29.378 1.00 55.89 12 GLU I O 1
ATOM 11435 N N . GLU H 1 17 ? 3.018 -80.118 29.905 1.00 57.49 13 GLU I N 1
ATOM 11436 C CA . GLU H 1 17 ? 2.520 -79.776 31.232 1.00 59.31 13 GLU I CA 1
ATOM 11437 C C . GLU H 1 17 ? 1.371 -78.776 31.191 1.00 59.87 13 GLU I C 1
ATOM 11438 O O . GLU H 1 17 ? 0.571 -78.714 32.135 1.00 60.24 13 GLU I O 1
ATOM 11444 N N . HIS H 1 18 ? 1.299 -77.974 30.124 1.00 60.16 14 HIS I N 1
ATOM 11445 C CA . HIS H 1 18 ? 0.219 -77.008 29.983 1.00 60.44 14 HIS I CA 1
ATOM 11446 C C . HIS H 1 18 ? -1.071 -77.728 29.535 1.00 61.60 14 HIS I C 1
ATOM 11447 O O . HIS H 1 18 ? -2.120 -77.575 30.179 1.00 61.53 14 HIS I O 1
ATOM 11454 N N . LEU H 1 19 ? -1.008 -78.530 28.472 1.00 63.07 15 LEU I N 1
ATOM 11455 C CA . LEU H 1 19 ? -2.208 -79.274 28.027 1.00 64.95 15 LEU I CA 1
ATOM 11456 C C . LEU H 1 19 ? -2.734 -80.314 29.055 1.00 67.71 15 LEU I C 1
ATOM 11457 O O . LEU H 1 19 ? -3.860 -80.796 28.935 1.00 67.84 15 LEU I O 1
ATOM 11462 N N . SER H 1 20 ? -1.928 -80.653 30.062 1.00 71.13 16 SER I N 1
ATOM 11463 C CA . SER H 1 20 ? -2.349 -81.592 31.115 1.00 73.44 16 SER I CA 1
ATOM 11464 C C . SER H 1 20 ? -3.302 -80.955 32.127 1.00 75.75 16 SER I C 1
ATOM 11465 O O . SER H 1 20 ? -4.254 -81.600 32.547 1.00 76.42 16 SER I O 1
ATOM 11468 N N . HIS H 1 21 ? -3.033 -79.717 32.548 1.00 78.22 17 HIS I N 1
ATOM 11469 C CA . HIS H 1 21 ? -3.849 -79.073 33.588 1.00 80.10 17 HIS I CA 1
ATOM 11470 C C . HIS H 1 21 ? -5.342 -79.040 33.185 1.00 82.14 17 HIS I C 1
ATOM 11471 O O . HIS H 1 21 ? -5.749 -78.270 32.315 1.00 82.52 17 HIS I O 1
ATOM 11473 N N . VAL H 1 22 ? -6.145 -79.905 33.805 1.00 84.27 18 VAL I N 1
ATOM 11474 C CA . VAL H 1 22 ? -7.572 -80.013 33.485 1.00 85.69 18 VAL I CA 1
ATOM 11475 C C . VAL H 1 22 ? -8.378 -79.205 34.497 1.00 85.83 18 VAL I C 1
ATOM 11476 O O . VAL H 1 22 ? -8.333 -79.484 35.698 1.00 85.92 18 VAL I O 1
ATOM 11480 N N . LYS H 1 23 ? -9.105 -78.201 34.014 1.00 85.68 19 LYS I N 1
ATOM 11481 C CA . LYS H 1 23 ? -9.849 -77.291 34.894 1.00 85.45 19 LYS I CA 1
ATOM 11482 C C . LYS H 1 23 ? -11.313 -77.711 34.999 1.00 85.34 19 LYS I C 1
ATOM 11483 O O . LYS H 1 23 ? -12.043 -77.687 34.007 1.00 85.06 19 LYS I O 1
ATOM 11485 N N . GLU H 1 24 ? -11.731 -78.093 36.205 1.00 85.46 20 GLU I N 1
ATOM 11486 C CA . GLU H 1 24 ? -13.114 -78.489 36.459 1.00 85.59 20 GLU I CA 1
ATOM 11487 C C . GLU H 1 24 ? -14.052 -77.295 36.311 1.00 85.84 20 GLU I C 1
ATOM 11488 O O . GLU H 1 24 ? -13.633 -76.134 36.365 1.00 85.66 20 GLU I O 1
ATOM 11490 N N . GLU H 1 25 ? -15.328 -77.606 36.120 1.00 86.41 21 GLU I N 1
ATOM 11491 C CA . GLU H 1 25 ? -16.336 -76.603 35.804 1.00 86.61 21 GLU I CA 1
ATOM 11492 C C . GLU H 1 25 ? -16.204 -75.421 36.722 1.00 86.35 21 GLU I C 1
ATOM 11493 O O . GLU H 1 25 ? -15.936 -74.310 36.276 1.00 86.18 21 GLU I O 1
ATOM 11495 N N . ASN H 1 26 ? -16.346 -75.697 38.013 1.00 85.81 22 ASN I N 1
ATOM 11496 C CA . ASN H 1 26 ? -16.588 -74.661 39.006 1.00 85.06 22 ASN I CA 1
ATOM 11497 C C . ASN H 1 26 ? -15.365 -74.237 39.825 1.00 82.26 22 ASN I C 1
ATOM 11498 O O . ASN H 1 26 ? -15.484 -73.822 40.984 1.00 82.08 22 ASN I O 1
ATOM 11503 N N . THR H 1 27 ? -14.189 -74.303 39.217 1.00 78.23 23 THR I N 1
ATOM 11504 C CA . THR H 1 27 ? -12.963 -74.024 39.953 1.00 74.69 23 THR I CA 1
ATOM 11505 C C . THR H 1 27 ? -12.225 -72.771 39.461 1.00 70.62 23 THR I C 1
ATOM 11506 O O . THR H 1 27 ? -11.965 -72.609 38.273 1.00 69.80 23 THR I O 1
ATOM 11510 N N . ILE H 1 28 ? -11.897 -71.898 40.408 1.00 66.09 24 ILE I N 1
ATOM 11511 C CA . ILE H 1 28 ? -11.046 -70.740 40.165 1.00 62.61 24 ILE I CA 1
ATOM 11512 C C . ILE H 1 28 ? -9.685 -70.934 40.843 1.00 60.66 24 ILE I C 1
ATOM 11513 O O . ILE H 1 28 ? -9.617 -71.323 42.016 1.00 59.89 24 ILE I O 1
ATOM 11518 N N . TYR H 1 29 ? -8.603 -70.664 40.110 1.00 58.63 25 TYR I N 1
ATOM 11519 C CA . TYR H 1 29 ? -7.263 -70.786 40.677 1.00 57.31 25 TYR I CA 1
ATOM 11520 C C . TYR H 1 29 ? -6.952 -69.597 41.561 1.00 55.56 25 TYR I C 1
ATOM 11521 O O . TYR H 1 29 ? -7.536 -68.528 41.396 1.00 55.48 25 TYR I O 1
ATOM 11530 N N . VAL H 1 30 ? -6.043 -69.779 42.509 1.00 53.70 26 VAL I N 1
ATOM 11531 C CA . VAL H 1 30 ? -5.650 -68.665 43.331 1.00 52.75 26 VAL I CA 1
ATOM 11532 C C . VAL H 1 30 ? -5.051 -67.613 42.392 1.00 52.16 26 VAL I C 1
ATOM 11533 O O . VAL H 1 30 ? -5.469 -66.469 42.413 1.00 52.06 26 VAL I O 1
ATOM 11537 N N . THR H 1 31 ? -4.119 -68.016 41.530 1.00 51.42 27 THR I N 1
ATOM 11538 C CA . THR H 1 31 ? -3.470 -67.073 40.644 1.00 50.91 27 THR I CA 1
ATOM 11539 C C . THR H 1 31 ? -4.490 -66.312 39.785 1.00 51.37 27 THR I C 1
ATOM 11540 O O . THR H 1 31 ? -4.228 -65.178 39.375 1.00 51.57 27 THR I O 1
ATOM 11544 N N . ASP H 1 32 ? -5.647 -66.919 39.525 1.00 51.43 28 ASP I N 1
ATOM 11545 C CA . ASP H 1 32 ? -6.696 -66.241 38.768 1.00 51.48 28 ASP I CA 1
ATOM 11546 C C . ASP H 1 32 ? -7.393 -65.142 39.571 1.00 50.95 28 ASP I C 1
ATOM 11547 O O . ASP H 1 32 ? -7.929 -64.210 38.977 1.00 50.69 28 ASP I O 1
ATOM 11552 N N . LEU H 1 33 ? -7.355 -65.232 40.902 1.00 50.09 29 LEU I N 1
ATOM 11553 C CA . LEU H 1 33 ? -8.018 -64.238 41.773 1.00 49.61 29 LEU I CA 1
ATOM 11554 C C . LEU H 1 33 ? -7.275 -62.873 41.844 1.00 49.16 29 LEU I C 1
ATOM 11555 O O . LEU H 1 33 ? -7.861 -61.829 42.172 1.00 48.37 29 LEU I O 1
ATOM 11560 N N . VAL H 1 34 ? -5.979 -62.910 41.555 1.00 48.69 30 VAL I N 1
ATOM 11561 C CA . VAL H 1 34 ? -5.178 -61.716 41.458 1.00 48.33 30 VAL I CA 1
ATOM 11562 C C . VAL H 1 34 ? -4.875 -61.376 39.981 1.00 49.14 30 VAL I C 1
ATOM 11563 O O . VAL H 1 34 ? -3.817 -60.840 39.663 1.00 49.59 30 VAL I O 1
ATOM 11567 N N . ARG H 1 35 ? -5.804 -61.683 39.082 1.00 49.80 31 ARG I N 1
ATOM 11568 C CA . ARG H 1 35 ? -5.644 -61.328 37.685 1.00 50.41 31 ARG I CA 1
ATOM 11569 C C . ARG H 1 35 ? -6.910 -60.756 37.084 1.00 49.70 31 ARG I C 1
ATOM 11570 O O . ARG H 1 35 ? -7.972 -60.743 37.726 1.00 49.39 31 ARG I O 1
ATOM 11578 N N . CYS H 1 36 ? -6.773 -60.263 35.855 1.00 48.53 32 CYS I N 1
ATOM 11579 C CA . CYS H 1 36 ? -7.866 -59.600 35.167 1.00 47.32 32 CYS I CA 1
ATOM 11580 C C . CYS H 1 36 ? -8.959 -60.609 34.887 1.00 46.80 32 CYS I C 1
ATOM 11581 O O . CYS H 1 36 ? -8.748 -61.575 34.141 1.00 46.12 32 CYS I O 1
ATOM 11584 N N . PRO H 1 37 ? -10.134 -60.381 35.471 1.00 46.38 33 PRO I N 1
ATOM 11585 C CA . PRO H 1 37 ? -11.276 -61.230 35.249 1.00 47.39 33 PRO I CA 1
ATOM 11586 C C . PRO H 1 37 ? -11.447 -61.646 33.791 1.00 49.44 33 PRO I C 1
ATOM 11587 O O . PRO H 1 37 ? -11.645 -62.822 33.522 1.00 49.23 33 PRO I O 1
ATOM 11591 N N . ARG H 1 38 ? -11.361 -60.681 32.876 1.00 52.19 34 ARG I N 1
ATOM 11592 C CA . ARG H 1 38 ? -11.467 -60.935 31.436 1.00 54.61 34 ARG I CA 1
ATOM 11593 C C . ARG H 1 38 ? -10.331 -61.791 30.914 1.00 52.75 34 ARG I C 1
ATOM 11594 O O . ARG H 1 38 ? -10.466 -62.477 29.921 1.00 51.69 34 ARG I O 1
ATOM 11602 N N . ARG H 1 39 ? -9.184 -61.709 31.562 1.00 51.45 35 ARG I N 1
ATOM 11603 C CA . ARG H 1 39 ? -8.043 -62.465 31.117 1.00 50.24 35 ARG I CA 1
ATOM 11604 C C . ARG H 1 39 ? -8.216 -63.949 31.412 1.00 47.89 35 ARG I C 1
ATOM 11605 O O . ARG H 1 39 ? -7.953 -64.771 30.549 1.00 47.25 35 ARG I O 1
ATOM 11613 N N . VAL H 1 40 ? -8.698 -64.295 32.597 1.00 45.45 36 VAL I N 1
ATOM 11614 C CA . VAL H 1 40 ? -8.843 -65.733 32.928 1.00 44.26 36 VAL I CA 1
ATOM 11615 C C . VAL H 1 40 ? -9.941 -66.376 32.040 1.00 42.95 36 VAL I C 1
ATOM 11616 O O . VAL H 1 40 ? -9.787 -67.508 31.572 1.00 42.90 36 VAL I O 1
ATOM 11620 N N . ARG H 1 41 ? -10.998 -65.607 31.760 1.00 41.44 37 ARG I N 1
ATOM 11621 C CA . ARG H 1 41 ? -12.045 -66.022 30.844 1.00 40.36 37 ARG I CA 1
ATOM 11622 C C . ARG H 1 41 ? -11.579 -66.246 29.440 1.00 39.16 37 ARG I C 1
ATOM 11623 O O . ARG H 1 41 ? -12.027 -67.177 28.783 1.00 38.92 37 ARG I O 1
ATOM 11631 N N . TYR H 1 42 ? -10.709 -65.380 28.951 1.00 38.49 38 TYR I N 1
ATOM 11632 C CA . TYR H 1 42 ? -10.178 -65.585 27.598 1.00 38.35 38 TYR I CA 1
ATOM 11633 C C . TYR H 1 42 ? -9.478 -66.931 27.544 1.00 39.22 38 TYR I C 1
ATOM 11634 O O . TYR H 1 42 ? -9.581 -67.655 26.552 1.00 37.85 38 TYR I O 1
ATOM 11643 N N . GLU H 1 43 ? -8.782 -67.231 28.639 1.00 41.13 39 GLU I N 1
ATOM 11644 C CA . GLU H 1 43 ? -7.946 -68.424 28.753 1.00 43.79 39 GLU I CA 1
ATOM 11645 C C . GLU H 1 43 ? -8.724 -69.747 28.604 1.00 45.63 39 GLU I C 1
ATOM 11646 O O . GLU H 1 43 ? -8.200 -70.706 28.061 1.00 45.77 39 GLU I O 1
ATOM 11652 N N . SER H 1 44 ? -9.973 -69.768 29.063 1.00 47.50 40 SER I N 1
ATOM 11653 C CA . SER H 1 44 ? -10.837 -70.895 28.823 1.00 48.69 40 SER I CA 1
ATOM 11654 C C . SER H 1 44 ? -11.608 -70.751 27.511 1.00 49.02 40 SER I C 1
ATOM 11655 O O . SER H 1 44 ? -11.924 -71.760 26.877 1.00 49.46 40 SER I O 1
ATOM 11658 N N . GLU H 1 45 ? -11.885 -69.534 27.055 1.00 48.66 41 GLU I N 1
ATOM 11659 C CA . GLU H 1 45 ? -12.645 -69.414 25.828 1.00 48.31 41 GLU I CA 1
ATOM 11660 C C . GLU H 1 45 ? -11.791 -69.481 24.584 1.00 45.97 41 GLU I C 1
ATOM 11661 O O . GLU H 1 45 ? -12.293 -69.850 23.544 1.00 45.83 41 GLU I O 1
ATOM 11667 N N . TYR H 1 46 ? -10.516 -69.118 24.682 1.00 43.89 42 TYR I N 1
ATOM 11668 C CA . TYR H 1 46 ? -9.588 -69.072 23.518 1.00 42.42 42 TYR I CA 1
ATOM 11669 C C . TYR H 1 46 ? -8.292 -69.771 23.895 1.00 41.96 42 TYR I C 1
ATOM 11670 O O . TYR H 1 46 ? -7.218 -69.161 24.018 1.00 41.98 42 TYR I O 1
ATOM 11679 N N . LYS H 1 47 ? -8.433 -71.074 24.120 1.00 41.40 43 LYS I N 1
ATOM 11680 C CA . LYS H 1 47 ? -7.395 -71.893 24.684 1.00 40.57 43 LYS I CA 1
ATOM 11681 C C . LYS H 1 47 ? -6.274 -72.039 23.678 1.00 40.14 43 LYS I C 1
ATOM 11682 O O . LYS H 1 47 ? -5.095 -72.054 24.046 1.00 39.24 43 LYS I O 1
ATOM 11688 N N . GLU H 1 48 ? -6.638 -72.138 22.405 1.00 40.15 44 GLU I N 1
ATOM 11689 C CA . GLU H 1 48 ? -5.638 -72.359 21.369 1.00 41.23 44 GLU I CA 1
ATOM 11690 C C . GLU H 1 48 ? -4.637 -71.174 21.350 1.00 40.46 44 GLU I C 1
ATOM 11691 O O . GLU H 1 48 ? -3.412 -71.368 21.239 1.00 40.80 44 GLU I O 1
ATOM 11697 N N . LEU H 1 49 ? -5.166 -69.951 21.493 1.00 38.34 45 LEU I N 1
ATOM 11698 C CA . LEU H 1 49 ? -4.337 -68.729 21.613 1.00 36.25 45 LEU I CA 1
ATOM 11699 C C . LEU H 1 49 ? -3.589 -68.711 22.930 1.00 34.57 45 LEU I C 1
ATOM 11700 O O . LEU H 1 49 ? -2.402 -68.388 22.952 1.00 33.75 45 LEU I O 1
ATOM 11705 N N . ALA H 1 50 ? -4.300 -69.032 24.013 1.00 33.26 46 ALA I N 1
ATOM 11706 C CA . ALA H 1 50 ? -3.704 -69.127 25.354 1.00 32.84 46 ALA I CA 1
ATOM 11707 C C . ALA H 1 50 ? -2.427 -69.988 25.424 1.00 32.61 46 ALA I C 1
ATOM 11708 O O . ALA H 1 50 ? -1.517 -69.722 26.217 1.00 33.29 46 ALA I O 1
ATOM 11710 N N . ILE H 1 51 ? -2.340 -70.978 24.554 1.00 32.35 47 ILE I N 1
ATOM 11711 C CA . ILE H 1 51 ? -1.176 -71.830 24.495 1.00 32.69 47 ILE I CA 1
ATOM 11712 C C . ILE H 1 51 ? 0.138 -71.112 24.212 1.00 32.51 47 ILE I C 1
ATOM 11713 O O . ILE H 1 51 ? 1.209 -71.680 24.456 1.00 32.24 47 ILE I O 1
ATOM 11718 N N . SER H 1 52 ? 0.084 -69.883 23.703 1.00 32.62 48 SER I N 1
ATOM 11719 C CA . SER H 1 52 ? 1.305 -69.155 23.362 1.00 32.70 48 SER I CA 1
ATOM 11720 C C . SER H 1 52 ? 2.078 -68.700 24.630 1.00 34.05 48 SER I C 1
ATOM 11721 O O . SER H 1 52 ? 3.287 -68.528 24.577 1.00 32.71 48 SER I O 1
ATOM 11724 N N . GLN H 1 53 ? 1.381 -68.556 25.754 1.00 36.88 49 GLN I N 1
ATOM 11725 C CA . GLN H 1 53 ? 2.017 -68.217 27.055 1.00 40.18 49 GLN I CA 1
ATOM 11726 C C . GLN H 1 53 ? 3.105 -69.204 27.453 1.00 40.23 49 GLN I C 1
ATOM 11727 O O . GLN H 1 53 ? 4.044 -68.851 28.154 1.00 41.25 49 GLN I O 1
ATOM 11733 N N . VAL H 1 54 ? 2.940 -70.451 27.025 1.00 39.82 50 VAL I N 1
ATOM 11734 C CA . VAL H 1 54 ? 3.881 -71.545 27.277 1.00 38.72 50 VAL I CA 1
ATOM 11735 C C . VAL H 1 54 ? 5.262 -71.166 26.822 1.00 37.45 50 VAL I C 1
ATOM 11736 O O . VAL H 1 54 ? 6.252 -71.643 27.368 1.00 36.85 50 VAL I O 1
ATOM 11740 N N . TYR H 1 55 ? 5.329 -70.287 25.828 1.00 35.88 51 TYR I N 1
ATOM 11741 C CA . TYR H 1 55 ? 6.604 -69.967 25.212 1.00 34.60 51 TYR I CA 1
ATOM 11742 C C . TYR H 1 55 ? 7.151 -68.618 25.713 1.00 33.30 51 TYR I C 1
ATOM 11743 O O . TYR H 1 55 ? 8.125 -68.120 25.187 1.00 33.01 51 TYR I O 1
ATOM 11752 N N . ALA H 1 56 ? 6.533 -68.059 26.744 1.00 32.27 52 ALA I N 1
ATOM 11753 C CA . ALA H 1 56 ? 7.063 -66.889 27.437 1.00 32.01 52 ALA I CA 1
ATOM 11754 C C . ALA H 1 56 ? 8.404 -67.220 28.111 1.00 32.14 52 ALA I C 1
ATOM 11755 O O . ALA H 1 56 ? 8.410 -67.942 29.100 1.00 32.76 52 ALA I O 1
ATOM 11757 N N . PRO H 1 57 ? 9.548 -66.707 27.597 1.00 32.42 53 PRO I N 1
ATOM 11758 C CA . PRO H 1 57 ? 10.845 -67.076 28.179 1.00 32.73 53 PRO I CA 1
ATOM 11759 C C . PRO H 1 57 ? 10.990 -66.749 29.655 1.00 33.02 53 PRO I C 1
ATOM 11760 O O . PRO H 1 57 ? 11.671 -67.482 30.353 1.00 33.07 53 PRO I O 1
ATOM 11764 N N . SER H 1 58 ? 10.365 -65.677 30.142 1.00 33.09 54 SER I N 1
ATOM 11765 C CA A SER H 1 58 ? 10.447 -65.420 31.573 0.51 33.30 54 SER I CA 1
ATOM 11766 C CA B SER H 1 58 ? 10.361 -65.374 31.578 0.49 33.40 54 SER I CA 1
ATOM 11767 C C . SER H 1 58 ? 9.747 -66.497 32.390 1.00 33.77 54 SER I C 1
ATOM 11768 O O . SER H 1 58 ? 10.026 -66.646 33.565 1.00 33.52 54 SER I O 1
ATOM 11773 N N . ALA H 1 59 ? 8.844 -67.236 31.776 1.00 35.60 55 ALA I N 1
ATOM 11774 C CA . ALA H 1 59 ? 8.122 -68.302 32.508 1.00 37.50 55 ALA I CA 1
ATOM 11775 C C . ALA H 1 59 ? 9.012 -69.574 32.577 1.00 38.48 55 ALA I C 1
ATOM 11776 O O . ALA H 1 59 ? 9.132 -70.216 33.633 1.00 38.64 55 ALA I O 1
ATOM 11778 N N . ILE H 1 60 ? 9.674 -69.876 31.454 1.00 39.13 56 ILE I N 1
ATOM 11779 C CA . ILE H 1 60 ? 10.609 -70.982 31.377 1.00 39.37 56 ILE I CA 1
ATOM 11780 C C . ILE H 1 60 ? 11.727 -70.785 32.406 1.00 39.01 56 ILE I C 1
ATOM 11781 O O . ILE H 1 60 ? 12.056 -71.683 33.188 1.00 38.78 56 ILE I O 1
ATOM 11786 N N . LEU H 1 61 ? 12.307 -69.594 32.391 1.00 37.99 57 LEU I N 1
ATOM 11787 C CA . LEU H 1 61 ? 13.361 -69.263 33.310 1.00 36.93 57 LEU I CA 1
ATOM 11788 C C . LEU H 1 61 ? 12.879 -69.402 34.745 1.00 36.54 57 LEU I C 1
ATOM 11789 O O . LEU H 1 61 ? 13.580 -69.958 35.552 1.00 35.47 57 LEU I O 1
ATOM 11794 N N . GLY H 1 62 ? 11.673 -68.941 35.038 1.00 36.88 58 GLY I N 1
ATOM 11795 C CA . GLY H 1 62 ? 11.095 -69.070 36.378 1.00 37.35 58 GLY I CA 1
ATOM 11796 C C . GLY H 1 62 ? 10.920 -70.516 36.790 1.00 37.89 58 GLY I C 1
ATOM 11797 O O . GLY H 1 62 ? 11.191 -70.901 37.933 1.00 38.18 58 GLY I O 1
ATOM 11798 N N . ASP H 1 63 ? 10.482 -71.344 35.851 1.00 37.80 59 ASP I N 1
ATOM 11799 C CA . ASP H 1 63 ? 10.314 -72.734 36.159 1.00 37.36 59 ASP I CA 1
ATOM 11800 C C . ASP H 1 63 ? 11.652 -73.292 36.520 1.00 35.64 59 ASP I C 1
ATOM 11801 O O . ASP H 1 63 ? 11.767 -73.873 37.582 1.00 36.37 59 ASP I O 1
ATOM 11806 N N . ILE H 1 64 ? 12.646 -73.116 35.644 1.00 33.46 60 ILE I N 1
ATOM 11807 C CA . ILE H 1 64 ? 13.970 -73.678 35.819 1.00 32.47 60 ILE I CA 1
ATOM 11808 C C . ILE H 1 64 ? 14.514 -73.287 37.177 1.00 35.28 60 ILE I C 1
ATOM 11809 O O . ILE H 1 64 ? 15.226 -74.052 37.842 1.00 35.27 60 ILE I O 1
ATOM 11814 N N . LEU H 1 65 ? 14.132 -72.104 37.623 1.00 38.32 61 LEU I N 1
ATOM 11815 C CA . LEU H 1 65 ? 14.531 -71.640 38.932 1.00 41.06 61 LEU I CA 1
ATOM 11816 C C . LEU H 1 65 ? 13.995 -72.480 40.060 1.00 41.43 61 LEU I C 1
ATOM 11817 O O . LEU H 1 65 ? 14.763 -72.888 40.914 1.00 41.29 61 LEU I O 1
ATOM 11822 N N . HIS H 1 66 ? 12.675 -72.676 40.086 1.00 41.57 62 HIS I N 1
ATOM 11823 C CA . HIS H 1 66 ? 12.039 -73.420 41.154 1.00 41.40 62 HIS I CA 1
ATOM 11824 C C . HIS H 1 66 ? 12.652 -74.818 41.176 1.00 41.20 62 HIS I C 1
ATOM 11825 O O . HIS H 1 66 ? 12.998 -75.352 42.238 1.00 41.40 62 HIS I O 1
ATOM 11832 N N . LEU H 1 67 ? 12.876 -75.376 40.000 1.00 40.67 63 LEU I N 1
ATOM 11833 C CA . LEU H 1 67 ? 13.535 -76.663 39.892 1.00 40.99 63 LEU I CA 1
ATOM 11834 C C . LEU H 1 67 ? 14.851 -76.606 40.692 1.00 42.62 63 LEU I C 1
ATOM 11835 O O . LEU H 1 67 ? 15.075 -77.381 41.629 1.00 42.79 63 LEU I O 1
ATOM 11840 N N . GLY H 1 68 ? 15.717 -75.659 40.351 1.00 44.46 64 GLY I N 1
ATOM 11841 C CA . GLY H 1 68 ? 17.024 -75.592 41.002 1.00 46.09 64 GLY I CA 1
ATOM 11842 C C . GLY H 1 68 ? 16.962 -75.349 42.506 1.00 48.06 64 GLY I C 1
ATOM 11843 O O . GLY H 1 68 ? 17.860 -75.700 43.234 1.00 48.07 64 GLY I O 1
ATOM 11844 N N . LEU H 1 69 ? 15.892 -74.734 42.972 1.00 51.45 65 LEU I N 1
ATOM 11845 C CA . LEU H 1 69 ? 15.869 -74.209 44.309 1.00 54.56 65 LEU I CA 1
ATOM 11846 C C . LEU H 1 69 ? 15.311 -75.256 45.219 1.00 59.02 65 LEU I C 1
ATOM 11847 O O . LEU H 1 69 ? 15.434 -75.177 46.438 1.00 60.13 65 LEU I O 1
ATOM 11852 N N . GLU H 1 70 ? 14.691 -76.261 44.634 1.00 63.57 66 GLU I N 1
ATOM 11853 C CA . GLU H 1 70 ? 13.800 -77.045 45.405 1.00 66.81 66 GLU I CA 1
ATOM 11854 C C . GLU H 1 70 ? 14.528 -78.217 46.016 1.00 67.31 66 GLU I C 1
ATOM 11855 O O . GLU H 1 70 ? 14.089 -78.747 47.050 1.00 67.60 66 GLU I O 1
ATOM 11861 N N . SER H 1 71 ? 15.684 -78.587 45.472 1.00 66.98 67 SER I N 1
ATOM 11862 C CA . SER H 1 71 ? 16.526 -79.510 46.230 1.00 66.44 67 SER I CA 1
ATOM 11863 C C . SER H 1 71 ? 16.888 -78.924 47.575 1.00 65.90 67 SER I C 1
ATOM 11864 O O . SER H 1 71 ? 16.941 -79.660 48.565 1.00 66.04 67 SER I O 1
ATOM 11867 N N . VAL H 1 72 ? 17.178 -77.612 47.583 1.00 65.08 68 VAL I N 1
ATOM 11868 C CA . VAL H 1 72 ? 17.579 -76.880 48.794 1.00 64.06 68 VAL I CA 1
ATOM 11869 C C . VAL H 1 72 ? 16.432 -76.922 49.762 1.00 63.43 68 VAL I C 1
ATOM 11870 O O . VAL H 1 72 ? 16.619 -77.186 50.942 1.00 63.56 68 VAL I O 1
ATOM 11874 N N . LEU H 1 73 ? 15.241 -76.628 49.255 1.00 62.78 69 LEU I N 1
ATOM 11875 C CA . LEU H 1 73 ? 14.031 -76.661 50.072 1.00 62.40 69 LEU I CA 1
ATOM 11876 C C . LEU H 1 73 ? 13.726 -78.068 50.638 1.00 62.60 69 LEU I C 1
ATOM 11877 O O . LEU H 1 73 ? 13.312 -78.205 51.794 1.00 62.23 69 LEU I O 1
ATOM 11882 N N . LYS H 1 74 ? 13.924 -79.104 49.823 1.00 63.00 70 LYS I N 1
ATOM 11883 C CA . LYS H 1 74 ? 13.622 -80.477 50.258 1.00 63.49 70 LYS I CA 1
ATOM 11884 C C . LYS H 1 74 ? 14.673 -80.975 51.257 1.00 62.90 70 LYS I C 1
ATOM 11885 O O . LYS H 1 74 ? 14.324 -81.391 52.373 1.00 62.86 70 LYS I O 1
ATOM 11891 N N . GLY H 1 75 ? 15.944 -80.918 50.847 1.00 61.61 71 GLY I N 1
ATOM 11892 C CA . GLY H 1 75 ? 17.043 -81.390 51.667 1.00 60.31 71 GLY I CA 1
ATOM 11893 C C . GLY H 1 75 ? 17.096 -80.700 53.021 1.00 58.55 71 GLY I C 1
ATOM 11894 O O . GLY H 1 75 ? 16.872 -81.341 54.052 1.00 59.07 71 GLY I O 1
ATOM 11895 N N . ASN H 1 76 ? 17.322 -79.383 53.008 1.00 56.42 72 ASN I N 1
ATOM 11896 C CA A ASN H 1 76 ? 17.688 -78.639 54.200 0.58 55.28 72 ASN I CA 1
ATOM 11897 C CA B ASN H 1 76 ? 17.655 -78.642 54.237 0.42 55.44 72 ASN I CA 1
ATOM 11898 C C . ASN H 1 76 ? 16.489 -78.016 54.967 1.00 55.50 72 ASN I C 1
ATOM 11899 O O . ASN H 1 76 ? 16.575 -77.737 56.161 1.00 55.40 72 ASN I O 1
ATOM 11908 N N . PHE H 1 77 ? 15.386 -77.773 54.285 1.00 56.37 73 PHE I N 1
ATOM 11909 C CA . PHE H 1 77 ? 14.224 -77.192 54.970 1.00 57.18 73 PHE I CA 1
ATOM 11910 C C . PHE H 1 77 ? 13.142 -78.243 55.160 1.00 58.41 73 PHE I C 1
ATOM 11911 O O . PHE H 1 77 ? 12.150 -77.982 55.834 1.00 57.91 73 PHE I O 1
ATOM 11919 N N . ASN H 1 78 ? 13.334 -79.429 54.576 1.00 59.98 74 ASN I N 1
ATOM 11920 C CA . ASN H 1 78 ? 12.359 -80.501 54.713 1.00 61.30 74 ASN I CA 1
ATOM 11921 C C . ASN H 1 78 ? 10.967 -79.968 54.462 1.00 61.61 74 ASN I C 1
ATOM 11922 O O . ASN H 1 78 ? 10.088 -79.990 55.343 1.00 61.63 74 ASN I O 1
ATOM 11927 N N . ALA H 1 79 ? 10.788 -79.440 53.258 1.00 61.86 75 ALA I N 1
ATOM 11928 C CA . ALA H 1 79 ? 9.486 -78.977 52.838 1.00 62.30 75 ALA I CA 1
ATOM 11929 C C . ALA H 1 79 ? 8.986 -79.847 51.719 1.00 63.32 75 ALA I C 1
ATOM 11930 O O . ALA H 1 79 ? 9.737 -80.559 51.053 1.00 62.13 75 ALA I O 1
ATOM 11932 N N . GLU H 1 80 ? 7.681 -79.784 51.549 1.00 65.49 76 GLU I N 1
ATOM 11933 C CA . GLU H 1 80 ? 7.023 -80.339 50.398 1.00 67.48 76 GLU I CA 1
ATOM 11934 C C . GLU H 1 80 ? 6.963 -79.194 49.392 1.00 65.97 76 GLU I C 1
ATOM 11935 O O . GLU H 1 80 ? 6.666 -78.052 49.756 1.00 65.31 76 GLU I O 1
ATOM 11941 N N . THR H 1 81 ? 7.280 -79.504 48.142 1.00 64.29 77 THR I N 1
ATOM 11942 C CA . THR H 1 81 ? 7.131 -78.568 47.063 1.00 63.10 77 THR I CA 1
ATOM 11943 C C . THR H 1 81 ? 5.897 -78.898 46.269 1.00 62.70 77 THR I C 1
ATOM 11944 O O . THR H 1 81 ? 5.366 -79.995 46.383 1.00 62.93 77 THR I O 1
ATOM 11948 N N . GLU H 1 82 ? 5.444 -77.938 45.462 1.00 62.30 78 GLU I N 1
ATOM 11949 C CA . GLU H 1 82 ? 4.348 -78.140 44.510 1.00 61.94 78 GLU I CA 1
ATOM 11950 C C . GLU H 1 82 ? 3.109 -78.739 45.145 1.00 61.11 78 GLU I C 1
ATOM 11951 O O . GLU H 1 82 ? 2.543 -79.676 44.634 1.00 60.40 78 GLU I O 1
ATOM 11957 N N . VAL H 1 83 ? 2.682 -78.157 46.251 1.00 61.29 79 VAL I N 1
ATOM 11958 C CA . VAL H 1 83 ? 1.625 -78.728 47.054 1.00 61.80 79 VAL I CA 1
ATOM 11959 C C . VAL H 1 83 ? 0.234 -78.257 46.619 1.00 62.98 79 VAL I C 1
ATOM 11960 O O . VAL H 1 83 ? -0.165 -77.135 46.900 1.00 62.35 79 VAL I O 1
ATOM 11964 N N . GLU H 1 84 ? -0.505 -79.147 45.963 1.00 64.98 80 GLU I N 1
ATOM 11965 C CA . GLU H 1 84 ? -1.856 -78.861 45.481 1.00 66.61 80 GLU I CA 1
ATOM 11966 C C . GLU H 1 84 ? -2.889 -79.022 46.583 1.00 66.06 80 GLU I C 1
ATOM 11967 O O . GLU H 1 84 ? -2.765 -79.890 47.412 1.00 66.09 80 GLU I O 1
ATOM 11973 N N . THR H 1 85 ? -3.900 -78.160 46.583 1.00 65.56 81 THR I N 1
ATOM 11974 C CA . THR H 1 85 ? -5.029 -78.257 47.508 1.00 65.12 81 THR I CA 1
ATOM 11975 C C . THR H 1 85 ? -6.181 -77.414 47.002 1.00 64.17 81 THR I C 1
ATOM 11976 O O . THR H 1 85 ? -5.971 -76.502 46.221 1.00 64.36 81 THR I O 1
ATOM 11980 N N . LEU H 1 86 ? -7.398 -77.721 47.442 1.00 62.83 82 LEU I N 1
ATOM 11981 C CA . LEU H 1 86 ? -8.523 -76.871 47.143 1.00 61.75 82 LEU I CA 1
ATOM 11982 C C . LEU H 1 86 ? -9.323 -76.602 48.407 1.00 61.60 82 LEU I C 1
ATOM 11983 O O . LEU H 1 86 ? -9.099 -77.233 49.431 1.00 61.53 82 LEU I O 1
ATOM 11988 N N . ARG H 1 87 ? -10.187 -75.601 48.341 1.00 62.06 83 ARG I N 1
ATOM 11989 C CA . ARG H 1 87 ? -10.991 -75.163 49.472 1.00 63.27 83 ARG I CA 1
ATOM 11990 C C . ARG H 1 87 ? -12.302 -74.650 48.903 1.00 64.62 83 ARG I C 1
ATOM 11991 O O . ARG H 1 87 ? -12.387 -74.347 47.724 1.00 64.63 83 ARG I O 1
ATOM 11999 N N . GLU H 1 88 ? -13.338 -74.614 49.729 1.00 66.77 84 GLU I N 1
ATOM 12000 C CA . GLU H 1 88 ? -14.673 -74.277 49.271 1.00 68.43 84 GLU I CA 1
ATOM 12001 C C . GLU H 1 88 ? -15.118 -72.939 49.836 1.00 69.10 84 GLU I C 1
ATOM 12002 O O . GLU H 1 88 ? -14.979 -72.669 51.036 1.00 68.50 84 GLU I O 1
ATOM 12008 N N . ILE H 1 89 ? -15.644 -72.110 48.938 1.00 70.61 85 ILE I N 1
ATOM 12009 C CA . ILE H 1 89 ? -16.213 -70.823 49.282 1.00 72.27 85 ILE I CA 1
ATOM 12010 C C . ILE H 1 89 ? -17.636 -70.801 48.756 1.00 74.81 85 ILE I C 1
ATOM 12011 O O . ILE H 1 89 ? -18.000 -71.602 47.900 1.00 73.94 85 ILE I O 1
ATOM 12013 N N . ASN H 1 90 ? -18.430 -69.879 49.286 1.00 79.21 86 ASN I N 1
ATOM 12014 C CA . ASN H 1 90 ? -19.814 -69.663 48.847 1.00 83.22 86 ASN I CA 1
ATOM 12015 C C . ASN H 1 90 ? -19.993 -68.270 48.214 1.00 86.64 86 ASN I C 1
ATOM 12016 O O . ASN H 1 90 ? -19.878 -67.248 48.900 1.00 86.66 86 ASN I O 1
ATOM 12021 N N . VAL H 1 91 ? -20.289 -68.234 46.912 1.00 90.79 87 VAL I N 1
ATOM 12022 C CA . VAL H 1 91 ? -20.482 -66.959 46.182 1.00 93.77 87 VAL I CA 1
ATOM 12023 C C . VAL H 1 91 ? -21.796 -66.922 45.370 1.00 95.83 87 VAL I C 1
ATOM 12024 O O . VAL H 1 91 ? -21.969 -67.662 44.386 1.00 95.96 87 VAL I O 1
ATOM 12028 N N . GLY H 1 92 ? -22.709 -66.050 45.810 1.00 97.80 88 GLY I N 1
ATOM 12029 C CA . GLY H 1 92 ? -24.025 -65.870 45.190 1.00 98.71 88 GLY I CA 1
ATOM 12030 C C . GLY H 1 92 ? -25.019 -66.981 45.501 1.00 99.02 88 GLY I C 1
ATOM 12031 O O . GLY H 1 92 ? -25.993 -67.169 44.762 1.00 99.38 88 GLY I O 1
ATOM 12032 N N . GLY H 1 93 ? -24.787 -67.721 46.588 1.00 98.31 89 GLY I N 1
ATOM 12033 C CA . GLY H 1 93 ? -25.600 -68.896 46.906 1.00 97.09 89 GLY I CA 1
ATOM 12034 C C . GLY H 1 93 ? -25.029 -70.162 46.294 1.00 95.40 89 GLY I C 1
ATOM 12035 O O . GLY H 1 93 ? -25.022 -71.207 46.951 1.00 95.39 89 GLY I O 1
ATOM 12036 N N . LYS H 1 94 ? -24.566 -70.077 45.038 1.00 92.97 90 LYS I N 1
ATOM 12037 C CA . LYS H 1 94 ? -23.789 -71.156 44.414 1.00 90.93 90 LYS I CA 1
ATOM 12038 C C . LYS H 1 94 ? -22.454 -71.266 45.147 1.00 88.95 90 LYS I C 1
ATOM 12039 O O . LYS H 1 94 ? -22.021 -70.310 45.777 1.00 88.87 90 LYS I O 1
ATOM 12041 N N . VAL H 1 95 ? -21.818 -72.432 45.079 1.00 86.62 91 VAL I N 1
ATOM 12042 C CA . VAL H 1 95 ? -20.610 -72.735 45.876 1.00 84.63 91 VAL I CA 1
ATOM 12043 C C . VAL H 1 95 ? -19.412 -73.114 44.984 1.00 82.55 91 VAL I C 1
ATOM 12044 O O . VAL H 1 95 ? -19.551 -73.945 44.077 1.00 82.38 91 VAL I O 1
ATOM 12048 N N . TYR H 1 96 ? -18.239 -72.529 45.261 1.00 79.71 92 TYR I N 1
ATOM 12049 C CA . TYR H 1 96 ? -17.071 -72.640 44.363 1.00 77.23 92 TYR I CA 1
ATOM 12050 C C . TYR H 1 96 ? -15.808 -73.280 44.993 1.00 74.92 92 TYR I C 1
ATOM 12051 O O . TYR H 1 96 ? -15.601 -73.223 46.217 1.00 74.41 92 TYR I O 1
ATOM 12060 N N . LYS H 1 97 ? -14.979 -73.887 44.131 1.00 72.15 93 LYS I N 1
ATOM 12061 C CA . LYS H 1 97 ? -13.662 -74.461 44.512 1.00 69.84 93 LYS I CA 1
ATOM 12062 C C . LYS H 1 97 ? -12.445 -73.534 44.179 1.00 67.48 93 LYS I C 1
ATOM 12063 O O . LYS H 1 97 ? -11.968 -73.467 43.029 1.00 67.10 93 LYS I O 1
ATOM 12065 N N . ILE H 1 98 ? -11.969 -72.829 45.205 1.00 64.27 94 ILE I N 1
ATOM 12066 C CA . ILE H 1 98 ? -10.739 -72.056 45.144 1.00 61.70 94 ILE I CA 1
ATOM 12067 C C . ILE H 1 98 ? -9.536 -72.991 45.327 1.00 59.83 94 ILE I C 1
ATOM 12068 O O . ILE H 1 98 ? -9.232 -73.425 46.429 1.00 60.08 94 ILE I O 1
ATOM 12073 N N . LYS H 1 99 ? -8.841 -73.263 44.234 1.00 57.59 95 LYS I N 1
ATOM 12074 C CA . LYS H 1 99 ? -7.755 -74.231 44.171 1.00 55.86 95 LYS I CA 1
ATOM 12075 C C . LYS H 1 99 ? -6.401 -73.539 43.971 1.00 54.90 95 LYS I C 1
ATOM 12076 O O . LYS H 1 99 ? -6.313 -72.575 43.208 1.00 54.82 95 LYS I O 1
ATOM 12082 N N . GLY H 1 100 ? -5.344 -74.039 44.619 1.00 53.68 96 GLY I N 1
ATOM 12083 C CA . GLY H 1 100 ? -4.010 -73.420 44.525 1.00 52.87 96 GLY I CA 1
ATOM 12084 C C . GLY H 1 100 ? -2.832 -74.373 44.531 1.00 52.47 96 GLY I C 1
ATOM 12085 O O . GLY H 1 100 ? -2.925 -75.496 45.000 1.00 52.81 96 GLY I O 1
ATOM 12086 N N . ARG H 1 101 ? -1.705 -73.918 44.011 1.00 52.40 97 ARG I N 1
ATOM 12087 C CA . ARG H 1 101 ? -0.463 -74.664 44.094 1.00 52.21 97 ARG I CA 1
ATOM 12088 C C . ARG H 1 101 ? 0.636 -73.826 44.745 1.00 51.79 97 ARG I C 1
ATOM 12089 O O . ARG H 1 101 ? 1.073 -72.833 44.178 1.00 52.28 97 ARG I O 1
ATOM 12097 N N . ALA H 1 102 ? 1.079 -74.224 45.930 1.00 51.14 98 ALA I N 1
ATOM 12098 C CA . ALA H 1 102 ? 2.130 -73.499 46.646 1.00 50.66 98 ALA I CA 1
ATOM 12099 C C . ALA H 1 102 ? 3.494 -74.028 46.260 1.00 49.99 98 ALA I C 1
ATOM 12100 O O . ALA H 1 102 ? 3.688 -75.225 46.250 1.00 50.59 98 ALA I O 1
ATOM 12102 N N . ASP H 1 103 ? 4.430 -73.130 45.958 1.00 49.16 99 ASP I N 1
ATOM 12103 C CA . ASP H 1 103 ? 5.827 -73.480 45.616 1.00 48.60 99 ASP I CA 1
ATOM 12104 C C . ASP H 1 103 ? 6.466 -74.410 46.621 1.00 46.98 99 ASP I C 1
ATOM 12105 O O . ASP H 1 103 ? 7.304 -75.219 46.259 1.00 46.37 99 ASP I O 1
ATOM 12110 N N . ALA H 1 104 ? 6.121 -74.240 47.885 1.00 45.68 100 ALA I N 1
ATOM 12111 C CA . ALA H 1 104 ? 6.785 -74.959 48.937 1.00 46.13 100 ALA I CA 1
ATOM 12112 C C . ALA H 1 104 ? 6.098 -74.710 50.273 1.00 47.34 100 ALA I C 1
ATOM 12113 O O . ALA H 1 104 ? 5.707 -73.572 50.555 1.00 46.76 100 ALA I O 1
ATOM 12115 N N . ILE H 1 105 ? 5.945 -75.773 51.082 1.00 49.38 101 ILE I N 1
ATOM 12116 C CA . ILE H 1 105 ? 5.348 -75.681 52.437 1.00 51.09 101 ILE I CA 1
ATOM 12117 C C . ILE H 1 105 ? 6.209 -76.426 53.464 1.00 53.73 101 ILE I C 1
ATOM 12118 O O . ILE H 1 105 ? 6.832 -77.443 53.149 1.00 53.42 101 ILE I O 1
ATOM 12123 N N . ILE H 1 106 ? 6.257 -75.900 54.684 1.00 57.63 102 ILE I N 1
ATOM 12124 C CA . ILE H 1 106 ? 6.989 -76.534 55.784 1.00 61.26 102 ILE I CA 1
ATOM 12125 C C . ILE H 1 106 ? 6.083 -76.715 56.995 1.00 65.20 102 ILE I C 1
ATOM 12126 O O . ILE H 1 106 ? 5.668 -75.724 57.606 1.00 65.53 102 ILE I O 1
ATOM 12131 N N . ARG H 1 107 ? 5.778 -77.969 57.339 1.00 69.64 103 ARG I N 1
ATOM 12132 C CA . ARG H 1 107 ? 4.882 -78.281 58.466 1.00 72.66 103 ARG I CA 1
ATOM 12133 C C . ARG H 1 107 ? 5.729 -78.523 59.712 1.00 75.30 103 ARG I C 1
ATOM 12134 O O . ARG H 1 107 ? 6.661 -79.314 59.646 1.00 75.82 103 ARG I O 1
ATOM 12136 N N . ASN H 1 108 ? 5.443 -77.837 60.826 1.00 77.88 104 ASN I N 1
ATOM 12137 C CA . ASN H 1 108 ? 6.204 -78.042 62.088 1.00 79.50 104 ASN I CA 1
ATOM 12138 C C . ASN H 1 108 ? 5.335 -78.481 63.288 1.00 79.47 104 ASN I C 1
ATOM 12139 O O . ASN H 1 108 ? 4.230 -77.972 63.503 1.00 78.89 104 ASN I O 1
ATOM 12144 N N . LYS H 1 112 ? 1.521 -75.542 63.041 1.00 66.36 108 LYS I N 1
ATOM 12145 C CA . LYS H 1 112 ? 2.463 -74.453 62.828 1.00 66.50 108 LYS I CA 1
ATOM 12146 C C . LYS H 1 112 ? 3.230 -74.644 61.506 1.00 66.55 108 LYS I C 1
ATOM 12147 O O . LYS H 1 112 ? 4.328 -75.223 61.499 1.00 67.10 108 LYS I O 1
ATOM 12149 N N . SER H 1 113 ? 2.663 -74.172 60.388 1.00 65.88 109 SER I N 1
ATOM 12150 C CA . SER H 1 113 ? 3.336 -74.295 59.068 1.00 65.25 109 SER I CA 1
ATOM 12151 C C . SER H 1 113 ? 3.594 -72.979 58.287 1.00 64.33 109 SER I C 1
ATOM 12152 O O . SER H 1 113 ? 2.895 -71.963 58.434 1.00 63.26 109 SER I O 1
ATOM 12155 N N . ILE H 1 114 ? 4.628 -73.026 57.458 1.00 63.22 110 ILE I N 1
ATOM 12156 C CA . ILE H 1 114 ? 5.060 -71.859 56.713 1.00 62.50 110 ILE I CA 1
ATOM 12157 C C . ILE H 1 114 ? 5.058 -72.170 55.232 1.00 61.26 110 ILE I C 1
ATOM 12158 O O . ILE H 1 114 ? 5.764 -73.054 54.766 1.00 61.12 110 ILE I O 1
ATOM 12163 N N . VAL H 1 115 ? 4.219 -71.438 54.511 1.00 59.58 111 VAL I N 1
ATOM 12164 C CA . VAL H 1 115 ? 4.110 -71.559 53.063 1.00 57.83 111 VAL I CA 1
ATOM 12165 C C . VAL H 1 115 ? 5.056 -70.575 52.409 1.00 54.82 111 VAL I C 1
ATOM 12166 O O . VAL H 1 115 ? 5.227 -69.442 52.863 1.00 53.99 111 VAL I O 1
ATOM 12170 N N . ILE H 1 116 ? 5.684 -71.004 51.338 1.00 51.26 112 ILE I N 1
ATOM 12171 C CA . ILE H 1 116 ? 6.674 -70.164 50.783 1.00 49.04 112 ILE I CA 1
ATOM 12172 C C . ILE H 1 116 ? 6.544 -70.026 49.257 1.00 46.78 112 ILE I C 1
ATOM 12173 O O . ILE H 1 116 ? 6.423 -71.013 48.556 1.00 45.36 112 ILE I O 1
ATOM 12178 N N . GLU H 1 117 ? 6.540 -68.769 48.781 1.00 44.78 113 GLU I N 1
ATOM 12179 C CA . GLU H 1 117 ? 6.469 -68.422 47.338 1.00 43.23 113 GLU I CA 1
ATOM 12180 C C . GLU H 1 117 ? 7.780 -67.803 46.819 1.00 41.69 113 GLU I C 1
ATOM 12181 O O . GLU H 1 117 ? 8.384 -66.942 47.458 1.00 41.25 113 GLU I O 1
ATOM 12187 N N . ILE H 1 118 ? 8.229 -68.267 45.666 1.00 40.54 114 ILE I N 1
ATOM 12188 C CA . ILE H 1 118 ? 9.476 -67.806 45.079 1.00 40.33 114 ILE I CA 1
ATOM 12189 C C . ILE H 1 118 ? 9.203 -67.008 43.809 1.00 40.40 114 ILE I C 1
ATOM 12190 O O . ILE H 1 118 ? 8.455 -67.454 42.937 1.00 41.35 114 ILE I O 1
ATOM 12195 N N . LYS H 1 119 ? 9.800 -65.831 43.677 1.00 40.11 115 LYS I N 1
ATOM 12196 C CA . LYS H 1 119 ? 9.585 -65.033 42.446 1.00 39.79 115 LYS I CA 1
ATOM 12197 C C . LYS H 1 119 ? 10.888 -64.644 41.809 1.00 39.10 115 LYS I C 1
ATOM 12198 O O . LYS H 1 119 ? 11.876 -64.382 42.509 1.00 38.07 115 LYS I O 1
ATOM 12204 N N . THR H 1 120 ? 10.880 -64.635 40.481 1.00 39.18 116 THR I N 1
ATOM 12205 C CA . THR H 1 120 ? 11.899 -63.970 39.710 1.00 40.42 116 THR I CA 1
ATOM 12206 C C . THR H 1 120 ? 11.323 -62.769 38.976 1.00 40.75 116 THR I C 1
ATOM 12207 O O . THR H 1 120 ? 10.277 -62.827 38.401 1.00 40.97 116 THR I O 1
ATOM 12211 N N . SER H 1 121 ? 12.062 -61.690 38.947 1.00 41.59 117 SER I N 1
ATOM 12212 C CA . SER H 1 121 ? 11.709 -60.544 38.127 1.00 41.37 117 SER I CA 1
ATOM 12213 C C . SER H 1 121 ? 13.005 -60.081 37.569 1.00 40.49 117 SER I C 1
ATOM 12214 O O . SER H 1 121 ? 14.055 -60.263 38.198 1.00 39.45 117 SER I O 1
ATOM 12217 N N . ARG H 1 122 ? 12.930 -59.447 36.401 1.00 40.08 118 ARG I N 1
ATOM 12218 C CA . ARG H 1 122 ? 14.069 -58.737 35.814 1.00 39.65 118 ARG I CA 1
ATOM 12219 C C . ARG H 1 122 ? 14.412 -57.500 36.655 1.00 38.20 118 ARG I C 1
ATOM 12220 O O . ARG H 1 122 ? 15.476 -56.889 36.480 1.00 38.86 118 ARG I O 1
ATOM 12228 N N . SER H 1 123 ? 13.525 -57.140 37.574 1.00 36.18 119 SER I N 1
ATOM 12229 C CA . SER H 1 123 ? 13.624 -55.860 38.248 1.00 35.61 119 SER I CA 1
ATOM 12230 C C . SER H 1 123 ? 13.262 -55.970 39.710 1.00 34.20 119 SER I C 1
ATOM 12231 O O . SER H 1 123 ? 12.240 -56.564 40.060 1.00 32.56 119 SER I O 1
ATOM 12234 N N . ASP H 1 124 ? 14.026 -55.280 40.547 1.00 33.07 120 ASP I N 1
ATOM 12235 C CA . ASP H 1 124 ? 13.722 -55.286 41.969 1.00 32.31 120 ASP I CA 1
ATOM 12236 C C . ASP H 1 124 ? 12.974 -54.054 42.399 1.00 31.27 120 ASP I C 1
ATOM 12237 O O . ASP H 1 124 ? 12.934 -53.730 43.587 1.00 31.01 120 ASP I O 1
ATOM 12242 N N . LYS H 1 125 ? 12.331 -53.407 41.428 1.00 30.60 121 LYS I N 1
ATOM 12243 C CA . LYS H 1 125 ? 11.565 -52.188 41.665 1.00 30.92 121 LYS I CA 1
ATOM 12244 C C . LYS H 1 125 ? 10.251 -52.495 42.348 1.00 30.21 121 LYS I C 1
ATOM 12245 O O . LYS H 1 125 ? 9.482 -53.296 41.862 1.00 29.19 121 LYS I O 1
ATOM 12251 N N . GLY H 1 126 ? 9.998 -51.858 43.485 1.00 30.96 122 GLY I N 1
ATOM 12252 C CA . GLY H 1 126 ? 8.680 -51.950 44.157 1.00 31.58 122 GLY I CA 1
ATOM 12253 C C . GLY H 1 126 ? 8.497 -53.137 45.107 1.00 32.44 122 GLY I C 1
ATOM 12254 O O . GLY H 1 126 ? 7.434 -53.305 45.689 1.00 33.12 122 GLY I O 1
ATOM 12255 N N . LEU H 1 127 ? 9.526 -53.951 45.304 1.00 33.19 123 LEU I N 1
ATOM 12256 C CA . LEU H 1 127 ? 9.319 -55.215 46.010 1.00 34.13 123 LEU I CA 1
ATOM 12257 C C . LEU H 1 127 ? 8.830 -54.935 47.418 1.00 35.45 123 LEU I C 1
ATOM 12258 O O . LEU H 1 127 ? 9.274 -53.958 48.031 1.00 35.81 123 LEU I O 1
ATOM 12263 N N . PRO H 1 128 ? 7.887 -55.761 47.926 1.00 36.40 124 PRO I N 1
ATOM 12264 C CA . PRO H 1 128 ? 7.172 -56.811 47.201 1.00 36.37 124 PRO I CA 1
ATOM 12265 C C . PRO H 1 128 ? 6.055 -56.191 46.396 1.00 36.29 124 PRO I C 1
ATOM 12266 O O . PRO H 1 128 ? 5.439 -55.255 46.873 1.00 36.20 124 PRO I O 1
ATOM 12270 N N . LEU H 1 129 ? 5.773 -56.744 45.220 1.00 36.22 125 LEU I N 1
ATOM 12271 C CA . LEU H 1 129 ? 4.688 -56.281 44.365 1.00 35.67 125 LEU I CA 1
ATOM 12272 C C . LEU H 1 129 ? 3.392 -56.773 44.992 1.00 36.48 125 LEU I C 1
ATOM 12273 O O . LEU H 1 129 ? 3.359 -57.862 45.556 1.00 35.74 125 LEU I O 1
ATOM 12278 N N . ILE H 1 130 ? 2.331 -55.967 44.902 1.00 37.32 126 ILE I N 1
ATOM 12279 C CA . ILE H 1 130 ? 1.141 -56.145 45.742 1.00 37.56 126 ILE I CA 1
ATOM 12280 C C . ILE H 1 130 ? 0.359 -57.410 45.398 1.00 38.37 126 ILE I C 1
ATOM 12281 O O . ILE H 1 130 ? -0.190 -58.031 46.285 1.00 38.47 126 ILE I O 1
ATOM 12286 N N . HIS H 1 131 ? 0.312 -57.776 44.114 1.00 39.72 127 HIS I N 1
ATOM 12287 C CA . HIS H 1 131 ? -0.363 -58.992 43.664 1.00 40.36 127 HIS I CA 1
ATOM 12288 C C . HIS H 1 131 ? 0.380 -60.275 44.056 1.00 41.35 127 HIS I C 1
ATOM 12289 O O . HIS H 1 131 ? -0.197 -61.355 44.030 1.00 42.31 127 HIS I O 1
ATOM 12296 N N . HIS H 1 132 ? 1.666 -60.174 44.362 1.00 41.77 128 HIS I N 1
ATOM 12297 C CA . HIS H 1 132 ? 2.426 -61.306 44.872 1.00 41.58 128 HIS I CA 1
ATOM 12298 C C . HIS H 1 132 ? 2.126 -61.503 46.329 1.00 42.48 128 HIS I C 1
ATOM 12299 O O . HIS H 1 132 ? 2.000 -62.648 46.783 1.00 42.74 128 HIS I O 1
ATOM 12306 N N . LYS H 1 133 ? 2.057 -60.397 47.068 1.00 43.49 129 LYS I N 1
ATOM 12307 C CA . LYS H 1 133 ? 1.701 -60.425 48.484 1.00 44.61 129 LYS I CA 1
ATOM 12308 C C . LYS H 1 133 ? 0.305 -60.983 48.623 1.00 45.63 129 LYS I C 1
ATOM 12309 O O . LYS H 1 133 ? 0.064 -61.837 49.445 1.00 45.32 129 LYS I O 1
ATOM 12323 N N . GLN H 1 135 ? -1.328 -62.801 46.635 1.00 46.62 131 GLN I N 1
ATOM 12324 C CA . GLN H 1 135 ? -1.291 -64.208 46.312 1.00 45.81 131 GLN I CA 1
ATOM 12325 C C . GLN H 1 135 ? -0.886 -65.005 47.541 1.00 45.91 131 GLN I C 1
ATOM 12326 O O . GLN H 1 135 ? -1.481 -66.016 47.852 1.00 46.17 131 GLN I O 1
ATOM 12332 N N . LEU H 1 136 ? 0.132 -64.549 48.250 1.00 46.35 132 LEU I N 1
ATOM 12333 C CA . LEU H 1 136 ? 0.660 -65.342 49.337 1.00 46.70 132 LEU I CA 1
ATOM 12334 C C . LEU H 1 136 ? -0.395 -65.394 50.387 1.00 48.49 132 LEU I C 1
ATOM 12335 O O . LEU H 1 136 ? -0.566 -66.406 51.018 1.00 48.75 132 LEU I O 1
ATOM 12340 N N . GLN H 1 137 ? -1.121 -64.295 50.546 1.00 50.62 133 GLN I N 1
ATOM 12341 C CA . GLN H 1 137 ? -2.147 -64.209 51.558 1.00 52.28 133 GLN I CA 1
ATOM 12342 C C . GLN H 1 137 ? -3.390 -65.015 51.256 1.00 52.52 133 GLN I C 1
ATOM 12343 O O . GLN H 1 137 ? -4.238 -65.175 52.135 1.00 52.84 133 GLN I O 1
ATOM 12349 N N . ILE H 1 138 ? -3.537 -65.481 50.018 1.00 52.27 134 ILE I N 1
ATOM 12350 C CA . ILE H 1 138 ? -4.648 -66.358 49.674 1.00 51.32 134 ILE I CA 1
ATOM 12351 C C . ILE H 1 138 ? -4.170 -67.794 49.865 1.00 51.27 134 ILE I C 1
ATOM 12352 O O . ILE H 1 138 ? -4.953 -68.636 50.284 1.00 51.44 134 ILE I O 1
ATOM 12357 N N . TYR H 1 139 ? -2.892 -68.082 49.596 1.00 50.86 135 TYR I N 1
ATOM 12358 C CA . TYR H 1 139 ? -2.331 -69.385 49.959 1.00 50.38 135 TYR I CA 1
ATOM 12359 C C . TYR H 1 139 ? -2.309 -69.611 51.486 1.00 51.33 135 TYR I C 1
ATOM 12360 O O . TYR H 1 139 ? -2.420 -70.745 51.966 1.00 51.54 135 TYR I O 1
ATOM 12369 N N . LEU H 1 140 ? -2.188 -68.536 52.244 1.00 52.42 136 LEU I N 1
ATOM 12370 C CA . LEU H 1 140 ? -2.213 -68.642 53.694 1.00 53.63 136 LEU I CA 1
ATOM 12371 C C . LEU H 1 140 ? -3.583 -69.132 54.180 1.00 55.58 136 LEU I C 1
ATOM 12372 O O . LEU H 1 140 ? -3.663 -70.017 55.020 1.00 56.13 136 LEU I O 1
ATOM 12377 N N . TRP H 1 141 ? -4.649 -68.553 53.650 1.00 57.71 137 TRP I N 1
ATOM 12378 C CA . TRP H 1 141 ? -6.019 -68.937 54.015 1.00 59.40 137 TRP I CA 1
ATOM 12379 C C . TRP H 1 141 ? -6.421 -70.267 53.398 1.00 58.78 137 TRP I C 1
ATOM 12380 O O . TRP H 1 141 ? -7.213 -71.001 53.970 1.00 59.41 137 TRP I O 1
ATOM 12391 N N . LEU H 1 142 ? -5.874 -70.569 52.232 1.00 57.99 138 LEU I N 1
ATOM 12392 C CA . LEU H 1 142 ? -6.176 -71.817 51.557 1.00 57.73 138 LEU I CA 1
ATOM 12393 C C . LEU H 1 142 ? -5.630 -72.971 52.354 1.00 57.71 138 LEU I C 1
ATOM 12394 O O . LEU H 1 142 ? -6.352 -73.895 52.640 1.00 57.82 138 LEU I O 1
ATOM 12399 N N . PHE H 1 143 ? -4.348 -72.902 52.686 1.00 58.25 139 PHE I N 1
ATOM 12400 C CA . PHE H 1 143 ? -3.686 -73.923 53.492 1.00 58.79 139 PHE I CA 1
ATOM 12401 C C . PHE H 1 143 ? -3.871 -73.735 54.996 1.00 60.15 139 PHE I C 1
ATOM 12402 O O . PHE H 1 143 ? -3.303 -74.493 55.786 1.00 60.49 139 PHE I O 1
ATOM 12410 N N . SER H 1 144 ? -4.651 -72.733 55.394 1.00 61.40 140 SER I N 1
ATOM 12411 C CA . SER H 1 144 ? -4.813 -72.397 56.809 1.00 62.25 140 SER I CA 1
ATOM 12412 C C . SER H 1 144 ? -3.449 -72.477 57.487 1.00 61.75 140 SER I C 1
ATOM 12413 O O . SER H 1 144 ? -3.158 -73.392 58.252 1.00 61.90 140 SER I O 1
ATOM 12416 N N . ALA H 1 145 ? -2.603 -71.518 57.138 1.00 60.96 141 ALA I N 1
ATOM 12417 C CA . ALA H 1 145 ? -1.237 -71.445 57.631 1.00 60.14 141 ALA I CA 1
ATOM 12418 C C . ALA H 1 145 ? -1.082 -70.108 58.323 1.00 59.56 141 ALA I C 1
ATOM 12419 O O . ALA H 1 145 ? -1.822 -69.165 58.028 1.00 59.31 141 ALA I O 1
ATOM 12421 N N . GLU H 1 146 ? -0.137 -70.045 59.257 1.00 58.82 142 GLU I N 1
ATOM 12422 C CA . GLU H 1 146 ? 0.060 -68.853 60.092 1.00 58.25 142 GLU I CA 1
ATOM 12423 C C . GLU H 1 146 ? 1.194 -67.963 59.562 1.00 57.25 142 GLU I C 1
ATOM 12424 O O . GLU H 1 146 ? 1.259 -66.786 59.896 1.00 57.35 142 GLU I O 1
ATOM 12426 N N . LYS H 1 147 ? 2.084 -68.526 58.748 1.00 55.98 143 LYS I N 1
ATOM 12427 C CA . LYS H 1 147 ? 3.263 -67.802 58.273 1.00 55.00 143 LYS I CA 1
ATOM 12428 C C . LYS H 1 147 ? 3.465 -68.009 56.758 1.00 54.20 143 LYS I C 1
ATOM 12429 O O . LYS H 1 147 ? 3.216 -69.109 56.234 1.00 53.83 143 LYS I O 1
ATOM 12431 N N . GLY H 1 148 ? 3.869 -66.928 56.073 1.00 53.09 144 GLY I N 1
ATOM 12432 C CA . GLY H 1 148 ? 4.261 -66.945 54.648 1.00 52.10 144 GLY I CA 1
ATOM 12433 C C . GLY H 1 148 ? 5.614 -66.266 54.388 1.00 50.84 144 GLY I C 1
ATOM 12434 O O . GLY H 1 148 ? 5.961 -65.267 55.030 1.00 51.11 144 GLY I O 1
ATOM 12435 N N . ILE H 1 149 ? 6.393 -66.810 53.456 1.00 48.56 145 ILE I N 1
ATOM 12436 C CA . ILE H 1 149 ? 7.662 -66.198 53.070 1.00 46.02 145 ILE I CA 1
ATOM 12437 C C . ILE H 1 149 ? 7.691 -65.989 51.568 1.00 44.28 145 ILE I C 1
ATOM 12438 O O . ILE H 1 149 ? 7.664 -66.948 50.792 1.00 44.17 145 ILE I O 1
ATOM 12443 N N . LEU H 1 150 ? 7.739 -64.730 51.158 1.00 41.56 146 LEU I N 1
ATOM 12444 C CA . LEU H 1 150 ? 7.829 -64.401 49.751 1.00 39.62 146 LEU I CA 1
ATOM 12445 C C . LEU H 1 150 ? 9.248 -64.034 49.483 1.00 37.99 146 LEU I C 1
ATOM 12446 O O . LEU H 1 150 ? 9.804 -63.217 50.200 1.00 38.37 146 LEU I O 1
ATOM 12451 N N . VAL H 1 151 ? 9.865 -64.618 48.473 1.00 35.95 147 VAL I N 1
ATOM 12452 C CA . VAL H 1 151 ? 11.275 -64.360 48.276 1.00 34.78 147 VAL I CA 1
ATOM 12453 C C . VAL H 1 151 ? 11.552 -64.168 46.828 1.00 33.46 147 VAL I C 1
ATOM 12454 O O . VAL H 1 151 ? 11.197 -65.026 46.020 1.00 33.84 147 VAL I O 1
ATOM 12458 N N . TYR H 1 152 ? 12.226 -63.062 46.512 1.00 31.60 148 TYR I N 1
ATOM 12459 C CA . TYR H 1 152 ? 12.469 -62.662 45.134 1.00 30.05 148 TYR I CA 1
ATOM 12460 C C . TYR H 1 152 ? 13.906 -62.960 44.783 1.00 29.42 148 TYR I C 1
ATOM 12461 O O . TYR H 1 152 ? 14.766 -62.686 45.585 1.00 29.67 148 TYR I O 1
ATOM 12470 N N . ILE H 1 153 ? 14.176 -63.539 43.614 1.00 28.80 149 ILE I N 1
ATOM 12471 C CA . ILE H 1 153 ? 15.548 -63.688 43.119 1.00 28.84 149 ILE I CA 1
ATOM 12472 C C . ILE H 1 153 ? 15.624 -62.864 41.841 1.00 29.20 149 ILE I C 1
ATOM 12473 O O . ILE H 1 153 ? 15.141 -63.311 40.797 1.00 30.51 149 ILE I O 1
ATOM 12478 N N . THR H 1 154 ? 16.146 -61.632 41.930 1.00 28.19 150 THR I N 1
ATOM 12479 C CA . THR H 1 154 ? 16.328 -60.785 40.760 1.00 27.32 150 THR I CA 1
ATOM 12480 C C . THR H 1 154 ? 17.841 -60.527 40.499 1.00 26.84 150 THR I C 1
ATOM 12481 O O . THR H 1 154 ? 18.667 -60.719 41.386 1.00 26.25 150 THR I O 1
ATOM 12485 N N . PRO H 1 155 ? 18.192 -60.092 39.277 1.00 26.33 151 PRO I N 1
ATOM 12486 C CA . PRO H 1 155 ? 19.586 -59.879 38.949 1.00 27.20 151 PRO I CA 1
ATOM 12487 C C . PRO H 1 155 ? 20.222 -58.666 39.679 1.00 28.54 151 PRO I C 1
ATOM 12488 O O . PRO H 1 155 ? 21.451 -58.522 39.706 1.00 27.32 151 PRO I O 1
ATOM 12492 N N . ASP H 1 156 ? 19.363 -57.846 40.279 1.00 30.40 152 ASP I N 1
ATOM 12493 C CA . ASP H 1 156 ? 19.757 -56.663 41.035 1.00 32.22 152 ASP I CA 1
ATOM 12494 C C . ASP H 1 156 ? 19.796 -56.923 42.516 1.00 32.77 152 ASP I C 1
ATOM 12495 O O . ASP H 1 156 ? 20.518 -56.221 43.232 1.00 33.14 152 ASP I O 1
ATOM 12500 N N . ARG H 1 157 ? 18.930 -57.809 43.000 1.00 32.85 153 ARG I N 1
ATOM 12501 C CA . ARG H 1 157 ? 18.976 -58.162 44.397 1.00 32.86 153 ARG I CA 1
ATOM 12502 C C . ARG H 1 157 ? 18.102 -59.350 44.765 1.00 32.12 153 ARG I C 1
ATOM 12503 O O . ARG H 1 157 ? 17.138 -59.719 44.074 1.00 31.82 153 ARG I O 1
ATOM 12511 N N . ILE H 1 158 ? 18.464 -59.920 45.889 1.00 30.97 154 ILE I N 1
ATOM 12512 C CA . ILE H 1 158 ? 17.745 -61.018 46.469 1.00 30.67 154 ILE I CA 1
ATOM 12513 C C . ILE H 1 158 ? 17.011 -60.443 47.662 1.00 29.35 154 ILE I C 1
ATOM 12514 O O . ILE H 1 158 ? 17.604 -59.725 48.420 1.00 27.94 154 ILE I O 1
ATOM 12519 N N . ALA H 1 159 ? 15.739 -60.750 47.824 1.00 29.29 155 ALA I N 1
ATOM 12520 C CA . ALA H 1 159 ? 14.974 -60.159 48.905 1.00 30.54 155 ALA I CA 1
ATOM 12521 C C . ALA H 1 159 ? 13.826 -60.994 49.401 1.00 32.01 155 ALA I C 1
ATOM 12522 O O . ALA H 1 159 ? 13.113 -61.620 48.621 1.00 33.03 155 ALA I O 1
ATOM 12524 N N . GLU H 1 160 ? 13.608 -60.935 50.700 1.00 33.46 156 GLU I N 1
ATOM 12525 C CA . GLU H 1 160 ? 12.733 -61.843 51.373 1.00 35.43 156 GLU I CA 1
ATOM 12526 C C . GLU H 1 160 ? 11.806 -61.114 52.340 1.00 36.39 156 GLU I C 1
ATOM 12527 O O . GLU H 1 160 ? 12.259 -60.359 53.191 1.00 35.26 156 GLU I O 1
ATOM 12533 N N . TYR H 1 161 ? 10.508 -61.394 52.244 1.00 38.78 157 TYR I N 1
ATOM 12534 C CA . TYR H 1 161 ? 9.501 -60.758 53.101 1.00 40.45 157 TYR I CA 1
ATOM 12535 C C . TYR H 1 161 ? 8.556 -61.712 53.792 1.00 43.46 157 TYR I C 1
ATOM 12536 O O . TYR H 1 161 ? 8.022 -62.656 53.207 1.00 42.89 157 TYR I O 1
ATOM 12545 N N . GLU H 1 162 ? 8.294 -61.394 55.044 1.00 47.26 158 GLU I N 1
ATOM 12546 C CA . GLU H 1 162 ? 7.396 -62.183 55.841 1.00 50.13 158 GLU I CA 1
ATOM 12547 C C . GLU H 1 162 ? 5.989 -61.639 55.784 1.00 51.17 158 GLU I C 1
ATOM 12548 O O . GLU H 1 162 ? 5.705 -60.545 56.250 1.00 50.64 158 GLU I O 1
ATOM 12554 N N . ILE H 1 163 ? 5.120 -62.437 55.172 1.00 53.08 159 ILE I N 1
ATOM 12555 C CA . ILE H 1 163 ? 3.708 -62.155 55.067 1.00 54.55 159 ILE I CA 1
ATOM 12556 C C . ILE H 1 163 ? 3.030 -63.147 55.996 1.00 56.71 159 ILE I C 1
ATOM 12557 O O . ILE H 1 163 ? 2.974 -64.345 55.719 1.00 57.11 159 ILE I O 1
ATOM 12562 N N . ASN H 1 164 ? 2.546 -62.645 57.120 1.00 59.34 160 ASN I N 1
ATOM 12563 C CA . ASN H 1 164 ? 2.021 -63.494 58.161 1.00 61.63 160 ASN I CA 1
ATOM 12564 C C . ASN H 1 164 ? 0.545 -63.271 58.442 1.00 63.31 160 ASN I C 1
ATOM 12565 O O . ASN H 1 164 ? 0.018 -63.878 59.371 1.00 63.84 160 ASN I O 1
ATOM 12570 N N . GLU H 1 165 ? -0.118 -62.409 57.670 1.00 64.93 161 GLU I N 1
ATOM 12571 C CA . GLU H 1 165 ? -1.548 -62.173 57.845 1.00 66.46 161 GLU I CA 1
ATOM 12572 C C . GLU H 1 165 ? -2.263 -62.616 56.597 1.00 66.41 161 GLU I C 1
ATOM 12573 O O . GLU H 1 165 ? -1.907 -62.199 55.504 1.00 66.71 161 GLU I O 1
ATOM 12579 N N . PRO H 1 166 ? -3.277 -63.467 56.751 1.00 66.55 162 PRO I N 1
ATOM 12580 C CA . PRO H 1 166 ? -4.016 -63.991 55.605 1.00 66.85 162 PRO I CA 1
ATOM 12581 C C . PRO H 1 166 ? -5.190 -63.105 55.227 1.00 67.41 162 PRO I C 1
ATOM 12582 O O . PRO H 1 166 ? -5.688 -62.325 56.049 1.00 67.36 162 PRO I O 1
ATOM 12586 N N . LEU H 1 167 ? -5.644 -63.235 53.992 1.00 68.26 163 LEU I N 1
ATOM 12587 C CA . LEU H 1 167 ? -6.859 -62.554 53.588 1.00 69.22 163 LEU I CA 1
ATOM 12588 C C . LEU H 1 167 ? -8.077 -63.164 54.309 1.00 71.19 163 LEU I C 1
ATOM 12589 O O . LEU H 1 167 ? -8.124 -64.378 54.556 1.00 71.56 163 LEU I O 1
ATOM 12594 N N . ASP H 1 168 ? -9.043 -62.309 54.649 1.00 73.18 164 ASP I N 1
ATOM 12595 C CA . ASP H 1 168 ? -10.275 -62.729 55.310 1.00 74.80 164 ASP I CA 1
ATOM 12596 C C . ASP H 1 168 ? -11.124 -63.480 54.268 1.00 75.82 164 ASP I C 1
ATOM 12597 O O . ASP H 1 168 ? -11.137 -63.093 53.098 1.00 76.02 164 ASP I O 1
ATOM 12602 N N . GLU H 1 169 ? -11.811 -64.555 54.667 1.00 77.04 165 GLU I N 1
ATOM 12603 C CA . GLU H 1 169 ? -12.670 -65.319 53.724 1.00 77.88 165 GLU I CA 1
ATOM 12604 C C . GLU H 1 169 ? -13.670 -64.380 53.023 1.00 78.42 165 GLU I C 1
ATOM 12605 O O . GLU H 1 169 ? -14.013 -64.574 51.857 1.00 78.09 165 GLU I O 1
ATOM 12607 N N . ALA H 1 170 ? -14.109 -63.357 53.758 1.00 79.01 166 ALA I N 1
ATOM 12608 C CA . ALA H 1 170 ? -14.946 -62.275 53.226 1.00 78.93 166 ALA I CA 1
ATOM 12609 C C . ALA H 1 170 ? -14.347 -61.599 51.991 1.00 78.11 166 ALA I C 1
ATOM 12610 O O . ALA H 1 170 ? -15.049 -61.382 51.000 1.00 78.39 166 ALA I O 1
ATOM 12612 N N . THR H 1 171 ? -13.058 -61.255 52.067 1.00 76.35 167 THR I N 1
ATOM 12613 C CA . THR H 1 171 ? -12.348 -60.595 50.959 1.00 74.59 167 THR I CA 1
ATOM 12614 C C . THR H 1 171 ? -12.326 -61.498 49.740 1.00 72.49 167 THR I C 1
ATOM 12615 O O . THR H 1 171 ? -12.679 -61.079 48.627 1.00 72.33 167 THR I O 1
ATOM 12619 N N . ILE H 1 172 ? -11.931 -62.747 49.972 1.00 70.03 168 ILE I N 1
ATOM 12620 C CA . ILE H 1 172 ? -11.801 -63.741 48.908 1.00 68.14 168 ILE I CA 1
ATOM 12621 C C . ILE H 1 172 ? -13.108 -63.849 48.105 1.00 68.35 168 ILE I C 1
ATOM 12622 O O . ILE H 1 172 ? -13.085 -64.030 46.876 1.00 67.94 168 ILE I O 1
ATOM 12627 N N . VAL H 1 173 ? -14.237 -63.680 48.800 1.00 68.57 169 VAL I N 1
ATOM 12628 C CA . VAL H 1 173 ? -15.553 -63.689 48.165 1.00 68.86 169 VAL I CA 1
ATOM 12629 C C . VAL H 1 173 ? -15.646 -62.595 47.086 1.00 68.76 169 VAL I C 1
ATOM 12630 O O . VAL H 1 173 ? -15.928 -62.904 45.926 1.00 69.06 169 VAL I O 1
ATOM 12634 N N . ARG H 1 174 ? -15.367 -61.337 47.461 1.00 68.19 170 ARG I N 1
ATOM 12635 C CA . ARG H 1 174 ? -15.455 -60.184 46.529 1.00 67.28 170 ARG I CA 1
ATOM 12636 C C . ARG H 1 174 ? -14.603 -60.381 45.284 1.00 65.93 170 ARG I C 1
ATOM 12637 O O . ARG H 1 174 ? -14.962 -59.877 44.219 1.00 65.93 170 ARG I O 1
ATOM 12639 N N . LEU H 1 175 ? -13.502 -61.131 45.438 1.00 64.34 171 LEU I N 1
ATOM 12640 C CA . LEU H 1 175 ? -12.523 -61.418 44.368 1.00 62.90 171 LEU I CA 1
ATOM 12641 C C . LEU H 1 175 ? -12.879 -62.601 43.476 1.00 62.79 171 LEU I C 1
ATOM 12642 O O . LEU H 1 175 ? -12.594 -62.579 42.276 1.00 61.81 171 LEU I O 1
ATOM 12647 N N . ALA H 1 176 ? -13.464 -63.645 44.059 1.00 63.33 172 ALA I N 1
ATOM 12648 C CA . ALA H 1 176 ? -14.051 -64.710 43.260 1.00 64.28 172 ALA I CA 1
ATOM 12649 C C . ALA H 1 176 ? -15.271 -64.166 42.519 1.00 65.99 172 ALA I C 1
ATOM 12650 O O . ALA H 1 176 ? -15.504 -64.526 41.367 1.00 65.72 172 ALA I O 1
ATOM 12652 N N . GLU H 1 177 ? -16.030 -63.283 43.179 1.00 68.15 173 GLU I N 1
ATOM 12653 C CA . GLU H 1 177 ? -17.170 -62.572 42.555 1.00 69.81 173 GLU I CA 1
ATOM 12654 C C . GLU H 1 177 ? -16.743 -61.770 41.314 1.00 69.17 173 GLU I C 1
ATOM 12655 O O . GLU H 1 177 ? -17.312 -61.951 40.219 1.00 68.37 173 GLU I O 1
ATOM 12661 N N . ASP H 1 178 ? -15.765 -60.869 41.528 1.00 68.07 174 ASP I N 1
ATOM 12662 C CA . ASP H 1 178 ? -15.108 -60.095 40.459 1.00 67.00 174 ASP I CA 1
ATOM 12663 C C . ASP H 1 178 ? -14.794 -60.998 39.277 1.00 64.94 174 ASP I C 1
ATOM 12664 O O . ASP H 1 178 ? -15.056 -60.640 38.125 1.00 64.41 174 ASP I O 1
ATOM 12669 N N . THR H 1 179 ? -14.232 -62.167 39.582 1.00 62.64 175 THR I N 1
ATOM 12670 C CA . THR H 1 179 ? -13.751 -63.098 38.571 1.00 60.94 175 THR I CA 1
ATOM 12671 C C . THR H 1 179 ? -14.887 -63.735 37.767 1.00 61.51 175 THR I C 1
ATOM 12672 O O . THR H 1 179 ? -14.727 -63.965 36.543 1.00 60.91 175 THR I O 1
ATOM 12676 N N . ILE H 1 180 ? -16.012 -64.020 38.443 1.00 62.05 176 ILE I N 1
ATOM 12677 C CA . ILE H 1 180 ? -17.169 -64.644 37.791 1.00 63.25 176 ILE I CA 1
ATOM 12678 C C . ILE H 1 180 ? -17.983 -63.632 36.992 1.00 64.94 176 ILE I C 1
ATOM 12679 O O . ILE H 1 180 ? -18.278 -63.855 35.810 1.00 64.96 176 ILE I O 1
ATOM 12692 N N . LEU H 1 182 ? -17.012 -60.813 35.932 1.00 68.26 178 LEU I N 1
ATOM 12693 C CA . LEU H 1 182 ? -16.104 -60.038 35.071 1.00 67.75 178 LEU I CA 1
ATOM 12694 C C . LEU H 1 182 ? -16.171 -58.556 35.369 1.00 67.28 178 LEU I C 1
ATOM 12695 O O . LEU H 1 182 ? -16.266 -57.748 34.456 1.00 67.79 178 LEU I O 1
ATOM 12700 N N . GLN H 1 183 ? -16.094 -58.193 36.640 1.00 66.40 179 GLN I N 1
ATOM 12701 C CA . GLN H 1 183 ? -16.385 -56.828 37.047 1.00 65.77 179 GLN I CA 1
ATOM 12702 C C . GLN H 1 183 ? -15.247 -55.806 36.779 1.00 63.38 179 GLN I C 1
ATOM 12703 O O . GLN H 1 183 ? -15.391 -54.937 35.904 1.00 63.73 179 GLN I O 1
ATOM 12709 N N . ASN H 1 184 ? -14.139 -55.867 37.511 1.00 59.78 180 ASN I N 1
ATOM 12710 C CA . ASN H 1 184 ? -13.126 -54.800 37.383 1.00 56.65 180 ASN I CA 1
ATOM 12711 C C . ASN H 1 184 ? -11.922 -55.236 36.574 1.00 53.18 180 ASN I C 1
ATOM 12712 O O . ASN H 1 184 ? -10.965 -55.771 37.122 1.00 52.86 180 ASN I O 1
ATOM 12717 N N . SER H 1 185 ? -12.002 -55.021 35.265 1.00 49.52 181 SER I N 1
ATOM 12718 C CA . SER H 1 185 ? -10.952 -55.404 34.320 1.00 47.28 181 SER I CA 1
ATOM 12719 C C . SER H 1 185 ? -10.232 -54.185 33.709 1.00 46.16 181 SER I C 1
ATOM 12720 O O . SER H 1 185 ? -10.859 -53.187 33.401 1.00 45.79 181 SER I O 1
ATOM 12723 N N . PRO H 1 186 ? -8.904 -54.258 33.561 1.00 45.64 182 PRO I N 1
ATOM 12724 C CA . PRO H 1 186 ? -8.052 -55.297 34.148 1.00 45.77 182 PRO I CA 1
ATOM 12725 C C . PRO H 1 186 ? -7.960 -54.996 35.626 1.00 46.44 182 PRO I C 1
ATOM 12726 O O . PRO H 1 186 ? -8.380 -53.916 36.047 1.00 46.39 182 PRO I O 1
ATOM 12730 N N . ARG H 1 187 ? -7.460 -55.931 36.422 1.00 47.62 183 ARG I N 1
ATOM 12731 C CA . ARG H 1 187 ? -7.391 -55.711 37.872 1.00 48.53 183 ARG I CA 1
ATOM 12732 C C . ARG H 1 187 ? -6.329 -54.662 38.227 1.00 47.68 183 ARG I C 1
ATOM 12733 O O . ARG H 1 187 ? -6.509 -53.881 39.159 1.00 47.79 183 ARG I O 1
ATOM 12741 N N . PHE H 1 188 ? -5.223 -54.668 37.480 1.00 46.77 184 PHE I N 1
ATOM 12742 C CA . PHE H 1 188 ? -4.097 -53.730 37.668 1.00 45.60 184 PHE I CA 1
ATOM 12743 C C . PHE H 1 188 ? -3.795 -53.103 36.331 1.00 44.53 184 PHE I C 1
ATOM 12744 O O . PHE H 1 188 ? -3.767 -53.795 35.323 1.00 44.43 184 PHE I O 1
ATOM 12752 N N . ASN H 1 189 ? -3.509 -51.812 36.334 1.00 43.32 185 ASN I N 1
ATOM 12753 C CA . ASN H 1 189 ? -3.430 -51.058 35.106 1.00 42.70 185 ASN I CA 1
ATOM 12754 C C . ASN H 1 189 ? -2.256 -51.469 34.210 1.00 40.88 185 ASN I C 1
ATOM 12755 O O . ASN H 1 189 ? -2.317 -51.266 32.994 1.00 40.81 185 ASN I O 1
ATOM 12760 N N . TRP H 1 190 ? -1.240 -52.120 34.769 1.00 38.75 186 TRP I N 1
ATOM 12761 C CA . TRP H 1 190 ? -0.110 -52.618 33.954 1.00 37.60 186 TRP I CA 1
ATOM 12762 C C . TRP H 1 190 ? -0.316 -53.922 33.151 1.00 36.54 186 TRP I C 1
ATOM 12763 O O . TRP H 1 190 ? 0.556 -54.318 32.318 1.00 35.68 186 TRP I O 1
ATOM 12774 N N . GLU H 1 191 ? -1.437 -54.607 33.391 1.00 35.24 187 GLU I N 1
ATOM 12775 C CA . GLU H 1 191 ? -1.683 -55.913 32.750 1.00 34.54 187 GLU I CA 1
ATOM 12776 C C . GLU H 1 191 ? -1.852 -55.882 31.256 1.00 33.62 187 GLU I C 1
ATOM 12777 O O . GLU H 1 191 ? -1.338 -56.765 30.589 1.00 33.75 187 GLU I O 1
ATOM 12783 N N . CYS H 1 192 ? -2.588 -54.905 30.717 1.00 32.70 188 CYS I N 1
ATOM 12784 C CA . CYS H 1 192 ? -2.978 -54.975 29.321 1.00 32.55 188 CYS I CA 1
ATOM 12785 C C . CYS H 1 192 ? -1.747 -54.947 28.446 1.00 33.59 188 CYS I C 1
ATOM 12786 O O . CYS H 1 192 ? -1.711 -55.569 27.417 1.00 32.91 188 CYS I O 1
ATOM 12789 N N . LYS H 1 193 ? -0.730 -54.208 28.869 1.00 35.94 189 LYS I N 1
ATOM 12790 C CA . LYS H 1 193 ? 0.497 -54.051 28.097 1.00 38.01 189 LYS I CA 1
ATOM 12791 C C . LYS H 1 193 ? 1.139 -55.375 27.713 1.00 38.93 189 LYS I C 1
ATOM 12792 O O . LYS H 1 193 ? 1.680 -55.532 26.637 1.00 39.33 189 LYS I O 1
ATOM 12798 N N . TYR H 1 194 ? 1.088 -56.334 28.615 1.00 40.73 190 TYR I N 1
ATOM 12799 C CA . TYR H 1 194 ? 1.713 -57.648 28.385 1.00 42.20 190 TYR I CA 1
ATOM 12800 C C . TYR H 1 194 ? 0.722 -58.761 27.959 1.00 39.45 190 TYR I C 1
ATOM 12801 O O . TYR H 1 194 ? 1.111 -59.932 27.896 1.00 39.88 190 TYR I O 1
ATOM 12810 N N . CYS H 1 195 ? -0.538 -58.404 27.697 1.00 35.60 191 CYS I N 1
ATOM 12811 C CA . CYS H 1 195 ? -1.596 -59.390 27.581 1.00 33.21 191 CYS I CA 1
ATOM 12812 C C . CYS H 1 195 ? -1.794 -59.827 26.126 1.00 31.59 191 CYS I C 1
ATOM 12813 O O . CYS H 1 195 ? -1.986 -58.990 25.215 1.00 30.85 191 CYS I O 1
ATOM 12816 N N . ILE H 1 196 ? -1.747 -61.145 25.919 1.00 29.21 192 ILE I N 1
ATOM 12817 C CA . ILE H 1 196 ? -1.820 -61.696 24.590 1.00 28.08 192 ILE I CA 1
ATOM 12818 C C . ILE H 1 196 ? -3.233 -61.592 24.027 1.00 27.31 192 ILE I C 1
ATOM 12819 O O . ILE H 1 196 ? -3.402 -61.790 22.824 1.00 27.40 192 ILE I O 1
ATOM 12824 N N . PHE H 1 197 ? -4.225 -61.311 24.885 1.00 26.26 193 PHE I N 1
ATOM 12825 C CA . PHE H 1 197 ? -5.622 -61.061 24.454 1.00 26.79 193 PHE I CA 1
ATOM 12826 C C . PHE H 1 197 ? -5.964 -59.624 24.178 1.00 26.63 193 PHE I C 1
ATOM 12827 O O . PHE H 1 197 ? -7.085 -59.318 23.833 1.00 26.21 193 PHE I O 1
ATOM 12835 N N . SER H 1 198 ? -4.997 -58.732 24.296 1.00 27.47 194 SER I N 1
ATOM 12836 C CA . SER H 1 198 ? -5.271 -57.294 24.072 1.00 27.41 194 SER I CA 1
ATOM 12837 C C . SER H 1 198 ? -5.676 -57.055 22.655 1.00 27.61 194 SER I C 1
ATOM 12838 O O . SER H 1 198 ? -6.282 -56.070 22.394 1.00 29.77 194 SER I O 1
ATOM 12841 N N . VAL H 1 199 ? -5.303 -57.924 21.724 1.00 27.18 195 VAL I N 1
ATOM 12842 C CA . VAL H 1 199 ? -5.681 -57.731 20.349 1.00 26.58 195 VAL I CA 1
ATOM 12843 C C . VAL H 1 199 ? -7.174 -57.926 20.044 1.00 26.46 195 VAL I C 1
ATOM 12844 O O . VAL H 1 199 ? -7.600 -57.692 18.931 1.00 27.38 195 VAL I O 1
ATOM 12848 N N . ILE H 1 200 ? -7.976 -58.403 20.977 1.00 26.27 196 ILE I N 1
ATOM 12849 C CA . ILE H 1 200 ? -9.396 -58.640 20.677 1.00 26.24 196 ILE I CA 1
ATOM 12850 C C . ILE H 1 200 ? -10.258 -58.198 21.848 1.00 25.55 196 ILE I C 1
ATOM 12851 O O . ILE H 1 200 ? -11.457 -58.367 21.849 1.00 25.87 196 ILE I O 1
ATOM 12856 N N . CYS H 1 201 ? -9.628 -57.583 22.829 1.00 25.35 197 CYS I N 1
ATOM 12857 C CA . CYS H 1 201 ? -10.240 -57.215 24.078 1.00 25.64 197 CYS I CA 1
ATOM 12858 C C . CYS H 1 201 ? -10.675 -55.734 24.108 1.00 27.07 197 CYS I C 1
ATOM 12859 O O . CYS H 1 201 ? -9.833 -54.814 24.100 1.00 27.64 197 CYS I O 1
ATOM 12862 N N . PRO H 1 202 ? -11.991 -55.489 24.189 1.00 28.03 198 PRO I N 1
ATOM 12863 C CA . PRO H 1 202 ? -12.562 -54.167 24.172 1.00 28.23 198 PRO I CA 1
ATOM 12864 C C . PRO H 1 202 ? -12.305 -53.371 25.471 1.00 29.62 198 PRO I C 1
ATOM 12865 O O . PRO H 1 202 ? -12.606 -52.141 25.543 1.00 29.96 198 PRO I O 1
ATOM 12869 N N . ALA H 1 203 ? -11.769 -54.026 26.496 1.00 30.39 199 ALA I N 1
ATOM 12870 C CA . ALA H 1 203 ? -11.516 -53.320 27.753 1.00 30.70 199 ALA I CA 1
ATOM 12871 C C . ALA H 1 203 ? -10.089 -52.856 27.896 1.00 30.93 199 ALA I C 1
ATOM 12872 O O . ALA H 1 203 ? -9.777 -52.179 28.892 1.00 30.92 199 ALA I O 1
ATOM 12874 N N . LYS H 1 204 ? -9.249 -53.218 26.921 1.00 31.06 200 LYS I N 1
ATOM 12875 C CA . LYS H 1 204 ? -7.837 -52.843 26.876 1.00 31.49 200 LYS I CA 1
ATOM 12876 C C . LYS H 1 204 ? -7.608 -51.375 27.160 1.00 34.05 200 LYS I C 1
ATOM 12877 O O . LYS H 1 204 ? -8.093 -50.521 26.402 1.00 34.06 200 LYS I O 1
ATOM 12883 N N . LEU H 1 205 ? -6.874 -51.102 28.246 1.00 36.23 201 LEU I N 1
ATOM 12884 C CA . LEU H 1 205 ? -6.349 -49.784 28.543 1.00 38.18 201 LEU I CA 1
ATOM 12885 C C . LEU H 1 205 ? -5.411 -49.343 27.431 1.00 41.40 201 LEU I C 1
ATOM 12886 O O . LEU H 1 205 ? -4.547 -50.108 27.001 1.00 42.18 201 LEU I O 1
ATOM 12891 N N . THR H 1 206 ? -5.577 -48.107 26.979 1.00 44.76 202 THR I N 1
ATOM 12892 C CA . THR H 1 206 ? -4.902 -47.635 25.782 1.00 47.47 202 THR I CA 1
ATOM 12893 C C . THR H 1 206 ? -4.374 -46.183 25.896 1.00 48.73 202 THR I C 1
ATOM 12894 O O . THR H 1 206 ? -4.791 -45.455 26.825 1.00 48.50 202 THR I O 1
ATOM 12899 N N . PHE I 1 2 ? 53.273 -55.624 41.662 1.00 38.43 -2 PHE J N 1
ATOM 12900 C CA . PHE I 1 2 ? 52.212 -55.987 40.674 1.00 38.74 -2 PHE J CA 1
ATOM 12901 C C . PHE I 1 2 ? 50.984 -55.080 40.869 1.00 39.72 -2 PHE J C 1
ATOM 12902 O O . PHE I 1 2 ? 50.370 -54.621 39.883 1.00 39.41 -2 PHE J O 1
ATOM 12910 N N . GLN I 1 3 ? 50.593 -54.902 42.134 1.00 39.75 -1 GLN J N 1
ATOM 12911 C CA . GLN I 1 3 ? 49.568 -53.948 42.478 1.00 40.55 -1 GLN J CA 1
ATOM 12912 C C . GLN I 1 3 ? 50.192 -52.566 42.792 1.00 39.39 -1 GLN J C 1
ATOM 12913 O O . GLN I 1 3 ? 49.473 -51.587 42.874 1.00 39.49 -1 GLN J O 1
ATOM 12919 N N . GLY I 1 4 ? 51.522 -52.513 42.910 1.00 37.64 0 GLY J N 1
ATOM 12920 C CA . GLY I 1 4 ? 52.249 -51.307 43.246 1.00 35.85 0 GLY J CA 1
ATOM 12921 C C . GLY I 1 4 ? 52.631 -51.342 44.707 1.00 34.72 0 GLY J C 1
ATOM 12922 O O . GLY I 1 4 ? 51.804 -51.674 45.569 1.00 32.74 0 GLY J O 1
ATOM 12931 N N . ILE I 1 6 ? 53.380 -48.825 46.993 1.00 33.11 2 ILE J N 1
ATOM 12932 C CA . ILE I 1 6 ? 52.714 -47.955 47.974 1.00 32.71 2 ILE J CA 1
ATOM 12933 C C . ILE I 1 6 ? 51.298 -48.455 48.240 1.00 33.59 2 ILE J C 1
ATOM 12934 O O . ILE I 1 6 ? 50.881 -48.571 49.396 1.00 33.42 2 ILE J O 1
ATOM 12939 N N . THR I 1 7 ? 50.558 -48.694 47.163 1.00 34.61 3 THR J N 1
ATOM 12940 C CA . THR I 1 7 ? 49.176 -49.220 47.203 1.00 36.25 3 THR J CA 1
ATOM 12941 C C . THR I 1 7 ? 49.026 -50.464 48.073 1.00 36.72 3 THR J C 1
ATOM 12942 O O . THR I 1 7 ? 48.123 -50.577 48.912 1.00 36.04 3 THR J O 1
ATOM 12946 N N . GLU I 1 8 ? 49.924 -51.407 47.845 1.00 37.35 4 GLU J N 1
ATOM 12947 C CA . GLU I 1 8 ? 49.934 -52.625 48.635 1.00 38.01 4 GLU J CA 1
ATOM 12948 C C . GLU I 1 8 ? 50.002 -52.347 50.138 1.00 35.17 4 GLU J C 1
ATOM 12949 O O . GLU I 1 8 ? 49.139 -52.800 50.913 1.00 33.78 4 GLU J O 1
ATOM 12955 N N . PHE I 1 9 ? 51.009 -51.567 50.542 1.00 32.50 5 PHE J N 1
ATOM 12956 C CA . PHE I 1 9 ? 51.122 -51.160 51.931 1.00 30.26 5 PHE J CA 1
ATOM 12957 C C . PHE I 1 9 ? 49.883 -50.510 52.442 1.00 28.92 5 PHE J C 1
ATOM 12958 O O . PHE I 1 9 ? 49.403 -50.899 53.491 1.00 28.81 5 PHE J O 1
ATOM 12966 N N . LEU I 1 10 ? 49.321 -49.543 51.712 1.00 27.62 6 LEU J N 1
ATOM 12967 C CA . LEU I 1 10 ? 48.105 -48.859 52.214 1.00 27.49 6 LEU J CA 1
ATOM 12968 C C . LEU I 1 10 ? 46.918 -49.803 52.467 1.00 27.75 6 LEU J C 1
ATOM 12969 O O . LEU I 1 10 ? 46.160 -49.676 53.435 1.00 26.89 6 LEU J O 1
ATOM 12974 N N . LEU I 1 11 ? 46.735 -50.728 51.545 1.00 28.85 7 LEU J N 1
ATOM 12975 C CA . LEU I 1 11 ? 45.565 -51.598 51.601 1.00 29.79 7 LEU J CA 1
ATOM 12976 C C . LEU I 1 11 ? 45.788 -52.658 52.690 1.00 30.26 7 LEU J C 1
ATOM 12977 O O . LEU I 1 11 ? 44.916 -52.886 53.524 1.00 28.88 7 LEU J O 1
ATOM 12982 N N . LYS I 1 12 ? 46.994 -53.224 52.709 1.00 31.63 8 LYS J N 1
ATOM 12983 C CA . LYS I 1 12 ? 47.436 -54.065 53.811 1.00 32.75 8 LYS J CA 1
ATOM 12984 C C . LYS I 1 12 ? 47.169 -53.412 55.156 1.00 32.45 8 LYS J C 1
ATOM 12985 O O . LYS I 1 12 ? 46.667 -54.077 56.030 1.00 31.35 8 LYS J O 1
ATOM 12991 N N . LYS I 1 13 ? 47.466 -52.107 55.320 1.00 32.88 9 LYS J N 1
ATOM 12992 C CA . LYS I 1 13 ? 47.256 -51.453 56.631 1.00 33.68 9 LYS J CA 1
ATOM 12993 C C . LYS I 1 13 ? 45.774 -51.184 56.953 1.00 34.11 9 LYS J C 1
ATOM 12994 O O . LYS I 1 13 ? 45.324 -51.383 58.095 1.00 34.05 9 LYS J O 1
ATOM 12996 N N . LYS I 1 14 ? 45.002 -50.767 55.960 1.00 34.89 10 LYS J N 1
ATOM 12997 C CA . LYS I 1 14 ? 43.568 -50.558 56.179 1.00 36.01 10 LYS J CA 1
ATOM 12998 C C . LYS I 1 14 ? 42.878 -51.858 56.602 1.00 36.74 10 LYS J C 1
ATOM 12999 O O . LYS I 1 14 ? 41.953 -51.854 57.440 1.00 35.78 10 LYS J O 1
ATOM 13005 N N . LEU I 1 15 ? 43.299 -52.956 55.968 1.00 38.36 11 LEU J N 1
ATOM 13006 C CA . LEU I 1 15 ? 42.731 -54.268 56.242 1.00 40.43 11 LEU J CA 1
ATOM 13007 C C . LEU I 1 15 ? 42.949 -54.584 57.705 1.00 44.27 11 LEU J C 1
ATOM 13008 O O . LEU I 1 15 ? 42.004 -54.846 58.434 1.00 43.51 11 LEU J O 1
ATOM 13013 N N . GLU I 1 16 ? 44.195 -54.517 58.138 1.00 49.59 12 GLU J N 1
ATOM 13014 C CA . GLU I 1 16 ? 44.494 -54.820 59.523 1.00 54.71 12 GLU J CA 1
ATOM 13015 C C . GLU I 1 16 ? 43.612 -53.978 60.411 1.00 56.47 12 GLU J C 1
ATOM 13016 O O . GLU I 1 16 ? 42.827 -54.502 61.168 1.00 56.30 12 GLU J O 1
ATOM 13022 N N . GLU I 1 17 ? 43.695 -52.673 60.242 1.00 59.13 13 GLU J N 1
ATOM 13023 C CA . GLU I 1 17 ? 42.891 -51.725 61.007 1.00 61.34 13 GLU J CA 1
ATOM 13024 C C . GLU I 1 17 ? 41.446 -52.191 61.124 1.00 59.89 13 GLU J C 1
ATOM 13025 O O . GLU I 1 17 ? 40.921 -52.362 62.224 1.00 60.20 13 GLU J O 1
ATOM 13031 N N . HIS I 1 18 ? 40.803 -52.396 59.987 1.00 58.08 14 HIS J N 1
ATOM 13032 C CA . HIS I 1 18 ? 39.404 -52.828 59.984 1.00 56.39 14 HIS J CA 1
ATOM 13033 C C . HIS I 1 18 ? 39.194 -54.075 60.846 1.00 56.49 14 HIS J C 1
ATOM 13034 O O . HIS I 1 18 ? 38.256 -54.140 61.667 1.00 55.90 14 HIS J O 1
ATOM 13041 N N . LEU I 1 19 ? 40.072 -55.056 60.627 1.00 56.90 15 LEU J N 1
ATOM 13042 C CA . LEU I 1 19 ? 39.968 -56.365 61.266 1.00 57.96 15 LEU J CA 1
ATOM 13043 C C . LEU I 1 19 ? 40.155 -56.317 62.784 1.00 61.89 15 LEU J C 1
ATOM 13044 O O . LEU I 1 19 ? 39.601 -57.156 63.483 1.00 62.21 15 LEU J O 1
ATOM 13049 N N . SER I 1 20 ? 40.943 -55.354 63.272 1.00 66.90 16 SER J N 1
ATOM 13050 C CA . SER I 1 20 ? 41.122 -55.100 64.708 1.00 71.04 16 SER J CA 1
ATOM 13051 C C . SER I 1 20 ? 39.805 -54.953 65.460 1.00 75.17 16 SER J C 1
ATOM 13052 O O . SER I 1 20 ? 39.545 -55.678 66.425 1.00 75.54 16 SER J O 1
ATOM 13055 N N . HIS I 1 21 ? 38.980 -54.011 65.013 1.00 80.03 17 HIS J N 1
ATOM 13056 C CA . HIS I 1 21 ? 37.827 -53.554 65.801 1.00 83.86 17 HIS J CA 1
ATOM 13057 C C . HIS I 1 21 ? 36.710 -54.604 66.028 1.00 85.18 17 HIS J C 1
ATOM 13058 O O . HIS I 1 21 ? 35.745 -54.674 65.266 1.00 85.50 17 HIS J O 1
ATOM 13065 N N . VAL I 1 22 ? 36.864 -55.415 67.082 1.00 86.27 18 VAL J N 1
ATOM 13066 C CA . VAL I 1 22 ? 35.768 -56.255 67.595 1.00 86.76 18 VAL J CA 1
ATOM 13067 C C . VAL I 1 22 ? 34.855 -55.423 68.508 1.00 86.20 18 VAL J C 1
ATOM 13068 O O . VAL I 1 22 ? 35.303 -54.912 69.536 1.00 86.01 18 VAL J O 1
ATOM 13072 N N . LYS I 1 23 ? 33.583 -55.291 68.116 1.00 85.34 19 LYS J N 1
ATOM 13073 C CA . LYS I 1 23 ? 32.560 -54.629 68.939 1.00 84.39 19 LYS J CA 1
ATOM 13074 C C . LYS I 1 23 ? 31.977 -55.598 70.000 1.00 84.68 19 LYS J C 1
ATOM 13075 O O . LYS I 1 23 ? 31.368 -56.626 69.671 1.00 84.49 19 LYS J O 1
ATOM 13081 N N . GLU I 1 24 ? 32.179 -55.251 71.272 1.00 84.86 20 GLU J N 1
ATOM 13082 C CA . GLU I 1 24 ? 31.660 -56.017 72.403 1.00 85.10 20 GLU J CA 1
ATOM 13083 C C . GLU I 1 24 ? 30.126 -55.981 72.440 1.00 84.10 20 GLU J C 1
ATOM 13084 O O . GLU I 1 24 ? 29.510 -55.234 71.685 1.00 84.31 20 GLU J O 1
ATOM 13090 N N . GLU I 1 25 ? 29.526 -56.766 73.338 1.00 82.49 21 GLU J N 1
ATOM 13091 C CA . GLU I 1 25 ? 28.125 -57.224 73.198 1.00 80.46 21 GLU J CA 1
ATOM 13092 C C . GLU I 1 25 ? 27.021 -56.156 73.356 1.00 77.47 21 GLU J C 1
ATOM 13093 O O . GLU I 1 25 ? 25.965 -56.263 72.717 1.00 77.35 21 GLU J O 1
ATOM 13095 N N . ASN I 1 26 ? 27.251 -55.146 74.195 1.00 73.13 22 ASN J N 1
ATOM 13096 C CA . ASN I 1 26 ? 26.223 -54.140 74.470 1.00 69.46 22 ASN J CA 1
ATOM 13097 C C . ASN I 1 26 ? 26.726 -52.747 74.110 1.00 66.16 22 ASN J C 1
ATOM 13098 O O . ASN I 1 26 ? 26.520 -51.754 74.813 1.00 66.04 22 ASN J O 1
ATOM 13103 N N . THR I 1 27 ? 27.377 -52.680 72.972 1.00 62.01 23 THR J N 1
ATOM 13104 C CA . THR I 1 27 ? 28.016 -51.468 72.537 1.00 59.14 23 THR J CA 1
ATOM 13105 C C . THR I 1 27 ? 27.397 -50.968 71.215 1.00 57.00 23 THR J C 1
ATOM 13106 O O . THR I 1 27 ? 26.938 -51.761 70.376 1.00 56.62 23 THR J O 1
ATOM 13110 N N . ILE I 1 28 ? 27.329 -49.643 71.077 1.00 54.50 24 ILE J N 1
ATOM 13111 C CA . ILE I 1 28 ? 26.853 -48.976 69.851 1.00 52.78 24 ILE J CA 1
ATOM 13112 C C . ILE I 1 28 ? 27.763 -47.771 69.559 1.00 51.68 24 ILE J C 1
ATOM 13113 O O . ILE I 1 28 ? 27.792 -46.797 70.319 1.00 51.38 24 ILE J O 1
ATOM 13118 N N . TYR I 1 29 ? 28.526 -47.838 68.476 1.00 50.48 25 TYR J N 1
ATOM 13119 C CA . TYR I 1 29 ? 29.368 -46.729 68.122 1.00 49.91 25 TYR J CA 1
ATOM 13120 C C . TYR I 1 29 ? 28.480 -45.525 67.831 1.00 48.29 25 TYR J C 1
ATOM 13121 O O . TYR I 1 29 ? 27.332 -45.677 67.417 1.00 47.72 25 TYR J O 1
ATOM 13130 N N . VAL I 1 30 ? 28.998 -44.323 68.050 1.00 47.00 26 VAL J N 1
ATOM 13131 C CA . VAL I 1 30 ? 28.231 -43.111 67.740 1.00 45.95 26 VAL J CA 1
ATOM 13132 C C . VAL I 1 30 ? 27.912 -43.042 66.246 1.00 46.09 26 VAL J C 1
ATOM 13133 O O . VAL I 1 30 ? 26.789 -42.743 65.869 1.00 45.63 26 VAL J O 1
ATOM 13137 N N . THR I 1 31 ? 28.916 -43.334 65.421 1.00 46.58 27 THR J N 1
ATOM 13138 C CA . THR I 1 31 ? 28.764 -43.391 63.978 1.00 46.94 27 THR J CA 1
ATOM 13139 C C . THR I 1 31 ? 27.693 -44.376 63.548 1.00 48.39 27 THR J C 1
ATOM 13140 O O . THR I 1 31 ? 27.249 -44.308 62.409 1.00 48.93 27 THR J O 1
ATOM 13144 N N . ASP I 1 32 ? 27.309 -45.313 64.419 1.00 49.71 28 ASP J N 1
ATOM 13145 C CA . ASP I 1 32 ? 26.220 -46.253 64.114 1.00 50.80 28 ASP J CA 1
ATOM 13146 C C . ASP I 1 32 ? 24.857 -45.637 64.453 1.00 51.02 28 ASP J C 1
ATOM 13147 O O . ASP I 1 32 ? 23.843 -46.047 63.910 1.00 50.06 28 ASP J O 1
ATOM 13152 N N . LEU I 1 33 ? 24.836 -44.645 65.345 1.00 51.58 29 LEU J N 1
ATOM 13153 C CA . LEU I 1 33 ? 23.591 -43.937 65.682 1.00 51.77 29 LEU J CA 1
ATOM 13154 C C . LEU I 1 33 ? 23.089 -43.053 64.523 1.00 50.90 29 LEU J C 1
ATOM 13155 O O . LEU I 1 33 ? 21.901 -42.714 64.438 1.00 50.50 29 LEU J O 1
ATOM 13160 N N . VAL I 1 34 ? 23.994 -42.695 63.621 1.00 49.45 30 VAL J N 1
ATOM 13161 C CA . VAL I 1 34 ? 23.637 -41.787 62.550 1.00 48.59 30 VAL J CA 1
ATOM 13162 C C . VAL I 1 34 ? 23.492 -42.499 61.187 1.00 47.45 30 VAL J C 1
ATOM 13163 O O . VAL I 1 34 ? 23.464 -41.860 60.146 1.00 47.46 30 VAL J O 1
ATOM 13167 N N . ARG I 1 35 ? 23.330 -43.818 61.232 1.00 45.99 31 ARG J N 1
ATOM 13168 C CA . ARG I 1 35 ? 23.278 -44.648 60.053 1.00 44.73 31 ARG J CA 1
ATOM 13169 C C . ARG I 1 35 ? 22.053 -45.571 60.062 1.00 43.20 31 ARG J C 1
ATOM 13170 O O . ARG I 1 35 ? 21.339 -45.638 61.063 1.00 43.66 31 ARG J O 1
ATOM 13178 N N . CYS I 1 36 ? 21.815 -46.257 58.939 1.00 40.96 32 CYS J N 1
ATOM 13179 C CA . CYS I 1 36 ? 20.752 -47.260 58.822 1.00 39.42 32 CYS J CA 1
ATOM 13180 C C . CYS I 1 36 ? 20.944 -48.413 59.833 1.00 39.00 32 CYS J C 1
ATOM 13181 O O . CYS I 1 36 ? 22.013 -49.024 59.902 1.00 38.72 32 CYS J O 1
ATOM 13184 N N . PRO I 1 37 ? 19.915 -48.706 60.627 1.00 38.64 33 PRO J N 1
ATOM 13185 C CA . PRO I 1 37 ? 20.112 -49.790 61.595 1.00 39.14 33 PRO J CA 1
ATOM 13186 C C . PRO I 1 37 ? 20.468 -51.166 60.977 1.00 39.54 33 PRO J C 1
ATOM 13187 O O . PRO I 1 37 ? 21.271 -51.934 61.542 1.00 38.99 33 PRO J O 1
ATOM 13191 N N . ARG I 1 38 ? 19.871 -51.467 59.829 1.00 40.18 34 ARG J N 1
ATOM 13192 C CA . ARG I 1 38 ? 20.108 -52.750 59.144 1.00 41.00 34 ARG J CA 1
ATOM 13193 C C . ARG I 1 38 ? 21.539 -52.888 58.648 1.00 41.60 34 ARG J C 1
ATOM 13194 O O . ARG I 1 38 ? 22.131 -53.939 58.751 1.00 40.28 34 ARG J O 1
ATOM 13202 N N . ARG I 1 39 ? 22.086 -51.800 58.114 1.00 43.32 35 ARG J N 1
ATOM 13203 C CA . ARG I 1 39 ? 23.476 -51.775 57.672 1.00 44.26 35 ARG J CA 1
ATOM 13204 C C . ARG I 1 39 ? 24.410 -52.042 58.846 1.00 43.09 35 ARG J C 1
ATOM 13205 O O . ARG I 1 39 ? 25.435 -52.718 58.685 1.00 42.28 35 ARG J O 1
ATOM 13213 N N . VAL I 1 40 ? 24.055 -51.536 60.031 1.00 42.31 36 VAL J N 1
ATOM 13214 C CA . VAL I 1 40 ? 24.921 -51.721 61.225 1.00 41.84 36 VAL J CA 1
ATOM 13215 C C . VAL I 1 40 ? 24.884 -53.174 61.658 1.00 41.12 36 VAL J C 1
ATOM 13216 O O . VAL I 1 40 ? 25.893 -53.782 61.903 1.00 39.78 36 VAL J O 1
ATOM 13220 N N . ARG I 1 41 ? 23.673 -53.689 61.737 1.00 41.70 37 ARG J N 1
ATOM 13221 C CA . ARG I 1 41 ? 23.441 -55.110 61.869 1.00 42.75 37 ARG J CA 1
ATOM 13222 C C . ARG I 1 41 ? 24.125 -55.969 60.788 1.00 41.65 37 ARG J C 1
ATOM 13223 O O . ARG I 1 41 ? 24.824 -56.905 61.124 1.00 41.90 37 ARG J O 1
ATOM 13231 N N . TYR I 1 42 ? 23.948 -55.652 59.511 1.00 40.29 38 TYR J N 1
ATOM 13232 C CA . TYR I 1 42 ? 24.617 -56.417 58.475 1.00 39.61 38 TYR J CA 1
ATOM 13233 C C . TYR I 1 42 ? 26.092 -56.449 58.650 1.00 38.99 38 TYR J C 1
ATOM 13234 O O . TYR I 1 42 ? 26.726 -57.408 58.284 1.00 38.35 38 TYR J O 1
ATOM 13243 N N . GLU I 1 43 ? 26.656 -55.379 59.170 1.00 39.66 39 GLU J N 1
ATOM 13244 C CA . GLU I 1 43 ? 28.113 -55.315 59.362 1.00 40.52 39 GLU J CA 1
ATOM 13245 C C . GLU I 1 43 ? 28.621 -56.278 60.434 1.00 41.39 39 GLU J C 1
ATOM 13246 O O . GLU I 1 43 ? 29.815 -56.591 60.503 1.00 40.90 39 GLU J O 1
ATOM 13252 N N . SER I 1 44 ? 27.687 -56.739 61.252 1.00 43.18 40 SER J N 1
ATOM 13253 C CA . SER I 1 44 ? 27.954 -57.695 62.299 1.00 45.32 40 SER J CA 1
ATOM 13254 C C . SER I 1 44 ? 27.730 -59.104 61.760 1.00 46.22 40 SER J C 1
ATOM 13255 O O . SER I 1 44 ? 28.614 -59.965 61.850 1.00 46.70 40 SER J O 1
ATOM 13258 N N . GLU I 1 45 ? 26.567 -59.326 61.147 1.00 46.77 41 GLU J N 1
ATOM 13259 C CA . GLU I 1 45 ? 26.223 -60.661 60.651 1.00 46.95 41 GLU J CA 1
ATOM 13260 C C . GLU I 1 45 ? 26.875 -61.080 59.321 1.00 44.39 41 GLU J C 1
ATOM 13261 O O . GLU I 1 45 ? 26.918 -62.273 59.031 1.00 45.00 41 GLU J O 1
ATOM 13267 N N . TYR I 1 46 ? 27.403 -60.142 58.539 1.00 40.72 42 TYR J N 1
ATOM 13268 C CA . TYR I 1 46 ? 28.055 -60.477 57.271 1.00 38.30 42 TYR J CA 1
ATOM 13269 C C . TYR I 1 46 ? 29.405 -59.804 57.152 1.00 36.94 42 TYR J C 1
ATOM 13270 O O . TYR I 1 46 ? 29.656 -59.006 56.249 1.00 36.57 42 TYR J O 1
ATOM 13279 N N . LYS I 1 47 ? 30.262 -60.180 58.080 1.00 35.80 43 LYS J N 1
ATOM 13280 C CA . LYS I 1 47 ? 31.582 -59.623 58.266 1.00 35.45 43 LYS J CA 1
ATOM 13281 C C . LYS I 1 47 ? 32.391 -59.768 57.026 1.00 34.34 43 LYS J C 1
ATOM 13282 O O . LYS I 1 47 ? 33.164 -58.914 56.699 1.00 35.18 43 LYS J O 1
ATOM 13288 N N . GLU I 1 48 ? 32.271 -60.896 56.367 1.00 33.65 44 GLU J N 1
ATOM 13289 C CA . GLU I 1 48 ? 33.115 -61.188 55.200 1.00 33.40 44 GLU J CA 1
ATOM 13290 C C . GLU I 1 48 ? 32.903 -60.150 54.085 1.00 32.25 44 GLU J C 1
ATOM 13291 O O . GLU I 1 48 ? 33.853 -59.675 53.459 1.00 31.77 44 GLU J O 1
ATOM 13297 N N . LEU I 1 49 ? 31.635 -59.806 53.896 1.00 30.55 45 LEU J N 1
ATOM 13298 C CA . LEU I 1 49 ? 31.219 -58.863 52.911 1.00 30.19 45 LEU J CA 1
ATOM 13299 C C . LEU I 1 49 ? 31.666 -57.456 53.340 1.00 30.13 45 LEU J C 1
ATOM 13300 O O . LEU I 1 49 ? 32.307 -56.730 52.542 1.00 30.37 45 LEU J O 1
ATOM 13305 N N . ALA I 1 50 ? 31.436 -57.120 54.612 1.00 29.79 46 ALA J N 1
ATOM 13306 C CA . ALA I 1 50 ? 31.735 -55.781 55.120 1.00 29.64 46 ALA J CA 1
ATOM 13307 C C . ALA I 1 50 ? 33.189 -55.431 54.899 1.00 30.35 46 ALA J C 1
ATOM 13308 O O . ALA I 1 50 ? 33.570 -54.279 54.832 1.00 31.47 46 ALA J O 1
ATOM 13310 N N . ILE I 1 51 ? 34.029 -56.424 54.747 1.00 31.29 47 ILE J N 1
ATOM 13311 C CA . ILE I 1 51 ? 35.427 -56.145 54.475 1.00 31.97 47 ILE J CA 1
ATOM 13312 C C . ILE I 1 51 ? 35.590 -55.424 53.115 1.00 32.95 47 ILE J C 1
ATOM 13313 O O . ILE I 1 51 ? 36.613 -54.789 52.852 1.00 32.89 47 ILE J O 1
ATOM 13318 N N . SER I 1 52 ? 34.619 -55.536 52.228 1.00 33.85 48 SER J N 1
ATOM 13319 C CA . SER I 1 52 ? 34.772 -54.811 50.962 1.00 35.05 48 SER J CA 1
ATOM 13320 C C . SER I 1 52 ? 34.794 -53.259 51.186 1.00 35.84 48 SER J C 1
ATOM 13321 O O . SER I 1 52 ? 35.411 -52.540 50.394 1.00 35.97 48 SER J O 1
ATOM 13324 N N . GLN I 1 53 ? 34.128 -52.767 52.245 1.00 36.23 49 GLN J N 1
ATOM 13325 C CA . GLN I 1 53 ? 34.225 -51.353 52.652 1.00 36.88 49 GLN J CA 1
ATOM 13326 C C . GLN I 1 53 ? 35.675 -50.864 52.813 1.00 34.96 49 GLN J C 1
ATOM 13327 O O . GLN I 1 53 ? 35.980 -49.736 52.543 1.00 35.69 49 GLN J O 1
ATOM 13333 N N . VAL I 1 54 ? 36.568 -51.724 53.244 1.00 33.39 50 VAL J N 1
ATOM 13334 C CA . VAL I 1 54 ? 37.983 -51.394 53.328 1.00 32.27 50 VAL J CA 1
ATOM 13335 C C . VAL I 1 54 ? 38.603 -50.920 52.041 1.00 31.15 50 VAL J C 1
ATOM 13336 O O . VAL I 1 54 ? 39.534 -50.130 52.066 1.00 31.05 50 VAL J O 1
ATOM 13340 N N . TYR I 1 55 ? 38.113 -51.408 50.913 1.00 29.98 51 TYR J N 1
ATOM 13341 C CA . TYR I 1 55 ? 38.708 -51.030 49.637 1.00 29.16 51 TYR J CA 1
ATOM 13342 C C . TYR I 1 55 ? 38.059 -49.791 48.951 1.00 28.60 51 TYR J C 1
ATOM 13343 O O . TYR I 1 55 ? 38.425 -49.476 47.823 1.00 28.84 51 TYR J O 1
ATOM 13352 N N . ALA I 1 56 ? 37.117 -49.115 49.622 1.00 27.64 52 ALA J N 1
ATOM 13353 C CA . ALA I 1 56 ? 36.516 -47.846 49.136 1.00 27.31 52 ALA J CA 1
ATOM 13354 C C . ALA I 1 56 ? 37.606 -46.790 49.024 1.00 26.70 52 ALA J C 1
ATOM 13355 O O . ALA I 1 56 ? 38.205 -46.475 50.037 1.00 28.87 52 ALA J O 1
ATOM 13357 N N . PRO I 1 57 ? 37.914 -46.297 47.822 1.00 25.19 53 PRO J N 1
ATOM 13358 C CA . PRO I 1 57 ? 38.947 -45.280 47.599 1.00 25.84 53 PRO J CA 1
ATOM 13359 C C . PRO I 1 57 ? 38.619 -43.964 48.281 1.00 26.03 53 PRO J C 1
ATOM 13360 O O . PRO I 1 57 ? 39.496 -43.268 48.693 1.00 25.65 53 PRO J O 1
ATOM 13364 N N . SER I 1 58 ? 37.340 -43.649 48.345 1.00 26.50 54 SER J N 1
ATOM 13365 C CA A SER I 1 58 ? 36.798 -42.549 49.082 0.57 27.06 54 SER J CA 1
ATOM 13366 C CA B SER I 1 58 ? 36.930 -42.461 49.069 0.43 26.45 54 SER J CA 1
ATOM 13367 C C . SER I 1 58 ? 37.346 -42.557 50.494 1.00 27.12 54 SER J C 1
ATOM 13368 O O . SER I 1 58 ? 37.860 -41.575 51.011 1.00 27.64 54 SER J O 1
ATOM 13373 N N . ALA I 1 59 ? 37.179 -43.711 51.120 1.00 28.13 55 ALA J N 1
ATOM 13374 C CA . ALA I 1 59 ? 37.562 -43.893 52.530 1.00 27.99 55 ALA J CA 1
ATOM 13375 C C . ALA I 1 59 ? 39.062 -43.832 52.696 1.00 27.85 55 ALA J C 1
ATOM 13376 O O . ALA I 1 59 ? 39.539 -43.220 53.634 1.00 28.89 55 ALA J O 1
ATOM 13378 N N . ILE I 1 60 ? 39.819 -44.398 51.778 1.00 27.68 56 ILE J N 1
ATOM 13379 C CA . ILE I 1 60 ? 41.300 -44.356 51.891 1.00 28.14 56 ILE J CA 1
ATOM 13380 C C . ILE I 1 60 ? 41.814 -42.921 51.797 1.00 29.10 56 ILE J C 1
ATOM 13381 O O . ILE I 1 60 ? 42.742 -42.511 52.523 1.00 29.18 56 ILE J O 1
ATOM 13386 N N . LEU I 1 61 ? 41.242 -42.178 50.853 1.00 29.49 57 LEU J N 1
ATOM 13387 C CA . LEU I 1 61 ? 41.515 -40.731 50.700 1.00 30.03 57 LEU J CA 1
ATOM 13388 C C . LEU I 1 61 ? 41.096 -39.994 51.976 1.00 29.84 57 LEU J C 1
ATOM 13389 O O . LEU I 1 61 ? 41.870 -39.267 52.506 1.00 28.64 57 LEU J O 1
ATOM 13394 N N . GLY I 1 62 ? 39.884 -40.234 52.462 1.00 30.56 58 GLY J N 1
ATOM 13395 C CA . GLY I 1 62 ? 39.418 -39.674 53.716 1.00 31.58 58 GLY J CA 1
ATOM 13396 C C . GLY I 1 62 ? 40.310 -39.962 54.910 1.00 33.14 58 GLY J C 1
ATOM 13397 O O . GLY I 1 62 ? 40.380 -39.152 55.855 1.00 34.74 58 GLY J O 1
ATOM 13398 N N . ASP I 1 63 ? 40.989 -41.107 54.888 1.00 33.26 59 ASP J N 1
ATOM 13399 C CA . ASP I 1 63 ? 41.887 -41.463 55.950 1.00 33.40 59 ASP J CA 1
ATOM 13400 C C . ASP I 1 63 ? 43.193 -40.704 55.847 1.00 31.76 59 ASP J C 1
ATOM 13401 O O . ASP I 1 63 ? 43.685 -40.163 56.844 1.00 31.95 59 ASP J O 1
ATOM 13406 N N . ILE I 1 64 ? 43.791 -40.722 54.665 1.00 29.79 60 ILE J N 1
ATOM 13407 C CA . ILE I 1 64 ? 45.069 -40.086 54.464 1.00 29.21 60 ILE J CA 1
ATOM 13408 C C . ILE I 1 64 ? 44.937 -38.615 54.811 1.00 31.09 60 ILE J C 1
ATOM 13409 O O . ILE I 1 64 ? 45.878 -37.985 55.261 1.00 31.53 60 ILE J O 1
ATOM 13414 N N . LEU I 1 65 ? 43.728 -38.097 54.625 1.00 32.88 61 LEU J N 1
ATOM 13415 C CA . LEU I 1 65 ? 43.397 -36.716 54.839 1.00 34.36 61 LEU J CA 1
ATOM 13416 C C . LEU I 1 65 ? 43.276 -36.378 56.296 1.00 35.40 61 LEU J C 1
ATOM 13417 O O . LEU I 1 65 ? 43.802 -35.362 56.703 1.00 35.42 61 LEU J O 1
ATOM 13422 N N . HIS I 1 66 ? 42.557 -37.172 57.080 1.00 37.38 62 HIS J N 1
ATOM 13423 C CA . HIS I 1 66 ? 42.589 -36.969 58.546 1.00 39.57 62 HIS J CA 1
ATOM 13424 C C . HIS I 1 66 ? 44.029 -37.047 59.117 1.00 41.61 62 HIS J C 1
ATOM 13425 O O . HIS I 1 66 ? 44.416 -36.262 59.959 1.00 41.93 62 HIS J O 1
ATOM 13432 N N . LEU I 1 67 ? 44.836 -37.984 58.658 1.00 44.52 63 LEU J N 1
ATOM 13433 C CA . LEU I 1 67 ? 46.254 -37.995 59.073 1.00 46.56 63 LEU J CA 1
ATOM 13434 C C . LEU I 1 67 ? 47.008 -36.685 58.829 1.00 47.09 63 LEU J C 1
ATOM 13435 O O . LEU I 1 67 ? 47.703 -36.207 59.690 1.00 47.44 63 LEU J O 1
ATOM 13440 N N . GLY I 1 68 ? 46.944 -36.128 57.636 1.00 48.14 64 GLY J N 1
ATOM 13441 C CA . GLY I 1 68 ? 47.652 -34.859 57.401 1.00 48.64 64 GLY J CA 1
ATOM 13442 C C . GLY I 1 68 ? 47.150 -33.770 58.333 1.00 48.90 64 GLY J C 1
ATOM 13443 O O . GLY I 1 68 ? 47.917 -33.098 58.945 1.00 48.41 64 GLY J O 1
ATOM 13444 N N . LEU I 1 69 ? 45.843 -33.654 58.468 1.00 50.42 65 LEU J N 1
ATOM 13445 C CA . LEU I 1 69 ? 45.237 -32.499 59.078 1.00 52.27 65 LEU J CA 1
ATOM 13446 C C . LEU I 1 69 ? 45.410 -32.581 60.566 1.00 54.31 65 LEU J C 1
ATOM 13447 O O . LEU I 1 69 ? 45.814 -31.610 61.229 1.00 54.40 65 LEU J O 1
ATOM 13452 N N . GLU I 1 70 ? 45.111 -33.761 61.091 1.00 56.42 66 GLU J N 1
ATOM 13453 C CA . GLU I 1 70 ? 45.383 -34.078 62.494 1.00 57.62 66 GLU J CA 1
ATOM 13454 C C . GLU I 1 70 ? 46.835 -33.827 62.929 1.00 56.07 66 GLU J C 1
ATOM 13455 O O . GLU I 1 70 ? 47.042 -33.450 64.065 1.00 56.24 66 GLU J O 1
ATOM 13461 N N . SER I 1 71 ? 47.833 -33.982 62.062 1.00 54.22 67 SER J N 1
ATOM 13462 C CA . SER I 1 71 ? 49.198 -33.643 62.493 1.00 53.41 67 SER J CA 1
ATOM 13463 C C . SER I 1 71 ? 49.433 -32.140 62.645 1.00 53.16 67 SER J C 1
ATOM 13464 O O . SER I 1 71 ? 50.349 -31.730 63.338 1.00 53.04 67 SER J O 1
ATOM 13467 N N . VAL I 1 72 ? 48.612 -31.329 61.960 1.00 53.14 68 VAL J N 1
ATOM 13468 C CA . VAL I 1 72 ? 48.551 -29.861 62.148 1.00 52.52 68 VAL J CA 1
ATOM 13469 C C . VAL I 1 72 ? 47.841 -29.537 63.446 1.00 51.54 68 VAL J C 1
ATOM 13470 O O . VAL I 1 72 ? 48.158 -28.556 64.090 1.00 50.31 68 VAL J O 1
ATOM 13474 N N . LEU I 1 73 ? 46.857 -30.358 63.793 1.00 51.41 69 LEU J N 1
ATOM 13475 C CA . LEU I 1 73 ? 46.024 -30.120 64.955 1.00 52.08 69 LEU J CA 1
ATOM 13476 C C . LEU I 1 73 ? 46.713 -30.425 66.299 1.00 52.77 69 LEU J C 1
ATOM 13477 O O . LEU I 1 73 ? 46.439 -29.768 67.307 1.00 52.09 69 LEU J O 1
ATOM 13482 N N . LYS I 1 74 ? 47.578 -31.439 66.325 1.00 53.73 70 LYS J N 1
ATOM 13483 C CA . LYS I 1 74 ? 48.375 -31.749 67.539 1.00 54.52 70 LYS J CA 1
ATOM 13484 C C . LYS I 1 74 ? 49.426 -30.655 67.712 1.00 54.30 70 LYS J C 1
ATOM 13485 O O . LYS I 1 74 ? 49.719 -30.263 68.836 1.00 54.53 70 LYS J O 1
ATOM 13487 N N . GLY I 1 75 ? 49.937 -30.169 66.576 1.00 53.86 71 GLY J N 1
ATOM 13488 C CA . GLY I 1 75 ? 51.125 -29.331 66.502 1.00 53.48 71 GLY J CA 1
ATOM 13489 C C . GLY I 1 75 ? 50.931 -27.815 66.488 1.00 53.18 71 GLY J C 1
ATOM 13490 O O . GLY I 1 75 ? 51.914 -27.094 66.577 1.00 53.57 71 GLY J O 1
ATOM 13491 N N . ASN I 1 76 ? 49.701 -27.319 66.337 1.00 52.25 72 ASN J N 1
ATOM 13492 C CA . ASN I 1 76 ? 49.434 -25.890 66.455 1.00 51.13 72 ASN J CA 1
ATOM 13493 C C . ASN I 1 76 ? 48.308 -25.557 67.400 1.00 50.32 72 ASN J C 1
ATOM 13494 O O . ASN I 1 76 ? 48.369 -24.561 68.078 1.00 50.19 72 ASN J O 1
ATOM 13499 N N . PHE I 1 77 ? 47.262 -26.358 67.427 1.00 50.18 73 PHE J N 1
ATOM 13500 C CA . PHE I 1 77 ? 46.179 -26.168 68.398 1.00 50.05 73 PHE J CA 1
ATOM 13501 C C . PHE I 1 77 ? 46.303 -27.069 69.633 1.00 51.42 73 PHE J C 1
ATOM 13502 O O . PHE I 1 77 ? 45.327 -27.203 70.382 1.00 50.87 73 PHE J O 1
ATOM 13510 N N . ASN I 1 78 ? 47.480 -27.676 69.848 1.00 53.03 74 ASN J N 1
ATOM 13511 C CA . ASN I 1 78 ? 47.722 -28.505 71.039 1.00 54.66 74 ASN J CA 1
ATOM 13512 C C . ASN I 1 78 ? 46.573 -29.475 71.383 1.00 54.05 74 ASN J C 1
ATOM 13513 O O . ASN I 1 78 ? 46.065 -29.511 72.504 1.00 53.73 74 ASN J O 1
ATOM 13518 N N . ALA I 1 79 ? 46.151 -30.250 70.398 1.00 53.55 75 ALA J N 1
ATOM 13519 C CA . ALA I 1 79 ? 44.948 -31.051 70.575 1.00 53.21 75 ALA J CA 1
ATOM 13520 C C . ALA I 1 79 ? 45.245 -32.549 70.641 1.00 52.81 75 ALA J C 1
ATOM 13521 O O . ALA I 1 79 ? 46.354 -33.010 70.350 1.00 50.99 75 ALA J O 1
ATOM 13523 N N . GLU I 1 80 ? 44.227 -33.289 71.044 1.00 53.52 76 GLU J N 1
ATOM 13524 C CA . GLU I 1 80 ? 44.332 -34.735 71.166 1.00 54.77 76 GLU J CA 1
ATOM 13525 C C . GLU I 1 80 ? 43.682 -35.387 69.953 1.00 54.43 76 GLU J C 1
ATOM 13526 O O . GLU I 1 80 ? 42.496 -35.327 69.789 1.00 54.31 76 GLU J O 1
ATOM 13532 N N . THR I 1 81 ? 44.452 -36.012 69.099 1.00 54.57 77 THR J N 1
ATOM 13533 C CA . THR I 1 81 ? 43.852 -36.689 67.964 1.00 55.31 77 THR J CA 1
ATOM 13534 C C . THR I 1 81 ? 43.353 -38.111 68.305 1.00 55.59 77 THR J C 1
ATOM 13535 O O . THR I 1 81 ? 43.960 -38.833 69.071 1.00 55.14 77 THR J O 1
ATOM 13539 N N . GLU I 1 82 ? 42.233 -38.498 67.711 1.00 56.59 78 GLU J N 1
ATOM 13540 C CA . GLU I 1 82 ? 41.689 -39.863 67.809 1.00 57.05 78 GLU J CA 1
ATOM 13541 C C . GLU I 1 82 ? 41.359 -40.175 69.246 1.00 56.20 78 GLU J C 1
ATOM 13542 O O . GLU I 1 82 ? 41.833 -41.171 69.793 1.00 56.02 78 GLU J O 1
ATOM 13548 N N . VAL I 1 83 ? 40.549 -39.326 69.860 1.00 55.18 79 VAL J N 1
ATOM 13549 C CA . VAL I 1 83 ? 40.247 -39.511 71.257 1.00 54.58 79 VAL J CA 1
ATOM 13550 C C . VAL I 1 83 ? 39.018 -40.364 71.410 1.00 54.88 79 VAL J C 1
ATOM 13551 O O . VAL I 1 83 ? 37.961 -40.059 70.874 1.00 54.54 79 VAL J O 1
ATOM 13555 N N . GLU I 1 84 ? 39.196 -41.419 72.200 1.00 55.22 80 GLU J N 1
ATOM 13556 C CA . GLU I 1 84 ? 38.250 -42.496 72.377 1.00 55.50 80 GLU J CA 1
ATOM 13557 C C . GLU I 1 84 ? 37.589 -42.416 73.776 1.00 55.27 80 GLU J C 1
ATOM 13558 O O . GLU I 1 84 ? 38.253 -42.231 74.782 1.00 55.06 80 GLU J O 1
ATOM 13564 N N . THR I 1 85 ? 36.279 -42.525 73.847 1.00 55.65 81 THR J N 1
ATOM 13565 C CA . THR I 1 85 ? 35.638 -42.685 75.134 1.00 56.42 81 THR J CA 1
ATOM 13566 C C . THR I 1 85 ? 34.243 -43.263 74.988 1.00 57.82 81 THR J C 1
ATOM 13567 O O . THR I 1 85 ? 33.750 -43.451 73.874 1.00 57.59 81 THR J O 1
ATOM 13571 N N . LEU I 1 86 ? 33.627 -43.546 76.133 1.00 59.65 82 LEU J N 1
ATOM 13572 C CA . LEU I 1 86 ? 32.384 -44.295 76.203 1.00 61.24 82 LEU J CA 1
ATOM 13573 C C . LEU I 1 86 ? 31.466 -43.680 77.245 1.00 61.68 82 LEU J C 1
ATOM 13574 O O . LEU I 1 86 ? 31.922 -42.988 78.137 1.00 61.66 82 LEU J O 1
ATOM 13579 N N . ARG I 1 87 ? 30.173 -43.916 77.115 1.00 62.56 83 ARG J N 1
ATOM 13580 C CA . ARG I 1 87 ? 29.235 -43.538 78.149 1.00 63.84 83 ARG J CA 1
ATOM 13581 C C . ARG I 1 87 ? 28.040 -44.461 78.142 1.00 65.43 83 ARG J C 1
ATOM 13582 O O . ARG I 1 87 ? 27.514 -44.795 77.082 1.00 65.60 83 ARG J O 1
ATOM 13590 N N . GLU I 1 88 ? 27.614 -44.864 79.336 1.00 67.65 84 GLU J N 1
ATOM 13591 C CA . GLU I 1 88 ? 26.548 -45.850 79.499 1.00 69.55 84 GLU J CA 1
ATOM 13592 C C . GLU I 1 88 ? 25.191 -45.156 79.460 1.00 71.27 84 GLU J C 1
ATOM 13593 O O . GLU I 1 88 ? 25.016 -44.106 80.058 1.00 70.97 84 GLU J O 1
ATOM 13595 N N . ILE I 1 89 ? 24.243 -45.749 78.744 1.00 74.00 85 ILE J N 1
ATOM 13596 C CA . ILE I 1 89 ? 22.883 -45.216 78.647 1.00 76.17 85 ILE J CA 1
ATOM 13597 C C . ILE I 1 89 ? 21.935 -46.364 78.948 1.00 78.35 85 ILE J C 1
ATOM 13598 O O . ILE I 1 89 ? 22.335 -47.524 78.947 1.00 77.79 85 ILE J O 1
ATOM 13600 N N . ASN I 1 90 ? 20.677 -46.031 79.196 1.00 81.38 86 ASN J N 1
ATOM 13601 C CA . ASN I 1 90 ? 19.701 -47.023 79.609 1.00 83.76 86 ASN J CA 1
ATOM 13602 C C . ASN I 1 90 ? 18.490 -47.109 78.673 1.00 85.14 86 ASN J C 1
ATOM 13603 O O . ASN I 1 90 ? 17.663 -46.193 78.600 1.00 84.96 86 ASN J O 1
ATOM 13608 N N . VAL I 1 91 ? 18.389 -48.238 77.982 1.00 86.66 87 VAL J N 1
ATOM 13609 C CA . VAL I 1 91 ? 17.337 -48.454 77.007 1.00 87.69 87 VAL J CA 1
ATOM 13610 C C . VAL I 1 91 ? 16.709 -49.820 77.291 1.00 88.04 87 VAL J C 1
ATOM 13611 O O . VAL I 1 91 ? 17.430 -50.815 77.419 1.00 88.29 87 VAL J O 1
ATOM 13615 N N . GLY I 1 92 ? 15.378 -49.861 77.414 1.00 87.96 88 GLY J N 1
ATOM 13616 C CA . GLY I 1 92 ? 14.640 -51.109 77.681 1.00 87.51 88 GLY J CA 1
ATOM 13617 C C . GLY I 1 92 ? 15.103 -51.890 78.912 1.00 86.97 88 GLY J C 1
ATOM 13618 O O . GLY I 1 92 ? 15.053 -53.124 78.931 1.00 86.74 88 GLY J O 1
ATOM 13619 N N . GLY I 1 93 ? 15.568 -51.181 79.938 1.00 86.17 89 GLY J N 1
ATOM 13620 C CA . GLY I 1 93 ? 16.096 -51.830 81.144 1.00 85.35 89 GLY J CA 1
ATOM 13621 C C . GLY I 1 93 ? 17.578 -52.200 81.086 1.00 84.07 89 GLY J C 1
ATOM 13622 O O . GLY I 1 93 ? 18.288 -52.027 82.080 1.00 83.88 89 GLY J O 1
ATOM 13623 N N . LYS I 1 94 ? 18.043 -52.715 79.938 1.00 82.38 90 LYS J N 1
ATOM 13624 C CA . LYS I 1 94 ? 19.464 -53.082 79.748 1.00 80.64 90 LYS J CA 1
ATOM 13625 C C . LYS I 1 94 ? 20.371 -51.852 79.729 1.00 78.98 90 LYS J C 1
ATOM 13626 O O . LYS I 1 94 ? 19.906 -50.727 79.508 1.00 78.61 90 LYS J O 1
ATOM 13628 N N . VAL I 1 95 ? 21.660 -52.076 79.969 1.00 76.93 91 VAL J N 1
ATOM 13629 C CA . VAL I 1 95 ? 22.668 -51.009 79.914 1.00 75.21 91 VAL J CA 1
ATOM 13630 C C . VAL I 1 95 ? 23.585 -51.218 78.697 1.00 73.66 91 VAL J C 1
ATOM 13631 O O . VAL I 1 95 ? 24.165 -52.293 78.532 1.00 73.51 91 VAL J O 1
ATOM 13635 N N . TYR I 1 96 ? 23.709 -50.195 77.841 1.00 71.45 92 TYR J N 1
ATOM 13636 C CA . TYR I 1 96 ? 24.601 -50.270 76.665 1.00 69.38 92 TYR J CA 1
ATOM 13637 C C . TYR I 1 96 ? 25.757 -49.287 76.753 1.00 67.06 92 TYR J C 1
ATOM 13638 O O . TYR I 1 96 ? 25.651 -48.232 77.383 1.00 66.97 92 TYR J O 1
ATOM 13647 N N . LYS I 1 97 ? 26.858 -49.632 76.100 1.00 64.11 93 LYS J N 1
ATOM 13648 C CA . LYS I 1 97 ? 28.020 -48.756 76.047 1.00 61.83 93 LYS J CA 1
ATOM 13649 C C . LYS I 1 97 ? 28.035 -47.934 74.725 1.00 59.25 93 LYS J C 1
ATOM 13650 O O . LYS I 1 97 ? 28.338 -48.475 73.664 1.00 59.25 93 LYS J O 1
ATOM 13652 N N . ILE I 1 98 ? 27.697 -46.640 74.773 1.00 56.30 94 ILE J N 1
ATOM 13653 C CA . ILE I 1 98 ? 27.848 -45.778 73.587 1.00 53.52 94 ILE J CA 1
ATOM 13654 C C . ILE I 1 98 ? 29.284 -45.333 73.456 1.00 52.78 94 ILE J C 1
ATOM 13655 O O . ILE I 1 98 ? 29.688 -44.396 74.091 1.00 52.12 94 ILE J O 1
ATOM 13660 N N . LYS I 1 99 ? 30.060 -46.019 72.645 1.00 52.84 95 LYS J N 1
ATOM 13661 C CA . LYS I 1 99 ? 31.438 -45.654 72.437 1.00 54.04 95 LYS J CA 1
ATOM 13662 C C . LYS I 1 99 ? 31.493 -44.558 71.359 1.00 53.77 95 LYS J C 1
ATOM 13663 O O . LYS I 1 99 ? 30.483 -44.238 70.734 1.00 54.28 95 LYS J O 1
ATOM 13669 N N . GLY I 1 100 ? 32.666 -43.974 71.152 1.00 52.83 96 GLY J N 1
ATOM 13670 C CA . GLY I 1 100 ? 32.851 -42.967 70.125 1.00 51.80 96 GLY J CA 1
ATOM 13671 C C . GLY I 1 100 ? 34.317 -42.653 69.959 1.00 50.72 96 GLY J C 1
ATOM 13672 O O . GLY I 1 100 ? 35.106 -42.869 70.879 1.00 50.98 96 GLY J O 1
ATOM 13673 N N . ARG I 1 101 ? 34.701 -42.168 68.786 1.00 48.97 97 ARG J N 1
ATOM 13674 C CA . ARG I 1 101 ? 36.053 -41.670 68.614 1.00 47.53 97 ARG J CA 1
ATOM 13675 C C . ARG I 1 101 ? 36.066 -40.318 67.884 1.00 44.78 97 ARG J C 1
ATOM 13676 O O . ARG I 1 101 ? 35.661 -40.219 66.733 1.00 44.70 97 ARG J O 1
ATOM 13684 N N . ALA I 1 102 ? 36.524 -39.287 68.596 1.00 41.74 98 ALA J N 1
ATOM 13685 C CA . ALA I 1 102 ? 36.575 -37.928 68.102 1.00 39.42 98 ALA J CA 1
ATOM 13686 C C . ALA I 1 102 ? 37.848 -37.770 67.334 1.00 37.95 98 ALA J C 1
ATOM 13687 O O . ALA I 1 102 ? 38.920 -38.215 67.775 1.00 37.60 98 ALA J O 1
ATOM 13689 N N . ASP I 1 103 ? 37.726 -37.133 66.181 1.00 35.98 99 ASP J N 1
ATOM 13690 C CA . ASP I 1 103 ? 38.857 -36.882 65.351 1.00 35.53 99 ASP J CA 1
ATOM 13691 C C . ASP I 1 103 ? 39.832 -36.016 66.125 1.00 35.57 99 ASP J C 1
ATOM 13692 O O . ASP I 1 103 ? 41.028 -36.223 66.040 1.00 35.26 99 ASP J O 1
ATOM 13697 N N . ALA I 1 104 ? 39.340 -35.032 66.866 1.00 35.55 100 ALA J N 1
ATOM 13698 C CA . ALA I 1 104 ? 40.225 -34.314 67.766 1.00 36.77 100 ALA J CA 1
ATOM 13699 C C . ALA I 1 104 ? 39.490 -33.545 68.838 1.00 38.34 100 ALA J C 1
ATOM 13700 O O . ALA I 1 104 ? 38.294 -33.263 68.704 1.00 37.40 100 ALA J O 1
ATOM 13702 N N . ILE I 1 105 ? 40.209 -33.277 69.931 1.00 41.03 101 ILE J N 1
ATOM 13703 C CA . ILE I 1 105 ? 39.657 -32.484 71.040 1.00 44.13 101 ILE J CA 1
ATOM 13704 C C . ILE I 1 105 ? 40.637 -31.417 71.431 1.00 47.17 101 ILE J C 1
ATOM 13705 O O . ILE I 1 105 ? 41.840 -31.638 71.339 1.00 47.31 101 ILE J O 1
ATOM 13710 N N . ILE I 1 106 ? 40.115 -30.242 71.810 1.00 51.20 102 ILE J N 1
ATOM 13711 C CA . ILE I 1 106 ? 40.965 -29.137 72.297 1.00 54.30 102 ILE J CA 1
ATOM 13712 C C . ILE I 1 106 ? 40.558 -28.775 73.712 1.00 58.53 102 ILE J C 1
ATOM 13713 O O . ILE I 1 106 ? 39.419 -28.360 73.957 1.00 58.57 102 ILE J O 1
ATOM 13718 N N . ARG I 1 107 ? 41.520 -28.960 74.619 1.00 63.62 103 ARG J N 1
ATOM 13719 C CA . ARG I 1 107 ? 41.318 -28.877 76.065 1.00 67.89 103 ARG J CA 1
ATOM 13720 C C . ARG I 1 107 ? 41.887 -27.542 76.598 1.00 70.24 103 ARG J C 1
ATOM 13721 O O . ARG I 1 107 ? 43.104 -27.365 76.614 1.00 70.27 103 ARG J O 1
ATOM 13729 N N . ASN I 1 108 ? 41.010 -26.603 76.983 1.00 72.82 104 ASN J N 1
ATOM 13730 C CA . ASN I 1 108 ? 41.419 -25.306 77.595 1.00 74.44 104 ASN J CA 1
ATOM 13731 C C . ASN I 1 108 ? 41.159 -25.310 79.119 1.00 74.66 104 ASN J C 1
ATOM 13732 O O . ASN I 1 108 ? 40.326 -24.556 79.633 1.00 75.13 104 ASN J O 1
ATOM 13737 N N . LYS I 1 112 ? 37.613 -26.294 79.747 1.00 70.78 108 LYS J N 1
ATOM 13738 C CA . LYS I 1 112 ? 36.785 -25.783 78.661 1.00 70.58 108 LYS J CA 1
ATOM 13739 C C . LYS I 1 112 ? 37.217 -26.476 77.365 1.00 69.26 108 LYS J C 1
ATOM 13740 O O . LYS I 1 112 ? 38.362 -26.305 76.925 1.00 69.58 108 LYS J O 1
ATOM 13742 N N . SER I 1 113 ? 36.312 -27.253 76.754 1.00 66.21 109 SER J N 1
ATOM 13743 C CA . SER I 1 113 ? 36.710 -28.252 75.731 1.00 62.97 109 SER J CA 1
ATOM 13744 C C . SER I 1 113 ? 35.960 -28.194 74.380 1.00 58.82 109 SER J C 1
ATOM 13745 O O . SER I 1 113 ? 34.743 -28.018 74.356 1.00 57.79 109 SER J O 1
ATOM 13748 N N . ILE I 1 114 ? 36.708 -28.390 73.285 1.00 54.04 110 ILE J N 1
ATOM 13749 C CA . ILE I 1 114 ? 36.195 -28.310 71.897 1.00 50.65 110 ILE J CA 1
ATOM 13750 C C . ILE I 1 114 ? 36.363 -29.612 71.074 1.00 48.41 110 ILE J C 1
ATOM 13751 O O . ILE I 1 114 ? 37.486 -30.003 70.729 1.00 48.30 110 ILE J O 1
ATOM 13756 N N . VAL I 1 115 ? 35.261 -30.268 70.734 1.00 45.40 111 VAL J N 1
ATOM 13757 C CA . VAL I 1 115 ? 35.322 -31.418 69.817 1.00 43.14 111 VAL J CA 1
ATOM 13758 C C . VAL I 1 115 ? 35.419 -31.015 68.331 1.00 41.44 111 VAL J C 1
ATOM 13759 O O . VAL I 1 115 ? 34.536 -30.298 67.814 1.00 40.19 111 VAL J O 1
ATOM 13763 N N . ILE I 1 116 ? 36.457 -31.502 67.650 1.00 39.41 112 ILE J N 1
ATOM 13764 C CA . ILE I 1 116 ? 36.608 -31.291 66.219 1.00 38.57 112 ILE J CA 1
ATOM 13765 C C . ILE I 1 116 ? 36.324 -32.560 65.371 1.00 38.57 112 ILE J C 1
ATOM 13766 O O . ILE I 1 116 ? 36.847 -33.653 65.642 1.00 38.33 112 ILE J O 1
ATOM 13771 N N . GLU I 1 117 ? 35.457 -32.404 64.363 1.00 37.88 113 GLU J N 1
ATOM 13772 C CA . GLU I 1 117 ? 35.161 -33.436 63.375 1.00 37.01 113 GLU J CA 1
ATOM 13773 C C . GLU I 1 117 ? 35.464 -32.905 61.969 1.00 36.72 113 GLU J C 1
ATOM 13774 O O . GLU I 1 117 ? 34.946 -31.866 61.531 1.00 36.94 113 GLU J O 1
ATOM 13780 N N . ILE I 1 118 ? 36.335 -33.623 61.286 1.00 35.92 114 ILE J N 1
ATOM 13781 C CA . ILE I 1 118 ? 36.726 -33.341 59.924 1.00 35.76 114 ILE J CA 1
ATOM 13782 C C . ILE I 1 118 ? 35.954 -34.206 58.918 1.00 35.28 114 ILE J C 1
ATOM 13783 O O . ILE I 1 118 ? 35.749 -35.380 59.142 1.00 36.22 114 ILE J O 1
ATOM 13788 N N . LYS I 1 119 ? 35.515 -33.633 57.818 1.00 34.41 115 LYS J N 1
ATOM 13789 C CA . LYS I 1 119 ? 34.826 -34.413 56.820 1.00 34.17 115 LYS J CA 1
ATOM 13790 C C . LYS I 1 119 ? 35.451 -34.124 55.498 1.00 34.84 115 LYS J C 1
ATOM 13791 O O . LYS I 1 119 ? 35.994 -33.038 55.252 1.00 34.29 115 LYS J O 1
ATOM 13797 N N . THR I 1 120 ? 35.410 -35.145 54.666 1.00 35.93 116 THR J N 1
ATOM 13798 C CA . THR I 1 120 ? 35.762 -35.046 53.273 1.00 37.33 116 THR J CA 1
ATOM 13799 C C . THR I 1 120 ? 34.543 -35.395 52.482 1.00 36.96 116 THR J C 1
ATOM 13800 O O . THR I 1 120 ? 33.631 -36.055 52.980 1.00 38.31 116 THR J O 1
ATOM 13804 N N . SER I 1 121 ? 34.492 -34.887 51.270 1.00 36.05 117 SER J N 1
ATOM 13805 C CA . SER I 1 121 ? 33.391 -35.145 50.384 1.00 35.52 117 SER J CA 1
ATOM 13806 C C . SER I 1 121 ? 33.914 -34.663 49.083 1.00 34.45 117 SER J C 1
ATOM 13807 O O . SER I 1 121 ? 34.709 -33.737 49.070 1.00 32.87 117 SER J O 1
ATOM 13810 N N . ARG I 1 122 ? 33.505 -35.295 47.989 1.00 33.99 118 ARG J N 1
ATOM 13811 C CA . ARG I 1 122 ? 33.889 -34.780 46.694 1.00 34.42 118 ARG J CA 1
ATOM 13812 C C . ARG I 1 122 ? 33.005 -33.595 46.261 1.00 33.57 118 ARG J C 1
ATOM 13813 O O . ARG I 1 122 ? 33.324 -32.970 45.263 1.00 33.19 118 ARG J O 1
ATOM 13821 N N . SER I 1 123 ? 31.924 -33.313 47.018 1.00 32.75 119 SER J N 1
ATOM 13822 C CA . SER I 1 123 ? 30.968 -32.241 46.750 1.00 32.23 119 SER J CA 1
ATOM 13823 C C . SER I 1 123 ? 30.746 -31.351 47.972 1.00 31.44 119 SER J C 1
ATOM 13824 O O . SER I 1 123 ? 30.514 -31.883 49.070 1.00 31.47 119 SER J O 1
ATOM 13827 N N . ASP I 1 124 ? 30.681 -30.030 47.765 1.00 29.79 120 ASP J N 1
ATOM 13828 C CA . ASP I 1 124 ? 30.335 -29.067 48.832 1.00 29.10 120 ASP J CA 1
ATOM 13829 C C . ASP I 1 124 ? 28.866 -28.693 48.889 1.00 28.80 120 ASP J C 1
ATOM 13830 O O . ASP I 1 124 ? 28.487 -27.633 49.386 1.00 27.72 120 ASP J O 1
ATOM 13835 N N . LYS I 1 125 ? 28.040 -29.584 48.376 1.00 28.48 121 LYS J N 1
ATOM 13836 C CA . LYS I 1 125 ? 26.632 -29.329 48.231 1.00 29.16 121 LYS J CA 1
ATOM 13837 C C . LYS I 1 125 ? 25.883 -29.599 49.541 1.00 28.10 121 LYS J C 1
ATOM 13838 O O . LYS I 1 125 ? 25.977 -30.665 50.103 1.00 27.24 121 LYS J O 1
ATOM 13844 N N . GLY I 1 126 ? 25.123 -28.633 50.020 1.00 28.16 122 GLY J N 1
ATOM 13845 C CA . GLY I 1 126 ? 24.270 -28.854 51.189 1.00 28.42 122 GLY J CA 1
ATOM 13846 C C . GLY I 1 126 ? 24.993 -28.822 52.535 1.00 28.94 122 GLY J C 1
ATOM 13847 O O . GLY I 1 126 ? 24.428 -29.268 53.545 1.00 30.15 122 GLY J O 1
ATOM 13848 N N . LEU I 1 127 ? 26.224 -28.310 52.575 1.00 28.17 123 LEU J N 1
ATOM 13849 C CA . LEU I 1 127 ? 26.943 -28.243 53.829 1.00 28.15 123 LEU J CA 1
ATOM 13850 C C . LEU I 1 127 ? 26.225 -27.265 54.802 1.00 28.79 123 LEU J C 1
ATOM 13851 O O . LEU I 1 127 ? 25.759 -26.170 54.384 1.00 28.24 123 LEU J O 1
ATOM 13856 N N . PRO I 1 128 ? 26.091 -27.661 56.086 1.00 29.41 124 PRO J N 1
ATOM 13857 C CA . PRO I 1 128 ? 26.502 -28.902 56.711 1.00 30.14 124 PRO J CA 1
ATOM 13858 C C . PRO I 1 128 ? 25.425 -29.982 56.608 1.00 29.56 124 PRO J C 1
ATOM 13859 O O . PRO I 1 128 ? 24.237 -29.706 56.851 1.00 29.49 124 PRO J O 1
ATOM 13863 N N . LEU I 1 129 ? 25.841 -31.204 56.299 1.00 28.94 125 LEU J N 1
ATOM 13864 C CA . LEU I 1 129 ? 24.895 -32.355 56.173 1.00 28.20 125 LEU J CA 1
ATOM 13865 C C . LEU I 1 129 ? 24.375 -32.726 57.559 1.00 28.30 125 LEU J C 1
ATOM 13866 O O . LEU I 1 129 ? 25.137 -32.726 58.512 1.00 27.86 125 LEU J O 1
ATOM 13871 N N . ILE I 1 130 ? 23.087 -33.013 57.662 1.00 29.41 126 ILE J N 1
ATOM 13872 C CA . ILE I 1 130 ? 22.392 -33.138 58.951 1.00 31.48 126 ILE J CA 1
ATOM 13873 C C . ILE I 1 130 ? 22.964 -34.236 59.866 1.00 32.59 126 ILE J C 1
ATOM 13874 O O . ILE I 1 130 ? 23.120 -34.047 61.093 1.00 32.77 126 ILE J O 1
ATOM 13879 N N . HIS I 1 131 ? 23.309 -35.348 59.242 1.00 33.33 127 HIS J N 1
ATOM 13880 C CA . HIS I 1 131 ? 23.845 -36.517 59.909 1.00 34.86 127 HIS J CA 1
ATOM 13881 C C . HIS I 1 131 ? 25.304 -36.359 60.302 1.00 34.93 127 HIS J C 1
ATOM 13882 O O . HIS I 1 131 ? 25.752 -37.062 61.192 1.00 34.39 127 HIS J O 1
ATOM 13889 N N . HIS I 1 132 ? 26.058 -35.486 59.626 1.00 35.72 128 HIS J N 1
ATOM 13890 C CA . HIS I 1 132 ? 27.406 -35.115 60.118 1.00 36.53 128 HIS J CA 1
ATOM 13891 C C . HIS I 1 132 ? 27.227 -34.263 61.363 1.00 37.99 128 HIS J C 1
ATOM 13892 O O . HIS I 1 132 ? 28.008 -34.353 62.316 1.00 37.31 128 HIS J O 1
ATOM 13899 N N . LYS I 1 133 ? 26.187 -33.431 61.316 1.00 39.67 129 LYS J N 1
ATOM 13900 C CA . LYS I 1 133 ? 25.869 -32.534 62.386 1.00 41.47 129 LYS J CA 1
ATOM 13901 C C . LYS I 1 133 ? 25.370 -33.336 63.586 1.00 42.12 129 LYS J C 1
ATOM 13902 O O . LYS I 1 133 ? 25.777 -33.090 64.690 1.00 41.71 129 LYS J O 1
ATOM 13916 N N . GLN I 1 135 ? 26.091 -36.421 64.314 1.00 40.24 131 GLN J N 1
ATOM 13917 C CA . GLN I 1 135 ? 27.294 -37.081 64.803 1.00 39.17 131 GLN J CA 1
ATOM 13918 C C . GLN I 1 135 ? 28.090 -36.187 65.781 1.00 38.65 131 GLN J C 1
ATOM 13919 O O . GLN I 1 135 ? 28.555 -36.668 66.807 1.00 37.91 131 GLN J O 1
ATOM 13925 N N . LEU I 1 136 ? 28.251 -34.894 65.464 1.00 38.46 132 LEU J N 1
ATOM 13926 C CA . LEU I 1 136 ? 29.018 -33.971 66.331 1.00 38.07 132 LEU J CA 1
ATOM 13927 C C . LEU I 1 136 ? 28.217 -33.556 67.577 1.00 38.26 132 LEU J C 1
ATOM 13928 O O . LEU I 1 136 ? 28.795 -33.346 68.615 1.00 37.57 132 LEU J O 1
ATOM 13933 N N . GLN I 1 137 ? 26.898 -33.508 67.454 1.00 38.89 133 GLN J N 1
ATOM 13934 C CA . GLN I 1 137 ? 26.001 -33.230 68.549 1.00 39.88 133 GLN J CA 1
ATOM 13935 C C . GLN I 1 137 ? 25.967 -34.361 69.561 1.00 40.45 133 GLN J C 1
ATOM 13936 O O . GLN I 1 137 ? 25.771 -34.117 70.772 1.00 40.42 133 GLN J O 1
ATOM 13942 N N . ILE I 1 138 ? 26.108 -35.600 69.075 1.00 40.42 134 ILE J N 1
ATOM 13943 C CA . ILE I 1 138 ? 26.230 -36.724 69.979 1.00 40.72 134 ILE J CA 1
ATOM 13944 C C . ILE I 1 138 ? 27.617 -36.755 70.640 1.00 40.86 134 ILE J C 1
ATOM 13945 O O . ILE I 1 138 ? 27.716 -36.975 71.849 1.00 40.93 134 ILE J O 1
ATOM 13950 N N . TYR I 1 139 ? 28.675 -36.501 69.877 1.00 40.78 135 TYR J N 1
ATOM 13951 C CA . TYR I 1 139 ? 29.999 -36.364 70.488 1.00 41.17 135 TYR J CA 1
ATOM 13952 C C . TYR I 1 139 ? 30.086 -35.275 71.606 1.00 42.72 135 TYR J C 1
ATOM 13953 O O . TYR I 1 139 ? 30.911 -35.382 72.505 1.00 41.88 135 TYR J O 1
ATOM 13962 N N . LEU I 1 140 ? 29.277 -34.210 71.498 1.00 44.82 136 LEU J N 1
ATOM 13963 C CA . LEU I 1 140 ? 29.299 -33.137 72.485 1.00 46.43 136 LEU J CA 1
ATOM 13964 C C . LEU I 1 140 ? 28.777 -33.698 73.794 1.00 48.70 136 LEU J C 1
ATOM 13965 O O . LEU I 1 140 ? 29.252 -33.345 74.859 1.00 49.08 136 LEU J O 1
ATOM 13970 N N . TRP I 1 141 ? 27.795 -34.575 73.701 1.00 51.34 137 TRP J N 1
ATOM 13971 C CA . TRP I 1 141 ? 27.261 -35.238 74.864 1.00 53.09 137 TRP J CA 1
ATOM 13972 C C . TRP I 1 141 ? 28.314 -36.208 75.367 1.00 53.97 137 TRP J C 1
ATOM 13973 O O . TRP I 1 141 ? 28.647 -36.194 76.547 1.00 54.44 137 TRP J O 1
ATOM 13984 N N . LEU I 1 142 ? 28.894 -36.992 74.459 1.00 54.42 138 LEU J N 1
ATOM 13985 C CA . LEU I 1 142 ? 29.753 -38.105 74.839 1.00 54.23 138 LEU J CA 1
ATOM 13986 C C . LEU I 1 142 ? 30.904 -37.620 75.667 1.00 53.91 138 LEU J C 1
ATOM 13987 O O . LEU I 1 142 ? 31.239 -38.203 76.709 1.00 54.66 138 LEU J O 1
ATOM 13992 N N . PHE I 1 143 ? 31.518 -36.551 75.205 1.00 53.13 139 PHE J N 1
ATOM 13993 C CA . PHE I 1 143 ? 32.643 -35.995 75.900 1.00 52.87 139 PHE J CA 1
ATOM 13994 C C . PHE I 1 143 ? 32.186 -34.890 76.847 1.00 53.51 139 PHE J C 1
ATOM 13995 O O . PHE I 1 143 ? 33.012 -34.280 77.547 1.00 53.37 139 PHE J O 1
ATOM 14003 N N . SER I 1 144 ? 30.878 -34.646 76.892 1.00 53.93 140 SER J N 1
ATOM 14004 C CA . SER I 1 144 ? 30.326 -33.490 77.632 1.00 54.39 140 SER J CA 1
ATOM 14005 C C . SER I 1 144 ? 31.115 -32.212 77.302 1.00 53.61 140 SER J C 1
ATOM 14006 O O . SER I 1 144 ? 31.623 -31.560 78.196 1.00 53.82 140 SER J O 1
ATOM 14009 N N . ALA I 1 145 ? 31.245 -31.891 76.016 1.00 52.60 141 ALA J N 1
ATOM 14010 C CA . ALA I 1 145 ? 31.992 -30.712 75.599 1.00 52.10 141 ALA J CA 1
ATOM 14011 C C . ALA I 1 145 ? 31.001 -29.589 75.237 1.00 51.78 141 ALA J C 1
ATOM 14012 O O . ALA I 1 145 ? 29.831 -29.853 74.938 1.00 51.00 141 ALA J O 1
ATOM 14014 N N . GLU I 1 146 ? 31.465 -28.345 75.351 1.00 51.41 142 GLU J N 1
ATOM 14015 C CA . GLU I 1 146 ? 30.584 -27.176 75.260 1.00 51.41 142 GLU J CA 1
ATOM 14016 C C . GLU I 1 146 ? 30.562 -26.671 73.814 1.00 50.53 142 GLU J C 1
ATOM 14017 O O . GLU I 1 146 ? 29.535 -26.187 73.332 1.00 51.04 142 GLU J O 1
ATOM 14019 N N . LYS I 1 147 ? 31.697 -26.836 73.140 1.00 48.94 143 LYS J N 1
ATOM 14020 C CA . LYS I 1 147 ? 31.892 -26.419 71.762 1.00 47.83 143 LYS J CA 1
ATOM 14021 C C . LYS I 1 147 ? 32.234 -27.569 70.790 1.00 44.69 143 LYS J C 1
ATOM 14022 O O . LYS I 1 147 ? 32.940 -28.535 71.148 1.00 44.04 143 LYS J O 1
ATOM 14028 N N . GLY I 1 148 ? 31.759 -27.408 69.552 1.00 40.86 144 GLY J N 1
ATOM 14029 C CA . GLY I 1 148 ? 32.069 -28.295 68.446 1.00 38.64 144 GLY J CA 1
ATOM 14030 C C . GLY I 1 148 ? 32.328 -27.564 67.135 1.00 36.21 144 GLY J C 1
ATOM 14031 O O . GLY I 1 148 ? 31.656 -26.620 66.834 1.00 35.07 144 GLY J O 1
ATOM 14032 N N . ILE I 1 149 ? 33.311 -28.034 66.379 1.00 33.94 145 ILE J N 1
ATOM 14033 C CA . ILE I 1 149 ? 33.623 -27.546 65.072 1.00 32.67 145 ILE J CA 1
ATOM 14034 C C . ILE I 1 149 ? 33.434 -28.704 64.065 1.00 31.72 145 ILE J C 1
ATOM 14035 O O . ILE I 1 149 ? 34.023 -29.802 64.257 1.00 31.34 145 ILE J O 1
ATOM 14040 N N . LEU I 1 150 ? 32.645 -28.466 63.010 1.00 29.66 146 LEU J N 1
ATOM 14041 C CA . LEU I 1 150 ? 32.520 -29.389 61.874 1.00 28.22 146 LEU J CA 1
ATOM 14042 C C . LEU I 1 150 ? 33.303 -28.755 60.734 1.00 27.62 146 LEU J C 1
ATOM 14043 O O . LEU I 1 150 ? 32.955 -27.638 60.315 1.00 28.18 146 LEU J O 1
ATOM 14048 N N . VAL I 1 151 ? 34.358 -29.395 60.242 1.00 25.89 147 VAL J N 1
ATOM 14049 C CA . VAL I 1 151 ? 35.076 -28.821 59.129 1.00 25.36 147 VAL J CA 1
ATOM 14050 C C . VAL I 1 151 ? 35.173 -29.731 57.914 1.00 24.83 147 VAL J C 1
ATOM 14051 O O . VAL I 1 151 ? 35.684 -30.810 58.021 1.00 24.77 147 VAL J O 1
ATOM 14055 N N . TYR I 1 152 ? 34.712 -29.239 56.747 1.00 24.13 148 TYR J N 1
ATOM 14056 C CA . TYR I 1 152 ? 34.760 -29.959 55.488 1.00 22.78 148 TYR J CA 1
ATOM 14057 C C . TYR I 1 152 ? 35.963 -29.588 54.689 1.00 23.21 148 TYR J C 1
ATOM 14058 O O . TYR I 1 152 ? 36.278 -28.438 54.606 1.00 24.94 148 TYR J O 1
ATOM 14067 N N . ILE I 1 153 ? 36.632 -30.540 54.070 1.00 23.64 149 ILE J N 1
ATOM 14068 C CA . ILE I 1 153 ? 37.617 -30.229 53.083 1.00 24.07 149 ILE J CA 1
ATOM 14069 C C . ILE I 1 153 ? 37.231 -30.896 51.771 1.00 24.53 149 ILE J C 1
ATOM 14070 O O . ILE I 1 153 ? 37.528 -32.049 51.532 1.00 26.98 149 ILE J O 1
ATOM 14075 N N . THR I 1 154 ? 36.586 -30.156 50.896 1.00 23.45 150 THR J N 1
ATOM 14076 C CA . THR I 1 154 ? 36.140 -30.664 49.633 1.00 22.11 150 THR J CA 1
ATOM 14077 C C . THR I 1 154 ? 36.963 -29.987 48.553 1.00 22.64 150 THR J C 1
ATOM 14078 O O . THR I 1 154 ? 37.643 -29.063 48.813 1.00 23.81 150 THR J O 1
ATOM 14082 N N . PRO I 1 155 ? 36.930 -30.474 47.325 1.00 23.71 151 PRO J N 1
ATOM 14083 C CA . PRO I 1 155 ? 37.749 -29.799 46.271 1.00 24.02 151 PRO J CA 1
ATOM 14084 C C . PRO I 1 155 ? 37.121 -28.580 45.665 1.00 23.44 151 PRO J C 1
ATOM 14085 O O . PRO I 1 155 ? 37.708 -27.984 44.780 1.00 22.91 151 PRO J O 1
ATOM 14089 N N . ASP I 1 156 ? 35.914 -28.260 46.079 1.00 23.65 152 ASP J N 1
ATOM 14090 C CA . ASP I 1 156 ? 35.260 -27.056 45.611 1.00 24.63 152 ASP J CA 1
ATOM 14091 C C . ASP I 1 156 ? 35.270 -25.971 46.676 1.00 24.37 152 ASP J C 1
ATOM 14092 O O . ASP I 1 156 ? 34.976 -24.821 46.378 1.00 24.94 152 ASP J O 1
ATOM 14097 N N . ARG I 1 157 ? 35.589 -26.337 47.916 1.00 24.24 153 ARG J N 1
ATOM 14098 C CA . ARG I 1 157 ? 35.409 -25.430 49.044 1.00 23.99 153 ARG J CA 1
ATOM 14099 C C . ARG I 1 157 ? 35.742 -26.060 50.380 1.00 24.62 153 ARG J C 1
ATOM 14100 O O . ARG I 1 157 ? 35.545 -27.281 50.606 1.00 24.00 153 ARG J O 1
ATOM 14108 N N . ILE I 1 158 ? 36.266 -25.186 51.230 1.00 25.14 154 ILE J N 1
ATOM 14109 C CA . ILE I 1 158 ? 36.668 -25.430 52.587 1.00 26.32 154 ILE J CA 1
ATOM 14110 C C . ILE I 1 158 ? 35.671 -24.626 53.399 1.00 26.45 154 ILE J C 1
ATOM 14111 O O . ILE I 1 158 ? 35.462 -23.462 53.128 1.00 26.86 154 ILE J O 1
ATOM 14116 N N . ALA I 1 159 ? 35.033 -25.233 54.369 1.00 27.17 155 ALA J N 1
ATOM 14117 C CA . ALA I 1 159 ? 33.895 -24.609 55.022 1.00 27.94 155 ALA J CA 1
ATOM 14118 C C . ALA I 1 159 ? 33.834 -25.139 56.414 1.00 28.41 155 ALA J C 1
ATOM 14119 O O . ALA I 1 159 ? 33.865 -26.366 56.598 1.00 29.41 155 ALA J O 1
ATOM 14121 N N . GLU I 1 160 ? 33.727 -24.243 57.388 1.00 28.09 156 GLU J N 1
ATOM 14122 C CA . GLU I 1 160 ? 33.771 -24.610 58.807 1.00 28.08 156 GLU J CA 1
ATOM 14123 C C . GLU I 1 160 ? 32.526 -24.148 59.525 1.00 27.53 156 GLU J C 1
ATOM 14124 O O . GLU I 1 160 ? 32.063 -23.057 59.320 1.00 26.48 156 GLU J O 1
ATOM 14130 N N . TYR I 1 161 ? 31.971 -25.010 60.362 1.00 28.22 157 TYR J N 1
ATOM 14131 C CA . TYR I 1 161 ? 30.700 -24.736 60.980 1.00 28.99 157 TYR J CA 1
ATOM 14132 C C . TYR I 1 161 ? 30.884 -24.960 62.454 1.00 32.44 157 TYR J C 1
ATOM 14133 O O . TYR I 1 161 ? 31.622 -25.860 62.862 1.00 34.11 157 TYR J O 1
ATOM 14142 N N . GLU I 1 162 ? 30.208 -24.151 63.258 1.00 35.74 158 GLU J N 1
ATOM 14143 C CA . GLU I 1 162 ? 30.328 -24.200 64.703 1.00 38.26 158 GLU J CA 1
ATOM 14144 C C . GLU I 1 162 ? 29.020 -24.723 65.245 1.00 40.26 158 GLU J C 1
ATOM 14145 O O . GLU I 1 162 ? 27.964 -24.144 65.005 1.00 39.66 158 GLU J O 1
ATOM 14151 N N . ILE I 1 163 ? 29.133 -25.848 65.961 1.00 42.99 159 ILE J N 1
ATOM 14152 C CA . ILE I 1 163 ? 28.020 -26.636 66.475 1.00 45.10 159 ILE J CA 1
ATOM 14153 C C . ILE I 1 163 ? 28.208 -26.772 67.969 1.00 46.57 159 ILE J C 1
ATOM 14154 O O . ILE I 1 163 ? 29.228 -27.323 68.426 1.00 46.65 159 ILE J O 1
ATOM 14159 N N . ASN I 1 164 ? 27.218 -26.291 68.716 1.00 47.98 160 ASN J N 1
ATOM 14160 C CA . ASN I 1 164 ? 27.352 -26.157 70.166 1.00 49.40 160 ASN J CA 1
ATOM 14161 C C . ASN I 1 164 ? 26.253 -26.837 70.961 1.00 49.83 160 ASN J C 1
ATOM 14162 O O . ASN I 1 164 ? 26.448 -27.177 72.100 1.00 50.00 160 ASN J O 1
ATOM 14167 N N . GLU I 1 165 ? 25.115 -27.051 70.358 1.00 50.49 161 GLU J N 1
ATOM 14168 C CA . GLU I 1 165 ? 24.053 -27.662 71.079 1.00 51.09 161 GLU J CA 1
ATOM 14169 C C . GLU I 1 165 ? 24.238 -29.173 71.138 1.00 50.34 161 GLU J C 1
ATOM 14170 O O . GLU I 1 165 ? 24.142 -29.865 70.159 1.00 50.13 161 GLU J O 1
ATOM 14173 N N . PRO I 1 166 ? 24.526 -29.687 72.314 1.00 49.61 162 PRO J N 1
ATOM 14174 C CA . PRO I 1 166 ? 24.687 -31.129 72.436 1.00 49.56 162 PRO J CA 1
ATOM 14175 C C . PRO I 1 166 ? 23.359 -31.827 72.348 1.00 50.75 162 PRO J C 1
ATOM 14176 O O . PRO I 1 166 ? 22.348 -31.293 72.758 1.00 50.13 162 PRO J O 1
ATOM 14180 N N . LEU I 1 167 ? 23.369 -33.037 71.830 1.00 53.16 163 LEU J N 1
ATOM 14181 C CA . LEU I 1 167 ? 22.135 -33.744 71.614 1.00 55.67 163 LEU J CA 1
ATOM 14182 C C . LEU I 1 167 ? 21.555 -34.173 72.970 1.00 60.62 163 LEU J C 1
ATOM 14183 O O . LEU I 1 167 ? 22.294 -34.385 73.932 1.00 60.49 163 LEU J O 1
ATOM 14188 N N . ASP I 1 168 ? 20.226 -34.264 73.037 1.00 67.10 164 ASP J N 1
ATOM 14189 C CA . ASP I 1 168 ? 19.508 -34.771 74.225 1.00 72.41 164 ASP J CA 1
ATOM 14190 C C . ASP I 1 168 ? 19.900 -36.199 74.576 1.00 76.08 164 ASP J C 1
ATOM 14191 O O . ASP I 1 168 ? 20.205 -36.998 73.696 1.00 76.58 164 ASP J O 1
ATOM 14196 N N . GLU I 1 169 ? 19.827 -36.538 75.857 1.00 80.19 165 GLU J N 1
ATOM 14197 C CA . GLU I 1 169 ? 19.993 -37.924 76.287 1.00 82.93 165 GLU J CA 1
ATOM 14198 C C . GLU I 1 169 ? 18.779 -38.734 75.841 1.00 82.90 165 GLU J C 1
ATOM 14199 O O . GLU I 1 169 ? 18.926 -39.819 75.278 1.00 82.87 165 GLU J O 1
ATOM 14205 N N . ALA I 1 170 ? 17.583 -38.186 76.074 1.00 82.42 166 ALA J N 1
ATOM 14206 C CA . ALA I 1 170 ? 16.322 -38.886 75.764 1.00 81.29 166 ALA J CA 1
ATOM 14207 C C . ALA I 1 170 ? 16.214 -39.288 74.280 1.00 79.42 166 ALA J C 1
ATOM 14208 O O . ALA I 1 170 ? 15.822 -40.417 73.963 1.00 79.25 166 ALA J O 1
ATOM 14210 N N . THR I 1 171 ? 16.580 -38.368 73.384 1.00 76.63 167 THR J N 1
ATOM 14211 C CA . THR I 1 171 ? 16.548 -38.626 71.939 1.00 73.94 167 THR J CA 1
ATOM 14212 C C . THR I 1 171 ? 17.820 -39.328 71.437 1.00 70.07 167 THR J C 1
ATOM 14213 O O . THR I 1 171 ? 17.790 -39.933 70.376 1.00 69.83 167 THR J O 1
ATOM 14217 N N . ILE I 1 172 ? 18.917 -39.266 72.190 1.00 65.59 168 ILE J N 1
ATOM 14218 C CA . ILE I 1 172 ? 20.024 -40.199 71.971 1.00 62.50 168 ILE J CA 1
ATOM 14219 C C . ILE I 1 172 ? 19.609 -41.660 72.230 1.00 60.91 168 ILE J C 1
ATOM 14220 O O . ILE I 1 172 ? 20.001 -42.564 71.487 1.00 60.89 168 ILE J O 1
ATOM 14225 N N . VAL I 1 173 ? 18.844 -41.874 73.302 1.00 58.94 169 VAL J N 1
ATOM 14226 C CA . VAL I 1 173 ? 18.304 -43.178 73.639 1.00 57.21 169 VAL J CA 1
ATOM 14227 C C . VAL I 1 173 ? 17.274 -43.600 72.589 1.00 56.43 169 VAL J C 1
ATOM 14228 O O . VAL I 1 173 ? 17.291 -44.744 72.161 1.00 56.69 169 VAL J O 1
ATOM 14232 N N . ARG I 1 174 ? 16.413 -42.690 72.141 1.00 55.48 170 ARG J N 1
ATOM 14233 C CA . ARG I 1 174 ? 15.457 -43.008 71.065 1.00 54.97 170 ARG J CA 1
ATOM 14234 C C . ARG I 1 174 ? 16.144 -43.393 69.752 1.00 54.60 170 ARG J C 1
ATOM 14235 O O . ARG I 1 174 ? 15.570 -44.090 68.920 1.00 54.52 170 ARG J O 1
ATOM 14237 N N . LEU I 1 175 ? 17.372 -42.934 69.568 1.00 54.35 171 LEU J N 1
ATOM 14238 C CA . LEU I 1 175 ? 18.157 -43.317 68.401 1.00 54.11 171 LEU J CA 1
ATOM 14239 C C . LEU I 1 175 ? 18.693 -44.724 68.603 1.00 54.49 171 LEU J C 1
ATOM 14240 O O . LEU I 1 175 ? 18.531 -45.576 67.735 1.00 54.53 171 LEU J O 1
ATOM 14245 N N . ALA I 1 176 ? 19.365 -44.951 69.731 1.00 55.26 172 ALA J N 1
ATOM 14246 C CA . ALA I 1 176 ? 19.857 -46.288 70.083 1.00 56.25 172 ALA J CA 1
ATOM 14247 C C . ALA I 1 176 ? 18.717 -47.305 70.018 1.00 57.78 172 ALA J C 1
ATOM 14248 O O . ALA I 1 176 ? 18.895 -48.399 69.515 1.00 57.05 172 ALA J O 1
ATOM 14250 N N . GLU I 1 177 ? 17.539 -46.902 70.487 1.00 60.50 173 GLU J N 1
ATOM 14251 C CA . GLU I 1 177 ? 16.341 -47.740 70.454 1.00 62.97 173 GLU J CA 1
ATOM 14252 C C . GLU I 1 177 ? 16.088 -48.293 69.046 1.00 63.24 173 GLU J C 1
ATOM 14253 O O . GLU I 1 177 ? 15.821 -49.476 68.856 1.00 63.23 173 GLU J O 1
ATOM 14259 N N . ASP I 1 178 ? 16.188 -47.435 68.048 1.00 63.42 174 ASP J N 1
ATOM 14260 C CA . ASP I 1 178 ? 15.998 -47.881 66.677 1.00 63.14 174 ASP J CA 1
ATOM 14261 C C . ASP I 1 178 ? 17.223 -48.634 66.150 1.00 60.63 174 ASP J C 1
ATOM 14262 O O . ASP I 1 178 ? 17.077 -49.527 65.331 1.00 59.62 174 ASP J O 1
ATOM 14267 N N . THR I 1 179 ? 18.417 -48.281 66.618 1.00 57.98 175 THR J N 1
ATOM 14268 C CA . THR I 1 179 ? 19.602 -49.014 66.229 1.00 56.23 175 THR J CA 1
ATOM 14269 C C . THR I 1 179 ? 19.417 -50.469 66.637 1.00 56.46 175 THR J C 1
ATOM 14270 O O . THR I 1 179 ? 19.739 -51.385 65.867 1.00 56.79 175 THR J O 1
ATOM 14274 N N . ILE I 1 180 ? 18.875 -50.681 67.838 1.00 56.88 176 ILE J N 1
ATOM 14275 C CA . ILE I 1 180 ? 18.695 -52.020 68.404 1.00 57.30 176 ILE J CA 1
ATOM 14276 C C . ILE I 1 180 ? 17.567 -52.769 67.688 1.00 59.67 176 ILE J C 1
ATOM 14277 O O . ILE I 1 180 ? 17.795 -53.843 67.154 1.00 59.91 176 ILE J O 1
ATOM 14290 N N . LEU I 1 182 ? 15.945 -52.384 64.891 1.00 63.39 178 LEU J N 1
ATOM 14291 C CA . LEU I 1 182 ? 15.782 -52.158 63.452 1.00 62.46 178 LEU J CA 1
ATOM 14292 C C . LEU I 1 182 ? 14.481 -51.404 63.125 1.00 62.35 178 LEU J C 1
ATOM 14293 O O . LEU I 1 182 ? 13.721 -51.835 62.251 1.00 62.63 178 LEU J O 1
ATOM 14298 N N . GLN I 1 183 ? 14.239 -50.278 63.801 1.00 61.55 179 GLN J N 1
ATOM 14299 C CA . GLN I 1 183 ? 12.907 -49.656 63.783 1.00 61.12 179 GLN J CA 1
ATOM 14300 C C . GLN I 1 183 ? 12.619 -48.853 62.478 1.00 59.02 179 GLN J C 1
ATOM 14301 O O . GLN I 1 183 ? 11.461 -48.810 62.015 1.00 59.35 179 GLN J O 1
ATOM 14304 N N . ASN I 1 184 ? 13.656 -48.256 61.875 1.00 55.43 180 ASN J N 1
ATOM 14305 C CA . ASN I 1 184 ? 13.461 -47.339 60.741 1.00 52.30 180 ASN J CA 1
ATOM 14306 C C . ASN I 1 184 ? 14.631 -47.340 59.762 1.00 48.86 180 ASN J C 1
ATOM 14307 O O . ASN I 1 184 ? 15.605 -46.605 59.916 1.00 48.92 180 ASN J O 1
ATOM 14312 N N . SER I 1 185 ? 14.520 -48.178 58.744 1.00 44.83 181 SER J N 1
ATOM 14313 C CA . SER I 1 185 ? 15.597 -48.384 57.813 1.00 41.64 181 SER J CA 1
ATOM 14314 C C . SER I 1 185 ? 15.156 -48.065 56.420 1.00 39.34 181 SER J C 1
ATOM 14315 O O . SER I 1 185 ? 14.106 -48.528 56.011 1.00 39.54 181 SER J O 1
ATOM 14318 N N . PRO I 1 186 ? 15.961 -47.278 55.684 1.00 36.86 182 PRO J N 1
ATOM 14319 C CA . PRO I 1 186 ? 17.153 -46.621 56.213 1.00 35.89 182 PRO J CA 1
ATOM 14320 C C . PRO I 1 186 ? 16.821 -45.337 57.009 1.00 37.53 182 PRO J C 1
ATOM 14321 O O . PRO I 1 186 ? 15.654 -44.865 57.063 1.00 37.14 182 PRO J O 1
ATOM 14325 N N . ARG I 1 187 ? 17.858 -44.811 57.648 1.00 38.87 183 ARG J N 1
ATOM 14326 C CA . ARG I 1 187 ? 17.758 -43.606 58.405 1.00 40.75 183 ARG J CA 1
ATOM 14327 C C . ARG I 1 187 ? 17.558 -42.489 57.381 1.00 40.67 183 ARG J C 1
ATOM 14328 O O . ARG I 1 187 ? 16.557 -41.779 57.429 1.00 41.01 183 ARG J O 1
ATOM 14336 N N . PHE I 1 188 ? 18.473 -42.403 56.412 1.00 40.15 184 PHE J N 1
ATOM 14337 C CA . PHE I 1 188 ? 18.398 -41.406 55.339 1.00 39.41 184 PHE J CA 1
ATOM 14338 C C . PHE I 1 188 ? 18.272 -42.047 53.955 1.00 38.83 184 PHE J C 1
ATOM 14339 O O . PHE I 1 188 ? 18.985 -42.992 53.637 1.00 37.54 184 PHE J O 1
ATOM 14347 N N . ASN I 1 189 ? 17.378 -41.489 53.143 1.00 39.01 185 ASN J N 1
ATOM 14348 C CA . ASN I 1 189 ? 17.011 -42.039 51.833 1.00 39.66 185 ASN J CA 1
ATOM 14349 C C . ASN I 1 189 ? 18.161 -42.243 50.803 1.00 38.62 185 ASN J C 1
ATOM 14350 O O . ASN I 1 189 ? 18.038 -43.075 49.905 1.00 39.11 185 ASN J O 1
ATOM 14355 N N . TRP I 1 190 ? 19.262 -41.506 50.928 1.00 36.89 186 TRP J N 1
ATOM 14356 C CA . TRP I 1 190 ? 20.440 -41.670 50.035 1.00 35.65 186 TRP J CA 1
ATOM 14357 C C . TRP I 1 190 ? 21.315 -42.885 50.389 1.00 34.12 186 TRP J C 1
ATOM 14358 O O . TRP I 1 190 ? 22.287 -43.210 49.681 1.00 33.50 186 TRP J O 1
ATOM 14369 N N . GLU I 1 191 ? 21.011 -43.532 51.505 1.00 32.37 187 GLU J N 1
ATOM 14370 C CA . GLU I 1 191 ? 21.912 -44.550 52.018 1.00 31.05 187 GLU J CA 1
ATOM 14371 C C . GLU I 1 191 ? 21.967 -45.762 51.166 1.00 28.84 187 GLU J C 1
ATOM 14372 O O . GLU I 1 191 ? 23.044 -46.178 50.869 1.00 28.83 187 GLU J O 1
ATOM 14378 N N . CYS I 1 192 ? 20.822 -46.278 50.735 1.00 27.89 188 CYS J N 1
ATOM 14379 C CA . CYS I 1 192 ? 20.728 -47.516 49.907 1.00 27.73 188 CYS J CA 1
ATOM 14380 C C . CYS I 1 192 ? 21.548 -47.516 48.575 1.00 27.53 188 CYS J C 1
ATOM 14381 O O . CYS I 1 192 ? 22.068 -48.563 48.137 1.00 27.51 188 CYS J O 1
ATOM 14384 N N . LYS I 1 193 ? 21.628 -46.365 47.927 1.00 27.47 189 LYS J N 1
ATOM 14385 C CA . LYS I 1 193 ? 22.459 -46.173 46.720 1.00 28.64 189 LYS J CA 1
ATOM 14386 C C . LYS I 1 193 ? 23.966 -46.541 46.869 1.00 29.17 189 LYS J C 1
ATOM 14387 O O . LYS I 1 193 ? 24.609 -46.895 45.862 1.00 28.14 189 LYS J O 1
ATOM 14393 N N . TYR I 1 194 ? 24.535 -46.421 48.073 1.00 30.25 190 TYR J N 1
ATOM 14394 C CA . TYR I 1 194 ? 25.970 -46.760 48.272 1.00 32.50 190 TYR J CA 1
ATOM 14395 C C . TYR I 1 194 ? 26.207 -47.899 49.262 1.00 30.29 190 TYR J C 1
ATOM 14396 O O . TYR I 1 194 ? 27.330 -48.187 49.623 1.00 29.98 190 TYR J O 1
ATOM 14405 N N . CYS I 1 195 ? 25.125 -48.480 49.736 1.00 27.98 191 CYS J N 1
ATOM 14406 C CA . CYS I 1 195 ? 25.152 -49.591 50.661 1.00 26.33 191 CYS J CA 1
ATOM 14407 C C . CYS I 1 195 ? 25.649 -50.865 50.001 1.00 25.32 191 CYS J C 1
ATOM 14408 O O . CYS I 1 195 ? 25.057 -51.314 49.028 1.00 24.50 191 CYS J O 1
ATOM 14411 N N . ILE I 1 196 ? 26.739 -51.437 50.494 1.00 25.11 192 ILE J N 1
ATOM 14412 C CA . ILE I 1 196 ? 27.165 -52.751 49.975 1.00 25.68 192 ILE J CA 1
ATOM 14413 C C . ILE I 1 196 ? 26.150 -53.916 50.212 1.00 25.84 192 ILE J C 1
ATOM 14414 O O . ILE I 1 196 ? 26.238 -54.932 49.535 1.00 27.05 192 ILE J O 1
ATOM 14419 N N . PHE I 1 197 ? 25.181 -53.749 51.104 1.00 25.78 193 PHE J N 1
ATOM 14420 C CA . PHE I 1 197 ? 24.225 -54.812 51.436 1.00 25.91 193 PHE J CA 1
ATOM 14421 C C . PHE I 1 197 ? 22.853 -54.641 50.754 1.00 26.03 193 PHE J C 1
ATOM 14422 O O . PHE I 1 197 ? 21.893 -55.395 51.036 1.00 25.98 193 PHE J O 1
ATOM 14430 N N . SER I 1 198 ? 22.760 -53.686 49.834 1.00 25.92 194 SER J N 1
ATOM 14431 C CA . SER I 1 198 ? 21.526 -53.438 49.072 1.00 25.27 194 SER J CA 1
ATOM 14432 C C . SER I 1 198 ? 21.170 -54.616 48.212 1.00 24.46 194 SER J C 1
ATOM 14433 O O . SER I 1 198 ? 20.005 -54.832 47.929 1.00 23.79 194 SER J O 1
ATOM 14436 N N . VAL I 1 199 ? 22.200 -55.350 47.790 1.00 24.57 195 VAL J N 1
ATOM 14437 C CA . VAL I 1 199 ? 22.067 -56.572 46.968 1.00 24.57 195 VAL J CA 1
ATOM 14438 C C . VAL I 1 199 ? 21.359 -57.743 47.646 1.00 25.21 195 VAL J C 1
ATOM 14439 O O . VAL I 1 199 ? 20.922 -58.653 46.960 1.00 25.25 195 VAL J O 1
ATOM 14443 N N . ILE I 1 200 ? 21.250 -57.711 48.978 1.00 26.36 196 ILE J N 1
ATOM 14444 C CA . ILE I 1 200 ? 20.541 -58.753 49.746 1.00 26.61 196 ILE J CA 1
ATOM 14445 C C . ILE I 1 200 ? 19.463 -58.218 50.735 1.00 27.06 196 ILE J C 1
ATOM 14446 O O . ILE I 1 200 ? 18.893 -59.007 51.523 1.00 26.73 196 ILE J O 1
ATOM 14451 N N . CYS I 1 201 ? 19.143 -56.919 50.663 1.00 27.25 197 CYS J N 1
ATOM 14452 C CA . CYS I 1 201 ? 18.288 -56.316 51.682 1.00 28.88 197 CYS J CA 1
ATOM 14453 C C . CYS I 1 201 ? 16.894 -56.004 51.188 1.00 29.33 197 CYS J C 1
ATOM 14454 O O . CYS I 1 201 ? 16.735 -55.413 50.126 1.00 29.18 197 CYS J O 1
ATOM 14457 N N . PRO I 1 202 ? 15.871 -56.373 51.982 1.00 29.85 198 PRO J N 1
ATOM 14458 C CA . PRO I 1 202 ? 14.494 -56.213 51.554 1.00 29.76 198 PRO J CA 1
ATOM 14459 C C . PRO I 1 202 ? 13.956 -54.811 51.816 1.00 29.18 198 PRO J C 1
ATOM 14460 O O . PRO I 1 202 ? 12.869 -54.507 51.337 1.00 28.55 198 PRO J O 1
ATOM 14464 N N . ALA I 1 203 ? 14.688 -54.010 52.599 1.00 28.55 199 ALA J N 1
ATOM 14465 C CA . ALA I 1 203 ? 14.314 -52.621 52.929 1.00 29.10 199 ALA J CA 1
ATOM 14466 C C . ALA I 1 203 ? 14.809 -51.579 51.868 1.00 29.46 199 ALA J C 1
ATOM 14467 O O . ALA I 1 203 ? 14.376 -50.424 51.879 1.00 29.50 199 ALA J O 1
ATOM 14469 N N . LYS I 1 204 ? 15.738 -51.992 51.003 1.00 29.87 200 LYS J N 1
ATOM 14470 C CA . LYS I 1 204 ? 16.387 -51.108 50.055 1.00 30.77 200 LYS J CA 1
ATOM 14471 C C . LYS I 1 204 ? 15.358 -50.265 49.344 1.00 32.12 200 LYS J C 1
ATOM 14472 O O . LYS I 1 204 ? 14.355 -50.799 48.920 1.00 32.68 200 LYS J O 1
ATOM 14478 N N . LEU I 1 205 ? 15.617 -48.963 49.183 1.00 33.91 201 LEU J N 1
ATOM 14479 C CA . LEU I 1 205 ? 14.674 -48.081 48.462 1.00 35.09 201 LEU J CA 1
ATOM 14480 C C . LEU I 1 205 ? 14.896 -48.122 46.925 1.00 36.40 201 LEU J C 1
ATOM 14481 O O . LEU I 1 205 ? 16.047 -48.168 46.444 1.00 36.08 201 LEU J O 1
ATOM 14486 N N . THR I 1 206 ? 13.793 -48.123 46.172 1.00 37.65 202 THR J N 1
ATOM 14487 C CA . THR I 1 206 ? 13.870 -48.307 44.727 1.00 39.22 202 THR J CA 1
ATOM 14488 C C . THR I 1 206 ? 13.045 -47.274 43.908 1.00 39.47 202 THR J C 1
ATOM 14489 O O . THR I 1 206 ? 12.294 -46.476 44.474 1.00 39.18 202 THR J O 1
ATOM 14493 N N . TYR J 1 1 ? 34.470 -16.473 65.871 1.00 46.07 -3 TYR K N 1
ATOM 14494 C CA . TYR J 1 1 ? 35.271 -16.815 64.640 1.00 46.68 -3 TYR K CA 1
ATOM 14495 C C . TYR J 1 1 ? 34.494 -16.509 63.330 1.00 45.32 -3 TYR K C 1
ATOM 14496 O O . TYR J 1 1 ? 33.385 -17.033 63.098 1.00 46.00 -3 TYR K O 1
ATOM 14505 N N . PHE J 1 2 ? 35.057 -15.639 62.489 1.00 42.74 -2 PHE K N 1
ATOM 14506 C CA . PHE J 1 2 ? 34.320 -15.155 61.318 1.00 40.49 -2 PHE K CA 1
ATOM 14507 C C . PHE J 1 2 ? 34.440 -16.213 60.215 1.00 39.81 -2 PHE K C 1
ATOM 14508 O O . PHE J 1 2 ? 33.423 -16.737 59.745 1.00 39.24 -2 PHE K O 1
ATOM 14516 N N . GLN J 1 3 ? 35.692 -16.517 59.857 1.00 38.76 -1 GLN K N 1
ATOM 14517 C CA . GLN J 1 3 ? 36.049 -17.548 58.915 1.00 38.46 -1 GLN K CA 1
ATOM 14518 C C . GLN J 1 3 ? 36.079 -18.949 59.535 1.00 38.26 -1 GLN K C 1
ATOM 14519 O O . GLN J 1 3 ? 35.722 -19.932 58.863 1.00 37.67 -1 GLN K O 1
ATOM 14525 N N . GLY J 1 4 ? 36.503 -19.037 60.803 1.00 37.82 0 GLY K N 1
ATOM 14526 C CA . GLY J 1 4 ? 36.623 -20.311 61.534 1.00 37.00 0 GLY K CA 1
ATOM 14527 C C . GLY J 1 4 ? 38.065 -20.559 61.945 1.00 36.51 0 GLY K C 1
ATOM 14528 O O . GLY J 1 4 ? 38.988 -20.348 61.159 1.00 34.95 0 GLY K O 1
ATOM 14537 N N . ILE J 1 6 ? 40.067 -23.168 62.395 1.00 37.42 2 ILE K N 1
ATOM 14538 C CA . ILE J 1 6 ? 40.965 -24.077 61.707 1.00 38.01 2 ILE K CA 1
ATOM 14539 C C . ILE J 1 6 ? 41.277 -23.559 60.319 1.00 37.41 2 ILE K C 1
ATOM 14540 O O . ILE J 1 6 ? 42.439 -23.486 59.918 1.00 37.18 2 ILE K O 1
ATOM 14545 N N . THR J 1 7 ? 40.250 -23.167 59.588 1.00 36.92 3 THR K N 1
ATOM 14546 C CA . THR J 1 7 ? 40.471 -22.742 58.196 1.00 37.09 3 THR K CA 1
ATOM 14547 C C . THR J 1 7 ? 41.283 -21.457 58.147 1.00 37.48 3 THR K C 1
ATOM 14548 O O . THR J 1 7 ? 42.178 -21.298 57.312 1.00 36.42 3 THR K O 1
ATOM 14552 N N . GLU J 1 8 ? 41.013 -20.580 59.100 1.00 38.76 4 GLU K N 1
ATOM 14553 C CA . GLU J 1 8 ? 41.850 -19.393 59.348 1.00 40.17 4 GLU K CA 1
ATOM 14554 C C . GLU J 1 8 ? 43.319 -19.751 59.454 1.00 38.88 4 GLU K C 1
ATOM 14555 O O . GLU J 1 8 ? 44.144 -19.153 58.759 1.00 37.83 4 GLU K O 1
ATOM 14561 N N . PHE J 1 9 ? 43.650 -20.741 60.303 1.00 37.21 5 PHE K N 1
ATOM 14562 C CA . PHE J 1 9 ? 45.047 -21.122 60.469 1.00 35.83 5 PHE K CA 1
ATOM 14563 C C . PHE J 1 9 ? 45.598 -21.707 59.177 1.00 34.42 5 PHE K C 1
ATOM 14564 O O . PHE J 1 9 ? 46.718 -21.400 58.753 1.00 32.48 5 PHE K O 1
ATOM 14572 N N . LEU J 1 10 ? 44.805 -22.575 58.551 1.00 33.85 6 LEU K N 1
ATOM 14573 C CA . LEU J 1 10 ? 45.256 -23.223 57.306 1.00 32.91 6 LEU K CA 1
ATOM 14574 C C . LEU J 1 10 ? 45.611 -22.171 56.256 1.00 31.38 6 LEU K C 1
ATOM 14575 O O . LEU J 1 10 ? 46.681 -22.211 55.655 1.00 30.10 6 LEU K O 1
ATOM 14580 N N . LEU J 1 11 ? 44.710 -21.214 56.063 1.00 30.60 7 LEU K N 1
ATOM 14581 C CA . LEU J 1 11 ? 44.911 -20.192 55.016 1.00 31.16 7 LEU K CA 1
ATOM 14582 C C . LEU J 1 11 ? 46.111 -19.306 55.351 1.00 31.96 7 LEU K C 1
ATOM 14583 O O . LEU J 1 11 ? 46.958 -19.036 54.476 1.00 30.65 7 LEU K O 1
ATOM 14588 N N . LYS J 1 12 ? 46.182 -18.892 56.621 1.00 33.57 8 LYS K N 1
ATOM 14589 C CA . LYS J 1 12 ? 47.353 -18.200 57.138 1.00 35.97 8 LYS K CA 1
ATOM 14590 C C . LYS J 1 12 ? 48.614 -18.963 56.788 1.00 35.32 8 LYS K C 1
ATOM 14591 O O . LYS J 1 12 ? 49.545 -18.395 56.187 1.00 35.22 8 LYS K O 1
ATOM 14597 N N . LYS J 1 13 ? 48.646 -20.249 57.127 1.00 34.50 9 LYS K N 1
ATOM 14598 C CA . LYS J 1 13 ? 49.850 -21.025 56.866 1.00 34.09 9 LYS K CA 1
ATOM 14599 C C . LYS J 1 13 ? 50.122 -21.130 55.384 1.00 33.88 9 LYS K C 1
ATOM 14600 O O . LYS J 1 13 ? 51.275 -21.086 54.960 1.00 33.73 9 LYS K O 1
ATOM 14602 N N . LYS J 1 14 ? 49.078 -21.223 54.563 1.00 34.08 10 LYS K N 1
ATOM 14603 C CA . LYS J 1 14 ? 49.304 -21.417 53.125 1.00 34.42 10 LYS K CA 1
ATOM 14604 C C . LYS J 1 14 ? 49.847 -20.164 52.485 1.00 34.81 10 LYS K C 1
ATOM 14605 O O . LYS J 1 14 ? 50.709 -20.207 51.598 1.00 34.50 10 LYS K O 1
ATOM 14611 N N . LEU J 1 15 ? 49.355 -19.036 52.957 1.00 36.12 11 LEU K N 1
ATOM 14612 C CA . LEU J 1 15 ? 49.794 -17.740 52.440 1.00 37.65 11 LEU K CA 1
ATOM 14613 C C . LEU J 1 15 ? 51.280 -17.547 52.744 1.00 40.48 11 LEU K C 1
ATOM 14614 O O . LEU J 1 15 ? 52.071 -17.259 51.839 1.00 40.11 11 LEU K O 1
ATOM 14619 N N . GLU J 1 16 ? 51.663 -17.775 54.003 1.00 44.15 12 GLU K N 1
ATOM 14620 C CA . GLU J 1 16 ? 53.085 -17.730 54.411 1.00 47.11 12 GLU K CA 1
ATOM 14621 C C . GLU J 1 16 ? 54.014 -18.586 53.531 1.00 48.60 12 GLU K C 1
ATOM 14622 O O . GLU J 1 16 ? 55.030 -18.081 53.053 1.00 48.12 12 GLU K O 1
ATOM 14628 N N . GLU J 1 17 ? 53.652 -19.847 53.278 1.00 50.62 13 GLU K N 1
ATOM 14629 C CA . GLU J 1 17 ? 54.475 -20.724 52.428 1.00 52.40 13 GLU K CA 1
ATOM 14630 C C . GLU J 1 17 ? 54.552 -20.235 50.993 1.00 51.99 13 GLU K C 1
ATOM 14631 O O . GLU J 1 17 ? 55.602 -20.347 50.357 1.00 52.06 13 GLU K O 1
ATOM 14637 N N . HIS J 1 18 ? 53.431 -19.740 50.461 1.00 51.47 14 HIS K N 1
ATOM 14638 C CA . HIS J 1 18 ? 53.417 -19.174 49.090 1.00 50.63 14 HIS K CA 1
ATOM 14639 C C . HIS J 1 18 ? 54.371 -17.982 48.995 1.00 51.31 14 HIS K C 1
ATOM 14640 O O . HIS J 1 18 ? 55.153 -17.884 48.057 1.00 50.34 14 HIS K O 1
ATOM 14647 N N . LEU J 1 19 ? 54.266 -17.086 49.968 1.00 53.06 15 LEU K N 1
ATOM 14648 C CA . LEU J 1 19 ? 55.032 -15.843 49.970 1.00 55.78 15 LEU K CA 1
ATOM 14649 C C . LEU J 1 19 ? 56.542 -16.029 50.184 1.00 60.19 15 LEU K C 1
ATOM 14650 O O . LEU J 1 19 ? 57.358 -15.170 49.811 1.00 59.84 15 LEU K O 1
ATOM 14655 N N . SER J 1 20 ? 56.911 -17.155 50.789 1.00 65.86 16 SER K N 1
ATOM 14656 C CA . SER J 1 20 ? 58.301 -17.403 51.154 1.00 69.92 16 SER K CA 1
ATOM 14657 C C . SER J 1 20 ? 59.084 -18.081 50.040 1.00 73.05 16 SER K C 1
ATOM 14658 O O . SER J 1 20 ? 60.109 -18.685 50.313 1.00 73.52 16 SER K O 1
ATOM 14661 N N . HIS J 1 21 ? 58.615 -18.016 48.802 1.00 76.61 17 HIS K N 1
ATOM 14662 C CA . HIS J 1 21 ? 59.368 -18.607 47.704 1.00 79.41 17 HIS K CA 1
ATOM 14663 C C . HIS J 1 21 ? 60.098 -17.481 46.934 1.00 80.75 17 HIS K C 1
ATOM 14664 O O . HIS J 1 21 ? 59.626 -17.024 45.891 1.00 81.27 17 HIS K O 1
ATOM 14671 N N . VAL J 1 22 ? 61.238 -17.032 47.468 1.00 81.55 18 VAL K N 1
ATOM 14672 C CA . VAL J 1 22 ? 62.120 -16.084 46.770 1.00 81.71 18 VAL K CA 1
ATOM 14673 C C . VAL J 1 22 ? 62.741 -16.722 45.512 1.00 81.20 18 VAL K C 1
ATOM 14674 O O . VAL J 1 22 ? 63.557 -17.640 45.621 1.00 80.88 18 VAL K O 1
ATOM 14676 N N . LYS J 1 23 ? 62.353 -16.234 44.328 1.00 80.12 19 LYS K N 1
ATOM 14677 C CA . LYS J 1 23 ? 62.797 -16.822 43.041 1.00 78.95 19 LYS K CA 1
ATOM 14678 C C . LYS J 1 23 ? 64.181 -16.316 42.596 1.00 77.48 19 LYS K C 1
ATOM 14679 O O . LYS J 1 23 ? 64.313 -15.164 42.183 1.00 77.47 19 LYS K O 1
ATOM 14681 N N . GLU J 1 24 ? 65.192 -17.189 42.677 1.00 75.53 20 GLU K N 1
ATOM 14682 C CA . GLU J 1 24 ? 66.562 -16.904 42.198 1.00 73.98 20 GLU K CA 1
ATOM 14683 C C . GLU J 1 24 ? 66.606 -16.544 40.700 1.00 72.32 20 GLU K C 1
ATOM 14684 O O . GLU J 1 24 ? 65.625 -16.719 39.981 1.00 72.14 20 GLU K O 1
ATOM 14686 N N . GLU J 1 25 ? 67.751 -16.052 40.235 1.00 70.70 21 GLU K N 1
ATOM 14687 C CA . GLU J 1 25 ? 67.789 -15.274 38.991 1.00 69.44 21 GLU K CA 1
ATOM 14688 C C . GLU J 1 25 ? 67.603 -16.142 37.756 1.00 67.84 21 GLU K C 1
ATOM 14689 O O . GLU J 1 25 ? 66.666 -15.928 37.004 1.00 67.79 21 GLU K O 1
ATOM 14691 N N . ASN J 1 26 ? 68.475 -17.120 37.540 1.00 65.72 22 ASN K N 1
ATOM 14692 C CA . ASN J 1 26 ? 68.453 -17.852 36.265 1.00 64.08 22 ASN K CA 1
ATOM 14693 C C . ASN J 1 26 ? 67.881 -19.270 36.443 1.00 60.32 22 ASN K C 1
ATOM 14694 O O . ASN J 1 26 ? 68.410 -20.260 35.924 1.00 59.98 22 ASN K O 1
ATOM 14699 N N . THR J 1 27 ? 66.750 -19.308 37.142 1.00 55.21 23 THR K N 1
ATOM 14700 C CA . THR J 1 27 ? 66.185 -20.500 37.746 1.00 51.05 23 THR K CA 1
ATOM 14701 C C . THR J 1 27 ? 64.754 -20.840 37.221 1.00 47.34 23 THR K C 1
ATOM 14702 O O . THR J 1 27 ? 63.873 -19.987 37.165 1.00 46.63 23 THR K O 1
ATOM 14706 N N . ILE J 1 28 ? 64.566 -22.104 36.835 1.00 43.55 24 ILE K N 1
ATOM 14707 C CA . ILE J 1 28 ? 63.304 -22.642 36.330 1.00 40.45 24 ILE K CA 1
ATOM 14708 C C . ILE J 1 28 ? 63.037 -23.902 37.108 1.00 39.67 24 ILE K C 1
ATOM 14709 O O . ILE J 1 28 ? 63.827 -24.842 37.053 1.00 38.97 24 ILE K O 1
ATOM 14714 N N . TYR J 1 29 ? 61.938 -23.931 37.829 1.00 39.11 25 TYR K N 1
ATOM 14715 C CA . TYR J 1 29 ? 61.535 -25.112 38.488 1.00 39.28 25 TYR K CA 1
ATOM 14716 C C . TYR J 1 29 ? 61.044 -26.174 37.505 1.00 37.08 25 TYR K C 1
ATOM 14717 O O . TYR J 1 29 ? 60.768 -25.897 36.337 1.00 36.60 25 TYR K O 1
ATOM 14726 N N . VAL J 1 30 ? 60.923 -27.393 38.012 1.00 34.42 26 VAL K N 1
ATOM 14727 C CA . VAL J 1 30 ? 60.479 -28.504 37.210 1.00 32.88 26 VAL K CA 1
ATOM 14728 C C . VAL J 1 30 ? 58.984 -28.333 36.954 1.00 31.82 26 VAL K C 1
ATOM 14729 O O . VAL J 1 30 ? 58.542 -28.463 35.832 1.00 30.15 26 VAL K O 1
ATOM 14733 N N . THR J 1 31 ? 58.239 -28.009 38.005 1.00 31.53 27 THR K N 1
ATOM 14734 C CA . THR J 1 31 ? 56.835 -27.698 37.884 1.00 32.19 27 THR K CA 1
ATOM 14735 C C . THR J 1 31 ? 56.520 -26.551 36.896 1.00 32.45 27 THR K C 1
ATOM 14736 O O . THR J 1 31 ? 55.426 -26.539 36.341 1.00 32.79 27 THR K O 1
ATOM 14740 N N . ASP J 1 32 ? 57.434 -25.615 36.659 1.00 31.27 28 ASP K N 1
ATOM 14741 C CA . ASP J 1 32 ? 57.191 -24.630 35.623 1.00 30.76 28 ASP K CA 1
ATOM 14742 C C . ASP J 1 32 ? 57.552 -25.178 34.284 1.00 29.83 28 ASP K C 1
ATOM 14743 O O . ASP J 1 32 ? 57.014 -24.740 33.266 1.00 29.71 28 ASP K O 1
ATOM 14748 N N . LEU J 1 33 ? 58.487 -26.112 34.251 1.00 28.29 29 LEU K N 1
ATOM 14749 C CA . LEU J 1 33 ? 58.904 -26.660 32.964 1.00 27.30 29 LEU K CA 1
ATOM 14750 C C . LEU J 1 33 ? 57.764 -27.353 32.316 1.00 25.52 29 LEU K C 1
ATOM 14751 O O . LEU J 1 33 ? 57.713 -27.398 31.095 1.00 24.67 29 LEU K O 1
ATOM 14756 N N . VAL J 1 34 ? 56.887 -27.951 33.118 1.00 24.28 30 VAL K N 1
ATOM 14757 C CA . VAL J 1 34 ? 55.770 -28.723 32.520 1.00 24.45 30 VAL K CA 1
ATOM 14758 C C . VAL J 1 34 ? 54.462 -27.933 32.224 1.00 24.61 30 VAL K C 1
ATOM 14759 O O . VAL J 1 34 ? 53.500 -28.518 31.757 1.00 26.09 30 VAL K O 1
ATOM 14763 N N . ARG J 1 35 ? 54.464 -26.628 32.435 1.00 24.03 31 ARG K N 1
ATOM 14764 C CA . ARG J 1 35 ? 53.301 -25.785 32.206 1.00 24.16 31 ARG K CA 1
ATOM 14765 C C . ARG J 1 35 ? 53.530 -24.776 31.104 1.00 23.57 31 ARG K C 1
ATOM 14766 O O . ARG J 1 35 ? 54.643 -24.523 30.688 1.00 23.53 31 ARG K O 1
ATOM 14774 N N . CYS J 1 36 ? 52.444 -24.210 30.613 1.00 23.21 32 CYS K N 1
ATOM 14775 C CA . CYS J 1 36 ? 52.524 -23.013 29.763 1.00 22.24 32 CYS K CA 1
ATOM 14776 C C . CYS J 1 36 ? 53.581 -21.981 30.228 1.00 20.82 32 CYS K C 1
ATOM 14777 O O . CYS J 1 36 ? 53.537 -21.490 31.368 1.00 18.92 32 CYS K O 1
ATOM 14780 N N . PRO J 1 37 ? 54.514 -21.648 29.344 1.00 20.58 33 PRO K N 1
ATOM 14781 C CA . PRO J 1 37 ? 55.518 -20.643 29.672 1.00 21.60 33 PRO K CA 1
ATOM 14782 C C . PRO J 1 37 ? 54.925 -19.239 29.912 1.00 22.67 33 PRO K C 1
ATOM 14783 O O . PRO J 1 37 ? 55.406 -18.528 30.767 1.00 21.75 33 PRO K O 1
ATOM 14787 N N . ARG J 1 38 ? 53.852 -18.854 29.200 1.00 23.54 34 ARG K N 1
ATOM 14788 C CA . ARG J 1 38 ? 53.236 -17.566 29.538 1.00 23.51 34 ARG K CA 1
ATOM 14789 C C . ARG J 1 38 ? 52.671 -17.597 30.954 1.00 23.79 34 ARG K C 1
ATOM 14790 O O . ARG J 1 38 ? 52.724 -16.623 31.662 1.00 23.24 34 ARG K O 1
ATOM 14798 N N . ARG J 1 39 ? 52.137 -18.722 31.391 1.00 24.34 35 ARG K N 1
ATOM 14799 C CA . ARG J 1 39 ? 51.538 -18.738 32.717 1.00 25.38 35 ARG K CA 1
ATOM 14800 C C . ARG J 1 39 ? 52.628 -18.578 33.758 1.00 25.61 35 ARG K C 1
ATOM 14801 O O . ARG J 1 39 ? 52.417 -17.989 34.828 1.00 24.15 35 ARG K O 1
ATOM 14809 N N . VAL J 1 40 ? 53.814 -19.105 33.425 1.00 25.82 36 VAL K N 1
ATOM 14810 C CA . VAL J 1 40 ? 54.900 -19.069 34.362 1.00 25.84 36 VAL K CA 1
ATOM 14811 C C . VAL J 1 40 ? 55.319 -17.622 34.459 1.00 26.62 36 VAL K C 1
ATOM 14812 O O . VAL J 1 40 ? 55.539 -17.113 35.568 1.00 27.00 36 VAL K O 1
ATOM 14816 N N . ARG J 1 41 ? 55.463 -16.984 33.300 1.00 26.57 37 ARG K N 1
ATOM 14817 C CA . ARG J 1 41 ? 55.842 -15.589 33.252 1.00 27.42 37 ARG K CA 1
ATOM 14818 C C . ARG J 1 41 ? 54.820 -14.703 33.947 1.00 25.17 37 ARG K C 1
ATOM 14819 O O . ARG J 1 41 ? 55.210 -13.867 34.717 1.00 24.48 37 ARG K O 1
ATOM 14827 N N . TYR J 1 42 ? 53.523 -14.935 33.721 1.00 23.11 38 TYR K N 1
ATOM 14828 C CA . TYR J 1 42 ? 52.468 -14.182 34.422 1.00 21.96 38 TYR K CA 1
ATOM 14829 C C . TYR J 1 42 ? 52.620 -14.299 35.908 1.00 22.22 38 TYR K C 1
ATOM 14830 O O . TYR J 1 42 ? 52.492 -13.344 36.597 1.00 22.09 38 TYR K O 1
ATOM 14839 N N . GLU J 1 43 ? 52.915 -15.479 36.406 1.00 24.14 39 GLU K N 1
ATOM 14840 C CA . GLU J 1 43 ? 53.127 -15.673 37.854 1.00 25.87 39 GLU K CA 1
ATOM 14841 C C . GLU J 1 43 ? 54.298 -14.868 38.435 1.00 27.56 39 GLU K C 1
ATOM 14842 O O . GLU J 1 43 ? 54.345 -14.635 39.612 1.00 27.70 39 GLU K O 1
ATOM 14848 N N . SER J 1 44 ? 55.218 -14.453 37.585 1.00 30.23 40 SER K N 1
ATOM 14849 C CA . SER J 1 44 ? 56.355 -13.647 37.979 1.00 33.44 40 SER K CA 1
ATOM 14850 C C . SER J 1 44 ? 56.144 -12.115 37.795 1.00 35.33 40 SER K C 1
ATOM 14851 O O . SER J 1 44 ? 56.685 -11.325 38.561 1.00 35.92 40 SER K O 1
ATOM 14854 N N . GLU J 1 45 ? 55.383 -11.717 36.768 1.00 36.71 41 GLU K N 1
ATOM 14855 C CA . GLU J 1 45 ? 55.014 -10.307 36.556 1.00 37.61 41 GLU K CA 1
ATOM 14856 C C . GLU J 1 45 ? 53.789 -9.821 37.384 1.00 35.17 41 GLU K C 1
ATOM 14857 O O . GLU J 1 45 ? 53.707 -8.634 37.654 1.00 34.52 41 GLU K O 1
ATOM 14863 N N . TYR J 1 46 ? 52.901 -10.723 37.835 1.00 32.38 42 TYR K N 1
ATOM 14864 C CA . TYR J 1 46 ? 51.697 -10.347 38.580 1.00 30.64 42 TYR K CA 1
ATOM 14865 C C . TYR J 1 46 ? 51.575 -11.118 39.861 1.00 30.44 42 TYR K C 1
ATOM 14866 O O . TYR J 1 46 ? 50.610 -11.865 40.041 1.00 31.43 42 TYR K O 1
ATOM 14875 N N . LYS J 1 47 ? 52.517 -10.931 40.781 1.00 30.07 43 LYS K N 1
ATOM 14876 C CA . LYS J 1 47 ? 52.542 -11.695 42.034 1.00 29.88 43 LYS K CA 1
ATOM 14877 C C . LYS J 1 47 ? 51.223 -11.609 42.745 1.00 28.66 43 LYS K C 1
ATOM 14878 O O . LYS J 1 47 ? 50.763 -12.593 43.316 1.00 29.42 43 LYS K O 1
ATOM 14884 N N . GLU J 1 48 ? 50.642 -10.425 42.764 1.00 27.12 44 GLU K N 1
ATOM 14885 C CA . GLU J 1 48 ? 49.438 -10.181 43.591 1.00 26.73 44 GLU K CA 1
ATOM 14886 C C . GLU J 1 48 ? 48.225 -11.005 43.086 1.00 24.84 44 GLU K C 1
ATOM 14887 O O . GLU J 1 48 ? 47.429 -11.499 43.852 1.00 23.53 44 GLU K O 1
ATOM 14893 N N . LEU J 1 49 ? 48.097 -11.152 41.782 1.00 23.16 45 LEU K N 1
ATOM 14894 C CA . LEU J 1 49 ? 46.993 -11.961 41.237 1.00 22.75 45 LEU K CA 1
ATOM 14895 C C . LEU J 1 49 ? 47.286 -13.480 41.462 1.00 22.62 45 LEU K C 1
ATOM 14896 O O . LEU J 1 49 ? 46.377 -14.230 41.823 1.00 21.68 45 LEU K O 1
ATOM 14901 N N . ALA J 1 50 ? 48.555 -13.894 41.296 1.00 22.89 46 ALA K N 1
ATOM 14902 C CA . ALA J 1 50 ? 48.965 -15.284 41.572 1.00 23.25 46 ALA K CA 1
ATOM 14903 C C . ALA J 1 50 ? 48.686 -15.711 42.999 1.00 23.44 46 ALA K C 1
ATOM 14904 O O . ALA J 1 50 ? 48.515 -16.897 43.248 1.00 24.78 46 ALA K O 1
ATOM 14906 N N . ILE J 1 51 ? 48.605 -14.772 43.925 1.00 22.93 47 ILE K N 1
ATOM 14907 C CA . ILE J 1 51 ? 48.316 -15.106 45.316 1.00 22.73 47 ILE K CA 1
ATOM 14908 C C . ILE J 1 51 ? 46.942 -15.707 45.481 1.00 23.67 47 ILE K C 1
ATOM 14909 O O . ILE J 1 51 ? 46.658 -16.437 46.469 1.00 25.20 47 ILE K O 1
ATOM 14914 N N . SER J 1 52 ? 46.070 -15.482 44.519 1.00 23.28 48 SER K N 1
ATOM 14915 C CA . SER J 1 52 ? 44.727 -16.046 44.649 1.00 23.34 48 SER K CA 1
ATOM 14916 C C . SER J 1 52 ? 44.786 -17.588 44.604 1.00 23.30 48 SER K C 1
ATOM 14917 O O . SER J 1 52 ? 43.871 -18.245 45.086 1.00 23.29 48 SER K O 1
ATOM 14920 N N . GLN J 1 53 ? 45.877 -18.147 44.060 1.00 23.78 49 GLN K N 1
ATOM 14921 C CA . GLN J 1 53 ? 46.083 -19.608 43.948 1.00 24.51 49 GLN K CA 1
ATOM 14922 C C . GLN J 1 53 ? 46.195 -20.206 45.332 1.00 24.27 49 GLN K C 1
ATOM 14923 O O . GLN J 1 53 ? 45.808 -21.332 45.535 1.00 24.99 49 GLN K O 1
ATOM 14929 N N . VAL J 1 54 ? 46.714 -19.453 46.289 1.00 23.57 50 VAL K N 1
ATOM 14930 C CA . VAL J 1 54 ? 46.744 -19.894 47.671 1.00 22.80 50 VAL K CA 1
ATOM 14931 C C . VAL J 1 54 ? 45.382 -20.330 48.215 1.00 22.62 50 VAL K C 1
ATOM 14932 O O . VAL J 1 54 ? 45.339 -21.085 49.186 1.00 22.47 50 VAL K O 1
ATOM 14936 N N . TYR J 1 55 ? 44.275 -19.841 47.649 1.00 21.77 51 TYR K N 1
ATOM 14937 C CA . TYR J 1 55 ? 42.955 -20.121 48.221 1.00 21.28 51 TYR K CA 1
ATOM 14938 C C . TYR J 1 55 ? 42.157 -21.156 47.375 1.00 20.78 51 TYR K C 1
ATOM 14939 O O . TYR J 1 55 ? 40.986 -21.352 47.587 1.00 19.49 51 TYR K O 1
ATOM 14948 N N . ALA J 1 56 ? 42.806 -21.805 46.414 1.00 20.52 52 ALA K N 1
ATOM 14949 C CA . ALA J 1 56 ? 42.184 -22.930 45.641 1.00 20.96 52 ALA K CA 1
ATOM 14950 C C . ALA J 1 56 ? 41.984 -24.159 46.555 1.00 21.62 52 ALA K C 1
ATOM 14951 O O . ALA J 1 56 ? 42.954 -24.711 47.073 1.00 21.85 52 ALA K O 1
ATOM 14953 N N . PRO J 1 57 ? 40.734 -24.558 46.801 1.00 23.00 53 PRO K N 1
ATOM 14954 C CA . PRO J 1 57 ? 40.484 -25.577 47.822 1.00 24.00 53 PRO K CA 1
ATOM 14955 C C . PRO J 1 57 ? 41.056 -26.955 47.451 1.00 24.58 53 PRO K C 1
ATOM 14956 O O . PRO J 1 57 ? 41.437 -27.723 48.333 1.00 23.69 53 PRO K O 1
ATOM 14960 N N . SER J 1 58 ? 41.169 -27.234 46.156 1.00 24.69 54 SER K N 1
ATOM 14961 C CA . SER J 1 58 ? 41.764 -28.475 45.759 1.00 25.25 54 SER K CA 1
ATOM 14962 C C . SER J 1 58 ? 43.283 -28.471 45.976 1.00 26.10 54 SER K C 1
ATOM 14963 O O . SER J 1 58 ? 43.888 -29.505 46.218 1.00 27.10 54 SER K O 1
ATOM 14966 N N . ALA J 1 59 ? 43.917 -27.318 45.956 1.00 27.04 55 ALA K N 1
ATOM 14967 C CA . ALA J 1 59 ? 45.349 -27.251 46.332 1.00 26.88 55 ALA K CA 1
ATOM 14968 C C . ALA J 1 59 ? 45.510 -27.444 47.863 1.00 26.62 55 ALA K C 1
ATOM 14969 O O . ALA J 1 59 ? 46.397 -28.177 48.329 1.00 26.49 55 ALA K O 1
ATOM 14971 N N . ILE J 1 60 ? 44.615 -26.860 48.643 1.00 25.84 56 ILE K N 1
ATOM 14972 C CA . ILE J 1 60 ? 44.664 -27.068 50.082 1.00 25.85 56 ILE K CA 1
ATOM 14973 C C . ILE J 1 60 ? 44.515 -28.588 50.390 1.00 25.23 56 ILE K C 1
ATOM 14974 O O . ILE J 1 60 ? 45.209 -29.119 51.233 1.00 24.74 56 ILE K O 1
ATOM 14979 N N . LEU J 1 61 ? 43.554 -29.237 49.726 1.00 24.66 57 LEU K N 1
ATOM 14980 C CA . LEU J 1 61 ? 43.253 -30.661 49.920 1.00 24.17 57 LEU K CA 1
ATOM 14981 C C . LEU J 1 61 ? 44.453 -31.464 49.482 1.00 23.29 57 LEU K C 1
ATOM 14982 O O . LEU J 1 61 ? 44.931 -32.302 50.183 1.00 22.62 57 LEU K O 1
ATOM 14987 N N . GLY J 1 62 ? 44.959 -31.119 48.319 1.00 24.05 58 GLY K N 1
ATOM 14988 C CA . GLY J 1 62 ? 46.253 -31.574 47.844 1.00 25.20 58 GLY K CA 1
ATOM 14989 C C . GLY J 1 62 ? 47.358 -31.569 48.863 1.00 27.17 58 GLY K C 1
ATOM 14990 O O . GLY J 1 62 ? 48.106 -32.540 48.961 1.00 29.05 58 GLY K O 1
ATOM 14991 N N . ASP J 1 63 ? 47.489 -30.490 49.618 1.00 29.12 59 ASP K N 1
ATOM 14992 C CA . ASP J 1 63 ? 48.644 -30.332 50.509 1.00 30.73 59 ASP K CA 1
ATOM 14993 C C . ASP J 1 63 ? 48.427 -31.160 51.771 1.00 30.44 59 ASP K C 1
ATOM 14994 O O . ASP J 1 63 ? 49.375 -31.675 52.328 1.00 30.67 59 ASP K O 1
ATOM 14999 N N . ILE J 1 64 ? 47.182 -31.227 52.242 1.00 29.70 60 ILE K N 1
ATOM 15000 C CA . ILE J 1 64 ? 46.847 -32.015 53.409 1.00 29.23 60 ILE K CA 1
ATOM 15001 C C . ILE J 1 64 ? 47.042 -33.526 53.109 1.00 31.52 60 ILE K C 1
ATOM 15002 O O . ILE J 1 64 ? 47.527 -34.292 53.930 1.00 30.83 60 ILE K O 1
ATOM 15007 N N . LEU J 1 65 ? 46.691 -33.944 51.896 1.00 33.69 61 LEU K N 1
ATOM 15008 C CA . LEU J 1 65 ? 46.995 -35.296 51.458 1.00 34.70 61 LEU K CA 1
ATOM 15009 C C . LEU J 1 65 ? 48.481 -35.557 51.414 1.00 35.06 61 LEU K C 1
ATOM 15010 O O . LEU J 1 65 ? 48.913 -36.593 51.945 1.00 35.45 61 LEU K O 1
ATOM 15015 N N . HIS J 1 66 ? 49.262 -34.678 50.782 1.00 34.72 62 HIS K N 1
ATOM 15016 C CA . HIS J 1 66 ? 50.691 -34.958 50.660 1.00 35.34 62 HIS K CA 1
ATOM 15017 C C . HIS J 1 66 ? 51.225 -35.100 52.080 1.00 35.88 62 HIS K C 1
ATOM 15018 O O . HIS J 1 66 ? 51.925 -36.028 52.374 1.00 36.21 62 HIS K O 1
ATOM 15025 N N . LEU J 1 67 ? 50.833 -34.229 52.990 1.00 36.92 63 LEU K N 1
ATOM 15026 C CA . LEU J 1 67 ? 51.259 -34.373 54.376 1.00 37.60 63 LEU K CA 1
ATOM 15027 C C . LEU J 1 67 ? 50.927 -35.750 54.909 1.00 37.91 63 LEU K C 1
ATOM 15028 O O . LEU J 1 67 ? 51.820 -36.467 55.320 1.00 39.58 63 LEU K O 1
ATOM 15033 N N . GLY J 1 68 ? 49.658 -36.136 54.918 1.00 37.74 64 GLY K N 1
ATOM 15034 C CA . GLY J 1 68 ? 49.276 -37.409 55.524 1.00 37.77 64 GLY K CA 1
ATOM 15035 C C . GLY J 1 68 ? 50.003 -38.623 54.940 1.00 38.11 64 GLY K C 1
ATOM 15036 O O . GLY J 1 68 ? 50.330 -39.544 55.628 1.00 38.42 64 GLY K O 1
ATOM 15037 N N . LEU J 1 69 ? 50.256 -38.606 53.652 1.00 39.58 65 LEU K N 1
ATOM 15038 C CA . LEU J 1 69 ? 50.773 -39.752 52.959 1.00 40.73 65 LEU K CA 1
ATOM 15039 C C . LEU J 1 69 ? 52.249 -39.714 53.162 1.00 44.73 65 LEU K C 1
ATOM 15040 O O . LEU J 1 69 ? 52.866 -40.728 53.448 1.00 45.91 65 LEU K O 1
ATOM 15045 N N . GLU J 1 70 ? 52.839 -38.526 53.049 1.00 49.11 66 GLU K N 1
ATOM 15046 C CA . GLU J 1 70 ? 54.272 -38.343 53.377 1.00 51.46 66 GLU K CA 1
ATOM 15047 C C . GLU J 1 70 ? 54.626 -38.778 54.813 1.00 51.54 66 GLU K C 1
ATOM 15048 O O . GLU J 1 70 ? 55.762 -39.169 55.057 1.00 51.58 66 GLU K O 1
ATOM 15054 N N . SER J 1 71 ? 53.685 -38.743 55.751 1.00 51.16 67 SER K N 1
ATOM 15055 C CA . SER J 1 71 ? 54.029 -39.183 57.109 1.00 51.07 67 SER K CA 1
ATOM 15056 C C . SER J 1 71 ? 54.229 -40.713 57.163 1.00 50.10 67 SER K C 1
ATOM 15057 O O . SER J 1 71 ? 55.118 -41.208 57.853 1.00 49.55 67 SER K O 1
ATOM 15060 N N . VAL J 1 72 ? 53.407 -41.425 56.383 1.00 48.79 68 VAL K N 1
ATOM 15061 C CA . VAL J 1 72 ? 53.535 -42.866 56.122 1.00 47.50 68 VAL K CA 1
ATOM 15062 C C . VAL J 1 72 ? 54.845 -43.280 55.393 1.00 47.35 68 VAL K C 1
ATOM 15063 O O . VAL J 1 72 ? 55.398 -44.352 55.641 1.00 46.21 68 VAL K O 1
ATOM 15067 N N . LEU J 1 73 ? 55.342 -42.437 54.499 1.00 47.79 69 LEU K N 1
ATOM 15068 C CA . LEU J 1 73 ? 56.534 -42.778 53.722 1.00 48.69 69 LEU K CA 1
ATOM 15069 C C . LEU J 1 73 ? 57.866 -42.658 54.500 1.00 49.69 69 LEU K C 1
ATOM 15070 O O . LEU J 1 73 ? 58.824 -43.378 54.231 1.00 48.53 69 LEU K O 1
ATOM 15075 N N . LYS J 1 74 ? 57.942 -41.710 55.421 1.00 51.51 70 LYS K N 1
ATOM 15076 C CA . LYS J 1 74 ? 59.078 -41.645 56.344 1.00 53.12 70 LYS K CA 1
ATOM 15077 C C . LYS J 1 74 ? 58.985 -42.863 57.252 1.00 53.43 70 LYS K C 1
ATOM 15078 O O . LYS J 1 74 ? 59.931 -43.660 57.354 1.00 53.30 70 LYS K O 1
ATOM 15084 N N . GLY J 1 75 ? 57.802 -43.016 57.847 1.00 53.94 71 GLY K N 1
ATOM 15085 C CA . GLY J 1 75 ? 57.533 -44.009 58.875 1.00 54.66 71 GLY K CA 1
ATOM 15086 C C . GLY J 1 75 ? 57.762 -45.476 58.548 1.00 54.81 71 GLY K C 1
ATOM 15087 O O . GLY J 1 75 ? 58.228 -46.216 59.397 1.00 55.70 71 GLY K O 1
ATOM 15088 N N . ASN J 1 76 ? 57.421 -45.889 57.334 1.00 54.67 72 ASN K N 1
ATOM 15089 C CA . ASN J 1 76 ? 57.393 -47.295 56.953 1.00 54.32 72 ASN K CA 1
ATOM 15090 C C . ASN J 1 76 ? 58.198 -47.607 55.697 1.00 53.81 72 ASN K C 1
ATOM 15091 O O . ASN J 1 76 ? 58.354 -48.764 55.323 1.00 53.15 72 ASN K O 1
ATOM 15096 N N . PHE J 1 77 ? 58.699 -46.586 55.027 1.00 54.11 73 PHE K N 1
ATOM 15097 C CA . PHE J 1 77 ? 59.594 -46.784 53.886 1.00 54.81 73 PHE K CA 1
ATOM 15098 C C . PHE J 1 77 ? 60.855 -45.996 54.078 1.00 55.67 73 PHE K C 1
ATOM 15099 O O . PHE J 1 77 ? 61.613 -45.843 53.127 1.00 55.64 73 PHE K O 1
ATOM 15107 N N . ASN J 1 78 ? 61.069 -45.498 55.295 1.00 56.74 74 ASN K N 1
ATOM 15108 C CA . ASN J 1 78 ? 62.214 -44.656 55.611 1.00 57.93 74 ASN K CA 1
ATOM 15109 C C . ASN J 1 78 ? 62.676 -43.796 54.418 1.00 56.71 74 ASN K C 1
ATOM 15110 O O . ASN J 1 78 ? 63.783 -43.972 53.873 1.00 56.55 74 ASN K O 1
ATOM 15115 N N . ALA J 1 79 ? 61.811 -42.871 54.005 1.00 54.88 75 ALA K N 1
ATOM 15116 C CA . ALA J 1 79 ? 62.108 -42.010 52.876 1.00 53.14 75 ALA K CA 1
ATOM 15117 C C . ALA J 1 79 ? 62.323 -40.565 53.323 1.00 52.24 75 ALA K C 1
ATOM 15118 O O . ALA J 1 79 ? 61.782 -40.133 54.338 1.00 51.36 75 ALA K O 1
ATOM 15120 N N . GLU J 1 80 ? 63.150 -39.842 52.573 1.00 52.10 76 GLU K N 1
ATOM 15121 C CA . GLU J 1 80 ? 63.272 -38.398 52.723 1.00 53.09 76 GLU K CA 1
ATOM 15122 C C . GLU J 1 80 ? 62.082 -37.707 51.986 1.00 53.17 76 GLU K C 1
ATOM 15123 O O . GLU J 1 80 ? 61.834 -37.964 50.803 1.00 52.94 76 GLU K O 1
ATOM 15129 N N . THR J 1 81 ? 61.360 -36.839 52.688 1.00 53.07 77 THR K N 1
ATOM 15130 C CA . THR J 1 81 ? 60.237 -36.138 52.111 1.00 53.26 77 THR K CA 1
ATOM 15131 C C . THR J 1 81 ? 60.543 -34.661 51.812 1.00 53.59 77 THR K C 1
ATOM 15132 O O . THR J 1 81 ? 61.289 -34.002 52.528 1.00 53.85 77 THR K O 1
ATOM 15136 N N . GLU J 1 82 ? 59.942 -34.149 50.743 1.00 53.60 78 GLU K N 1
ATOM 15137 C CA . GLU J 1 82 ? 60.077 -32.742 50.369 1.00 53.40 78 GLU K CA 1
ATOM 15138 C C . GLU J 1 82 ? 61.540 -32.460 50.079 1.00 51.93 78 GLU K C 1
ATOM 15139 O O . GLU J 1 82 ? 62.093 -31.446 50.427 1.00 51.58 78 GLU K O 1
ATOM 15145 N N . VAL J 1 83 ? 62.158 -33.382 49.390 1.00 50.78 79 VAL K N 1
ATOM 15146 C CA . VAL J 1 83 ? 63.568 -33.258 49.107 1.00 50.52 79 VAL K CA 1
ATOM 15147 C C . VAL J 1 83 ? 63.851 -32.342 47.908 1.00 49.94 79 VAL K C 1
ATOM 15148 O O . VAL J 1 83 ? 63.286 -32.541 46.833 1.00 50.06 79 VAL K O 1
ATOM 15152 N N . GLU J 1 84 ? 64.799 -31.426 48.113 1.00 49.18 80 GLU K N 1
ATOM 15153 C CA . GLU J 1 84 ? 65.139 -30.289 47.255 1.00 49.38 80 GLU K CA 1
ATOM 15154 C C . GLU J 1 84 ? 66.484 -30.483 46.517 1.00 48.21 80 GLU K C 1
ATOM 15155 O O . GLU J 1 84 ? 67.392 -31.056 47.061 1.00 48.25 80 GLU K O 1
ATOM 15161 N N . THR J 1 85 ? 66.638 -30.003 45.296 1.00 47.29 81 THR K N 1
ATOM 15162 C CA . THR J 1 85 ? 67.915 -30.142 44.594 1.00 47.35 81 THR K CA 1
ATOM 15163 C C . THR J 1 85 ? 67.845 -29.440 43.261 1.00 48.45 81 THR K C 1
ATOM 15164 O O . THR J 1 85 ? 66.766 -29.140 42.773 1.00 49.38 81 THR K O 1
ATOM 15168 N N . LEU J 1 86 ? 68.982 -29.192 42.638 1.00 49.59 82 LEU K N 1
ATOM 15169 C CA . LEU J 1 86 ? 68.965 -28.485 41.377 1.00 50.80 82 LEU K CA 1
ATOM 15170 C C . LEU J 1 86 ? 70.074 -28.964 40.513 1.00 50.92 82 LEU K C 1
ATOM 15171 O O . LEU J 1 86 ? 70.866 -29.742 40.956 1.00 51.41 82 LEU K O 1
ATOM 15176 N N . ARG J 1 87 ? 70.160 -28.490 39.286 1.00 51.32 83 ARG K N 1
ATOM 15177 C CA . ARG J 1 87 ? 71.199 -28.974 38.408 1.00 51.87 83 ARG K CA 1
ATOM 15178 C C . ARG J 1 87 ? 71.299 -28.103 37.179 1.00 52.01 83 ARG K C 1
ATOM 15179 O O . ARG J 1 87 ? 70.352 -27.986 36.420 1.00 52.28 83 ARG K O 1
ATOM 15187 N N . GLU J 1 88 ? 72.462 -27.516 36.970 1.00 52.28 84 GLU K N 1
ATOM 15188 C CA . GLU J 1 88 ? 72.670 -26.616 35.862 1.00 52.74 84 GLU K CA 1
ATOM 15189 C C . GLU J 1 88 ? 72.458 -27.287 34.492 1.00 52.05 84 GLU K C 1
ATOM 15190 O O . GLU J 1 88 ? 72.790 -28.448 34.320 1.00 51.96 84 GLU K O 1
ATOM 15196 N N . ILE J 1 89 ? 71.895 -26.553 33.534 1.00 51.45 85 ILE K N 1
ATOM 15197 C CA . ILE J 1 89 ? 71.881 -26.980 32.149 1.00 51.95 85 ILE K CA 1
ATOM 15198 C C . ILE J 1 89 ? 72.335 -25.816 31.316 1.00 54.04 85 ILE K C 1
ATOM 15199 O O . ILE J 1 89 ? 72.512 -24.723 31.823 1.00 53.75 85 ILE K O 1
ATOM 15204 N N . ASN J 1 90 ? 72.500 -26.063 30.024 1.00 57.28 86 ASN K N 1
ATOM 15205 C CA . ASN J 1 90 ? 72.975 -25.067 29.092 1.00 59.98 86 ASN K CA 1
ATOM 15206 C C . ASN J 1 90 ? 71.990 -24.819 27.944 1.00 62.41 86 ASN K C 1
ATOM 15207 O O . ASN J 1 90 ? 71.816 -25.674 27.061 1.00 61.91 86 ASN K O 1
ATOM 15212 N N . VAL J 1 91 ? 71.381 -23.633 27.949 1.00 65.31 87 VAL K N 1
ATOM 15213 C CA . VAL J 1 91 ? 70.355 -23.274 26.966 1.00 67.65 87 VAL K CA 1
ATOM 15214 C C . VAL J 1 91 ? 70.861 -22.280 25.893 1.00 69.26 87 VAL K C 1
ATOM 15215 O O . VAL J 1 91 ? 70.879 -21.055 26.107 1.00 69.81 87 VAL K O 1
ATOM 15219 N N . GLY J 1 92 ? 71.293 -22.815 24.748 1.00 70.48 88 GLY K N 1
ATOM 15220 C CA . GLY J 1 92 ? 71.729 -21.997 23.595 1.00 70.86 88 GLY K CA 1
ATOM 15221 C C . GLY J 1 92 ? 72.856 -20.974 23.783 1.00 70.72 88 GLY K C 1
ATOM 15222 O O . GLY J 1 92 ? 73.005 -20.069 22.958 1.00 71.22 88 GLY K O 1
ATOM 15223 N N . GLY J 1 93 ? 73.655 -21.118 24.841 1.00 69.85 89 GLY K N 1
ATOM 15224 C CA . GLY J 1 93 ? 74.754 -20.203 25.129 1.00 68.90 89 GLY K CA 1
ATOM 15225 C C . GLY J 1 93 ? 74.845 -19.796 26.591 1.00 67.88 89 GLY K C 1
ATOM 15226 O O . GLY J 1 93 ? 75.909 -19.420 27.057 1.00 68.03 89 GLY K O 1
ATOM 15227 N N . LYS J 1 94 ? 73.739 -19.872 27.318 1.00 66.67 90 LYS K N 1
ATOM 15228 C CA . LYS J 1 94 ? 73.661 -19.364 28.680 1.00 65.77 90 LYS K CA 1
ATOM 15229 C C . LYS J 1 94 ? 73.504 -20.543 29.637 1.00 65.22 90 LYS K C 1
ATOM 15230 O O . LYS J 1 94 ? 73.221 -21.648 29.202 1.00 65.46 90 LYS K O 1
ATOM 15233 N N . VAL J 1 95 ? 73.681 -20.310 30.936 1.00 64.13 91 VAL K N 1
ATOM 15234 C CA . VAL J 1 95 ? 73.581 -21.381 31.932 1.00 62.96 91 VAL K CA 1
ATOM 15235 C C . VAL J 1 95 ? 72.441 -21.125 32.942 1.00 61.08 91 VAL K C 1
ATOM 15236 O O . VAL J 1 95 ? 72.479 -20.206 33.769 1.00 60.48 91 VAL K O 1
ATOM 15240 N N . TYR J 1 96 ? 71.417 -21.965 32.865 1.00 58.67 92 TYR K N 1
ATOM 15241 C CA . TYR J 1 96 ? 70.323 -21.922 33.825 1.00 56.45 92 TYR K CA 1
ATOM 15242 C C . TYR J 1 96 ? 70.399 -23.130 34.726 1.00 54.24 92 TYR K C 1
ATOM 15243 O O . TYR J 1 96 ? 70.967 -24.160 34.355 1.00 53.03 92 TYR K O 1
ATOM 15252 N N . LYS J 1 97 ? 69.804 -22.985 35.905 1.00 52.07 93 LYS K N 1
ATOM 15253 C CA . LYS J 1 97 ? 69.652 -24.080 36.827 1.00 50.73 93 LYS K CA 1
ATOM 15254 C C . LYS J 1 97 ? 68.182 -24.539 36.972 1.00 48.69 93 LYS K C 1
ATOM 15255 O O . LYS J 1 97 ? 67.336 -23.776 37.405 1.00 48.47 93 LYS K O 1
ATOM 15261 N N . ILE J 1 98 ? 67.900 -25.791 36.591 1.00 46.34 94 ILE K N 1
ATOM 15262 C CA . ILE J 1 98 ? 66.617 -26.442 36.867 1.00 44.98 94 ILE K CA 1
ATOM 15263 C C . ILE J 1 98 ? 66.572 -26.854 38.319 1.00 45.30 94 ILE K C 1
ATOM 15264 O O . ILE J 1 98 ? 67.507 -27.449 38.805 1.00 46.14 94 ILE K O 1
ATOM 15269 N N . LYS J 1 99 ? 65.487 -26.575 39.010 1.00 45.84 95 LYS K N 1
ATOM 15270 C CA . LYS J 1 99 ? 65.373 -26.875 40.432 1.00 46.80 95 LYS K CA 1
ATOM 15271 C C . LYS J 1 99 ? 64.057 -27.650 40.717 1.00 45.37 95 LYS K C 1
ATOM 15272 O O . LYS J 1 99 ? 62.987 -27.327 40.207 1.00 44.52 95 LYS K O 1
ATOM 15278 N N . GLY J 1 100 ? 64.148 -28.706 41.510 1.00 43.92 96 GLY K N 1
ATOM 15279 C CA . GLY J 1 100 ? 62.978 -29.542 41.769 1.00 42.39 96 GLY K CA 1
ATOM 15280 C C . GLY J 1 100 ? 62.816 -29.806 43.230 1.00 40.68 96 GLY K C 1
ATOM 15281 O O . GLY J 1 100 ? 63.740 -29.673 43.973 1.00 39.82 96 GLY K O 1
ATOM 15282 N N . ARG J 1 101 ? 61.619 -30.170 43.633 1.00 40.29 97 ARG K N 1
ATOM 15283 C CA . ARG J 1 101 ? 61.360 -30.601 44.979 1.00 40.43 97 ARG K CA 1
ATOM 15284 C C . ARG J 1 101 ? 60.452 -31.842 44.939 1.00 39.59 97 ARG K C 1
ATOM 15285 O O . ARG J 1 101 ? 59.258 -31.737 44.700 1.00 40.01 97 ARG K O 1
ATOM 15293 N N . ALA J 1 102 ? 61.038 -33.017 45.174 1.00 38.39 98 ALA K N 1
ATOM 15294 C CA . ALA J 1 102 ? 60.323 -34.291 45.059 1.00 36.43 98 ALA K CA 1
ATOM 15295 C C . ALA J 1 102 ? 59.508 -34.562 46.307 1.00 34.55 98 ALA K C 1
ATOM 15296 O O . ALA J 1 102 ? 59.915 -34.250 47.405 1.00 33.14 98 ALA K O 1
ATOM 15298 N N . ASP J 1 103 ? 58.341 -35.147 46.136 1.00 33.36 99 ASP K N 1
ATOM 15299 C CA . ASP J 1 103 ? 57.454 -35.340 47.278 1.00 32.35 99 ASP K CA 1
ATOM 15300 C C . ASP J 1 103 ? 58.093 -36.297 48.277 1.00 32.19 99 ASP K C 1
ATOM 15301 O O . ASP J 1 103 ? 57.970 -36.123 49.479 1.00 32.10 99 ASP K O 1
ATOM 15306 N N . ALA J 1 104 ? 58.729 -37.337 47.766 1.00 31.90 100 ALA K N 1
ATOM 15307 C CA . ALA J 1 104 ? 59.414 -38.314 48.609 1.00 32.44 100 ALA K CA 1
ATOM 15308 C C . ALA J 1 104 ? 60.466 -39.018 47.788 1.00 33.59 100 ALA K C 1
ATOM 15309 O O . ALA J 1 104 ? 60.339 -39.117 46.567 1.00 33.09 100 ALA K O 1
ATOM 15311 N N . ILE J 1 105 ? 61.542 -39.440 48.455 1.00 35.59 101 ILE K N 1
ATOM 15312 C CA . ILE J 1 105 ? 62.552 -40.256 47.804 1.00 37.80 101 ILE K CA 1
ATOM 15313 C C . ILE J 1 105 ? 63.042 -41.363 48.698 1.00 40.98 101 ILE K C 1
ATOM 15314 O O . ILE J 1 105 ? 63.276 -41.151 49.885 1.00 39.76 101 ILE K O 1
ATOM 15319 N N . ILE J 1 106 ? 63.214 -42.541 48.099 1.00 45.56 102 ILE K N 1
ATOM 15320 C CA . ILE J 1 106 ? 63.730 -43.708 48.815 1.00 49.10 102 ILE K CA 1
ATOM 15321 C C . ILE J 1 106 ? 65.044 -44.179 48.191 1.00 53.00 102 ILE K C 1
ATOM 15322 O O . ILE J 1 106 ? 65.092 -44.505 46.990 1.00 52.59 102 ILE K O 1
ATOM 15327 N N . ARG J 1 107 ? 66.086 -44.218 49.041 1.00 57.57 103 ARG K N 1
ATOM 15328 C CA . ARG J 1 107 ? 67.502 -44.476 48.649 1.00 60.51 103 ARG K CA 1
ATOM 15329 C C . ARG J 1 107 ? 67.886 -45.968 48.654 1.00 60.99 103 ARG K C 1
ATOM 15330 O O . ARG J 1 107 ? 67.449 -46.739 49.510 1.00 61.36 103 ARG K O 1
ATOM 15338 N N . LYS J 1 112 ? 70.919 -47.406 44.899 1.00 65.79 108 LYS K N 1
ATOM 15339 C CA . LYS J 1 112 ? 69.822 -47.090 43.993 1.00 65.25 108 LYS K CA 1
ATOM 15340 C C . LYS J 1 112 ? 68.805 -46.126 44.678 1.00 63.45 108 LYS K C 1
ATOM 15341 O O . LYS J 1 112 ? 68.854 -45.929 45.918 1.00 64.15 108 LYS K O 1
ATOM 15343 N N . SER J 1 113 ? 67.907 -45.544 43.868 1.00 59.18 109 SER K N 1
ATOM 15344 C CA . SER J 1 113 ? 66.963 -44.500 44.317 1.00 55.24 109 SER K CA 1
ATOM 15345 C C . SER J 1 113 ? 65.562 -44.545 43.668 1.00 49.85 109 SER K C 1
ATOM 15346 O O . SER J 1 113 ? 65.442 -44.751 42.450 1.00 48.02 109 SER K O 1
ATOM 15349 N N . ILE J 1 114 ? 64.534 -44.336 44.501 1.00 43.78 110 ILE K N 1
ATOM 15350 C CA . ILE J 1 114 ? 63.133 -44.245 44.068 1.00 39.50 110 ILE K CA 1
ATOM 15351 C C . ILE J 1 114 ? 62.495 -42.888 44.374 1.00 36.25 110 ILE K C 1
ATOM 15352 O O . ILE J 1 114 ? 62.142 -42.579 45.530 1.00 35.47 110 ILE K O 1
ATOM 15357 N N . VAL J 1 115 ? 62.291 -42.099 43.331 1.00 32.93 111 VAL K N 1
ATOM 15358 C CA . VAL J 1 115 ? 61.503 -40.866 43.446 1.00 30.62 111 VAL K CA 1
ATOM 15359 C C . VAL J 1 115 ? 60.011 -41.157 43.427 1.00 29.57 111 VAL K C 1
ATOM 15360 O O . VAL J 1 115 ? 59.498 -41.786 42.491 1.00 27.95 111 VAL K O 1
ATOM 15364 N N . ILE J 1 116 ? 59.324 -40.689 44.464 1.00 29.59 112 ILE K N 1
ATOM 15365 C CA . ILE J 1 116 ? 57.858 -40.742 44.551 1.00 30.05 112 ILE K CA 1
ATOM 15366 C C . ILE J 1 116 ? 57.130 -39.366 44.309 1.00 30.40 112 ILE K C 1
ATOM 15367 O O . ILE J 1 116 ? 57.372 -38.379 44.973 1.00 29.98 112 ILE K O 1
ATOM 15372 N N . GLU J 1 117 ? 56.228 -39.324 43.346 1.00 31.44 113 GLU K N 1
ATOM 15373 C CA . GLU J 1 117 ? 55.397 -38.144 43.066 1.00 31.31 113 GLU K CA 1
ATOM 15374 C C . GLU J 1 117 ? 54.004 -38.543 43.439 1.00 31.02 113 GLU K C 1
ATOM 15375 O O . GLU J 1 117 ? 53.510 -39.524 42.906 1.00 31.25 113 GLU K O 1
ATOM 15381 N N . ILE J 1 118 ? 53.398 -37.850 44.403 1.00 31.01 114 ILE K N 1
ATOM 15382 C CA . ILE J 1 118 ? 52.010 -38.083 44.834 1.00 30.99 114 ILE K CA 1
ATOM 15383 C C . ILE J 1 118 ? 51.076 -37.029 44.198 1.00 30.91 114 ILE K C 1
ATOM 15384 O O . ILE J 1 118 ? 51.402 -35.873 44.189 1.00 32.20 114 ILE K O 1
ATOM 15389 N N . LYS J 1 119 ? 49.914 -37.448 43.691 1.00 30.44 115 LYS K N 1
ATOM 15390 C CA . LYS J 1 119 ? 48.996 -36.621 42.883 1.00 29.18 115 LYS K CA 1
ATOM 15391 C C . LYS J 1 119 ? 47.587 -36.875 43.400 1.00 29.54 115 LYS K C 1
ATOM 15392 O O . LYS J 1 119 ? 47.256 -38.014 43.707 1.00 30.08 115 LYS K O 1
ATOM 15398 N N . THR J 1 120 ? 46.779 -35.839 43.549 1.00 29.53 116 THR K N 1
ATOM 15399 C CA . THR J 1 120 ? 45.338 -36.014 43.685 1.00 30.86 116 THR K CA 1
ATOM 15400 C C . THR J 1 120 ? 44.548 -35.417 42.512 1.00 29.85 116 THR K C 1
ATOM 15401 O O . THR J 1 120 ? 45.050 -34.642 41.700 1.00 31.68 116 THR K O 1
ATOM 15405 N N . SER J 1 121 ? 43.311 -35.826 42.397 1.00 28.58 117 SER K N 1
ATOM 15406 C CA . SER J 1 121 ? 42.405 -35.290 41.388 1.00 27.91 117 SER K CA 1
ATOM 15407 C C . SER J 1 121 ? 41.089 -35.680 41.910 1.00 27.72 117 SER K C 1
ATOM 15408 O O . SER J 1 121 ? 40.993 -36.623 42.715 1.00 28.87 117 SER K O 1
ATOM 15411 N N . ARG J 1 122 ? 40.063 -34.980 41.505 1.00 27.46 118 ARG K N 1
ATOM 15412 C CA . ARG J 1 122 ? 38.716 -35.426 41.871 1.00 28.84 118 ARG K CA 1
ATOM 15413 C C . ARG J 1 122 ? 38.213 -36.559 40.909 1.00 28.61 118 ARG K C 1
ATOM 15414 O O . ARG J 1 122 ? 37.153 -37.156 41.129 1.00 27.83 118 ARG K O 1
ATOM 15422 N N . SER J 1 123 ? 38.976 -36.826 39.856 1.00 29.18 119 SER K N 1
ATOM 15423 C CA . SER J 1 123 ? 38.585 -37.777 38.830 1.00 30.49 119 SER K CA 1
ATOM 15424 C C . SER J 1 123 ? 39.773 -38.702 38.492 1.00 30.17 119 SER K C 1
ATOM 15425 O O . SER J 1 123 ? 40.933 -38.263 38.413 1.00 30.52 119 SER K O 1
ATOM 15428 N N . ASP J 1 124 ? 39.464 -39.961 38.208 1.00 28.67 120 ASP K N 1
ATOM 15429 C CA . ASP J 1 124 ? 40.498 -40.893 37.841 1.00 27.26 120 ASP K CA 1
ATOM 15430 C C . ASP J 1 124 ? 40.594 -41.078 36.372 1.00 25.81 120 ASP K C 1
ATOM 15431 O O . ASP J 1 124 ? 41.084 -42.125 35.952 1.00 25.84 120 ASP K O 1
ATOM 15436 N N . LYS J 1 125 ? 40.144 -40.113 35.572 1.00 23.23 121 LYS K N 1
ATOM 15437 C CA . LYS J 1 125 ? 40.068 -40.358 34.144 1.00 23.34 121 LYS K CA 1
ATOM 15438 C C . LYS J 1 125 ? 41.394 -40.213 33.459 1.00 21.13 121 LYS K C 1
ATOM 15439 O O . LYS J 1 125 ? 42.109 -39.333 33.771 1.00 20.87 121 LYS K O 1
ATOM 15445 N N . GLY J 1 126 ? 41.726 -41.075 32.514 1.00 19.86 122 GLY K N 1
ATOM 15446 C CA . GLY J 1 126 ? 42.951 -40.952 31.703 1.00 18.94 122 GLY K CA 1
ATOM 15447 C C . GLY J 1 126 ? 44.278 -41.137 32.433 1.00 19.41 122 GLY K C 1
ATOM 15448 O O . GLY J 1 126 ? 45.338 -40.800 31.893 1.00 20.59 122 GLY K O 1
ATOM 15449 N N . LEU J 1 127 ? 44.264 -41.676 33.661 1.00 19.14 123 LEU K N 1
ATOM 15450 C CA . LEU J 1 127 ? 45.523 -41.804 34.428 1.00 18.04 123 LEU K CA 1
ATOM 15451 C C . LEU J 1 127 ? 46.423 -42.871 33.762 1.00 18.98 123 LEU K C 1
ATOM 15452 O O . LEU J 1 127 ? 45.938 -43.969 33.324 1.00 18.70 123 LEU K O 1
ATOM 15457 N N . PRO J 1 128 ? 47.727 -42.608 33.723 1.00 18.51 124 PRO K N 1
ATOM 15458 C CA . PRO J 1 128 ? 48.364 -41.440 34.316 1.00 19.72 124 PRO K CA 1
ATOM 15459 C C . PRO J 1 128 ? 48.310 -40.244 33.362 1.00 20.71 124 PRO K C 1
ATOM 15460 O O . PRO J 1 128 ? 48.277 -40.465 32.139 1.00 20.63 124 PRO K O 1
ATOM 15464 N N . LEU J 1 129 ? 48.314 -39.006 33.896 1.00 21.46 125 LEU K N 1
ATOM 15465 C CA . LEU J 1 129 ? 48.304 -37.783 33.012 1.00 22.15 125 LEU K CA 1
ATOM 15466 C C . LEU J 1 129 ? 49.713 -37.402 32.533 1.00 23.93 125 LEU K C 1
ATOM 15467 O O . LEU J 1 129 ? 50.659 -37.327 33.316 1.00 23.99 125 LEU K O 1
ATOM 15472 N N . ILE J 1 130 ? 49.842 -37.157 31.236 1.00 26.12 126 ILE K N 1
ATOM 15473 C CA . ILE J 1 130 ? 51.149 -37.053 30.603 1.00 27.62 126 ILE K CA 1
ATOM 15474 C C . ILE J 1 130 ? 52.033 -36.024 31.240 1.00 27.82 126 ILE K C 1
ATOM 15475 O O . ILE J 1 130 ? 53.224 -36.221 31.315 1.00 28.09 126 ILE K O 1
ATOM 15480 N N . HIS J 1 131 ? 51.445 -34.942 31.714 1.00 27.85 127 HIS K N 1
ATOM 15481 C CA . HIS J 1 131 ? 52.194 -33.888 32.352 1.00 27.45 127 HIS K CA 1
ATOM 15482 C C . HIS J 1 131 ? 52.665 -34.328 33.699 1.00 27.77 127 HIS K C 1
ATOM 15483 O O . HIS J 1 131 ? 53.688 -33.833 34.184 1.00 28.20 127 HIS K O 1
ATOM 15490 N N . HIS J 1 132 ? 51.954 -35.249 34.337 1.00 27.82 128 HIS K N 1
ATOM 15491 C CA . HIS J 1 132 ? 52.515 -35.809 35.597 1.00 27.77 128 HIS K CA 1
ATOM 15492 C C . HIS J 1 132 ? 53.653 -36.782 35.246 1.00 27.38 128 HIS K C 1
ATOM 15493 O O . HIS J 1 132 ? 54.665 -36.835 35.900 1.00 26.97 128 HIS K O 1
ATOM 15500 N N . LYS J 1 133 ? 53.467 -37.554 34.188 1.00 27.21 129 LYS K N 1
ATOM 15501 C CA . LYS J 1 133 ? 54.492 -38.473 33.764 1.00 27.02 129 LYS K CA 1
ATOM 15502 C C . LYS J 1 133 ? 55.753 -37.690 33.473 1.00 28.26 129 LYS K C 1
ATOM 15503 O O . LYS J 1 133 ? 56.845 -38.083 33.867 1.00 29.21 129 LYS K O 1
ATOM 15517 N N . GLN J 1 135 ? 56.709 -34.543 34.521 1.00 27.07 131 GLN K N 1
ATOM 15518 C CA . GLN J 1 135 ? 57.278 -34.014 35.717 1.00 25.70 131 GLN K CA 1
ATOM 15519 C C . GLN J 1 135 ? 58.222 -35.069 36.346 1.00 24.87 131 GLN K C 1
ATOM 15520 O O . GLN J 1 135 ? 59.369 -34.778 36.660 1.00 23.65 131 GLN K O 1
ATOM 15526 N N . LEU J 1 136 ? 57.724 -36.283 36.548 1.00 23.86 132 LEU K N 1
ATOM 15527 C CA . LEU J 1 136 ? 58.513 -37.357 37.191 1.00 22.84 132 LEU K CA 1
ATOM 15528 C C . LEU J 1 136 ? 59.673 -37.818 36.325 1.00 23.12 132 LEU K C 1
ATOM 15529 O O . LEU J 1 136 ? 60.727 -38.004 36.821 1.00 23.86 132 LEU K O 1
ATOM 15534 N N . GLN J 1 137 ? 59.507 -37.966 35.030 1.00 24.13 133 GLN K N 1
ATOM 15535 C CA . GLN J 1 137 ? 60.631 -38.316 34.192 1.00 25.82 133 GLN K CA 1
ATOM 15536 C C . GLN J 1 137 ? 61.772 -37.302 34.294 1.00 27.02 133 GLN K C 1
ATOM 15537 O O . GLN J 1 137 ? 62.956 -37.658 34.095 1.00 27.54 133 GLN K O 1
ATOM 15543 N N . ILE J 1 138 ? 61.415 -36.044 34.573 1.00 27.81 134 ILE K N 1
ATOM 15544 C CA . ILE J 1 138 ? 62.380 -34.984 34.846 1.00 27.67 134 ILE K CA 1
ATOM 15545 C C . ILE J 1 138 ? 62.949 -35.118 36.249 1.00 28.25 134 ILE K C 1
ATOM 15546 O O . ILE J 1 138 ? 64.153 -34.930 36.440 1.00 28.24 134 ILE K O 1
ATOM 15551 N N . TYR J 1 139 ? 62.138 -35.441 37.241 1.00 28.94 135 TYR K N 1
ATOM 15552 C CA . TYR J 1 139 ? 62.732 -35.712 38.546 1.00 30.62 135 TYR K CA 1
ATOM 15553 C C . TYR J 1 139 ? 63.892 -36.774 38.439 1.00 31.85 135 TYR K C 1
ATOM 15554 O O . TYR J 1 139 ? 65.016 -36.501 38.816 1.00 31.99 135 TYR K O 1
ATOM 15563 N N . LEU J 1 140 ? 63.639 -37.905 37.795 1.00 32.91 136 LEU K N 1
ATOM 15564 C CA . LEU J 1 140 ? 64.657 -38.939 37.648 1.00 34.44 136 LEU K CA 1
ATOM 15565 C C . LEU J 1 140 ? 65.924 -38.366 37.062 1.00 35.92 136 LEU K C 1
ATOM 15566 O O . LEU J 1 140 ? 67.007 -38.741 37.470 1.00 36.37 136 LEU K O 1
ATOM 15571 N N . TRP J 1 141 ? 65.815 -37.454 36.105 1.00 37.85 137 TRP K N 1
ATOM 15572 C CA . TRP J 1 141 ? 67.025 -36.777 35.606 1.00 39.07 137 TRP K CA 1
ATOM 15573 C C . TRP J 1 141 ? 67.638 -35.813 36.640 1.00 39.70 137 TRP K C 1
ATOM 15574 O O . TRP J 1 141 ? 68.845 -35.812 36.872 1.00 40.46 137 TRP K O 1
ATOM 15585 N N . LEU J 1 142 ? 66.814 -35.015 37.292 1.00 40.34 138 LEU K N 1
ATOM 15586 C CA . LEU J 1 142 ? 67.348 -34.092 38.286 1.00 40.66 138 LEU K CA 1
ATOM 15587 C C . LEU J 1 142 ? 68.114 -34.873 39.349 1.00 41.51 138 LEU K C 1
ATOM 15588 O O . LEU J 1 142 ? 69.275 -34.603 39.550 1.00 41.82 138 LEU K O 1
ATOM 15593 N N . PHE J 1 143 ? 67.469 -35.848 39.989 1.00 42.73 139 PHE K N 1
ATOM 15594 C CA . PHE J 1 143 ? 68.052 -36.608 41.103 1.00 44.09 139 PHE K CA 1
ATOM 15595 C C . PHE J 1 143 ? 68.960 -37.800 40.724 1.00 45.23 139 PHE K C 1
ATOM 15596 O O . PHE J 1 143 ? 69.381 -38.566 41.592 1.00 45.94 139 PHE K O 1
ATOM 15604 N N . SER J 1 144 ? 69.226 -37.989 39.442 1.00 46.03 140 SER K N 1
ATOM 15605 C CA . SER J 1 144 ? 69.945 -39.182 38.993 1.00 46.87 140 SER K CA 1
ATOM 15606 C C . SER J 1 144 ? 69.405 -40.486 39.619 1.00 47.06 140 SER K C 1
ATOM 15607 O O . SER J 1 144 ? 70.160 -41.360 40.046 1.00 46.71 140 SER K O 1
ATOM 15610 N N . ALA J 1 145 ? 68.078 -40.568 39.682 1.00 47.21 141 ALA K N 1
ATOM 15611 C CA . ALA J 1 145 ? 67.384 -41.758 40.119 1.00 47.58 141 ALA K CA 1
ATOM 15612 C C . ALA J 1 145 ? 67.025 -42.581 38.898 1.00 48.01 141 ALA K C 1
ATOM 15613 O O . ALA J 1 145 ? 67.006 -42.114 37.760 1.00 47.78 141 ALA K O 1
ATOM 15615 N N . GLU J 1 146 ? 66.783 -43.841 39.177 1.00 48.35 142 GLU K N 1
ATOM 15616 C CA . GLU J 1 146 ? 66.714 -44.871 38.179 1.00 48.39 142 GLU K CA 1
ATOM 15617 C C . GLU J 1 146 ? 65.277 -45.314 38.114 1.00 44.91 142 GLU K C 1
ATOM 15618 O O . GLU J 1 146 ? 64.817 -45.731 37.065 1.00 45.07 142 GLU K O 1
ATOM 15624 N N . LYS J 1 147 ? 64.563 -45.204 39.227 1.00 40.60 143 LYS K N 1
ATOM 15625 C CA . LYS J 1 147 ? 63.159 -45.574 39.279 1.00 37.95 143 LYS K CA 1
ATOM 15626 C C . LYS J 1 147 ? 62.261 -44.441 39.821 1.00 35.04 143 LYS K C 1
ATOM 15627 O O . LYS J 1 147 ? 62.698 -43.601 40.625 1.00 34.76 143 LYS K O 1
ATOM 15629 N N . GLY J 1 148 ? 61.003 -44.446 39.395 1.00 31.15 144 GLY K N 1
ATOM 15630 C CA . GLY J 1 148 ? 60.039 -43.499 39.878 1.00 29.37 144 GLY K CA 1
ATOM 15631 C C . GLY J 1 148 ? 58.652 -44.071 40.012 1.00 27.72 144 GLY K C 1
ATOM 15632 O O . GLY J 1 148 ? 58.248 -44.916 39.212 1.00 27.65 144 GLY K O 1
ATOM 15633 N N . ILE J 1 149 ? 57.925 -43.603 41.028 1.00 25.81 145 ILE K N 1
ATOM 15634 C CA . ILE J 1 149 ? 56.535 -43.986 41.220 1.00 24.06 145 ILE K CA 1
ATOM 15635 C C . ILE J 1 149 ? 55.590 -42.777 41.197 1.00 22.92 145 ILE K C 1
ATOM 15636 O O . ILE J 1 149 ? 55.802 -41.797 41.869 1.00 23.08 145 ILE K O 1
ATOM 15641 N N . LEU J 1 150 ? 54.514 -42.887 40.437 1.00 22.20 146 LEU K N 1
ATOM 15642 C CA . LEU J 1 150 ? 53.494 -41.865 40.356 1.00 20.78 146 LEU K CA 1
ATOM 15643 C C . LEU J 1 150 ? 52.241 -42.381 41.029 1.00 20.43 146 LEU K C 1
ATOM 15644 O O . LEU J 1 150 ? 51.571 -43.213 40.463 1.00 22.57 146 LEU K O 1
ATOM 15649 N N . VAL J 1 151 ? 51.883 -41.932 42.209 1.00 20.44 147 VAL K N 1
ATOM 15650 C CA . VAL J 1 151 ? 50.693 -42.484 42.865 1.00 21.66 147 VAL K CA 1
ATOM 15651 C C . VAL J 1 151 ? 49.521 -41.474 43.030 1.00 23.10 147 VAL K C 1
ATOM 15652 O O . VAL J 1 151 ? 49.688 -40.409 43.607 1.00 25.75 147 VAL K O 1
ATOM 15656 N N . TYR J 1 152 ? 48.346 -41.845 42.514 1.00 22.79 148 TYR K N 1
ATOM 15657 C CA . TYR J 1 152 ? 47.145 -41.066 42.500 1.00 21.16 148 TYR K CA 1
ATOM 15658 C C . TYR J 1 152 ? 46.205 -41.558 43.593 1.00 22.12 148 TYR K C 1
ATOM 15659 O O . TYR J 1 152 ? 45.799 -42.743 43.595 1.00 23.36 148 TYR K O 1
ATOM 15668 N N . ILE J 1 153 ? 45.824 -40.664 44.489 1.00 21.73 149 ILE K N 1
ATOM 15669 C CA . ILE J 1 153 ? 44.788 -40.917 45.426 1.00 22.17 149 ILE K CA 1
ATOM 15670 C C . ILE J 1 153 ? 43.572 -40.147 44.944 1.00 22.08 149 ILE K C 1
ATOM 15671 O O . ILE J 1 153 ? 43.592 -38.948 45.004 1.00 24.15 149 ILE K O 1
ATOM 15676 N N . THR J 1 154 ? 42.532 -40.804 44.427 1.00 21.17 150 THR K N 1
ATOM 15677 C CA . THR J 1 154 ? 41.334 -40.110 43.924 1.00 20.34 150 THR K CA 1
ATOM 15678 C C . THR J 1 154 ? 40.136 -40.759 44.503 1.00 21.07 150 THR K C 1
ATOM 15679 O O . THR J 1 154 ? 40.203 -41.914 44.913 1.00 21.84 150 THR K O 1
ATOM 15683 N N . PRO J 1 155 ? 39.013 -40.050 44.530 1.00 21.37 151 PRO K N 1
ATOM 15684 C CA . PRO J 1 155 ? 37.892 -40.575 45.283 1.00 21.96 151 PRO K CA 1
ATOM 15685 C C . PRO J 1 155 ? 37.292 -41.829 44.660 1.00 23.21 151 PRO K C 1
ATOM 15686 O O . PRO J 1 155 ? 36.515 -42.481 45.331 1.00 23.61 151 PRO K O 1
ATOM 15690 N N . ASP J 1 156 ? 37.586 -42.101 43.383 1.00 24.76 152 ASP K N 1
ATOM 15691 C CA . ASP J 1 156 ? 37.070 -43.278 42.640 1.00 26.12 152 ASP K CA 1
ATOM 15692 C C . ASP J 1 156 ? 38.131 -44.382 42.507 1.00 26.34 152 ASP K C 1
ATOM 15693 O O . ASP J 1 156 ? 37.854 -45.458 41.999 1.00 27.25 152 ASP K O 1
ATOM 15698 N N . ARG J 1 157 ? 39.377 -44.124 42.876 1.00 25.56 153 ARG K N 1
ATOM 15699 C CA . ARG J 1 157 ? 40.381 -45.058 42.512 1.00 23.95 153 ARG K CA 1
ATOM 15700 C C . ARG J 1 157 ? 41.696 -44.60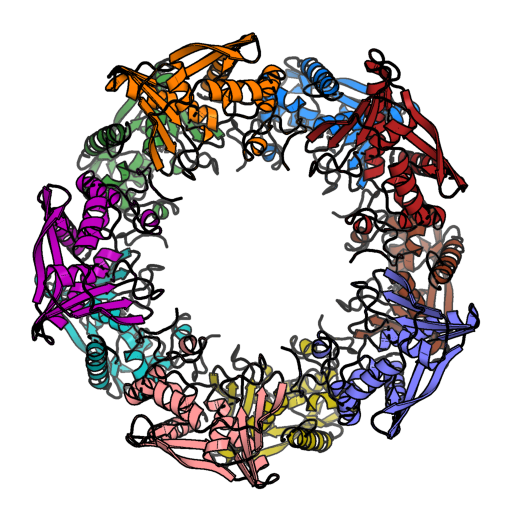8 43.033 1.00 24.04 153 ARG K C 1
ATOM 15701 O O . ARG J 1 157 ? 42.005 -43.415 42.961 1.00 23.89 153 ARG K O 1
ATOM 15709 N N . ILE J 1 158 ? 42.434 -45.578 43.578 1.00 23.97 154 ILE K N 1
ATOM 15710 C CA . ILE J 1 158 ? 43.855 -45.449 43.874 1.00 24.50 154 ILE K CA 1
ATOM 15711 C C . ILE J 1 158 ? 44.657 -46.185 42.820 1.00 23.53 154 ILE K C 1
ATOM 15712 O O . ILE J 1 158 ? 44.359 -47.309 42.500 1.00 23.95 154 ILE K O 1
ATOM 15717 N N . ALA J 1 159 ? 45.687 -45.575 42.302 1.00 22.84 155 ALA K N 1
ATOM 15718 C CA . ALA J 1 159 ? 46.409 -46.150 41.213 1.00 23.26 155 ALA K CA 1
ATOM 15719 C C . ALA J 1 159 ? 47.807 -45.626 41.252 1.00 24.20 155 ALA K C 1
ATOM 15720 O O . ALA J 1 159 ? 48.010 -44.407 41.411 1.00 26.61 155 ALA K O 1
ATOM 15722 N N . GLU J 1 160 ? 48.748 -46.518 40.986 1.00 23.74 156 GLU K N 1
ATOM 15723 C CA . GLU J 1 160 ? 50.150 -46.298 41.126 1.00 23.74 156 GLU K CA 1
ATOM 15724 C C . GLU J 1 160 ? 50.796 -46.684 39.811 1.00 23.44 156 GLU K C 1
ATOM 15725 O O . GLU J 1 160 ? 50.362 -47.653 39.203 1.00 24.00 156 GLU K O 1
ATOM 15731 N N . TYR J 1 161 ? 51.816 -45.965 39.358 1.00 22.69 157 TYR K N 1
ATOM 15732 C CA . TYR J 1 161 ? 52.392 -46.245 38.044 1.00 23.25 157 TYR K CA 1
ATOM 15733 C C . TYR J 1 161 ? 53.888 -46.148 38.174 1.00 25.91 157 TYR K C 1
ATOM 15734 O O . TYR J 1 161 ? 54.371 -45.250 38.829 1.00 26.88 157 TYR K O 1
ATOM 15743 N N . GLU J 1 162 ? 54.625 -47.051 37.545 1.00 29.42 158 GLU K N 1
ATOM 15744 C CA . GLU J 1 162 ? 56.088 -47.084 37.586 1.00 32.37 158 GLU K CA 1
ATOM 15745 C C . GLU J 1 162 ? 56.593 -46.361 36.363 1.00 33.53 158 GLU K C 1
ATOM 15746 O O . GLU J 1 162 ? 56.237 -46.720 35.250 1.00 32.30 158 GLU K O 1
ATOM 15752 N N . ILE J 1 163 ? 57.454 -45.380 36.582 1.00 35.96 159 ILE K N 1
ATOM 15753 C CA . ILE J 1 163 ? 58.037 -44.586 35.509 1.00 38.63 159 ILE K CA 1
ATOM 15754 C C . ILE J 1 163 ? 59.566 -44.637 35.706 1.00 41.34 159 ILE K C 1
ATOM 15755 O O . ILE J 1 163 ? 60.068 -44.163 36.732 1.00 41.67 159 ILE K O 1
ATOM 15760 N N . ASN J 1 164 ? 60.275 -45.248 34.750 1.00 43.61 160 ASN K N 1
ATOM 15761 C CA . ASN J 1 164 ? 61.683 -45.591 34.910 1.00 45.63 160 ASN K CA 1
ATOM 15762 C C . ASN J 1 164 ? 62.602 -45.088 33.786 1.00 45.39 160 ASN K C 1
ATOM 15763 O O . ASN J 1 164 ? 63.836 -45.259 33.852 1.00 45.66 160 ASN K O 1
ATOM 15768 N N . GLU J 1 165 ? 61.999 -44.483 32.761 1.00 44.14 161 GLU K N 1
ATOM 15769 C CA . GLU J 1 165 ? 62.734 -43.852 31.666 1.00 42.60 161 GLU K CA 1
ATOM 15770 C C . GLU J 1 165 ? 62.729 -42.345 31.943 1.00 40.68 161 GLU K C 1
ATOM 15771 O O . GLU J 1 165 ? 61.681 -41.703 31.877 1.00 41.53 161 GLU K O 1
ATOM 15773 N N . PRO J 1 166 ? 63.879 -41.771 32.280 1.00 38.12 162 PRO K N 1
ATOM 15774 C CA . PRO J 1 166 ? 63.896 -40.328 32.502 1.00 36.55 162 PRO K CA 1
ATOM 15775 C C . PRO J 1 166 ? 64.006 -39.625 31.160 1.00 36.40 162 PRO K C 1
ATOM 15776 O O . PRO J 1 166 ? 64.439 -40.258 30.172 1.00 35.61 162 PRO K O 1
ATOM 15780 N N . LEU J 1 167 ? 63.621 -38.337 31.111 1.00 36.29 163 LEU K N 1
ATOM 15781 C CA . LEU J 1 167 ? 63.838 -37.537 29.901 1.00 36.43 163 LEU K CA 1
ATOM 15782 C C . LEU J 1 167 ? 65.323 -37.211 29.779 1.00 38.88 163 LEU K C 1
ATOM 15783 O O . LEU J 1 167 ? 65.968 -36.863 30.759 1.00 38.14 163 LEU K O 1
ATOM 15788 N N . ASP J 1 168 ? 65.861 -37.250 28.582 1.00 42.37 164 ASP K N 1
ATOM 15789 C CA . ASP J 1 168 ? 67.233 -36.768 28.391 1.00 45.98 164 ASP K CA 1
ATOM 15790 C C . ASP J 1 168 ? 67.330 -35.251 28.362 1.00 47.02 164 ASP K C 1
ATOM 15791 O O . ASP J 1 168 ? 66.351 -34.545 28.058 1.00 47.42 164 ASP K O 1
ATOM 15796 N N . GLU J 1 169 ? 68.526 -34.746 28.632 1.00 47.80 165 GLU K N 1
ATOM 15797 C CA . GLU J 1 169 ? 68.755 -33.313 28.564 1.00 48.59 165 GLU K CA 1
ATOM 15798 C C . GLU J 1 169 ? 68.294 -32.676 27.265 1.00 47.54 165 GLU K C 1
ATOM 15799 O O . GLU J 1 169 ? 67.693 -31.632 27.310 1.00 47.20 165 GLU K O 1
ATOM 15805 N N . ALA J 1 170 ? 68.571 -33.290 26.120 1.00 46.77 166 ALA K N 1
ATOM 15806 C CA . ALA J 1 170 ? 68.224 -32.657 24.863 1.00 46.51 166 ALA K CA 1
ATOM 15807 C C . ALA J 1 170 ? 66.779 -32.178 24.964 1.00 46.22 166 ALA K C 1
ATOM 15808 O O . ALA J 1 170 ? 66.518 -31.017 24.667 1.00 46.47 166 ALA K O 1
ATOM 15810 N N . THR J 1 171 ? 65.865 -33.056 25.414 1.00 44.85 167 THR K N 1
ATOM 15811 C CA . THR J 1 171 ? 64.461 -32.699 25.483 1.00 43.35 167 THR K CA 1
ATOM 15812 C C . THR J 1 171 ? 64.198 -31.741 26.648 1.00 41.26 167 THR K C 1
ATOM 15813 O O . THR J 1 171 ? 63.336 -30.897 26.524 1.00 41.48 167 THR K O 1
ATOM 15817 N N . ILE J 1 172 ? 64.926 -31.842 27.747 1.00 38.69 168 ILE K N 1
ATOM 15818 C CA . ILE J 1 172 ? 64.730 -30.923 28.859 1.00 37.21 168 ILE K CA 1
ATOM 15819 C C . ILE J 1 172 ? 65.170 -29.538 28.429 1.00 37.33 168 ILE K C 1
ATOM 15820 O O . ILE J 1 172 ? 64.504 -28.561 28.695 1.00 35.76 168 ILE K O 1
ATOM 15825 N N . VAL J 1 173 ? 66.303 -29.478 27.762 1.00 38.47 169 VAL K N 1
ATOM 15826 C CA . VAL J 1 173 ? 66.853 -28.217 27.282 1.00 39.34 169 VAL K CA 1
ATOM 15827 C C . VAL J 1 173 ? 65.793 -27.548 26.407 1.00 40.29 169 VAL K C 1
ATOM 15828 O O . VAL J 1 173 ? 65.497 -26.347 26.577 1.00 40.24 169 VAL K O 1
ATOM 15832 N N . ARG J 1 174 ? 65.241 -28.355 25.499 1.00 40.59 170 ARG K N 1
ATOM 15833 C CA . ARG J 1 174 ? 64.225 -27.946 24.525 1.00 41.14 170 ARG K CA 1
ATOM 15834 C C . ARG J 1 174 ? 62.946 -27.466 25.240 1.00 38.57 170 ARG K C 1
ATOM 15835 O O . ARG J 1 174 ? 62.306 -26.550 24.755 1.00 38.72 170 ARG K O 1
ATOM 15843 N N . LEU J 1 175 ? 62.613 -28.041 26.398 1.00 35.77 171 LEU K N 1
ATOM 15844 C CA . LEU J 1 175 ? 61.510 -27.550 27.220 1.00 33.63 171 LEU K CA 1
ATOM 15845 C C . LEU J 1 175 ? 61.868 -26.221 27.875 1.00 33.97 171 LEU K C 1
ATOM 15846 O O . LEU J 1 175 ? 61.019 -25.349 27.988 1.00 34.31 171 LEU K O 1
ATOM 15851 N N . ALA J 1 176 ? 63.090 -26.065 28.340 1.00 34.81 172 ALA K N 1
ATOM 15852 C CA . ALA J 1 176 ? 63.536 -24.795 28.934 1.00 35.90 172 ALA K CA 1
ATOM 15853 C C . ALA J 1 176 ? 63.540 -23.653 27.913 1.00 37.54 172 ALA K C 1
ATOM 15854 O O . ALA J 1 176 ? 63.201 -22.561 28.261 1.00 37.23 172 ALA K O 1
ATOM 15856 N N . GLU J 1 177 ? 63.944 -23.953 26.695 1.00 40.14 173 GLU K N 1
ATOM 15857 C CA . GLU J 1 177 ? 63.853 -23.081 25.555 1.00 42.49 173 GLU K CA 1
ATOM 15858 C C . GLU J 1 177 ? 62.473 -22.414 25.493 1.00 41.22 173 GLU K C 1
ATOM 15859 O O . GLU J 1 177 ? 62.369 -21.219 25.464 1.00 40.85 173 GLU K O 1
ATOM 15865 N N . ASP J 1 178 ? 61.430 -23.221 25.472 1.00 38.86 174 ASP K N 1
ATOM 15866 C CA . ASP J 1 178 ? 60.054 -22.781 25.439 1.00 37.20 174 ASP K CA 1
ATOM 15867 C C . ASP J 1 178 ? 59.777 -21.907 26.640 1.00 33.87 174 ASP K C 1
ATOM 15868 O O . ASP J 1 178 ? 59.175 -20.869 26.505 1.00 32.43 174 ASP K O 1
ATOM 15873 N N . THR J 1 179 ? 60.223 -22.306 27.805 1.00 31.26 175 THR K N 1
ATOM 15874 C CA . THR J 1 179 ? 59.920 -21.517 28.965 1.00 30.64 175 THR K CA 1
ATOM 15875 C C . THR J 1 179 ? 60.521 -20.114 28.844 1.00 31.96 175 THR K C 1
ATOM 15876 O O . THR J 1 179 ? 59.906 -19.127 29.336 1.00 31.71 175 THR K O 1
ATOM 15880 N N . ILE J 1 180 ? 61.663 -20.025 28.142 1.00 32.88 176 ILE K N 1
ATOM 15881 C CA . ILE J 1 180 ? 62.442 -18.788 28.042 1.00 34.60 176 ILE K CA 1
ATOM 15882 C C . ILE J 1 180 ? 61.949 -17.907 26.893 1.00 34.96 176 ILE K C 1
ATOM 15883 O O . ILE J 1 180 ? 61.581 -16.774 27.121 1.00 34.74 176 ILE K O 1
ATOM 15896 N N . LEU J 1 182 ? 59.086 -18.089 25.480 1.00 34.84 178 LEU K N 1
ATOM 15897 C CA . LEU J 1 182 ? 57.624 -18.171 25.459 1.00 33.88 178 LEU K CA 1
ATOM 15898 C C . LEU J 1 182 ? 57.053 -18.823 24.174 1.00 34.28 178 LEU K C 1
ATOM 15899 O O . LEU J 1 182 ? 56.070 -18.320 23.597 1.00 35.39 178 LEU K O 1
ATOM 15904 N N . GLN J 1 183 ? 57.650 -19.942 23.751 1.00 33.95 179 GLN K N 1
ATOM 15905 C CA . GLN J 1 183 ? 57.088 -20.805 22.703 1.00 33.74 179 GLN K CA 1
ATOM 15906 C C . GLN J 1 183 ? 56.055 -21.790 23.264 1.00 33.36 179 GLN K C 1
ATOM 15907 O O . GLN J 1 183 ? 55.827 -21.845 24.469 1.00 32.63 179 GLN K O 1
ATOM 15913 N N . ASN J 1 184 ? 55.410 -22.545 22.382 1.00 33.49 180 ASN K N 1
ATOM 15914 C CA . ASN J 1 184 ? 54.518 -23.652 22.794 1.00 33.54 180 ASN K CA 1
ATOM 15915 C C . ASN J 1 184 ? 53.529 -23.262 23.895 1.00 31.56 180 ASN K C 1
ATOM 15916 O O . ASN J 1 184 ? 53.368 -23.993 24.887 1.00 31.63 180 ASN K O 1
ATOM 15921 N N . SER J 1 185 ? 52.865 -22.133 23.732 1.00 28.68 181 SER K N 1
ATOM 15922 C CA . SER J 1 185 ? 51.971 -21.648 24.775 1.00 27.19 181 SER K CA 1
ATOM 15923 C C . SER J 1 185 ? 50.527 -21.696 24.328 1.00 25.34 181 SER K C 1
ATOM 15924 O O . SER J 1 185 ? 50.212 -21.163 23.285 1.00 27.07 181 SER K O 1
ATOM 15927 N N . PRO J 1 186 ? 49.658 -22.379 25.066 1.00 23.31 182 PRO K N 1
ATOM 15928 C CA . PRO J 1 186 ? 49.949 -23.245 26.193 1.00 23.81 182 PRO K CA 1
ATOM 15929 C C . PRO J 1 186 ? 50.559 -24.613 25.789 1.00 24.38 182 PRO K C 1
ATOM 15930 O O . PRO J 1 186 ? 50.543 -25.017 24.610 1.00 23.17 182 PRO K O 1
ATOM 15934 N N . ARG J 1 187 ? 51.121 -25.309 26.755 1.00 26.06 183 ARG K N 1
ATOM 15935 C CA . ARG J 1 187 ? 51.711 -26.590 26.459 1.00 27.50 183 ARG K CA 1
ATOM 15936 C C . ARG J 1 187 ? 50.627 -27.555 26.176 1.00 27.64 183 ARG K C 1
ATOM 15937 O O . ARG J 1 187 ? 50.752 -28.349 25.256 1.00 28.73 183 ARG K O 1
ATOM 15945 N N . PHE J 1 188 ? 49.566 -27.511 26.974 1.00 26.79 184 PHE K N 1
ATOM 15946 C CA . PHE J 1 188 ? 48.462 -28.433 26.796 1.00 26.42 184 PHE K CA 1
ATOM 15947 C C . PHE J 1 188 ? 47.165 -27.657 26.675 1.00 26.64 184 PHE K C 1
ATOM 15948 O O . PHE J 1 188 ? 46.950 -26.698 27.408 1.00 26.39 184 PHE K O 1
ATOM 15956 N N . ASN J 1 189 ? 46.268 -28.129 25.826 1.00 26.66 185 ASN K N 1
ATOM 15957 C CA . ASN J 1 189 ? 45.093 -27.359 25.494 1.00 27.86 185 ASN K CA 1
ATOM 15958 C C . ASN J 1 189 ? 44.049 -27.166 26.623 1.00 27.22 185 ASN K C 1
ATOM 15959 O O . ASN J 1 189 ? 43.260 -26.241 26.575 1.00 29.03 185 ASN K O 1
ATOM 15964 N N . TRP J 1 190 ? 44.121 -27.955 27.680 1.00 25.75 186 TRP K N 1
ATOM 15965 C CA . TRP J 1 190 ? 43.228 -27.795 28.827 1.00 24.26 186 TRP K CA 1
ATOM 15966 C C . TRP J 1 190 ? 43.695 -26.666 29.774 1.00 21.99 186 TRP K C 1
ATOM 15967 O O . TRP J 1 190 ? 42.995 -26.276 30.707 1.00 20.39 186 TRP K O 1
ATOM 15978 N N . GLU J 1 191 ? 44.880 -26.153 29.551 1.00 20.41 187 GLU K N 1
ATOM 15979 C CA . GLU J 1 191 ? 45.451 -25.245 30.551 1.00 20.51 187 GLU K CA 1
ATOM 15980 C C . GLU J 1 191 ? 44.700 -23.936 30.671 1.00 20.14 187 GLU K C 1
ATOM 15981 O O . GLU J 1 191 ? 44.519 -23.497 31.806 1.00 19.60 187 GLU K O 1
ATOM 15987 N N . CYS J 1 192 ? 44.255 -23.329 29.542 1.00 20.31 188 CYS K N 1
ATOM 15988 C CA . CYS J 1 192 ? 43.627 -21.970 29.583 1.00 21.73 188 CYS K CA 1
ATOM 15989 C C . CYS J 1 192 ? 42.309 -21.963 30.423 1.00 24.41 188 CYS K C 1
ATOM 15990 O O . CYS J 1 192 ? 42.018 -21.040 31.196 1.00 24.44 188 CYS K O 1
ATOM 15993 N N . LYS J 1 193 ? 41.547 -23.026 30.313 1.00 27.38 189 LYS K N 1
ATOM 15994 C CA . LYS J 1 193 ? 40.306 -23.143 31.032 1.00 30.13 189 LYS K CA 1
ATOM 15995 C C . LYS J 1 193 ? 40.491 -22.914 32.550 1.00 31.18 189 LYS K C 1
ATOM 15996 O O . LYS J 1 193 ? 39.592 -22.397 33.190 1.00 31.58 189 LYS K O 1
ATOM 16002 N N . TYR J 1 194 ? 41.633 -23.287 33.130 1.00 31.73 190 TYR K N 1
ATOM 16003 C CA . TYR J 1 194 ? 41.804 -23.148 34.569 1.00 33.16 190 TYR K CA 1
ATOM 16004 C C . TYR J 1 194 ? 42.722 -21.948 34.945 1.00 30.10 190 TYR K C 1
ATOM 16005 O O . TYR J 1 194 ? 42.770 -21.534 36.096 1.00 30.49 190 TYR K O 1
ATOM 16014 N N . CYS J 1 195 ? 43.467 -21.456 33.961 1.00 25.83 191 CYS K N 1
ATOM 16015 C CA . CYS J 1 195 ? 44.447 -20.402 34.186 1.00 21.85 191 CYS K CA 1
ATOM 16016 C C . CYS J 1 195 ? 43.782 -19.118 34.656 1.00 21.09 191 CYS K C 1
ATOM 16017 O O . CYS J 1 195 ? 42.847 -18.626 34.023 1.00 21.29 191 CYS K O 1
ATOM 16020 N N . ILE J 1 196 ? 44.266 -18.576 35.768 1.00 19.76 192 ILE K N 1
ATOM 16021 C CA . ILE J 1 196 ? 43.709 -17.339 36.298 1.00 18.59 192 ILE K CA 1
ATOM 16022 C C . ILE J 1 196 ? 44.169 -16.127 35.472 1.00 17.71 192 ILE K C 1
ATOM 16023 O O . ILE J 1 196 ? 43.705 -15.046 35.730 1.00 17.75 192 ILE K O 1
ATOM 16028 N N . PHE J 1 197 ? 45.091 -16.291 34.518 1.00 16.72 193 PHE K N 1
ATOM 16029 C CA . PHE J 1 197 ? 45.505 -15.144 33.678 1.00 16.44 193 PHE K CA 1
ATOM 16030 C C . PHE J 1 197 ? 44.821 -15.076 32.298 1.00 15.11 193 PHE K C 1
ATOM 16031 O O . PHE J 1 197 ? 45.212 -14.271 31.438 1.00 12.61 193 PHE K O 1
ATOM 16039 N N . SER J 1 198 ? 43.846 -15.959 32.070 1.00 15.37 194 SER K N 1
ATOM 16040 C CA . SER J 1 198 ? 43.108 -16.001 30.797 1.00 15.43 194 SER K CA 1
ATOM 16041 C C . SER J 1 198 ? 42.319 -14.726 30.588 1.00 15.86 194 SER K C 1
ATOM 16042 O O . SER J 1 198 ? 42.015 -14.331 29.440 1.00 17.90 194 SER K O 1
ATOM 16045 N N . VAL J 1 199 ? 42.001 -14.060 31.689 1.00 15.18 195 VAL K N 1
ATOM 16046 C CA . VAL J 1 199 ? 41.356 -12.782 31.620 1.00 14.11 195 VAL K CA 1
ATOM 16047 C C . VAL J 1 199 ? 42.213 -11.729 30.969 1.00 15.07 195 VAL K C 1
ATOM 16048 O O . VAL J 1 199 ? 41.653 -10.798 30.438 1.00 17.35 195 VAL K O 1
ATOM 16052 N N . ILE J 1 200 ? 43.543 -11.838 30.962 1.00 14.82 196 ILE K N 1
ATOM 16053 C CA . ILE J 1 200 ? 44.359 -10.828 30.297 1.00 14.16 196 ILE K CA 1
ATOM 16054 C C . ILE J 1 200 ? 45.260 -11.364 29.227 1.00 14.52 196 ILE K C 1
ATOM 16055 O O . ILE J 1 200 ? 46.157 -10.639 28.775 1.00 15.46 196 ILE K O 1
ATOM 16060 N N . CYS J 1 201 ? 45.082 -12.605 28.803 1.00 13.56 197 CYS K N 1
ATOM 16061 C CA . CYS J 1 201 ? 46.135 -13.201 27.996 1.00 14.27 197 CYS K CA 1
ATOM 16062 C C . CYS J 1 201 ? 45.739 -13.295 26.533 1.00 13.58 197 CYS K C 1
ATOM 16063 O O . CYS J 1 201 ? 44.734 -13.856 26.189 1.00 15.96 197 CYS K O 1
ATOM 16066 N N . PRO J 1 202 ? 46.562 -12.823 25.650 1.00 12.68 198 PRO K N 1
ATOM 16067 C CA . PRO J 1 202 ? 46.194 -12.876 24.251 1.00 12.63 198 PRO K CA 1
ATOM 16068 C C . PRO J 1 202 ? 46.258 -14.232 23.566 1.00 12.79 198 PRO K C 1
ATOM 16069 O O . PRO J 1 202 ? 45.746 -14.381 22.469 1.00 13.07 198 PRO K O 1
ATOM 16073 N N . ALA J 1 203 ? 46.898 -15.201 24.181 1.00 13.73 199 ALA K N 1
ATOM 16074 C CA . ALA J 1 203 ? 47.080 -16.519 23.574 1.00 13.56 199 ALA K CA 1
ATOM 16075 C C . ALA J 1 203 ? 46.096 -17.519 24.123 1.00 13.34 199 ALA K C 1
ATOM 16076 O O . ALA J 1 203 ? 46.074 -18.619 23.664 1.00 13.52 199 ALA K O 1
ATOM 16078 N N . LYS J 1 204 ? 45.321 -17.174 25.142 1.00 13.81 200 LYS K N 1
ATOM 16079 C CA . LYS J 1 204 ? 44.179 -18.016 25.553 1.00 14.07 200 LYS K CA 1
ATOM 16080 C C . LYS J 1 204 ? 43.523 -18.730 24.406 1.00 15.46 200 LYS K C 1
ATOM 16081 O O . LYS J 1 204 ? 43.192 -18.130 23.415 1.00 15.48 200 LYS K O 1
ATOM 16087 N N . LEU J 1 205 ? 43.288 -20.009 24.578 1.00 17.95 201 LEU K N 1
ATOM 16088 C CA . LEU J 1 205 ? 42.633 -20.832 23.582 1.00 20.16 201 LEU K CA 1
ATOM 16089 C C . LEU J 1 205 ? 41.149 -20.681 23.802 1.00 22.37 201 LEU K C 1
ATOM 16090 O O . LEU J 1 205 ? 40.683 -20.727 24.969 1.00 23.25 201 LEU K O 1
ATOM 16095 N N . THR J 1 206 ? 40.408 -20.503 22.716 1.00 24.01 202 THR K N 1
ATOM 16096 C CA . THR J 1 206 ? 38.972 -20.276 22.788 1.00 26.48 202 THR K CA 1
ATOM 16097 C C . THR J 1 206 ? 38.218 -21.102 21.728 1.00 28.63 202 THR K C 1
ATOM 16098 O O . THR J 1 206 ? 36.998 -21.382 21.895 1.00 30.00 202 THR K O 1
#

CATH classification: 3.90.320.10

Organism: Saccharolobus solfataricus (strain ATCC 35092 / DSM 1617 / JCM 11322 / P2) (NCBI:txid273057)

Nearest PDB structures (foldseek):
  4ic1-assembly1_J  TM=1.001E+00  e=4.737E-36  Saccharolobus solfataricus P2
  4ic1-assembly1_K  TM=9.967E-01  e=9.804E-36  Saccharolobus solfataricus P2
  4ic1-assembly1_D  TM=9.997E-01  e=1.176E-35  Saccharolobus solfataricus P2
  3h4r-assembly1_A  TM=6.030E-01  e=6.237E-04  Escherichia coli K-12
  1qy9-assembly2_C  TM=5.031E-01  e=5.888E-01  Escherichia coli

InterPro domains:
  IPR011604 PD-(D/E)XK endonuclease-like domain superfamily [G3DSA:3.90.320.10] (1-202)
  IPR013343 CRISPR-associated protein Cas4 [TIGR00372] (23-198)
  IPR038726 PD-(D/E)XK endonuclease-like domain, AddAB-type [PF12705] (78-198)
  IPR051827 CRISPR-associated exonuclease Cas4 [PTHR36531] (62-200)

Solvent-accessible surface area: 88748 Å² total

Radius of gyration: 44.99 Å; Cα contacts (8 Å, |Δi|>4): 3774; chains: 10; bounding box: 116×114×116 Å

Foldseek 3Di:
DVVDVVVVLLVVLLVVVVVDDDDDQEDELLLLLFALVLVVCCVVVVVLVSVVSVPVVVSVVVVVLVVVLVVCCVPQVKDAQDKAWDWDAAPNDIHIYIYTARIWGDCIETEHEEEDQDPPPPPDVSQLSQLQVCVGVVRQWYKYWYDYPVDTDIDINGHHDDVVVVNVSVNCNVPDDPGSDLVALVPRSCVVPDPPRDD/DVPDVVVVLLVVLLVVLVPDDDDDQEAELLLLLWALVLVVCCVVVVVLVSVVSPPVVVSVVVVVLVVVLVVCCVPQVKDAQAKAWDWDAAPNDIGIYIYTFRIWGDVLIEGEDEAEDQDPPPPPDPSVLSQLQVCVRVVGQKYKYWYDYPVDTDIDINGHHDDVVVSSVSVVCNVHDDPGSDLVPLVPRSCVVPDPVRDD/DVCDVNVVLLVVLLCVVVVDDDDDQEAELLLLLFALVLVVCCVVPVVLVSCVSVPVVVSVFVVVLVVVLVVCCVPQVKDAQAKDWDWDAAVHHIGIYIYTFRIWHDCIETEAEDEDQDDPPPPDVSQLSQLQVCVGVVHQWYKYWYDYPVDTDIDINGHHDDVVVVRVSVVCNCHPDPGSDLVNLVPRSCVVPDPVRDD/DVVDVNVVLLVVLLVVVVVDDDDPQEDELLLLLFALVLVVCCVVVVVLVSVVSVPVVVSVVVVVLVVVLVVCCPPQVKDAQAKAWDWAAAPNDIGIYIYTARIWRPDDPNFIEGEHEEEDADPPPPPDPSQLSQLQVCVGVVTQWYKYWYDYPVDTDIDINGHHDDSVVSSVSVNCSCHPDPGSDLVPLVVRSCVVPDPVRDD/DVVDVVVVLLVVLLVVLVPPPDDPLEDELLCLLFALVLVVCCVVVVVLVSVVSVDVVVSVFVVVLVVVLVVCCVPLVKDAQQKDWDWDQAPHDIGIYIYTFGIWRVPQIETEDEDEDADPPPPPDPSQLSVLQVCVRVVGQWYKYWYDYPVDTDMDIRGHRDDPVVSSVSVVCNVPNCVGVDLCPLVPRSCVVPDPVRDD/DCDVVVVLLVVLLVVLVPDDADPQEDELLLLLFALVLVVVCVVPVVLVSVVSPPVVVSVFVVVLVVVLVVCVVPVVKDAQDKAWDWDDQPNDIHIHIYTFRIWRVVVIETEHEDEDQDDPPPPDVSQLSQLQVCVRVVNQWYKYWYDYPVDTDMDINGHHDDPVVSSVSVNCNVHPDPGSDLVPLVPRSCVVPDPVRDD/DVVDVVVVLLVVLLVVLVVDDDDPLEDELVLLLFALVLVVCCVVPVVLVSVVSVDVVVSVVVVVLVVVLVVCCVPQVKDAQDKAWDWDAAPNDIGIYIYTQRIWGDVQIEGEHEEEDQDPPPPPDPSQLSQLQVCVGVVGQKYKYWYDYPVDTDIDIDGHHDDRVVSNVSVVCNVHPDPGSDLVPLVPRSCVVPDPVRDD/DCDVVVVLLVVLLVVLVPDDDDDFEDELLLLLFALVQVVCCVVVVVLVSCVSVVVQVSVFVVVLVVCVCVCCVPVVKDAQDKDWDWAAEPNDIGIHIYTFGIWHPPLIETEAEEEDQDPPPPPDVSQLSQQQVCVRVVHQWYKYWYDYPVDTDIDINGHHDDSVVSRVSVVCNVHPDPGSDLPPLVPGSCVVPDPVRDD/DCDVVVVLLVVLLVVVVPDDDDDQEDELLLLLWALVLVVCCVVVVVLVSVVSVPPQVSVVVVVLVVVVVVCCVPLVKDAFDKDWDWAAEPNDIGIHIYTFRIWHPPQIETEDEDEDQDPPPPPDVSLLSQLQVCVGVVGQKYKYWYDYPVDTDIDIRGHHDDSVVSNVSVVCSVRPDPGPDLCRLVPRSCVVPDPRRDD/DVVDVVVVLLVVLLVVLVPDDDDDQEDELVCLLWALVLVVCCVVPVPLVSVVSVPVVVSVVVVVLVVVLVVCCVPQVKDAQDKFWDWDDAPHDIGIYIYTFGIWHPCIETEHEDEDQDPPPPPDVSQLSQLQVCVGVVRQKYKYWYDYPVDTDIDINGHHDDPVVSSVSVVCSVHPCPGVDLCRLVVRSCVVPDPVRDD

Sequence (1997 aa):
YFQGITEFLLKKKLEEHLSHVKEENTIYVTDLVRCPRRVRYESEYKELAISQVYAPSAILGDILHLGLESVLKGNFNAETEVETLREINVGGKVYKIKGRADAIIRKSIVIEIKTSRSDKGLPLIHHKQLQIYLWLFSAEKGILVYITPDRIAEYEINEPLDEATIVRLAEDTILQNSPRFNWECKYCIFSVICPAKLTYFQGITEFLLKKKLEEHLSHVKEENTIYVTDLVRCPRRVRYESEYKELAISQQVYAPSAILGDILHLGLESVLKGNFNAETEVETLREINVGGKVYKIKGRADAIIRNKSIVIEIKTSRSDKGLPLIHHKQLQIYLWLFSAEKGILVYITPDRIAEYEINEPLDEATIVRLAEDTILQNSPRFNWECKYCIFSVICPAKLTYFQGITEFLLKKKLEEHLSHVKEENTIYVTDLVRCPRRVRYESEYKELAISQVYAPSSAILGDILHLGLESVLKGNNFNAETEVETLREINVGGKVYKIKGRADAIIRKSIVIEIKTSRSDKGLPLIHHKQLQIYLWLFSAEKGILVYITPDRIAEYEINEPLDEATIVRLAEDTILQNSPRFNWECKYCIFSVICPAKLTYFQGITEFLLKKKLEEHLSHVKEENTIYVTDLVRCPRRVRYESEYKELAISQVYAPSAILGDILHLGLESVLKGNFNAETEVETLREINVGGKVYKIKGRADAIIRNDNGKSIVIEIKTSRSDKGLPLIHHKQLQIYLWLFSAEKGILVYITPDRIAEYEINEPLDEATIVRLAEDTILQNSPRFNWECKYCIFSVICPAKLTYFQGITEFLLKKKLEEHLSHVKEENTIYVTDLVRCPRRVRYESEYKELAISQVYAPSAILGDILHLGLESVLKGNFNAETEVETLREINVGGKVYKIKGRADAIIRNKSIVIEIKTSRSDKGLPLIHHKQLQIYLWLFSAEKGILVYITPDRIAEYEINEPLDEATIVRLAEDTILQNSPRFNWECKYCIFSVICPAKLTFQGITEFLLKKKLEEHLSHVKEENTIYVTDLVRCPRRVRYESEYKELAISQVYAPSAILGDILHLGLESVLKGNFNAETEVETLREINVGGKVYKIKGRADAIIRNKSIVIEIKTSRSDKGLPLIHHKQLQIYLWLFSAEKGILVYITPDRIAEYEINEPLDEATIVRLAEDTILQNSPRFNWECKYCIFSVICPAKLTYFQGITEFLLKKKLEEHLSHVKEENTIYVTDLVRCPRRVRYESEYKELAISQVYAPSAILGDILHLGLESVLKGNFNAETEVETLREINVGGKVYKIKGRADAIIRNKSIVIEIKTSRSDKGLPLIHHKQLQIYLWLFSAEKGILVYITPDRIAEYEINEPLDEATIVRLAEDTILQNSPRFNWECKYCIFSVICPAKLTFQGITEFLLKKKLEEHLSHVKEENTIYVTDLVRCPRRVRYESEYKELAISQVYAPSSAILGDILHLGLESVLKGNNFNAETEVETLREINVGGKVYKIKGRADAIIRNKSIVIEIKTSRSDKGLPLIHHKQLQIYLWLFSAEKGILVYITPDRIAEYEINEPLDEATIVRLAEDTILQNSPRFNWECKYCIFSVICPAKLTFQGITEFLLKKKLEEHLSHVKEENTIYVTDLVRCPRRVRYESEYKELAISQVYAPSSAILGDILHLGLESVLKGNFNAETEVETLREINVGGKVYKIKGRADAIIRNKSIVIEIKTSRSDKGLPLIHHKQLQIYLWLFSAEKGILVYITPDRIAEYEINEPLDEATIVRLAEDTILQNSPRFNWECKYCIFSVICPAKLTYFQGITEFLLKKKLEEHLSHVKEENTIYVTDLVRCPRRVRYESEYKELAISQVYAPSAILGDILHLGLESVLKGNFNAETEVETLREINVGGKVYKIKGRADAIIRKSIVIEIKTSRSDKGLPLIHHKQLQIYLWLFSAEKGILVYITPDRIAEYEINEPLDEATIVRLAEDTILQNSPRFNWECKYCIFSVICPAKLT

Secondary structure (DSSP, 8-state):
-----HHHHHHHHHHHHHH-PPPTTEEEHHHHTS-HHHHHHHHH-HHHHGGGGG-HHHHHHHHHHHHHHHHHHHHS-EEEEEEEEEEEEETTEEEEEEEEEEEEE---EEEEEE--S--TTSSPTTT--HHHHHHHHT-SEEEEEEEETTEEEEEEE-PPPPHHHHHHHHHHH---SSSSSTTSGGG-TTGGG-TT---/-----HHHHHHHHHHHHHH-PPPTTEEEHHHHTS-HHHHHHHHH-HHHHGGGGG-HHHHHHHHHHHHHHHHHHHHH-EEEEEEEEEEEEETTEEEEEEEEEEEEEE--EEEEEEEE-S--TTSSPTTT--HHHHHHHTT-SEEEEEEEETTEEEEEEE-PPPPHHHHHHHHHHH---SSSSSTTSGGG-TTGGG-TT---/-----HHHHHHHHHHHHHH-PPPTTEEEGGGGGS-HHHHHHHHHTHHHHGGGGG-HHHHHHHHHHHHHHHHHHHHH-EEEEEEEEEEEEETTEEEEEEEEEEEEE---EEEEEE--S--TTSSPTTT--HHHHHHHHT-SEEEEEEEETTEEEEEEE-PPPPHHHHHHHHHHH---SSSSSTTHHHH-TTTTT-TT---/-----HHHHHHHHHHHHHH-PPPTTEEEHHHHTS-HHHHHHHHHTHHHHGGGGG-HHHHHHHHHHHHHHHHHHHHT--EEEEEEEEEEEETTEEEEEEEEEEEEES-SSS--EEEEEEE-S--TTSSPTTT--HHHHHHHHT-SEEEEEEEETTEEEEEEE-PPPPHHHHHHHHHHH---SSSSSTTHHHH-TTTTT-TT---/-----HHHHHHHHHHHHHT----TTEEEHHHHTS-HHHHHHHHH-HHHHGGGGG-HHHHHHHHHHHHHHHHHHHHH-EEEEEEEEEEEEETTEEEEEEEEEEEEEE--EEEEEEEE-S--TTSSPTTT--HHHHHHHHT-SEEEEEEEETTEEEEEEE--PPPHHHHHHHHHHH---SSSSSTTHHHH-TTTTT-TT---/----HHHHHHHHHHHHHH----TTEEEGGGGGS-HHHHHHHHH-HHHHGGGGG-HHHHHHHHHHHHHHHHHHHHH--EEEEEEEEEEEETTEEEEEEEEEEEEEE--EEEEEEE--S--TTSSPTTT--HHHHHHHTT-SEEEEEEEETTEEEEEEE-----HHHHHHHHHHH---SSSSSTTHHHH-TTTTT-TT---/-----HHHHHHHHHHHHHT--PPTTEEEHHHHTS-HHHHHHHHHTHHHHGGGGG-HHHHHHHHHHHHHHHHHHTTS--EEEEEEEEEEESSSSEEEEEEEEEEEE----EEEEEEE-S--TTSSPTTT--HHHHHHHTT-SEEEEEEEETTEEEEEEE-PPPPHHHHHHHHHHH---S-SSSTTHHHH-TTTTT-TT---/----HHHHHHHHHHHHHH----TTEEEHHHHTS-HHHHHHHHHSHHHHGGGGG-HHHHHHHHHHHHHHHHHHHHH--EEEEEEEEEEEETTEEEEEEEEEEEEEE--EEEEEEEE-S--TTSSPTTT--HHHHHHHTT-SEEEEEEE-SS-EEEEEE--PPPHHHHHHHHHHH---SSSSSTTTGGG-TTTTT-TT---/----HHHHHHHHHHHHHH-PPPTTEEEHHHHTS-HHHHHHHHHTHHHHGGGGG-HHHHHHHHHHHHHHHHHHHTS--EEEEEEEEEEEETTEEEEEEEEEEEEEE--EEEEEEEE-S--TTSSPTTT--HHHHHHHTT-SEEEEEEE-SS-EEEEEE--PPPHHHHHHHHHHH---SS-SSTTSTTT-TTTTT-TT---/-----HHHHHHHHHHHHHT----TTEEEHHHHTS-HHHHHHHHH-HHHHGGGGG-HHHHHHHHHHHHHHHHHHHHH--EEEEEEEEEEEEBTEEEEEEEEEEEEE---EEEEEEE-S--TTSSPTTT--HHHHHHHTT-SEEEEEEEETTEEEEEEE--PPPHHHHHHHHHHH---SSSSSTTHHHH-TTTTS-TT---

B-factor: mean 34.13, std 16.36, range [2.0, 99.38]

GO terms:
  GO:0045145 single-stranded DNA 5'-3' DNA exonuclease activity (F, IDA)
  GO:0051539 4 iron, 4 sulfur cluster binding (F, IDA)
  GO:0030145 manganese ion binding (F, IDA)
  GO:0006308 DNA catabolic process (P, IDA)